Protein AF-0000000084668222 (afdb_homodimer)

Foldseek 3Di:
DDPVVPPPVPPVVPPPDPPPPVPPPPPPPPPPPPPDDPPPPPPPPPCPVVCVVVPPPPPPFDFFDFAALQVLLVQLVVCVVVVHDHDDLLSNLVSLLRRLVPDPAACDPSNLVSSQSSVVVCVVPDDPVNDRSDDLVSLVSSLVSLLDDRRHDPAFDDRQLVSNVVSLVVNLVVLVVVCVVVVDPVSVVVVVVVVLVSLLSNLLSCLRRQNLVVLLVSLLVLAADLPDDLVSLLSSQSSLLSSLLSVLVNLDVVSNVVSVVSCVVSVNFAALSNLLSQLLSCLVVLNLVSSVVSQPDFHAHSSRHTDDHFLVSLLSSLLSCLVNVVVPVNVVVLCVQPPDDLHDLSVLLSNLSSCVSNPHAPVVSLVVQVVSQVVQVVVCVVPVVRDRHHDAQVSLLSNLVVCVVVLNVPRSVVSVVVCVVVVHDHALSNLLSQLQSCVVVPNLVRNLVSVVVNLVHPPQDPSSLVSLLVSLLSQLPDPDDPPVSSVVSVVSCVVVVHAHQLSSLLSVLLSCLVVVNLSVSSSSCSHHLNHDDPVRNVNSVVSLLCLLLDPVRDPVSNLSSVVCCVVSPVVDAQVSLLVSLLSCLVVLNLVSSLVSLVSQCPRPDPRRHDELVSLLSSLLSLLSSLPPVSLVVSVVSVVVDPVYDDDQQNLLSNLSSCLSNLNLVVSVVSLVVQCPDPRHHDPLSLLSNLSSLLRDAVSLVVLVVSVVVCVVVVPDQDPSNLLSSLLSCQLNPVLVVSVVCVVCVCVPPVDDDALSNLLSNLQSNFQAVVSVVSVVVCCVPPVPSVVVQVVQPWDAPPNRPTHIHTPDDPRGHD/DDPPPPPPVPPVVPPPDPPPPVPDPPPPPPPPPPDDDPPPPPPPPPCPVVCVVVPPPPPPFDFFDFAALQVLLVQLVVCVVVVHDHDDLLSNLVSLLRRLVPDPAAQDPSNLVSSQSSVVVCVVPDDPVRDRSDDLVSLVSSLVSLLDDRRHDPAFDDRQLVSNVVSLVVNLVNLVVVCVVVVDPVSVVVNVVVVLVSLLSNLLSCLRRQNLVVLLVSLLVLAADLPDDLVSLLSSQSSLLSSLLSVLVNLDVVVNVVSVVSCVVSVNFAALSNLLSQLLSCLVVLNLVSSVVSVPDFHAHSSRHTDDHFLVSLLSSLLSCLVNVVVVVNVVVLCVQPPDDLHDLSVLLSNLSSCVSNPDAPVVSLVVQVVSQVVQVVVCVVPVVRDRHHDAQVSLLSNLVVCVVVLNVPRSVVSVVVCVVVVHDHALSNLLSQLQSCVVVPNLVRNLVSVVVNLVHPPQDPSSLVSLLVSLLSQLPDPDDPPVSSVVSVVSCVVVVHAHQLSSLLSVLLSCLVVVNLSVSSSSCSHHLNHDDPVRNVNSVVSLLCLLLDPVRDPVSNLSSVVCCVVSPVVDAQVSLLVSLLSCLVVLNLVSSLVSLVCQCPRPDPRRHDELVSLLSNLLSLLSSLPPVSLVVSVVVVVVDPVYDDDQQNLLSNLSSCLSNLNLVVSVVSLVVQCVDPRHHDPLSLLSNLSSLLRDAVSLVVLVVSVVVCVVVVPDDDPSNLLSSLLSCQLNPVLVVSVVCVVCVCVPPVDDDALSNLLSNLQSNFAAVVSVVSVVVCCVPPVPSVVVQVVQPWDAPPNRPTHIHTPDDPRGHD

Sequence (1628 aa):
MPSHLTRVVFRNLIANEPLLYRGCRHRAIHPRALSQHGTRPLTHTQRRTFFGNLFKQQRKLKPAETPAGLEKMTEVTYAKDNALRPPQPSEVAQAIKDFFALRKGKFEDFHVASAYQALHYLQENPKDDGQAWLTRRELDTILDELMVAPRRPDVVGKWHIPFGLMLIDELAKSSSEHQAQDGNESTKESDAAFDMYLKSKQIQLLSLFGAAAEARQIALAFSFDPKATAAQQKACTSAWKTVLAGVVKEGNPAEVQKTIEMLEACSVPLTVQIQSSLVSFYAEKGDVESAKFWYTKPVFNKFGRPATIPGKTSSVLFKACAATNDLAFGHQMVANLLKGEMPSKESWDAIFLWSVAIGKGPDEVNRMIDVLIRRNDQARQKNPKIPVIRPDIDTINTLVEYCMSQSDPYSAERYIVLGEHRGIIPDETTYTMQITYRISVGDLDGARAAYFNLQGCFSGSDRSVAAINQLILALCGSKQHYFDELMAMVDDLHERKANFTPETVAALTLLHLRRGEIPDAMDLLQVHAHQYAPVQRKIIQKALSVFILDGETSTADAWDGYQIIRNVFPETPREDRIPIMRNFFARNRSDMACHVFFHMRNHISPTHTATKEVYVEAFTGFARCADAESLELTHNQLKLDLSVDMDTKLRNSLMLAYAATGENRKALMFWRDICESREGPSYNSILIAFRACEGMHFGSDHARSIWARLKQQDIDIDKPIWTAYMSAIARNHNHDEAMALIETVEDEYGFTLDLQILGSWFNCTANGEKQQRVEAWIKKRYPEIWDEMEALGHWVTMDGFGYRQYNINRDLDPMPSHLTRVVFRNLIANEPLLYRGCRHRAIHPRALSQHGTRPLTHTQRRTFFGNLFKQQRKLKPAETPAGLEKMTEVTYAKDNALRPPQPSEVAQAIKDFFALRKGKFEDFHVASAYQALHYLQENPKDDGQAWLTRRELDTILDELMVAPRRPDVVGKWHIPFGLMLIDELAKSSSEHQAQDGNESTKESDAAFDMYLKSKQIQLLSLFGAAAEARQIALAFSFDPKATAAQQKACTSAWKTVLAGVVKEGNPAEVQKTIEMLEACSVPLTVQIQSSLVSFYAEKGDVESAKFWYTKPVFNKFGRPATIPGKTSSVLFKACAATNDLAFGHQMVANLLKGEMPSKESWDAIFLWSVAIGKGPDEVNRMIDVLIRRNDQARQKNPKIPVIRPDIDTINTLVEYCMSQSDPYSAERYIVLGEHRGIIPDETTYTMQITYRISVGDLDGARAAYFNLQGCFSGSDRSVAAINQLILALCGSKQHYFDELMAMVDDLHERKANFTPETVAALTLLHLRRGEIPDAMDLLQVHAHQYAPVQRKIIQKALSVFILDGETSTADAWDGYQIIRNVFPETPREDRIPIMRNFFARNRSDMACHVFFHMRNHISPTHTATKEVYVEAFTGFARCADAESLELTHNQLKLDLSVDMDTKLRNSLMLAYAATGENRKALMFWRDICESREGPSYNSILIAFRACEGMHFGSDHARSIWARLKQQDIDIDKPIWTAYMSAIARNHNHDEAMALIETVEDEYGFTLDLQILGSWFNCTANGEKQQRVEAWIKKRYPEIWDEMEALGHWVTMDGFGYRQYNINRDLDP

InterPro domains:
  IPR011990 Tetratricopeptide-like helical domain superfamily [G3DSA:1.25.40.10] (312-546)
  IPR011990 Tetratricopeptide-like helical domain superfamily [G3DSA:1.25.40.10] (580-788)
  IPR051114 Mitochondrial RNA Processing CCM1 [PTHR47934] (238-526)

Secondary structure (DSSP, 8-state):
---TTSHHHHHHHHS------TT-------------S------------TTTTTSS-----PPP-PPTTHHHHHHHHHHHHTTPPPPPHHHHHHHHHHHHHH--S---HHHHHHHHHHHHHHHHS--TTS--SS-HHHHHHHHHHHHSGGGS-SS--SSHHHHHHHHHHHHHHHHHHHHHH---THHHHHHHHHHHHHHHHHHHHHHHTT-HHHHHHHHTT----TTS-HHHHHHHHHHHHHHHHHHHHHT-HHHHHHHHHHHHHTT---BHHHHHHHHHHHHHTT-HHHHHHHHHS-EE-TTS-EEPPPHHHHHHHHHHHHHTT-HHHHHHHHHHHHSSSPPPHHHHHHHHHHHHHTT--HHHHHHHHHHHHHHHHHHHHH-TTSPP----HHHHHHHHHHHHHTT-HHHHHHHHHHHHHTTPPP-HHHHHHHHHHHHHTT-HHHHHHHHHHHHTT----HHHHHHHHHHHHHHHH-SS--HHHHHHHHHHHHHTTPPPPHHHHHHHHHHHHHTT-HHHHHHHHHHHGGGS-HHHHHHHHHHHHHHHH-TTS-HHHHHHHHHHHHHH-TT--HHHHHHHHHHHHHTT-HHHHHHHHHHHHT-SSTTTS--HHHHHHHHHHHHHHT-HHHHHHHHHHHHH-TT----HHHHHHHHHHHHHTT-HHHHHHHHHHHHHSSS---HHHHHHHHHHHHSSTTHHHHHHHHHHHHHHTT----HHHHHHHHHHHHHTT-HHHHHHHHHHHHHHT-----HHHHHHHHHH---HHHHHHHHHHHHHH-HHHHHHHHHH-EEETGGGTS-EEE--------/---GGGHHHHHHHHS------TT-------------S------------TTTTTSS----PPPP-PPTTHHHHHHHHHHHHTTPPPPPHHHHHHHHHHHHHH--S---HHHHHHHHHHHHHHHHS--TTS--SS-HHHHHHHHHHHHSGGGS-SS--SSHHHHHHHHHHHHHHHHHHHHHH---THHHHHHHHHHHHHHHHHHHHHHHTT-HHHHHHHHTT----TTS-HHHHHHHHHHHHHHHHHHHHHT-HHHHHHHHHHHHHTT---BHHHHHHHHHHHHHTT-HHHHHHHHHS-EE-TTS-EEPPPHHHHHHHHHHHHHTT-HHHHHHHHHHHHSSSPPPHHHHHHHHHHHHHTT--HHHHHHHHHHHHHHHHHHHHH-TTSPP----HHHHHHHHHHHHHTT-HHHHHHHHHHHHHTTPPP-HHHHHHHHHHHHHTT-HHHHHHHHHHHHTT----HHHHHHHHHHHHHHHH-SS--HHHHHHHHHHHHHTTPPPPHHHHHHHHHHHHHTT-HHHHHHHHHHHGGGS-HHHHHHHHHHHHHHHH-TTS-HHHHHHHHHHHHHH-TT--HHHHHHHHHHHHHTT-HHHHHHHHHHHHT-SSTTTS--HHHHHHHHHHHHHHT-HHHHHHHHHHHHH-TT----HHHHHHHHHHHHHTT-HHHHHHHHHHHHHSSS---HHHHHHHHHHHHSSTTHHHHHHHHHHHHHHTT----HHHHHHHHHHHHHTT-HHHHHHHHHHHHHHT-----HHHHHHHHHH---HHHHHHHHHHHHHH-HHHHHHHHHH-EEETGGGTS-EEE--------

Solvent-accessible surface area (backbone atoms only — not comparable to full-atom values): 88882 Å² total; per-residue (Å²): 140,79,86,76,79,66,57,78,70,55,58,68,64,68,59,77,68,77,79,75,76,74,76,73,74,77,75,75,79,72,79,78,72,78,82,80,74,81,70,66,75,72,66,79,63,73,76,64,52,76,66,59,68,67,70,53,72,72,75,75,70,57,70,70,38,59,56,56,28,49,64,56,24,43,43,36,54,49,15,64,74,66,74,44,83,53,73,60,59,71,58,44,47,50,17,55,53,40,27,65,69,67,56,81,61,55,55,42,48,64,56,36,41,28,48,38,52,37,52,52,50,41,68,76,53,64,50,92,86,70,53,72,88,65,53,66,67,56,46,50,49,49,52,50,51,61,65,36,73,84,26,41,46,95,64,77,53,81,29,58,58,61,37,49,52,50,46,50,52,53,46,53,50,56,50,52,58,55,45,73,69,51,82,56,74,78,47,54,60,52,45,51,51,49,52,50,49,53,50,47,51,47,29,48,50,25,11,75,59,76,34,16,73,64,20,45,64,59,44,66,76,47,55,47,46,96,86,51,55,70,66,57,31,42,51,23,52,50,45,52,42,41,24,49,52,19,32,55,72,70,64,45,66,69,59,44,52,51,49,51,54,47,38,53,74,35,55,47,73,51,22,57,67,49,40,40,51,50,27,46,50,26,23,75,70,66,38,54,67,62,18,50,54,53,63,71,47,82,32,17,40,77,85,69,42,81,47,78,85,56,30,69,50,51,33,46,47,33,51,36,26,39,76,69,67,41,55,69,62,47,52,49,51,50,50,54,50,60,48,80,62,83,58,52,69,49,41,51,43,27,50,54,44,37,46,46,57,72,63,48,31,65,57,51,51,52,53,49,51,52,52,52,42,48,50,52,50,51,48,26,70,76,38,69,83,51,75,90,69,74,89,47,53,68,45,43,45,52,50,31,50,51,26,52,76,66,73,31,54,53,61,25,52,50,40,52,50,50,32,50,78,71,66,40,67,80,50,45,66,47,27,31,49,46,26,47,48,28,48,76,75,65,31,54,45,49,19,51,54,26,48,61,59,24,64,77,53,64,83,75,49,68,68,44,47,51,36,50,43,49,49,52,44,51,53,66,70,43,89,64,86,55,61,69,62,51,51,51,52,53,49,50,38,55,74,66,68,52,82,76,50,49,66,37,52,33,46,51,32,50,53,27,48,76,72,69,35,55,67,61,28,49,33,52,42,21,54,47,52,56,63,48,49,71,77,46,42,48,52,34,50,51,50,48,49,50,51,42,70,33,86,85,45,52,69,68,57,26,50,53,44,48,52,45,41,56,70,77,38,65,82,63,49,43,83,62,46,50,58,52,28,51,49,27,34,74,68,68,33,50,67,60,19,47,50,49,50,50,53,26,53,67,37,90,47,79,86,32,30,62,48,61,67,51,50,31,52,49,31,45,39,27,22,76,60,44,38,54,68,60,42,50,56,51,51,52,50,53,75,70,37,83,89,54,79,90,43,55,52,47,44,31,12,49,23,37,22,28,28,51,48,69,38,18,70,63,14,50,50,40,49,52,50,32,61,70,38,92,85,34,69,50,76,44,40,52,39,43,48,25,55,18,22,31,76,29,88,70,12,39,60,56,43,48,50,53,49,50,51,40,58,71,67,66,54,85,78,50,68,68,50,50,44,30,48,43,28,14,30,19,37,54,69,37,50,69,60,32,50,51,48,66,74,40,35,42,79,75,75,62,49,76,88,44,59,68,50,53,48,41,49,47,48,23,34,79,36,61,69,60,33,52,52,49,49,53,50,41,48,71,74,38,46,70,51,45,52,54,49,59,70,54,37,67,48,46,36,76,91,62,72,50,36,67,36,56,68,66,91,78,82,82,67,90,137,80,86,71,81,65,59,76,69,55,58,65,64,66,59,78,69,78,80,78,76,76,75,72,76,77,77,75,80,73,79,78,73,81,81,82,77,82,69,64,72,73,66,78,63,73,75,65,51,77,68,58,68,67,69,53,71,72,76,74,69,57,68,71,40,60,56,54,29,50,65,56,25,42,43,35,54,50,15,64,75,66,74,44,84,52,72,59,59,70,58,44,46,50,16,55,54,41,26,68,71,66,57,83,60,54,55,41,48,64,56,37,42,30,47,37,51,36,54,51,50,40,69,76,51,64,49,91,85,70,52,72,88,65,54,67,66,55,47,51,49,50,53,50,52,60,66,37,73,84,25,42,46,96,65,79,52,82,28,56,58,60,37,50,51,52,47,50,51,53,48,54,52,56,51,52,58,55,44,74,68,52,83,56,73,80,47,52,60,53,45,52,51,48,51,51,49,52,50,48,52,48,29,47,49,25,11,74,61,78,35,16,73,62,20,44,63,60,42,65,77,47,56,47,44,94,85,50,53,70,68,56,31,40,52,24,52,49,45,52,41,42,25,49,52,19,32,54,72,70,62,44,66,69,62,45,53,52,49,50,53,48,37,51,74,34,57,49,74,52,23,56,67,50,41,40,50,51,26,46,51,28,23,77,70,67,39,53,67,63,17,49,54,52,62,71,45,81,32,17,40,76,85,69,40,82,48,78,83,57,32,68,50,50,33,47,47,34,52,34,26,39,76,69,66,39,56,67,63,46,51,50,51,49,48,54,49,62,49,80,60,83,58,52,68,51,42,52,42,26,47,52,44,38,45,45,58,73,64,48,31,63,56,53,51,54,51,48,51,51,51,53,42,50,50,51,52,52,49,26,69,77,38,69,85,52,77,91,68,74,90,49,53,68,44,44,44,53,49,30,51,52,26,53,76,68,73,31,54,51,59,25,53,52,40,53,49,51,32,51,78,72,66,39,67,80,51,46,67,47,26,33,50,46,28,47,48,29,49,75,74,65,32,53,44,48,17,50,53,27,46,62,59,26,64,77,54,63,83,74,48,69,69,44,46,52,36,50,42,48,48,52,42,51,53,67,70,44,89,64,87,54,63,69,65,48,52,51,52,53,50,50,37,54,74,66,68,53,82,74,48,49,68,38,51,32,44,52,33,50,53,27,48,76,71,68,34,56,68,61,26,49,34,52,42,22,53,47,51,56,64,46,49,72,76,45,42,47,52,31,52,51,50,48,49,51,52,43,70,33,86,84,45,52,68,70,57,25,50,53,45,50,49,45,42,55,71,76,38,66,80,60,50,45,83,64,48,49,58,53,28,50,48,28,34,73,69,67,33,52,69,60,19,47,49,49,49,49,53,26,53,67,37,91,48,78,86,33,32,62,48,60,66,52,50,31,52,49,32,44,38,26,22,76,61,44,37,52,69,61,43,52,57,50,52,54,49,53,75,68,37,84,88,54,78,89,45,55,52,46,44,31,11,48,23,38,22,29,27,50,48,67,40,18,66,63,13,49,50,39,50,50,50,32,62,70,38,92,86,34,69,51,76,46,42,51,40,43,49,26,54,17,21,31,75,31,87,70,13,38,61,56,43,48,51,53,50,50,51,38,60,70,68,67,55,86,80,48,69,68,50,50,42,31,49,43,28,14,30,20,38,53,70,36,52,67,61,31,50,50,47,66,74,40,33,43,80,75,73,61,50,76,87,44,58,69,50,54,48,41,47,46,48,24,34,82,36,60,70,60,31,52,53,48,49,53,51,40,48,70,75,37,47,69,53,43,52,54,49,58,71,52,38,67,48,46,37,76,90,63,73,48,36,68,37,58,67,66,90,78,84,83,66,90

Organism: Exserohilum turcicum (strain 28A) (NCBI:txid671987)

pLDDT: mean 86.61, std 17.83, range [21.11, 97.81]

Structure (mmCIF, N/CA/C/O backbone):
data_AF-0000000084668222-model_v1
#
loop_
_entity.id
_entity.type
_entity.pdbx_description
1 polymer 'Complex I intermediate-associated protein 84, mitochondrial'
#
loop_
_atom_site.group_PDB
_atom_site.id
_atom_site.type_symbol
_atom_site.label_atom_id
_atom_site.label_alt_id
_atom_site.label_comp_id
_atom_site.label_asym_id
_atom_site.label_entity_id
_atom_site.label_seq_id
_atom_site.pdbx_PDB_ins_code
_atom_site.Cartn_x
_atom_site.Cartn_y
_atom_site.Cartn_z
_atom_site.occupancy
_atom_site.B_iso_or_equiv
_atom_site.auth_seq_id
_atom_site.auth_comp_id
_atom_site.auth_asym_id
_atom_site.auth_atom_id
_atom_site.pdbx_PDB_model_num
ATOM 1 N N . MET A 1 1 ? -9.234 -49.406 26.906 1 21.98 1 MET A N 1
ATOM 2 C CA . MET A 1 1 ? -8.336 -49.406 25.766 1 21.98 1 MET A CA 1
ATOM 3 C C . MET A 1 1 ? -7.133 -48.5 26.016 1 21.98 1 MET A C 1
ATOM 5 O O . MET A 1 1 ? -7.293 -47.312 26.281 1 21.98 1 MET A O 1
ATOM 9 N N . PRO A 1 2 ? -5.98 -49 26.547 1 25.05 2 PRO A N 1
ATOM 10 C CA . PRO A 1 2 ? -4.918 -48.531 27.438 1 25.05 2 PRO A CA 1
ATOM 11 C C . PRO A 1 2 ? -3.965 -47.562 26.75 1 25.05 2 PRO A C 1
ATOM 13 O O . PRO A 1 2 ? -3.898 -47.5 25.516 1 25.05 2 PRO A O 1
ATOM 16 N N . SER A 1 3 ? -3.553 -46.594 27.531 1 24.2 3 SER A N 1
ATOM 17 C CA . SER A 1 3 ? -2.82 -45.312 27.516 1 24.2 3 SER A CA 1
ATOM 18 C C . SER A 1 3 ? -1.414 -45.5 26.953 1 24.2 3 SER A C 1
ATOM 20 O O . SER A 1 3 ? -0.514 -45.969 27.656 1 24.2 3 SER A O 1
ATOM 22 N N . HIS A 1 4 ? -1.351 -46.281 25.75 1 25.33 4 HIS A N 1
ATOM 23 C CA . HIS A 1 4 ? -0.132 -46.875 25.219 1 25.33 4 HIS A CA 1
ATOM 24 C C . HIS A 1 4 ? 0.889 -45.781 24.844 1 25.33 4 HIS A C 1
ATOM 26 O O . HIS A 1 4 ? 1.611 -45.938 23.859 1 25.33 4 HIS A O 1
ATOM 32 N N . LEU A 1 5 ? 0.631 -44.562 25.344 1 24.78 5 LEU A N 1
ATOM 33 C CA . LEU A 1 5 ? 1.418 -43.406 24.906 1 24.78 5 LEU A CA 1
ATOM 34 C C . LEU A 1 5 ? 2.902 -43.656 25.172 1 24.78 5 LEU A C 1
ATOM 36 O O . LEU A 1 5 ? 3.752 -42.969 24.594 1 24.78 5 LEU A O 1
ATOM 40 N N . THR A 1 6 ? 3.262 -44.5 26.219 1 27.48 6 THR A N 1
ATOM 41 C CA . THR A 1 6 ? 4.41 -44.344 27.109 1 27.48 6 THR A CA 1
ATOM 42 C C . THR A 1 6 ? 5.688 -44.812 26.438 1 27.48 6 THR A C 1
ATOM 44 O O . THR A 1 6 ? 6.793 -44.469 26.859 1 27.48 6 THR A O 1
ATOM 47 N N . ARG A 1 7 ? 5.598 -45.906 25.641 1 28.19 7 ARG A N 1
ATOM 48 C CA . ARG A 1 7 ? 6.73 -46.812 25.609 1 28.19 7 ARG A CA 1
ATOM 49 C C . ARG A 1 7 ? 7.875 -46.25 24.781 1 28.19 7 ARG A C 1
ATOM 51 O O . ARG A 1 7 ? 9.047 -46.469 25.094 1 28.19 7 ARG A O 1
ATOM 58 N N . VAL A 1 8 ? 7.594 -45.688 23.609 1 26.97 8 VAL A N 1
ATOM 59 C CA . VAL A 1 8 ? 8.695 -45.594 22.656 1 26.97 8 VAL A CA 1
ATOM 60 C C . VAL A 1 8 ? 9.719 -44.562 23.156 1 26.97 8 VAL A C 1
ATOM 62 O O . VAL A 1 8 ? 10.906 -44.656 22.828 1 26.97 8 VAL A O 1
ATOM 65 N N . VAL A 1 9 ? 9.391 -43.688 24.094 1 29.75 9 VAL A N 1
ATOM 66 C CA . VAL A 1 9 ? 10.328 -42.719 24.656 1 29.75 9 VAL A CA 1
ATOM 67 C C . VAL A 1 9 ? 11.375 -43.438 25.5 1 29.75 9 VAL A C 1
ATOM 69 O O . VAL A 1 9 ? 12.562 -43.094 25.453 1 29.75 9 VAL A O 1
ATOM 72 N N . PHE A 1 10 ? 10.93 -44.594 26.172 1 30.19 10 PHE A N 1
ATOM 73 C CA . PHE A 1 10 ? 11.781 -45.156 27.203 1 30.19 10 PHE A CA 1
ATOM 74 C C . PHE A 1 10 ? 13.016 -45.812 26.594 1 30.19 10 PHE A C 1
ATOM 76 O O . PHE A 1 10 ? 14.086 -45.812 27.203 1 30.19 10 PHE A O 1
ATOM 83 N N . ARG A 1 11 ? 12.844 -46.469 25.438 1 28.69 11 ARG A N 1
ATOM 84 C CA . ARG A 1 11 ? 13.953 -47.375 25.094 1 28.69 11 ARG A CA 1
ATOM 85 C C . ARG A 1 11 ? 15.211 -46.562 24.781 1 28.69 11 ARG A C 1
ATOM 87 O O . ARG A 1 11 ? 16.328 -46.969 25.141 1 28.69 11 ARG A O 1
ATOM 94 N N . ASN A 1 12 ? 15.094 -45.469 24.016 1 27.56 12 ASN A N 1
ATOM 95 C CA . ASN A 1 12 ? 16.359 -44.875 23.578 1 27.56 12 ASN A CA 1
ATOM 96 C C . ASN A 1 12 ? 17.078 -44.219 24.75 1 27.56 12 ASN A C 1
ATOM 98 O O . ASN A 1 12 ? 18.234 -43.812 24.625 1 27.56 12 ASN A O 1
ATOM 102 N N . LEU A 1 13 ? 16.438 -44.062 25.922 1 29.97 13 LEU A N 1
ATOM 103 C CA . LEU A 1 13 ? 17.156 -43.594 27.094 1 29.97 13 LEU A CA 1
ATOM 104 C C . LEU A 1 13 ? 18.234 -44.594 27.516 1 29.97 13 LEU A C 1
ATOM 106 O O . LEU A 1 13 ? 19.281 -44.219 28.016 1 29.97 13 LEU A O 1
ATOM 110 N N . ILE A 1 14 ? 17.844 -45.938 27.5 1 30.98 14 ILE A N 1
ATOM 111 C CA . ILE A 1 14 ? 18.781 -46.844 28.156 1 30.98 14 ILE 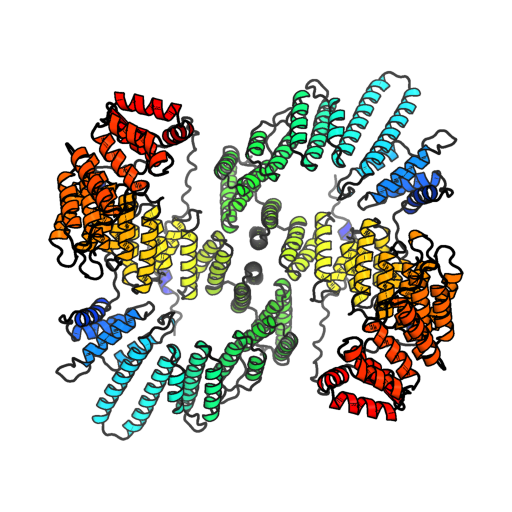A CA 1
ATOM 112 C C . ILE A 1 14 ? 20.094 -46.844 27.375 1 30.98 14 ILE A C 1
ATOM 114 O O . ILE A 1 14 ? 21.156 -47.062 27.969 1 30.98 14 ILE A O 1
ATOM 118 N N . ALA A 1 15 ? 19.953 -46.938 25.969 1 30.7 15 ALA A N 1
ATOM 119 C CA . ALA A 1 15 ? 21.281 -47.125 25.391 1 30.7 15 ALA A CA 1
ATOM 120 C C . ALA A 1 15 ? 22.109 -45.844 25.5 1 30.7 15 ALA A C 1
ATOM 122 O O . ALA A 1 15 ? 21.578 -44.75 25.328 1 30.7 15 ALA A O 1
ATOM 123 N N . ASN A 1 16 ? 23.156 -45.688 26.344 1 27.42 16 ASN A N 1
ATOM 124 C CA . ASN A 1 16 ? 24.078 -44.719 26.891 1 27.42 16 ASN A CA 1
ATOM 125 C C . ASN A 1 16 ? 24.547 -43.719 25.812 1 27.42 16 ASN A C 1
ATOM 127 O O . ASN A 1 16 ? 25.656 -43.188 25.891 1 27.42 16 ASN A O 1
ATOM 131 N N . GLU A 1 17 ? 24.094 -43.906 24.547 1 30.89 17 GLU A N 1
ATOM 132 C CA . GLU A 1 17 ? 24.922 -43.219 23.547 1 30.89 17 GLU A CA 1
ATOM 133 C C . GLU A 1 17 ? 24.734 -41.719 23.609 1 30.89 17 GLU A C 1
ATOM 135 O O . GLU A 1 17 ? 23.625 -41.219 23.781 1 30.89 17 GLU A O 1
ATOM 140 N N . PRO A 1 18 ? 25.938 -40.938 23.906 1 30.83 18 PRO A N 1
ATOM 141 C CA . PRO A 1 18 ? 25.969 -39.531 24.281 1 30.83 18 PRO A CA 1
ATOM 142 C C . PRO A 1 18 ? 25.203 -38.625 23.312 1 30.83 18 PRO A C 1
ATOM 144 O O . PRO A 1 18 ? 25.188 -38.906 22.109 1 30.83 18 PRO A O 1
ATOM 147 N N . LEU A 1 19 ? 24.047 -38.125 23.672 1 28.14 19 LEU A N 1
ATOM 148 C CA . LEU A 1 19 ? 23.203 -37.281 22.828 1 28.14 19 LEU A CA 1
ATOM 149 C C . LEU A 1 19 ? 23.938 -36.031 22.391 1 28.14 19 LEU A C 1
ATOM 151 O O . LEU A 1 19 ? 24.234 -35.156 23.219 1 28.14 19 LEU A O 1
ATOM 155 N N . LEU A 1 20 ? 25.062 -36.156 21.484 1 27.75 20 LEU A N 1
ATOM 156 C CA . LEU A 1 20 ? 26.016 -35.094 21.109 1 27.75 20 LEU A CA 1
ATOM 157 C C . LEU A 1 20 ? 25.281 -33.844 20.672 1 27.75 20 LEU A C 1
ATOM 159 O O . LEU A 1 20 ? 24.375 -33.906 19.828 1 27.75 20 LEU A O 1
ATOM 163 N N . TYR A 1 21 ? 25 -32.969 21.672 1 26.28 21 TYR A N 1
ATOM 164 C CA . TYR A 1 21 ? 24.375 -31.656 21.562 1 26.28 21 TYR A CA 1
ATOM 165 C C . TYR A 1 21 ? 25.125 -30.766 20.578 1 26.28 21 TYR A C 1
ATOM 167 O O . TYR A 1 21 ? 26.219 -30.297 20.859 1 26.28 21 TYR A O 1
ATOM 175 N N . ARG A 1 22 ? 25.219 -31.094 19.25 1 25.7 22 ARG A N 1
ATOM 176 C CA . ARG A 1 22 ? 26.188 -30.594 18.281 1 25.7 22 ARG A CA 1
ATOM 177 C C . ARG A 1 22 ? 26.031 -29.094 18.094 1 25.7 22 ARG A C 1
ATOM 179 O O . ARG A 1 22 ? 26.625 -28.516 17.172 1 25.7 22 ARG A O 1
ATOM 186 N N . GLY A 1 23 ? 25.125 -28.5 18.828 1 22.25 23 GLY A N 1
ATOM 187 C CA . GLY A 1 23 ? 24.781 -27.219 18.234 1 22.25 23 GLY A CA 1
ATOM 188 C C . GLY A 1 23 ? 25.844 -26.156 18.438 1 22.25 23 GLY A C 1
ATOM 189 O O . GLY A 1 23 ? 25.734 -25.047 17.938 1 22.25 23 GLY A O 1
ATOM 190 N N . CYS A 1 24 ? 26.688 -26.281 19.484 1 22.16 24 CYS A N 1
ATOM 191 C CA . CYS A 1 24 ? 27.328 -25.062 19.953 1 22.16 24 CYS A CA 1
ATOM 192 C C . CYS A 1 24 ? 28.516 -24.672 19.062 1 22.16 24 CYS A C 1
ATOM 194 O O . CYS A 1 24 ? 29.672 -24.844 19.453 1 22.16 24 CYS A O 1
ATOM 196 N N . ARG A 1 25 ? 28.766 -25 17.828 1 22.17 25 ARG A N 1
ATOM 197 C CA . ARG A 1 25 ? 30.109 -24.719 17.328 1 22.17 25 ARG A CA 1
ATOM 198 C C . ARG A 1 25 ? 30.453 -23.234 17.469 1 22.17 25 ARG A C 1
ATOM 200 O O . ARG A 1 25 ? 29.688 -22.375 17 1 22.17 25 ARG A O 1
ATOM 207 N N . HIS A 1 26 ? 31.266 -22.844 18.516 1 21.23 26 HIS A N 1
ATOM 208 C CA . HIS A 1 26 ? 32 -21.609 18.766 1 21.23 26 HIS A CA 1
ATOM 209 C C . HIS A 1 26 ? 32.812 -21.188 17.547 1 21.23 26 HIS A C 1
ATOM 211 O O . HIS A 1 26 ? 33.875 -21.766 17.266 1 21.23 26 HIS A O 1
ATOM 217 N N . ARG A 1 27 ? 32.375 -20.875 16.359 1 22.38 27 ARG A N 1
ATOM 218 C CA . ARG A 1 27 ? 33.344 -20.562 15.297 1 22.38 27 ARG A CA 1
ATOM 219 C C . ARG A 1 27 ? 34.219 -19.375 15.672 1 22.38 27 ARG A C 1
ATOM 221 O O . ARG A 1 27 ? 33.688 -18.328 16.062 1 22.38 27 ARG A O 1
ATOM 228 N N . ALA A 1 28 ? 35.438 -19.562 16.141 1 21.73 28 ALA A N 1
ATOM 229 C CA . ALA A 1 28 ? 36.5 -18.609 16.453 1 21.73 28 ALA A CA 1
ATOM 230 C C . ALA A 1 28 ? 36.625 -17.547 15.375 1 21.73 28 ALA A C 1
ATOM 232 O O . ALA A 1 28 ? 36.438 -17.828 14.188 1 21.73 28 ALA A O 1
ATOM 233 N N . ILE A 1 29 ? 36.5 -16.344 15.742 1 22.5 29 ILE A N 1
ATOM 234 C CA . ILE A 1 29 ? 36.594 -15.094 15.008 1 22.5 29 ILE A CA 1
ATOM 235 C C . ILE A 1 29 ? 37.906 -15.016 14.273 1 22.5 29 ILE A C 1
ATOM 237 O O . ILE A 1 29 ? 38.969 -15.008 14.906 1 22.5 29 ILE A O 1
ATOM 241 N N . HIS A 1 30 ? 38.25 -15.852 13.305 1 21.61 30 HIS A N 1
ATOM 242 C CA . HIS A 1 30 ? 39.562 -15.695 12.703 1 21.61 30 HIS A CA 1
ATOM 243 C C . HIS A 1 30 ? 39.812 -14.25 12.305 1 21.61 30 HIS A C 1
ATOM 245 O O . HIS A 1 30 ? 38.938 -13.562 11.82 1 21.61 30 HIS A O 1
ATOM 251 N N . PRO A 1 31 ? 40.844 -13.531 12.836 1 23.3 31 PRO A N 1
ATOM 252 C CA . PRO A 1 31 ? 41.344 -12.156 12.648 1 23.3 31 PRO A CA 1
ATOM 253 C C . PRO A 1 31 ? 41.5 -11.789 11.172 1 23.3 31 PRO A C 1
ATOM 255 O O . PRO A 1 31 ? 42.031 -12.586 10.391 1 23.3 31 PRO A O 1
ATOM 258 N N . ARG A 1 32 ? 40.594 -11.125 10.641 1 21.67 32 ARG A N 1
ATOM 259 C CA . ARG A 1 32 ? 40.688 -10.617 9.281 1 21.67 32 ARG A CA 1
ATOM 260 C C . ARG A 1 32 ? 41.938 -9.758 9.102 1 21.67 32 ARG A C 1
ATOM 262 O O . ARG A 1 32 ? 42.031 -8.664 9.656 1 21.67 32 ARG A O 1
ATOM 269 N N . ALA A 1 33 ? 43.156 -10.328 9.211 1 23 33 ALA A N 1
ATOM 270 C CA . ALA A 1 33 ? 44.312 -9.516 8.812 1 23 33 ALA A CA 1
ATOM 271 C C . ALA A 1 33 ? 44 -8.703 7.562 1 23 33 ALA A C 1
ATOM 273 O O . ALA A 1 33 ? 43.281 -9.164 6.676 1 23 33 ALA A O 1
ATOM 274 N N . LEU A 1 34 ? 44.188 -7.406 7.629 1 24.41 34 LEU A N 1
ATOM 275 C CA . LEU A 1 34 ? 44.156 -6.285 6.695 1 24.41 34 LEU A CA 1
ATOM 276 C C . LEU A 1 34 ? 45 -6.57 5.469 1 24.41 34 LEU A C 1
ATOM 278 O O . LEU A 1 34 ? 46.156 -6.18 5.414 1 24.41 34 LEU A O 1
ATOM 282 N N . SER A 1 35 ? 45.219 -7.82 4.996 1 22.42 35 SER A N 1
ATOM 283 C CA . SER A 1 35 ? 46.25 -7.855 3.951 1 22.42 35 SER A CA 1
ATOM 284 C C . SER A 1 35 ? 45.969 -6.789 2.893 1 22.42 35 SER A C 1
ATOM 286 O O . SER A 1 35 ? 44.844 -6.555 2.504 1 22.42 35 SER A O 1
ATOM 288 N N . GLN A 1 36 ? 46.906 -5.699 2.693 1 23.66 36 GLN A N 1
ATOM 289 C CA . GLN A 1 36 ? 47.281 -4.547 1.872 1 23.66 36 GLN A CA 1
ATOM 290 C C . GLN A 1 36 ? 46.906 -4.785 0.407 1 23.66 36 GLN A C 1
ATOM 292 O O . GLN A 1 36 ? 46.344 -3.91 -0.246 1 23.66 36 GLN A O 1
ATOM 297 N N . HIS A 1 37 ? 47.938 -5.359 -0.325 1 24 37 HIS A N 1
ATOM 298 C CA . HIS A 1 37 ? 48.281 -5.363 -1.746 1 24 37 HIS A CA 1
ATOM 299 C C . HIS A 1 37 ? 47.125 -5.941 -2.574 1 24 37 HIS A C 1
ATOM 301 O O . HIS A 1 37 ? 46.312 -6.695 -2.059 1 24 37 HIS A O 1
ATOM 307 N N . GLY A 1 38 ? 46.875 -5.297 -3.754 1 24.62 38 GLY A N 1
ATOM 308 C CA . GLY A 1 38 ? 45.875 -5.391 -4.809 1 24.62 38 GLY A CA 1
ATOM 309 C C . GLY A 1 38 ? 45.562 -6.82 -5.223 1 24.62 38 GLY A C 1
ATOM 310 O O . GLY A 1 38 ? 44.938 -7.055 -6.254 1 24.62 38 GLY A O 1
ATOM 311 N N . THR A 1 39 ? 46.344 -7.684 -4.629 1 23.34 39 THR A N 1
ATOM 312 C CA . THR A 1 39 ? 46.375 -8.93 -5.387 1 23.34 39 THR A CA 1
ATOM 313 C C . THR A 1 39 ? 44.938 -9.461 -5.562 1 23.34 39 THR A C 1
ATOM 315 O O . THR A 1 39 ? 44.094 -9.32 -4.668 1 23.34 39 THR A O 1
ATOM 318 N N . ARG A 1 40 ? 44.531 -9.531 -6.84 1 26.47 40 ARG A N 1
ATOM 319 C CA . ARG A 1 40 ? 43.344 -10.102 -7.457 1 26.47 40 ARG A CA 1
ATOM 320 C C . ARG A 1 40 ? 42.844 -11.32 -6.68 1 26.47 40 ARG A C 1
ATOM 322 O O . ARG A 1 40 ? 43.625 -12.227 -6.387 1 26.47 40 ARG A O 1
ATOM 329 N N . PRO A 1 41 ? 41.969 -11.102 -5.754 1 25.64 41 PRO A N 1
ATOM 330 C CA . PRO A 1 41 ? 41.688 -12.297 -4.957 1 25.64 41 PRO A CA 1
ATOM 331 C C . PRO A 1 41 ? 41.75 -13.586 -5.773 1 25.64 41 PRO A C 1
ATOM 333 O O . PRO A 1 41 ? 41.375 -13.594 -6.949 1 25.64 41 PRO A O 1
ATOM 336 N N . LEU A 1 42 ? 42.906 -14.25 -5.605 1 25.48 42 LEU A N 1
ATOM 337 C CA . LEU A 1 42 ? 43.094 -15.516 -6.305 1 25.48 42 LEU A CA 1
ATOM 338 C C . LEU A 1 42 ? 41.75 -16.234 -6.488 1 25.48 42 LEU A C 1
ATOM 340 O O . LEU A 1 42 ? 40.906 -16.203 -5.598 1 25.48 42 LEU A O 1
ATOM 344 N N . THR A 1 43 ? 41.344 -16.219 -7.699 1 24.84 43 THR A N 1
ATOM 345 C CA . THR A 1 43 ? 40.312 -17.094 -8.273 1 24.84 43 THR A CA 1
ATOM 346 C C . THR A 1 43 ? 40.281 -18.438 -7.559 1 24.84 43 THR A C 1
ATOM 348 O O . THR A 1 43 ? 41.344 -19.062 -7.352 1 24.84 43 THR A O 1
ATOM 351 N N . HIS A 1 44 ? 39.594 -18.406 -6.426 1 25.75 44 HIS A N 1
ATOM 352 C CA . HIS A 1 44 ? 39.5 -19.719 -5.801 1 25.75 44 HIS A CA 1
ATOM 353 C C . HIS A 1 44 ? 39.656 -20.828 -6.832 1 25.75 44 HIS A C 1
ATOM 355 O O . HIS A 1 44 ? 38.812 -20.984 -7.719 1 25.75 44 HIS A O 1
ATOM 361 N N . THR A 1 45 ? 40.906 -20.891 -7.32 1 25.33 45 THR A N 1
ATOM 362 C CA . THR A 1 45 ? 41.188 -22.094 -8.102 1 25.33 45 THR A CA 1
ATOM 363 C C . THR A 1 45 ? 40.531 -23.312 -7.477 1 25.33 45 THR A C 1
ATOM 365 O O . THR A 1 45 ? 40.656 -23.547 -6.27 1 25.33 45 THR A O 1
ATOM 368 N N . GLN A 1 46 ? 39.406 -23.625 -7.969 1 26.47 46 GLN A N 1
ATOM 369 C CA . GLN A 1 46 ? 38.906 -24.969 -7.695 1 26.47 46 GLN A CA 1
ATOM 370 C C . GLN A 1 46 ? 40.062 -25.969 -7.566 1 26.47 46 GLN A C 1
ATOM 372 O O . GLN A 1 46 ? 40.812 -26.203 -8.523 1 26.47 46 GLN A O 1
ATOM 377 N N . ARG A 1 47 ? 40.719 -25.844 -6.461 1 27.27 47 ARG A N 1
ATOM 378 C CA . ARG A 1 47 ? 41.719 -26.891 -6.281 1 27.27 47 ARG A CA 1
ATOM 379 C C . ARG A 1 47 ? 41.156 -28.266 -6.676 1 27.27 47 ARG A C 1
ATOM 381 O O . ARG A 1 47 ? 40.375 -28.844 -5.934 1 27.27 47 ARG A O 1
ATOM 388 N N . ARG A 1 48 ? 41.031 -28.391 -8.031 1 29.77 48 ARG A N 1
ATOM 389 C CA . ARG A 1 48 ? 40.906 -29.75 -8.547 1 29.77 48 ARG A CA 1
ATOM 390 C C . ARG A 1 48 ? 42.031 -30.625 -8.008 1 29.77 48 ARG A C 1
ATOM 392 O O . ARG A 1 48 ? 43.219 -30.406 -8.305 1 29.77 48 ARG A O 1
ATOM 399 N N . THR A 1 49 ? 42.125 -30.812 -6.707 1 29.09 49 THR A N 1
ATOM 400 C CA . THR A 1 49 ? 43.094 -31.875 -6.469 1 29.09 49 THR A CA 1
ATOM 401 C C . THR A 1 49 ? 43.062 -32.906 -7.598 1 29.09 49 THR A C 1
ATOM 403 O O . THR A 1 49 ? 42 -33.375 -8 1 29.09 49 THR A O 1
ATOM 406 N N . PHE A 1 50 ? 43.969 -32.875 -8.555 1 29.11 50 PHE A N 1
ATOM 407 C CA . PHE A 1 50 ? 44.156 -33.75 -9.688 1 29.11 50 PHE A CA 1
ATOM 408 C C . PHE A 1 50 ? 43.844 -35.188 -9.289 1 29.11 50 PHE A C 1
ATOM 410 O O . PHE A 1 50 ? 43.219 -35.938 -10.047 1 29.11 50 PHE A O 1
ATOM 417 N N . PHE A 1 51 ? 44.688 -35.625 -8.203 1 30.7 51 PHE A N 1
ATOM 418 C CA . PHE A 1 51 ? 44.625 -37.031 -7.84 1 30.7 51 PHE A CA 1
ATOM 419 C C . PHE A 1 51 ? 43.312 -37.344 -7.117 1 30.7 51 PHE A C 1
ATOM 421 O O . PHE A 1 51 ? 42.938 -38.531 -6.941 1 30.7 51 PHE A O 1
ATOM 428 N N . GLY A 1 52 ? 42.938 -36.406 -6.316 1 31.94 52 GLY A N 1
ATOM 429 C CA . GLY A 1 52 ? 41.906 -36.75 -5.379 1 31.94 52 GLY A CA 1
ATOM 430 C C . GLY A 1 52 ? 40.562 -37.031 -6.055 1 31.94 52 GLY A C 1
ATOM 431 O O . GLY A 1 52 ? 39.562 -37.312 -5.387 1 31.94 52 GLY A O 1
ATOM 432 N N . ASN A 1 53 ? 40.25 -36.438 -7.188 1 33.69 53 ASN A N 1
ATOM 433 C CA . ASN A 1 53 ? 39.156 -36.781 -8.102 1 33.69 53 ASN A CA 1
ATOM 434 C C . ASN A 1 53 ? 39.219 -38.219 -8.539 1 33.69 53 ASN A C 1
ATOM 436 O O . ASN A 1 53 ? 38.438 -38.656 -9.375 1 33.69 53 ASN A O 1
ATOM 440 N N . LEU A 1 54 ? 40.312 -38.75 -8.461 1 32.34 54 LEU A N 1
ATOM 441 C CA . LEU A 1 54 ? 40.5 -40.156 -8.883 1 32.34 54 LEU A CA 1
ATOM 442 C C . LEU A 1 54 ? 39.688 -41.094 -8.023 1 32.34 54 LEU A C 1
ATOM 444 O O . LEU A 1 54 ? 39.125 -42.062 -8.531 1 32.34 54 LEU A O 1
ATOM 448 N N . PHE A 1 55 ? 39.906 -41.062 -6.57 1 31.27 55 PHE A N 1
ATOM 449 C CA . PHE A 1 55 ? 39.25 -42.031 -5.668 1 31.27 55 PHE A CA 1
ATOM 450 C C . PHE A 1 55 ? 37.969 -41.438 -5.117 1 31.27 55 PHE A C 1
ATOM 452 O O . PHE A 1 55 ? 37.531 -41.812 -4.023 1 31.27 55 PHE A O 1
ATOM 459 N N . LYS A 1 56 ? 37.719 -40.094 -5.289 1 39.59 56 LYS A N 1
ATOM 460 C CA . LYS A 1 56 ? 36.406 -39.812 -4.738 1 39.59 56 LYS A CA 1
ATOM 461 C C . LYS A 1 56 ? 35.344 -40.75 -5.316 1 39.59 56 LYS A C 1
ATOM 463 O O . LYS A 1 56 ? 35.188 -40.875 -6.535 1 39.59 56 LYS A O 1
ATOM 468 N N . GLN A 1 57 ? 35 -41.781 -4.598 1 36.75 57 GLN A N 1
ATOM 469 C CA . GLN A 1 57 ? 33.938 -42.719 -4.973 1 36.75 57 GLN A CA 1
ATOM 470 C C . GLN A 1 57 ? 32.719 -41.969 -5.559 1 36.75 57 GLN A C 1
ATOM 472 O O . GLN A 1 57 ? 32.219 -41 -4.953 1 36.75 57 GLN A O 1
ATOM 477 N N . GLN A 1 58 ? 32.562 -41.688 -6.828 1 42.5 58 GLN A N 1
ATOM 478 C CA . GLN A 1 58 ? 31.438 -41.156 -7.562 1 42.5 58 GLN A CA 1
ATOM 479 C C . GLN A 1 58 ? 30.125 -41.469 -6.84 1 42.5 58 GLN A C 1
ATOM 481 O O . GLN A 1 58 ? 29.797 -42.625 -6.625 1 42.5 58 GLN A O 1
ATOM 486 N N . ARG A 1 59 ? 29.859 -40.594 -5.832 1 52.44 59 ARG A N 1
ATOM 487 C CA . ARG A 1 59 ? 28.578 -40.812 -5.141 1 52.44 59 ARG A CA 1
ATOM 488 C C . ARG A 1 59 ? 27.516 -41.312 -6.105 1 52.44 59 ARG A C 1
ATOM 490 O O . ARG A 1 59 ? 27.344 -40.781 -7.195 1 52.44 59 ARG A O 1
ATOM 497 N N . LYS A 1 60 ? 27.297 -42.562 -6.035 1 61.44 60 LYS A N 1
ATOM 498 C CA . LYS A 1 60 ? 26.25 -43.219 -6.844 1 61.44 60 LYS A CA 1
ATOM 499 C C . LYS A 1 60 ? 24.938 -42.469 -6.73 1 61.44 60 LYS A C 1
ATOM 501 O O . LYS A 1 60 ? 24.469 -42.188 -5.625 1 61.44 60 LYS A O 1
ATOM 506 N N . LEU A 1 61 ? 24.531 -41.75 -7.855 1 68.38 61 LEU A N 1
ATOM 507 C CA . LEU A 1 61 ? 23.234 -41.094 -7.957 1 68.38 61 LEU A CA 1
ATOM 508 C C . LEU A 1 61 ? 22.109 -42 -7.492 1 68.38 61 LEU A C 1
ATOM 510 O O . LEU A 1 61 ? 22.172 -43.219 -7.707 1 68.38 61 LEU A O 1
ATOM 514 N N . LYS A 1 62 ? 21.312 -41.469 -6.613 1 75.12 62 LYS A N 1
ATOM 515 C CA . LYS A 1 62 ? 20.125 -42.219 -6.199 1 75.12 62 LYS A CA 1
ATOM 516 C C . LYS A 1 62 ? 19.312 -42.656 -7.41 1 75.12 62 LYS A C 1
ATOM 518 O O . LYS A 1 62 ? 19.234 -41.938 -8.406 1 75.12 62 LYS A O 1
ATOM 523 N N . PRO A 1 63 ? 18.938 -43.844 -7.352 1 79.25 63 PRO A N 1
ATOM 524 C CA . PRO A 1 63 ? 18.109 -44.281 -8.469 1 79.25 63 PRO A CA 1
ATOM 525 C C . PRO A 1 63 ? 16.797 -43.5 -8.578 1 79.25 63 PRO A C 1
ATOM 527 O O . PRO A 1 63 ? 16.328 -42.938 -7.59 1 79.25 63 PRO A O 1
ATOM 530 N N . ALA A 1 64 ? 16.375 -43.375 -9.789 1 82.19 64 ALA A N 1
ATOM 531 C CA . ALA A 1 64 ? 15.125 -42.688 -10.047 1 82.19 64 ALA A CA 1
ATOM 532 C C . ALA A 1 64 ? 13.961 -43.344 -9.328 1 82.19 64 ALA A C 1
ATOM 534 O O . ALA A 1 64 ? 13.82 -44.594 -9.391 1 82.19 64 ALA A O 1
ATOM 535 N N . GLU A 1 65 ? 13.305 -42.625 -8.586 1 80.19 65 GLU A N 1
ATOM 536 C CA . GLU A 1 65 ? 12.141 -43.156 -7.883 1 80.19 65 GLU A CA 1
ATOM 537 C C . GLU A 1 65 ? 10.852 -42.875 -8.664 1 80.19 65 GLU A C 1
ATOM 539 O O . GLU A 1 65 ? 10.383 -41.75 -8.734 1 80.19 65 GLU A O 1
ATOM 544 N N . THR A 1 66 ? 10.367 -43.875 -9.289 1 85.75 66 THR A N 1
ATOM 545 C CA . THR A 1 66 ? 9.102 -43.812 -10.016 1 85.75 66 THR A CA 1
ATOM 546 C C . THR A 1 66 ? 7.973 -44.438 -9.211 1 85.75 66 THR A C 1
ATOM 548 O O . THR A 1 66 ? 8.188 -45.438 -8.508 1 85.75 66 THR A O 1
ATOM 551 N N . PRO A 1 67 ? 6.836 -43.812 -9.281 1 88.75 67 PRO A N 1
ATOM 552 C CA . PRO A 1 67 ? 5.715 -44.438 -8.578 1 88.75 67 PRO A CA 1
ATOM 553 C C . PRO A 1 67 ? 5.434 -45.875 -9.055 1 88.75 67 PRO A C 1
ATOM 555 O O . PRO A 1 67 ? 5.512 -46.125 -10.258 1 88.75 67 PRO A O 1
ATOM 558 N N . ALA A 1 68 ? 5.098 -46.656 -8.109 1 90.5 68 ALA A N 1
ATOM 559 C CA . ALA A 1 68 ? 4.852 -48.062 -8.422 1 90.5 68 ALA A CA 1
ATOM 560 C C . ALA A 1 68 ? 3.691 -48.219 -9.398 1 90.5 68 ALA A C 1
ATOM 562 O O . ALA A 1 68 ? 2.656 -47.562 -9.25 1 90.5 68 ALA A O 1
ATOM 563 N N . GLY A 1 69 ? 3.912 -49 -10.469 1 92.38 69 GLY A N 1
ATOM 564 C CA . GLY A 1 69 ? 2.852 -49.344 -11.406 1 92.38 69 GLY A CA 1
ATOM 565 C C . GLY A 1 69 ? 2.68 -48.312 -12.516 1 92.38 69 GLY A C 1
ATOM 566 O O . GLY A 1 69 ? 2.105 -48.625 -13.562 1 92.38 69 GLY A O 1
ATOM 567 N N . LEU A 1 70 ? 3.09 -47.094 -12.32 1 92.88 70 LEU A N 1
ATOM 568 C CA . LEU A 1 70 ? 2.863 -46.031 -13.289 1 92.88 70 LEU A CA 1
ATOM 569 C C . LEU A 1 70 ? 3.561 -46.312 -14.609 1 92.88 70 LEU A C 1
ATOM 571 O O . LEU A 1 70 ? 3.006 -46.094 -15.688 1 92.88 70 LEU A O 1
ATOM 575 N N . GLU A 1 71 ? 4.75 -46.844 -14.531 1 90.25 71 GLU A N 1
ATOM 576 C CA . GLU A 1 71 ? 5.523 -47.156 -15.734 1 90.25 71 GLU A CA 1
ATOM 577 C C . GLU A 1 71 ? 4.793 -48.156 -16.625 1 90.25 71 GLU A C 1
ATOM 579 O O . GLU A 1 71 ? 4.691 -47.938 -17.844 1 90.25 71 GLU A O 1
ATOM 584 N N . LYS A 1 72 ? 4.285 -49.156 -15.969 1 93.25 72 LYS A N 1
ATOM 585 C CA . LYS A 1 72 ? 3.594 -50.219 -16.719 1 93.25 72 LYS A CA 1
ATOM 586 C C . LYS A 1 72 ? 2.283 -49.688 -17.297 1 93.25 72 LYS A C 1
ATOM 588 O O . LYS A 1 72 ? 1.891 -50.094 -18.406 1 93.25 72 LYS A O 1
ATOM 593 N N . MET A 1 73 ? 1.62 -48.875 -16.625 1 94.75 73 MET A N 1
ATOM 594 C CA . MET A 1 73 ? 0.371 -48.312 -17.109 1 94.75 73 MET A CA 1
ATOM 595 C C . MET A 1 73 ? 0.624 -47.406 -18.312 1 94.75 73 MET A C 1
ATOM 597 O O . MET A 1 73 ? -0.124 -47.438 -19.281 1 94.75 73 MET A O 1
ATOM 601 N N . THR A 1 74 ? 1.665 -46.625 -18.234 1 92.12 74 THR A N 1
ATOM 602 C CA . THR A 1 74 ? 1.988 -45.688 -19.312 1 92.12 74 THR A CA 1
ATOM 603 C C . THR A 1 74 ? 2.492 -46.469 -20.531 1 92.12 74 THR A C 1
ATOM 605 O O . THR A 1 74 ? 2.32 -46 -21.672 1 92.12 74 THR A O 1
ATOM 608 N N . GLU A 1 75 ? 3.119 -47.562 -20.266 1 92.25 75 GLU A N 1
ATOM 609 C CA . GLU A 1 75 ? 3.58 -48.406 -21.375 1 92.25 75 GLU A CA 1
ATOM 610 C C . GLU A 1 75 ? 2.41 -48.875 -22.219 1 92.25 75 GLU A C 1
ATOM 612 O O . GLU A 1 75 ? 2.547 -49.031 -23.438 1 92.25 75 GLU A O 1
ATOM 617 N N . VAL A 1 76 ? 1.325 -49.125 -21.594 1 93.94 76 VAL A N 1
ATOM 618 C CA . VAL A 1 76 ? 0.135 -49.562 -22.328 1 93.94 76 VAL A CA 1
ATOM 619 C C . VAL A 1 76 ? -0.283 -48.469 -23.312 1 93.94 76 VAL A C 1
ATOM 621 O O . VAL A 1 76 ? -0.555 -48.75 -24.484 1 93.94 76 VAL A O 1
ATOM 624 N N . THR A 1 77 ? -0.36 -47.219 -22.859 1 90.31 77 THR A N 1
ATOM 625 C CA . THR A 1 77 ? -0.744 -46.094 -23.688 1 90.31 77 THR A CA 1
ATOM 626 C C . THR A 1 77 ? 0.26 -45.875 -24.828 1 90.31 77 THR A C 1
ATOM 628 O O . THR A 1 77 ? -0.128 -45.625 -25.969 1 90.31 77 THR A O 1
ATOM 631 N N . TYR A 1 78 ? 1.47 -46.031 -24.406 1 86.69 78 TYR A N 1
ATOM 632 C CA . TYR A 1 78 ? 2.529 -45.875 -25.391 1 86.69 78 TYR A CA 1
ATOM 633 C C . TYR A 1 78 ? 2.441 -46.938 -26.469 1 86.69 78 TYR A C 1
ATOM 635 O O . TYR A 1 78 ? 2.588 -46.656 -27.656 1 86.69 78 TYR A O 1
ATOM 643 N N . ALA A 1 79 ? 2.252 -48.156 -26.062 1 90.25 79 ALA A N 1
ATOM 644 C CA . ALA A 1 79 ? 2.148 -49.281 -26.984 1 90.25 79 ALA A CA 1
ATOM 645 C C . ALA A 1 79 ? 0.947 -49.125 -27.906 1 90.25 79 ALA A C 1
ATOM 647 O O . ALA A 1 79 ? 1.037 -49.406 -29.109 1 90.25 79 ALA A O 1
ATOM 648 N N . LYS A 1 80 ? -0.108 -48.719 -27.453 1 87.56 80 LYS A N 1
ATOM 649 C CA . LYS A 1 80 ? -1.318 -48.531 -28.25 1 87.56 80 LYS A CA 1
ATOM 650 C C . LYS A 1 80 ? -1.132 -47.406 -29.266 1 87.56 80 LYS A C 1
ATOM 652 O O . LYS A 1 80 ? -1.593 -47.531 -30.406 1 87.56 80 LYS A O 1
ATOM 657 N N . ASP A 1 81 ? -0.489 -46.344 -28.844 1 84.19 81 ASP A N 1
ATOM 658 C CA . ASP A 1 81 ? -0.285 -45.188 -29.703 1 84.19 81 ASP A CA 1
ATOM 659 C C . ASP A 1 81 ? 0.72 -45.5 -30.812 1 84.19 81 ASP A C 1
ATOM 661 O O . ASP A 1 81 ? 0.645 -44.938 -31.906 1 84.19 81 ASP A O 1
ATOM 665 N N . ASN A 1 82 ? 1.665 -46.406 -30.531 1 80.56 82 ASN A N 1
ATOM 666 C CA . ASN A 1 82 ? 2.719 -46.688 -31.5 1 80.56 82 ASN A CA 1
ATOM 667 C C . ASN A 1 82 ? 2.535 -48.062 -32.125 1 80.56 82 ASN A C 1
ATOM 669 O O . ASN A 1 82 ? 3.445 -48.562 -32.781 1 80.56 82 ASN A O 1
ATOM 673 N N . ALA A 1 83 ? 1.454 -48.688 -31.906 1 84.75 83 ALA A N 1
ATOM 674 C CA . ALA A 1 83 ? 1.1 -50 -32.5 1 84.75 83 ALA A CA 1
ATOM 675 C C . ALA A 1 83 ? 2.129 -51.062 -32.125 1 84.75 83 ALA A C 1
ATOM 677 O O . ALA A 1 83 ? 2.611 -51.781 -33 1 84.75 83 ALA A O 1
ATOM 678 N N . LEU A 1 84 ? 2.562 -50.969 -30.906 1 88.31 84 LEU A N 1
ATOM 679 C CA . LEU A 1 84 ? 3.473 -51.969 -30.359 1 88.31 84 LEU A CA 1
ATOM 680 C C . LEU A 1 84 ? 2.719 -52.969 -29.5 1 88.31 84 LEU A C 1
ATOM 682 O O . LEU A 1 84 ? 1.546 -52.75 -29.188 1 88.31 84 LEU A O 1
ATOM 686 N N . ARG A 1 85 ? 3.416 -54 -29.188 1 89.75 85 ARG A N 1
ATOM 687 C CA . ARG A 1 85 ? 2.789 -55 -28.328 1 89.75 85 ARG A CA 1
ATOM 688 C C . ARG A 1 85 ? 2.689 -54.531 -26.891 1 89.75 85 ARG A C 1
ATOM 690 O O . ARG A 1 85 ? 3.697 -54.156 -26.281 1 89.75 85 ARG A O 1
ATOM 697 N N . PRO A 1 86 ? 1.53 -54.438 -26.422 1 90.94 86 PRO A N 1
ATOM 698 C CA . PRO A 1 86 ? 1.365 -54 -25.031 1 90.94 86 PRO A CA 1
ATOM 699 C C . PRO A 1 86 ? 1.848 -55.031 -24.016 1 90.94 86 PRO A C 1
ATOM 701 O O . PRO A 1 86 ? 2.07 -56.188 -24.375 1 90.94 86 PRO A O 1
ATOM 704 N N . PRO A 1 87 ? 2.107 -54.656 -22.844 1 93.81 87 PRO A N 1
ATOM 705 C CA . PRO A 1 87 ? 2.521 -55.594 -21.812 1 93.81 87 PRO A CA 1
ATOM 706 C C . PRO A 1 87 ? 1.456 -56.656 -21.5 1 93.81 87 PRO A C 1
ATOM 708 O O . PRO A 1 87 ? 0.311 -56.5 -21.938 1 93.81 87 PRO A O 1
ATOM 711 N N . GLN A 1 88 ? 1.872 -57.688 -20.656 1 94.38 88 GLN A N 1
ATOM 712 C CA . GLN A 1 88 ? 0.937 -58.75 -20.297 1 94.38 88 GLN A CA 1
ATOM 713 C C . GLN A 1 88 ? -0.185 -58.219 -19.406 1 94.38 88 GLN A C 1
ATOM 715 O O . GLN A 1 88 ? 0.061 -57.438 -18.5 1 94.38 88 GLN A O 1
ATOM 720 N N . PRO A 1 89 ? -1.367 -58.562 -19.656 1 94.88 89 PRO A N 1
ATOM 721 C CA . PRO A 1 89 ? -2.516 -58.062 -18.906 1 94.88 89 PRO A CA 1
ATOM 722 C C . PRO A 1 89 ? -2.385 -58.312 -17.391 1 94.88 89 PRO A C 1
ATOM 724 O O . PRO A 1 89 ? -2.834 -57.469 -16.594 1 94.88 89 PRO A O 1
ATOM 727 N N . SER A 1 90 ? -1.797 -59.406 -16.984 1 93.94 90 SER A N 1
ATOM 728 C CA . SER A 1 90 ? -1.625 -59.719 -15.562 1 93.94 90 SER A CA 1
ATOM 729 C C . SER A 1 90 ? -0.732 -58.656 -14.891 1 93.94 90 SER A C 1
ATOM 731 O O . SER A 1 90 ? -0.983 -58.25 -13.75 1 93.94 90 SER A O 1
ATOM 733 N N . GLU A 1 91 ? 0.245 -58.281 -15.688 1 95.25 91 GLU A N 1
ATOM 734 C CA . GLU A 1 91 ? 1.157 -57.25 -15.172 1 95.25 91 GLU A CA 1
ATOM 735 C C . GLU A 1 91 ? 0.469 -55.875 -15.078 1 95.25 91 GLU A C 1
ATOM 737 O O . GLU A 1 91 ? 0.735 -55.125 -14.156 1 95.25 91 GLU A O 1
ATOM 742 N N . VAL A 1 92 ? -0.381 -55.594 -16.031 1 96.56 92 VAL A N 1
ATOM 743 C CA . VAL A 1 92 ? -1.099 -54.344 -16.062 1 96.56 92 VAL A CA 1
ATOM 744 C C . VAL A 1 92 ? -2.098 -54.281 -14.914 1 96.56 92 VAL A C 1
ATOM 746 O O . VAL A 1 92 ? -2.254 -53.219 -14.273 1 96.56 92 VAL A O 1
ATOM 749 N N . ALA A 1 93 ? -2.783 -55.406 -14.594 1 96.06 93 ALA A N 1
ATOM 750 C CA . ALA A 1 93 ? -3.723 -55.438 -13.477 1 96.06 93 ALA A CA 1
ATOM 751 C C . ALA A 1 93 ? -3.014 -55.188 -12.148 1 96.06 93 ALA A C 1
ATOM 753 O O . ALA A 1 93 ? -3.516 -54.438 -11.305 1 96.06 93 ALA A O 1
ATOM 754 N N . GLN A 1 94 ? -1.892 -55.812 -12.031 1 95.56 94 GLN A N 1
ATOM 755 C CA . GLN A 1 94 ? -1.109 -55.625 -10.812 1 95.56 94 GLN A CA 1
ATOM 756 C C . GLN A 1 94 ? -0.6 -54.188 -10.719 1 95.56 94 GLN A C 1
ATOM 758 O O . GLN A 1 94 ? -0.511 -53.625 -9.625 1 95.56 94 GLN A O 1
ATOM 763 N N . ALA A 1 95 ? -0.258 -53.562 -11.852 1 96.31 95 ALA A N 1
ATOM 764 C CA . ALA A 1 95 ? 0.235 -52.188 -11.898 1 96.31 95 ALA A CA 1
ATOM 765 C C . ALA A 1 95 ? -0.828 -51.219 -11.406 1 96.31 95 ALA A C 1
ATOM 767 O O . ALA A 1 95 ? -0.524 -50.281 -10.664 1 96.31 95 ALA A O 1
ATOM 768 N N . ILE A 1 96 ? -2.057 -51.375 -11.797 1 96.69 96 ILE A N 1
ATOM 769 C CA . ILE A 1 96 ? -3.148 -50.5 -11.383 1 96.69 96 ILE A CA 1
ATOM 770 C C . ILE A 1 96 ? -3.344 -50.594 -9.867 1 96.69 96 ILE A C 1
ATOM 772 O O . ILE A 1 96 ? -3.467 -49.562 -9.18 1 96.69 96 ILE A O 1
ATOM 776 N N . LYS A 1 97 ? -3.314 -51.812 -9.352 1 95.44 97 LYS A N 1
ATOM 777 C CA . LYS A 1 97 ? -3.498 -52.031 -7.922 1 95.44 97 LYS A CA 1
ATOM 778 C C . LYS A 1 97 ? -2.381 -51.406 -7.105 1 95.44 97 LYS A C 1
ATOM 780 O O . LYS A 1 97 ? -2.646 -50.719 -6.117 1 95.44 97 LYS A O 1
ATOM 785 N N . ASP A 1 98 ? -1.235 -51.625 -7.594 1 94.75 98 ASP A N 1
ATOM 786 C CA . ASP A 1 98 ? -0.075 -51.094 -6.879 1 94.75 98 ASP A CA 1
ATOM 787 C C . ASP A 1 98 ? -0.067 -49.562 -6.887 1 94.75 98 ASP A C 1
ATOM 789 O O . ASP A 1 98 ? 0.265 -48.938 -5.879 1 94.75 98 ASP A O 1
ATOM 793 N N . PHE A 1 99 ? -0.385 -49 -7.957 1 95.25 99 PHE A N 1
ATOM 794 C CA . PHE A 1 99 ? -0.331 -47.531 -8.094 1 95.25 99 PHE A CA 1
ATOM 795 C C . PHE A 1 99 ? -1.281 -46.875 -7.105 1 95.25 99 PHE A C 1
ATOM 797 O O . PHE A 1 99 ? -0.885 -45.969 -6.375 1 95.25 99 PHE A O 1
ATOM 804 N N . PHE A 1 100 ? -2.525 -47.219 -7.02 1 95.06 100 PHE A N 1
ATOM 805 C CA . PHE A 1 100 ? -3.533 -46.562 -6.195 1 95.06 100 PHE A CA 1
ATOM 806 C C . PHE A 1 100 ? -3.363 -46.938 -4.727 1 95.06 100 PHE A C 1
ATOM 808 O O . PHE A 1 100 ? -3.783 -46.219 -3.838 1 95.06 100 PHE A O 1
ATOM 815 N N . ALA A 1 101 ? -2.705 -48.062 -4.504 1 91.88 101 ALA A N 1
ATOM 816 C CA . ALA A 1 101 ? -2.49 -48.469 -3.123 1 91.88 101 ALA A CA 1
ATOM 817 C C . ALA A 1 101 ? -1.286 -47.781 -2.51 1 91.88 101 ALA A C 1
ATOM 819 O O . ALA A 1 101 ? -1.293 -47.438 -1.323 1 91.88 101 ALA A O 1
ATOM 820 N N . LEU A 1 102 ? -0.286 -47.5 -3.299 1 89.06 102 LEU A N 1
ATOM 821 C CA . LEU A 1 102 ? 0.997 -47.094 -2.736 1 89.06 102 LEU A CA 1
ATOM 822 C C . LEU A 1 102 ? 1.233 -45.625 -2.943 1 89.06 102 LEU A C 1
ATOM 824 O O . LEU A 1 102 ? 2.037 -45 -2.234 1 89.06 102 LEU A O 1
ATOM 828 N N . ARG A 1 103 ? 0.579 -45.031 -3.859 1 88.44 103 ARG A N 1
ATOM 829 C CA . ARG A 1 103 ? 0.85 -43.625 -4.121 1 88.44 103 ARG A CA 1
ATOM 830 C C . ARG A 1 103 ? 0.3 -42.75 -3.006 1 88.44 103 ARG A C 1
ATOM 832 O O . ARG A 1 103 ? -0.856 -42.906 -2.604 1 88.44 103 ARG A O 1
ATOM 839 N N . LYS A 1 104 ? 1.127 -41.844 -2.482 1 78.69 104 LYS A N 1
ATOM 840 C CA . LYS A 1 104 ? 0.717 -40.969 -1.396 1 78.69 104 LYS A CA 1
ATOM 841 C C . LYS A 1 104 ? 0.416 -39.562 -1.912 1 78.69 104 LYS A C 1
ATOM 843 O O . LYS A 1 104 ? -0.219 -38.75 -1.221 1 78.69 104 LYS A O 1
ATOM 848 N N . GLY A 1 105 ? 0.681 -39.25 -3.072 1 83.81 105 GLY A N 1
ATOM 849 C CA . GLY A 1 105 ? 0.444 -37.906 -3.613 1 83.81 105 GLY A CA 1
ATOM 850 C C . GLY A 1 105 ? -0.877 -37.781 -4.348 1 83.81 105 GLY A C 1
ATOM 851 O O . GLY A 1 105 ? -1.704 -38.688 -4.301 1 83.81 105 GLY A O 1
ATOM 852 N N . LYS A 1 106 ? -1.157 -36.625 -4.867 1 89.88 106 LYS A N 1
ATOM 853 C CA . LYS A 1 106 ? -2.398 -36.344 -5.582 1 89.88 106 LYS A CA 1
ATOM 854 C C . LYS A 1 106 ? -2.461 -37.125 -6.895 1 89.88 106 LYS A C 1
ATOM 856 O O . LYS A 1 106 ? -1.428 -37.438 -7.5 1 89.88 106 LYS A O 1
ATOM 861 N N . PHE A 1 107 ? -3.611 -37.531 -7.262 1 94.06 107 PHE A N 1
ATOM 862 C CA . PHE A 1 107 ? -3.826 -38.188 -8.547 1 94.06 107 PHE A CA 1
ATOM 863 C C . PHE A 1 107 ? -4.121 -37.156 -9.633 1 94.06 107 PHE A C 1
ATOM 865 O O . PHE A 1 107 ? -5.273 -36.781 -9.828 1 94.06 107 PHE A O 1
ATOM 872 N N . GLU A 1 108 ? -3.1 -36.844 -10.414 1 93 108 GLU A N 1
ATOM 873 C CA . GLU A 1 108 ? -3.244 -35.844 -11.477 1 93 108 GLU A CA 1
ATOM 874 C C . GLU A 1 108 ? -3.955 -36.438 -12.688 1 93 108 GLU A C 1
ATOM 876 O O . GLU A 1 108 ? -4.141 -37.656 -12.773 1 93 108 GLU A O 1
ATOM 881 N N . ASP A 1 109 ? -4.406 -35.594 -13.562 1 94.12 109 ASP A N 1
ATOM 882 C CA . ASP A 1 109 ? -5.129 -36 -14.758 1 94.12 109 ASP A CA 1
ATOM 883 C C . ASP A 1 109 ? -4.32 -37.031 -15.562 1 94.12 109 ASP A C 1
ATOM 885 O O . ASP A 1 109 ? -4.879 -37.969 -16.125 1 94.12 109 ASP A O 1
ATOM 889 N N . PHE A 1 110 ? -3.02 -36.906 -15.602 1 92.62 110 PHE A N 1
ATOM 890 C CA . PHE A 1 110 ? -2.113 -37.812 -16.312 1 92.62 110 PHE A CA 1
ATOM 891 C C . PHE A 1 110 ? -2.164 -39.219 -15.727 1 92.62 110 PHE A C 1
ATOM 893 O O . PHE A 1 110 ? -2.24 -40.188 -16.469 1 92.62 110 PHE A O 1
ATOM 900 N N . HIS A 1 111 ? -2.168 -39.281 -14.461 1 93.38 111 HIS A N 1
ATOM 901 C CA . HIS A 1 111 ? -2.211 -40.562 -13.766 1 93.38 111 HIS A CA 1
ATOM 902 C C . HIS A 1 111 ? -3.525 -41.312 -14.039 1 93.38 111 HIS A C 1
ATOM 904 O O . HIS A 1 111 ? -3.527 -42.5 -14.328 1 93.38 111 HIS A O 1
ATOM 910 N N . VAL A 1 112 ? -4.555 -40.469 -13.914 1 95.62 112 VAL A N 1
ATOM 911 C CA . VAL A 1 112 ? -5.883 -41.062 -14.055 1 95.62 112 VAL A CA 1
ATOM 912 C C . VAL A 1 112 ? -6.117 -41.469 -15.508 1 95.62 112 VAL A C 1
ATOM 914 O O . VAL A 1 112 ? -6.77 -42.469 -15.781 1 95.62 112 VAL A O 1
ATOM 917 N N . ALA A 1 113 ? -5.613 -40.688 -16.453 1 95.19 113 ALA A N 1
ATOM 918 C CA . ALA A 1 113 ? -5.699 -41.062 -17.875 1 95.19 113 ALA A CA 1
ATOM 919 C C . ALA A 1 113 ? -4.988 -42.375 -18.156 1 95.19 113 ALA A C 1
ATOM 921 O O . ALA A 1 113 ? -5.488 -43.188 -18.906 1 95.19 113 ALA A O 1
ATOM 922 N N . SER A 1 114 ? -3.789 -42.562 -17.594 1 94.81 114 SER A N 1
ATOM 923 C CA . SER A 1 114 ? -3.02 -43.781 -17.766 1 94.81 114 SER A CA 1
ATOM 924 C C . SER A 1 114 ? -3.752 -44.969 -17.156 1 94.81 114 SER A C 1
ATOM 926 O O . SER A 1 114 ? -3.752 -46.062 -17.734 1 94.81 114 SER A O 1
ATOM 928 N N . ALA A 1 115 ? -4.348 -44.75 -16.047 1 96.19 115 ALA A N 1
ATOM 929 C CA . ALA A 1 115 ? -5.105 -45.812 -15.391 1 96.19 115 ALA A CA 1
ATOM 930 C C . ALA A 1 115 ? -6.34 -46.188 -16.203 1 96.19 115 ALA A C 1
ATOM 932 O O . ALA A 1 115 ? -6.695 -47.375 -16.297 1 96.19 115 ALA A O 1
ATOM 933 N N . TYR A 1 116 ? -7.062 -45.188 -16.734 1 96.75 116 TYR A N 1
ATOM 934 C CA . TYR A 1 116 ? -8.234 -45.406 -17.562 1 96.75 116 TYR A CA 1
ATOM 935 C C . TYR A 1 116 ? -7.891 -46.281 -18.766 1 96.75 116 TYR A C 1
ATOM 937 O O . TYR A 1 116 ? -8.602 -47.25 -19.078 1 96.75 116 TYR A O 1
ATOM 945 N N . GLN A 1 117 ? -6.777 -45.938 -19.469 1 95.5 117 GLN A N 1
ATOM 946 C CA . GLN A 1 117 ? -6.355 -46.688 -20.641 1 95.5 117 GLN A CA 1
ATOM 947 C C . GLN A 1 117 ? -5.93 -48.094 -20.266 1 95.5 117 GLN A C 1
ATOM 949 O O . GLN A 1 117 ? -6.172 -49.062 -21.016 1 95.5 117 GLN A O 1
ATOM 954 N N . ALA A 1 118 ? -5.281 -48.219 -19.156 1 96.56 118 ALA A N 1
ATOM 955 C CA . ALA A 1 118 ? -4.855 -49.531 -18.688 1 96.56 118 ALA A CA 1
ATOM 956 C C . ALA A 1 118 ? -6.059 -50.406 -18.375 1 96.56 118 ALA A C 1
ATOM 958 O O . ALA A 1 118 ? -6.078 -51.594 -18.75 1 96.56 118 ALA A O 1
ATOM 959 N N . LEU A 1 119 ? -7.027 -49.875 -17.672 1 96.06 119 LEU A N 1
ATOM 960 C CA . LEU A 1 119 ? -8.227 -50.656 -17.344 1 96.06 119 LEU A CA 1
ATOM 961 C C . LEU A 1 119 ? -8.992 -51 -18.609 1 96.06 119 LEU A C 1
ATOM 963 O O . LEU A 1 119 ? -9.555 -52.094 -18.703 1 96.06 119 LEU A O 1
ATOM 967 N N . HIS A 1 120 ? -9.117 -50.094 -19.5 1 94.69 120 HIS A N 1
ATOM 968 C CA . HIS A 1 120 ? -9.766 -50.344 -20.781 1 94.69 120 HIS A CA 1
ATOM 969 C C . HIS A 1 120 ? -9.078 -51.5 -21.531 1 94.69 120 HIS A C 1
ATOM 971 O O . HIS A 1 120 ? -9.75 -52.344 -22.125 1 94.69 120 HIS A O 1
ATOM 977 N N . TYR A 1 121 ? -7.762 -51.5 -21.5 1 95.38 121 TYR A N 1
ATOM 978 C CA . TYR A 1 121 ? -6.977 -52.562 -22.094 1 95.38 121 TYR A CA 1
ATOM 979 C C . TYR A 1 121 ? -7.32 -53.906 -21.453 1 95.38 121 TYR A C 1
ATOM 981 O O . TYR A 1 121 ? -7.449 -54.906 -22.156 1 95.38 121 TYR A O 1
ATOM 989 N N . LEU A 1 122 ? -7.449 -53.938 -20.172 1 95.06 122 LEU A N 1
ATOM 990 C CA . LEU A 1 122 ? -7.797 -55.188 -19.469 1 95.06 122 LEU A CA 1
ATOM 991 C C . LEU A 1 122 ? -9.195 -55.656 -19.859 1 95.06 122 LEU A C 1
ATOM 993 O O . LEU A 1 122 ? -9.453 -56.844 -19.922 1 95.06 122 LEU A O 1
ATOM 997 N N . GLN A 1 123 ? -10.094 -54.719 -20.125 1 92.38 123 GLN A N 1
ATOM 998 C CA . GLN A 1 123 ? -11.453 -55.062 -20.531 1 92.38 123 GLN A CA 1
ATOM 999 C C . GLN A 1 123 ? -11.469 -55.688 -21.922 1 92.38 123 GLN A C 1
ATOM 1001 O O . GLN A 1 123 ? -12.281 -56.594 -22.188 1 92.38 123 GLN A O 1
ATOM 1006 N N . GLU A 1 124 ? -10.57 -55.25 -22.734 1 91.5 124 GLU A N 1
ATOM 1007 C CA . GLU A 1 124 ? -10.484 -55.781 -24.094 1 91.5 124 GLU A CA 1
ATOM 1008 C C . GLU A 1 124 ? -9.797 -57.125 -24.109 1 91.5 124 GLU A C 1
ATOM 1010 O O . GLU A 1 124 ? -9.953 -57.906 -25.062 1 91.5 124 GLU A O 1
ATOM 1015 N N . ASN A 1 125 ? -9.047 -57.406 -23.016 1 93.06 125 ASN A N 1
ATOM 1016 C CA . ASN A 1 125 ? -8.32 -58.656 -22.922 1 93.06 125 ASN A CA 1
ATOM 1017 C C . ASN A 1 125 ? -8.711 -59.438 -21.672 1 93.06 125 ASN A C 1
ATOM 1019 O O . ASN A 1 125 ? -7.918 -59.531 -20.734 1 93.06 125 ASN A O 1
ATOM 1023 N N . PRO A 1 126 ? -9.906 -60 -21.672 1 90.44 126 PRO A N 1
ATOM 1024 C CA . PRO A 1 126 ? -10.359 -60.719 -20.469 1 90.44 126 PRO A CA 1
ATOM 1025 C C . PRO A 1 126 ? -9.562 -62 -20.219 1 90.44 126 PRO A C 1
ATOM 1027 O O . PRO A 1 126 ? -8.93 -62.531 -21.141 1 90.44 126 PRO A O 1
ATOM 1030 N N . LYS A 1 127 ? -9.609 -62.438 -18.969 1 88.88 127 LYS A N 1
ATOM 1031 C CA . LYS A 1 127 ? -8.93 -63.656 -18.625 1 88.88 127 LYS A CA 1
ATOM 1032 C C . LYS A 1 127 ? -9.586 -64.875 -19.312 1 88.88 127 LYS A C 1
ATOM 1034 O O . LYS A 1 127 ? -10.797 -64.875 -19.531 1 88.88 127 LYS A O 1
ATOM 1039 N N . ASP A 1 128 ? -8.812 -65.875 -19.578 1 86.12 128 ASP A N 1
ATOM 1040 C CA . ASP A 1 128 ? -9.297 -67.062 -20.219 1 86.12 128 ASP A CA 1
ATOM 1041 C C . ASP A 1 128 ? -10.273 -67.812 -19.312 1 86.12 128 ASP A C 1
ATOM 1043 O O . ASP A 1 128 ? -11.188 -68.5 -19.797 1 86.12 128 ASP A O 1
ATOM 1047 N N . ASP A 1 129 ? -10.094 -67.688 -18.047 1 83.88 129 ASP A N 1
ATOM 1048 C CA . ASP A 1 129 ? -10.914 -68.438 -17.078 1 83.88 129 ASP A CA 1
ATOM 1049 C C . ASP A 1 129 ? -12.219 -67.688 -16.797 1 83.88 129 ASP A C 1
ATOM 1051 O O . ASP A 1 129 ? -13.055 -68.188 -16.031 1 83.88 129 ASP A O 1
ATOM 1055 N N . GLY A 1 130 ? -12.453 -66.562 -17.359 1 78.81 130 GLY A N 1
ATOM 1056 C CA . GLY A 1 130 ? -13.695 -65.812 -17.203 1 78.81 130 GLY A CA 1
ATOM 1057 C C . GLY A 1 130 ? -13.703 -64.938 -15.969 1 78.81 130 GLY A C 1
ATOM 1058 O O . GLY A 1 130 ? -14.648 -64.188 -15.75 1 78.81 130 GLY A O 1
ATOM 1059 N N . GLN A 1 131 ? -12.672 -65.062 -15.188 1 82.69 131 GLN A N 1
ATOM 1060 C CA . GLN A 1 131 ? -12.609 -64.312 -13.953 1 82.69 131 GLN A CA 1
ATOM 1061 C C . GLN A 1 131 ? -12.18 -62.844 -14.242 1 82.69 131 GLN A C 1
ATOM 1063 O O . GLN A 1 131 ? -11.461 -62.594 -15.211 1 82.69 131 GLN A O 1
ATOM 1068 N N . ALA A 1 132 ? -12.664 -61.906 -13.461 1 87.19 132 ALA A N 1
ATOM 1069 C CA . ALA A 1 132 ? -12.328 -60.469 -13.617 1 87.19 132 ALA A CA 1
ATOM 1070 C C . ALA A 1 132 ? -10.891 -60.219 -13.164 1 87.19 132 ALA A C 1
ATOM 1072 O O . ALA A 1 132 ? -10.359 -60.906 -12.305 1 87.19 132 ALA A O 1
ATOM 1073 N N . TRP A 1 133 ? -10.172 -59.281 -13.766 1 91.69 133 TRP A N 1
ATOM 1074 C CA . TRP A 1 133 ? -8.797 -58.906 -13.445 1 91.69 133 TRP A CA 1
ATOM 1075 C C . TRP A 1 133 ? -8.711 -58.281 -12.062 1 91.69 133 TRP A C 1
ATOM 1077 O O . TRP A 1 133 ? -7.723 -58.438 -11.352 1 91.69 133 TRP A O 1
ATOM 1087 N N . LEU A 1 134 ? -9.781 -57.5 -11.633 1 93.62 134 LEU A N 1
ATOM 1088 C CA . LEU A 1 134 ? -9.852 -56.812 -10.344 1 93.62 134 LEU A CA 1
ATOM 1089 C C . LEU A 1 134 ? -11.07 -57.281 -9.555 1 93.62 134 LEU A C 1
ATOM 1091 O O . LEU A 1 134 ? -12.156 -57.469 -10.117 1 93.62 134 LEU A O 1
ATOM 1095 N N . THR A 1 135 ? -10.828 -57.562 -8.234 1 90.94 135 THR A N 1
ATOM 1096 C CA . THR A 1 135 ? -11.922 -57.969 -7.371 1 90.94 135 THR A CA 1
ATOM 1097 C C . THR A 1 135 ? -12.82 -56.781 -7.023 1 90.94 135 THR A C 1
ATOM 1099 O O . THR A 1 135 ? -12.422 -55.625 -7.199 1 90.94 135 THR A O 1
ATOM 1102 N N . ARG A 1 136 ? -13.992 -57.031 -6.527 1 90.5 136 ARG A N 1
ATOM 1103 C CA . ARG A 1 136 ? -14.938 -56 -6.121 1 90.5 136 ARG A CA 1
ATOM 1104 C C . ARG A 1 136 ? -14.328 -55.094 -5.055 1 90.5 136 ARG A C 1
ATOM 1106 O O . ARG A 1 136 ? -14.492 -53.875 -5.102 1 90.5 136 ARG A O 1
ATOM 1113 N N . ARG A 1 137 ? -13.664 -55.688 -4.152 1 92.06 137 ARG A N 1
ATOM 1114 C CA . ARG A 1 137 ? -13.047 -54.938 -3.064 1 92.06 137 ARG A CA 1
ATOM 1115 C C . ARG A 1 137 ? -11.961 -54.031 -3.59 1 92.06 137 ARG A C 1
ATOM 1117 O O . ARG A 1 137 ? -11.82 -52.875 -3.123 1 92.06 137 ARG A O 1
ATOM 1124 N N . GLU A 1 138 ? -11.188 -54.594 -4.5 1 94.06 138 GLU A N 1
ATOM 1125 C CA . GLU A 1 138 ? -10.117 -53.781 -5.078 1 94.06 138 GLU A CA 1
ATOM 1126 C C . GLU A 1 138 ? -10.68 -52.594 -5.863 1 94.06 138 GLU A C 1
ATOM 1128 O O . GLU A 1 138 ? -10.164 -51.469 -5.773 1 94.06 138 GLU A O 1
ATOM 1133 N N . LEU A 1 139 ? -11.766 -52.844 -6.602 1 94.69 139 LEU A N 1
ATOM 1134 C CA . LEU A 1 139 ? -12.422 -51.781 -7.371 1 94.69 139 LEU A CA 1
ATOM 1135 C C . LEU A 1 139 ? -12.977 -50.719 -6.445 1 94.69 139 LEU A C 1
ATOM 1137 O O . LEU A 1 139 ? -12.828 -49.531 -6.719 1 94.69 139 LEU A O 1
ATOM 1141 N N . ASP A 1 140 ? -13.508 -51.094 -5.336 1 94 140 ASP A N 1
ATOM 1142 C CA . ASP A 1 140 ? -14.078 -50.156 -4.363 1 94 140 ASP A CA 1
ATOM 1143 C C . ASP A 1 140 ? -12.984 -49.312 -3.717 1 94 140 ASP A C 1
ATOM 1145 O O . ASP A 1 140 ? -13.18 -48.125 -3.504 1 94 140 ASP A O 1
ATOM 1149 N N . THR A 1 141 ? -11.953 -49.938 -3.461 1 94.44 141 THR A N 1
ATOM 1150 C CA . THR A 1 141 ? -10.844 -49.25 -2.822 1 94.44 141 THR A CA 1
ATOM 1151 C C . THR A 1 141 ? -10.258 -48.188 -3.758 1 94.44 141 THR A C 1
ATOM 1153 O O . THR A 1 141 ? -9.93 -47.094 -3.326 1 94.44 141 THR A O 1
ATOM 1156 N N . ILE A 1 142 ? -10.078 -48.594 -5.012 1 96.25 142 ILE A N 1
ATOM 1157 C CA . ILE A 1 142 ? -9.539 -47.656 -5.996 1 96.25 142 ILE A CA 1
ATOM 1158 C C . ILE A 1 142 ? -10.484 -46.469 -6.145 1 96.25 142 ILE A C 1
ATOM 1160 O O . ILE A 1 142 ? -10.039 -45.312 -6.215 1 96.25 142 ILE A O 1
ATOM 1164 N N . LEU A 1 143 ? -11.758 -46.719 -6.145 1 95.94 143 LEU A N 1
ATOM 1165 C CA . LEU A 1 143 ? -12.75 -45.656 -6.281 1 95.94 143 LEU A CA 1
ATOM 1166 C C . LEU A 1 143 ? -12.727 -44.719 -5.074 1 95.94 143 LEU A C 1
ATOM 1168 O O . LEU A 1 143 ? -12.789 -43.5 -5.223 1 95.94 143 LEU A O 1
ATOM 1172 N N . ASP A 1 144 ? -12.586 -45.25 -3.949 1 94.88 144 ASP A N 1
ATOM 1173 C CA . ASP A 1 144 ? -12.531 -44.438 -2.727 1 94.88 144 ASP A CA 1
ATOM 1174 C C . ASP A 1 144 ? -11.289 -43.562 -2.701 1 94.88 144 ASP A C 1
ATOM 1176 O O . ASP A 1 144 ? -11.352 -42.406 -2.314 1 94.88 144 ASP A O 1
ATOM 1180 N N . GLU A 1 145 ? -10.195 -44.156 -3.076 1 94.38 145 GLU A N 1
ATOM 1181 C CA . GLU A 1 145 ? -8.945 -43.406 -3.102 1 94.38 145 GLU A CA 1
ATOM 1182 C C . GLU A 1 145 ? -9.023 -42.219 -4.086 1 94.38 145 GLU A C 1
ATOM 1184 O O . GLU A 1 145 ? -8.438 -41.156 -3.85 1 94.38 145 GLU A O 1
ATOM 1189 N N . LEU A 1 146 ? -9.664 -42.469 -5.125 1 94.38 146 LEU A N 1
ATOM 1190 C CA . LEU A 1 146 ? -9.812 -41.469 -6.16 1 94.38 146 LEU A CA 1
ATOM 1191 C C . LEU A 1 146 ? -10.586 -40.25 -5.629 1 94.38 146 LEU A C 1
ATOM 1193 O O . LEU A 1 146 ? -10.344 -39.125 -6.059 1 94.38 146 LEU A O 1
ATOM 1197 N N . MET A 1 147 ? -11.43 -40.469 -4.672 1 94.19 147 MET A N 1
ATOM 1198 C CA . MET A 1 147 ? -12.367 -39.406 -4.258 1 94.19 147 MET A CA 1
ATOM 1199 C C . MET A 1 147 ? -11.922 -38.781 -2.951 1 94.19 147 MET A C 1
ATOM 1201 O O . MET A 1 147 ? -12.43 -37.719 -2.57 1 94.19 147 MET A O 1
ATOM 1205 N N . VAL A 1 148 ? -10.961 -39.312 -2.268 1 91.38 148 VAL A N 1
ATOM 1206 C CA . VAL A 1 148 ? -10.523 -38.812 -0.974 1 91.38 148 VAL A CA 1
ATOM 1207 C C . VAL A 1 148 ? -9.883 -37.438 -1.153 1 91.38 148 VAL A C 1
ATOM 1209 O O . VAL A 1 148 ? -9.156 -37.219 -2.125 1 91.38 148 VAL A O 1
ATOM 1212 N N . ALA A 1 149 ? -10.047 -36.531 -0.192 1 86.75 149 ALA A N 1
ATOM 1213 C CA . ALA A 1 149 ? -9.742 -35.125 -0.309 1 86.75 149 ALA A CA 1
ATOM 1214 C C . ALA A 1 149 ? -8.25 -34.875 -0.522 1 86.75 149 ALA A C 1
ATOM 1216 O O . ALA A 1 149 ? -7.852 -34.156 -1.439 1 86.75 149 ALA A O 1
ATOM 1217 N N . PRO A 1 150 ? -7.32 -35.469 0.235 1 83.75 150 PRO A N 1
ATOM 1218 C CA . PRO A 1 150 ? -5.895 -35.156 0.083 1 83.75 150 PRO A CA 1
ATOM 1219 C C . PRO A 1 150 ? -5.324 -35.656 -1.244 1 83.75 150 PRO A C 1
ATOM 1221 O O . PRO A 1 150 ? -4.262 -35.219 -1.673 1 83.75 150 PRO A O 1
ATOM 1224 N N . ARG A 1 151 ? -6.098 -36.594 -1.927 1 89.5 151 ARG A N 1
ATOM 1225 C CA . ARG A 1 151 ? -5.578 -37.188 -3.145 1 89.5 151 ARG A CA 1
ATOM 1226 C C . ARG A 1 151 ? -6.184 -36.531 -4.387 1 89.5 151 ARG A C 1
ATOM 1228 O O . ARG A 1 151 ? -5.793 -36.844 -5.512 1 89.5 151 ARG A O 1
ATOM 1235 N N . ARG A 1 152 ? -7.082 -35.688 -4.172 1 91.5 152 ARG A N 1
ATOM 1236 C CA . ARG A 1 152 ? -7.746 -35.031 -5.293 1 91.5 152 ARG A CA 1
ATOM 1237 C C . ARG A 1 152 ? -6.859 -33.938 -5.891 1 91.5 152 ARG A C 1
ATOM 1239 O O . ARG A 1 152 ? -6.145 -33.25 -5.168 1 91.5 152 ARG A O 1
ATOM 1246 N N . PRO A 1 153 ? -6.871 -33.844 -7.234 1 90.19 153 PRO A N 1
ATOM 1247 C CA . PRO A 1 153 ? -6.066 -32.781 -7.879 1 90.19 153 PRO A CA 1
ATOM 1248 C C . PRO A 1 153 ? -6.586 -31.391 -7.602 1 90.19 153 PRO A C 1
ATOM 1250 O O . PRO A 1 153 ? -7.766 -31.219 -7.277 1 90.19 153 PRO A O 1
ATOM 1253 N N . ASP A 1 154 ? -5.75 -30.391 -7.664 1 84.88 154 ASP A N 1
ATOM 1254 C CA . ASP A 1 154 ? -6.148 -29 -7.465 1 84.88 154 ASP A CA 1
ATOM 1255 C C . ASP A 1 154 ? -7.039 -28.516 -8.609 1 84.88 154 ASP A C 1
ATOM 1257 O O . ASP A 1 154 ? -7.98 -27.75 -8.383 1 84.88 154 ASP A O 1
ATOM 1261 N N . VAL A 1 155 ? -6.73 -29.047 -9.828 1 85.19 155 VAL A N 1
ATOM 1262 C CA . VAL A 1 155 ? -7.531 -28.719 -11.008 1 85.19 155 VAL A CA 1
ATOM 1263 C C . VAL A 1 155 ? -8.156 -30 -11.57 1 85.19 155 VAL A C 1
ATOM 1265 O O . VAL A 1 155 ? -7.449 -30.984 -11.828 1 85.19 155 VAL A O 1
ATOM 1268 N N . VAL A 1 156 ? -9.445 -29.891 -11.695 1 86.94 156 VAL A N 1
ATOM 1269 C CA . VAL A 1 156 ? -10.164 -31.078 -12.164 1 86.94 156 VAL A CA 1
ATOM 1270 C C . VAL A 1 156 ? -9.844 -31.328 -13.641 1 86.94 156 VAL A C 1
ATOM 1272 O O . VAL A 1 156 ? -9.938 -30.406 -14.461 1 86.94 156 VAL A O 1
ATOM 1275 N N . GLY A 1 157 ? -9.438 -32.594 -13.898 1 87.12 157 GLY A N 1
ATOM 1276 C CA . GLY A 1 157 ? -9.086 -32.938 -15.266 1 87.12 157 GLY A CA 1
ATOM 1277 C C . GLY A 1 157 ? -10.227 -33.625 -16.016 1 87.12 157 GLY A C 1
ATOM 1278 O O . GLY A 1 157 ? -11.359 -33.656 -15.531 1 87.12 157 GLY A O 1
ATOM 1279 N N . LYS A 1 158 ? -9.938 -34.156 -17.125 1 91.88 158 LYS A N 1
ATOM 1280 C CA . LYS A 1 158 ? -10.922 -34.75 -18.031 1 91.88 158 LYS A CA 1
ATOM 1281 C C . LYS A 1 158 ? -11.172 -36.219 -17.719 1 91.88 158 LYS A C 1
ATOM 1283 O O . LYS A 1 158 ? -12.25 -36.75 -18.016 1 91.88 158 LYS A O 1
ATOM 1288 N N . TRP A 1 159 ? -10.258 -36.812 -17.047 1 95.25 159 TRP A N 1
ATOM 1289 C CA . TRP A 1 159 ? -10.273 -38.281 -17.062 1 95.25 159 TRP A CA 1
ATOM 1290 C C . TRP A 1 159 ? -10.789 -38.812 -15.742 1 95.25 159 TRP A C 1
ATOM 1292 O O . TRP A 1 159 ? -11.07 -40.031 -15.625 1 95.25 159 TRP A O 1
ATOM 1302 N N . HIS A 1 160 ? -11 -38.062 -14.75 1 96.44 160 HIS A N 1
ATOM 1303 C CA . HIS A 1 160 ? -11.445 -38.562 -13.453 1 96.44 160 HIS A CA 1
ATOM 1304 C C . HIS A 1 160 ? -12.859 -39.125 -13.531 1 96.44 160 HIS A C 1
ATOM 1306 O O . HIS A 1 160 ? -13.133 -40.188 -12.977 1 96.44 160 HIS A O 1
ATOM 1312 N N . ILE A 1 161 ? -13.75 -38.469 -14.219 1 96.44 161 ILE A N 1
ATOM 1313 C CA . ILE A 1 161 ? -15.141 -38.875 -14.297 1 96.44 161 ILE A CA 1
ATOM 1314 C C . ILE A 1 161 ? -15.242 -40.156 -15.125 1 96.44 161 ILE A C 1
ATOM 1316 O O . ILE A 1 161 ? -15.789 -41.188 -14.664 1 96.44 161 ILE A O 1
ATOM 1320 N N . PRO A 1 162 ? -14.609 -40.156 -16.328 1 96.75 162 PRO A N 1
ATOM 1321 C CA . PRO A 1 162 ? -14.695 -41.406 -17.109 1 96.75 162 PRO A CA 1
ATOM 1322 C C . PRO A 1 162 ? -14.086 -42.594 -16.391 1 96.75 162 PRO A C 1
ATOM 1324 O O . PRO A 1 162 ? -14.633 -43.688 -16.438 1 96.75 162 PRO A O 1
ATOM 1327 N N . PHE A 1 163 ? -13.016 -42.438 -15.789 1 97.12 163 PHE A N 1
ATOM 1328 C CA . PHE A 1 163 ? -12.367 -43.531 -15.078 1 97.12 163 PHE A CA 1
ATOM 1329 C C . PHE A 1 163 ? -13.234 -44 -13.914 1 97.12 163 PHE A C 1
ATOM 1331 O O . PHE A 1 163 ? -13.422 -45.188 -13.719 1 97.12 163 PHE A O 1
ATOM 1338 N N . GLY A 1 164 ? -13.695 -43.062 -13.117 1 97 164 GLY A N 1
ATOM 1339 C CA . GLY A 1 164 ? -14.57 -43.406 -12.008 1 97 164 GLY A CA 1
ATOM 1340 C C . GLY A 1 164 ? -15.82 -44.125 -12.438 1 97 164 GLY A C 1
ATOM 1341 O O . GLY A 1 164 ? -16.234 -45.094 -11.797 1 97 164 GLY A O 1
ATOM 1342 N N . LEU A 1 165 ? -16.484 -43.656 -13.508 1 96.62 165 LEU A N 1
ATOM 1343 C CA . LEU A 1 165 ? -17.688 -44.281 -14.031 1 96.62 165 LEU A CA 1
ATOM 1344 C C . LEU A 1 165 ? -17.375 -45.688 -14.516 1 96.62 165 LEU A C 1
ATOM 1346 O O . LEU A 1 165 ? -18.188 -46.625 -14.344 1 96.62 165 LEU A O 1
ATOM 1350 N N . MET A 1 166 ? -16.188 -45.875 -15.156 1 96.31 166 MET A N 1
ATOM 1351 C CA . MET A 1 166 ? -15.773 -47.188 -15.609 1 96.31 166 MET A CA 1
ATOM 1352 C C . MET A 1 166 ? -15.633 -48.125 -14.43 1 96.31 166 MET A C 1
ATOM 1354 O O . MET A 1 166 ? -16 -49.312 -14.523 1 96.31 166 MET A O 1
ATOM 1358 N N . LEU A 1 167 ? -15.07 -47.656 -13.367 1 96.25 167 LEU A N 1
ATOM 1359 C CA . LE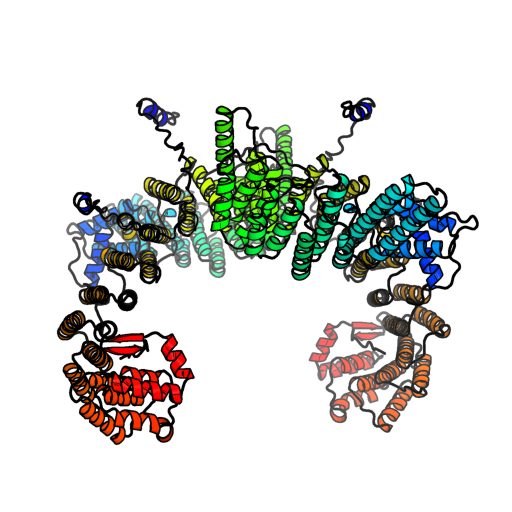U A 1 167 ? -14.938 -48.469 -12.164 1 96.25 167 LEU A CA 1
ATOM 1360 C C . LEU A 1 167 ? -16.297 -48.875 -11.617 1 96.25 167 LEU A C 1
ATOM 1362 O O . LEU A 1 167 ? -16.516 -50 -11.219 1 96.25 167 LEU A O 1
ATOM 1366 N N . ILE A 1 168 ? -17.219 -47.938 -11.594 1 95.69 168 ILE A N 1
ATOM 1367 C CA . ILE A 1 168 ? -18.562 -48.188 -11.078 1 95.69 168 ILE A CA 1
ATOM 1368 C C . ILE A 1 168 ? -19.281 -49.188 -11.969 1 95.69 168 ILE A C 1
ATOM 1370 O O . ILE A 1 168 ? -19.984 -50.062 -11.477 1 95.69 168 ILE A O 1
ATOM 1374 N N . ASP A 1 169 ? -19.109 -49.062 -13.266 1 93.38 169 ASP A N 1
ATOM 1375 C CA . ASP A 1 169 ? -19.703 -50 -14.211 1 93.38 169 ASP A CA 1
ATOM 1376 C C . ASP A 1 169 ? -19.172 -51.438 -13.969 1 93.38 169 ASP A C 1
ATOM 1378 O O . ASP A 1 169 ? -19.922 -52.406 -14.055 1 93.38 169 ASP A O 1
ATOM 1382 N N . GLU A 1 170 ? -17.859 -51.5 -13.75 1 92.94 170 GLU A N 1
ATOM 1383 C CA . GLU A 1 170 ? -17.266 -52.812 -13.461 1 92.94 170 GLU A CA 1
ATOM 1384 C C . GLU A 1 170 ? -17.781 -53.375 -12.156 1 92.94 170 GLU A C 1
ATOM 1386 O O . GLU A 1 170 ? -17.953 -54.594 -12.023 1 92.94 170 GLU A O 1
ATOM 1391 N N . LEU A 1 171 ? -18 -52.531 -11.203 1 92.06 171 LEU A N 1
ATOM 1392 C CA . LEU A 1 171 ? -18.578 -52.969 -9.93 1 92.06 171 LEU A CA 1
ATOM 1393 C C . LEU A 1 171 ? -20 -53.469 -10.117 1 92.06 171 LEU A C 1
ATOM 1395 O O . LEU A 1 171 ? -20.391 -54.469 -9.5 1 92.06 171 LEU A O 1
ATOM 1399 N N . ALA A 1 172 ? -20.766 -52.844 -10.961 1 89.62 172 ALA A N 1
ATOM 1400 C CA . ALA A 1 172 ? -22.141 -53.219 -11.234 1 89.62 172 ALA A CA 1
ATOM 1401 C C . ALA A 1 172 ? -22.203 -54.594 -11.93 1 89.62 172 ALA A C 1
ATOM 1403 O O . ALA A 1 172 ? -23.078 -55.406 -11.641 1 89.62 172 ALA A O 1
ATOM 1404 N N . LYS A 1 173 ? -21.312 -54.875 -12.773 1 86.06 173 LYS A N 1
ATOM 1405 C CA . LYS A 1 173 ? -21.266 -56.156 -13.5 1 86.06 173 LYS A CA 1
ATOM 1406 C C . LYS A 1 173 ? -20.875 -57.312 -12.57 1 86.06 173 LYS A C 1
ATOM 1408 O O . LYS A 1 173 ? -21.406 -58.406 -12.695 1 86.06 173 LYS A O 1
ATOM 1413 N N . SER A 1 174 ? -19.984 -57.031 -11.742 1 80.94 174 SER A N 1
ATOM 1414 C CA . SER A 1 174 ? -19.531 -58.062 -10.82 1 80.94 174 SER A CA 1
ATOM 1415 C C . SER A 1 174 ? -20.641 -58.5 -9.891 1 80.94 174 SER A C 1
ATOM 1417 O O . SER A 1 174 ? -20.688 -59.656 -9.477 1 80.94 174 SER A O 1
ATOM 1419 N N . SER A 1 175 ? -21.516 -57.594 -9.531 1 73.62 175 SER A N 1
ATOM 1420 C CA . SER A 1 175 ? -22.641 -57.906 -8.656 1 73.62 175 SER A CA 1
ATOM 1421 C C . SER A 1 175 ? -23.688 -58.719 -9.391 1 73.62 175 SER A C 1
ATOM 1423 O O . SER A 1 175 ? -24.281 -59.656 -8.82 1 73.62 175 SER A O 1
ATOM 1425 N N . SER A 1 176 ? -23.938 -58.406 -10.672 1 69 176 SER A N 1
ATOM 1426 C CA . SER A 1 176 ? -24.938 -59.125 -11.461 1 69 176 SER A CA 1
ATOM 1427 C C . SER A 1 176 ? -24.531 -60.594 -11.695 1 69 176 SER A C 1
ATOM 1429 O O . SER A 1 176 ? -25.375 -61.469 -11.719 1 69 176 SER A O 1
ATOM 1431 N N . GLU A 1 177 ? -23.312 -60.781 -11.766 1 64.12 177 GLU A N 1
ATOM 1432 C CA . GLU A 1 177 ? -22.828 -62.125 -11.984 1 64.12 177 GLU A CA 1
ATOM 1433 C C . GLU A 1 177 ? -22.969 -63 -10.734 1 64.12 177 GLU A C 1
ATOM 1435 O O . GLU A 1 177 ? -23.297 -64.188 -10.812 1 64.12 177 GLU A O 1
ATOM 1440 N N . HIS A 1 178 ? -22.766 -62.312 -9.586 1 61.09 178 HIS A N 1
ATOM 1441 C CA . HIS A 1 178 ? -22.953 -63.062 -8.336 1 61.09 178 HIS A CA 1
ATOM 1442 C C . HIS A 1 178 ? -24.422 -63.344 -8.094 1 61.09 178 HIS A C 1
ATOM 1444 O O . HIS A 1 178 ? -24.766 -64.375 -7.535 1 61.09 178 HIS A O 1
ATOM 1450 N N . GLN A 1 179 ? -25.391 -62.438 -8.438 1 59.12 179 GLN A N 1
ATOM 1451 C CA . GLN A 1 179 ? -26.828 -62.625 -8.297 1 59.12 179 GLN A CA 1
ATOM 1452 C C . GLN A 1 179 ? -27.312 -63.75 -9.203 1 59.12 179 GLN A C 1
ATOM 1454 O O . GLN A 1 179 ? -28.203 -64.5 -8.82 1 59.12 179 GLN A O 1
ATOM 1459 N N . ALA A 1 180 ? -26.938 -63.812 -10.406 1 56.84 180 ALA A N 1
ATOM 1460 C CA . ALA A 1 180 ? -27.391 -64.812 -11.336 1 56.84 180 ALA A CA 1
ATOM 1461 C C . ALA A 1 180 ? -27.078 -66.25 -10.812 1 56.84 180 ALA A C 1
ATOM 1463 O O . ALA A 1 180 ? -27.797 -67.188 -11.109 1 56.84 180 ALA A O 1
ATOM 1464 N N . GLN A 1 181 ? -26.172 -66.188 -9.992 1 53.16 181 GLN A N 1
ATOM 1465 C CA . GLN A 1 181 ? -25.859 -67.5 -9.469 1 53.16 181 GLN A CA 1
ATOM 1466 C C . GLN A 1 181 ? -26.703 -67.812 -8.25 1 53.16 181 GLN A C 1
ATOM 1468 O O . GLN A 1 181 ? -27.031 -69 -8.008 1 53.16 181 GLN A O 1
ATOM 1473 N N . ASP A 1 182 ? -27.062 -66.688 -7.43 1 53.69 182 ASP A N 1
ATOM 1474 C CA . ASP A 1 182 ? -27.75 -67.062 -6.195 1 53.69 182 ASP A CA 1
ATOM 1475 C C . ASP A 1 182 ? -29.25 -66.688 -6.297 1 53.69 182 ASP A C 1
ATOM 1477 O O . ASP A 1 182 ? -29.625 -65.562 -6.516 1 53.69 182 ASP A O 1
ATOM 1481 N N . GLY A 1 183 ? -30.172 -67.188 -6.965 1 48.22 183 GLY A N 1
ATOM 1482 C CA . GLY A 1 183 ? -31.594 -67.125 -7.246 1 48.22 183 GLY A CA 1
ATOM 1483 C C . GLY A 1 183 ? -32.438 -66.688 -6.066 1 48.22 183 GLY A C 1
ATOM 1484 O O . GLY A 1 183 ? -33.656 -66.75 -6.094 1 48.22 183 GLY A O 1
ATOM 1485 N N . ASN A 1 184 ? -32.094 -66.5 -4.809 1 50.81 184 ASN A N 1
ATOM 1486 C CA . ASN A 1 184 ? -32.969 -66.375 -3.658 1 50.81 184 ASN A CA 1
ATOM 1487 C C . ASN A 1 184 ? -33.438 -64.938 -3.406 1 50.81 184 ASN A C 1
ATOM 1489 O O . ASN A 1 184 ? -32.75 -64 -3.799 1 50.81 184 ASN A O 1
ATOM 1493 N N . GLU A 1 185 ? -34.75 -64.688 -2.953 1 52.59 185 GLU A N 1
ATOM 1494 C CA . GLU A 1 185 ? -35.5 -63.469 -2.584 1 52.59 185 GLU A CA 1
ATOM 1495 C C . GLU A 1 185 ? -34.625 -62.531 -1.748 1 52.59 185 GLU A C 1
ATOM 1497 O O . GLU A 1 185 ? -34.75 -61.281 -1.876 1 52.59 185 GLU A O 1
ATOM 1502 N N . SER A 1 186 ? -34.031 -62.938 -0.697 1 52.84 186 SER A N 1
ATOM 1503 C CA . SER A 1 186 ? -33.125 -62.156 0.153 1 52.84 186 SER A CA 1
ATOM 1504 C C . SER A 1 186 ? -32.094 -61.406 -0.676 1 52.84 186 SER A C 1
ATOM 1506 O O . SER A 1 186 ? -31.594 -60.375 -0.25 1 52.84 186 SER A O 1
ATOM 1508 N N . THR A 1 187 ? -32.094 -61.719 -1.878 1 57.97 187 THR A N 1
ATOM 1509 C CA . THR A 1 187 ? -31.094 -61.219 -2.811 1 57.97 187 THR A CA 1
ATOM 1510 C C . THR A 1 187 ? -31.578 -59.938 -3.48 1 57.97 187 THR A C 1
ATOM 1512 O O . THR A 1 187 ? -30.781 -59.125 -3.934 1 57.97 187 THR A O 1
ATOM 1515 N N . LYS A 1 188 ? -32.938 -59.781 -3.518 1 60.81 188 LYS A N 1
ATOM 1516 C CA . LYS A 1 188 ? -33.469 -58.562 -4.156 1 60.81 188 LYS A CA 1
ATOM 1517 C C . LYS A 1 188 ? -33.219 -57.344 -3.303 1 60.81 188 LYS A C 1
ATOM 1519 O O . LYS A 1 188 ? -32.906 -56.281 -3.828 1 60.81 188 LYS A O 1
ATOM 1524 N N . GLU A 1 189 ? -33.469 -57.5 -2.037 1 62.53 189 GLU A N 1
ATOM 1525 C CA . GLU A 1 189 ? -33.219 -56.375 -1.129 1 62.53 189 GLU A CA 1
ATOM 1526 C C . GLU A 1 189 ? -31.75 -56 -1.107 1 62.53 189 GLU A C 1
ATOM 1528 O O . GLU A 1 189 ? -31.422 -54.812 -1.059 1 62.53 189 GLU A O 1
ATOM 1533 N N . SER A 1 190 ? -31.047 -57.031 -1.08 1 69.44 190 SER A N 1
ATOM 1534 C CA . SER A 1 190 ? -29.594 -56.812 -1.099 1 69.44 190 SER A CA 1
ATOM 1535 C C . SER A 1 190 ? -29.156 -56.156 -2.396 1 69.44 190 SER A C 1
ATOM 1537 O O . SER A 1 190 ? -28.266 -55.312 -2.391 1 69.44 190 SER A O 1
ATOM 1539 N N . ASP A 1 191 ? -29.938 -56.438 -3.457 1 74.44 191 ASP A N 1
ATOM 1540 C CA . ASP A 1 191 ? -29.641 -55.844 -4.758 1 74.44 191 ASP A CA 1
ATOM 1541 C C . ASP A 1 191 ? -30.062 -54.375 -4.812 1 74.44 191 ASP A C 1
ATOM 1543 O O . ASP A 1 191 ? -29.344 -53.531 -5.371 1 74.44 191 ASP A O 1
ATOM 1547 N N . ALA A 1 192 ? -31.156 -54.219 -4.164 1 77.06 192 ALA A N 1
ATOM 1548 C CA . ALA A 1 192 ? -31.625 -52.812 -4.129 1 77.06 192 ALA A CA 1
ATOM 1549 C C . ALA A 1 192 ? -30.688 -51.938 -3.309 1 77.06 192 ALA A C 1
ATOM 1551 O O . ALA A 1 192 ? -30.422 -50.812 -3.678 1 77.06 192 ALA A O 1
ATOM 1552 N N . ALA A 1 193 ? -30.188 -52.531 -2.309 1 80.56 193 ALA A N 1
ATOM 1553 C CA . ALA A 1 193 ? -29.266 -51.781 -1.45 1 80.56 193 ALA A CA 1
ATOM 1554 C C . ALA A 1 193 ? -27.953 -51.531 -2.17 1 80.56 193 ALA A C 1
ATOM 1556 O O . ALA A 1 193 ? -27.359 -50.438 -2.016 1 80.56 193 ALA A O 1
ATOM 1557 N N . PHE A 1 194 ? -27.531 -52.469 -2.875 1 85.5 194 PHE A N 1
ATOM 1558 C CA . PHE A 1 194 ? -26.281 -52.312 -3.604 1 85.5 194 PHE A CA 1
ATOM 1559 C C . PHE A 1 194 ? -26.438 -51.312 -4.734 1 85.5 194 PHE A C 1
ATOM 1561 O O . PHE A 1 194 ? -25.516 -50.562 -5.02 1 85.5 194 PHE A O 1
ATOM 1568 N N . ASP A 1 195 ? -27.562 -51.281 -5.41 1 85.5 195 ASP A N 1
ATOM 1569 C CA . ASP A 1 195 ? -27.828 -50.312 -6.457 1 85.5 195 ASP A CA 1
ATOM 1570 C C . ASP A 1 195 ? -27.828 -48.906 -5.891 1 85.5 195 ASP A C 1
ATOM 1572 O O . ASP A 1 195 ? -27.328 -47.969 -6.535 1 85.5 195 ASP A O 1
ATOM 1576 N N . MET A 1 196 ? -28.375 -48.812 -4.746 1 86.06 196 MET A N 1
ATOM 1577 C CA . MET A 1 196 ? -28.375 -47.5 -4.094 1 86.06 196 MET A CA 1
ATOM 1578 C C . MET A 1 196 ? -26.969 -47.094 -3.734 1 86.06 196 MET A C 1
ATOM 1580 O O . MET A 1 196 ? -26.641 -45.906 -3.801 1 86.06 196 MET A O 1
ATOM 1584 N N . TYR A 1 197 ? -26.219 -48.031 -3.322 1 88.88 197 TYR A N 1
ATOM 1585 C CA . TYR A 1 197 ? -24.812 -47.781 -3.002 1 88.88 197 TYR A CA 1
ATOM 1586 C C . TYR A 1 197 ? -24.062 -47.281 -4.227 1 88.88 197 TYR A C 1
ATOM 1588 O O . TYR A 1 197 ? -23.328 -46.312 -4.152 1 88.88 197 TYR A O 1
ATOM 1596 N N . LEU A 1 198 ? -24.266 -47.938 -5.348 1 92.38 198 LEU A N 1
ATOM 1597 C CA . LEU A 1 198 ? -23.594 -47.562 -6.586 1 92.38 198 LEU A CA 1
ATOM 1598 C C . LEU A 1 198 ? -24.047 -46.188 -7.043 1 92.38 198 LEU A C 1
ATOM 1600 O O . LEU A 1 198 ? -23.234 -45.375 -7.516 1 92.38 198 LEU A O 1
ATOM 1604 N N . LYS A 1 199 ? -25.328 -45.906 -6.855 1 93 199 LYS A N 1
ATOM 1605 C CA . LYS A 1 199 ? -25.844 -44.594 -7.227 1 93 199 LYS A CA 1
ATOM 1606 C C . LYS A 1 199 ? -25.266 -43.5 -6.336 1 93 199 LYS A C 1
ATOM 1608 O O . LYS A 1 199 ? -24.969 -42.406 -6.809 1 93 199 LYS A O 1
ATOM 1613 N N . SER A 1 200 ? -25.094 -43.844 -5.125 1 93.81 200 SER A N 1
ATOM 1614 C CA . SER A 1 200 ? -24.5 -42.875 -4.203 1 93.81 200 SER A CA 1
ATOM 1615 C C . SER A 1 200 ? -23.047 -42.562 -4.582 1 93.81 200 SER A C 1
ATOM 1617 O O . SER A 1 200 ? -22.609 -41.438 -4.512 1 93.81 200 SER A O 1
ATOM 1619 N N . LYS A 1 201 ? -22.312 -43.594 -4.949 1 94.94 201 LYS A N 1
ATOM 1620 C CA . LYS A 1 201 ? -20.922 -43.406 -5.375 1 94.94 201 LYS A CA 1
ATOM 1621 C C . LYS A 1 201 ? -20.844 -42.625 -6.672 1 94.94 201 LYS A C 1
ATOM 1623 O O . LYS A 1 201 ? -19.938 -41.812 -6.855 1 94.94 201 LYS A O 1
ATOM 1628 N N . GLN A 1 202 ? -21.75 -42.875 -7.488 1 96.38 202 GLN A N 1
ATOM 1629 C CA . GLN A 1 202 ? -21.812 -42.125 -8.734 1 96.38 202 GLN A CA 1
ATOM 1630 C C . GLN A 1 202 ? -22.078 -40.656 -8.477 1 96.38 202 GLN A C 1
ATOM 1632 O O . GLN A 1 202 ? -21.469 -39.781 -9.109 1 96.38 202 GLN A O 1
ATOM 1637 N N . ILE A 1 203 ? -22.969 -40.375 -7.578 1 96.62 203 ILE A N 1
ATOM 1638 C CA . ILE A 1 203 ? -23.297 -39 -7.219 1 96.62 203 ILE A CA 1
ATOM 1639 C C . ILE A 1 203 ? -22.062 -38.312 -6.645 1 96.62 203 ILE A C 1
ATOM 1641 O O . ILE A 1 203 ? -21.75 -37.156 -7.004 1 96.62 203 ILE A O 1
ATOM 1645 N N . GLN A 1 204 ? -21.391 -38.969 -5.812 1 96.19 204 GLN A N 1
ATOM 1646 C CA . GLN A 1 204 ? -20.188 -38.406 -5.195 1 96.19 204 GLN A CA 1
ATOM 1647 C C . GLN A 1 204 ? -19.109 -38.125 -6.242 1 96.19 204 GLN A C 1
ATOM 1649 O O . GLN A 1 204 ? -18.516 -37.031 -6.242 1 96.19 204 GLN A O 1
ATOM 1654 N N . LEU A 1 205 ? -18.906 -39.062 -7.098 1 96.75 205 LEU A N 1
ATOM 1655 C CA . LEU A 1 205 ? -17.906 -38.938 -8.141 1 96.75 205 LEU A CA 1
ATOM 1656 C C . LEU A 1 205 ? -18.203 -37.719 -9.031 1 96.75 205 LEU A C 1
ATOM 1658 O O . LEU A 1 205 ? -17.328 -36.875 -9.258 1 96.75 205 LEU A O 1
ATOM 1662 N N . LEU A 1 206 ? -19.391 -37.688 -9.461 1 96.81 206 LEU A N 1
ATOM 1663 C CA . LEU A 1 206 ? -19.797 -36.625 -10.391 1 96.81 206 LEU A CA 1
ATOM 1664 C C . LEU A 1 206 ? -19.781 -35.25 -9.711 1 96.81 206 LEU A C 1
ATOM 1666 O O . LEU A 1 206 ? -19.359 -34.281 -10.305 1 96.81 206 LEU A O 1
ATOM 1670 N N . SER A 1 207 ? -20.172 -35.219 -8.508 1 95.75 207 SER A N 1
ATOM 1671 C CA . SER A 1 207 ? -20.234 -33.938 -7.777 1 95.75 207 SER A CA 1
ATOM 1672 C C . SER A 1 207 ? -18.828 -33.438 -7.449 1 95.75 207 SER A C 1
ATOM 1674 O O . SER A 1 207 ? -18.594 -32.219 -7.41 1 95.75 207 SER A O 1
ATOM 1676 N N . LEU A 1 208 ? -17.906 -34.25 -7.176 1 94.94 208 LEU A N 1
ATOM 1677 C CA . LEU A 1 208 ? -16.547 -33.906 -6.754 1 94.94 208 LEU A CA 1
ATOM 1678 C C . LEU A 1 208 ? -15.727 -33.406 -7.945 1 94.94 208 LEU A C 1
ATOM 1680 O O . LEU A 1 208 ? -14.828 -32.594 -7.793 1 94.94 208 LEU A O 1
ATOM 1684 N N . PHE A 1 209 ? -16.016 -33.938 -9.086 1 95.75 209 PHE A N 1
ATOM 1685 C CA . PHE A 1 209 ? -15.125 -33.688 -10.211 1 95.75 209 PHE A CA 1
ATOM 1686 C C . PHE A 1 209 ? -15.82 -32.844 -11.273 1 95.75 209 PHE A C 1
ATOM 1688 O O . PHE A 1 209 ? -15.523 -32.969 -12.461 1 95.75 209 PHE A O 1
ATOM 1695 N N . GLY A 1 210 ? -16.859 -32.094 -11.039 1 92.56 210 GLY A N 1
ATOM 1696 C CA . GLY A 1 210 ? -17.359 -31 -11.867 1 92.56 210 GLY A CA 1
ATOM 1697 C C . GLY A 1 210 ? -18.562 -31.391 -12.688 1 92.56 210 GLY A C 1
ATOM 1698 O O . GLY A 1 210 ? -18.844 -30.766 -13.719 1 92.56 210 GLY A O 1
ATOM 1699 N N . ALA A 1 211 ? -19.203 -32.406 -12.383 1 95.19 211 ALA A N 1
ATOM 1700 C CA . ALA A 1 211 ? -20.422 -32.812 -13.078 1 95.19 211 ALA A CA 1
ATOM 1701 C C . ALA A 1 211 ? -21.594 -32.906 -12.102 1 95.19 211 ALA A C 1
ATOM 1703 O O . ALA A 1 211 ? -22.281 -33.938 -12.07 1 95.19 211 ALA A O 1
ATOM 1704 N N . ALA A 1 212 ? -21.812 -31.891 -11.422 1 95.38 212 ALA A N 1
ATOM 1705 C CA . ALA A 1 212 ? -22.828 -31.891 -10.367 1 95.38 212 ALA A CA 1
ATOM 1706 C C . ALA A 1 212 ? -24.234 -31.906 -10.961 1 95.38 212 ALA A C 1
ATOM 1708 O O . ALA A 1 212 ? -25.156 -32.469 -10.367 1 95.38 212 ALA A O 1
ATOM 1709 N N . ALA A 1 213 ? -24.453 -31.266 -12.094 1 94.06 213 ALA A N 1
ATOM 1710 C CA . ALA A 1 213 ? -25.75 -31.25 -12.742 1 94.06 213 ALA A CA 1
ATOM 1711 C C . ALA A 1 213 ? -26.203 -32.656 -13.102 1 94.06 213 ALA A C 1
ATOM 1713 O O . ALA A 1 213 ? -27.391 -33 -12.969 1 94.06 213 ALA A O 1
ATOM 1714 N N . GLU A 1 214 ? -25.234 -33.469 -13.586 1 95.19 214 GLU A N 1
ATOM 1715 C CA . GLU A 1 214 ? -25.547 -34.844 -13.891 1 95.19 214 GLU A CA 1
ATOM 1716 C C . GLU A 1 214 ? -25.828 -35.656 -12.617 1 95.19 214 GLU A C 1
ATOM 1718 O O . GLU A 1 214 ? -26.703 -36.5 -12.609 1 95.19 214 GLU A O 1
ATOM 1723 N N . ALA A 1 215 ? -25.062 -35.375 -11.625 1 96.69 215 ALA A N 1
ATOM 1724 C CA . ALA A 1 215 ? -25.297 -36 -10.336 1 96.69 215 ALA A CA 1
ATOM 1725 C C . ALA A 1 215 ? -26.703 -35.719 -9.812 1 96.69 215 ALA A C 1
ATOM 1727 O O . ALA A 1 215 ? -27.328 -36.562 -9.203 1 96.69 215 ALA A O 1
ATOM 1728 N N . ARG A 1 216 ? -27.156 -34.531 -10 1 95.56 216 ARG A N 1
ATOM 1729 C CA . ARG A 1 216 ? -28.469 -34.094 -9.555 1 95.56 216 ARG A CA 1
ATOM 1730 C C . ARG A 1 216 ? -29.562 -34.938 -10.195 1 95.56 216 ARG A C 1
ATOM 1732 O O . ARG A 1 216 ? -30.547 -35.312 -9.531 1 95.56 216 ARG A O 1
ATOM 1739 N N . GLN A 1 217 ? -29.406 -35.344 -11.445 1 94.44 217 GLN A N 1
ATOM 1740 C CA . GLN A 1 217 ? -30.391 -36.156 -12.133 1 94.44 217 GLN A CA 1
ATOM 1741 C C . GLN A 1 217 ? -30.469 -37.562 -11.523 1 94.44 217 GLN A C 1
ATOM 1743 O O . GLN A 1 217 ? -31.547 -38.156 -11.43 1 94.44 217 GLN A O 1
ATOM 1748 N N . ILE A 1 218 ? -29.344 -37.969 -11.109 1 94.62 218 ILE A N 1
ATOM 1749 C CA . ILE A 1 218 ? -29.297 -39.281 -10.484 1 94.62 218 ILE A CA 1
ATOM 1750 C C . ILE A 1 218 ? -29.891 -39.219 -9.086 1 94.62 218 ILE A C 1
ATOM 1752 O O . ILE A 1 218 ? -30.547 -40.156 -8.633 1 94.62 218 ILE A O 1
ATOM 1756 N N . ALA A 1 219 ? -29.75 -38.156 -8.453 1 94 219 ALA A N 1
ATOM 1757 C CA . ALA A 1 219 ? -30.219 -37.969 -7.082 1 94 219 ALA A CA 1
ATOM 1758 C C . ALA A 1 219 ? -31.734 -37.969 -7.02 1 94 219 ALA A C 1
ATOM 1760 O O . ALA A 1 219 ? -32.312 -38.188 -5.957 1 94 219 ALA A O 1
ATOM 1761 N N . LEU A 1 220 ? -32.375 -37.75 -8.117 1 91.19 220 LEU A N 1
ATOM 1762 C CA . LEU A 1 220 ? -33.844 -37.75 -8.164 1 91.19 220 LEU A CA 1
ATOM 1763 C C . LEU A 1 220 ? -34.406 -39.094 -7.719 1 91.19 220 LEU A C 1
ATOM 1765 O O . LEU A 1 220 ? -35.562 -39.156 -7.262 1 91.19 220 LEU A O 1
ATOM 1769 N N . ALA A 1 221 ? -33.562 -40.062 -7.758 1 86.94 221 ALA A N 1
ATOM 1770 C CA . ALA A 1 221 ? -34 -41.406 -7.324 1 86.94 221 ALA A CA 1
ATOM 1771 C C . ALA A 1 221 ? -34.062 -41.5 -5.805 1 86.94 221 ALA A C 1
ATOM 1773 O O . ALA A 1 221 ? -34.688 -42.406 -5.258 1 86.94 221 ALA A O 1
ATOM 1774 N N . PHE A 1 222 ? -33.469 -40.562 -5.156 1 88.31 222 PHE A N 1
ATOM 1775 C CA . PHE A 1 222 ? -33.438 -40.562 -3.697 1 88.31 222 PHE A CA 1
ATOM 1776 C C . PHE A 1 222 ? -34.5 -39.594 -3.158 1 88.31 222 PHE A C 1
ATOM 1778 O O . PHE A 1 222 ? -34.219 -38.406 -3.004 1 88.31 222 PHE A O 1
ATOM 1785 N N . SER A 1 223 ? -35.656 -39.969 -2.984 1 86.94 223 SER A N 1
ATOM 1786 C CA . SER A 1 223 ? -36.719 -39.156 -2.404 1 86.94 223 SER A CA 1
ATOM 1787 C C . SER A 1 223 ? -36.844 -39.375 -0.904 1 86.94 223 SER A C 1
ATOM 1789 O O . SER A 1 223 ? -36.688 -40.531 -0.439 1 86.94 223 SER A O 1
ATOM 1791 N N . PHE A 1 224 ? -37.031 -38.312 -0.253 1 86.88 224 PHE A N 1
ATOM 1792 C CA . PHE A 1 224 ? -37.094 -38.406 1.199 1 86.88 224 PHE A CA 1
ATOM 1793 C C . PHE A 1 224 ? -38.469 -38.906 1.649 1 86.88 224 PHE A C 1
ATOM 1795 O O . PHE A 1 224 ? -39.5 -38.344 1.23 1 86.88 224 PHE A O 1
ATOM 1802 N N . ASP A 1 225 ? -38.5 -39.969 2.312 1 85.5 225 ASP A N 1
ATOM 1803 C CA . ASP A 1 225 ? -39.719 -40.531 2.926 1 85.5 225 ASP A CA 1
ATOM 1804 C C . ASP A 1 225 ? -39.562 -40.625 4.441 1 85.5 225 ASP A C 1
ATOM 1806 O O . ASP A 1 225 ? -38.719 -41.375 4.934 1 85.5 225 ASP A O 1
ATOM 1810 N N . PRO A 1 226 ? -40.344 -39.781 5.168 1 83.31 226 PRO A N 1
ATOM 1811 C CA . PRO A 1 226 ? -40.25 -39.781 6.629 1 83.31 226 PRO A CA 1
ATOM 1812 C C . PRO A 1 226 ? -40.531 -41.156 7.223 1 83.31 226 PRO A C 1
ATOM 1814 O O . PRO A 1 226 ? -40.125 -41.469 8.352 1 83.31 226 PRO A O 1
ATOM 1817 N N . LYS A 1 227 ? -41.219 -42.062 6.469 1 86.56 227 LYS A N 1
ATOM 1818 C CA . LYS A 1 227 ? -41.594 -43.375 6.98 1 86.56 227 LYS A CA 1
ATOM 1819 C C . LYS A 1 227 ? -40.531 -44.438 6.609 1 86.56 227 LYS A C 1
ATOM 1821 O O . LYS A 1 227 ? -40.625 -45.562 7.078 1 86.56 227 LYS A O 1
ATOM 1826 N N . ALA A 1 228 ? -39.594 -43.906 5.832 1 85.12 228 ALA A N 1
ATOM 1827 C CA . ALA A 1 228 ? -38.531 -44.844 5.406 1 85.12 228 ALA A CA 1
ATOM 1828 C C . ALA A 1 228 ? -37.562 -45.156 6.547 1 85.12 228 ALA A C 1
ATOM 1830 O O . ALA A 1 228 ? -37.688 -44.562 7.633 1 85.12 228 ALA A O 1
ATOM 1831 N N . THR A 1 229 ? -36.688 -46.094 6.414 1 84.62 229 THR A N 1
ATOM 1832 C CA . THR A 1 229 ? -35.688 -46.438 7.414 1 84.62 229 THR A CA 1
ATOM 1833 C C . THR A 1 229 ? -34.656 -45.312 7.594 1 84.62 229 THR A C 1
ATOM 1835 O O . THR A 1 229 ? -34.5 -44.5 6.711 1 84.62 229 THR A O 1
ATOM 1838 N N . ALA A 1 230 ? -34.062 -45.25 8.703 1 84 230 ALA A N 1
ATOM 1839 C CA . ALA A 1 230 ? -33.062 -44.25 9.023 1 84 230 ALA A CA 1
ATOM 1840 C C . ALA A 1 230 ? -31.922 -44.281 8.008 1 84 230 ALA A C 1
ATOM 1842 O O . ALA A 1 230 ? -31.375 -43.219 7.66 1 84 230 ALA A O 1
ATOM 1843 N N . ALA A 1 231 ? -31.609 -45.438 7.59 1 83.19 231 ALA A N 1
ATOM 1844 C CA . ALA A 1 231 ? -30.516 -45.594 6.621 1 83.19 231 ALA A CA 1
ATOM 1845 C C . ALA A 1 231 ? -30.891 -44.969 5.277 1 83.19 231 ALA A C 1
ATOM 1847 O O . ALA A 1 231 ? -30.062 -44.344 4.617 1 83.19 231 ALA A O 1
ATOM 1848 N N . GLN A 1 232 ? -32.125 -45.156 4.883 1 84 232 GLN A N 1
ATOM 1849 C CA . GLN A 1 232 ? -32.594 -44.594 3.625 1 84 232 GLN A CA 1
ATOM 1850 C C . GLN A 1 232 ? -32.719 -43.062 3.705 1 84 232 GLN A C 1
ATOM 1852 O O . GLN A 1 232 ? -32.406 -42.375 2.738 1 84 232 GLN A O 1
ATOM 1857 N N . GLN A 1 233 ? -33.125 -42.656 4.848 1 86.88 233 GLN A N 1
ATOM 1858 C CA . GLN A 1 233 ? -33.219 -41.219 5.047 1 86.88 233 GLN A CA 1
ATOM 1859 C C . GLN A 1 233 ? -31.828 -40.562 4.984 1 86.88 233 GLN A C 1
ATOM 1861 O O . GLN A 1 233 ? -31.656 -39.531 4.344 1 86.88 233 GLN A O 1
ATOM 1866 N N . LYS A 1 234 ? -30.891 -41.25 5.684 1 87.06 234 LYS A N 1
ATOM 1867 C CA . LYS A 1 234 ? -29.516 -40.75 5.695 1 87.06 234 LYS A CA 1
ATOM 1868 C C . LYS A 1 234 ? -28.922 -40.75 4.293 1 87.06 234 LYS A C 1
ATOM 1870 O O . LYS A 1 234 ? -28.188 -39.812 3.926 1 87.06 234 LYS A O 1
ATOM 1875 N N . ALA A 1 235 ? -29.203 -41.75 3.559 1 87.56 235 ALA A N 1
ATOM 1876 C CA . ALA A 1 235 ? -28.688 -41.875 2.193 1 87.56 235 ALA A CA 1
ATOM 1877 C C . ALA A 1 235 ? -29.25 -40.75 1.311 1 87.56 235 ALA A C 1
ATOM 1879 O O . ALA A 1 235 ? -28.547 -40.219 0.467 1 87.56 235 ALA A O 1
ATOM 1880 N N . CYS A 1 236 ? -30.516 -40.5 1.549 1 88.94 236 CYS A N 1
ATOM 1881 C CA . CYS A 1 236 ? -31.156 -39.438 0.765 1 88.94 236 CYS A CA 1
ATOM 1882 C C . CYS A 1 236 ? -30.562 -38.094 1.081 1 88.94 236 CYS A C 1
ATOM 1884 O O . CYS A 1 236 ? -30.172 -37.344 0.173 1 88.94 236 CYS A O 1
ATOM 1886 N N . THR A 1 237 ? -30.438 -37.781 2.316 1 90.06 237 THR A N 1
ATOM 1887 C CA . THR A 1 237 ? -29.906 -36.469 2.721 1 90.06 237 THR A CA 1
ATOM 1888 C C . THR A 1 237 ? -28.453 -36.344 2.301 1 90.06 237 THR A C 1
ATOM 1890 O O . THR A 1 237 ? -28.016 -35.25 1.899 1 90.06 237 THR A O 1
ATOM 1893 N N . SER A 1 238 ? -27.719 -37.406 2.398 1 91.62 238 SER A N 1
ATOM 1894 C CA . SER A 1 238 ? -26.297 -37.375 2.025 1 91.62 238 SER A CA 1
ATOM 1895 C C . SER A 1 238 ? -26.141 -37.156 0.525 1 91.62 238 SER A C 1
ATOM 1897 O O . SER A 1 238 ? -25.234 -36.438 0.096 1 91.62 238 SER A O 1
ATOM 1899 N N . ALA A 1 239 ? -26.969 -37.781 -0.258 1 93.31 239 ALA A N 1
ATOM 1900 C CA . ALA A 1 239 ? -26.906 -37.625 -1.71 1 93.31 239 ALA A CA 1
ATOM 1901 C C . ALA A 1 239 ? -27.141 -36.188 -2.125 1 93.31 239 ALA A C 1
ATOM 1903 O O . ALA A 1 239 ? -26.375 -35.625 -2.914 1 93.31 239 ALA A O 1
ATOM 1904 N N . TRP A 1 240 ? -28.141 -35.625 -1.503 1 93.44 240 TRP A N 1
ATOM 1905 C CA . TRP A 1 240 ? -28.5 -34.281 -1.896 1 93.44 240 TRP A CA 1
ATOM 1906 C C . TRP A 1 240 ? -27.5 -33.281 -1.345 1 93.44 240 TRP A C 1
ATOM 1908 O O . TRP A 1 240 ? -27.219 -32.25 -1.98 1 93.44 240 TRP A O 1
ATOM 1918 N N . LYS A 1 241 ? -26.984 -33.562 -0.152 1 93.5 241 LYS A N 1
ATOM 1919 C CA . LYS A 1 241 ? -25.906 -32.719 0.39 1 93.5 241 LYS A CA 1
ATOM 1920 C C . LYS A 1 241 ? -24.703 -32.719 -0.543 1 93.5 241 LYS A C 1
ATOM 1922 O O . LYS A 1 241 ? -24.109 -31.656 -0.791 1 93.5 241 LYS A O 1
ATOM 1927 N N . THR A 1 242 ? -24.344 -33.812 -1.041 1 94.88 242 THR A N 1
ATOM 1928 C CA . THR A 1 242 ? -23.188 -33.969 -1.926 1 94.88 242 THR A CA 1
ATOM 1929 C C . THR A 1 242 ? -23.422 -33.25 -3.246 1 94.88 242 THR A C 1
ATOM 1931 O O . THR A 1 242 ? -22.531 -32.594 -3.766 1 94.88 242 THR A O 1
ATOM 1934 N N . VAL A 1 243 ? -24.594 -33.344 -3.768 1 95.81 243 VAL A N 1
ATOM 1935 C CA . VAL A 1 243 ? -24.938 -32.656 -5.02 1 95.81 243 VAL A CA 1
ATOM 1936 C C . VAL A 1 243 ? -24.859 -31.156 -4.836 1 95.81 243 VAL A C 1
ATOM 1938 O O . VAL A 1 243 ? -24.281 -30.453 -5.672 1 95.81 243 VAL A O 1
ATOM 1941 N N . LEU A 1 244 ? -25.438 -30.75 -3.742 1 95.31 244 LEU A N 1
ATOM 1942 C CA . LEU A 1 244 ? -25.422 -29.312 -3.49 1 95.31 244 LEU A CA 1
ATOM 1943 C C . LEU A 1 244 ? -24 -28.797 -3.326 1 95.31 244 LEU A C 1
ATOM 1945 O O . LEU A 1 244 ? -23.656 -27.734 -3.824 1 95.31 244 LEU A O 1
ATOM 1949 N N . ALA A 1 245 ? -23.219 -29.531 -2.598 1 93.75 245 ALA A N 1
ATOM 1950 C CA . ALA A 1 245 ? -21.828 -29.156 -2.406 1 93.75 245 ALA A CA 1
ATOM 1951 C C . ALA A 1 245 ? -21.094 -29.047 -3.744 1 93.75 245 ALA A C 1
ATOM 1953 O O . ALA A 1 245 ? -20.266 -28.156 -3.934 1 93.75 245 ALA A O 1
ATOM 1954 N N . GLY A 1 246 ? -21.375 -29.969 -4.629 1 94.56 246 GLY A N 1
ATOM 1955 C CA . GLY A 1 246 ? -20.781 -29.938 -5.957 1 94.56 246 GLY A CA 1
ATOM 1956 C C . GLY A 1 246 ? -21.203 -28.719 -6.77 1 94.56 246 GLY A C 1
ATOM 1957 O O . GLY A 1 246 ? -20.359 -28.062 -7.391 1 94.56 246 GLY A O 1
ATOM 1958 N N . VAL A 1 247 ? -22.453 -28.406 -6.695 1 94.94 247 VAL A N 1
ATOM 1959 C CA . VAL A 1 247 ? -23 -27.297 -7.469 1 94.94 247 VAL A CA 1
ATOM 1960 C C . VAL A 1 247 ? -22.453 -25.984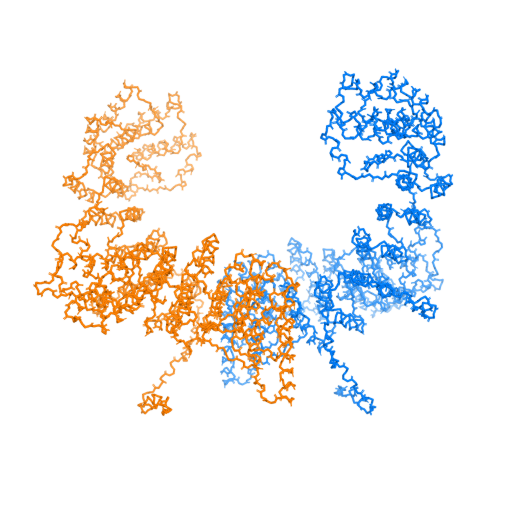 -6.926 1 94.94 247 VAL A C 1
ATOM 1962 O O . VAL A 1 247 ? -22.156 -25.062 -7.691 1 94.94 247 VAL A O 1
ATOM 1965 N N . VAL A 1 248 ? -22.391 -25.922 -5.652 1 94.44 248 VAL A N 1
ATOM 1966 C CA . VAL A 1 248 ? -21.875 -24.734 -4.992 1 94.44 248 VAL A CA 1
ATOM 1967 C C . VAL A 1 248 ? -20.406 -24.516 -5.367 1 94.44 248 VAL A C 1
ATOM 1969 O O . VAL A 1 248 ? -19.984 -23.391 -5.602 1 94.44 248 VAL A O 1
ATOM 1972 N N . LYS A 1 249 ? -19.609 -25.484 -5.41 1 91.38 249 LYS A N 1
ATOM 1973 C CA . LYS A 1 249 ? -18.203 -25.406 -5.773 1 91.38 249 LYS A CA 1
ATOM 1974 C C . LYS A 1 249 ? -18.031 -24.938 -7.211 1 91.38 249 LYS A C 1
ATOM 1976 O O . LYS A 1 249 ? -17.078 -24.219 -7.523 1 91.38 249 LYS A O 1
ATOM 1981 N N . GLU A 1 250 ? -18.938 -25.328 -8 1 91.62 250 GLU A N 1
ATOM 1982 C CA . GLU A 1 250 ? -18.891 -24.906 -9.398 1 91.62 250 GLU A CA 1
ATOM 1983 C C . GLU A 1 250 ? -19.25 -23.438 -9.539 1 91.62 250 GLU A C 1
ATOM 1985 O O . GLU A 1 250 ? -18.859 -22.781 -10.516 1 91.62 250 GLU A O 1
ATOM 1990 N N . GLY A 1 251 ? -20.078 -22.844 -8.586 1 90.12 251 GLY A N 1
ATOM 1991 C CA . GLY A 1 251 ? -20.234 -21.406 -8.453 1 90.12 251 GLY A CA 1
ATOM 1992 C C . GLY A 1 251 ? -21.375 -20.844 -9.297 1 90.12 251 GLY A C 1
ATOM 1993 O O . GLY A 1 251 ? -21.531 -19.625 -9.422 1 90.12 251 GLY A O 1
ATOM 1994 N N . ASN A 1 252 ? -22.203 -21.672 -9.922 1 90.12 252 ASN A N 1
ATOM 1995 C CA . ASN A 1 252 ? -23.297 -21.203 -10.773 1 90.12 252 ASN A CA 1
ATOM 1996 C C . ASN A 1 252 ? -24.594 -21.016 -9.977 1 90.12 252 ASN A C 1
ATOM 1998 O O . ASN A 1 252 ? -25.234 -22 -9.602 1 90.12 252 ASN A O 1
ATOM 2002 N N . PRO A 1 253 ? -25.047 -19.797 -9.766 1 91 253 PRO A N 1
ATOM 2003 C CA . PRO A 1 253 ? -26.234 -19.547 -8.945 1 91 253 PRO A CA 1
ATOM 2004 C C . PRO A 1 253 ? -27.5 -20.141 -9.539 1 91 253 PRO A C 1
ATOM 2006 O O . PRO A 1 253 ? -28.391 -20.578 -8.805 1 91 253 PRO A O 1
ATOM 2009 N N . ALA A 1 254 ? -27.578 -20.125 -10.914 1 92.5 254 ALA A N 1
ATOM 2010 C CA . ALA A 1 254 ? -28.75 -20.688 -11.562 1 92.5 254 ALA A CA 1
ATOM 2011 C C . ALA A 1 254 ? -28.906 -22.172 -11.25 1 92.5 254 ALA A C 1
ATOM 2013 O O . ALA A 1 254 ? -30.016 -22.656 -11 1 92.5 254 ALA A O 1
ATOM 2014 N N . GLU A 1 255 ? -27.781 -22.891 -11.289 1 93.69 255 GLU A N 1
ATOM 2015 C CA . GLU A 1 255 ? -27.797 -24.328 -10.992 1 93.69 255 GLU A CA 1
ATOM 2016 C C . GLU A 1 255 ? -28.109 -24.578 -9.523 1 93.69 255 GLU A C 1
ATOM 2018 O O . GLU A 1 255 ? -28.719 -25.594 -9.18 1 93.69 255 GLU A O 1
ATOM 2023 N N . VAL A 1 256 ? -27.703 -23.672 -8.656 1 95 256 VAL A N 1
ATOM 2024 C CA . VAL A 1 256 ? -28 -23.797 -7.234 1 95 256 VAL A CA 1
ATOM 2025 C C . VAL A 1 256 ? -29.5 -23.656 -7.008 1 95 256 VAL A C 1
ATOM 2027 O O . VAL A 1 256 ? -30.109 -24.438 -6.27 1 95 256 VAL A O 1
ATOM 2030 N N . GLN A 1 257 ? -30.109 -22.703 -7.66 1 93.38 257 GLN A N 1
ATOM 2031 C CA . GLN A 1 257 ? -31.547 -22.484 -7.516 1 93.38 257 GLN A CA 1
ATOM 2032 C C . GLN A 1 257 ? -32.344 -23.688 -8.039 1 93.38 257 GLN A C 1
ATOM 2034 O O . GLN A 1 257 ? -33.312 -24.109 -7.418 1 93.38 257 GLN A O 1
ATOM 2039 N N . LYS A 1 258 ? -31.891 -24.188 -9.133 1 94.25 258 LYS A N 1
ATOM 2040 C CA . LYS A 1 258 ? -32.531 -25.375 -9.695 1 94.25 258 LYS A CA 1
ATOM 2041 C C . LYS A 1 258 ? -32.438 -26.562 -8.742 1 94.25 258 LYS A C 1
ATOM 2043 O O . LYS A 1 258 ? -33.406 -27.344 -8.602 1 94.25 258 LYS A O 1
ATOM 2048 N N . THR A 1 259 ? -31.297 -26.734 -8.195 1 95.69 259 THR A N 1
ATOM 2049 C CA . THR A 1 259 ? -31.094 -27.828 -7.25 1 95.69 259 THR A CA 1
ATOM 2050 C C . THR A 1 259 ? -31.984 -27.656 -6.023 1 95.69 259 THR A C 1
ATOM 2052 O O . THR A 1 259 ? -32.531 -28.641 -5.512 1 95.69 259 THR A O 1
ATOM 2055 N N . ILE A 1 260 ? -32.188 -26.453 -5.547 1 93.88 260 ILE A N 1
ATOM 2056 C CA . ILE A 1 260 ? -33.031 -26.172 -4.395 1 93.88 260 ILE A CA 1
ATOM 2057 C C . ILE A 1 260 ? -34.469 -26.531 -4.715 1 93.88 260 ILE A C 1
ATOM 2059 O O . ILE A 1 260 ? -35.156 -27.141 -3.898 1 93.88 260 ILE A O 1
ATOM 2063 N N . GLU A 1 261 ? -34.906 -26.172 -5.859 1 93.12 261 GLU A N 1
ATOM 2064 C CA . GLU A 1 261 ? -36.25 -26.484 -6.281 1 93.12 261 GLU A CA 1
ATOM 2065 C C . GLU A 1 261 ? -36.5 -28 -6.336 1 93.12 261 GLU A C 1
ATOM 2067 O O . GLU A 1 261 ? -37.531 -28.484 -5.906 1 93.12 261 GLU A O 1
ATOM 2072 N N . MET A 1 262 ? -35.531 -28.641 -6.781 1 93.75 262 MET A N 1
ATOM 2073 C CA . MET A 1 262 ? -35.656 -30.094 -6.887 1 93.75 262 MET A CA 1
ATOM 2074 C C . MET A 1 262 ? -35.594 -30.75 -5.512 1 93.75 262 MET A C 1
ATOM 2076 O O . MET A 1 262 ? -36.281 -31.734 -5.262 1 93.75 262 MET A O 1
ATOM 2080 N N . LEU A 1 263 ? -34.719 -30.219 -4.699 1 92.62 263 LEU A N 1
ATOM 2081 C CA . LEU A 1 263 ? -34.625 -30.703 -3.326 1 92.62 263 LEU A CA 1
ATOM 2082 C C . LEU A 1 263 ? -35.969 -30.562 -2.609 1 92.62 263 LEU A C 1
ATOM 2084 O O . LEU A 1 263 ? -36.375 -31.484 -1.885 1 92.62 263 LEU A O 1
ATOM 2088 N N . GLU A 1 264 ? -36.594 -29.5 -2.812 1 89.12 264 GLU A N 1
ATOM 2089 C CA . GLU A 1 264 ? -37.906 -29.266 -2.203 1 89.12 264 GLU A CA 1
ATOM 2090 C C . GLU A 1 264 ? -38.969 -30.188 -2.799 1 89.12 264 GLU A C 1
ATOM 2092 O O . GLU A 1 264 ? -39.844 -30.672 -2.08 1 89.12 264 GLU A O 1
ATOM 2097 N N . ALA A 1 265 ? -38.844 -30.344 -4.086 1 90.31 265 ALA A N 1
ATOM 2098 C CA . ALA A 1 265 ? -39.812 -31.234 -4.766 1 90.31 265 ALA A CA 1
ATOM 2099 C C . ALA A 1 265 ? -39.688 -32.656 -4.254 1 90.31 265 ALA A C 1
ATOM 2101 O O . ALA A 1 265 ? -40.656 -33.406 -4.219 1 90.31 265 ALA A O 1
ATOM 2102 N N . CYS A 1 266 ? -38.469 -33.031 -3.811 1 91.19 266 CYS A N 1
ATOM 2103 C CA . CYS A 1 266 ? -38.219 -34.375 -3.297 1 91.19 266 CYS A CA 1
ATOM 2104 C C . CYS A 1 266 ? -38.438 -34.438 -1.791 1 91.19 266 CYS A C 1
ATOM 2106 O O . CYS A 1 266 ? -38.125 -35.438 -1.149 1 91.19 266 CYS A O 1
ATOM 2108 N N . SER A 1 267 ? -38.906 -33.344 -1.176 1 88.31 267 SER A N 1
ATOM 2109 C CA . SER A 1 267 ? -39.25 -33.219 0.233 1 88.31 267 SER A CA 1
ATOM 2110 C C . SER A 1 267 ? -38.062 -33.469 1.137 1 88.31 267 SER A C 1
ATOM 2112 O O . SER A 1 267 ? -38.156 -34.094 2.199 1 88.31 267 SER A O 1
ATOM 2114 N N . VAL A 1 268 ? -36.906 -33.125 0.606 1 91.06 268 VAL A N 1
ATOM 2115 C CA . VAL A 1 268 ? -35.688 -33.25 1.423 1 91.06 268 VAL A CA 1
ATOM 2116 C C . VAL A 1 268 ? -35.656 -32.094 2.432 1 91.06 268 VAL A C 1
ATOM 2118 O O . VAL A 1 268 ? -35.781 -30.922 2.061 1 91.06 268 VAL A O 1
ATOM 2121 N N . PRO A 1 269 ? -35.5 -32.406 3.646 1 89.75 269 PRO A N 1
ATOM 2122 C CA . PRO A 1 269 ? -35.469 -31.328 4.641 1 89.75 269 PRO A CA 1
ATOM 2123 C C . PRO A 1 269 ? -34.188 -30.484 4.535 1 89.75 269 PRO A C 1
ATOM 2125 O O . PRO A 1 269 ? -33.156 -30.953 4.062 1 89.75 269 PRO A O 1
ATOM 2128 N N . LEU A 1 270 ? -34.25 -29.25 4.953 1 91.81 270 LEU A N 1
ATOM 2129 C CA . LEU A 1 270 ? -33.125 -28.344 5.012 1 91.81 270 LEU A CA 1
ATOM 2130 C C . LEU A 1 270 ? -32.219 -28.672 6.195 1 91.81 270 LEU A C 1
ATOM 2132 O O . LEU A 1 270 ? -32.406 -28.156 7.293 1 91.81 270 LEU A O 1
ATOM 2136 N N . THR A 1 271 ? -31.312 -29.5 5.961 1 91.12 271 THR A N 1
ATOM 2137 C CA . THR A 1 271 ? -30.406 -29.922 7.023 1 91.12 271 THR A CA 1
ATOM 2138 C C . THR A 1 271 ? -29.406 -28.812 7.352 1 91.12 271 THR A C 1
ATOM 2140 O O . THR A 1 271 ? -29.266 -27.859 6.586 1 91.12 271 THR A O 1
ATOM 2143 N N . VAL A 1 272 ? -28.688 -28.969 8.484 1 90.94 272 VAL A N 1
ATOM 2144 C CA . VAL A 1 272 ? -27.703 -28 8.953 1 90.94 272 VAL A CA 1
ATOM 2145 C C . VAL A 1 272 ? -26.625 -27.812 7.902 1 90.94 272 VAL A C 1
ATOM 2147 O O . VAL A 1 272 ? -26.203 -26.688 7.629 1 90.94 272 VAL A O 1
ATOM 2150 N N . GLN A 1 273 ? -26.188 -28.859 7.258 1 91.06 273 GLN A N 1
ATOM 2151 C CA . GLN A 1 273 ? -25.094 -28.828 6.293 1 91.06 273 GLN A CA 1
ATOM 2152 C C . GLN A 1 273 ? -25.547 -28.156 4.996 1 91.06 273 GLN A C 1
ATOM 2154 O O . GLN A 1 273 ? -24.781 -27.391 4.391 1 91.06 273 GLN A O 1
ATOM 2159 N N . ILE A 1 274 ? -26.797 -28.453 4.602 1 92.12 274 ILE A N 1
ATOM 2160 C CA . ILE A 1 274 ? -27.328 -27.859 3.379 1 92.12 274 ILE A CA 1
ATOM 2161 C C . ILE A 1 274 ? -27.5 -26.344 3.566 1 92.12 274 ILE A C 1
ATOM 2163 O O . ILE A 1 274 ? -27.109 -25.562 2.695 1 92.12 274 ILE A O 1
ATOM 2167 N N . GLN A 1 275 ? -28.031 -26 4.676 1 93.88 275 GLN A N 1
ATOM 2168 C CA . GLN A 1 275 ? -28.203 -24.594 4.961 1 93.88 275 GLN A CA 1
ATOM 2169 C C . GLN A 1 275 ? -26.875 -23.859 5.004 1 93.88 275 GLN A C 1
ATOM 2171 O O . GLN A 1 275 ? -26.734 -22.75 4.473 1 93.88 275 GLN A O 1
ATOM 2176 N N . SER A 1 276 ? -25.922 -24.438 5.762 1 93.06 276 SER A N 1
ATOM 2177 C CA . SER A 1 276 ? -24.594 -23.844 5.883 1 93.06 276 SER A CA 1
ATOM 2178 C C . SER A 1 276 ? -23.969 -23.625 4.512 1 93.06 276 SER A C 1
ATOM 2180 O O . SER A 1 276 ? -23.312 -22.609 4.273 1 93.06 276 SER A O 1
ATOM 2182 N N . SER A 1 277 ? -24.125 -24.578 3.623 1 93.75 277 SER A N 1
ATOM 2183 C CA . SER A 1 277 ? -23.578 -24.484 2.275 1 93.75 277 SER A CA 1
ATOM 2184 C C . SER A 1 277 ? -24.234 -23.359 1.491 1 93.75 277 SER A C 1
ATOM 2186 O O . SER A 1 277 ? -23.562 -22.625 0.76 1 93.75 277 SER A O 1
ATOM 2188 N N . LEU A 1 278 ? -25.531 -23.25 1.654 1 94.12 278 LEU A N 1
ATOM 2189 C CA . LEU A 1 278 ? -26.281 -22.203 0.948 1 94.12 278 LEU A CA 1
ATOM 2190 C C . LEU A 1 278 ? -25.906 -20.828 1.479 1 94.12 278 LEU A C 1
ATOM 2192 O O . LEU A 1 278 ? -25.656 -19.906 0.699 1 94.12 278 LEU A O 1
ATOM 2196 N N . VAL A 1 279 ? -25.844 -20.75 2.803 1 94.56 279 VAL A N 1
ATOM 2197 C CA . VAL A 1 279 ? -25.469 -19.469 3.42 1 94.56 279 VAL A CA 1
ATOM 2198 C C . VAL A 1 279 ? -24.062 -19.078 2.998 1 94.56 279 VAL A C 1
ATOM 2200 O O . VAL A 1 279 ? -23.812 -17.922 2.621 1 94.56 279 VAL A O 1
ATOM 2203 N N . SER A 1 280 ? -23.156 -20.016 2.994 1 94.19 280 SER A N 1
ATOM 2204 C CA . SER A 1 280 ? -21.766 -19.75 2.619 1 94.19 280 SER A CA 1
ATOM 2205 C C . SER A 1 280 ? -21.656 -19.359 1.151 1 94.19 280 SER A C 1
ATOM 2207 O O . SER A 1 280 ? -20.875 -18.469 0.801 1 94.19 280 SER A O 1
ATOM 2209 N N . PHE A 1 281 ? -22.406 -19.984 0.297 1 93.94 281 PHE A N 1
ATOM 2210 C CA . PHE A 1 281 ? -22.359 -19.703 -1.134 1 93.94 281 PHE A CA 1
ATOM 2211 C C . PHE A 1 281 ? -22.781 -18.266 -1.418 1 93.94 281 PHE A C 1
ATOM 2213 O O . PHE A 1 281 ? -22.062 -17.531 -2.098 1 93.94 281 PHE A O 1
ATOM 2220 N N . TYR A 1 282 ? -23.875 -17.875 -0.842 1 94.06 282 TYR A N 1
ATOM 2221 C CA . TYR A 1 282 ? -24.406 -16.547 -1.119 1 94.06 282 TYR A CA 1
ATOM 2222 C C . TYR A 1 282 ? -23.594 -15.484 -0.405 1 94.06 282 TYR A C 1
ATOM 2224 O O . TYR A 1 282 ? -23.406 -14.375 -0.924 1 94.06 282 TYR A O 1
ATOM 2232 N N . ALA A 1 283 ? -23.141 -15.781 0.765 1 93.56 283 ALA A N 1
ATOM 2233 C CA . ALA A 1 283 ? -22.281 -14.852 1.496 1 93.56 283 ALA A CA 1
ATOM 2234 C C . ALA A 1 283 ? -21 -14.562 0.721 1 93.56 283 ALA A C 1
ATOM 2236 O O . ALA A 1 283 ? -20.562 -13.406 0.631 1 93.56 283 ALA A O 1
ATOM 2237 N N . GLU A 1 284 ? -20.344 -15.555 0.145 1 90.56 284 GLU A N 1
ATOM 2238 C CA . GLU A 1 284 ? -19.094 -15.414 -0.597 1 90.56 284 GLU A CA 1
ATOM 2239 C C . GLU A 1 284 ? -19.312 -14.625 -1.887 1 90.56 284 GLU A C 1
ATOM 2241 O O . GLU A 1 284 ? -18.406 -13.945 -2.359 1 90.56 284 GLU A O 1
ATOM 2246 N N . LYS A 1 285 ? -20.516 -14.703 -2.406 1 91.19 285 LYS A N 1
ATOM 2247 C CA . LYS A 1 285 ? -20.828 -13.984 -3.641 1 91.19 285 LYS A CA 1
ATOM 2248 C C . LYS A 1 285 ? -21.266 -12.555 -3.348 1 91.19 285 LYS A C 1
ATOM 2250 O O . LYS A 1 285 ? -21.516 -11.773 -4.27 1 91.19 285 LYS A O 1
ATOM 2255 N N . GLY A 1 286 ? -21.406 -12.203 -2.09 1 87.88 286 GLY A N 1
ATOM 2256 C CA . GLY A 1 286 ? -21.75 -10.852 -1.698 1 87.88 286 GLY A CA 1
ATOM 2257 C C . GLY A 1 286 ? -23.25 -10.609 -1.663 1 87.88 286 GLY A C 1
ATOM 2258 O O . GLY A 1 286 ? -23.688 -9.469 -1.542 1 87.88 286 GLY A O 1
ATOM 2259 N N . ASP A 1 287 ? -23.984 -11.664 -1.923 1 92.31 287 ASP A N 1
ATOM 2260 C CA . ASP A 1 287 ? -25.438 -11.562 -1.843 1 92.31 287 ASP A CA 1
ATOM 2261 C C . ASP A 1 287 ? -25.922 -11.789 -0.414 1 92.31 287 ASP A C 1
ATOM 2263 O O . ASP A 1 287 ? -26.406 -12.875 -0.085 1 92.31 287 ASP A O 1
ATOM 2267 N N . VAL A 1 288 ? -26.016 -10.828 0.404 1 91.75 288 VAL A N 1
ATOM 2268 C CA . VAL A 1 288 ? -26.297 -10.914 1.832 1 91.75 288 VAL A CA 1
ATOM 2269 C C . VAL A 1 288 ? -27.781 -11.156 2.049 1 91.75 288 VAL A C 1
ATOM 2271 O O . VAL A 1 288 ? -28.188 -11.852 2.988 1 91.75 288 VAL A O 1
ATOM 2274 N N . GLU A 1 289 ? -28.609 -10.641 1.194 1 92.5 289 GLU A N 1
ATOM 2275 C CA . GLU A 1 289 ? -30.047 -10.805 1.353 1 92.5 289 GLU A CA 1
ATOM 2276 C C . GLU A 1 289 ? -30.453 -12.266 1.228 1 92.5 289 GLU A C 1
ATOM 2278 O O . GLU A 1 289 ? -31.219 -12.773 2.047 1 92.5 289 GLU A O 1
ATOM 2283 N N . SER A 1 290 ? -29.906 -12.93 0.229 1 93.38 290 SER A N 1
ATOM 2284 C CA . SER A 1 290 ? -30.203 -14.352 0.061 1 93.38 290 SER A CA 1
ATOM 2285 C C . SER A 1 290 ? -29.609 -15.172 1.2 1 93.38 290 SER A C 1
ATOM 2287 O O . SER A 1 290 ? -30.219 -16.156 1.646 1 93.38 290 SER A O 1
ATOM 2289 N N . ALA A 1 291 ? -28.406 -14.836 1.604 1 94.44 291 ALA A N 1
ATOM 2290 C CA . ALA A 1 291 ? -27.781 -15.531 2.725 1 94.44 291 ALA A CA 1
ATOM 2291 C C . ALA A 1 291 ? -28.625 -15.406 3.99 1 94.44 291 ALA A C 1
ATOM 2293 O O . ALA A 1 291 ? -28.812 -16.375 4.719 1 94.44 291 ALA A O 1
ATOM 2294 N N . LYS A 1 292 ? -29.188 -14.227 4.227 1 92.62 292 LYS A N 1
ATOM 2295 C CA . LYS A 1 292 ? -30.062 -13.984 5.375 1 92.62 292 LYS A CA 1
ATOM 2296 C C . LYS A 1 292 ? -31.328 -14.828 5.285 1 92.62 292 LYS A C 1
ATOM 2298 O O . LYS A 1 292 ? -31.781 -15.391 6.289 1 92.62 292 LYS A O 1
ATOM 2303 N N . PHE A 1 293 ? -31.781 -14.844 4.086 1 92.94 293 PHE A N 1
ATOM 2304 C CA . PHE A 1 293 ? -33 -15.602 3.842 1 92.94 293 PHE A CA 1
ATOM 2305 C C . PHE A 1 293 ? -32.844 -17.062 4.254 1 92.94 293 PHE A C 1
ATOM 2307 O O . PHE A 1 293 ? -33.656 -17.609 4.977 1 92.94 293 PHE A O 1
ATOM 2314 N N . TRP A 1 294 ? -31.828 -17.672 3.832 1 93.31 294 TRP A N 1
ATOM 2315 C CA . TRP A 1 294 ? -31.594 -19.078 4.121 1 93.31 294 TRP A CA 1
ATOM 2316 C C . TRP A 1 294 ? -31.188 -19.281 5.578 1 93.31 294 TRP A C 1
ATOM 2318 O O . TRP A 1 294 ? -31.5 -20.312 6.184 1 93.31 294 TRP A O 1
ATOM 2328 N N . TYR A 1 295 ? -30.516 -18.328 6.156 1 92.88 295 TYR A N 1
ATOM 2329 C CA . TYR A 1 295 ? -30.078 -18.422 7.547 1 92.88 295 TYR A CA 1
ATOM 2330 C C . TYR A 1 295 ? -31.281 -18.391 8.484 1 92.88 295 TYR A C 1
ATOM 2332 O O . TYR A 1 295 ? -31.25 -19.031 9.547 1 92.88 295 TYR A O 1
ATOM 2340 N N . THR A 1 296 ? -32.281 -17.703 8.148 1 90 296 THR A N 1
ATOM 2341 C CA . THR A 1 296 ? -33.438 -17.531 9.023 1 90 296 THR A CA 1
ATOM 2342 C C . THR A 1 296 ? -34.375 -18.734 8.93 1 90 296 THR A C 1
ATOM 2344 O O . THR A 1 296 ? -35.25 -18.922 9.789 1 90 296 THR A O 1
ATOM 2347 N N . LYS A 1 297 ? -34.156 -19.578 7.949 1 90.75 297 LYS A N 1
ATOM 2348 C CA . LYS A 1 297 ? -35 -20.734 7.785 1 90.75 297 LYS A CA 1
ATOM 2349 C C . LYS A 1 297 ? -34.719 -21.797 8.844 1 90.75 297 LYS A C 1
ATOM 2351 O O . LYS A 1 297 ? -33.562 -21.984 9.227 1 90.75 297 LYS A O 1
ATOM 2356 N N . PRO A 1 298 ? -35.719 -22.391 9.266 1 90.56 298 PRO A N 1
ATOM 2357 C CA . PRO A 1 298 ? -35.5 -23.453 10.25 1 90.56 298 PRO A CA 1
ATOM 2358 C C . PRO A 1 298 ? -34.75 -24.641 9.664 1 90.56 298 PRO A C 1
ATOM 2360 O O . PRO A 1 298 ? -34.938 -25 8.5 1 90.56 298 PRO A O 1
ATOM 2363 N N . VAL A 1 299 ? -33.875 -25.172 10.477 1 90.94 299 VAL A N 1
ATOM 2364 C CA . VAL A 1 299 ? -33 -26.25 9.992 1 90.94 299 VAL A CA 1
ATOM 2365 C C . VAL A 1 299 ? -33.312 -27.531 10.734 1 90.94 299 VAL A C 1
ATOM 2367 O O . VAL A 1 299 ? -33.844 -27.516 11.859 1 90.94 299 VAL A O 1
ATOM 2370 N N . PHE A 1 300 ? -33 -28.641 10.078 1 88 300 PHE A N 1
ATOM 2371 C CA . PHE A 1 300 ? -33.281 -29.969 10.609 1 88 300 PHE A CA 1
ATOM 2372 C C . PHE A 1 300 ? -32.031 -30.844 10.578 1 88 300 PHE A C 1
ATOM 2374 O O . PHE A 1 300 ? -31.078 -30.531 9.875 1 88 300 PHE A O 1
ATOM 2381 N N . ASN A 1 301 ? -31.953 -31.797 11.445 1 83.81 301 ASN A N 1
ATOM 2382 C CA . ASN A 1 301 ? -30.844 -32.75 11.406 1 83.81 301 ASN A CA 1
ATOM 2383 C C . ASN A 1 301 ? -31.047 -33.781 10.312 1 83.81 301 ASN A C 1
ATOM 2385 O O . ASN A 1 301 ? -32 -33.719 9.547 1 83.81 301 ASN A O 1
ATOM 2389 N N . LYS A 1 302 ? -30.188 -34.781 10.195 1 78.5 302 LYS A N 1
ATOM 2390 C CA . LYS A 1 302 ? -30.172 -35.812 9.148 1 78.5 302 LYS A CA 1
ATOM 2391 C C . LYS A 1 302 ? -31.406 -36.688 9.242 1 78.5 302 LYS A C 1
ATOM 2393 O O . LYS A 1 302 ? -31.781 -37.344 8.266 1 78.5 302 LYS A O 1
ATOM 2398 N N . PHE A 1 303 ? -32.125 -36.594 10.453 1 78.69 303 PHE A N 1
ATOM 2399 C CA . PHE A 1 303 ? -33.281 -37.469 10.68 1 78.69 303 PHE A CA 1
ATOM 2400 C C . PHE A 1 303 ? -34.594 -36.656 10.617 1 78.69 303 PHE A C 1
ATOM 2402 O O . PHE A 1 303 ? -35.656 -37.188 10.984 1 78.69 303 PHE A O 1
ATOM 2409 N N . GLY A 1 304 ? -34.531 -35.344 10.227 1 75.12 304 GLY A N 1
ATOM 2410 C CA . GLY A 1 304 ? -35.719 -34.5 10.055 1 75.12 304 GLY A CA 1
ATOM 2411 C C . GLY A 1 304 ? -36.156 -33.812 11.336 1 75.12 304 GLY A C 1
ATOM 2412 O O . GLY A 1 304 ? -37.25 -33.281 11.414 1 75.12 304 GLY A O 1
ATOM 2413 N N . ARG A 1 305 ? -35.25 -33.844 12.383 1 81.38 305 ARG A N 1
ATOM 2414 C CA . ARG A 1 305 ? -35.562 -33.156 13.633 1 81.38 305 ARG A CA 1
ATOM 2415 C C . ARG A 1 305 ? -34.969 -31.766 13.648 1 81.38 305 ARG A C 1
ATOM 2417 O O . ARG A 1 305 ? -33.906 -31.516 13.031 1 81.38 305 ARG A O 1
ATOM 2424 N N . PRO A 1 306 ? -35.688 -31 14.391 1 86.44 306 PRO A N 1
ATOM 2425 C CA . PRO A 1 306 ? -35.188 -29.609 14.438 1 86.44 306 PRO A CA 1
ATOM 2426 C C . PRO A 1 306 ? -33.781 -29.516 15.039 1 86.44 306 PRO A C 1
ATOM 2428 O O . PRO A 1 306 ? -33.469 -30.234 15.984 1 86.44 306 PRO A O 1
ATOM 2431 N N . ALA A 1 307 ? -32.938 -28.734 14.438 1 86.69 307 ALA A N 1
ATOM 2432 C CA . ALA A 1 307 ? -31.562 -28.547 14.875 1 86.69 307 ALA A CA 1
ATOM 2433 C C . ALA A 1 307 ? -31.234 -27.062 15.016 1 86.69 307 ALA A C 1
ATOM 2435 O O . ALA A 1 307 ? -32.031 -26.203 14.625 1 86.69 307 ALA A O 1
ATOM 2436 N N . THR A 1 308 ? -30.219 -26.812 15.812 1 82.94 308 THR A N 1
ATOM 2437 C CA . THR A 1 308 ? -29.766 -25.438 16 1 82.94 308 THR A CA 1
ATOM 2438 C C . THR A 1 308 ? -28.703 -25.062 14.969 1 82.94 308 THR A C 1
ATOM 2440 O O . THR A 1 308 ? -27.969 -25.922 14.5 1 82.94 308 THR A O 1
ATOM 2443 N N . ILE A 1 309 ? -28.656 -23.828 14.625 1 84.19 309 ILE A N 1
ATOM 2444 C CA . ILE A 1 309 ? -27.703 -23.344 13.648 1 84.19 309 ILE A CA 1
ATOM 2445 C C . ILE A 1 309 ? -26.312 -23.281 14.273 1 84.19 309 ILE A C 1
ATOM 2447 O O . ILE A 1 309 ? -26.125 -22.703 15.344 1 84.19 309 ILE A O 1
ATOM 2451 N N . PRO A 1 310 ? -25.406 -23.922 13.672 1 82.62 310 PRO A N 1
ATOM 2452 C CA . PRO A 1 310 ? -24.047 -23.922 14.219 1 82.62 310 PRO A CA 1
ATOM 2453 C C . PRO A 1 310 ? -23.391 -22.547 14.18 1 82.62 310 PRO A C 1
ATOM 2455 O O . PRO A 1 310 ? -23.734 -21.719 13.32 1 82.62 310 PRO A O 1
ATOM 2458 N N . GLY A 1 311 ? -22.453 -22.281 15.109 1 81.19 311 GLY A N 1
ATOM 2459 C CA . GLY A 1 311 ? -21.734 -21.031 15.203 1 81.19 311 GLY A CA 1
ATOM 2460 C C . GLY A 1 311 ? -20.938 -20.703 13.953 1 81.19 311 GLY A C 1
ATOM 2461 O O . GLY A 1 311 ? -20.797 -19.531 13.594 1 81.19 311 GLY A O 1
ATOM 2462 N N . LYS A 1 312 ? -20.469 -21.75 13.234 1 84.88 312 LYS A N 1
ATOM 2463 C CA . LYS A 1 312 ? -19.641 -21.547 12.047 1 84.88 312 LYS A CA 1
ATOM 2464 C C . LYS A 1 312 ? -20.438 -20.859 10.938 1 84.88 312 LYS A C 1
ATOM 2466 O O . LYS A 1 312 ? -19.906 -20.047 10.188 1 84.88 312 LYS A O 1
ATOM 2471 N N . THR A 1 313 ? -21.719 -21.25 10.844 1 90.19 313 THR A N 1
ATOM 2472 C CA . THR A 1 313 ? -22.578 -20.625 9.836 1 90.19 313 THR A CA 1
ATOM 2473 C C . THR A 1 313 ? -22.797 -19.156 10.156 1 90.19 313 THR A C 1
ATOM 2475 O O . THR A 1 313 ? -22.812 -18.312 9.258 1 90.19 313 THR A O 1
ATOM 2478 N N . SER A 1 314 ? -22.953 -18.906 11.461 1 90 314 SER A N 1
ATOM 2479 C CA . SER A 1 314 ? -23.094 -17.516 11.883 1 90 314 SER A CA 1
ATOM 2480 C C . SER A 1 314 ? -21.859 -16.688 11.539 1 90 314 SER A C 1
ATOM 2482 O O . SER A 1 314 ? -21.969 -15.539 11.117 1 90 314 SER A O 1
ATOM 2484 N N . SER A 1 315 ? -20.703 -17.297 11.727 1 90.62 315 SER A N 1
ATOM 2485 C CA . SER A 1 315 ? -19.453 -16.625 11.453 1 90.62 315 SER A CA 1
ATOM 2486 C C . SER A 1 315 ? -19.375 -16.188 9.992 1 90.62 315 SER A C 1
ATOM 2488 O O . SER A 1 315 ? -18.891 -15.094 9.688 1 90.62 315 SER A O 1
ATOM 2490 N N . VAL A 1 316 ? -19.797 -17.062 9.117 1 91.75 316 VAL A N 1
ATOM 2491 C CA . VAL A 1 316 ? -19.75 -16.781 7.691 1 91.75 316 VAL A CA 1
ATOM 2492 C C . VAL A 1 316 ? -20.656 -15.586 7.379 1 91.75 316 VAL A C 1
ATOM 2494 O O . VAL A 1 316 ? -20.281 -14.703 6.602 1 91.75 316 VAL A O 1
ATOM 2497 N N . LEU A 1 317 ? -21.781 -15.641 7.973 1 92.12 317 LEU A N 1
ATOM 2498 C CA . LEU A 1 317 ? -22.75 -14.562 7.734 1 92.12 317 LEU A CA 1
ATOM 2499 C C . LEU A 1 317 ? -22.234 -13.25 8.305 1 92.12 317 LEU A C 1
ATOM 2501 O O . LEU A 1 317 ? -22.406 -12.188 7.699 1 92.12 317 LEU A O 1
ATOM 2505 N N . PHE A 1 318 ? -21.625 -13.289 9.484 1 92.06 318 PHE A N 1
ATOM 2506 C CA . PHE A 1 318 ? -21.062 -12.102 10.117 1 92.06 318 PHE A CA 1
ATOM 2507 C C . PHE A 1 318 ? -20.016 -11.453 9.219 1 92.06 318 PHE A C 1
ATOM 2509 O O . PHE A 1 318 ? -20 -10.227 9.055 1 92.06 318 PHE A O 1
ATOM 2516 N N . LYS A 1 319 ? -19.172 -12.289 8.672 1 90.62 319 LYS A N 1
ATOM 2517 C CA . LYS A 1 319 ? -18.141 -11.773 7.773 1 90.62 319 LYS A CA 1
ATOM 2518 C C . LYS A 1 319 ? -18.75 -11.07 6.57 1 90.62 319 LYS A C 1
ATOM 2520 O O . LYS A 1 319 ? -18.281 -10 6.16 1 90.62 319 LYS A O 1
ATOM 2525 N N . ALA A 1 320 ? -19.797 -11.633 6.016 1 91.81 320 ALA A N 1
ATOM 2526 C CA . ALA A 1 320 ? -20.469 -11.062 4.848 1 91.81 320 ALA A CA 1
ATOM 2527 C C . ALA A 1 320 ? -21.141 -9.742 5.191 1 91.81 320 ALA A C 1
ATOM 2529 O O . ALA A 1 320 ? -21.094 -8.789 4.414 1 91.81 320 ALA A O 1
ATOM 2530 N N . CYS A 1 321 ? -21.766 -9.727 6.316 1 92 321 CYS A N 1
ATOM 2531 C CA . CYS A 1 321 ? -22.438 -8.516 6.762 1 92 321 CYS A CA 1
ATOM 2532 C C . CYS A 1 321 ? -21.453 -7.383 6.969 1 92 321 CYS A C 1
ATOM 2534 O O . CYS A 1 321 ? -21.719 -6.238 6.594 1 92 321 CYS A O 1
ATOM 2536 N N . ALA A 1 322 ? -20.375 -7.688 7.539 1 89.75 322 ALA A N 1
ATOM 2537 C CA . ALA A 1 322 ? -19.344 -6.688 7.793 1 89.75 322 ALA A CA 1
ATOM 2538 C C . ALA A 1 322 ? -18.766 -6.156 6.48 1 89.75 322 ALA A C 1
ATOM 2540 O O . ALA A 1 322 ? -18.531 -4.953 6.34 1 89.75 322 ALA A O 1
ATOM 2541 N N . ALA A 1 323 ? -18.5 -7.047 5.5 1 89.69 323 ALA A N 1
ATOM 2542 C CA . ALA A 1 323 ? -17.922 -6.672 4.215 1 89.69 323 ALA A CA 1
ATOM 2543 C C . ALA A 1 323 ? -18.844 -5.746 3.439 1 89.69 323 ALA A C 1
ATOM 2545 O O . ALA A 1 323 ? -18.391 -4.875 2.695 1 89.69 323 ALA A O 1
ATOM 2546 N N . THR A 1 324 ? -20.188 -5.898 3.623 1 90.62 324 THR A N 1
ATOM 2547 C CA . THR A 1 324 ? -21.172 -5.09 2.902 1 90.62 324 THR A CA 1
ATOM 2548 C C . THR A 1 324 ? -21.672 -3.939 3.773 1 90.62 324 THR A C 1
ATOM 2550 O O . THR A 1 324 ? -22.594 -3.223 3.393 1 90.62 324 THR A O 1
ATOM 2553 N N . ASN A 1 325 ? -21.125 -3.766 4.934 1 87.06 325 ASN A N 1
ATOM 2554 C CA . ASN A 1 325 ? -21.422 -2.699 5.883 1 87.06 325 ASN A CA 1
ATOM 2555 C C . ASN A 1 325 ? -22.891 -2.754 6.34 1 87.06 325 ASN A C 1
ATOM 2557 O O . ASN A 1 325 ? -23.531 -1.716 6.5 1 87.06 325 ASN A O 1
ATOM 2561 N N . ASP A 1 326 ? -23.438 -3.924 6.293 1 89.5 326 ASP A N 1
ATOM 2562 C CA . ASP A 1 326 ? -24.75 -4.129 6.891 1 89.5 326 ASP A CA 1
ATOM 2563 C C . ASP A 1 326 ? -24.641 -4.336 8.398 1 89.5 326 ASP A C 1
ATOM 2565 O O . ASP A 1 326 ? -24.859 -5.445 8.898 1 89.5 326 ASP A O 1
ATOM 2569 N N . LEU A 1 327 ? -24.531 -3.398 9.164 1 88.38 327 LEU A N 1
ATOM 2570 C CA . LEU A 1 327 ? -24.234 -3.453 10.586 1 88.38 327 LEU A CA 1
ATOM 2571 C C . LEU A 1 327 ? -25.484 -3.711 11.406 1 88.38 327 LEU A C 1
ATOM 2573 O O . LEU A 1 327 ? -25.438 -4.371 12.445 1 88.38 327 LEU A O 1
ATOM 2577 N N . ALA A 1 328 ? -26.594 -3.236 10.891 1 88.88 328 ALA A N 1
ATOM 2578 C CA . ALA A 1 328 ? -27.844 -3.383 11.633 1 88.88 328 ALA A CA 1
ATOM 2579 C C . ALA A 1 328 ? -28.203 -4.855 11.828 1 88.88 328 ALA A C 1
ATOM 2581 O O . ALA A 1 328 ? -28.5 -5.289 12.945 1 88.88 328 ALA A O 1
ATOM 2582 N N . PHE A 1 329 ? -28.203 -5.594 10.75 1 89.25 329 PHE A N 1
ATOM 2583 C CA . PHE A 1 329 ? -28.531 -7.012 10.836 1 89.25 329 PHE A CA 1
ATOM 2584 C C . PHE A 1 329 ? -27.5 -7.758 11.672 1 89.25 329 PHE A C 1
ATOM 2586 O O . PHE A 1 329 ? -27.859 -8.648 12.453 1 89.25 329 PHE A O 1
ATOM 2593 N N . GLY A 1 330 ? -26.25 -7.484 11.5 1 90 330 GLY A N 1
ATOM 2594 C CA . GLY A 1 330 ? -25.203 -8.102 12.305 1 90 330 GLY A CA 1
ATOM 2595 C C . GLY A 1 330 ? -25.391 -7.891 13.789 1 90 330 GLY A C 1
ATOM 2596 O O . GLY A 1 330 ? -25.266 -8.828 14.578 1 90 330 GLY A O 1
ATOM 2597 N N . HIS A 1 331 ? -25.688 -6.707 14.211 1 90.81 331 HIS A N 1
ATOM 2598 C CA . HIS A 1 331 ? -25.906 -6.398 15.617 1 90.81 331 HIS A CA 1
ATOM 2599 C C . HIS A 1 331 ? -27.141 -7.137 16.156 1 90.81 331 HIS A C 1
ATOM 2601 O O . HIS A 1 331 ? -27.141 -7.594 17.297 1 90.81 331 HIS A O 1
ATOM 2607 N N . GLN A 1 332 ? -28.125 -7.215 15.273 1 90 332 GLN A N 1
ATOM 2608 C CA . GLN A 1 332 ? -29.312 -7.965 15.656 1 90 332 GLN A CA 1
ATOM 2609 C C . GLN A 1 332 ? -28.984 -9.438 15.891 1 90 332 GLN A C 1
ATOM 2611 O O . GLN A 1 332 ? -29.484 -10.047 16.844 1 90 332 GLN A O 1
ATOM 2616 N N . MET A 1 333 ? -28.203 -9.953 15.062 1 89.62 333 MET A N 1
ATOM 2617 C CA . MET A 1 333 ? -27.797 -11.352 15.188 1 89.62 333 MET A CA 1
ATOM 2618 C C . MET A 1 333 ? -27.016 -11.578 16.469 1 89.62 333 MET A C 1
ATOM 2620 O O . MET A 1 333 ? -27.203 -12.586 17.156 1 89.62 333 MET A O 1
ATOM 2624 N N . VAL A 1 334 ? -26.109 -10.664 16.812 1 90.81 334 VAL A N 1
ATOM 2625 C CA . VAL A 1 334 ? -25.328 -10.758 18.031 1 90.81 334 VAL A CA 1
ATOM 2626 C C . VAL A 1 334 ? -26.25 -10.695 19.25 1 90.81 334 VAL A C 1
ATOM 2628 O O . VAL A 1 334 ? -26.094 -11.477 20.188 1 90.81 334 VAL A O 1
ATOM 2631 N N . ALA A 1 335 ? -27.172 -9.805 19.156 1 89.12 335 ALA A N 1
ATOM 2632 C CA . ALA A 1 335 ? -28.141 -9.68 20.25 1 89.12 335 ALA A CA 1
ATOM 2633 C C . ALA A 1 335 ? -28.922 -10.977 20.438 1 89.12 335 ALA A C 1
ATOM 2635 O O . ALA A 1 335 ? -29.188 -11.398 21.562 1 89.12 335 ALA A O 1
ATOM 2636 N N . ASN A 1 336 ? -29.266 -11.555 19.328 1 85.12 336 ASN A N 1
ATOM 2637 C CA . ASN A 1 336 ? -30.016 -12.805 19.359 1 85.12 336 ASN A CA 1
ATOM 2638 C C . ASN A 1 336 ? -29.188 -13.938 19.953 1 85.12 336 ASN A C 1
ATOM 2640 O O . ASN A 1 336 ? -29.719 -14.797 20.656 1 85.12 336 ASN A O 1
ATOM 2644 N N . LEU A 1 337 ? -27.906 -13.969 19.656 1 86.38 337 LEU A N 1
ATOM 2645 C CA . LEU A 1 337 ? -27.016 -15.008 20.172 1 86.38 337 LEU A CA 1
ATOM 2646 C C . LEU A 1 337 ? -26.812 -14.844 21.672 1 86.38 337 LEU A C 1
ATOM 2648 O O . LEU A 1 337 ? -26.609 -15.836 22.391 1 86.38 337 LEU A O 1
ATOM 2652 N N . LEU A 1 338 ? -26.891 -13.547 22.047 1 85.75 338 LEU A N 1
ATOM 2653 C CA . LEU A 1 338 ? -26.609 -13.25 23.453 1 85.75 338 LEU A CA 1
ATOM 2654 C C . LEU A 1 338 ? -27.875 -13.367 24.281 1 85.75 338 LEU A C 1
ATOM 2656 O O . LEU A 1 338 ? -27.812 -13.539 25.5 1 85.75 338 LEU A O 1
ATOM 2660 N N . LYS A 1 339 ? -28.969 -13.273 23.453 1 78.44 339 LYS A N 1
ATOM 2661 C CA . LYS A 1 339 ? -30.25 -13.336 24.141 1 78.44 339 LYS A CA 1
ATOM 2662 C C . LYS A 1 339 ? -30.578 -14.758 24.578 1 78.44 339 LYS A C 1
ATOM 2664 O O . LYS A 1 339 ? -30.406 -15.703 23.797 1 78.44 339 LYS A O 1
ATOM 2669 N N . GLY A 1 340 ? -30.859 -14.914 25.906 1 68.06 340 GLY A N 1
ATOM 2670 C CA . GLY A 1 340 ? -31.359 -16.188 26.422 1 68.06 340 GLY A CA 1
ATOM 2671 C C . GLY A 1 340 ? -30.297 -16.969 27.172 1 68.06 340 GLY A C 1
ATOM 2672 O O . GLY A 1 340 ? -29.656 -16.438 28.078 1 68.06 340 GLY A O 1
ATOM 2673 N N . GLU A 1 341 ? -30.156 -18.25 26.516 1 75.75 341 GLU A N 1
ATOM 2674 C CA . GLU A 1 341 ? -29.219 -19.172 27.172 1 75.75 341 GLU A CA 1
ATOM 2675 C C . GLU A 1 341 ? -27.781 -18.781 26.891 1 75.75 341 GLU A C 1
ATOM 2677 O O . GLU A 1 341 ? -27.5 -18.016 25.969 1 75.75 341 GLU A O 1
ATOM 2682 N N . MET A 1 342 ? -26.922 -19.219 27.844 1 80.88 342 MET A N 1
ATOM 2683 C CA . MET A 1 342 ? -25.5 -18.953 27.672 1 80.88 342 MET A CA 1
ATOM 2684 C C . MET A 1 342 ? -25.031 -19.391 26.281 1 80.88 342 MET A C 1
ATOM 2686 O O . MET A 1 342 ? -25.219 -20.547 25.906 1 80.88 342 MET A O 1
ATOM 2690 N N . PRO A 1 343 ? -24.547 -18.438 25.531 1 86 343 PRO A N 1
ATOM 2691 C CA . PRO A 1 343 ? -24.078 -18.781 24.188 1 86 343 PRO A CA 1
ATOM 2692 C C . PRO A 1 343 ? -22.984 -19.844 24.203 1 86 343 PRO A C 1
ATOM 2694 O O . PRO A 1 343 ? -22.219 -19.938 25.172 1 86 343 PRO A O 1
ATOM 2697 N N . SER A 1 344 ? -22.984 -20.734 23.234 1 88.5 344 SER A N 1
ATOM 2698 C CA . SER A 1 344 ? -21.969 -21.766 23.078 1 88.5 344 SER A CA 1
ATOM 2699 C C . SER A 1 344 ? -20.609 -21.156 22.75 1 88.5 344 SER A C 1
ATOM 2701 O O . SER A 1 344 ? -20.5 -19.969 22.453 1 88.5 344 SER A O 1
ATOM 2703 N N . LYS A 1 345 ? -19.516 -21.922 22.875 1 91.75 345 LYS A N 1
ATOM 2704 C CA . LYS A 1 345 ? -18.172 -21.469 22.562 1 91.75 345 LYS A CA 1
ATOM 2705 C C . LYS A 1 345 ? -18.062 -20.984 21.125 1 91.75 345 LYS A C 1
ATOM 2707 O O . LYS A 1 345 ? -17.406 -19.969 20.844 1 91.75 345 LYS A O 1
ATOM 2712 N N . GLU A 1 346 ? -18.719 -21.625 20.156 1 90.75 346 GLU A N 1
ATOM 2713 C CA . GLU A 1 346 ? -18.719 -21.234 18.75 1 90.75 346 GLU A CA 1
ATOM 2714 C C . GLU A 1 346 ? -19.391 -19.875 18.562 1 90.75 346 GLU A C 1
ATOM 2716 O O . GLU A 1 346 ? -18.984 -19.094 17.703 1 90.75 346 GLU A O 1
ATOM 2721 N N . SER A 1 347 ? -20.375 -19.719 19.406 1 89.81 347 SER A N 1
ATOM 2722 C CA . SER A 1 347 ? -21.047 -18.422 19.344 1 89.81 347 SER A CA 1
ATOM 2723 C C . SER A 1 347 ? -20.156 -17.297 19.828 1 89.81 347 SER A C 1
ATOM 2725 O O . SER A 1 347 ? -20.188 -16.188 19.281 1 89.81 347 SER A O 1
ATOM 2727 N N . TRP A 1 348 ? -19.375 -17.594 20.938 1 93.06 348 TRP A N 1
ATOM 2728 C CA . TRP A 1 348 ? -18.391 -16.609 21.406 1 93.06 348 TRP A CA 1
ATOM 2729 C C . TRP A 1 348 ? -17.453 -16.219 20.281 1 93.06 348 TRP A C 1
ATOM 2731 O O . TRP A 1 348 ? -17.234 -15.023 20.031 1 93.06 348 TRP A O 1
ATOM 2741 N N . ASP A 1 349 ? -16.938 -17.219 19.609 1 94.5 349 ASP A N 1
ATOM 2742 C CA . ASP A 1 349 ? -15.969 -16.984 18.547 1 94.5 349 ASP A CA 1
ATOM 2743 C C . ASP A 1 349 ? -16.578 -16.156 17.422 1 94.5 349 ASP A C 1
ATOM 2745 O O . ASP A 1 349 ? -15.914 -15.281 16.844 1 94.5 349 ASP A O 1
ATOM 2749 N N . ALA A 1 350 ? -17.844 -16.438 17.125 1 92.19 350 ALA A N 1
ATOM 2750 C CA . ALA A 1 350 ? -18.547 -15.688 16.078 1 92.19 350 ALA A CA 1
ATOM 2751 C C . ALA A 1 350 ? -18.719 -14.219 16.469 1 92.19 350 ALA A C 1
ATOM 2753 O O . ALA A 1 350 ? -18.578 -13.328 15.633 1 92.19 350 ALA A O 1
ATOM 2754 N N . ILE A 1 351 ? -19.016 -14.016 17.734 1 93.38 351 ILE A N 1
ATOM 2755 C CA . ILE A 1 351 ? -19.219 -12.664 18.234 1 93.38 351 ILE A CA 1
ATOM 2756 C C . ILE A 1 351 ? -17.906 -11.883 18.172 1 93.38 351 ILE A C 1
ATOM 2758 O O . ILE A 1 351 ? -17.875 -10.727 17.734 1 93.38 351 ILE A O 1
ATOM 2762 N N . PHE A 1 352 ? -16.828 -12.539 18.656 1 96.12 352 PHE A N 1
ATOM 2763 C CA . PHE A 1 352 ? -15.531 -11.875 18.578 1 96.12 352 PHE A CA 1
ATOM 2764 C C . PHE A 1 352 ? -15.164 -11.57 17.141 1 96.12 352 PHE A C 1
ATOM 2766 O O . PHE A 1 352 ? -14.617 -10.5 16.844 1 96.12 352 PHE A O 1
ATOM 2773 N N . LEU A 1 353 ? -15.43 -12.516 16.234 1 95.31 353 LEU A N 1
ATOM 2774 C CA . LEU A 1 353 ? -15.133 -12.32 14.828 1 95.31 353 LEU A CA 1
ATOM 2775 C C . LEU A 1 353 ? -15.906 -11.125 14.273 1 95.31 353 LEU A C 1
ATOM 2777 O O . LEU A 1 353 ? -15.352 -10.328 13.508 1 95.31 353 LEU A O 1
ATOM 2781 N N . TRP A 1 354 ? -17.172 -11.031 14.648 1 94.25 354 TRP A N 1
ATOM 2782 C CA . TRP A 1 354 ? -17.969 -9.891 14.234 1 94.25 354 TRP A CA 1
ATOM 2783 C C . TRP A 1 354 ? -17.344 -8.578 14.688 1 94.25 354 TRP A C 1
ATOM 2785 O O . TRP A 1 354 ? -17.25 -7.629 13.914 1 94.25 354 TRP A O 1
ATOM 2795 N N . SER A 1 355 ? -16.906 -8.547 15.93 1 93.94 355 SER A N 1
ATOM 2796 C CA . SER A 1 355 ? -16.297 -7.34 16.5 1 93.94 355 SER A CA 1
ATOM 2797 C C . SER A 1 355 ? -15.062 -6.926 15.719 1 93.94 355 SER A C 1
ATOM 2799 O O . SER A 1 355 ? -14.859 -5.738 15.445 1 93.94 355 SER A O 1
ATOM 2801 N N . VAL A 1 356 ? -14.234 -7.895 15.375 1 94.31 356 VAL A N 1
ATOM 2802 C CA . VAL A 1 356 ? -13.023 -7.605 14.609 1 94.31 356 VAL A CA 1
ATOM 2803 C C . VAL A 1 356 ? -13.398 -7.141 13.203 1 94.31 356 VAL A C 1
ATOM 2805 O O . VAL A 1 356 ? -12.773 -6.227 12.664 1 94.31 356 VAL A O 1
ATOM 2808 N N . ALA A 1 357 ? -14.406 -7.77 12.57 1 92.81 357 ALA A N 1
ATOM 2809 C CA . ALA A 1 357 ? -14.805 -7.488 11.195 1 92.81 357 ALA A CA 1
ATOM 2810 C C . ALA A 1 357 ? -15.336 -6.066 11.062 1 92.81 357 ALA A C 1
ATOM 2812 O O . ALA A 1 357 ? -15.195 -5.438 10.008 1 92.81 357 ALA A O 1
ATOM 2813 N N . ILE A 1 358 ? -15.938 -5.523 12.141 1 90.25 358 ILE A N 1
ATOM 2814 C CA . ILE A 1 358 ? -16.5 -4.18 12.07 1 90.25 358 ILE A CA 1
ATOM 2815 C C . ILE A 1 358 ? -15.422 -3.152 12.414 1 90.25 358 ILE A C 1
ATOM 2817 O O . ILE A 1 358 ? -15.688 -1.947 12.414 1 90.25 358 ILE A O 1
ATOM 2821 N N . GLY A 1 359 ? -14.211 -3.619 12.844 1 87.88 359 GLY A N 1
ATOM 2822 C CA . GLY A 1 359 ? -13.094 -2.689 12.953 1 87.88 359 GLY A CA 1
ATOM 2823 C C . GLY A 1 359 ? -12.578 -2.543 14.367 1 87.88 359 GLY A C 1
ATOM 2824 O O . GLY A 1 359 ? -11.688 -1.726 14.633 1 87.88 359 GLY A O 1
ATOM 2825 N N . LYS A 1 360 ? -13.086 -3.293 15.273 1 90.25 360 LYS A N 1
ATOM 2826 C CA . LYS A 1 360 ? -12.578 -3.229 16.641 1 90.25 360 LYS A CA 1
ATOM 2827 C C . LYS A 1 360 ? -11.188 -3.842 16.734 1 90.25 360 LYS A C 1
ATOM 2829 O O . LYS A 1 360 ? -10.898 -4.844 16.094 1 90.25 360 LYS A O 1
ATOM 2834 N N . GLY A 1 361 ? -10.375 -3.283 17.547 1 91.19 361 GLY A N 1
ATOM 2835 C CA . GLY A 1 361 ? -9.008 -3.746 17.688 1 91.19 361 GLY A CA 1
ATOM 2836 C C . GLY A 1 361 ? -8.852 -4.832 18.734 1 91.19 361 GLY A C 1
ATOM 2837 O O . GLY A 1 361 ? -9.812 -5.195 19.406 1 91.19 361 GLY A O 1
ATOM 2838 N N . PRO A 1 362 ? -7.664 -5.375 18.844 1 94.69 362 PRO A N 1
ATOM 2839 C CA . PRO A 1 362 ? -7.406 -6.473 19.766 1 94.69 362 PRO A CA 1
ATOM 2840 C C . PRO A 1 362 ? -7.656 -6.086 21.234 1 94.69 362 PRO A C 1
ATOM 2842 O O . PRO A 1 362 ? -8.086 -6.926 22.031 1 94.69 362 PRO A O 1
ATOM 2845 N N . ASP A 1 363 ? -7.371 -4.859 21.625 1 93.69 363 ASP A N 1
ATOM 2846 C CA . ASP A 1 363 ? -7.566 -4.422 23 1 93.69 363 ASP A CA 1
ATOM 2847 C C . ASP A 1 363 ? -9.055 -4.402 23.359 1 93.69 363 ASP A C 1
ATOM 2849 O O . ASP A 1 363 ? -9.43 -4.797 24.469 1 93.69 363 ASP A O 1
ATOM 2853 N N . GLU A 1 364 ? -9.852 -3.945 22.438 1 92.5 364 GLU A N 1
ATOM 2854 C CA . GLU A 1 364 ? -11.297 -3.959 22.672 1 92.5 364 GLU A CA 1
ATOM 2855 C C . GLU A 1 364 ? -11.828 -5.387 22.734 1 92.5 364 GLU A C 1
ATOM 2857 O O . GLU A 1 364 ? -12.703 -5.699 23.547 1 92.5 364 GLU A O 1
ATOM 2862 N N . VAL A 1 365 ? -11.398 -6.262 21.844 1 95.62 365 VAL A N 1
ATOM 2863 C CA . VAL A 1 365 ? -11.805 -7.66 21.844 1 95.62 365 VAL A CA 1
ATOM 2864 C C . VAL A 1 365 ? -11.391 -8.32 23.156 1 95.62 365 VAL A C 1
ATOM 2866 O O . VAL A 1 365 ? -12.133 -9.133 23.719 1 95.62 365 VAL A O 1
ATOM 2869 N N . ASN A 1 366 ? -10.141 -8.008 23.672 1 96.12 366 ASN A N 1
ATOM 2870 C CA . ASN A 1 366 ? -9.68 -8.516 24.969 1 96.12 366 ASN A CA 1
ATOM 2871 C C . ASN A 1 366 ? -10.633 -8.117 26.094 1 96.12 366 ASN A C 1
ATOM 2873 O O . ASN A 1 366 ? -10.93 -8.93 26.969 1 96.12 366 ASN A O 1
ATOM 2877 N N . ARG A 1 367 ? -11.102 -6.863 26.078 1 93.25 367 ARG A N 1
ATOM 2878 C CA . ARG A 1 367 ? -12.078 -6.402 27.062 1 93.25 367 ARG A CA 1
ATOM 2879 C C . ARG A 1 367 ? -13.383 -7.176 26.953 1 93.25 367 ARG A C 1
ATOM 2881 O O . ARG A 1 367 ? -13.984 -7.547 27.969 1 93.25 367 ARG A O 1
ATOM 2888 N N . MET A 1 368 ? -13.82 -7.402 25.734 1 94.19 368 MET A N 1
ATOM 2889 C CA . MET A 1 368 ? -15.047 -8.148 25.484 1 94.19 368 MET A CA 1
ATOM 2890 C C . MET A 1 368 ? -14.93 -9.578 26.031 1 94.19 368 MET A C 1
ATOM 2892 O O . MET A 1 368 ? -15.891 -10.117 26.578 1 94.19 368 MET A O 1
ATOM 2896 N N . ILE A 1 369 ? -13.797 -10.211 25.797 1 96.5 369 ILE A N 1
ATOM 2897 C CA . ILE A 1 369 ? -13.547 -11.555 26.328 1 96.5 369 ILE A CA 1
ATOM 2898 C C . ILE A 1 369 ? -13.727 -11.555 27.844 1 96.5 369 ILE A C 1
ATOM 2900 O O . ILE A 1 369 ? -14.367 -12.453 28.391 1 96.5 369 ILE A O 1
ATOM 2904 N N . ASP A 1 370 ? -13.195 -10.516 28.516 1 95.62 370 ASP A N 1
ATOM 2905 C CA . ASP A 1 370 ? -13.312 -10.414 29.969 1 95.62 370 ASP A CA 1
ATOM 2906 C C . ASP A 1 370 ? -14.773 -10.289 30.391 1 95.62 370 ASP A C 1
ATOM 2908 O O . ASP A 1 370 ? -15.195 -10.891 31.375 1 95.62 370 ASP A O 1
ATOM 2912 N N . VAL A 1 371 ? -15.523 -9.5 29.656 1 93.31 371 VAL A N 1
ATOM 2913 C CA . VAL A 1 371 ? -16.938 -9.297 29.969 1 93.31 371 VAL A CA 1
ATOM 2914 C C . VAL A 1 371 ? -17.688 -10.617 29.844 1 93.31 371 VAL A C 1
ATOM 2916 O O . VAL A 1 371 ? -18.484 -10.961 30.719 1 93.31 371 VAL A O 1
ATOM 2919 N N . LEU A 1 372 ? -17.484 -11.375 28.719 1 94.25 372 LEU A N 1
ATOM 2920 C CA . LEU A 1 372 ? -18.172 -12.641 28.516 1 94.25 372 LEU A CA 1
ATOM 2921 C C . LEU A 1 372 ? -17.75 -13.68 29.547 1 94.25 372 LEU A C 1
ATOM 2923 O O . LEU A 1 372 ? -18.562 -14.5 29.969 1 94.25 372 LEU A O 1
ATOM 2927 N N . ILE A 1 373 ? -16.438 -13.68 29.922 1 95.38 373 ILE A N 1
ATOM 2928 C CA . ILE A 1 373 ? -15.961 -14.578 30.969 1 95.38 373 ILE A CA 1
ATOM 2929 C C . ILE A 1 373 ? -16.688 -14.281 32.281 1 95.38 373 ILE A C 1
ATOM 2931 O O . ILE A 1 373 ? -17.141 -15.195 32.969 1 95.38 373 ILE A O 1
ATOM 2935 N N . ARG A 1 374 ? -16.797 -13.008 32.625 1 94.31 374 ARG A N 1
ATOM 2936 C CA . ARG A 1 374 ? -17.5 -12.609 33.844 1 94.31 374 ARG A CA 1
ATOM 2937 C C . ARG A 1 374 ? -18.953 -13.039 33.781 1 94.31 374 ARG A C 1
ATOM 2939 O O . ARG A 1 374 ? -19.5 -13.508 34.781 1 94.31 374 ARG A O 1
ATOM 2946 N N . ARG A 1 375 ? -19.578 -12.852 32.688 1 91.69 375 ARG A N 1
ATOM 2947 C CA . ARG A 1 375 ? -20.969 -13.258 32.5 1 91.69 375 ARG A CA 1
ATOM 2948 C C . ARG A 1 375 ? -21.125 -14.758 32.688 1 91.69 375 ARG A C 1
ATOM 2950 O O . ARG A 1 375 ? -22.094 -15.219 33.312 1 91.69 375 ARG A O 1
ATOM 2957 N N . ASN A 1 376 ? -20.266 -15.547 32.031 1 94.12 376 ASN A N 1
ATOM 2958 C CA . ASN A 1 376 ? -20.281 -17 32.188 1 94.12 376 ASN A CA 1
ATOM 2959 C C . ASN A 1 376 ? -20.094 -17.422 33.656 1 94.12 376 ASN A C 1
ATOM 2961 O O . ASN A 1 376 ? -20.781 -18.312 34.125 1 94.12 376 ASN A O 1
ATOM 2965 N N . ASP A 1 377 ? -19.188 -16.734 34.344 1 94.31 377 ASP A N 1
ATOM 2966 C CA . ASP A 1 377 ? -18.922 -17.031 35.75 1 94.31 377 ASP A CA 1
ATOM 2967 C C . ASP A 1 377 ? -20.125 -16.719 36.625 1 94.31 377 ASP A C 1
ATOM 2969 O O . ASP A 1 377 ? -20.469 -17.484 37.531 1 94.31 377 ASP A O 1
ATOM 2973 N N . GLN A 1 378 ? -20.719 -15.609 36.312 1 92.69 378 GLN A N 1
ATOM 2974 C CA . GLN A 1 378 ? -21.922 -15.227 37.062 1 92.69 378 GLN A CA 1
ATOM 2975 C C . GLN A 1 378 ? -23.062 -16.203 36.812 1 92.69 378 GLN A C 1
ATOM 2977 O O . GLN A 1 378 ? -23.797 -16.547 37.75 1 92.69 378 GLN A O 1
ATOM 2982 N N . ALA A 1 379 ? -23.25 -16.531 35.594 1 91 379 ALA A N 1
ATOM 2983 C CA . ALA A 1 379 ? -24.281 -17.5 35.25 1 91 379 ALA A CA 1
ATOM 2984 C C . ALA A 1 379 ? -24.016 -18.844 35.938 1 91 379 ALA A C 1
ATOM 2986 O O . ALA A 1 379 ? -24.953 -19.516 36.344 1 91 379 ALA A O 1
ATOM 2987 N N . ARG A 1 380 ? -22.75 -19.219 36 1 91.81 380 ARG A N 1
ATOM 2988 C CA . ARG A 1 380 ? -22.359 -20.484 36.625 1 91.81 380 ARG A CA 1
ATOM 2989 C C . ARG A 1 380 ? -22.562 -20.438 38.125 1 91.81 380 ARG A C 1
ATOM 2991 O O . ARG A 1 380 ? -22.812 -21.469 38.75 1 91.81 380 ARG A O 1
ATOM 2998 N N . GLN A 1 381 ? -22.391 -19.219 38.625 1 91.69 381 GLN A N 1
ATOM 2999 C CA . GLN A 1 381 ? -22.672 -19.047 40.031 1 91.69 381 GLN A CA 1
ATOM 3000 C C . GLN A 1 381 ? -24.141 -19.297 40.344 1 91.69 381 GLN A C 1
ATOM 3002 O O . GLN A 1 381 ? -24.484 -19.875 41.375 1 91.69 381 GLN A O 1
ATOM 3007 N N . LYS A 1 382 ? -24.984 -18.922 39.5 1 90.62 382 LYS A N 1
ATOM 3008 C CA . LYS A 1 382 ? -26.422 -19.109 39.656 1 90.62 382 LYS A CA 1
ATOM 3009 C C . LYS A 1 382 ? -26.812 -20.547 39.312 1 90.62 382 LYS A C 1
ATOM 3011 O O . LYS A 1 382 ? -27.641 -21.156 40 1 90.62 382 LYS A O 1
ATOM 3016 N N . ASN A 1 383 ? -26.219 -21 38.219 1 92.12 383 ASN A N 1
ATOM 3017 C CA . ASN A 1 383 ? -26.484 -22.375 37.781 1 92.12 383 ASN A CA 1
ATOM 3018 C C . ASN A 1 383 ? -25.188 -23.125 37.469 1 92.12 383 ASN A C 1
ATOM 3020 O O . ASN A 1 383 ? -24.641 -23 36.375 1 92.12 383 ASN A O 1
ATOM 3024 N N . PRO A 1 384 ? -24.719 -23.891 38.25 1 89.94 384 PRO A N 1
ATOM 3025 C CA . PRO A 1 384 ? -23.438 -24.578 38.094 1 89.94 384 PRO A CA 1
ATOM 3026 C C . PRO A 1 384 ? -23.438 -25.594 36.938 1 89.94 384 PRO A C 1
ATOM 3028 O O . PRO A 1 384 ? -22.391 -26.062 36.531 1 89.94 384 PRO A O 1
ATOM 3031 N N . LYS A 1 385 ? -24.578 -25.906 36.406 1 88.31 385 LYS A N 1
ATOM 3032 C CA . LYS A 1 385 ? -24.656 -26.875 35.312 1 88.31 385 LYS A CA 1
ATOM 3033 C C . LYS A 1 385 ? -24.156 -26.281 34 1 88.31 385 LYS A C 1
ATOM 3035 O O . LYS A 1 385 ? -23.859 -27.016 33.062 1 88.31 385 LYS A O 1
ATOM 3040 N N . ILE A 1 386 ? -24.047 -25.016 34 1 90.31 386 ILE A N 1
ATOM 3041 C CA . ILE A 1 386 ? -23.578 -24.328 32.781 1 90.31 386 ILE A CA 1
ATOM 3042 C C . ILE A 1 386 ? -22.094 -24.578 32.594 1 90.31 386 ILE A C 1
ATOM 3044 O O . ILE A 1 386 ? -21.312 -24.453 33.562 1 90.31 386 ILE A O 1
ATOM 3048 N N . PRO A 1 387 ? -21.734 -25.078 31.531 1 91.69 387 PRO A N 1
ATOM 3049 C CA . PRO A 1 387 ? -20.312 -25.375 31.297 1 91.69 387 PRO A CA 1
ATOM 3050 C C . PRO A 1 387 ? -19.438 -24.141 31.328 1 91.69 387 PRO A C 1
ATOM 3052 O O . PRO A 1 387 ? -19.906 -23.031 31.047 1 91.69 387 PRO A O 1
ATOM 3055 N N . VAL A 1 388 ? -18.156 -24.375 31.797 1 93.31 388 VAL A N 1
ATOM 3056 C CA . VAL A 1 388 ? -17.156 -23.312 31.766 1 93.31 388 VAL A CA 1
ATOM 3057 C C . VAL A 1 388 ? -16.75 -23.031 30.312 1 93.31 388 VAL A C 1
ATOM 3059 O O . VAL A 1 388 ? -16.328 -23.938 29.594 1 93.31 388 VAL A O 1
ATOM 3062 N N . ILE A 1 389 ? -16.953 -21.875 29.891 1 94.31 389 ILE A N 1
ATOM 3063 C CA . ILE A 1 389 ? -16.578 -21.469 28.531 1 94.31 389 ILE A CA 1
ATOM 3064 C C . ILE A 1 389 ? -15.43 -20.453 28.594 1 94.31 389 ILE A C 1
ATOM 3066 O O . ILE A 1 389 ? -15.523 -19.453 29.297 1 94.31 389 ILE A O 1
ATOM 3070 N N . ARG A 1 390 ? -14.281 -20.812 27.984 1 95.56 390 ARG A N 1
ATOM 3071 C CA . ARG A 1 390 ? -13.117 -19.938 27.875 1 95.56 390 ARG A CA 1
ATOM 3072 C C . ARG A 1 390 ? -12.617 -19.859 26.438 1 95.56 390 ARG A C 1
ATOM 3074 O O . ARG A 1 390 ? -12.797 -20.812 25.656 1 95.56 390 ARG A O 1
ATOM 3081 N N . PRO A 1 391 ? -12.023 -18.703 26.094 1 96 391 PRO A N 1
ATOM 3082 C CA . PRO A 1 391 ? -11.367 -18.656 24.781 1 96 391 PRO A CA 1
ATOM 3083 C C . PRO A 1 391 ? -10.219 -19.672 24.672 1 96 391 PRO A C 1
ATOM 3085 O O . PRO A 1 391 ? -9.508 -19.906 25.656 1 96 391 PRO A O 1
ATOM 3088 N N . ASP A 1 392 ? -10.07 -20.297 23.594 1 96.88 392 ASP A N 1
ATOM 3089 C CA . ASP A 1 392 ? -9 -21.25 23.328 1 96.88 392 ASP A CA 1
ATOM 3090 C C . ASP A 1 392 ? -8.258 -20.922 22.047 1 96.88 392 ASP A C 1
ATOM 3092 O O . ASP A 1 392 ? -8.391 -19.812 21.516 1 96.88 392 ASP A O 1
ATOM 3096 N N . ILE A 1 393 ? -7.418 -21.844 21.578 1 96.56 393 ILE A N 1
ATOM 3097 C CA . ILE A 1 393 ? -6.551 -21.578 20.438 1 96.56 393 ILE A CA 1
ATOM 3098 C C . ILE A 1 393 ? -7.395 -21.406 19.172 1 96.56 393 ILE A C 1
ATOM 3100 O O . ILE A 1 393 ? -7.02 -20.672 18.25 1 96.56 393 ILE A O 1
ATOM 3104 N N . ASP A 1 394 ? -8.594 -22.047 19.109 1 95.94 394 ASP A N 1
ATOM 3105 C CA . ASP A 1 394 ? -9.484 -21.906 17.969 1 95.94 394 ASP A CA 1
ATOM 3106 C C . ASP A 1 394 ? -10.008 -20.469 17.859 1 95.94 394 ASP A C 1
ATOM 3108 O O . ASP A 1 394 ? -10.227 -19.969 16.75 1 95.94 394 ASP A O 1
ATOM 3112 N N . THR A 1 395 ? -10.258 -19.875 19.062 1 97.12 395 THR A N 1
ATOM 3113 C CA . THR A 1 395 ? -10.695 -18.484 19.094 1 97.12 395 THR A CA 1
ATOM 3114 C C . THR A 1 395 ? -9.656 -17.578 18.469 1 97.12 395 THR A C 1
ATOM 3116 O O . THR A 1 395 ? -9.977 -16.781 17.562 1 97.12 395 THR A O 1
ATOM 3119 N N . ILE A 1 396 ? -8.398 -17.75 18.906 1 97.81 396 ILE A N 1
ATOM 3120 C CA . ILE A 1 396 ? -7.312 -16.906 18.438 1 97.81 396 ILE A CA 1
ATOM 3121 C C . ILE A 1 396 ? -7.074 -17.172 16.953 1 97.81 396 ILE A C 1
ATOM 3123 O O . ILE A 1 396 ? -6.918 -16.234 16.156 1 97.81 396 ILE A O 1
ATOM 3127 N N . ASN A 1 397 ? -7.074 -18.406 16.578 1 97.19 397 ASN A N 1
ATOM 3128 C CA . ASN A 1 397 ? -6.816 -18.781 15.188 1 97.19 397 ASN A CA 1
ATOM 3129 C C . ASN A 1 397 ? -7.875 -18.203 14.25 1 97.19 397 ASN A C 1
ATOM 3131 O O . ASN A 1 397 ? -7.562 -17.812 13.125 1 97.19 397 ASN A O 1
ATOM 3135 N N . THR A 1 398 ? -9.094 -18.25 14.703 1 96.25 398 THR A N 1
ATOM 3136 C CA . THR A 1 398 ? -10.18 -17.703 13.891 1 96.25 398 THR A CA 1
ATOM 3137 C C . THR A 1 398 ? -9.961 -16.219 13.625 1 96.25 398 THR A C 1
ATOM 3139 O O . THR A 1 398 ? -10.164 -15.75 12.508 1 96.25 398 THR A O 1
ATOM 3142 N N . LEU A 1 399 ? -9.57 -15.531 14.633 1 97.25 399 LEU A N 1
ATOM 3143 C CA . LEU A 1 399 ? -9.336 -14.094 14.5 1 97.25 399 LEU A CA 1
ATOM 3144 C C . LEU A 1 399 ? -8.133 -13.82 13.609 1 97.25 399 LEU A C 1
ATOM 3146 O O . LEU A 1 399 ? -8.164 -12.922 12.766 1 97.25 399 LEU A O 1
ATOM 3150 N N . VAL A 1 400 ? -7.047 -14.602 13.766 1 97.56 400 VAL A N 1
ATOM 3151 C CA . VAL A 1 400 ? -5.836 -14.453 12.969 1 97.56 400 VAL A CA 1
ATOM 3152 C C . VAL A 1 400 ? -6.145 -14.75 11.508 1 97.56 400 VAL A C 1
ATOM 3154 O O . VAL A 1 400 ? -5.684 -14.031 10.609 1 97.56 400 VAL A O 1
ATOM 3157 N N . GLU A 1 401 ? -6.953 -15.797 11.266 1 96.38 401 GLU A N 1
ATOM 3158 C CA . GLU A 1 401 ? -7.316 -16.172 9.906 1 96.38 401 GLU A CA 1
ATOM 3159 C C . GLU A 1 401 ? -8.078 -15.055 9.203 1 96.38 401 GLU A C 1
ATOM 3161 O O . GLU A 1 401 ? -7.871 -14.805 8.016 1 96.38 401 GLU A O 1
ATOM 3166 N N . TYR A 1 402 ? -8.953 -14.445 9.875 1 95.19 402 TYR A N 1
ATOM 3167 C CA . TYR A 1 402 ? -9.688 -13.32 9.305 1 95.19 402 TYR A CA 1
ATOM 3168 C C . TYR A 1 402 ? -8.742 -12.188 8.93 1 95.19 402 TYR A C 1
ATOM 3170 O O . TYR A 1 402 ? -8.867 -11.594 7.855 1 95.19 402 TYR A O 1
ATOM 3178 N N . CYS A 1 403 ? -7.848 -11.852 9.875 1 96.62 403 CYS A N 1
ATOM 3179 C CA . CYS A 1 403 ? -6.895 -10.781 9.609 1 96.62 403 CYS A CA 1
ATOM 3180 C C . CYS A 1 403 ? -6.059 -11.094 8.367 1 96.62 403 CYS A C 1
ATOM 3182 O O . CYS A 1 403 ? -5.766 -10.195 7.57 1 96.62 403 CYS A O 1
ATOM 3184 N N . MET A 1 404 ? -5.656 -12.305 8.211 1 95.75 404 MET A N 1
ATOM 3185 C CA . MET A 1 404 ? -4.879 -12.727 7.051 1 95.75 404 MET A CA 1
ATOM 3186 C C . MET A 1 404 ? -5.684 -12.555 5.766 1 95.75 404 MET A C 1
ATOM 3188 O O . MET A 1 404 ? -5.141 -12.133 4.742 1 95.75 404 MET A O 1
ATOM 3192 N N . SER A 1 405 ? -6.992 -12.906 5.844 1 92.5 405 SER A N 1
ATOM 3193 C CA . SER A 1 405 ? -7.855 -12.758 4.676 1 92.5 405 SER A CA 1
ATOM 3194 C C . SER A 1 405 ? -7.973 -11.305 4.254 1 92.5 405 SER A C 1
ATOM 3196 O O . SER A 1 405 ? -8.18 -11.008 3.074 1 92.5 405 SER A O 1
ATOM 3198 N N . GLN A 1 406 ? -7.77 -10.414 5.246 1 92.75 406 GLN A N 1
ATOM 3199 C CA . GLN A 1 406 ? -7.816 -8.984 4.965 1 92.75 406 GLN A CA 1
ATOM 3200 C C . GLN A 1 406 ? -6.426 -8.438 4.664 1 92.75 406 GLN A C 1
ATOM 3202 O O . GLN A 1 406 ? -6.227 -7.223 4.617 1 92.75 406 GLN A O 1
ATOM 3207 N N . SER A 1 407 ? -5.355 -9.266 4.562 1 93.44 407 SER A N 1
ATOM 3208 C CA . SER A 1 407 ? -3.969 -8.891 4.328 1 93.44 407 SER A CA 1
ATOM 3209 C C . SER A 1 407 ? -3.479 -7.898 5.379 1 93.44 407 SER A C 1
ATOM 3211 O O . SER A 1 407 ? -2.891 -6.867 5.043 1 93.44 407 SER A O 1
ATOM 3213 N N . ASP A 1 408 ? -3.873 -8.188 6.59 1 94.5 408 ASP A N 1
ATOM 3214 C CA . ASP A 1 408 ? -3.488 -7.348 7.723 1 94.5 408 ASP A CA 1
ATOM 3215 C C . ASP A 1 408 ? -2.613 -8.125 8.703 1 94.5 408 ASP A C 1
ATOM 3217 O O . ASP A 1 408 ? -3.076 -8.523 9.781 1 94.5 408 ASP A O 1
ATOM 3221 N N . PRO A 1 409 ? -1.312 -8.289 8.359 1 94.81 409 PRO A N 1
ATOM 3222 C CA . PRO A 1 409 ? -0.416 -9.039 9.242 1 94.81 409 PRO A CA 1
ATOM 3223 C C . PRO A 1 409 ? -0.19 -8.344 10.586 1 94.81 409 PRO A C 1
ATOM 3225 O O . PRO A 1 409 ? 0.086 -9.008 11.586 1 94.81 409 PRO A O 1
ATOM 3228 N N . TYR A 1 410 ? -0.331 -7.02 10.648 1 95.5 410 TYR A N 1
ATOM 3229 C CA . TYR A 1 410 ? -0.197 -6.254 11.883 1 95.5 410 TYR A CA 1
ATOM 3230 C C . TYR A 1 410 ? -1.184 -6.746 12.938 1 95.5 410 TYR A C 1
ATOM 3232 O O . TYR A 1 410 ? -0.788 -7.094 14.055 1 95.5 410 TYR A O 1
ATOM 3240 N N . SER A 1 411 ? -2.42 -6.77 12.633 1 96.19 411 SER A N 1
ATOM 3241 C CA . SER A 1 411 ? -3.451 -7.219 13.562 1 96.19 411 SER A CA 1
ATOM 3242 C C . SER A 1 411 ? -3.287 -8.695 13.898 1 96.19 411 SER A C 1
ATOM 3244 O O . SER A 1 411 ? -3.561 -9.117 15.031 1 96.19 411 SER A O 1
ATOM 3246 N N . ALA A 1 412 ? -2.896 -9.516 12.914 1 96.81 412 ALA A N 1
ATOM 3247 C CA . ALA A 1 412 ? -2.668 -10.938 13.156 1 96.81 412 ALA A CA 1
ATOM 3248 C C . ALA A 1 412 ? -1.654 -11.148 14.281 1 96.81 412 ALA A C 1
ATOM 3250 O O . ALA A 1 412 ? -1.884 -11.945 15.195 1 96.81 412 ALA A O 1
ATOM 3251 N N . GLU A 1 413 ? -0.531 -10.375 14.242 1 95.31 413 GLU A N 1
ATOM 3252 C CA . GLU A 1 413 ? 0.504 -10.477 15.266 1 95.31 413 GLU A CA 1
ATOM 3253 C C . GLU A 1 413 ? -0.025 -10.055 16.625 1 95.31 413 GLU A C 1
ATOM 3255 O O . GLU A 1 413 ? 0.32 -10.648 17.656 1 95.31 413 GLU A O 1
ATOM 3260 N N . ARG A 1 414 ? -0.805 -8.992 16.656 1 95.81 414 ARG A N 1
ATOM 3261 C CA . ARG A 1 414 ? -1.347 -8.5 17.906 1 95.81 414 ARG A CA 1
ATOM 3262 C C . ARG A 1 414 ? -2.279 -9.523 18.547 1 95.81 414 ARG A C 1
ATOM 3264 O O . ARG A 1 414 ? -2.312 -9.656 19.781 1 95.81 414 ARG A O 1
ATOM 3271 N N . TYR A 1 415 ? -3.066 -10.281 17.719 1 97.56 415 TYR A N 1
ATOM 3272 C CA . TYR A 1 415 ? -3.961 -11.305 18.266 1 97.56 415 TYR A CA 1
ATOM 3273 C C . TYR A 1 415 ? -3.176 -12.508 18.75 1 97.56 415 TYR A C 1
ATOM 3275 O O . TYR A 1 415 ? -3.568 -13.156 19.734 1 97.56 415 TYR A O 1
ATOM 3283 N N . ILE A 1 416 ? -2.076 -12.867 18.078 1 96.38 416 ILE A N 1
ATOM 3284 C CA . ILE A 1 416 ? -1.206 -13.93 18.562 1 96.38 416 ILE A CA 1
ATOM 3285 C C . ILE A 1 416 ? -0.662 -13.57 19.938 1 96.38 416 ILE A C 1
ATOM 3287 O O . ILE A 1 416 ? -0.638 -14.406 20.844 1 96.38 416 ILE A O 1
ATOM 3291 N N . VAL A 1 417 ? -0.241 -12.281 20.094 1 95.31 417 VAL A N 1
ATOM 3292 C CA . VAL A 1 417 ? 0.295 -11.797 21.359 1 95.31 417 VAL A CA 1
ATOM 3293 C C . VAL A 1 417 ? -0.803 -11.805 22.422 1 95.31 417 VAL A C 1
ATOM 3295 O O . VAL A 1 417 ? -0.547 -12.117 23.578 1 95.31 417 VAL A O 1
ATOM 3298 N N . LEU A 1 418 ? -2.045 -11.445 21.984 1 96.19 418 LEU A N 1
ATOM 3299 C CA . LEU A 1 418 ? -3.186 -11.523 22.891 1 96.19 418 LEU A CA 1
ATOM 3300 C C . LEU A 1 418 ? -3.365 -12.938 23.438 1 96.19 418 LEU A C 1
ATOM 3302 O O . LEU A 1 418 ? -3.586 -13.125 24.625 1 96.19 418 LEU A O 1
ATOM 3306 N N . GLY A 1 419 ? -3.285 -13.984 22.531 1 96.75 419 GLY A N 1
ATOM 3307 C CA . GLY A 1 419 ? -3.35 -15.375 22.969 1 96.75 419 GLY A CA 1
ATOM 3308 C C . GLY A 1 419 ? -2.25 -15.75 23.953 1 96.75 419 GLY A C 1
ATOM 3309 O O . GLY A 1 419 ? -2.496 -16.453 24.922 1 96.75 419 GLY A O 1
ATOM 3310 N N . GLU A 1 420 ? -1.051 -15.234 23.719 1 94.94 420 GLU A N 1
ATOM 3311 C CA . GLU A 1 420 ? 0.089 -15.5 24.594 1 94.94 420 GLU A CA 1
ATOM 3312 C C . GLU A 1 420 ? -0.125 -14.906 25.984 1 94.94 420 GLU A C 1
ATOM 3314 O O . GLU A 1 420 ? 0.161 -15.555 26.984 1 94.94 420 GLU A O 1
ATOM 3319 N N . HIS A 1 421 ? -0.615 -13.641 26.062 1 94.31 421 HIS A N 1
ATOM 3320 C CA . HIS A 1 421 ? -0.85 -12.961 27.328 1 94.31 421 HIS A CA 1
ATOM 3321 C C . HIS A 1 421 ? -1.898 -13.688 28.156 1 94.31 421 HIS A C 1
ATOM 3323 O O . HIS A 1 421 ? -1.854 -13.656 29.391 1 94.31 421 HIS A O 1
ATOM 3329 N N . ARG A 1 422 ? -2.805 -14.422 27.453 1 95.81 422 ARG A N 1
ATOM 3330 C CA . ARG A 1 422 ? -3.863 -15.141 28.156 1 95.81 422 ARG A CA 1
ATOM 3331 C C . ARG A 1 422 ? -3.451 -16.578 28.438 1 95.81 422 ARG A C 1
ATOM 3333 O O . ARG A 1 422 ? -4.25 -17.375 28.938 1 95.81 422 ARG A O 1
ATOM 3340 N N . GLY A 1 423 ? -2.238 -16.906 28.031 1 95.12 423 GLY A N 1
ATOM 3341 C CA . GLY A 1 423 ? -1.705 -18.234 28.312 1 95.12 423 GLY A CA 1
ATOM 3342 C C . GLY A 1 423 ? -2.232 -19.297 27.375 1 95.12 423 GLY A C 1
ATOM 3343 O O . GLY A 1 423 ? -2.277 -20.484 27.734 1 95.12 423 GLY A O 1
ATOM 3344 N N . ILE A 1 424 ? -2.771 -18.953 26.219 1 97.12 424 ILE A N 1
ATOM 3345 C CA . ILE A 1 424 ? -3.262 -19.906 25.234 1 97.12 424 ILE A CA 1
ATOM 3346 C C . ILE A 1 424 ? -2.098 -20.422 24.375 1 97.12 424 ILE A C 1
ATOM 3348 O O . ILE A 1 424 ? -1.393 -19.625 23.75 1 97.12 424 ILE A O 1
ATOM 3352 N N . ILE A 1 425 ? -1.882 -21.688 24.312 1 96 425 ILE A N 1
ATOM 3353 C CA . ILE A 1 425 ? -0.731 -22.281 23.641 1 96 425 ILE A CA 1
ATOM 3354 C C . ILE A 1 425 ? -1.019 -22.422 22.141 1 96 425 ILE A C 1
ATOM 3356 O O . ILE A 1 425 ? -2.055 -22.969 21.75 1 96 425 ILE A O 1
ATOM 3360 N N . PRO A 1 426 ? -0.132 -21.922 21.312 1 95.69 426 PRO A N 1
ATOM 3361 C CA . PRO A 1 426 ? -0.318 -22.047 19.875 1 95.69 426 PRO A CA 1
ATOM 3362 C C . PRO A 1 426 ? -0.257 -23.484 19.391 1 95.69 426 PRO A C 1
ATOM 3364 O O . PRO A 1 426 ? 0.317 -24.344 20.062 1 95.69 426 PRO A O 1
ATOM 3367 N N . ASP A 1 427 ? -0.888 -23.781 18.312 1 96.06 427 ASP A N 1
ATOM 3368 C CA . ASP A 1 427 ? -0.9 -25.125 17.719 1 96.06 427 ASP A CA 1
ATOM 3369 C C . ASP A 1 427 ? -0.335 -25.094 16.297 1 96.06 427 ASP A C 1
ATOM 3371 O O . ASP A 1 427 ? 0.254 -24.094 15.875 1 96.06 427 ASP A O 1
ATOM 3375 N N . GLU A 1 428 ? -0.402 -26.219 15.586 1 95.75 428 GLU A N 1
ATOM 3376 C CA . GLU A 1 428 ? 0.132 -26.344 14.234 1 95.75 428 GLU A CA 1
ATOM 3377 C C . GLU A 1 428 ? -0.487 -25.312 13.297 1 95.75 428 GLU A C 1
ATOM 3379 O O . GLU A 1 428 ? 0.214 -24.703 12.484 1 95.75 428 GLU A O 1
ATOM 3384 N N . THR A 1 429 ? -1.759 -25.109 13.461 1 96.62 429 THR A N 1
ATOM 3385 C CA . THR A 1 429 ? -2.457 -24.156 12.609 1 96.62 429 THR A CA 1
ATOM 3386 C C . THR A 1 429 ? -1.941 -22.75 12.844 1 96.62 429 THR A C 1
ATOM 3388 O O . THR A 1 429 ? -1.781 -21.969 11.898 1 96.62 429 THR A O 1
ATOM 3391 N N . THR A 1 430 ? -1.701 -22.422 14.148 1 97.44 430 THR A N 1
ATOM 3392 C CA . THR A 1 430 ? -1.205 -21.094 14.508 1 97.44 430 THR A CA 1
ATOM 3393 C C . THR A 1 430 ? 0.14 -20.828 13.844 1 97.44 430 THR A C 1
ATOM 3395 O O . THR A 1 430 ? 0.32 -19.781 13.203 1 97.44 430 THR A O 1
ATOM 3398 N N . TYR A 1 431 ? 1.033 -21.766 13.984 1 97.12 431 TYR A N 1
ATOM 3399 C CA . TYR A 1 431 ? 2.375 -21.578 13.445 1 97.12 431 TYR A CA 1
ATOM 3400 C C . TYR A 1 431 ? 2.352 -21.547 11.922 1 97.12 431 TYR A C 1
ATOM 3402 O O . TYR A 1 431 ? 3.129 -20.828 11.297 1 97.12 431 TYR A O 1
ATOM 3410 N N . THR A 1 432 ? 1.468 -22.391 11.32 1 97.25 432 THR A N 1
ATOM 3411 C CA . THR A 1 432 ? 1.329 -22.391 9.867 1 97.25 432 THR A CA 1
ATOM 3412 C C . THR A 1 432 ? 0.904 -21.016 9.359 1 97.25 432 THR A C 1
ATOM 3414 O O . THR A 1 432 ? 1.459 -20.516 8.383 1 97.25 432 THR A O 1
ATOM 3417 N N . MET A 1 433 ? -0.065 -20.438 10.062 1 97.81 433 MET A N 1
ATOM 3418 C CA . MET A 1 433 ? -0.526 -19.109 9.672 1 97.81 433 MET A CA 1
ATOM 3419 C C . MET A 1 433 ? 0.569 -18.062 9.883 1 97.81 433 MET A C 1
ATOM 3421 O O . MET A 1 433 ? 0.733 -17.156 9.07 1 97.81 433 MET A O 1
ATOM 3425 N N . GLN A 1 434 ? 1.356 -18.156 10.938 1 97.06 434 GLN A N 1
ATOM 3426 C CA . GLN A 1 434 ? 2.465 -17.25 11.203 1 97.06 434 GLN A CA 1
ATOM 3427 C C . GLN A 1 434 ? 3.484 -17.281 10.07 1 97.06 434 GLN A C 1
ATOM 3429 O O . GLN A 1 434 ? 3.971 -16.234 9.641 1 97.06 434 GLN A O 1
ATOM 3434 N N . ILE A 1 435 ? 3.781 -18.516 9.625 1 97.19 435 ILE A N 1
ATOM 3435 C CA . ILE A 1 435 ? 4.734 -18.656 8.531 1 97.19 435 ILE A CA 1
ATOM 3436 C C . ILE A 1 435 ? 4.215 -17.922 7.293 1 97.19 435 ILE A C 1
ATOM 3438 O O . ILE A 1 435 ? 4.941 -17.141 6.676 1 97.19 435 ILE A O 1
ATOM 3442 N N . THR A 1 436 ? 2.922 -18.125 7.012 1 97.06 436 THR A N 1
ATOM 3443 C CA . THR A 1 436 ? 2.332 -17.625 5.77 1 97.06 436 THR A CA 1
ATOM 3444 C C . THR A 1 436 ? 2.283 -16.094 5.77 1 97.06 436 THR A C 1
ATOM 3446 O O . THR A 1 436 ? 2.73 -15.461 4.812 1 97.06 436 THR A O 1
ATOM 3449 N N . TYR A 1 437 ? 1.699 -15.453 6.84 1 95.88 437 TYR A N 1
ATOM 3450 C CA . TYR A 1 437 ? 1.549 -14 6.773 1 95.88 437 TYR A CA 1
ATOM 3451 C C . TYR A 1 437 ? 2.887 -13.305 6.992 1 95.88 437 TYR A C 1
ATOM 3453 O O . TYR A 1 437 ? 3.078 -12.164 6.559 1 95.88 437 TYR A O 1
ATOM 3461 N N . ARG A 1 438 ? 3.875 -13.883 7.695 1 96.12 438 ARG A N 1
ATOM 3462 C CA . ARG A 1 438 ? 5.191 -13.281 7.875 1 96.12 438 ARG A CA 1
ATOM 3463 C C . ARG A 1 438 ? 5.977 -13.281 6.566 1 96.12 438 ARG A C 1
ATOM 3465 O O . ARG A 1 438 ? 6.734 -12.344 6.297 1 96.12 438 ARG A O 1
ATOM 3472 N N . ILE A 1 439 ? 5.773 -14.344 5.691 1 95.25 439 ILE A N 1
ATOM 3473 C CA . ILE A 1 439 ? 6.375 -14.367 4.359 1 95.25 439 ILE A CA 1
ATOM 3474 C C . ILE A 1 439 ? 5.805 -13.234 3.516 1 95.25 439 ILE A C 1
ATOM 3476 O O . ILE A 1 439 ? 6.539 -12.578 2.771 1 95.25 439 ILE A O 1
ATOM 3480 N N . SER A 1 440 ? 4.492 -12.992 3.67 1 94.19 440 SER A N 1
ATOM 3481 C CA . SER A 1 440 ? 3.805 -12 2.846 1 94.19 440 SER A CA 1
ATOM 3482 C C . SER A 1 440 ? 4.371 -10.602 3.074 1 94.19 440 SER A C 1
ATOM 3484 O O . SER A 1 440 ? 4.324 -9.75 2.182 1 94.19 440 SER A O 1
ATOM 3486 N N . VAL A 1 441 ? 4.953 -10.297 4.273 1 92.19 441 VAL A N 1
ATOM 3487 C CA . VAL A 1 441 ? 5.484 -8.969 4.574 1 92.19 441 VAL A CA 1
ATOM 3488 C C . VAL A 1 441 ? 7.008 -8.984 4.453 1 92.19 441 VAL A C 1
ATOM 3490 O O . VAL A 1 441 ? 7.672 -7.992 4.75 1 92.19 441 VAL A O 1
ATOM 3493 N N . GLY A 1 442 ? 7.621 -10.117 4.098 1 90.56 442 GLY A N 1
ATOM 3494 C CA . GLY A 1 442 ? 9.055 -10.211 3.869 1 90.56 442 GLY A CA 1
ATOM 3495 C C . GLY A 1 442 ? 9.844 -10.516 5.133 1 90.56 442 GLY A C 1
ATOM 3496 O O . GLY A 1 442 ? 11.062 -10.344 5.168 1 90.56 442 GLY A O 1
ATOM 3497 N N . ASP A 1 443 ? 9.141 -10.844 6.184 1 93.06 443 ASP A N 1
ATOM 3498 C CA . ASP A 1 443 ? 9.797 -11.211 7.434 1 93.06 443 ASP A CA 1
ATOM 3499 C C . ASP A 1 443 ? 10.219 -12.68 7.426 1 93.06 443 ASP A C 1
ATOM 3501 O O . ASP A 1 443 ? 9.664 -13.492 8.164 1 93.06 443 ASP A O 1
ATOM 3505 N N . LEU A 1 444 ? 11.234 -13.047 6.785 1 93.31 444 LEU A N 1
ATOM 3506 C CA . LEU A 1 444 ? 11.672 -14.43 6.609 1 93.31 444 LEU A CA 1
ATOM 3507 C C . LEU A 1 444 ? 12.273 -14.977 7.898 1 93.31 444 LEU A C 1
ATOM 3509 O O . LEU A 1 444 ? 12.141 -16.172 8.188 1 93.31 444 LEU A O 1
ATOM 3513 N N . ASP A 1 445 ? 12.914 -14.078 8.68 1 92.69 445 ASP A N 1
ATOM 3514 C CA . ASP A 1 445 ? 13.453 -14.516 9.969 1 92.69 445 ASP A CA 1
ATOM 3515 C C . ASP A 1 445 ? 12.336 -14.969 10.898 1 92.69 445 ASP A C 1
ATOM 3517 O O . ASP A 1 445 ? 12.461 -15.992 11.578 1 92.69 445 ASP A O 1
ATOM 3521 N N . GLY A 1 446 ? 11.305 -14.203 10.859 1 94.19 446 GLY A N 1
ATOM 3522 C CA . GLY A 1 446 ? 10.156 -14.586 11.672 1 94.19 446 GLY A CA 1
ATOM 3523 C C . GLY A 1 446 ? 9.484 -15.859 11.195 1 94.19 446 GLY A C 1
ATOM 3524 O O . GLY A 1 446 ? 9.023 -16.672 12 1 94.19 446 GLY A O 1
ATOM 3525 N N . ALA A 1 447 ? 9.352 -16.016 9.891 1 95.44 447 ALA A N 1
ATOM 3526 C CA . ALA A 1 447 ? 8.766 -17.219 9.312 1 95.44 447 A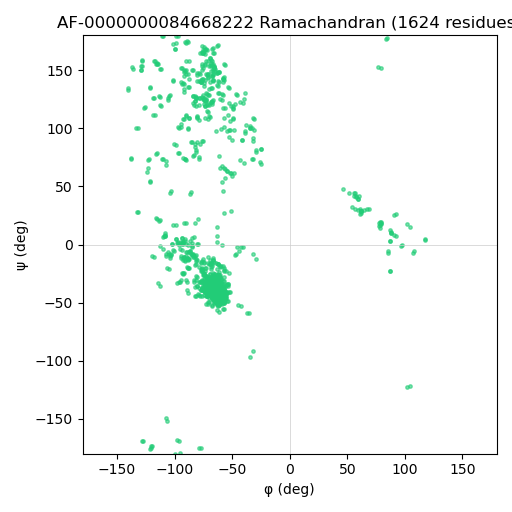LA A CA 1
ATOM 3527 C C . ALA A 1 447 ? 9.594 -18.453 9.672 1 95.44 447 ALA A C 1
ATOM 3529 O O . ALA A 1 447 ? 9.047 -19.5 10.008 1 95.44 447 ALA A O 1
ATOM 3530 N N . ARG A 1 448 ? 10.906 -18.344 9.641 1 94.06 448 ARG A N 1
ATOM 3531 C CA . ARG A 1 448 ? 11.797 -19.422 10.023 1 94.06 448 ARG A CA 1
ATOM 3532 C C . ARG A 1 448 ? 11.602 -19.797 11.492 1 94.06 448 ARG A C 1
ATOM 3534 O O . ARG A 1 448 ? 11.523 -20.984 11.828 1 94.06 448 ARG A O 1
ATOM 3541 N N . ALA A 1 449 ? 11.562 -18.734 12.297 1 93.19 449 ALA A N 1
ATOM 3542 C CA . ALA A 1 449 ? 11.336 -18.984 13.719 1 93.19 449 ALA A CA 1
ATOM 3543 C C . ALA A 1 449 ? 10.016 -19.719 13.945 1 93.19 449 ALA A C 1
ATOM 3545 O O . ALA A 1 449 ? 9.938 -20.625 14.781 1 93.19 449 ALA A O 1
ATOM 3546 N N . ALA A 1 450 ? 8.984 -19.328 13.242 1 95.31 450 ALA A N 1
ATOM 3547 C CA . ALA A 1 450 ? 7.684 -19.969 13.344 1 95.31 450 ALA A CA 1
ATOM 3548 C C . ALA A 1 450 ? 7.77 -21.438 12.914 1 95.31 450 ALA A C 1
ATOM 3550 O O . ALA A 1 450 ? 7.102 -22.297 13.5 1 95.31 450 ALA A O 1
ATOM 3551 N N . TYR A 1 451 ? 8.578 -21.812 11.891 1 95.44 451 TYR A N 1
ATOM 3552 C CA . TYR A 1 451 ? 8.766 -23.188 11.438 1 95.44 451 TYR A CA 1
ATOM 3553 C C . TYR A 1 451 ? 9.383 -24.047 12.539 1 95.44 451 TYR A C 1
ATOM 3555 O O . TYR A 1 451 ? 8.953 -25.188 12.766 1 95.44 451 TYR A O 1
ATOM 3563 N N . PHE A 1 452 ? 10.344 -23.484 13.188 1 92.19 452 PHE A N 1
ATOM 3564 C CA . PHE A 1 452 ? 11.008 -24.266 14.219 1 92.19 452 PHE A CA 1
ATOM 3565 C C . PHE A 1 452 ? 10.062 -24.531 15.391 1 92.19 452 PHE A C 1
ATOM 3567 O O . PHE A 1 452 ? 10.148 -25.562 16.047 1 92.19 452 PHE A O 1
ATOM 3574 N N . ASN A 1 453 ? 9.195 -23.578 15.609 1 92.69 453 ASN A N 1
ATOM 3575 C CA . ASN A 1 453 ? 8.156 -23.812 16.594 1 92.69 453 ASN A CA 1
ATOM 3576 C C . ASN A 1 453 ? 7.152 -24.859 16.125 1 92.69 453 ASN A C 1
ATOM 3578 O O . ASN A 1 453 ? 6.656 -25.656 16.922 1 92.69 453 ASN A O 1
ATOM 3582 N N . LEU A 1 454 ? 6.84 -24.844 14.812 1 93.5 454 LEU A N 1
ATOM 3583 C CA . LEU A 1 454 ? 5.902 -25.766 14.188 1 93.5 454 LEU A CA 1
ATOM 3584 C C . LEU A 1 454 ? 6.441 -27.203 14.234 1 93.5 454 LEU A C 1
ATOM 3586 O O . LEU A 1 454 ? 5.672 -28.156 14.352 1 93.5 454 LEU A O 1
ATOM 3590 N N . GLN A 1 455 ? 7.766 -27.344 14.164 1 89.44 455 GLN A N 1
ATOM 3591 C CA . GLN A 1 455 ? 8.414 -28.656 14.125 1 89.44 455 GLN A CA 1
ATOM 3592 C C . GLN A 1 455 ? 8.031 -29.5 15.336 1 89.44 455 GLN A C 1
ATOM 3594 O O . GLN A 1 455 ? 7.887 -30.719 15.227 1 89.44 455 GLN A O 1
ATOM 3599 N N . GLY A 1 456 ? 7.801 -28.766 16.453 1 84.94 456 GLY A N 1
ATOM 3600 C CA . GLY A 1 456 ? 7.457 -29.484 17.672 1 84.94 456 GLY A CA 1
ATOM 3601 C C . GLY A 1 456 ? 6.059 -30.062 17.656 1 84.94 456 GLY A C 1
ATOM 3602 O O . GLY A 1 456 ? 5.773 -31.031 18.359 1 84.94 456 GLY A O 1
ATOM 3603 N N . CYS A 1 457 ? 5.152 -29.578 16.812 1 87.69 457 CYS A N 1
ATOM 3604 C CA . CYS A 1 457 ? 3.771 -30.047 16.797 1 87.69 457 CYS A CA 1
ATOM 3605 C C . CYS A 1 457 ? 3.326 -30.359 15.367 1 87.69 457 CYS A C 1
ATOM 3607 O O . CYS A 1 457 ? 2.131 -30.344 15.07 1 87.69 457 CYS A O 1
ATOM 3609 N N . PHE A 1 458 ? 4.207 -30.719 14.492 1 87.44 458 PHE A N 1
ATOM 3610 C CA . PHE A 1 458 ? 3.93 -30.906 13.07 1 87.44 458 PHE A CA 1
ATOM 3611 C C . PHE A 1 458 ? 3.285 -32.25 12.812 1 87.44 458 PHE A C 1
ATOM 3613 O O . PHE A 1 458 ? 3.906 -33.312 13.031 1 87.44 458 PHE A O 1
ATOM 3620 N N . SER A 1 459 ? 2.004 -32.219 12.43 1 83.19 459 SER A N 1
ATOM 3621 C CA . SER A 1 459 ? 1.268 -33.469 12.156 1 83.19 459 SER A CA 1
ATOM 3622 C C . SER A 1 459 ? 1.314 -33.812 10.672 1 83.19 459 SER A C 1
ATOM 3624 O O . SER A 1 459 ? 0.951 -34.906 10.281 1 83.19 459 SER A O 1
ATOM 3626 N N . GLY A 1 460 ? 1.773 -32.938 9.859 1 80.06 460 GLY A N 1
ATOM 3627 C CA . GLY A 1 460 ? 1.861 -33.219 8.43 1 80.06 460 GLY A CA 1
ATOM 3628 C C . GLY A 1 460 ? 0.628 -32.781 7.664 1 80.06 460 GLY A C 1
ATOM 3629 O O . GLY A 1 460 ? 0.306 -33.344 6.617 1 80.06 460 GLY A O 1
ATOM 3630 N N . SER A 1 461 ? -0.069 -31.797 8.195 1 86.75 461 SER A N 1
ATOM 3631 C CA . SER A 1 461 ? -1.25 -31.281 7.504 1 86.75 461 SER A CA 1
ATOM 3632 C C . SER A 1 461 ? -0.879 -30.656 6.164 1 86.75 461 SER A C 1
ATOM 3634 O O . SER A 1 461 ? 0.234 -30.156 5.996 1 86.75 461 SER A O 1
ATOM 3636 N N . ASP A 1 462 ? -1.766 -30.75 5.18 1 86.56 462 ASP A N 1
ATOM 3637 C CA . ASP A 1 462 ? -1.526 -30.219 3.842 1 86.56 462 ASP A CA 1
ATOM 3638 C C . ASP A 1 462 ? -1.254 -28.703 3.887 1 86.56 462 ASP A C 1
ATOM 3640 O O . ASP A 1 462 ? -0.427 -28.203 3.127 1 86.56 462 ASP A O 1
ATOM 3644 N N . ARG A 1 463 ? -1.973 -28.141 4.781 1 90.81 463 ARG A N 1
ATOM 3645 C CA . ARG A 1 463 ? -1.804 -26.688 4.898 1 90.81 463 ARG A CA 1
ATOM 3646 C C . ARG A 1 463 ? -0.409 -26.344 5.41 1 90.81 463 ARG A C 1
ATOM 3648 O O . ARG A 1 463 ? 0.203 -25.375 4.945 1 90.81 463 ARG A O 1
ATOM 3655 N N . SER A 1 464 ? 0.061 -27.031 6.332 1 93.62 464 SER A N 1
ATOM 3656 C CA . SER A 1 464 ? 1.387 -26.797 6.895 1 93.62 464 SER A CA 1
ATOM 3657 C C . SER A 1 464 ? 2.48 -27.094 5.871 1 93.62 464 SER A C 1
ATOM 3659 O O . SER A 1 464 ? 3.451 -26.328 5.762 1 93.62 464 SER A O 1
ATOM 3661 N N . VAL A 1 465 ? 2.307 -28.219 5.129 1 92.31 465 VAL A N 1
ATOM 3662 C CA . VAL A 1 465 ? 3.287 -28.578 4.113 1 92.31 465 VAL A CA 1
ATOM 3663 C C . VAL A 1 465 ? 3.352 -27.5 3.043 1 92.31 465 VAL A C 1
ATOM 3665 O O . VAL A 1 465 ? 4.438 -27.141 2.58 1 92.31 465 VAL A O 1
ATOM 3668 N N . ALA A 1 466 ? 2.199 -27.031 2.674 1 93.06 466 ALA A N 1
ATOM 3669 C CA . ALA A 1 466 ? 2.152 -25.969 1.68 1 93.06 466 ALA A CA 1
ATOM 3670 C C . ALA A 1 466 ? 2.879 -24.719 2.176 1 93.06 466 ALA A C 1
ATOM 3672 O O . ALA A 1 466 ? 3.596 -24.062 1.414 1 93.06 466 ALA A O 1
ATOM 3673 N N . ALA A 1 467 ? 2.666 -24.375 3.445 1 95.56 467 ALA A N 1
ATOM 3674 C CA . ALA A 1 467 ? 3.324 -23.219 4.035 1 95.56 467 ALA A CA 1
ATOM 3675 C C . ALA A 1 467 ? 4.836 -23.406 4.07 1 95.56 467 ALA A C 1
ATOM 3677 O O . ALA A 1 467 ? 5.594 -22.453 3.816 1 95.56 467 ALA A O 1
ATOM 3678 N N . ILE A 1 468 ? 5.297 -24.562 4.402 1 95.5 468 ILE A N 1
ATOM 3679 C CA . ILE A 1 468 ? 6.727 -24.859 4.477 1 95.5 468 ILE A CA 1
ATOM 3680 C C . ILE A 1 468 ? 7.34 -24.766 3.082 1 95.5 468 ILE A C 1
ATOM 3682 O O . ILE A 1 468 ? 8.445 -24.25 2.916 1 95.5 468 ILE A O 1
ATOM 3686 N N . ASN A 1 469 ? 6.617 -25.266 2.055 1 95.31 469 ASN A N 1
ATOM 3687 C CA . ASN A 1 469 ? 7.078 -25.125 0.677 1 95.31 469 ASN A CA 1
ATOM 3688 C C . ASN A 1 469 ? 7.254 -23.656 0.293 1 95.31 469 ASN A C 1
ATOM 3690 O O . ASN A 1 469 ? 8.258 -23.297 -0.327 1 95.31 469 ASN A O 1
ATOM 3694 N N . GLN A 1 470 ? 6.336 -22.938 0.754 1 96.19 470 GLN A N 1
ATOM 3695 C CA . GLN A 1 470 ? 6.422 -21.5 0.467 1 96.19 470 GLN A CA 1
ATOM 3696 C C . GLN A 1 470 ? 7.629 -20.875 1.154 1 96.19 470 GLN A C 1
ATOM 3698 O O . GLN A 1 470 ? 8.266 -19.969 0.602 1 96.19 470 GLN A O 1
ATOM 3703 N N . LEU A 1 471 ? 7.789 -21.25 2.338 1 96.38 471 LEU A N 1
ATOM 3704 C CA . LEU A 1 471 ? 8.93 -20.75 3.088 1 96.38 471 LEU A CA 1
ATOM 3705 C C . LEU A 1 471 ? 10.242 -21.109 2.402 1 96.38 471 LEU A C 1
ATOM 3707 O O . LEU A 1 471 ? 11.125 -20.266 2.24 1 96.38 471 LEU A O 1
ATOM 3711 N N . ILE A 1 472 ? 10.391 -22.359 1.942 1 95.19 472 ILE A N 1
ATOM 3712 C CA . ILE A 1 472 ? 11.594 -22.828 1.257 1 95.19 472 ILE A CA 1
ATOM 3713 C C . ILE A 1 472 ? 11.797 -22.031 -0.028 1 95.19 472 ILE A C 1
ATOM 3715 O O . ILE A 1 472 ? 12.906 -21.578 -0.318 1 95.19 472 ILE A O 1
ATOM 3719 N N . LEU A 1 473 ? 10.703 -21.844 -0.761 1 94.56 473 LEU A N 1
ATOM 3720 C CA . LEU A 1 473 ? 10.766 -21.078 -1.999 1 94.56 473 LEU A CA 1
ATOM 3721 C C . LEU A 1 473 ? 11.242 -19.656 -1.731 1 94.56 473 LEU A C 1
ATOM 3723 O O . LEU A 1 473 ? 12.094 -19.141 -2.459 1 94.56 473 LEU A O 1
ATOM 3727 N N . ALA A 1 474 ? 10.719 -19.031 -0.662 1 94.31 474 ALA A N 1
ATOM 3728 C CA . ALA A 1 474 ? 11.086 -17.672 -0.315 1 94.31 474 ALA A CA 1
ATOM 3729 C C . ALA A 1 474 ? 12.555 -17.578 0.101 1 94.31 474 ALA A C 1
ATOM 3731 O O . ALA A 1 474 ? 13.25 -16.625 -0.247 1 94.31 474 ALA A O 1
ATOM 3732 N N . LEU A 1 475 ? 13 -18.531 0.861 1 94 475 LEU A N 1
ATOM 3733 C CA . LEU A 1 475 ? 14.375 -18.547 1.345 1 94 475 LEU A CA 1
ATOM 3734 C C . LEU A 1 475 ? 15.352 -18.75 0.193 1 94 475 LEU A C 1
ATOM 3736 O O . LEU A 1 475 ? 16.469 -18.219 0.208 1 94 475 LEU A O 1
ATOM 3740 N N . CYS A 1 476 ? 14.938 -19.578 -0.803 1 91.94 476 CYS A N 1
ATOM 3741 C CA . CYS A 1 476 ? 15.781 -19.812 -1.971 1 91.94 476 CYS A CA 1
ATOM 3742 C C . CYS A 1 476 ? 15.984 -18.531 -2.77 1 91.94 476 CYS A C 1
ATOM 3744 O O . CYS A 1 476 ? 17.031 -18.328 -3.385 1 91.94 476 CYS A O 1
ATOM 3746 N N . GLY A 1 477 ? 15.055 -17.672 -2.727 1 87.69 477 GLY A N 1
ATOM 3747 C CA . GLY A 1 477 ? 15.133 -16.422 -3.48 1 87.69 477 GLY A CA 1
ATOM 3748 C C . GLY A 1 477 ? 15.766 -15.297 -2.695 1 87.69 477 GLY A C 1
ATOM 3749 O O . GLY A 1 477 ? 16.094 -14.242 -3.26 1 87.69 477 GLY A O 1
ATOM 3750 N N . SER A 1 478 ? 15.891 -15.477 -1.474 1 86.31 478 SER A N 1
ATOM 3751 C CA . SER A 1 478 ? 16.406 -14.414 -0.618 1 86.31 478 SER A CA 1
ATOM 3752 C C . SER A 1 478 ? 17.922 -14.281 -0.759 1 86.31 478 SER A C 1
ATOM 3754 O O . SER A 1 478 ? 18.609 -15.258 -1.065 1 86.31 478 SER A O 1
ATOM 3756 N N . LYS A 1 479 ? 18.453 -13.062 -0.561 1 72.94 479 LYS A N 1
ATOM 3757 C CA . LYS A 1 479 ? 19.891 -12.773 -0.671 1 72.94 479 LYS A CA 1
ATOM 3758 C C . LYS A 1 479 ? 20.625 -13.156 0.608 1 72.94 479 LYS A C 1
ATOM 3760 O O . LYS A 1 479 ? 21.844 -13.352 0.594 1 72.94 479 LYS A O 1
ATOM 3765 N N . GLN A 1 480 ? 19.734 -13.312 1.615 1 71 480 GLN A N 1
ATOM 3766 C CA . GLN A 1 480 ? 20.344 -13.633 2.896 1 71 480 GL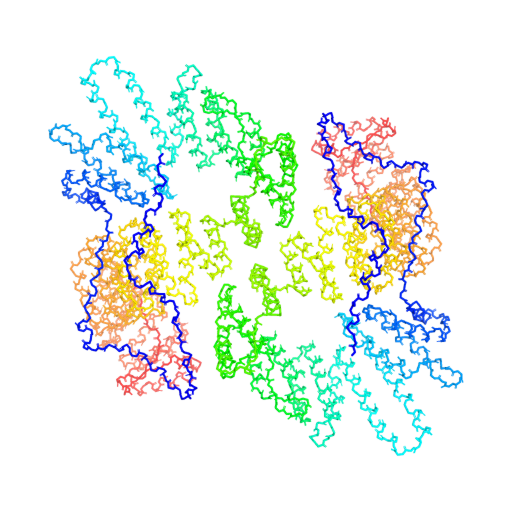N A CA 1
ATOM 3767 C C . GLN A 1 480 ? 20.672 -15.117 3.004 1 71 480 GLN A C 1
ATOM 3769 O O . GLN A 1 480 ? 19.953 -15.953 2.449 1 71 480 GLN A O 1
ATOM 3774 N N . HIS A 1 481 ? 21.844 -15.562 3.314 1 64.31 481 HIS A N 1
ATOM 3775 C CA . HIS A 1 481 ? 22.391 -16.906 3.195 1 64.31 481 HIS A CA 1
ATOM 3776 C C . HIS A 1 481 ? 21.969 -17.781 4.375 1 64.31 481 HIS A C 1
ATOM 3778 O O . HIS A 1 481 ? 22.656 -17.828 5.398 1 64.31 481 HIS A O 1
ATOM 3784 N N . TYR A 1 482 ? 20.781 -18.344 4.25 1 78 482 TYR A N 1
ATOM 3785 C CA . TYR A 1 482 ? 20.297 -19.281 5.25 1 78 482 TYR A CA 1
ATOM 3786 C C . TYR A 1 482 ? 20.422 -20.719 4.75 1 78 482 TYR A C 1
ATOM 3788 O O . TYR A 1 482 ? 19.484 -21.5 4.875 1 78 482 TYR A O 1
ATOM 3796 N N . PHE A 1 483 ? 21.547 -21.203 4.148 1 85.5 483 PHE A N 1
ATOM 3797 C CA . PHE A 1 483 ? 21.625 -22.453 3.42 1 85.5 483 PHE A CA 1
ATOM 3798 C C . PHE A 1 483 ? 21.469 -23.641 4.367 1 85.5 483 PHE A C 1
ATOM 3800 O O . PHE A 1 483 ? 20.656 -24.531 4.125 1 85.5 483 PHE A O 1
ATOM 3807 N N . ASP A 1 484 ? 22.156 -23.578 5.531 1 86.75 484 ASP A N 1
ATOM 3808 C CA . ASP A 1 484 ? 22.141 -24.703 6.453 1 86.75 484 ASP A CA 1
ATOM 3809 C C . ASP A 1 484 ? 20.734 -24.922 7.035 1 86.75 484 ASP A C 1
ATOM 3811 O O . ASP A 1 484 ? 20.25 -26.047 7.117 1 86.75 484 ASP A O 1
ATOM 3815 N N . GLU A 1 485 ? 20.203 -23.891 7.414 1 88.19 485 GLU A N 1
ATOM 3816 C CA . GLU A 1 485 ? 18.859 -23.984 7.969 1 88.19 485 GLU A CA 1
ATOM 3817 C C . GLU A 1 485 ? 17.844 -24.406 6.902 1 88.19 485 GLU A C 1
ATOM 3819 O O . GLU A 1 485 ? 16.906 -25.141 7.191 1 88.19 485 GLU A O 1
ATOM 3824 N N . LEU A 1 486 ? 18.031 -23.922 5.715 1 92.38 486 LEU A N 1
ATOM 3825 C CA . LEU A 1 486 ? 17.172 -24.297 4.598 1 92.38 486 LEU A CA 1
ATOM 3826 C C . LEU A 1 486 ? 17.25 -25.797 4.328 1 92.38 486 LEU A C 1
ATOM 3828 O O . LEU A 1 486 ? 16.234 -26.469 4.172 1 92.38 486 LEU A O 1
ATOM 3832 N N . MET A 1 487 ? 18.469 -26.328 4.367 1 91.81 487 MET A N 1
ATOM 3833 C CA . MET A 1 487 ? 18.672 -27.75 4.105 1 91.81 487 MET A CA 1
ATOM 3834 C C . MET A 1 487 ? 18.109 -28.594 5.246 1 91.81 487 MET A C 1
ATOM 3836 O O . MET A 1 487 ? 17.609 -29.703 5.02 1 91.81 487 MET A O 1
ATOM 3840 N N . ALA A 1 488 ? 18.156 -27.969 6.387 1 89.62 488 ALA A N 1
ATOM 3841 C CA . ALA A 1 488 ? 17.562 -28.672 7.52 1 89.62 488 ALA A CA 1
ATOM 3842 C C . ALA A 1 488 ? 16.047 -28.812 7.344 1 89.62 488 ALA A C 1
ATOM 3844 O O . ALA A 1 488 ? 15.461 -29.828 7.695 1 89.62 488 ALA A O 1
ATOM 3845 N N . MET A 1 489 ? 15.406 -27.859 6.852 1 91.88 489 MET A N 1
ATOM 3846 C CA . MET A 1 489 ? 13.969 -27.891 6.598 1 91.88 489 MET A CA 1
ATOM 3847 C C . MET A 1 489 ? 13.633 -28.906 5.508 1 91.88 489 MET A C 1
ATOM 3849 O O . MET A 1 489 ? 12.648 -29.625 5.617 1 91.88 489 MET A O 1
ATOM 3853 N N . VAL A 1 490 ? 14.438 -28.906 4.426 1 92.94 490 VAL A N 1
ATOM 3854 C CA . VAL A 1 490 ? 14.234 -29.828 3.316 1 92.94 490 VAL A CA 1
ATOM 3855 C C . VAL A 1 490 ? 14.383 -31.266 3.809 1 92.94 490 VAL A C 1
ATOM 3857 O O . VAL A 1 490 ? 13.562 -32.125 3.473 1 92.94 490 VAL A O 1
ATOM 3860 N N . ASP A 1 491 ? 15.359 -31.484 4.676 1 90.62 491 ASP A N 1
ATOM 3861 C CA . ASP A 1 491 ? 15.586 -32.812 5.23 1 90.62 491 ASP A CA 1
ATOM 3862 C C . ASP A 1 491 ? 14.422 -33.25 6.117 1 90.62 491 ASP A C 1
ATOM 3864 O O . ASP A 1 491 ? 14.031 -34.438 6.109 1 90.62 491 ASP A O 1
ATOM 3868 N N . ASP A 1 492 ? 13.992 -32.312 6.805 1 90.25 492 ASP A N 1
ATOM 3869 C CA . ASP A 1 492 ? 12.852 -32.594 7.672 1 90.25 492 ASP A CA 1
ATOM 3870 C C . ASP A 1 492 ? 11.633 -33 6.852 1 90.25 492 ASP A C 1
ATOM 3872 O O . ASP A 1 492 ? 10.93 -33.938 7.207 1 90.25 492 ASP A O 1
ATOM 3876 N N . LEU A 1 493 ? 11.328 -32.312 5.742 1 89.5 493 LEU A N 1
ATOM 3877 C CA . LEU A 1 493 ? 10.203 -32.656 4.875 1 89.5 493 LEU A CA 1
ATOM 3878 C C . LEU A 1 493 ? 10.414 -34 4.211 1 89.5 493 LEU A C 1
ATOM 3880 O O . LEU A 1 493 ? 9.461 -34.781 4.027 1 89.5 493 LEU A O 1
ATOM 3884 N N . HIS A 1 494 ? 11.656 -34.344 3.918 1 87.62 494 HIS A N 1
ATOM 3885 C CA . HIS A 1 494 ? 11.984 -35.625 3.318 1 87.62 494 HIS A CA 1
ATOM 3886 C C . HIS A 1 494 ? 11.75 -36.781 4.305 1 87.62 494 HIS A C 1
ATOM 3888 O O . HIS A 1 494 ? 11.234 -37.812 3.928 1 87.62 494 HIS A O 1
ATOM 3894 N N . GLU A 1 495 ? 12.18 -36.5 5.48 1 85.12 495 GLU A N 1
ATOM 3895 C CA . GLU A 1 495 ? 12.016 -37.5 6.508 1 85.12 495 GLU A CA 1
ATOM 3896 C C . GLU A 1 495 ? 10.539 -37.812 6.758 1 85.12 495 GLU A C 1
ATOM 3898 O O . GLU A 1 495 ? 10.172 -38.938 7.035 1 85.12 495 GLU A O 1
ATOM 3903 N N . ARG A 1 496 ? 9.797 -36.812 6.555 1 85.44 496 ARG A N 1
ATOM 3904 C CA . ARG A 1 496 ? 8.367 -36.969 6.793 1 85.44 496 ARG A CA 1
ATOM 3905 C C . ARG A 1 496 ? 7.637 -37.375 5.52 1 85.44 496 ARG A C 1
ATOM 3907 O O . ARG A 1 496 ? 6.418 -37.562 5.52 1 85.44 496 ARG A O 1
ATOM 3914 N N . LYS A 1 497 ? 8.406 -37.562 4.43 1 82.06 497 LYS A N 1
ATOM 3915 C CA . LYS A 1 497 ? 7.879 -38 3.135 1 82.06 497 LYS A CA 1
ATOM 3916 C C . LYS A 1 497 ? 6.785 -37.031 2.652 1 82.06 497 LYS A C 1
ATOM 3918 O O . LYS A 1 497 ? 5.75 -37.469 2.154 1 82.06 497 LYS A O 1
ATOM 3923 N N . ALA A 1 498 ? 6.996 -35.75 3.084 1 86.19 498 ALA A N 1
ATOM 3924 C CA . ALA A 1 498 ? 6.043 -34.75 2.643 1 86.19 498 ALA A CA 1
ATOM 3925 C C . ALA A 1 498 ? 6.254 -34.406 1.173 1 86.19 498 ALA A C 1
ATOM 3927 O O . ALA A 1 498 ? 7.348 -34.594 0.633 1 86.19 498 ALA A O 1
ATOM 3928 N N . ASN A 1 499 ? 5.219 -33.938 0.509 1 85.19 499 ASN A N 1
ATOM 3929 C CA . ASN A 1 499 ? 5.258 -33.625 -0.917 1 85.19 499 ASN A CA 1
ATOM 3930 C C . ASN A 1 499 ? 5.871 -32.25 -1.178 1 85.19 499 ASN A C 1
ATOM 3932 O O . ASN A 1 499 ? 5.484 -31.281 -0.549 1 85.19 499 ASN A O 1
ATOM 3936 N N . PHE A 1 500 ? 6.898 -32.25 -2.037 1 92.44 500 PHE A N 1
ATOM 3937 C CA . PHE A 1 500 ? 7.465 -30.984 -2.504 1 92.44 500 PHE A CA 1
ATOM 3938 C C . PHE A 1 500 ? 6.73 -30.484 -3.744 1 92.44 500 PHE A C 1
ATOM 3940 O O . PHE A 1 500 ? 6.379 -31.281 -4.621 1 92.44 500 PHE A O 1
ATOM 3947 N N . THR A 1 501 ? 6.398 -29.25 -3.832 1 93.38 501 THR A N 1
ATOM 3948 C CA . THR A 1 501 ? 5.836 -28.688 -5.059 1 93.38 501 THR A CA 1
ATOM 3949 C C . THR A 1 501 ? 6.898 -28.594 -6.148 1 93.38 501 THR A C 1
ATOM 3951 O O . THR A 1 501 ? 8.094 -28.5 -5.852 1 93.38 501 THR A O 1
ATOM 3954 N N . PRO A 1 502 ? 6.492 -28.766 -7.391 1 95.25 502 PRO A N 1
ATOM 3955 C CA . PRO A 1 502 ? 7.469 -28.656 -8.477 1 95.25 502 PRO A CA 1
ATOM 3956 C C . PRO A 1 502 ? 8.242 -27.344 -8.438 1 95.25 502 PRO A C 1
ATOM 3958 O O . PRO A 1 502 ? 9.422 -27.297 -8.789 1 95.25 502 PRO A O 1
ATOM 3961 N N . GLU A 1 503 ? 7.625 -26.312 -8.023 1 96.31 503 GLU A N 1
ATOM 3962 C CA . GLU A 1 503 ? 8.297 -25.016 -7.91 1 96.31 503 GLU A CA 1
ATOM 3963 C C . GLU A 1 503 ? 9.422 -25.062 -6.883 1 96.31 503 GLU A C 1
ATOM 3965 O O . GLU A 1 503 ? 10.492 -24.484 -7.098 1 96.31 503 GLU A O 1
ATOM 3970 N N . THR A 1 504 ? 9.102 -25.703 -5.781 1 96.44 504 THR A N 1
ATOM 3971 C CA . THR A 1 504 ? 10.086 -25.812 -4.715 1 96.44 504 THR A CA 1
ATOM 3972 C C . THR A 1 504 ? 11.281 -26.641 -5.176 1 96.44 504 THR A C 1
ATOM 3974 O O . THR A 1 504 ? 12.43 -26.281 -4.922 1 96.44 504 THR A O 1
ATOM 3977 N N . VAL A 1 505 ? 11.031 -27.75 -5.828 1 96.12 505 VAL A N 1
ATOM 3978 C CA . VAL A 1 505 ? 12.109 -28.609 -6.324 1 96.12 505 VAL A CA 1
ATOM 3979 C C . VAL A 1 505 ? 12.93 -27.844 -7.363 1 96.12 505 VAL A C 1
ATOM 3981 O O . VAL A 1 505 ? 14.164 -27.953 -7.383 1 96.12 505 VAL A O 1
ATOM 3984 N N . ALA A 1 506 ? 12.219 -27.125 -8.227 1 96.75 506 ALA A N 1
ATOM 3985 C CA . ALA A 1 506 ? 12.922 -26.312 -9.219 1 96.75 506 ALA A CA 1
ATOM 3986 C C . ALA A 1 506 ? 13.852 -25.312 -8.547 1 96.75 506 ALA A C 1
ATOM 3988 O O . ALA A 1 506 ? 15.016 -25.172 -8.93 1 96.75 506 ALA A O 1
ATOM 3989 N N . ALA A 1 507 ? 13.352 -24.656 -7.543 1 95.69 507 ALA A N 1
ATOM 3990 C CA . ALA A 1 507 ? 14.141 -23.656 -6.836 1 95.69 507 ALA A CA 1
ATOM 3991 C C . ALA A 1 507 ? 15.328 -24.281 -6.121 1 95.69 507 ALA A C 1
ATOM 3993 O O . ALA A 1 507 ? 16.438 -23.734 -6.129 1 95.69 507 ALA A O 1
ATOM 3994 N N . LEU A 1 508 ? 15.109 -25.375 -5.465 1 95.12 508 LEU A N 1
ATOM 3995 C CA . LEU A 1 508 ? 16.172 -26.078 -4.762 1 95.12 508 LEU A CA 1
ATOM 3996 C C . LEU A 1 508 ? 17.234 -26.562 -5.738 1 95.12 508 LEU A C 1
ATOM 3998 O O . LEU A 1 508 ? 18.438 -26.516 -5.438 1 95.12 508 LEU A O 1
ATOM 4002 N N . THR A 1 509 ? 16.797 -27.094 -6.852 1 95.81 509 THR A N 1
ATOM 4003 C CA . THR A 1 509 ? 17.719 -27.547 -7.883 1 95.81 509 THR A CA 1
ATOM 4004 C C . THR A 1 509 ? 18.625 -26.406 -8.344 1 95.81 509 THR A C 1
ATOM 4006 O O . THR A 1 509 ? 19.844 -26.578 -8.438 1 95.81 509 THR A O 1
ATOM 4009 N N . LEU A 1 510 ? 18.031 -25.297 -8.648 1 94.38 510 LEU A N 1
ATOM 4010 C CA . LEU A 1 510 ? 18.797 -24.141 -9.086 1 94.38 510 LEU A CA 1
ATOM 4011 C C . LEU A 1 510 ? 19.766 -23.672 -7.996 1 94.38 510 LEU A C 1
ATOM 4013 O O . LEU A 1 510 ? 20.875 -23.234 -8.289 1 94.38 510 LEU A O 1
ATOM 4017 N N . LEU A 1 511 ? 19.281 -23.719 -6.762 1 92.81 511 LEU A N 1
ATOM 4018 C CA . LEU A 1 511 ? 20.141 -23.344 -5.641 1 92.81 511 LEU A CA 1
ATOM 4019 C C . LEU A 1 511 ? 21.391 -24.203 -5.609 1 92.81 511 LEU A C 1
ATOM 4021 O O . LEU A 1 511 ? 22.5 -23.688 -5.445 1 92.81 511 LEU A O 1
ATOM 4025 N N . HIS A 1 512 ? 21.297 -25.5 -5.75 1 93.06 512 HIS A N 1
ATOM 4026 C CA . HIS A 1 512 ? 22.438 -26.422 -5.762 1 93.06 512 HIS A CA 1
ATOM 4027 C C . HIS A 1 512 ? 23.328 -26.172 -6.969 1 93.06 512 HIS A C 1
ATOM 4029 O O . HIS A 1 512 ? 24.562 -26.25 -6.855 1 93.06 512 HIS A O 1
ATOM 4035 N N . LEU A 1 513 ? 22.719 -25.875 -8.102 1 93.69 513 LEU A N 1
ATOM 4036 C CA . LEU A 1 513 ? 23.5 -25.641 -9.312 1 93.69 513 LEU A CA 1
ATOM 4037 C C . LEU A 1 513 ? 24.328 -24.359 -9.172 1 93.69 513 LEU A C 1
ATOM 4039 O O . LEU A 1 513 ? 25.484 -24.312 -9.586 1 93.69 513 LEU A O 1
ATOM 4043 N N . ARG A 1 514 ? 23.781 -23.359 -8.633 1 90.56 514 ARG A N 1
ATOM 4044 C CA . ARG A 1 514 ? 24.484 -22.078 -8.461 1 90.56 514 ARG A CA 1
ATOM 4045 C C . ARG A 1 514 ? 25.641 -22.234 -7.473 1 90.56 514 ARG A C 1
ATOM 4047 O O . ARG A 1 514 ? 26.641 -21.516 -7.562 1 90.56 514 ARG A O 1
ATOM 4054 N N . ARG A 1 515 ? 25.5 -23.141 -6.574 1 89.31 515 ARG A N 1
ATOM 4055 C CA . ARG A 1 515 ? 26.562 -23.391 -5.598 1 89.31 515 ARG A CA 1
ATOM 4056 C C . ARG A 1 515 ? 27.562 -24.422 -6.121 1 89.31 515 ARG A C 1
ATOM 4058 O O . ARG A 1 515 ? 28.469 -24.828 -5.402 1 89.31 515 ARG A O 1
ATOM 4065 N N . GLY A 1 516 ? 27.344 -24.953 -7.367 1 88.31 516 GLY A N 1
ATOM 4066 C CA . GLY A 1 516 ? 28.25 -25.906 -8 1 88.31 516 GLY A CA 1
ATOM 4067 C C . GLY A 1 516 ? 28.078 -27.328 -7.48 1 88.31 516 GLY A C 1
ATOM 4068 O O . GLY A 1 516 ? 28.969 -28.156 -7.609 1 88.31 516 GLY A O 1
ATOM 4069 N N . GLU A 1 517 ? 26.938 -27.547 -6.836 1 91.12 517 GLU A N 1
ATOM 4070 C CA . GLU A 1 517 ? 26.656 -28.875 -6.293 1 91.12 517 GLU A CA 1
ATOM 4071 C C . GLU A 1 517 ? 25.781 -29.688 -7.25 1 91.12 517 GLU A C 1
ATOM 4073 O O . GLU A 1 517 ? 24.641 -30.016 -6.938 1 91.12 517 GLU A O 1
ATOM 4078 N N . ILE A 1 518 ? 26.281 -30.266 -8.281 1 90 518 ILE A N 1
ATOM 4079 C CA . ILE A 1 518 ? 25.562 -30.938 -9.359 1 90 518 ILE A CA 1
ATOM 4080 C C . ILE A 1 518 ? 25.016 -32.281 -8.867 1 90 518 ILE A C 1
ATOM 4082 O O . ILE A 1 518 ? 23.859 -32.625 -9.125 1 90 518 ILE A O 1
ATOM 4086 N N . PRO A 1 519 ? 25.812 -33 -8.078 1 90.19 519 PRO A N 1
ATOM 4087 C CA . PRO A 1 519 ? 25.281 -34.312 -7.637 1 90.19 519 PRO A CA 1
ATOM 4088 C C . PRO A 1 519 ? 24.047 -34.188 -6.75 1 90.19 519 PRO A C 1
ATOM 4090 O O . PRO A 1 519 ? 23.125 -35 -6.855 1 90.19 519 PRO A O 1
ATOM 4093 N N . ASP A 1 520 ? 24.109 -33.188 -5.922 1 91.06 520 ASP A N 1
ATOM 4094 C CA . ASP A 1 520 ? 22.969 -32.969 -5.051 1 91.06 520 ASP A CA 1
ATOM 4095 C C . ASP A 1 520 ? 21.734 -32.562 -5.855 1 91.06 520 ASP A C 1
ATOM 4097 O O . ASP A 1 520 ? 20.609 -32.969 -5.531 1 91.06 520 ASP A O 1
ATOM 4101 N N . ALA A 1 521 ? 21.969 -31.75 -6.895 1 92.94 521 ALA A N 1
ATOM 4102 C CA . ALA A 1 521 ? 20.859 -31.375 -7.773 1 92.94 521 ALA A CA 1
ATOM 4103 C C . ALA A 1 521 ? 20.281 -32.594 -8.484 1 92.94 521 ALA A C 1
ATOM 4105 O O . ALA A 1 521 ? 19.047 -32.75 -8.562 1 92.94 521 ALA A O 1
ATOM 4106 N N . MET A 1 522 ? 21.109 -33.438 -8.883 1 91.81 522 MET A N 1
ATOM 4107 C CA . MET A 1 522 ? 20.672 -34.625 -9.602 1 91.81 522 MET A CA 1
ATOM 4108 C C . MET A 1 522 ? 19.938 -35.594 -8.672 1 91.81 522 MET A C 1
ATOM 4110 O O . MET A 1 522 ? 18.938 -36.188 -9.062 1 91.81 522 MET A O 1
ATOM 4114 N N . ASP A 1 523 ? 20.453 -35.719 -7.492 1 90.06 523 ASP A N 1
ATOM 4115 C CA . ASP A 1 523 ? 19.797 -36.562 -6.516 1 90.06 523 ASP A CA 1
ATOM 4116 C C . ASP A 1 523 ? 18.391 -36.094 -6.203 1 90.06 523 ASP A C 1
ATOM 4118 O O . ASP A 1 523 ? 17.469 -36.875 -6.086 1 90.06 523 ASP A O 1
ATOM 4122 N N . LEU A 1 524 ? 18.344 -34.812 -6.039 1 92.31 524 LEU A N 1
ATOM 4123 C CA . LEU A 1 524 ? 17.047 -34.219 -5.762 1 92.31 524 LEU A CA 1
ATOM 4124 C C . LEU A 1 524 ? 16.062 -34.5 -6.891 1 92.31 524 LEU A C 1
ATOM 4126 O O . LEU A 1 524 ? 14.914 -34.844 -6.637 1 92.31 524 LEU A O 1
ATOM 4130 N N . LEU A 1 525 ? 16.469 -34.375 -8.078 1 93.75 525 LEU A N 1
ATOM 4131 C CA . LEU A 1 525 ? 15.625 -34.562 -9.25 1 93.75 525 LEU A CA 1
ATOM 4132 C C . LEU A 1 525 ? 15.281 -36.062 -9.414 1 93.75 525 LEU A C 1
ATOM 4134 O O . LEU A 1 525 ? 14.172 -36.406 -9.82 1 93.75 525 LEU A O 1
ATOM 4138 N N . GLN A 1 526 ? 16.219 -36.906 -9.07 1 89.94 526 GLN A N 1
ATOM 4139 C CA . GLN A 1 526 ? 15.977 -38.312 -9.195 1 89.94 526 GLN A CA 1
ATOM 4140 C C . GLN A 1 526 ? 14.898 -38.781 -8.219 1 89.94 526 GLN A C 1
ATOM 4142 O O . GLN A 1 526 ? 14.102 -39.688 -8.547 1 89.94 526 GLN A O 1
ATOM 4147 N N . VAL A 1 527 ? 14.867 -38.156 -7.168 1 88.38 527 VAL A N 1
ATOM 4148 C CA . VAL A 1 527 ? 13.922 -38.531 -6.133 1 88.38 527 VAL A CA 1
ATOM 4149 C C . VAL A 1 527 ? 12.539 -37.969 -6.445 1 88.38 527 VAL A C 1
ATOM 4151 O O . VAL A 1 527 ? 11.523 -38.625 -6.254 1 88.38 527 VAL A O 1
ATOM 4154 N N . HIS A 1 528 ? 12.469 -36.781 -7.016 1 91.31 528 HIS A N 1
ATOM 4155 C CA . HIS A 1 528 ? 11.188 -36.094 -7.051 1 91.31 528 HIS A CA 1
ATOM 4156 C C . HIS A 1 528 ? 10.672 -35.938 -8.477 1 91.31 528 HIS A C 1
ATOM 4158 O O . HIS A 1 528 ? 9.469 -36.062 -8.719 1 91.31 528 HIS A O 1
ATOM 4164 N N . ALA A 1 529 ? 11.5 -35.781 -9.453 1 91.06 529 ALA A N 1
ATOM 4165 C CA . ALA A 1 529 ? 11.102 -35.375 -10.812 1 91.06 529 ALA A CA 1
ATOM 4166 C C . ALA A 1 529 ? 10.211 -36.438 -11.438 1 91.06 529 ALA A C 1
ATOM 4168 O O . ALA A 1 529 ? 9.266 -36.125 -12.164 1 91.06 529 ALA A O 1
ATOM 4169 N N . HIS A 1 530 ? 10.422 -37.719 -11.125 1 89.25 530 HIS A N 1
ATOM 4170 C CA . HIS A 1 530 ? 9.711 -38.812 -11.766 1 89.25 530 HIS A CA 1
ATOM 4171 C C . HIS A 1 530 ? 8.344 -39.031 -11.133 1 89.25 530 HIS A C 1
ATOM 4173 O O . HIS A 1 530 ? 7.504 -39.75 -11.688 1 89.25 530 HIS A O 1
ATOM 4179 N N . GLN A 1 531 ? 8.117 -38.406 -10.078 1 88.75 531 GLN A N 1
ATOM 4180 C CA . GLN A 1 531 ? 6.828 -38.5 -9.406 1 88.75 531 GLN A CA 1
ATOM 4181 C C . GLN A 1 531 ? 5.832 -37.469 -9.961 1 88.75 531 GLN A C 1
ATOM 4183 O O . GLN A 1 531 ? 4.621 -37.625 -9.773 1 88.75 531 GLN A O 1
ATOM 4188 N N . TYR A 1 532 ? 6.305 -36.562 -10.711 1 91.62 532 TYR A N 1
ATOM 4189 C CA . TYR A 1 532 ? 5.484 -35.438 -11.172 1 91.62 532 TYR A CA 1
ATOM 4190 C C . TYR A 1 532 ? 4.824 -35.75 -12.508 1 91.62 532 TYR A C 1
ATOM 4192 O O . TYR A 1 532 ? 5.367 -36.531 -13.305 1 91.62 532 TYR A O 1
ATOM 4200 N N . ALA A 1 533 ? 3.629 -35.156 -12.672 1 91.25 533 ALA A N 1
ATOM 4201 C CA . ALA A 1 533 ? 2.957 -35.219 -13.969 1 91.25 533 ALA A CA 1
ATOM 4202 C C . ALA A 1 533 ? 3.674 -34.312 -14.992 1 91.25 533 ALA A C 1
ATOM 4204 O O . ALA A 1 533 ? 4.48 -33.469 -14.625 1 91.25 533 ALA A O 1
ATOM 4205 N N . PRO A 1 534 ? 3.453 -34.625 -16.266 1 91.12 534 PRO A N 1
ATOM 4206 C CA . PRO A 1 534 ? 4.156 -33.875 -17.328 1 91.12 534 PRO A CA 1
ATOM 4207 C C . PRO A 1 534 ? 4.012 -32.375 -17.188 1 91.12 534 PRO A C 1
ATOM 4209 O O . PRO A 1 534 ? 4.977 -31.625 -17.406 1 91.12 534 PRO A O 1
ATOM 4212 N N . VAL A 1 535 ? 2.863 -31.906 -16.844 1 91.56 535 VAL A N 1
ATOM 4213 C CA . VAL A 1 535 ? 2.637 -30.469 -16.703 1 91.56 535 VAL A CA 1
ATOM 4214 C C . VAL A 1 535 ? 3.502 -29.922 -15.578 1 91.56 535 VAL A C 1
ATOM 4216 O O . VAL A 1 535 ? 4.012 -28.797 -15.672 1 91.56 535 VAL A O 1
ATOM 4219 N N . GLN A 1 536 ? 3.643 -30.672 -14.523 1 93.56 536 GLN A N 1
ATOM 4220 C CA . GLN A 1 536 ? 4.461 -30.281 -13.383 1 93.56 536 GLN A CA 1
ATOM 4221 C C . GLN A 1 536 ? 5.945 -30.344 -13.727 1 93.56 536 GLN A C 1
ATOM 4223 O O . GLN A 1 536 ? 6.723 -29.484 -13.289 1 93.56 536 GLN A O 1
ATOM 4228 N N . ARG A 1 537 ? 6.375 -31.375 -14.445 1 95 537 ARG A N 1
ATOM 4229 C CA . ARG A 1 537 ? 7.758 -31.531 -14.891 1 95 537 ARG A CA 1
ATOM 4230 C C . ARG A 1 537 ? 8.188 -30.344 -15.75 1 95 537 ARG A C 1
ATOM 4232 O O . ARG A 1 537 ? 9.344 -29.922 -15.703 1 95 537 ARG A O 1
ATOM 4239 N N . LYS A 1 538 ? 7.242 -29.797 -16.531 1 95.25 538 LYS A N 1
ATOM 4240 C CA . LYS A 1 538 ? 7.523 -28.656 -17.391 1 95.25 538 LYS A CA 1
ATOM 4241 C C . LYS A 1 538 ? 7.973 -27.453 -16.562 1 95.25 538 LYS A C 1
ATOM 4243 O O . LYS A 1 538 ? 8.773 -26.625 -17.031 1 95.25 538 LYS A O 1
ATOM 4248 N N . ILE A 1 539 ? 7.512 -27.406 -15.352 1 96 539 ILE A N 1
ATOM 4249 C CA . ILE A 1 539 ? 7.891 -26.312 -14.477 1 96 539 ILE A CA 1
ATOM 4250 C C . ILE A 1 539 ? 9.391 -26.375 -14.188 1 96 539 ILE A C 1
ATOM 4252 O O . ILE A 1 539 ? 10.078 -25.344 -14.242 1 96 539 ILE A O 1
ATOM 4256 N N . ILE A 1 540 ? 9.891 -27.484 -13.898 1 96.81 540 ILE A N 1
ATOM 4257 C CA . ILE A 1 540 ? 11.305 -27.688 -13.578 1 96.81 540 ILE A CA 1
ATOM 4258 C C . ILE A 1 540 ? 12.148 -27.469 -14.836 1 96.81 540 ILE A C 1
ATOM 4260 O O . ILE A 1 540 ? 13.211 -26.844 -14.773 1 96.81 540 ILE A O 1
ATOM 4264 N N . GLN A 1 541 ? 11.625 -27.938 -15.961 1 96.19 541 GLN A N 1
ATOM 4265 C CA . GLN A 1 541 ? 12.312 -27.75 -17.234 1 96.19 541 GLN A CA 1
ATOM 4266 C C . GLN A 1 541 ? 12.508 -26.266 -17.547 1 96.19 541 GLN A C 1
ATOM 4268 O O . GLN A 1 541 ? 13.594 -25.844 -17.938 1 96.19 541 GLN A O 1
ATOM 4273 N N . LYS A 1 542 ? 11.492 -25.625 -17.391 1 95.69 542 LYS A N 1
ATOM 4274 C CA . LYS A 1 542 ? 11.539 -24.188 -17.688 1 95.69 542 LYS A CA 1
ATOM 4275 C C . LYS A 1 542 ? 12.523 -23.484 -16.766 1 95.69 542 LYS A C 1
ATOM 4277 O O . LYS A 1 542 ? 13.234 -22.578 -17.203 1 95.69 542 LYS A O 1
ATOM 4282 N N . ALA A 1 543 ? 12.5 -23.875 -15.547 1 95.88 543 ALA A N 1
ATOM 4283 C CA . ALA A 1 543 ? 13.43 -23.281 -14.602 1 95.88 543 ALA A CA 1
ATOM 4284 C C . ALA A 1 543 ? 14.875 -23.562 -15.008 1 95.88 543 ALA A C 1
ATOM 4286 O O . ALA A 1 543 ? 15.734 -22.672 -14.938 1 95.88 543 ALA A O 1
ATOM 4287 N N . LEU A 1 544 ? 15.188 -24.703 -15.406 1 96.44 544 LEU A N 1
ATOM 4288 C CA . LEU A 1 544 ? 16.516 -25.094 -15.844 1 96.44 544 LEU A CA 1
ATOM 4289 C C . LEU A 1 544 ? 16.922 -24.344 -17.109 1 96.44 544 LEU A C 1
ATOM 4291 O O . LEU A 1 544 ? 18.062 -23.906 -17.25 1 96.44 544 LEU A O 1
ATOM 4295 N N . SER A 1 545 ? 15.961 -24.172 -17.969 1 96.12 545 SER A N 1
ATOM 4296 C CA . SER A 1 545 ? 16.219 -23.438 -19.203 1 96.12 545 SER A CA 1
ATOM 4297 C C . SER A 1 545 ? 16.609 -21.984 -18.891 1 96.12 545 SER A C 1
ATOM 4299 O O . SER A 1 545 ? 17.547 -21.453 -19.5 1 96.12 545 SER A O 1
ATOM 4301 N N . VAL A 1 546 ? 15.969 -21.453 -18.016 1 94.25 546 VAL A N 1
ATOM 4302 C CA . VAL A 1 546 ? 16.266 -20.062 -17.641 1 94.25 546 VAL A CA 1
ATOM 4303 C C . VAL A 1 546 ? 17.656 -19.984 -17.031 1 94.25 546 VAL A C 1
ATOM 4305 O O . VAL A 1 546 ? 18.391 -19.031 -17.297 1 94.25 546 VAL A O 1
ATOM 4308 N N . PHE A 1 547 ? 18.031 -20.844 -16.234 1 95.19 547 PHE A N 1
ATOM 4309 C CA . PHE A 1 547 ? 19.359 -20.922 -15.633 1 95.19 547 PHE A CA 1
ATOM 4310 C C . PHE A 1 547 ? 20.438 -21.031 -16.703 1 95.19 547 PHE A C 1
ATOM 4312 O O . PHE A 1 547 ? 21.469 -20.344 -16.625 1 95.19 547 PHE A O 1
ATOM 4319 N N . ILE A 1 548 ? 20.156 -21.812 -17.734 1 96.69 548 ILE A N 1
ATOM 4320 C CA . ILE A 1 548 ? 21.109 -22.047 -18.812 1 96.69 548 ILE A CA 1
ATOM 4321 C C . ILE A 1 548 ? 21.25 -20.781 -19.656 1 96.69 548 ILE A C 1
ATOM 4323 O O . ILE A 1 548 ? 22.359 -20.422 -20.062 1 96.69 548 ILE A O 1
ATOM 4327 N N . LEU A 1 549 ? 20.156 -20.109 -19.875 1 96.06 549 LEU A N 1
ATOM 4328 C CA . LEU A 1 549 ? 20.125 -18.953 -20.781 1 96.06 549 LEU A CA 1
ATOM 4329 C C . LEU A 1 549 ? 20.562 -17.688 -20.047 1 96.06 549 LEU A C 1
ATOM 4331 O O . LEU A 1 549 ? 20.797 -16.656 -20.688 1 96.06 549 LEU A O 1
ATOM 4335 N N . ASP A 1 550 ? 20.688 -17.844 -18.734 1 93.56 550 ASP A N 1
ATOM 4336 C CA . ASP A 1 550 ? 21.141 -16.688 -17.953 1 93.56 550 ASP A CA 1
ATOM 4337 C C . ASP A 1 550 ? 22.594 -16.344 -18.266 1 93.56 550 ASP A C 1
ATOM 4339 O O . ASP A 1 550 ? 23.469 -17.203 -18.172 1 93.56 550 ASP A O 1
ATOM 4343 N N . GLY A 1 551 ? 22.906 -15.125 -18.703 1 91.44 551 GLY A N 1
ATOM 4344 C CA . GLY A 1 551 ? 24.234 -14.672 -19.078 1 91.44 551 GLY A CA 1
ATOM 4345 C C . GLY A 1 551 ? 25.219 -14.719 -17.922 1 91.44 551 GLY A C 1
ATOM 4346 O O . GLY A 1 551 ? 26.422 -14.805 -18.141 1 91.44 551 GLY A O 1
ATOM 4347 N N . GLU A 1 552 ? 24.703 -14.82 -16.703 1 91.69 552 GLU A N 1
ATOM 4348 C CA . GLU A 1 552 ? 25.562 -14.828 -15.531 1 91.69 552 GLU A CA 1
ATOM 4349 C C . GLU A 1 552 ? 26.016 -16.25 -15.18 1 91.69 552 GLU A C 1
ATOM 4351 O O . GLU A 1 552 ? 26.969 -16.422 -14.438 1 91.69 552 GLU A O 1
ATOM 4356 N N . THR A 1 553 ? 25.391 -17.234 -15.773 1 94.12 553 THR A N 1
ATOM 4357 C CA . THR A 1 553 ? 25.75 -18.625 -15.539 1 94.12 553 THR A CA 1
ATOM 4358 C C . THR A 1 553 ? 27 -19 -16.328 1 94.12 553 THR A C 1
ATOM 4360 O O . THR A 1 553 ? 27.094 -18.719 -17.531 1 94.12 553 THR A O 1
ATOM 4363 N N . SER A 1 554 ? 27.984 -19.516 -15.625 1 93.69 554 SER A N 1
ATOM 4364 C CA . SER A 1 554 ? 29.203 -19.938 -16.297 1 93.69 554 SER A CA 1
ATOM 4365 C C . SER A 1 554 ? 28.906 -20.969 -17.391 1 93.69 554 SER A C 1
ATOM 4367 O O . SER A 1 554 ? 27.875 -21.641 -17.328 1 93.69 554 SER A O 1
ATOM 4369 N N . THR A 1 555 ? 29.719 -21.141 -18.438 1 95.06 555 THR A N 1
ATOM 4370 C CA . THR A 1 555 ? 29.5 -22.078 -19.531 1 95.06 555 THR A CA 1
ATOM 4371 C C . THR A 1 555 ? 29.5 -23.516 -19.031 1 95.06 555 THR A C 1
ATOM 4373 O O . THR A 1 555 ? 28.719 -24.344 -19.5 1 95.06 555 THR A O 1
ATOM 4376 N N . ALA A 1 556 ? 30.391 -23.75 -18.078 1 93.25 556 ALA A N 1
ATOM 4377 C CA . ALA A 1 556 ? 30.453 -25.094 -17.516 1 93.25 556 ALA A CA 1
ATOM 4378 C C . ALA A 1 556 ? 29.141 -25.438 -16.812 1 93.25 556 ALA A C 1
ATOM 4380 O O . ALA A 1 556 ? 28.609 -26.547 -16.969 1 93.25 556 ALA A O 1
ATOM 4381 N N . ASP A 1 557 ? 28.656 -24.547 -16.078 1 94.06 557 ASP A N 1
ATOM 4382 C CA . ASP A 1 557 ? 27.406 -24.766 -15.359 1 94.06 557 ASP A CA 1
ATOM 4383 C C . ASP A 1 557 ? 26.234 -24.891 -16.328 1 94.06 557 ASP A C 1
ATOM 4385 O O . ASP A 1 557 ? 25.297 -25.656 -16.094 1 94.06 557 ASP A O 1
ATOM 4389 N N . ALA A 1 558 ? 26.281 -24.078 -17.375 1 95.94 558 ALA A N 1
ATOM 4390 C CA . ALA A 1 558 ? 25.234 -24.156 -18.391 1 95.94 558 ALA A CA 1
ATOM 4391 C C . ALA A 1 558 ? 25.203 -25.516 -19.047 1 95.94 558 ALA A C 1
ATOM 4393 O O . ALA A 1 558 ? 24.125 -26.078 -19.312 1 95.94 558 ALA A O 1
ATOM 4394 N N . TRP A 1 559 ? 26.391 -25.984 -19.328 1 95.88 559 TRP A N 1
ATOM 4395 C CA . TRP A 1 559 ? 26.484 -27.297 -19.953 1 95.88 559 TRP A CA 1
ATOM 4396 C C . TRP A 1 559 ? 25.953 -28.375 -19.031 1 95.88 559 TRP A C 1
ATOM 4398 O O . TRP A 1 559 ? 25.234 -29.281 -19.469 1 95.88 559 TRP A O 1
ATOM 4408 N N . ASP A 1 560 ? 26.266 -28.312 -17.766 1 94.06 560 ASP A N 1
ATOM 4409 C CA . ASP A 1 560 ? 25.75 -29.25 -16.797 1 94.06 560 ASP A CA 1
ATOM 4410 C C . ASP A 1 560 ? 24.219 -29.188 -16.719 1 94.06 560 ASP A C 1
ATOM 4412 O O . ASP A 1 560 ? 23.547 -30.203 -16.578 1 94.06 560 ASP A O 1
ATOM 4416 N N . GLY A 1 561 ? 23.75 -27.969 -16.75 1 95 561 GLY A N 1
ATOM 4417 C CA . GLY A 1 561 ? 22.312 -27.797 -16.781 1 95 561 GLY A CA 1
ATOM 4418 C C . GLY A 1 561 ? 21.656 -28.484 -17.969 1 95 561 GLY A C 1
ATOM 4419 O O . GLY A 1 561 ? 20.625 -29.125 -17.828 1 95 561 GLY A O 1
ATOM 4420 N N . TYR A 1 562 ? 22.281 -28.344 -19.109 1 96.56 562 TYR A N 1
ATOM 4421 C CA . TYR A 1 562 ? 21.734 -28.984 -20.297 1 96.56 562 TYR A CA 1
ATOM 4422 C C . TYR A 1 562 ? 21.781 -30.5 -20.188 1 96.56 562 TYR A C 1
ATOM 4424 O O . TYR A 1 562 ? 20.875 -31.203 -20.625 1 96.56 562 TYR A O 1
ATOM 4432 N N . GLN A 1 563 ? 22.859 -31 -19.594 1 94.69 563 GLN A N 1
ATOM 4433 C CA . GLN A 1 563 ? 22.969 -32.438 -19.391 1 94.69 563 GLN A CA 1
ATOM 4434 C C . GLN A 1 563 ? 21.828 -32.969 -18.516 1 94.69 563 GLN A C 1
ATOM 4436 O O . GLN A 1 563 ? 21.344 -34.062 -18.734 1 94.69 563 GLN A O 1
ATOM 4441 N N . ILE A 1 564 ? 21.469 -32.188 -17.594 1 95.25 564 ILE A N 1
ATOM 4442 C CA . ILE A 1 564 ? 20.344 -32.562 -16.734 1 95.25 564 ILE A CA 1
ATOM 4443 C C . ILE A 1 564 ? 19.062 -32.625 -17.562 1 95.25 564 ILE A C 1
ATOM 4445 O O . ILE A 1 564 ? 18.281 -33.562 -17.438 1 95.25 564 ILE A O 1
ATOM 4449 N N . ILE A 1 565 ? 18.828 -31.609 -18.422 1 95.06 565 ILE A N 1
ATOM 4450 C CA . ILE A 1 565 ? 17.641 -31.578 -19.266 1 95.06 565 ILE A CA 1
ATOM 4451 C C . ILE A 1 565 ? 17.609 -32.812 -20.172 1 95.06 565 ILE A C 1
ATOM 4453 O O . ILE A 1 565 ? 16.562 -33.438 -20.359 1 95.06 565 ILE A O 1
ATOM 4457 N N . ARG A 1 566 ? 18.703 -33.156 -20.656 1 92.81 566 ARG A N 1
ATOM 4458 C CA . ARG A 1 566 ? 18.812 -34.281 -21.594 1 92.81 566 ARG A CA 1
ATOM 4459 C C . ARG A 1 566 ? 18.547 -35.625 -20.891 1 92.81 566 ARG A C 1
ATOM 4461 O O . ARG A 1 566 ? 17.828 -36.469 -21.406 1 92.81 566 ARG A O 1
ATOM 4468 N N . ASN A 1 567 ? 19.047 -35.781 -19.672 1 90.38 567 ASN A N 1
ATOM 4469 C CA . ASN A 1 567 ? 19.016 -37.062 -19 1 90.38 567 ASN A CA 1
ATOM 4470 C C . ASN A 1 567 ? 17.734 -37.25 -18.188 1 90.38 567 ASN A C 1
ATOM 4472 O O . ASN A 1 567 ? 17.141 -38.312 -18.172 1 90.38 567 ASN A O 1
ATOM 4476 N N . VAL A 1 568 ? 17.312 -36.219 -17.562 1 92.94 568 VAL A N 1
ATOM 4477 C CA . VAL A 1 568 ? 16.188 -36.344 -16.641 1 92.94 568 VAL A CA 1
ATOM 4478 C C . VAL A 1 568 ? 14.891 -35.969 -17.359 1 92.94 568 VAL A C 1
ATOM 4480 O O . VAL A 1 568 ? 13.828 -36.5 -17.062 1 92.94 568 VAL A O 1
ATOM 4483 N N . PHE A 1 569 ? 15.008 -35.031 -18.312 1 94.5 569 PHE A N 1
ATOM 4484 C CA . PHE A 1 569 ? 13.82 -34.562 -19 1 94.5 569 PHE A CA 1
ATOM 4485 C C . PHE A 1 569 ? 13.961 -34.75 -20.516 1 94.5 569 PHE A C 1
ATOM 4487 O O . PHE A 1 569 ? 13.961 -33.781 -21.266 1 94.5 569 PHE A O 1
ATOM 4494 N N . PRO A 1 570 ? 14.016 -35.906 -20.922 1 90.94 570 PRO A N 1
ATOM 4495 C CA . PRO A 1 570 ? 14.172 -36.156 -22.359 1 90.94 570 PRO A CA 1
ATOM 4496 C C . PRO A 1 570 ? 12.984 -35.656 -23.172 1 90.94 570 PRO A C 1
ATOM 4498 O O . PRO A 1 570 ? 13.102 -35.469 -24.391 1 90.94 570 PRO A O 1
ATOM 4501 N N . GLU A 1 571 ? 11.867 -35.375 -22.547 1 90.88 571 GLU A N 1
ATOM 4502 C CA . GLU A 1 571 ? 10.656 -34.938 -23.234 1 90.88 571 GLU A CA 1
ATOM 4503 C C . GLU A 1 571 ? 10.719 -33.438 -23.578 1 90.88 571 GLU A C 1
ATOM 4505 O O . GLU A 1 571 ? 9.805 -32.906 -24.188 1 90.88 571 GLU A O 1
ATOM 4510 N N . THR A 1 572 ? 11.805 -32.719 -23.25 1 93.44 572 THR A N 1
ATOM 4511 C CA . THR A 1 572 ? 11.93 -31.312 -23.562 1 93.44 572 THR A CA 1
ATOM 4512 C C . THR A 1 572 ? 11.805 -31.078 -25.062 1 93.44 572 THR A C 1
ATOM 4514 O O . THR A 1 572 ? 12.523 -31.688 -25.859 1 93.44 572 THR A O 1
ATOM 4517 N N . PRO A 1 573 ? 10.969 -30.188 -25.422 1 92.19 573 PRO A N 1
ATOM 4518 C CA . PRO A 1 573 ? 10.695 -30.016 -26.859 1 92.19 573 PRO A CA 1
ATOM 4519 C C . PRO A 1 573 ? 11.82 -29.297 -27.594 1 92.19 573 PRO A C 1
ATOM 4521 O O . PRO A 1 573 ? 12.703 -28.703 -26.953 1 92.19 573 PRO A O 1
ATOM 4524 N N . ARG A 1 574 ? 11.766 -29.406 -28.875 1 92.75 574 ARG A N 1
ATOM 4525 C CA . ARG A 1 574 ? 12.758 -28.781 -29.75 1 92.75 574 ARG A CA 1
ATOM 4526 C C . ARG A 1 574 ? 12.75 -27.266 -29.594 1 92.75 574 ARG A C 1
ATOM 4528 O O . ARG A 1 574 ? 13.812 -26.625 -29.641 1 92.75 574 ARG A O 1
ATOM 4535 N N . GLU A 1 575 ? 11.594 -26.719 -29.344 1 92.69 575 GLU A N 1
ATOM 4536 C CA . GLU A 1 575 ? 11.43 -25.266 -29.203 1 92.69 575 GLU A CA 1
ATOM 4537 C C . GLU A 1 575 ? 12.258 -24.719 -28.047 1 92.69 575 GLU A C 1
ATOM 4539 O O . GLU A 1 575 ? 12.688 -23.562 -28.078 1 92.69 575 GLU A O 1
ATOM 4544 N N . ASP A 1 576 ? 12.5 -25.594 -27.109 1 93.94 576 ASP A N 1
ATOM 4545 C CA . ASP A 1 576 ? 13.281 -25.172 -25.953 1 93.94 576 ASP A CA 1
ATOM 4546 C C . ASP A 1 576 ? 14.766 -25.453 -26.156 1 93.94 576 ASP A C 1
ATOM 4548 O O . ASP A 1 576 ? 15.617 -24.797 -25.562 1 93.94 576 ASP A O 1
ATOM 4552 N N . ARG A 1 577 ? 15.109 -26.391 -26.969 1 95.19 577 ARG A N 1
ATOM 4553 C CA . ARG A 1 577 ? 16.5 -26.797 -27.203 1 95.19 577 ARG A CA 1
ATOM 4554 C C . ARG A 1 577 ? 17.188 -25.859 -28.188 1 95.19 577 ARG A C 1
ATOM 4556 O O . ARG A 1 577 ? 18.391 -25.641 -28.094 1 95.19 577 ARG A O 1
ATOM 4563 N N . ILE A 1 578 ? 16.391 -25.234 -29.078 1 95.88 578 ILE A N 1
ATOM 4564 C CA . ILE A 1 578 ? 16.953 -24.344 -30.094 1 95.88 578 ILE A CA 1
ATOM 4565 C C . ILE A 1 578 ? 17.594 -23.141 -29.422 1 95.88 578 ILE A C 1
ATOM 4567 O O . ILE A 1 578 ? 18.75 -22.812 -29.688 1 95.88 578 ILE A O 1
ATOM 4571 N N . PRO A 1 579 ? 16.828 -22.562 -28.547 1 96.44 579 PRO A N 1
ATOM 4572 C CA . PRO A 1 579 ? 17.469 -21.438 -27.875 1 96.44 579 PRO A CA 1
ATOM 4573 C C . PRO A 1 579 ? 18.703 -21.859 -27.078 1 96.44 579 PRO A C 1
ATOM 4575 O O . PRO A 1 579 ? 19.656 -21.078 -26.938 1 96.44 579 PRO A O 1
ATOM 4578 N N . ILE A 1 580 ? 18.719 -22.984 -26.516 1 97 580 ILE A N 1
ATOM 4579 C CA . ILE A 1 580 ? 19.875 -23.469 -25.766 1 97 580 ILE A CA 1
ATOM 4580 C C . ILE A 1 580 ? 21.062 -23.641 -26.719 1 97 580 ILE A C 1
ATOM 4582 O O . ILE A 1 580 ? 22.172 -23.25 -26.391 1 97 580 ILE A O 1
ATOM 4586 N N . MET A 1 581 ? 20.812 -24.188 -27.875 1 96.88 581 MET A N 1
ATOM 4587 C CA . MET A 1 581 ? 21.844 -24.328 -28.906 1 96.88 581 MET A CA 1
ATOM 4588 C C . MET A 1 581 ? 22.406 -22.953 -29.297 1 96.88 581 MET A C 1
ATOM 4590 O O . MET A 1 581 ? 23.609 -22.766 -29.328 1 96.88 581 MET A O 1
ATOM 4594 N N . ARG A 1 582 ? 21.516 -22.078 -29.516 1 95.81 582 ARG A N 1
ATOM 4595 C CA . ARG A 1 582 ? 21.906 -20.719 -29.891 1 95.81 582 ARG A CA 1
ATOM 4596 C C . ARG A 1 582 ? 22.75 -20.078 -28.797 1 95.81 582 ARG A C 1
ATOM 4598 O O . ARG A 1 582 ? 23.688 -19.328 -29.094 1 95.81 582 ARG A O 1
ATOM 4605 N N . ASN A 1 583 ? 22.375 -20.375 -27.656 1 96.75 583 ASN A N 1
ATOM 4606 C CA . ASN A 1 583 ? 23.094 -19.812 -26.516 1 96.75 583 ASN A CA 1
ATOM 4607 C C . ASN A 1 583 ? 24.547 -20.297 -26.453 1 96.75 583 ASN A C 1
ATOM 4609 O O . ASN A 1 583 ? 25.453 -19.547 -26.109 1 96.75 583 ASN A O 1
ATOM 4613 N N . PHE A 1 584 ? 24.812 -21.5 -26.766 1 97.06 584 PHE A N 1
ATOM 4614 C CA . PHE A 1 584 ? 26.172 -22.016 -26.766 1 97.06 584 PHE A CA 1
ATOM 4615 C C . PHE A 1 584 ? 26.984 -21.422 -27.906 1 97.06 584 PHE A C 1
ATOM 4617 O O . PHE A 1 584 ? 28.188 -21.219 -27.766 1 97.06 584 PHE A O 1
ATOM 4624 N N . PHE A 1 585 ? 26.281 -21.109 -29.062 1 96.12 585 PHE A N 1
ATOM 4625 C CA . PHE A 1 585 ? 26.953 -20.375 -30.141 1 96.12 585 PHE A CA 1
ATOM 4626 C C . PHE A 1 585 ? 27.359 -18.984 -29.672 1 96.12 585 PHE A C 1
ATOM 4628 O O . PHE A 1 585 ? 28.469 -18.531 -29.938 1 96.12 585 PHE A O 1
ATOM 4635 N N . ALA A 1 586 ? 26.469 -18.391 -28.984 1 94 586 ALA A N 1
ATOM 4636 C CA . ALA A 1 586 ? 26.719 -17.047 -28.5 1 94 586 ALA A CA 1
ATOM 4637 C C . ALA A 1 586 ? 27.875 -17.016 -27.516 1 94 586 ALA A C 1
ATOM 4639 O O . ALA A 1 586 ? 28.594 -16.016 -27.406 1 94 586 ALA A O 1
ATOM 4640 N N . ARG A 1 587 ? 28.062 -18.109 -26.797 1 94.88 587 ARG A N 1
ATOM 4641 C CA . ARG A 1 587 ? 29.172 -18.25 -25.859 1 94.88 587 ARG A CA 1
ATOM 4642 C C . ARG A 1 587 ? 30.453 -18.688 -26.578 1 94.88 587 ARG A C 1
ATOM 4644 O O . ARG A 1 587 ? 31.469 -18.969 -25.922 1 94.88 587 ARG A O 1
ATOM 4651 N N . ASN A 1 588 ? 30.406 -18.734 -27.875 1 93.62 588 ASN A N 1
ATOM 4652 C CA . ASN A 1 588 ? 31.5 -19.141 -28.75 1 93.62 588 ASN A CA 1
ATOM 4653 C C . ASN A 1 588 ? 31.953 -20.578 -28.453 1 93.62 588 ASN A C 1
ATOM 4655 O O . ASN A 1 588 ? 33.156 -20.859 -28.453 1 93.62 588 ASN A O 1
ATOM 4659 N N . ARG A 1 589 ? 30.922 -21.375 -27.969 1 95.31 589 ARG A N 1
ATOM 4660 C CA . ARG A 1 589 ? 31.156 -22.812 -27.797 1 95.31 589 ARG A CA 1
ATOM 4661 C C . ARG A 1 589 ? 30.359 -23.625 -28.812 1 95.31 589 ARG A C 1
ATOM 4663 O O . ARG A 1 589 ? 29.406 -24.328 -28.453 1 95.31 589 ARG A O 1
ATOM 4670 N N . SER A 1 590 ? 30.844 -23.578 -30.062 1 95.06 590 SER A N 1
ATOM 4671 C CA . SER A 1 590 ? 30.188 -24.25 -31.172 1 95.06 590 SER A CA 1
ATOM 4672 C C . SER A 1 590 ? 30.203 -25.766 -31.016 1 95.06 590 SER A C 1
ATOM 4674 O O . SER A 1 590 ? 29.328 -26.469 -31.516 1 95.06 590 SER A O 1
ATOM 4676 N N . ASP A 1 591 ? 31.188 -26.234 -30.281 1 94.44 591 ASP A N 1
ATOM 4677 C CA . ASP A 1 591 ? 31.266 -27.672 -30.016 1 94.44 591 ASP A CA 1
ATOM 4678 C C . ASP A 1 591 ? 30.078 -28.141 -29.203 1 94.44 591 ASP A C 1
ATOM 4680 O O . ASP A 1 591 ? 29.453 -29.156 -29.531 1 94.44 591 ASP A O 1
ATOM 4684 N N . MET A 1 592 ? 29.781 -27.406 -28.172 1 96.38 592 MET A N 1
ATOM 4685 C CA . MET A 1 592 ? 28.641 -27.75 -27.312 1 96.38 592 MET A CA 1
ATOM 4686 C C . MET A 1 592 ? 27.328 -27.609 -28.078 1 96.38 592 MET A C 1
ATOM 4688 O O . MET A 1 592 ? 26.422 -28.422 -27.922 1 96.38 592 MET A O 1
ATOM 4692 N N . ALA A 1 593 ? 27.266 -26.562 -28.891 1 97.31 593 ALA A N 1
ATOM 4693 C CA . ALA A 1 593 ? 26.078 -26.375 -29.734 1 97.31 593 ALA A CA 1
ATOM 4694 C C . ALA A 1 593 ? 25.891 -27.547 -30.688 1 97.31 593 ALA A C 1
ATOM 4696 O O . ALA A 1 593 ? 24.766 -27.969 -30.953 1 97.31 593 ALA A O 1
ATOM 4697 N N . CYS A 1 594 ? 27.016 -27.938 -31.188 1 97 594 CYS A N 1
ATOM 4698 C CA . CYS A 1 594 ? 26.984 -29.094 -32.094 1 97 594 CYS A CA 1
ATOM 4699 C C . CYS A 1 594 ? 26.422 -30.328 -31.391 1 97 594 CYS A C 1
ATOM 4701 O O . CYS A 1 594 ? 25.641 -31.078 -31.969 1 97 594 CYS A O 1
ATOM 4703 N N . HIS A 1 595 ? 26.812 -30.516 -30.172 1 96.31 595 HIS A N 1
ATOM 4704 C CA . HIS A 1 595 ? 26.281 -31.625 -29.391 1 96.31 595 HIS A CA 1
ATOM 4705 C C . HIS A 1 595 ? 24.766 -31.516 -29.219 1 96.31 595 HIS A C 1
ATOM 4707 O O . HIS A 1 595 ? 24.047 -32.5 -29.344 1 96.31 595 HIS A O 1
ATOM 4713 N N . VAL A 1 596 ? 24.328 -30.312 -28.906 1 96.88 596 VAL A N 1
ATOM 4714 C CA . VAL A 1 596 ? 22.891 -30.094 -28.719 1 96.88 596 VAL A CA 1
ATOM 4715 C C . VAL A 1 596 ? 22.141 -30.453 -30.016 1 96.88 596 VAL A C 1
ATOM 4717 O O . VAL A 1 596 ? 21.078 -31.078 -29.969 1 96.88 596 VAL A O 1
ATOM 4720 N N . PHE A 1 597 ? 22.719 -30.016 -31.156 1 96.56 597 PHE A N 1
ATOM 4721 C CA . PHE A 1 597 ? 22.141 -30.328 -32.469 1 96.56 597 PHE A CA 1
ATOM 4722 C C . PHE A 1 597 ? 22.016 -31.844 -32.625 1 96.56 597 PHE A C 1
ATOM 4724 O O . PHE A 1 597 ? 20.953 -32.344 -33.031 1 96.56 597 PHE A O 1
ATOM 4731 N N . PHE A 1 598 ? 23.125 -32.562 -32.344 1 95.88 598 PHE A N 1
ATOM 4732 C CA . PHE A 1 598 ? 23.141 -34 -32.562 1 95.88 598 PHE A CA 1
ATOM 4733 C C . PHE A 1 598 ? 22.172 -34.688 -31.594 1 95.88 598 PHE A C 1
ATOM 4735 O O . PHE A 1 598 ? 21.578 -35.719 -31.953 1 95.88 598 PHE A O 1
ATOM 4742 N N . HIS A 1 599 ? 22.031 -34.188 -30.469 1 95.25 599 HIS A N 1
ATOM 4743 C CA . HIS A 1 599 ? 21.062 -34.75 -29.531 1 95.25 599 HIS A CA 1
ATOM 4744 C C . HIS A 1 599 ? 19.641 -34.625 -30.062 1 95.25 599 HIS A C 1
ATOM 4746 O O . HIS A 1 599 ? 18.797 -35.5 -29.828 1 95.25 599 HIS A O 1
ATOM 4752 N N . MET A 1 600 ? 19.328 -33.5 -30.734 1 94.88 600 MET A N 1
ATOM 4753 C CA . MET A 1 600 ? 18.016 -33.344 -31.344 1 94.88 600 MET A CA 1
ATOM 4754 C C . MET A 1 600 ? 17.859 -34.281 -32.531 1 94.88 600 MET A C 1
ATOM 4756 O O . MET A 1 600 ? 16.828 -34.938 -32.688 1 94.88 600 MET A O 1
ATOM 4760 N N . ARG A 1 601 ? 18.906 -34.344 -33.312 1 93.94 601 ARG A N 1
ATOM 4761 C CA . ARG A 1 601 ? 18.875 -35.156 -34.531 1 93.94 601 ARG A CA 1
ATOM 4762 C C . ARG A 1 601 ? 18.688 -36.625 -34.188 1 93.94 601 ARG A C 1
ATOM 4764 O O . ARG A 1 601 ? 17.953 -37.344 -34.875 1 93.94 601 ARG A O 1
ATOM 4771 N N . ASN A 1 602 ? 19.266 -37.094 -33.125 1 90.69 602 ASN A N 1
ATOM 4772 C CA . ASN A 1 602 ? 19.25 -38.531 -32.781 1 90.69 602 ASN A CA 1
ATOM 4773 C C . ASN A 1 602 ? 18.203 -38.812 -31.703 1 90.69 602 ASN A C 1
ATOM 4775 O O . ASN A 1 602 ? 18.234 -39.875 -31.078 1 90.69 602 ASN A O 1
ATOM 4779 N N . HIS A 1 603 ? 17.359 -37.938 -31.547 1 90.44 603 HIS A N 1
ATOM 4780 C CA . HIS A 1 603 ? 16.328 -38.156 -30.547 1 90.44 603 HIS A CA 1
ATOM 4781 C C . HIS A 1 603 ? 15.398 -39.312 -30.953 1 90.44 603 HIS A C 1
ATOM 4783 O O . HIS A 1 603 ? 15.141 -39.5 -32.125 1 90.44 603 HIS A O 1
ATOM 4789 N N . ILE A 1 604 ? 14.867 -40 -30.031 1 81.75 604 ILE A N 1
ATOM 4790 C CA . ILE A 1 604 ? 14.047 -41.188 -30.281 1 81.75 604 ILE A CA 1
ATOM 4791 C C . ILE A 1 604 ? 12.695 -40.75 -30.844 1 81.75 604 ILE A C 1
ATOM 4793 O O . ILE A 1 604 ? 12.156 -41.438 -31.734 1 81.75 604 ILE A O 1
ATOM 4797 N N . SER A 1 605 ? 12.234 -39.625 -30.391 1 83.81 605 SER A N 1
ATOM 4798 C CA . SER A 1 605 ? 10.93 -39.156 -30.844 1 83.81 605 SER A CA 1
ATOM 4799 C C . SER A 1 605 ? 11.062 -38.25 -32.062 1 83.81 605 SER A C 1
ATOM 4801 O O . SER A 1 605 ? 11.867 -37.312 -32.062 1 83.81 605 SER A O 1
ATOM 4803 N N . PRO A 1 606 ? 10.227 -38.5 -33.031 1 82.12 606 PRO A N 1
ATOM 4804 C CA . PRO A 1 606 ? 10.289 -37.688 -34.25 1 82.12 606 PRO A CA 1
ATOM 4805 C C . PRO A 1 606 ? 9.836 -36.25 -34 1 82.12 606 PRO A C 1
ATOM 4807 O O . PRO A 1 606 ? 10.188 -35.344 -34.75 1 82.12 606 PRO A O 1
ATOM 4810 N N . THR A 1 607 ? 9.18 -36.062 -32.906 1 83.19 607 THR A N 1
ATOM 4811 C CA . THR A 1 607 ? 8.68 -34.719 -32.625 1 83.19 607 THR A CA 1
ATOM 4812 C C . THR A 1 607 ? 9.82 -33.812 -32.156 1 83.19 607 THR A C 1
ATOM 4814 O O . THR A 1 607 ? 9.703 -32.594 -32.219 1 83.19 607 THR A O 1
ATOM 4817 N N . HIS A 1 608 ? 10.93 -34.5 -31.812 1 89 608 HIS A N 1
ATOM 4818 C CA . HIS A 1 608 ? 12.023 -33.719 -31.25 1 89 608 HIS A CA 1
ATOM 4819 C C . HIS A 1 608 ? 13.219 -33.688 -32.188 1 89 608 HIS A C 1
ATOM 4821 O O . HIS A 1 608 ? 14.188 -32.969 -31.953 1 89 608 HIS A O 1
ATOM 4827 N N . THR A 1 609 ? 13.148 -34.312 -33.25 1 89.38 609 THR A N 1
ATOM 4828 C CA . THR A 1 609 ? 14.281 -34.438 -34.156 1 89.38 609 THR A CA 1
ATOM 4829 C C . THR A 1 609 ? 14.516 -33.125 -34.875 1 89.38 609 THR A C 1
ATOM 4831 O O . THR A 1 609 ? 13.648 -32.25 -34.906 1 89.38 609 THR A O 1
ATOM 4834 N N . ALA A 1 610 ? 15.641 -33.031 -35.531 1 92.38 610 ALA A N 1
ATOM 4835 C CA . ALA A 1 610 ? 16.062 -31.797 -36.156 1 92.38 610 ALA A CA 1
ATOM 4836 C C . ALA A 1 610 ? 15.25 -31.516 -37.438 1 92.38 610 ALA A C 1
ATOM 4838 O O . ALA A 1 610 ? 15.07 -32.406 -38.281 1 92.38 610 ALA A O 1
ATOM 4839 N N . THR A 1 611 ? 14.672 -30.375 -37.469 1 92.88 611 THR A N 1
ATOM 4840 C CA . THR A 1 611 ? 13.961 -29.906 -38.656 1 92.88 611 THR A CA 1
ATOM 4841 C C . THR A 1 611 ? 14.836 -28.953 -39.469 1 92.88 611 THR A C 1
ATOM 4843 O O . THR A 1 611 ? 16 -28.734 -39.125 1 92.88 611 THR A O 1
ATOM 4846 N N . LYS A 1 612 ? 14.273 -28.484 -40.562 1 93.88 612 LYS A N 1
ATOM 4847 C CA . LYS A 1 612 ? 14.984 -27.531 -41.438 1 93.88 612 LYS A CA 1
ATOM 4848 C C . LYS A 1 612 ? 15.438 -26.312 -40.656 1 93.88 612 LYS A C 1
ATOM 4850 O O . LYS A 1 612 ? 16.562 -25.828 -40.844 1 93.88 612 LYS A O 1
ATOM 4855 N N . GLU A 1 613 ? 14.617 -25.938 -39.875 1 93.44 613 GLU A N 1
ATOM 4856 C CA . GLU A 1 613 ? 14.914 -24.75 -39.062 1 93.44 613 GLU A CA 1
ATOM 4857 C C . GLU A 1 613 ? 16.109 -24.984 -38.156 1 93.44 613 GLU A C 1
ATOM 4859 O O . GLU A 1 613 ? 16.938 -24.094 -37.938 1 93.44 613 GLU A O 1
ATOM 4864 N N . VAL A 1 614 ? 16.188 -26.188 -37.562 1 96.12 614 VAL A N 1
ATOM 4865 C CA . VAL A 1 614 ? 17.281 -26.516 -36.656 1 96.12 614 VAL A CA 1
ATOM 4866 C C . VAL A 1 614 ? 18.609 -26.547 -37.438 1 96.12 614 VAL A C 1
ATOM 4868 O O . VAL A 1 614 ? 19.625 -26.047 -36.938 1 96.12 614 VAL A O 1
ATOM 4871 N N . TYR A 1 615 ? 18.578 -27.094 -38.625 1 96.75 615 TYR A N 1
ATOM 4872 C CA . TYR A 1 615 ? 19.75 -27.125 -39.469 1 96.75 615 TYR A CA 1
ATOM 4873 C C . TYR A 1 615 ? 20.219 -25.719 -39.812 1 96.75 615 TYR A C 1
ATOM 4875 O O . TYR A 1 615 ? 21.406 -25.422 -39.781 1 96.75 615 TYR A O 1
ATOM 4883 N N . VAL A 1 616 ? 19.266 -24.906 -40.219 1 96.06 616 VAL A N 1
ATOM 4884 C CA . VAL A 1 616 ? 19.578 -23.531 -40.594 1 96.06 616 VAL A CA 1
ATOM 4885 C C . VAL A 1 616 ? 20.266 -22.828 -39.406 1 96.06 616 VAL A C 1
ATOM 4887 O O . VAL A 1 616 ? 21.266 -22.141 -39.594 1 96.06 616 VAL A O 1
ATOM 4890 N N . GLU A 1 617 ? 19.75 -23.031 -38.219 1 96.06 617 GLU A N 1
ATOM 4891 C CA . GLU A 1 617 ? 20.312 -22.406 -37.031 1 96.06 617 GLU A CA 1
ATOM 4892 C C . GLU A 1 617 ? 21.719 -22.938 -36.75 1 96.06 617 GLU A C 1
ATOM 4894 O O . GLU A 1 617 ? 22.594 -22.188 -36.312 1 96.06 617 GLU A O 1
ATOM 4899 N N . ALA A 1 618 ? 21.859 -24.172 -36.906 1 97.12 618 ALA A N 1
ATOM 4900 C CA . ALA A 1 618 ? 23.156 -24.797 -36.625 1 97.12 618 ALA A CA 1
ATOM 4901 C C . ALA A 1 618 ? 24.219 -24.281 -37.625 1 97.12 618 ALA A C 1
ATOM 4903 O O . ALA A 1 618 ? 25.312 -23.891 -37.188 1 97.12 618 ALA A O 1
ATOM 4904 N N . PHE A 1 619 ? 23.859 -24.281 -38.906 1 97.44 619 PHE A N 1
ATOM 4905 C CA . PHE A 1 619 ? 24.828 -23.844 -39.906 1 97.44 619 PHE A CA 1
ATOM 4906 C C . PHE A 1 619 ? 25.156 -22.359 -39.75 1 97.44 619 PHE A C 1
ATOM 4908 O O . PHE A 1 619 ? 26.297 -21.953 -39.906 1 97.44 619 PHE A O 1
ATOM 4915 N N . THR A 1 620 ? 24.109 -21.625 -39.5 1 96.12 620 THR A N 1
ATOM 4916 C CA . THR A 1 620 ? 24.359 -20.203 -39.25 1 96.12 620 THR A CA 1
ATOM 4917 C C . THR A 1 620 ? 25.281 -20.031 -38.031 1 96.12 620 THR A C 1
ATOM 4919 O O . THR A 1 620 ? 26.156 -19.156 -38.031 1 96.12 620 THR A O 1
ATOM 4922 N N . GLY A 1 621 ? 25.094 -20.812 -36.969 1 96.25 621 GLY A N 1
ATOM 4923 C CA . GLY A 1 621 ? 25.953 -20.781 -35.812 1 96.25 621 GLY A CA 1
ATOM 4924 C C . GLY A 1 621 ? 27.375 -21.188 -36.094 1 96.25 621 GLY A C 1
ATOM 4925 O O . GLY A 1 621 ? 28.328 -20.562 -35.594 1 96.25 621 GLY A O 1
ATOM 4926 N N . PHE A 1 622 ? 27.516 -22.203 -36.906 1 96.25 622 PHE A N 1
ATOM 4927 C CA . PHE A 1 622 ? 28.859 -22.641 -37.281 1 96.25 622 PHE A CA 1
ATOM 4928 C C . PHE A 1 622 ? 29.562 -21.562 -38.094 1 96.25 622 PHE A C 1
ATOM 4930 O O . PHE A 1 622 ? 30.797 -21.406 -38 1 96.25 622 PHE A O 1
ATOM 4937 N N . ALA A 1 623 ? 28.766 -20.812 -38.906 1 94.75 623 ALA A N 1
ATOM 4938 C CA . ALA A 1 623 ? 29.328 -19.703 -39.656 1 94.75 623 ALA A CA 1
ATOM 4939 C C . ALA A 1 623 ? 29.875 -18.625 -38.719 1 94.75 623 ALA A C 1
ATOM 4941 O O . ALA A 1 623 ? 30.984 -18.109 -38.938 1 94.75 623 ALA A O 1
ATOM 4942 N N . ARG A 1 624 ? 29.141 -18.344 -37.781 1 92.94 624 ARG A N 1
ATOM 4943 C CA . ARG A 1 624 ? 29.5 -17.266 -36.875 1 92.94 624 ARG A CA 1
ATOM 4944 C C . ARG A 1 624 ? 30.734 -17.625 -36.062 1 92.94 624 ARG A C 1
ATOM 4946 O O . ARG A 1 624 ? 31.547 -16.766 -35.719 1 92.94 624 ARG A O 1
ATOM 4953 N N . CYS A 1 625 ? 30.875 -18.938 -35.75 1 93.81 625 CYS A N 1
ATOM 4954 C CA . CYS A 1 625 ? 32 -19.391 -34.938 1 93.81 625 CYS A CA 1
ATOM 4955 C C . CYS A 1 625 ? 33.125 -19.906 -35.812 1 93.81 625 CYS A C 1
ATOM 4957 O O . CYS A 1 625 ? 34.188 -20.312 -35.312 1 93.81 625 CYS A O 1
ATOM 4959 N N . ALA A 1 626 ? 32.969 -19.891 -37.156 1 92.38 626 ALA A N 1
ATOM 4960 C CA . ALA A 1 626 ? 33.969 -20.375 -38.125 1 92.38 626 ALA A CA 1
ATOM 4961 C C . ALA A 1 626 ? 34.438 -21.781 -37.781 1 92.38 626 ALA A C 1
ATOM 4963 O O . ALA A 1 626 ? 35.625 -22.031 -37.688 1 92.38 626 ALA A O 1
ATOM 4964 N N . ASP A 1 627 ? 33.469 -22.641 -37.438 1 94.94 627 ASP A N 1
ATOM 4965 C CA . ASP A 1 627 ? 33.781 -24.016 -37.031 1 94.94 627 ASP A CA 1
ATOM 4966 C C . ASP A 1 627 ? 33.625 -24.969 -38.219 1 94.94 627 ASP A C 1
ATOM 4968 O O . ASP A 1 627 ? 32.531 -25.469 -38.5 1 94.94 627 ASP A O 1
ATOM 4972 N N . ALA A 1 628 ? 34.688 -25.344 -38.812 1 94.62 628 ALA A N 1
ATOM 4973 C CA . ALA A 1 628 ? 34.688 -26.141 -40.031 1 94.62 628 ALA A CA 1
ATOM 4974 C C . ALA A 1 628 ? 34.375 -27.609 -39.719 1 94.62 628 ALA A C 1
ATOM 4976 O O . ALA A 1 628 ? 33.688 -28.281 -40.5 1 94.62 628 ALA A O 1
ATOM 4977 N N . GLU A 1 629 ? 34.906 -28.062 -38.656 1 94.56 629 GLU A N 1
ATOM 4978 C CA . GLU A 1 629 ? 34.75 -29.469 -38.312 1 94.56 629 GLU A CA 1
ATOM 4979 C C . GLU A 1 629 ? 33.281 -29.812 -38.062 1 94.56 629 GLU A C 1
ATOM 4981 O O . GLU A 1 629 ? 32.75 -30.766 -38.625 1 94.56 629 GLU A O 1
ATOM 4986 N N . SER A 1 630 ? 32.656 -29.016 -37.219 1 96 630 SER A N 1
ATOM 4987 C CA . SER A 1 630 ? 31.25 -29.266 -36.875 1 96 630 SER A CA 1
ATOM 4988 C C . SER A 1 630 ? 30.344 -29.047 -38.094 1 96 630 SER A C 1
ATOM 4990 O O . SER A 1 630 ? 29.328 -29.734 -38.219 1 96 630 SER A O 1
ATOM 4992 N N . LEU A 1 631 ? 30.75 -28.125 -38.938 1 96.88 631 LEU A N 1
ATOM 4993 C CA . LEU A 1 631 ? 30 -27.875 -40.156 1 96.88 631 LEU A CA 1
ATOM 4994 C C . LEU A 1 631 ? 29.969 -29.109 -41.031 1 96.88 631 LEU A C 1
ATOM 4996 O O . LEU A 1 631 ? 28.891 -29.531 -41.5 1 96.88 631 LEU A O 1
ATOM 5000 N N . GLU A 1 632 ? 31.125 -29.703 -41.188 1 95.38 632 GLU A N 1
ATOM 5001 C CA . GLU A 1 632 ? 31.203 -30.875 -42.031 1 95.38 632 GLU A CA 1
ATOM 5002 C C . GLU A 1 632 ? 30.406 -32.031 -41.469 1 95.38 632 GLU A C 1
ATOM 5004 O O . GLU A 1 632 ? 29.719 -32.75 -42.188 1 95.38 632 GLU A O 1
ATOM 5009 N N . LEU A 1 633 ? 30.562 -32.25 -40.219 1 95.19 633 LEU A N 1
ATOM 5010 C CA . LEU A 1 633 ? 29.844 -33.312 -39.562 1 95.19 633 LEU A CA 1
ATOM 5011 C C . LEU A 1 633 ? 28.328 -33.125 -39.719 1 95.19 633 LEU A C 1
ATOM 5013 O O . LEU A 1 633 ? 27.609 -34.094 -40 1 95.19 633 LEU A O 1
ATOM 5017 N N . THR A 1 634 ? 27.828 -31.922 -39.531 1 96 634 THR A N 1
ATOM 5018 C CA . THR A 1 634 ? 26.406 -31.625 -39.594 1 96 634 THR A CA 1
ATOM 5019 C C . THR A 1 634 ? 25.906 -31.703 -41.031 1 96 634 THR A C 1
ATOM 5021 O O . THR A 1 634 ? 24.781 -32.156 -41.281 1 96 634 THR A O 1
ATOM 5024 N N . HIS A 1 635 ? 26.719 -31.203 -41.938 1 95.69 635 HIS A N 1
ATOM 5025 C CA . HIS A 1 635 ? 26.344 -31.297 -43.344 1 95.69 635 HIS A CA 1
ATOM 5026 C C . HIS A 1 635 ? 26.188 -32.75 -43.781 1 95.69 635 HIS A C 1
ATOM 5028 O O . HIS A 1 635 ? 25.281 -33.062 -44.562 1 95.69 635 HIS A O 1
ATOM 5034 N N . ASN A 1 636 ? 27.062 -33.594 -43.281 1 94.88 636 ASN A N 1
ATOM 5035 C CA . ASN A 1 636 ? 26.953 -35 -43.594 1 94.88 636 ASN A CA 1
ATOM 5036 C C . ASN A 1 636 ? 25.641 -35.594 -43.031 1 94.88 636 ASN A C 1
ATOM 5038 O O . ASN A 1 636 ? 25.031 -36.438 -43.688 1 94.88 636 ASN A O 1
ATOM 5042 N N . GLN A 1 637 ? 25.281 -35.125 -41.906 1 94.19 637 GLN A N 1
ATOM 5043 C CA . GLN A 1 637 ? 24.016 -35.594 -41.344 1 94.19 637 GLN A CA 1
ATOM 5044 C C . GLN A 1 637 ? 22.828 -35.125 -42.188 1 94.19 637 GLN A C 1
ATOM 5046 O O . GLN A 1 637 ? 21.844 -35.844 -42.312 1 94.19 637 GLN A O 1
ATOM 5051 N N . LEU A 1 638 ? 22.922 -33.938 -42.719 1 94.94 638 LEU A N 1
ATOM 5052 C CA . LEU A 1 638 ? 21.875 -33.406 -43.594 1 94.94 638 LEU A CA 1
ATOM 5053 C C . LEU A 1 638 ? 21.703 -34.25 -44.844 1 94.94 638 LEU A C 1
ATOM 5055 O O . LEU A 1 638 ? 20.578 -34.5 -45.281 1 94.94 638 LEU A O 1
ATOM 5059 N N . LYS A 1 639 ? 22.844 -34.75 -45.344 1 92.81 639 LYS A N 1
ATOM 5060 C CA . LYS A 1 639 ? 22.812 -35.562 -46.562 1 92.81 639 LYS A CA 1
ATOM 5061 C C . LYS A 1 639 ? 22.094 -36.875 -46.312 1 92.81 639 LYS A C 1
ATOM 5063 O O . LYS A 1 639 ? 21.469 -37.438 -47.219 1 92.81 639 LYS A O 1
ATOM 5068 N N . LEU A 1 640 ? 22.188 -37.25 -45.062 1 90.75 640 LEU A N 1
ATOM 5069 C CA . LEU A 1 640 ? 21.609 -38.531 -44.719 1 90.75 640 LEU A CA 1
ATOM 5070 C C . LEU A 1 640 ? 20.156 -38.375 -44.25 1 90.75 640 LEU A C 1
ATOM 5072 O O . LEU A 1 640 ? 19.406 -39.344 -44.188 1 90.75 640 LEU A O 1
ATOM 5076 N N . ASP A 1 641 ? 19.781 -37.188 -44.031 1 91.75 641 ASP A N 1
ATOM 5077 C CA . ASP A 1 641 ? 18.438 -36.906 -43.5 1 91.75 641 ASP A CA 1
ATOM 5078 C C . ASP A 1 641 ? 17.422 -36.781 -44.625 1 91.75 641 ASP A C 1
ATOM 5080 O O . ASP A 1 641 ? 17.328 -35.719 -45.25 1 91.75 641 ASP A O 1
ATOM 5084 N N . LEU A 1 642 ? 16.562 -37.688 -44.781 1 88.62 642 LEU A N 1
ATOM 5085 C CA . LEU A 1 642 ? 15.609 -37.719 -45.875 1 88.62 642 LEU A CA 1
ATOM 5086 C C . LEU A 1 642 ? 14.367 -36.906 -45.562 1 88.62 642 LEU A C 1
ATOM 5088 O O . LEU A 1 642 ? 13.57 -36.594 -46.438 1 88.62 642 LEU A O 1
ATOM 5092 N N . SER A 1 643 ? 14.281 -36.469 -44.344 1 88.44 643 SER A N 1
ATOM 5093 C CA . SER A 1 643 ? 13.062 -35.781 -43.938 1 88.44 643 SER A CA 1
ATOM 5094 C C . SER A 1 643 ? 13.164 -34.281 -44.188 1 88.44 643 SER A C 1
ATOM 5096 O O . SER A 1 643 ? 12.156 -33.562 -44.125 1 88.44 643 SER A O 1
ATOM 5098 N N . VAL A 1 644 ? 14.297 -33.75 -44.594 1 92.06 644 VAL A N 1
ATOM 5099 C CA . VAL A 1 644 ? 14.492 -32.312 -44.75 1 92.06 644 VAL A CA 1
ATOM 5100 C C . VAL A 1 644 ? 14.672 -31.969 -46.219 1 92.06 644 VAL A C 1
ATOM 5102 O O . VAL A 1 644 ? 15.508 -32.562 -46.906 1 92.06 644 VAL A O 1
ATOM 5105 N N . ASP A 1 645 ? 13.891 -31.047 -46.688 1 89.5 645 ASP A N 1
ATOM 5106 C CA . ASP A 1 645 ? 14.008 -30.578 -48.062 1 89.5 645 ASP A CA 1
ATOM 5107 C C . ASP A 1 645 ? 14.93 -29.359 -48.156 1 89.5 645 ASP A C 1
ATOM 5109 O O . ASP A 1 645 ? 14.898 -28.484 -47.281 1 89.5 645 ASP A O 1
ATOM 5113 N N . MET A 1 646 ? 15.734 -29.438 -49.25 1 90.88 646 MET A N 1
ATOM 5114 C CA . MET A 1 646 ? 16.688 -28.344 -49.438 1 90.88 646 MET A CA 1
ATOM 5115 C C . MET A 1 646 ? 15.992 -27.125 -50.062 1 90.88 646 MET A C 1
ATOM 5117 O O . MET A 1 646 ? 15.508 -27.188 -51.188 1 90.88 646 MET A O 1
ATOM 5121 N N . ASP A 1 647 ? 15.82 -26.078 -49.281 1 93.06 647 ASP A N 1
ATOM 5122 C CA . ASP A 1 647 ? 15.281 -24.844 -49.812 1 93.06 647 ASP A CA 1
ATOM 5123 C C . ASP A 1 647 ? 16.344 -23.75 -49.844 1 93.06 647 ASP A C 1
ATOM 5125 O O . ASP A 1 647 ? 17.516 -24 -49.531 1 93.06 647 ASP A O 1
ATOM 5129 N N . THR A 1 648 ? 16 -22.609 -50.312 1 95.38 648 THR A N 1
ATOM 5130 C CA . THR A 1 648 ? 16.953 -21.516 -50.469 1 95.38 648 THR A CA 1
ATOM 5131 C C . THR A 1 648 ? 17.547 -21.094 -49.156 1 95.38 648 THR A C 1
ATOM 5133 O O . THR A 1 648 ? 18.75 -20.812 -49.062 1 95.38 648 THR A O 1
ATOM 5136 N N . LYS A 1 649 ? 16.734 -21.078 -48.188 1 95.5 649 LYS A N 1
ATOM 5137 C CA . LYS A 1 649 ? 17.203 -20.656 -46.875 1 95.5 649 LYS A CA 1
ATOM 5138 C C . LYS A 1 649 ? 18.266 -21.609 -46.344 1 95.5 649 LYS A C 1
ATOM 5140 O O . LYS A 1 649 ? 19.281 -21.188 -45.781 1 95.5 649 LYS A O 1
ATOM 5145 N N . LEU A 1 650 ? 18.016 -22.906 -46.438 1 96.38 650 LEU A N 1
ATOM 5146 C CA . LEU A 1 650 ? 18.969 -23.922 -46 1 96.38 650 LEU A CA 1
ATOM 5147 C C . LEU A 1 650 ? 20.25 -23.859 -46.844 1 96.38 650 LEU A C 1
ATOM 5149 O O . LEU A 1 650 ? 21.344 -23.953 -46.281 1 96.38 650 LEU A O 1
ATOM 5153 N N . ARG A 1 651 ? 20.141 -23.688 -48.125 1 96.81 651 ARG A N 1
ATOM 5154 C CA . ARG A 1 651 ? 21.297 -23.578 -49 1 96.81 651 ARG A CA 1
ATOM 5155 C C . ARG A 1 651 ? 22.109 -22.312 -48.656 1 96.81 651 ARG A C 1
ATOM 5157 O O . ARG A 1 651 ? 23.344 -22.344 -48.719 1 96.81 651 ARG A O 1
ATOM 5164 N N . ASN A 1 652 ? 21.297 -21.266 -48.406 1 96.56 652 ASN A N 1
ATOM 5165 C CA . ASN A 1 652 ? 21.969 -20.047 -48 1 96.56 652 ASN A CA 1
ATOM 5166 C C . ASN A 1 652 ? 22.797 -20.266 -46.75 1 96.56 652 ASN A C 1
ATOM 5168 O O . ASN A 1 652 ? 23.906 -19.75 -46.625 1 96.56 652 ASN A O 1
ATOM 5172 N N . SER A 1 653 ? 22.234 -20.969 -45.781 1 97.38 653 SER A N 1
ATOM 5173 C CA . SER A 1 653 ? 22.938 -21.219 -44.531 1 97.38 653 SER A CA 1
ATOM 5174 C C . SER A 1 653 ? 24.203 -22.047 -44.75 1 97.38 653 SER A C 1
ATOM 5176 O O . SER A 1 653 ? 25.234 -21.812 -44.125 1 97.38 653 SER A O 1
ATOM 5178 N N . LEU A 1 654 ? 24.141 -22.984 -45.625 1 96.88 654 LEU A N 1
ATOM 5179 C CA . LEU A 1 654 ? 25.312 -23.797 -45.969 1 96.88 654 LEU A CA 1
ATOM 5180 C C . LEU A 1 654 ? 26.359 -22.953 -46.688 1 96.88 654 LEU A C 1
ATOM 5182 O O . LEU A 1 654 ? 27.547 -23.047 -46.375 1 96.88 654 LEU A O 1
ATOM 5186 N N . MET A 1 655 ? 25.859 -22.141 -47.656 1 96.88 655 MET A N 1
ATOM 5187 C CA . MET A 1 655 ? 26.766 -21.234 -48.375 1 96.88 655 MET A CA 1
ATOM 5188 C C . MET A 1 655 ? 27.5 -20.328 -47.406 1 96.88 655 MET A C 1
ATOM 5190 O O . MET A 1 655 ? 28.719 -20.141 -47.5 1 96.88 655 MET A O 1
ATOM 5194 N N . LEU A 1 656 ? 26.703 -19.828 -46.531 1 96.56 656 LEU A N 1
ATOM 5195 C CA . LEU A 1 656 ? 27.266 -18.922 -45.562 1 96.56 656 LEU A CA 1
ATOM 5196 C C . LEU A 1 656 ? 28.281 -19.625 -44.656 1 96.56 656 LEU A C 1
ATOM 5198 O O . LEU A 1 656 ? 29.359 -19.094 -44.406 1 96.56 656 LEU A O 1
ATOM 5202 N N . ALA A 1 657 ? 28.016 -20.812 -44.125 1 97.12 657 ALA A N 1
ATOM 5203 C CA . ALA A 1 657 ? 28.891 -21.562 -43.25 1 97.12 657 ALA A CA 1
ATOM 5204 C C . ALA A 1 657 ? 30.203 -21.922 -43.938 1 97.12 657 ALA A C 1
ATOM 5206 O O . ALA A 1 657 ? 31.281 -21.766 -43.375 1 97.12 657 ALA A O 1
ATOM 5207 N N . TYR A 1 658 ? 30.109 -22.328 -45.156 1 96.25 658 TYR A N 1
ATOM 5208 C CA . TYR A 1 658 ? 31.312 -22.703 -45.875 1 96.25 658 TYR A CA 1
ATOM 5209 C C . TYR A 1 658 ? 32.125 -21.484 -46.25 1 96.25 658 TYR A C 1
ATOM 5211 O O . TYR A 1 658 ? 33.375 -21.547 -46.312 1 96.25 658 TYR A O 1
ATOM 5219 N N . ALA A 1 659 ? 31.5 -20.391 -46.594 1 94.94 659 ALA A N 1
ATOM 5220 C CA . ALA A 1 659 ? 32.219 -19.156 -46.844 1 94.94 659 ALA A CA 1
ATOM 5221 C C . ALA A 1 659 ? 33 -18.688 -45.625 1 94.94 659 ALA A C 1
ATOM 5223 O O . ALA A 1 659 ? 34.125 -18.25 -45.719 1 94.94 659 ALA A O 1
ATOM 5224 N N . ALA A 1 660 ? 32.375 -18.844 -44.469 1 93.81 660 ALA A N 1
ATOM 5225 C CA . ALA A 1 660 ? 32.938 -18.359 -43.219 1 93.81 660 ALA A CA 1
ATOM 5226 C C . ALA A 1 660 ? 34.094 -19.266 -42.781 1 93.81 660 ALA A C 1
ATOM 5228 O O . ALA A 1 660 ? 35 -18.812 -42.062 1 93.81 660 ALA A O 1
ATOM 5229 N N . THR A 1 661 ? 34.156 -20.531 -43.156 1 94.31 661 THR A N 1
ATOM 5230 C CA . THR A 1 661 ? 35.188 -21.469 -42.75 1 94.31 661 THR A CA 1
ATOM 5231 C C . THR A 1 661 ? 36.312 -21.531 -43.781 1 94.31 661 THR A C 1
ATOM 5233 O O . THR A 1 661 ? 37.219 -22.359 -43.688 1 94.31 661 THR A O 1
ATOM 5236 N N . GLY A 1 662 ? 36.281 -20.766 -44.844 1 90.62 662 GLY A N 1
ATOM 5237 C CA . GLY A 1 662 ? 37.344 -20.641 -45.812 1 90.62 662 GLY A CA 1
ATOM 5238 C C . GLY A 1 662 ? 37.156 -21.516 -47.031 1 90.62 662 GLY A C 1
ATOM 5239 O O . GLY A 1 662 ? 38.031 -21.562 -47.906 1 90.62 662 GLY A O 1
ATOM 5240 N N . GLU A 1 663 ? 36.125 -22.266 -47.062 1 94.12 663 GLU A N 1
ATOM 5241 C CA . GLU A 1 663 ? 35.812 -23.078 -48.25 1 94.12 663 GLU A CA 1
ATOM 5242 C C . GLU A 1 663 ? 34.906 -22.328 -49.219 1 94.12 663 GLU A C 1
ATOM 5244 O O . GLU A 1 663 ? 33.781 -22.766 -49.469 1 94.12 663 GLU A O 1
ATOM 5249 N N . ASN A 1 664 ? 35.469 -21.391 -49.875 1 94.25 664 ASN A N 1
ATOM 5250 C CA . ASN A 1 664 ? 34.719 -20.453 -50.719 1 94.25 664 ASN A CA 1
ATOM 5251 C C . ASN A 1 664 ? 34.281 -21.094 -52.031 1 94.25 664 ASN A C 1
ATOM 5253 O O . ASN A 1 664 ? 33.219 -20.766 -52.562 1 94.25 664 ASN A O 1
ATOM 5257 N N . ARG A 1 665 ? 35.125 -21.984 -52.438 1 93.06 665 ARG A N 1
ATOM 5258 C CA . ARG A 1 665 ? 34.75 -22.672 -53.688 1 93.06 665 ARG A CA 1
ATOM 5259 C C . ARG A 1 665 ? 33.469 -23.484 -53.5 1 93.06 665 ARG A C 1
ATOM 5261 O O . ARG A 1 665 ? 32.562 -23.438 -54.344 1 93.06 665 ARG A O 1
ATOM 5268 N N . LYS A 1 666 ? 33.5 -24.172 -52.438 1 94.69 666 LYS A N 1
ATOM 5269 C CA . LYS A 1 666 ? 32.312 -24.938 -52.094 1 94.69 666 LYS A CA 1
ATOM 5270 C C . LYS A 1 666 ? 31.109 -24.031 -51.875 1 94.69 666 LYS A C 1
ATOM 5272 O O . LYS A 1 666 ? 29.984 -24.375 -52.219 1 94.69 666 LYS A O 1
ATOM 5277 N N . ALA A 1 667 ? 31.328 -22.938 -51.25 1 96.12 667 ALA A N 1
ATOM 5278 C CA . ALA A 1 667 ? 30.266 -21.953 -51 1 96.12 667 ALA A CA 1
ATOM 5279 C C . ALA A 1 667 ? 29.641 -21.484 -52.312 1 96.12 667 ALA A C 1
ATOM 5281 O O . ALA A 1 667 ? 28.422 -21.406 -52.438 1 96.12 667 ALA A O 1
ATOM 5282 N N . LEU A 1 668 ? 30.438 -21.25 -53.281 1 94.31 668 LEU A N 1
ATOM 5283 C CA . LEU A 1 668 ? 29.938 -20.75 -54.562 1 94.31 668 LEU A CA 1
ATOM 5284 C C . LEU A 1 668 ? 29.234 -21.844 -55.344 1 94.31 668 LEU A C 1
ATOM 5286 O O . LEU A 1 668 ? 28.422 -21.562 -56.219 1 94.31 668 LEU A O 1
ATOM 5290 N N . MET A 1 669 ? 29.641 -23.062 -55 1 94.75 669 MET A N 1
ATOM 5291 C CA . MET A 1 669 ? 28.891 -24.156 -55.594 1 94.75 669 MET A CA 1
ATOM 5292 C C . MET A 1 669 ? 27.438 -24.125 -55.156 1 94.75 669 MET A C 1
ATOM 5294 O O . MET A 1 669 ? 26.531 -24.391 -55.938 1 94.75 669 MET A O 1
ATOM 5298 N N . PHE A 1 670 ? 27.266 -23.797 -53.969 1 96.25 670 PHE A N 1
ATOM 5299 C CA . PHE A 1 670 ? 25.906 -23.688 -53.469 1 96.25 670 PHE A CA 1
ATOM 5300 C C . PHE A 1 670 ? 25.188 -22.5 -54.125 1 96.25 670 PHE A C 1
ATOM 5302 O O . PHE A 1 670 ? 23.984 -22.547 -54.344 1 96.25 670 PHE A O 1
ATOM 5309 N N . TRP A 1 671 ? 25.906 -21.391 -54.375 1 95.38 671 TRP A N 1
ATOM 5310 C CA . TRP A 1 671 ? 25.344 -20.25 -55.094 1 95.38 671 TRP A CA 1
ATOM 5311 C C . TRP A 1 671 ? 24.797 -20.688 -56.438 1 95.38 671 TRP A C 1
ATOM 5313 O O . TRP A 1 671 ? 23.688 -20.297 -56.844 1 95.38 671 TRP A O 1
ATOM 5323 N N . ARG A 1 672 ? 25.578 -21.547 -57.062 1 94.19 672 ARG A N 1
ATOM 5324 C CA . ARG A 1 672 ? 25.141 -22.062 -58.344 1 94.19 672 ARG A CA 1
ATOM 5325 C C . ARG A 1 672 ? 23.859 -22.891 -58.219 1 94.19 672 ARG A C 1
ATOM 5327 O O . ARG A 1 672 ? 22.938 -22.766 -59 1 94.19 672 ARG A O 1
ATOM 5334 N N . ASP A 1 673 ? 23.844 -23.703 -57.219 1 94.62 673 ASP A N 1
ATOM 5335 C CA . ASP A 1 673 ? 22.672 -24.547 -56.969 1 94.62 673 ASP A CA 1
ATOM 5336 C C . ASP A 1 673 ? 21.438 -23.688 -56.719 1 94.62 673 ASP A C 1
ATOM 5338 O O . ASP A 1 673 ? 20.328 -24.031 -57.125 1 94.62 673 ASP A O 1
ATOM 5342 N N . ILE A 1 674 ? 21.562 -22.625 -55.969 1 95.62 674 ILE A N 1
ATOM 5343 C CA . ILE A 1 674 ? 20.453 -21.719 -55.656 1 95.62 674 ILE A CA 1
ATOM 5344 C C . ILE A 1 674 ? 19.906 -21.078 -56.906 1 95.62 674 ILE A C 1
ATOM 5346 O O . ILE A 1 674 ? 18.688 -21 -57.094 1 95.62 674 ILE A O 1
ATOM 5350 N N . CYS A 1 675 ? 20.844 -20.688 -57.75 1 92.69 675 CYS A N 1
ATOM 5351 C CA . CYS A 1 675 ? 20.438 -20.031 -59 1 92.69 675 CYS A CA 1
ATOM 5352 C C . CYS A 1 675 ? 19.688 -20.984 -59.906 1 92.69 675 CYS A C 1
ATOM 5354 O O . CYS A 1 675 ? 18.797 -20.578 -60.656 1 92.69 675 CYS A O 1
ATOM 5356 N N . GLU A 1 676 ? 20.047 -22.266 -59.844 1 92.31 676 GLU A N 1
ATOM 5357 C CA . GLU A 1 676 ? 19.438 -23.266 -60.688 1 92.31 676 GLU A CA 1
ATOM 5358 C C . GLU A 1 676 ? 18.188 -23.859 -60.062 1 92.31 676 GLU A C 1
ATOM 5360 O O . GLU A 1 676 ? 17.422 -24.562 -60.688 1 92.31 676 GLU A O 1
ATOM 5365 N N . SER A 1 677 ? 18.016 -23.578 -58.906 1 91.56 677 SER A N 1
ATOM 5366 C CA . SER A 1 677 ? 16.859 -24.125 -58.188 1 91.56 677 SER A CA 1
ATOM 5367 C C . SER A 1 677 ? 15.57 -23.422 -58.594 1 91.56 677 SER A C 1
ATOM 5369 O O . SER A 1 677 ? 15.602 -22.344 -59.156 1 91.56 677 SER A O 1
ATOM 5371 N N . ARG A 1 678 ? 14.398 -24.016 -58.188 1 89.56 678 ARG A N 1
ATOM 5372 C CA . ARG A 1 678 ? 13.086 -23.484 -58.562 1 89.56 678 ARG A CA 1
ATOM 5373 C C . ARG A 1 678 ? 12.773 -22.219 -57.781 1 89.56 678 ARG A C 1
ATOM 5375 O O . ARG A 1 678 ? 12.164 -21.297 -58.312 1 89.56 678 ARG A O 1
ATOM 5382 N N . GLU A 1 679 ? 13.164 -22.188 -56.531 1 91.94 679 GLU A N 1
ATOM 5383 C CA . GLU A 1 679 ? 12.867 -21.062 -55.656 1 91.94 679 GLU A CA 1
ATOM 5384 C C . GLU A 1 679 ? 13.688 -19.828 -56.031 1 91.94 679 GLU A C 1
ATOM 5386 O O . GLU A 1 679 ? 13.234 -18.703 -55.844 1 91.94 679 GLU A O 1
ATOM 5391 N N . GLY A 1 680 ? 14.93 -19.984 -56.438 1 90.31 680 GLY A N 1
ATOM 5392 C CA . GLY A 1 680 ? 15.797 -18.891 -56.875 1 90.31 680 GLY A CA 1
ATOM 5393 C C . GLY A 1 680 ? 16.484 -18.203 -55.719 1 90.31 680 GLY A C 1
ATOM 5394 O O . GLY A 1 680 ? 16.234 -18.531 -54.531 1 90.31 680 GLY A O 1
ATOM 5395 N N . PRO A 1 681 ? 17.281 -17.266 -56.062 1 93.19 681 PRO A N 1
ATOM 5396 C CA . PRO A 1 681 ? 18.062 -16.562 -55.031 1 93.19 681 PRO A CA 1
ATOM 5397 C C . PRO A 1 681 ? 17.266 -15.484 -54.312 1 93.19 681 PRO A C 1
ATOM 5399 O O . PRO A 1 681 ? 16.328 -14.93 -54.875 1 93.19 681 PRO A O 1
ATOM 5402 N N . SER A 1 682 ? 17.531 -15.297 -53.062 1 93.56 682 SER A N 1
ATOM 5403 C CA . SER A 1 682 ? 17.016 -14.18 -52.281 1 93.56 682 SER A CA 1
ATOM 5404 C C . SER A 1 682 ? 18.047 -13.07 -52.156 1 93.56 682 SER A C 1
ATOM 5406 O O . SER A 1 682 ? 19.188 -13.227 -52.562 1 93.56 682 SER A O 1
ATOM 5408 N N . TYR A 1 683 ? 17.656 -11.891 -51.562 1 93.25 683 TYR A N 1
ATOM 5409 C CA . TYR A 1 683 ? 18.609 -10.812 -51.344 1 93.25 683 TYR A CA 1
ATOM 5410 C C . TYR A 1 683 ? 19.766 -11.273 -50.438 1 93.25 683 TYR A C 1
ATOM 5412 O O . TYR A 1 683 ? 20.922 -10.898 -50.656 1 93.25 683 TYR A O 1
ATOM 5420 N N . ASN A 1 684 ? 19.422 -12.141 -49.531 1 95 684 ASN A N 1
ATOM 5421 C CA . ASN A 1 684 ? 20.469 -12.656 -48.656 1 95 684 ASN A CA 1
ATOM 5422 C C . ASN A 1 684 ? 21.406 -13.602 -49.375 1 95 684 ASN A C 1
ATOM 5424 O O . ASN A 1 684 ? 22.594 -13.695 -49.031 1 95 684 ASN A O 1
ATOM 5428 N N . SER A 1 685 ? 20.859 -14.25 -50.344 1 95.81 685 SER A N 1
ATOM 5429 C CA . SER A 1 685 ? 21.703 -15.133 -51.156 1 95.81 685 SER A CA 1
ATOM 5430 C C . SER A 1 685 ? 22.828 -14.352 -51.844 1 95.81 685 SER A C 1
ATOM 5432 O O . SER A 1 685 ? 23.969 -14.797 -51.875 1 95.81 685 SER A O 1
ATOM 5434 N N . ILE A 1 686 ? 22.391 -13.188 -52.281 1 95.25 686 ILE A N 1
ATOM 5435 C CA . ILE A 1 686 ? 23.344 -12.352 -53.031 1 95.25 686 ILE A CA 1
ATOM 5436 C C . ILE A 1 686 ? 24.422 -11.828 -52.062 1 95.25 686 ILE A C 1
ATOM 5438 O O . ILE A 1 686 ? 25.609 -11.852 -52.406 1 95.25 686 ILE A O 1
ATOM 5442 N N . LEU A 1 687 ? 23.969 -11.422 -50.969 1 95.31 687 LEU A N 1
ATOM 5443 C CA . LEU A 1 687 ? 24.906 -10.922 -49.969 1 95.31 687 LEU A CA 1
ATOM 5444 C C . LEU A 1 687 ? 25.922 -12 -49.594 1 95.31 687 LEU A C 1
ATOM 5446 O O . LEU A 1 687 ? 27.125 -11.727 -49.5 1 95.31 687 LEU A O 1
ATOM 5450 N N . ILE A 1 688 ? 25.516 -13.188 -49.344 1 96.62 688 ILE A N 1
ATOM 5451 C CA . ILE A 1 688 ? 26.375 -14.289 -48.938 1 96.62 688 ILE A CA 1
ATOM 5452 C C . ILE A 1 688 ? 27.312 -14.672 -50.094 1 96.62 688 ILE A C 1
ATOM 5454 O O . ILE A 1 688 ? 28.469 -15.039 -49.875 1 96.62 688 ILE A O 1
ATOM 5458 N N . ALA A 1 689 ? 26.812 -14.594 -51.312 1 95.94 689 ALA A N 1
ATOM 5459 C CA . ALA A 1 689 ? 27.641 -14.891 -52.469 1 95.94 689 ALA A CA 1
ATOM 5460 C C . ALA A 1 689 ? 28.812 -13.922 -52.562 1 95.94 689 ALA A C 1
ATOM 5462 O O . ALA A 1 689 ? 29.938 -14.328 -52.875 1 95.94 689 ALA A O 1
ATOM 5463 N N . PHE A 1 690 ? 28.484 -12.641 -52.375 1 95.94 690 PHE A N 1
ATOM 5464 C CA . PHE A 1 690 ? 29.562 -11.656 -52.406 1 95.94 690 PHE A CA 1
ATOM 5465 C C . PHE A 1 690 ? 30.562 -11.922 -51.281 1 95.94 690 PHE A C 1
ATOM 5467 O O . PHE A 1 690 ? 31.766 -11.742 -51.5 1 95.94 690 PHE A O 1
ATOM 5474 N N . ARG A 1 691 ? 30.016 -12.383 -50.094 1 94.12 691 ARG A N 1
ATOM 5475 C CA . ARG A 1 691 ? 30.891 -12.734 -48.969 1 94.12 691 ARG A CA 1
ATOM 5476 C C . ARG A 1 691 ? 31.812 -13.891 -49.344 1 94.12 691 ARG A C 1
ATOM 5478 O O . ARG A 1 691 ? 33 -13.898 -49 1 94.12 691 ARG A O 1
ATOM 5485 N N . ALA A 1 692 ? 31.312 -14.844 -50 1 95.06 692 ALA A N 1
ATOM 5486 C CA . ALA A 1 692 ? 32.094 -15.992 -50.469 1 95.06 692 ALA A CA 1
ATOM 5487 C C . ALA A 1 692 ? 33.188 -15.562 -51.438 1 95.06 692 ALA A C 1
ATOM 5489 O O . ALA A 1 692 ? 34.281 -16.156 -51.469 1 95.06 692 ALA A O 1
ATOM 5490 N N . CYS A 1 693 ? 32.938 -14.492 -52.188 1 95.06 693 CYS A N 1
ATOM 5491 C CA . CYS A 1 693 ? 33.875 -14.016 -53.188 1 95.06 693 CYS A CA 1
ATOM 5492 C C . CYS A 1 693 ? 35.031 -13.289 -52.531 1 95.06 693 CYS A C 1
ATOM 5494 O O . CYS A 1 693 ? 36.125 -13.164 -53.125 1 95.06 693 CYS A O 1
ATOM 5496 N N . GLU A 1 694 ? 34.875 -12.805 -51.406 1 92.19 694 GLU A N 1
ATOM 5497 C CA . GLU A 1 694 ? 35.938 -12.094 -50.688 1 92.19 694 GLU A CA 1
ATOM 5498 C C . GLU A 1 694 ? 37.125 -13 -50.406 1 92.19 694 GLU A C 1
ATOM 5500 O O . GLU A 1 694 ? 38.281 -12.57 -50.531 1 92.19 694 GLU A O 1
ATOM 5505 N N . GLY A 1 695 ? 36.875 -14.281 -50.094 1 87.06 695 GLY A N 1
ATOM 5506 C CA . GLY A 1 695 ? 37.938 -15.18 -49.719 1 87.06 695 GLY A CA 1
ATOM 5507 C C . GLY A 1 695 ? 38.438 -16.047 -50.844 1 87.06 695 GLY A C 1
ATOM 5508 O O . GLY A 1 695 ? 39.406 -16.797 -50.688 1 87.06 695 GLY A O 1
ATOM 5509 N N . MET A 1 696 ? 37.906 -15.867 -51.938 1 88.81 696 MET A N 1
ATOM 5510 C CA . MET A 1 696 ? 38.281 -16.719 -53.094 1 88.81 696 MET A CA 1
ATOM 5511 C C . MET A 1 696 ? 39.438 -16.125 -53.875 1 88.81 696 MET A C 1
ATOM 5513 O O . MET A 1 696 ? 39.531 -14.898 -54 1 88.81 696 MET A O 1
ATOM 5517 N N . HIS A 1 697 ? 40.25 -17.031 -54.406 1 85.44 697 HIS A N 1
ATOM 5518 C CA . HIS A 1 697 ? 41.281 -16.578 -55.344 1 85.44 697 HIS A CA 1
ATOM 5519 C C . HIS A 1 697 ? 40.656 -16.062 -56.656 1 85.44 697 HIS A C 1
ATOM 5521 O O . HIS A 1 697 ? 39.844 -16.766 -57.25 1 85.44 697 HIS A O 1
ATOM 5527 N N . PHE A 1 698 ? 40.875 -14.922 -57.062 1 83.69 698 PHE A N 1
ATOM 5528 C CA . PHE A 1 698 ? 40.312 -14.258 -58.25 1 83.69 698 PHE A CA 1
ATOM 5529 C C . PHE A 1 698 ? 38.812 -14 -58.031 1 83.69 698 PHE A C 1
ATOM 5531 O O . PHE A 1 698 ? 38.031 -14.141 -58.969 1 83.69 698 PHE A O 1
ATOM 5538 N N . GLY A 1 699 ? 38.562 -13.828 -56.875 1 89.56 699 GLY A N 1
ATOM 5539 C CA . GLY A 1 699 ? 37.188 -13.617 -56.5 1 89.56 699 GLY A CA 1
ATOM 5540 C C . GLY A 1 699 ? 36.562 -12.375 -57.125 1 89.56 699 GLY A C 1
ATOM 5541 O O . GLY A 1 699 ? 35.344 -12.297 -57.281 1 89.56 699 GLY A O 1
ATOM 5542 N N . SER A 1 700 ? 37.312 -11.43 -57.5 1 90.56 700 SER A N 1
ATOM 5543 C CA . SER A 1 700 ? 36.812 -10.195 -58.125 1 90.56 700 SER A CA 1
ATOM 5544 C C . SER A 1 700 ? 36.094 -10.477 -59.438 1 90.56 700 SER A C 1
ATOM 5546 O O . SER A 1 700 ? 35.062 -9.836 -59.75 1 90.56 700 SER A O 1
ATOM 5548 N N . ASP A 1 701 ? 36.656 -11.445 -60.125 1 92.06 701 ASP A N 1
ATOM 5549 C CA . ASP A 1 701 ? 36 -11.781 -61.406 1 92.06 701 ASP A CA 1
ATOM 5550 C C . ASP A 1 701 ? 34.625 -12.383 -61.188 1 92.06 701 ASP A C 1
ATOM 5552 O O . ASP A 1 701 ? 33.688 -12.055 -61.906 1 92.06 701 ASP A O 1
ATOM 5556 N N . HIS A 1 702 ? 34.625 -13.203 -60.219 1 92.75 702 HIS A N 1
ATOM 5557 C CA . HIS A 1 702 ? 33.312 -13.797 -59.875 1 92.75 702 HIS A CA 1
ATOM 5558 C C . HIS A 1 702 ? 32.344 -12.734 -59.375 1 92.75 702 HIS A C 1
ATOM 5560 O O . HIS A 1 702 ? 31.172 -12.75 -59.75 1 92.75 702 HIS A O 1
ATOM 5566 N N . ALA A 1 703 ? 32.812 -11.867 -58.594 1 95.5 703 ALA A N 1
ATOM 5567 C CA . ALA A 1 703 ? 31.984 -10.781 -58.062 1 95.5 703 ALA A CA 1
ATOM 5568 C C . ALA A 1 703 ? 31.469 -9.891 -59.188 1 95.5 703 ALA A C 1
ATOM 5570 O O . ALA A 1 703 ? 30.297 -9.484 -59.188 1 95.5 703 ALA A O 1
ATOM 5571 N N . ARG A 1 704 ? 32.312 -9.609 -60.094 1 94.5 704 ARG A N 1
ATOM 5572 C CA . ARG A 1 704 ? 31.938 -8.773 -61.25 1 94.5 704 ARG A CA 1
ATOM 5573 C C . ARG A 1 704 ? 30.859 -9.453 -62.094 1 94.5 704 ARG A C 1
ATOM 5575 O O . ARG A 1 704 ? 29.969 -8.789 -62.625 1 94.5 704 ARG A O 1
ATOM 5582 N N . SER A 1 705 ? 31.062 -10.703 -62.219 1 93 705 SER A N 1
ATOM 5583 C CA . SER A 1 705 ? 30.078 -11.469 -62.969 1 93 705 SER A CA 1
ATOM 5584 C C . SER A 1 705 ? 28.703 -11.406 -62.312 1 93 705 SER A C 1
ATOM 5586 O O . SER A 1 705 ? 27.688 -11.211 -63 1 93 705 SER A O 1
ATOM 5588 N N . ILE A 1 706 ? 28.672 -11.578 -61.062 1 93.81 706 ILE A N 1
ATOM 5589 C CA . ILE A 1 706 ? 27.422 -11.516 -60.312 1 93.81 706 ILE A CA 1
ATOM 5590 C C . ILE A 1 706 ? 26.844 -10.102 -60.406 1 93.81 706 ILE A C 1
ATOM 5592 O O . ILE A 1 706 ? 25.641 -9.938 -60.625 1 93.81 706 ILE A O 1
ATOM 5596 N N . TRP A 1 707 ? 27.672 -9.141 -60.281 1 94.19 707 TRP A N 1
ATOM 5597 C CA . TRP A 1 707 ? 27.266 -7.742 -60.344 1 94.19 707 TRP A CA 1
ATOM 5598 C C . TRP A 1 707 ? 26.656 -7.41 -61.688 1 94.19 707 TRP A C 1
ATOM 5600 O O . TRP A 1 707 ? 25.625 -6.746 -61.781 1 94.19 707 TRP A O 1
ATOM 5610 N N . ALA A 1 708 ? 27.297 -7.945 -62.719 1 92.69 708 ALA A N 1
ATOM 5611 C CA . ALA A 1 708 ? 26.812 -7.719 -64.062 1 92.69 708 ALA A CA 1
ATOM 5612 C C . ALA A 1 708 ? 25.438 -8.344 -64.312 1 92.69 708 ALA A C 1
ATOM 5614 O O . ALA A 1 708 ? 24.578 -7.758 -64.938 1 92.69 708 ALA A O 1
ATOM 5615 N N . ARG A 1 709 ? 25.281 -9.43 -63.812 1 91.69 709 ARG A N 1
ATOM 5616 C CA . ARG A 1 709 ? 24 -10.117 -63.938 1 91.69 709 ARG A CA 1
ATOM 5617 C C . ARG A 1 709 ? 22.906 -9.367 -63.188 1 91.69 709 ARG A C 1
ATOM 5619 O O . ARG A 1 709 ? 21.766 -9.312 -63.625 1 91.69 709 ARG A O 1
ATOM 5626 N N . LEU A 1 710 ? 23.203 -8.859 -61.969 1 93.19 710 LEU A N 1
ATOM 5627 C CA . LEU A 1 710 ? 22.25 -8.094 -61.188 1 93.19 710 LEU A CA 1
ATOM 5628 C C . LEU A 1 710 ? 21.797 -6.848 -61.969 1 93.19 710 LEU A C 1
ATOM 5630 O O . LEU A 1 710 ? 20.609 -6.508 -61.938 1 93.19 710 LEU A O 1
ATOM 5634 N N . LYS A 1 711 ? 22.766 -6.238 -62.531 1 89.38 711 LYS A N 1
ATOM 5635 C CA . LYS A 1 711 ? 22.469 -5.031 -63.281 1 89.38 711 LYS A CA 1
ATOM 5636 C C . LYS A 1 711 ? 21.656 -5.363 -64.562 1 89.38 711 LYS A C 1
ATOM 5638 O O . LYS A 1 711 ? 20.766 -4.609 -64.938 1 89.38 711 LYS A O 1
ATOM 5643 N N . GLN A 1 712 ? 21.938 -6.465 -65.188 1 89.5 712 GLN A N 1
ATOM 5644 C CA . GLN A 1 712 ? 21.234 -6.895 -66.375 1 89.5 712 GLN A CA 1
ATOM 5645 C C . GLN A 1 712 ? 19.766 -7.234 -66.062 1 89.5 712 GLN A C 1
ATOM 5647 O O . GLN A 1 712 ? 18.875 -6.945 -66.875 1 89.5 712 GLN A O 1
ATOM 5652 N N . GLN A 1 713 ? 19.609 -7.781 -65 1 89.5 713 GLN A N 1
ATOM 5653 C CA . GLN A 1 713 ? 18.266 -8.195 -64.625 1 89.5 713 GLN A CA 1
ATOM 5654 C C . GLN A 1 713 ? 17.516 -7.059 -63.938 1 89.5 713 GLN A C 1
ATOM 5656 O O . GLN A 1 713 ? 16.375 -7.234 -63.5 1 89.5 713 GLN A O 1
ATOM 5661 N N . ASP A 1 714 ? 18.047 -5.953 -63.812 1 84.62 714 ASP A N 1
ATOM 5662 C CA . ASP A 1 714 ? 17.469 -4.734 -63.25 1 84.62 714 ASP A CA 1
ATOM 5663 C C . ASP A 1 714 ? 17 -4.953 -61.812 1 84.62 714 ASP A C 1
ATOM 5665 O O . ASP A 1 714 ? 15.859 -4.652 -61.469 1 84.62 714 ASP A O 1
ATOM 5669 N N . ILE A 1 715 ? 17.812 -5.672 -61.031 1 87.75 715 ILE A N 1
ATOM 5670 C CA . ILE A 1 715 ? 17.516 -5.875 -59.594 1 87.75 715 ILE A CA 1
ATOM 5671 C C . ILE A 1 715 ? 17.859 -4.613 -58.812 1 87.75 715 ILE A C 1
ATOM 5673 O O . ILE A 1 715 ? 18.859 -3.949 -59.094 1 87.75 715 ILE A O 1
ATOM 5677 N N . ASP A 1 716 ? 17.062 -4.273 -57.906 1 90.25 716 ASP A N 1
ATOM 5678 C CA . ASP A 1 716 ? 17.297 -3.1 -57.094 1 90.25 716 ASP A CA 1
ATOM 5679 C C . ASP A 1 716 ? 18.516 -3.305 -56.188 1 90.25 716 ASP A C 1
ATOM 5681 O O . ASP A 1 716 ? 18.594 -4.293 -55.438 1 90.25 716 ASP A O 1
ATOM 5685 N N . ILE A 1 717 ? 19.484 -2.479 -56.281 1 91.62 717 ILE A N 1
ATOM 5686 C CA . ILE A 1 717 ? 20.703 -2.57 -55.5 1 91.62 717 ILE A CA 1
ATOM 5687 C C . ILE A 1 717 ? 20.562 -1.716 -54.219 1 91.62 717 ILE A C 1
ATOM 5689 O O . ILE A 1 717 ? 20.5 -0.487 -54.312 1 91.62 717 ILE A O 1
ATOM 5693 N N . ASP A 1 718 ? 20.438 -2.369 -53.156 1 93.12 718 ASP A N 1
ATOM 5694 C CA . ASP A 1 718 ? 20.375 -1.647 -51.875 1 93.12 718 ASP A CA 1
ATOM 5695 C C . ASP A 1 718 ? 21.766 -1.468 -51.281 1 93.12 718 ASP A C 1
ATOM 5697 O O . ASP A 1 718 ? 22.75 -1.958 -51.844 1 93.12 718 ASP A O 1
ATOM 5701 N N . LYS A 1 719 ? 21.828 -0.732 -50.219 1 93.62 719 LYS A N 1
ATOM 5702 C CA . LYS A 1 719 ? 23.094 -0.363 -49.594 1 93.62 719 LYS A CA 1
ATOM 5703 C C . LYS A 1 719 ? 23.875 -1.601 -49.188 1 93.62 719 LYS A C 1
ATOM 5705 O O . LYS A 1 719 ? 25.078 -1.693 -49.469 1 93.62 719 LYS A O 1
ATOM 5710 N N . PRO A 1 720 ? 23.297 -2.629 -48.562 1 94.44 720 PRO A N 1
ATOM 5711 C CA . PRO A 1 720 ? 24.047 -3.811 -48.156 1 94.44 720 PRO A CA 1
ATOM 5712 C C . PRO A 1 720 ? 24.641 -4.57 -49.344 1 94.44 720 PRO A C 1
ATOM 5714 O O . PRO A 1 720 ? 25.781 -5.047 -49.25 1 94.44 720 PRO A O 1
ATOM 5717 N N . ILE A 1 721 ? 23.953 -4.68 -50.375 1 94.44 721 ILE A N 1
ATOM 5718 C CA . ILE A 1 721 ? 24.438 -5.391 -51.562 1 94.44 721 ILE A CA 1
ATOM 5719 C C . ILE A 1 721 ? 25.625 -4.645 -52.156 1 94.44 721 ILE A C 1
ATOM 5721 O O . ILE A 1 721 ? 26.625 -5.258 -52.531 1 94.44 721 ILE A O 1
ATOM 5725 N N . TRP A 1 722 ? 25.438 -3.355 -52.25 1 95.56 722 TRP A N 1
ATOM 5726 C CA . TRP A 1 722 ? 26.531 -2.555 -52.781 1 95.56 722 TRP A CA 1
ATOM 5727 C C . TRP A 1 722 ? 27.781 -2.691 -51.938 1 95.56 722 TRP A C 1
ATOM 5729 O O . TRP A 1 722 ? 28.891 -2.842 -52.469 1 95.56 722 TRP A O 1
ATOM 5739 N N . THR A 1 723 ? 27.547 -2.619 -50.656 1 95.19 723 THR A N 1
ATOM 5740 C CA . THR A 1 723 ? 28.672 -2.727 -49.719 1 95.19 723 THR A CA 1
ATOM 5741 C C . THR A 1 723 ? 29.344 -4.086 -49.844 1 95.19 723 THR A C 1
ATOM 5743 O O . THR A 1 723 ? 30.578 -4.18 -49.781 1 95.19 723 THR A O 1
ATOM 5746 N N . ALA A 1 724 ? 28.578 -5.094 -49.969 1 95.38 724 ALA A N 1
ATOM 5747 C CA . ALA A 1 724 ? 29.125 -6.441 -50.125 1 95.38 724 ALA A CA 1
ATOM 5748 C C . ALA A 1 724 ? 29.953 -6.559 -51.406 1 95.38 724 ALA A C 1
ATOM 5750 O O . ALA A 1 724 ? 31.016 -7.195 -51.406 1 95.38 724 ALA A O 1
ATOM 5751 N N . TYR A 1 725 ? 29.469 -5.977 -52.469 1 95.69 725 TYR A N 1
ATOM 5752 C CA . TYR A 1 725 ? 30.203 -5.977 -53.75 1 95.69 725 TYR A CA 1
ATOM 5753 C C . TYR A 1 725 ? 31.531 -5.227 -53.594 1 95.69 725 TYR A C 1
ATOM 5755 O O . TYR A 1 725 ? 32.594 -5.742 -53.969 1 95.69 725 TYR A O 1
ATOM 5763 N N . MET A 1 726 ? 31.453 -4.07 -53.062 1 95.38 726 MET A N 1
ATOM 5764 C CA . MET A 1 726 ? 32.656 -3.271 -52.844 1 95.38 726 MET A CA 1
ATOM 5765 C C . MET A 1 726 ? 33.656 -4.035 -52 1 95.38 726 MET A C 1
ATOM 5767 O O . MET A 1 726 ? 34.875 -4.008 -52.281 1 95.38 726 MET A O 1
ATOM 5771 N N . SER A 1 727 ? 33.188 -4.711 -50.969 1 95.31 727 SER A N 1
ATOM 5772 C CA . SER A 1 727 ? 34.062 -5.469 -50.062 1 95.31 727 SER A CA 1
ATOM 5773 C C . SER A 1 727 ? 34.75 -6.609 -50.781 1 95.31 727 SER A C 1
ATOM 5775 O O . SER A 1 727 ? 35.906 -6.895 -50.562 1 95.31 727 SER A O 1
ATOM 5777 N N . ALA A 1 728 ? 34 -7.285 -51.625 1 95.38 728 ALA A N 1
ATOM 5778 C CA . ALA A 1 728 ? 34.594 -8.375 -52.406 1 95.38 728 ALA A CA 1
ATOM 5779 C C . ALA A 1 728 ? 35.688 -7.859 -53.312 1 95.38 728 ALA A C 1
ATOM 5781 O O . ALA A 1 728 ? 36.719 -8.523 -53.5 1 95.38 728 ALA A O 1
ATOM 5782 N N . ILE A 1 729 ? 35.5 -6.645 -53.844 1 95.12 729 ILE A N 1
ATOM 5783 C CA . ILE A 1 729 ? 36.469 -6.039 -54.75 1 95.12 729 ILE A CA 1
ATOM 5784 C C . ILE A 1 729 ? 37.688 -5.602 -53.969 1 95.12 729 ILE A C 1
ATOM 5786 O O . ILE A 1 729 ? 38.844 -5.875 -54.344 1 95.12 729 ILE A O 1
ATOM 5790 N N . ALA A 1 730 ? 37.438 -5.008 -52.875 1 94.5 730 ALA A N 1
ATOM 5791 C CA . ALA A 1 730 ? 38.531 -4.496 -52.062 1 94.5 730 ALA A CA 1
ATOM 5792 C C . ALA A 1 730 ? 39.375 -5.637 -51.5 1 94.5 730 ALA A C 1
ATOM 5794 O O . ALA A 1 730 ? 40.594 -5.543 -51.5 1 94.5 730 ALA A O 1
ATOM 5795 N N . ARG A 1 731 ? 38.781 -6.75 -51.031 1 93.75 731 ARG A N 1
ATOM 5796 C CA . ARG A 1 731 ? 39.5 -7.859 -50.406 1 93.75 731 ARG A CA 1
ATOM 5797 C C . ARG A 1 731 ? 40.344 -8.586 -51.438 1 93.75 731 ARG A C 1
ATOM 5799 O O . ARG A 1 731 ? 41.375 -9.203 -51.062 1 93.75 731 ARG A O 1
ATOM 5806 N N . ASN A 1 732 ? 39.969 -8.516 -52.688 1 92.25 732 ASN A N 1
ATOM 5807 C CA . ASN A 1 732 ? 40.719 -9.156 -53.75 1 92.25 732 ASN A CA 1
ATOM 5808 C C . ASN A 1 732 ? 41.75 -8.211 -54.344 1 92.25 732 ASN A C 1
ATOM 5810 O O . ASN A 1 732 ? 42.125 -8.336 -55.531 1 92.25 732 ASN A O 1
ATOM 5814 N N . HIS A 1 733 ? 42.156 -7.168 -53.75 1 89.5 733 HIS A N 1
ATOM 5815 C CA . HIS A 1 733 ? 43.312 -6.297 -53.938 1 89.5 733 HIS A CA 1
ATOM 5816 C C . HIS A 1 733 ? 43.062 -5.352 -55.125 1 89.5 733 HIS A C 1
ATOM 5818 O O . HIS A 1 733 ? 44.031 -4.883 -55.719 1 89.5 733 HIS A O 1
ATOM 5824 N N . ASN A 1 734 ? 41.844 -5.207 -55.469 1 92.12 734 ASN A N 1
ATOM 5825 C CA . ASN A 1 734 ? 41.531 -4.168 -56.469 1 92.12 734 ASN A CA 1
ATOM 5826 C C . ASN A 1 734 ? 41.219 -2.84 -55.781 1 92.12 734 ASN A C 1
ATOM 5828 O O . ASN A 1 734 ? 40.062 -2.375 -55.812 1 92.12 734 ASN A O 1
ATOM 5832 N N . HIS A 1 735 ? 42.219 -2.217 -55.281 1 91.5 735 HIS A N 1
ATOM 5833 C CA . HIS A 1 735 ? 42.062 -1.078 -54.406 1 91.5 735 HIS A CA 1
ATOM 5834 C C . HIS A 1 735 ? 41.625 0.168 -55.156 1 91.5 735 HIS A C 1
ATOM 5836 O O . HIS A 1 735 ? 40.844 0.966 -54.656 1 91.5 735 HIS A O 1
ATOM 5842 N N . ASP A 1 736 ? 42.125 0.288 -56.312 1 89.94 736 ASP A N 1
ATOM 5843 C CA . ASP A 1 736 ? 41.781 1.463 -57.125 1 89.94 736 ASP A CA 1
ATOM 5844 C C . ASP A 1 736 ? 40.281 1.438 -57.5 1 89.94 736 ASP A C 1
ATOM 5846 O O . ASP A 1 736 ? 39.625 2.469 -57.469 1 89.94 736 ASP A O 1
ATOM 5850 N N . GLU A 1 737 ? 39.969 0.264 -57.844 1 93.5 737 GLU A N 1
ATOM 5851 C CA . GLU A 1 737 ? 38.562 0.115 -58.219 1 93.5 737 GLU A CA 1
ATOM 5852 C C . GLU A 1 737 ? 37.656 0.339 -57 1 93.5 737 GLU A C 1
ATOM 5854 O O . GLU A 1 737 ? 36.594 0.959 -57.125 1 93.5 737 GLU A O 1
ATOM 5859 N N . ALA A 1 738 ? 38.031 -0.209 -55.875 1 95 738 ALA A N 1
ATOM 5860 C CA . ALA A 1 738 ? 37.25 -0.046 -54.625 1 95 738 ALA A CA 1
ATOM 5861 C C . ALA A 1 738 ? 37.156 1.424 -54.25 1 95 738 ALA A C 1
ATOM 5863 O O . ALA A 1 738 ? 36.094 1.896 -53.812 1 95 738 ALA A O 1
ATOM 5864 N N . MET A 1 739 ? 38.25 2.139 -54.406 1 93.81 739 MET A N 1
ATOM 5865 C CA . MET A 1 739 ? 38.281 3.564 -54.094 1 93.81 739 MET A CA 1
ATOM 5866 C C . MET A 1 739 ? 37.344 4.348 -55 1 93.81 739 MET A C 1
ATOM 5868 O O . MET A 1 739 ? 36.656 5.262 -54.594 1 93.81 739 MET A O 1
ATOM 5872 N N . ALA A 1 740 ? 37.375 3.967 -56.25 1 93.69 740 ALA A N 1
ATOM 5873 C CA . ALA A 1 740 ? 36.5 4.621 -57.219 1 93.69 740 ALA A CA 1
ATOM 5874 C C . ALA A 1 740 ? 35.031 4.406 -56.875 1 93.69 740 ALA A C 1
ATOM 5876 O O . ALA A 1 740 ? 34.219 5.312 -57.031 1 93.69 740 ALA A O 1
ATOM 5877 N N . LEU A 1 741 ? 34.75 3.207 -56.469 1 95 741 LEU A N 1
ATOM 5878 C CA . LEU A 1 741 ? 33.375 2.887 -56.062 1 95 741 LEU A CA 1
ATOM 5879 C C . LEU A 1 741 ? 32.969 3.738 -54.875 1 95 741 LEU A C 1
ATOM 5881 O O . LEU A 1 741 ? 31.844 4.258 -54.844 1 95 741 LEU A O 1
ATOM 5885 N N . ILE A 1 742 ? 33.75 3.906 -53.875 1 95 742 ILE A N 1
ATOM 5886 C CA . ILE A 1 742 ? 33.469 4.652 -52.625 1 95 742 ILE A CA 1
ATOM 5887 C C . ILE A 1 742 ? 33.25 6.125 -52.969 1 95 742 ILE A C 1
ATOM 5889 O O . ILE A 1 742 ? 32.344 6.754 -52.438 1 95 742 ILE A O 1
ATOM 5893 N N . GLU A 1 743 ? 34.062 6.613 -53.906 1 92.5 743 GLU A N 1
ATOM 5894 C CA . GLU A 1 743 ? 34 8.031 -54.219 1 92.5 743 GLU A CA 1
ATOM 5895 C C . GLU A 1 743 ? 32.781 8.352 -55.062 1 92.5 743 GLU A C 1
ATOM 5897 O O . GLU A 1 743 ? 32.281 9.492 -55.062 1 92.5 743 GLU A O 1
ATOM 5902 N N . THR A 1 744 ? 32.219 7.355 -55.75 1 92.62 744 THR A N 1
ATOM 5903 C CA . THR A 1 744 ? 31.125 7.633 -56.656 1 92.62 744 THR A CA 1
ATOM 5904 C C . THR A 1 744 ? 29.797 7.117 -56.094 1 92.62 744 THR A C 1
ATOM 5906 O O . THR A 1 744 ? 28.734 7.367 -56.688 1 92.62 744 THR A O 1
ATOM 5909 N N . VAL A 1 745 ? 29.781 6.379 -55.062 1 93.62 745 VAL A N 1
ATOM 5910 C CA . VAL A 1 745 ? 28.609 5.652 -54.594 1 93.62 745 VAL A CA 1
ATOM 5911 C C . VAL A 1 745 ? 27.5 6.641 -54.219 1 93.62 745 VAL A C 1
ATOM 5913 O O . VAL A 1 745 ? 26.328 6.375 -54.469 1 93.62 745 VAL A O 1
ATOM 5916 N N . GLU A 1 746 ? 27.719 7.742 -53.625 1 91 746 GLU A N 1
ATOM 5917 C CA . GLU A 1 746 ? 26.703 8.719 -53.25 1 91 746 GLU A CA 1
ATOM 5918 C C . GLU A 1 746 ? 26.031 9.336 -54.469 1 91 746 GLU A C 1
ATOM 5920 O O . GLU A 1 746 ? 24.828 9.594 -54.438 1 91 746 GLU A O 1
ATOM 5925 N N . ASP A 1 747 ? 26.812 9.578 -55.438 1 88.31 747 ASP A N 1
ATOM 5926 C CA . ASP A 1 747 ? 26.281 10.203 -56.656 1 88.31 747 ASP A CA 1
ATOM 5927 C C . ASP A 1 747 ? 25.484 9.203 -57.469 1 88.31 747 ASP A C 1
ATOM 5929 O O . ASP A 1 747 ? 24.438 9.547 -58.031 1 88.31 747 ASP A O 1
ATOM 5933 N N . GLU A 1 748 ? 25.969 8.047 -57.531 1 89.81 748 GLU A N 1
ATOM 5934 C CA . GLU A 1 748 ? 25.359 7.043 -58.406 1 89.81 748 GLU A CA 1
ATOM 5935 C C . GLU A 1 748 ? 24.156 6.395 -57.719 1 89.81 748 GLU A C 1
ATOM 5937 O O . GLU A 1 748 ? 23.141 6.141 -58.375 1 89.81 748 GLU A O 1
ATOM 5942 N N . TYR A 1 749 ? 24.203 6.016 -56.438 1 92.5 749 TYR A N 1
ATOM 5943 C CA . TYR A 1 749 ? 23.156 5.246 -55.781 1 92.5 749 TYR A CA 1
ATOM 5944 C C . TYR A 1 749 ? 22.531 6.031 -54.625 1 92.5 749 TYR A C 1
ATOM 5946 O O . TYR A 1 749 ? 21.484 5.645 -54.125 1 92.5 749 TYR A O 1
ATOM 5954 N N . GLY A 1 750 ? 23.156 7.156 -54.25 1 90.62 750 GLY A N 1
ATOM 5955 C CA . GLY A 1 750 ? 22.625 7.988 -53.188 1 90.62 750 GLY A CA 1
ATOM 5956 C C . GLY A 1 750 ? 22.906 7.445 -51.781 1 90.62 750 GLY A C 1
ATOM 5957 O O . GLY A 1 750 ? 22.25 7.82 -50.812 1 90.62 750 GLY A O 1
ATOM 5958 N N . PHE A 1 751 ? 23.859 6.438 -51.625 1 93.81 751 PHE A N 1
ATOM 5959 C CA . PHE A 1 751 ? 24.172 5.852 -50.312 1 93.81 751 PHE A CA 1
ATOM 5960 C C . PHE A 1 751 ? 25.172 6.719 -49.562 1 93.81 751 PHE A C 1
ATOM 5962 O O . PHE A 1 751 ? 26.266 7.008 -50.062 1 93.81 751 PHE A O 1
ATOM 5969 N N . THR A 1 752 ? 24.797 7.18 -48.438 1 92.88 752 THR A N 1
ATOM 5970 C CA . THR A 1 752 ? 25.719 7.957 -47.625 1 92.88 752 THR A CA 1
ATOM 5971 C C . THR A 1 752 ? 26.766 7.055 -46.969 1 92.88 752 THR A C 1
ATOM 5973 O O . THR A 1 752 ? 26.453 5.945 -46.531 1 92.88 752 THR A O 1
ATOM 5976 N N . LEU A 1 753 ? 27.953 7.531 -46.969 1 93.12 753 LEU A N 1
ATOM 5977 C CA . LEU A 1 753 ? 29.047 6.762 -46.406 1 93.12 753 LEU A CA 1
ATOM 5978 C C . LEU A 1 753 ? 28.938 6.723 -44.875 1 93.12 753 LEU A C 1
ATOM 5980 O O . LEU A 1 753 ? 28.828 7.77 -44.25 1 93.12 753 LEU A O 1
ATOM 5984 N N . ASP A 1 754 ? 28.719 5.574 -44.312 1 93.88 754 ASP A N 1
ATOM 5985 C CA . ASP A 1 754 ? 28.562 5.402 -42.875 1 93.88 754 ASP A CA 1
ATOM 5986 C C . ASP A 1 754 ? 29.609 4.438 -42.312 1 93.88 754 ASP A C 1
ATOM 5988 O O . ASP A 1 754 ? 30.547 4.07 -43 1 93.88 754 ASP A O 1
ATOM 5992 N N . LEU A 1 755 ? 29.531 4.145 -41.094 1 93.75 755 LEU A N 1
ATOM 5993 C CA . LEU A 1 755 ? 30.484 3.285 -40.406 1 93.75 755 LEU A CA 1
ATOM 5994 C C . LEU A 1 755 ? 30.547 1.908 -41.062 1 93.75 755 LEU A C 1
ATOM 5996 O O . LEU A 1 755 ? 31.625 1.322 -41.156 1 93.75 755 LEU A O 1
ATOM 6000 N N . GLN A 1 756 ? 29.453 1.434 -41.5 1 93.69 756 GLN A N 1
ATOM 6001 C CA . GLN A 1 756 ? 29.406 0.102 -42.094 1 93.69 756 GLN A CA 1
ATOM 6002 C C . GLN A 1 756 ? 30.172 0.05 -43.406 1 93.69 756 GLN A C 1
ATOM 6004 O O . GLN A 1 756 ? 30.891 -0.915 -43.688 1 93.69 756 GLN A O 1
ATOM 6009 N N . ILE A 1 757 ? 30.016 1.038 -44.25 1 94.81 757 ILE A N 1
ATOM 6010 C CA . ILE A 1 757 ? 30.656 1.072 -45.562 1 94.81 757 ILE A CA 1
ATOM 6011 C C . ILE A 1 757 ? 32.156 1.308 -45.406 1 94.81 757 ILE A C 1
ATOM 6013 O O . ILE A 1 757 ? 32.969 0.532 -45.906 1 94.81 757 ILE A O 1
ATOM 6017 N N . LEU A 1 758 ? 32.438 2.332 -44.656 1 95.19 758 LEU A N 1
ATOM 6018 C CA . LEU A 1 758 ? 33.844 2.711 -44.531 1 95.19 758 LEU A CA 1
ATOM 6019 C C . LEU A 1 758 ? 34.625 1.688 -43.719 1 95.19 758 LEU A C 1
ATOM 6021 O O . LEU A 1 758 ? 35.781 1.404 -44 1 95.19 758 LEU A O 1
ATOM 6025 N N . GLY A 1 759 ? 33.969 1.24 -42.688 1 94.44 759 GLY A N 1
ATOM 6026 C CA . GLY A 1 759 ? 34.594 0.199 -41.875 1 94.44 759 GLY A CA 1
ATOM 6027 C C . GLY A 1 759 ? 34.844 -1.074 -42.656 1 94.44 759 GLY A C 1
ATOM 6028 O O . GLY A 1 759 ? 35.906 -1.696 -42.531 1 94.44 759 GLY A O 1
ATOM 6029 N N . SER A 1 760 ? 33.906 -1.505 -43.469 1 94.81 760 SER A N 1
ATOM 6030 C CA . SER A 1 760 ? 34.062 -2.686 -44.312 1 94.81 760 SER A CA 1
ATOM 6031 C C . SER A 1 760 ? 35.188 -2.48 -45.344 1 94.81 760 SER A C 1
ATOM 6033 O O . SER A 1 760 ? 35.969 -3.4 -45.625 1 94.81 760 SER A O 1
ATOM 6035 N N . TRP A 1 761 ? 35.219 -1.292 -45.906 1 95.31 761 TRP A N 1
ATOM 6036 C CA . TRP A 1 761 ? 36.281 -0.958 -46.875 1 95.31 761 TRP A CA 1
ATOM 6037 C C . TRP A 1 761 ? 37.656 -1.082 -46.219 1 95.31 761 TRP A C 1
ATOM 6039 O O . TRP A 1 761 ? 38.562 -1.723 -46.781 1 95.31 761 TRP A O 1
ATOM 6049 N N . PHE A 1 762 ? 37.75 -0.546 -45.062 1 95.06 762 PHE A N 1
ATOM 6050 C CA . PHE A 1 762 ? 39.031 -0.597 -44.344 1 95.06 762 PHE A CA 1
ATOM 6051 C C . PHE A 1 762 ? 39.406 -2.037 -44.031 1 95.06 762 PHE A C 1
ATOM 6053 O O . PHE A 1 762 ? 40.531 -2.455 -44.344 1 95.06 762 PHE A O 1
ATOM 6060 N N . ASN A 1 763 ? 38.469 -2.807 -43.406 1 93.88 763 ASN A N 1
ATOM 6061 C CA . ASN A 1 763 ? 38.719 -4.18 -43 1 93.88 763 ASN A CA 1
ATOM 6062 C C . ASN A 1 763 ? 39.031 -5.078 -44.188 1 93.88 763 ASN A C 1
ATOM 6064 O O . ASN A 1 763 ? 39.812 -6.031 -44.062 1 93.88 763 ASN A O 1
ATOM 6068 N N . CYS A 1 764 ? 38.406 -4.84 -45.312 1 93.12 764 CYS A N 1
ATOM 6069 C CA . CYS A 1 764 ? 38.562 -5.699 -46.469 1 93.12 764 CYS A CA 1
ATOM 6070 C C . CYS A 1 764 ? 39.812 -5.309 -47.25 1 93.12 764 CYS A C 1
ATOM 6072 O O . CYS A 1 764 ? 40.219 -6.023 -48.188 1 93.12 764 CYS A O 1
ATOM 6074 N N . THR A 1 765 ? 40.438 -4.184 -46.938 1 93.12 765 THR A N 1
ATOM 6075 C CA . THR A 1 765 ? 41.75 -3.844 -47.469 1 93.12 765 THR A CA 1
ATOM 6076 C C . THR A 1 765 ? 42.875 -4.586 -46.75 1 93.12 765 THR A C 1
ATOM 6078 O O . THR A 1 765 ? 43.438 -4.066 -45.781 1 93.12 765 THR A O 1
ATOM 6081 N N . ALA A 1 766 ? 43.188 -5.82 -47.219 1 86.94 766 ALA A N 1
ATOM 6082 C CA . ALA A 1 766 ? 44.062 -6.742 -46.5 1 86.94 766 ALA A CA 1
ATOM 6083 C C . ALA A 1 766 ? 45.531 -6.461 -46.844 1 86.94 766 ALA A C 1
ATOM 6085 O O . ALA A 1 766 ? 46.25 -7.352 -47.281 1 86.94 766 ALA A O 1
ATOM 6086 N N . ASN A 1 767 ? 45.875 -5.262 -46.844 1 88.31 767 ASN A N 1
ATOM 6087 C CA . ASN A 1 767 ? 47.25 -4.824 -47.062 1 88.31 767 ASN A CA 1
ATOM 6088 C C . ASN A 1 767 ? 47.625 -3.645 -46.156 1 88.31 767 ASN A C 1
ATOM 6090 O O . ASN A 1 767 ? 46.938 -2.629 -46.156 1 88.31 767 ASN A O 1
ATOM 6094 N N . GLY A 1 768 ? 48.812 -3.773 -45.562 1 86.69 768 GLY A N 1
ATOM 6095 C CA . GLY A 1 768 ? 49.219 -2.791 -44.562 1 86.69 768 GLY A CA 1
ATOM 6096 C C . GLY A 1 768 ? 49.438 -1.413 -45.156 1 86.69 768 GLY A C 1
ATOM 6097 O O . GLY A 1 768 ? 49 -0.407 -44.594 1 86.69 768 GLY A O 1
ATOM 6098 N N . GLU A 1 769 ? 50.031 -1.397 -46.25 1 87.38 769 GLU A N 1
ATOM 6099 C CA . GLU A 1 769 ? 50.375 -0.125 -46.875 1 87.38 769 GLU A CA 1
ATOM 6100 C C . GLU A 1 769 ? 49.125 0.579 -47.406 1 87.38 769 GLU A C 1
ATOM 6102 O O . GLU A 1 769 ? 48.969 1.789 -47.25 1 87.38 769 GLU A O 1
ATOM 6107 N N . LYS A 1 770 ? 48.344 -0.223 -48.031 1 92.12 770 LYS A N 1
ATOM 6108 C CA . LYS A 1 770 ? 47.125 0.351 -48.625 1 92.12 770 LYS A CA 1
ATOM 6109 C C . LYS A 1 770 ? 46.156 0.766 -47.531 1 92.12 770 LYS A C 1
ATOM 6111 O O . LYS A 1 770 ? 45.375 1.721 -47.688 1 92.12 770 LYS A O 1
ATOM 6116 N N . GLN A 1 771 ? 46.188 0.059 -46.469 1 92.81 771 GLN A N 1
ATOM 6117 C CA . GLN A 1 771 ? 45.312 0.379 -45.344 1 92.81 771 GLN A CA 1
ATOM 6118 C C . GLN A 1 771 ? 45.625 1.747 -44.75 1 92.81 771 GLN A C 1
ATOM 6120 O O . GLN A 1 771 ? 44.75 2.459 -44.281 1 92.81 771 GLN A O 1
ATOM 6125 N N . GLN A 1 772 ? 46.906 2.035 -44.812 1 91.56 772 GLN A N 1
ATOM 6126 C CA . GLN A 1 772 ? 47.344 3.346 -44.312 1 91.56 772 GLN A CA 1
ATOM 6127 C C . GLN A 1 772 ? 46.781 4.461 -45.219 1 91.56 772 GLN A C 1
ATOM 6129 O O . GLN A 1 772 ? 46.406 5.531 -44.719 1 91.56 772 GLN A O 1
ATOM 6134 N N . ARG A 1 773 ? 46.75 4.148 -46.438 1 92 773 ARG A N 1
ATOM 6135 C CA . ARG A 1 773 ? 46.188 5.121 -47.375 1 92 773 ARG A CA 1
ATOM 6136 C C . ARG A 1 773 ? 44.688 5.301 -47.125 1 92 773 ARG A C 1
ATOM 6138 O O . ARG A 1 773 ? 44.188 6.418 -47.188 1 92 773 ARG A O 1
ATOM 6145 N N . VAL A 1 774 ? 44.031 4.172 -46.906 1 94.94 774 VAL A N 1
ATOM 6146 C CA . VAL A 1 774 ? 42.594 4.199 -46.656 1 94.94 774 VAL A CA 1
ATOM 6147 C C . VAL A 1 774 ? 42.344 4.949 -45.344 1 94.94 774 VAL A C 1
ATOM 6149 O O . VAL A 1 774 ? 41.375 5.73 -45.25 1 94.94 774 VAL A O 1
ATOM 6152 N N . GLU A 1 775 ? 43.156 4.688 -44.375 1 94.31 775 GLU A N 1
ATOM 6153 C CA . GLU A 1 775 ? 43.062 5.367 -43.094 1 94.31 775 GLU A CA 1
ATOM 6154 C C . GLU A 1 775 ? 43.188 6.879 -43.25 1 94.31 775 GLU A C 1
ATOM 6156 O O . GLU A 1 775 ? 42.406 7.637 -42.688 1 94.31 775 GLU A O 1
ATOM 6161 N N . ALA A 1 776 ? 44.156 7.266 -44 1 92.38 776 ALA A N 1
ATOM 6162 C CA . ALA A 1 776 ? 44.406 8.688 -44.219 1 92.38 776 ALA A CA 1
ATOM 6163 C C . ALA A 1 776 ? 43.219 9.328 -44.938 1 92.38 776 ALA A C 1
ATOM 6165 O O . ALA A 1 776 ? 42.812 10.461 -44.656 1 92.38 776 ALA A O 1
ATOM 6166 N N . TRP A 1 777 ? 42.688 8.562 -45.875 1 94.62 777 TRP A N 1
ATOM 6167 C CA . TRP A 1 777 ? 41.562 9.039 -46.625 1 94.62 777 TRP A CA 1
ATOM 6168 C C . TRP A 1 777 ? 40.344 9.234 -45.75 1 94.62 777 TRP A C 1
ATOM 6170 O O . TRP A 1 777 ? 39.656 10.258 -45.812 1 94.62 777 TRP A O 1
ATOM 6180 N N . ILE A 1 778 ? 39.969 8.289 -44.875 1 95.56 778 ILE A N 1
ATOM 6181 C CA . ILE A 1 778 ? 38.781 8.336 -44 1 95.56 778 ILE A CA 1
ATOM 6182 C C . ILE A 1 778 ? 38.969 9.422 -42.938 1 95.56 778 ILE A C 1
ATOM 6184 O O . ILE A 1 778 ? 38.031 10.172 -42.656 1 95.56 778 ILE A O 1
ATOM 6188 N N . LYS A 1 779 ? 40.188 9.539 -42.375 1 93.5 779 LYS A N 1
ATOM 6189 C CA . LYS A 1 779 ? 40.469 10.539 -41.344 1 93.5 779 LYS A CA 1
ATOM 6190 C C . LYS A 1 779 ? 40.281 11.953 -41.906 1 93.5 779 LYS A C 1
ATOM 6192 O O . LYS A 1 779 ? 39.781 12.836 -41.188 1 93.5 779 LYS A O 1
ATOM 6197 N N . LYS A 1 780 ? 40.688 12.094 -43.062 1 91.94 780 LYS A N 1
ATOM 6198 C CA . LYS A 1 780 ? 40.625 13.422 -43.688 1 91.94 780 LYS A CA 1
ATOM 6199 C C . LYS A 1 780 ? 39.188 13.789 -44.062 1 91.94 780 LYS A C 1
ATOM 6201 O O . LYS A 1 780 ? 38.75 14.914 -43.812 1 91.94 780 LYS A O 1
ATOM 6206 N N . ARG A 1 781 ? 38.469 12.852 -44.562 1 93 781 ARG A N 1
ATOM 6207 C CA . ARG A 1 781 ? 37.156 13.18 -45.125 1 93 781 ARG A CA 1
ATOM 6208 C C . ARG A 1 781 ? 36.031 12.938 -44.125 1 93 781 ARG A C 1
ATOM 6210 O O . ARG A 1 781 ? 35 13.609 -44.156 1 93 781 ARG A O 1
ATOM 6217 N N . TYR A 1 782 ? 36.156 11.961 -43.25 1 94.88 782 TYR A N 1
ATOM 6218 C CA . TYR A 1 782 ? 35.125 11.609 -42.281 1 94.88 782 TYR A CA 1
ATOM 6219 C C . TYR A 1 782 ? 35.719 11.312 -40.906 1 94.88 782 TYR A C 1
ATOM 6221 O O . TYR A 1 782 ? 35.625 10.18 -40.406 1 94.88 782 TYR A O 1
ATOM 6229 N N . PRO A 1 783 ? 36.125 12.305 -40.25 1 93.5 783 PRO A N 1
ATOM 6230 C CA . PRO A 1 783 ? 36.812 12.094 -38.969 1 93.5 783 PRO A CA 1
ATOM 6231 C C . PRO A 1 783 ? 35.906 11.523 -37.906 1 93.5 783 PRO A C 1
ATOM 6233 O O . PRO A 1 783 ? 36.344 10.734 -37.062 1 93.5 783 PRO A O 1
ATOM 6236 N N . GLU A 1 784 ? 34.625 11.898 -37.938 1 92 784 GLU A N 1
ATOM 6237 C CA . GLU A 1 784 ? 33.688 11.414 -36.938 1 92 784 GLU A CA 1
ATOM 6238 C C . GLU A 1 784 ? 33.5 9.898 -37.031 1 92 784 GLU A C 1
ATOM 6240 O O . GLU A 1 784 ? 33.406 9.203 -36.031 1 92 784 GLU A O 1
ATOM 6245 N N . ILE A 1 785 ? 33.406 9.414 -38.188 1 94.44 785 ILE A N 1
ATOM 6246 C CA . ILE A 1 785 ? 33.219 7.988 -38.438 1 94.44 785 ILE A CA 1
ATOM 6247 C C . ILE A 1 785 ? 34.5 7.234 -38.031 1 94.44 785 ILE A C 1
ATOM 6249 O O . ILE A 1 785 ? 34.406 6.117 -37.5 1 94.44 785 ILE A O 1
ATOM 6253 N N . TRP A 1 786 ? 35.594 7.879 -38.156 1 94.44 786 TRP A N 1
ATOM 6254 C CA . TRP A 1 786 ? 36.844 7.242 -37.75 1 94.44 786 TRP A CA 1
ATOM 6255 C C . TRP A 1 786 ? 36.906 7.074 -36.219 1 94.44 786 TRP A C 1
ATOM 6257 O O . TRP A 1 786 ? 37.375 6.043 -35.75 1 94.44 786 TRP A O 1
ATOM 6267 N N . ASP A 1 787 ? 36.375 8.125 -35.562 1 92.81 787 ASP A N 1
ATOM 6268 C CA . ASP A 1 787 ? 36.344 8.055 -34.094 1 92.81 787 ASP A CA 1
ATOM 6269 C C . ASP A 1 787 ? 35.438 6.902 -33.625 1 92.81 787 ASP A C 1
ATOM 6271 O O . ASP A 1 787 ? 35.75 6.234 -32.656 1 92.81 787 ASP A O 1
ATOM 6275 N N . GLU A 1 788 ? 34.438 6.773 -34.281 1 93.38 788 GLU A N 1
ATOM 6276 C CA . GLU A 1 788 ? 33.531 5.664 -33.969 1 93.38 788 GLU A CA 1
ATOM 6277 C C . GLU A 1 788 ? 34.219 4.32 -34.188 1 93.38 788 GLU A C 1
ATOM 6279 O O . GLU A 1 788 ? 34.031 3.377 -33.438 1 93.38 788 GLU A O 1
ATOM 6284 N N . MET A 1 789 ? 34.969 4.258 -35.25 1 93.38 789 MET A N 1
ATOM 6285 C CA . MET A 1 789 ? 35.719 3.037 -35.594 1 93.38 789 MET A CA 1
ATOM 6286 C C . MET A 1 789 ? 36.781 2.727 -34.562 1 93.38 789 MET A C 1
ATOM 6288 O O . MET A 1 789 ? 36.938 1.573 -34.156 1 93.38 789 MET A O 1
ATOM 6292 N N . GLU A 1 790 ? 37.344 3.76 -34.062 1 91.38 790 GLU A N 1
ATOM 6293 C CA . GLU A 1 790 ? 38.375 3.57 -33.062 1 91.38 790 GLU A CA 1
ATOM 6294 C C . GLU A 1 790 ? 37.812 3.111 -31.719 1 91.38 790 GLU A C 1
ATOM 6296 O O . GLU A 1 790 ? 38.438 2.354 -30.984 1 91.38 790 GLU A O 1
ATOM 6301 N N . ALA A 1 791 ? 36.656 3.592 -31.531 1 91.81 791 ALA A N 1
ATOM 6302 C CA . ALA A 1 791 ? 36 3.248 -30.281 1 91.81 791 ALA A CA 1
ATOM 6303 C C . ALA A 1 791 ? 35.625 1.769 -30.25 1 91.81 791 ALA A C 1
ATOM 6305 O O . ALA A 1 791 ? 35.5 1.177 -29.188 1 91.81 791 ALA A O 1
ATOM 6306 N N . LEU A 1 792 ? 35.5 1.073 -31.312 1 91.5 792 LEU A N 1
ATOM 6307 C CA . LEU A 1 792 ? 35.094 -0.324 -31.406 1 91.5 792 LEU A CA 1
ATOM 6308 C C . LEU A 1 792 ? 36.25 -1.253 -31.125 1 91.5 792 LEU A C 1
ATOM 6310 O O . LEU A 1 792 ? 36.062 -2.424 -30.781 1 91.5 792 LEU A O 1
ATOM 6314 N N . GLY A 1 793 ? 37.438 -0.732 -31.125 1 90.5 793 GLY A N 1
ATOM 6315 C CA . GLY A 1 793 ? 38.625 -1.545 -30.891 1 90.5 793 GLY A CA 1
ATOM 6316 C C . GLY A 1 793 ? 39.062 -2.34 -32.125 1 90.5 793 GLY A C 1
ATOM 6317 O O . GLY A 1 793 ? 38.25 -2.537 -33.031 1 90.5 793 GLY A O 1
ATOM 6318 N N . HIS A 1 794 ? 40.312 -2.623 -32.219 1 89.81 794 HIS A N 1
ATOM 6319 C CA . HIS A 1 794 ? 40.812 -3.371 -33.375 1 89.81 794 HIS A CA 1
ATOM 6320 C C . HIS A 1 794 ? 41.812 -4.434 -32.938 1 89.81 794 HIS A C 1
ATOM 6322 O O . HIS A 1 794 ? 42.25 -4.438 -31.797 1 89.81 794 HIS A O 1
ATOM 6328 N N . TRP A 1 795 ? 41.906 -5.48 -33.719 1 90.12 795 TRP A N 1
ATOM 6329 C CA . TRP A 1 795 ? 42.969 -6.477 -33.562 1 90.12 795 TRP A CA 1
ATOM 6330 C C . TRP A 1 795 ? 43.844 -6.562 -34.781 1 90.12 795 TRP A C 1
ATOM 6332 O O . TRP A 1 795 ? 43.469 -6.07 -35.844 1 90.12 795 TRP A O 1
ATOM 6342 N N . VAL A 1 796 ? 45.031 -7.047 -34.594 1 88.75 796 VAL A N 1
ATOM 6343 C CA . VAL A 1 796 ? 45.969 -7.121 -35.719 1 88.75 796 VAL A CA 1
ATOM 6344 C C . VAL A 1 796 ? 46.094 -8.57 -36.188 1 88.75 796 VAL A C 1
ATOM 6346 O O . VAL A 1 796 ? 46.25 -9.484 -35.375 1 88.75 796 VAL A O 1
ATOM 6349 N N . THR A 1 797 ? 45.875 -8.781 -37.469 1 86.19 797 THR A N 1
ATOM 6350 C CA . THR A 1 797 ? 45.906 -10.125 -38.062 1 86.19 797 THR A CA 1
ATOM 6351 C C . THR A 1 797 ? 47.312 -10.703 -38.031 1 86.19 797 THR A C 1
ATOM 6353 O O . THR A 1 797 ? 48.281 -9.992 -37.75 1 86.19 797 THR A O 1
ATOM 6356 N N . MET A 1 798 ? 47.406 -12 -38.312 1 84 798 MET A N 1
ATOM 6357 C CA . MET A 1 798 ? 48.656 -12.742 -38.406 1 84 798 MET A CA 1
ATOM 6358 C C . MET A 1 798 ? 49.469 -12.625 -37.125 1 84 798 MET A C 1
ATOM 6360 O O . MET A 1 798 ? 50.656 -12.258 -37.125 1 84 798 MET A O 1
ATOM 6364 N N . ASP A 1 799 ? 48.812 -12.758 -36.062 1 80.56 799 ASP A N 1
ATOM 6365 C CA . ASP A 1 799 ? 49.406 -12.805 -34.719 1 80.56 799 ASP A CA 1
ATOM 6366 C C . ASP A 1 799 ? 50.125 -11.5 -34.406 1 80.56 799 ASP A C 1
ATOM 6368 O O . ASP A 1 799 ? 51.219 -11.516 -33.812 1 80.56 799 ASP A O 1
ATOM 6372 N N . GLY A 1 800 ? 49.625 -10.406 -35.031 1 76.44 800 GLY A N 1
ATOM 6373 C CA . GLY A 1 800 ? 50.156 -9.102 -34.656 1 76.44 800 GLY A CA 1
ATOM 6374 C C . GLY A 1 800 ? 51.031 -8.5 -35.719 1 76.44 800 GLY A C 1
ATOM 6375 O O . GLY A 1 800 ? 51.469 -7.348 -35.594 1 76.44 800 GLY A O 1
ATOM 6376 N N . PHE A 1 801 ? 51.25 -9.312 -36.75 1 80.56 801 PHE A N 1
ATOM 6377 C CA . PHE A 1 801 ? 52.188 -8.812 -37.75 1 80.56 801 PHE A CA 1
ATOM 6378 C C . PHE A 1 801 ? 51.469 -8.453 -39.062 1 80.56 801 PHE A C 1
ATOM 6380 O O . PHE A 1 801 ? 52.094 -8.07 -40.031 1 80.56 801 PHE A O 1
ATOM 6387 N N . GLY A 1 802 ? 50.219 -8.523 -39 1 85.69 802 GLY A N 1
ATOM 6388 C CA . GLY A 1 802 ? 49.469 -8.289 -40.219 1 85.69 802 GLY A CA 1
ATOM 6389 C C . GLY A 1 802 ? 48.75 -6.949 -40.25 1 85.69 802 GLY A C 1
ATOM 6390 O O . GLY A 1 802 ? 49.281 -5.945 -39.781 1 85.69 802 GLY A O 1
ATOM 6391 N N . TYR A 1 803 ? 47.656 -6.84 -40.969 1 90.06 803 TYR A N 1
ATOM 6392 C CA . TYR A 1 803 ? 46.844 -5.621 -41.062 1 90.06 803 TYR A CA 1
ATOM 6393 C C . TYR A 1 803 ? 45.812 -5.566 -39.938 1 90.06 803 TYR A C 1
ATOM 6395 O O . TYR A 1 803 ? 45.531 -6.578 -39.281 1 90.06 803 TYR A O 1
ATOM 6403 N N . ARG A 1 804 ? 45.344 -4.406 -39.625 1 90.12 804 ARG A N 1
ATOM 6404 C CA . ARG A 1 804 ? 44.406 -4.168 -38.531 1 90.12 804 ARG A CA 1
ATOM 6405 C C . ARG A 1 804 ? 42.969 -4.504 -38.938 1 90.12 804 ARG A C 1
ATOM 6407 O O . ARG A 1 804 ? 42.594 -4.297 -40.094 1 90.12 804 ARG A O 1
ATOM 6414 N N . GLN A 1 805 ? 42.25 -5.086 -38.031 1 91.38 805 GLN A N 1
ATOM 6415 C CA . GLN A 1 805 ? 40.844 -5.371 -38.25 1 91.38 805 GLN A CA 1
ATOM 6416 C C . GLN A 1 805 ? 39.969 -4.805 -37.125 1 91.38 805 GLN A C 1
ATOM 6418 O O . GLN A 1 805 ? 40.188 -5.152 -35.938 1 91.38 805 GLN A O 1
ATOM 6423 N N . TYR A 1 806 ? 39.094 -3.885 -37.469 1 92.38 806 TYR A N 1
ATOM 6424 C CA . TYR A 1 806 ? 38.219 -3.289 -36.438 1 92.38 806 TYR A CA 1
ATOM 6425 C C . TYR A 1 806 ? 37 -4.164 -36.219 1 92.38 806 TYR A C 1
ATOM 6427 O O . TYR A 1 806 ? 36.594 -4.926 -37.094 1 92.38 806 TYR A O 1
ATOM 6435 N N . ASN A 1 807 ? 36.469 -4.125 -34.969 1 90.62 807 ASN A N 1
ATOM 6436 C CA . ASN A 1 807 ? 35.344 -4.969 -34.562 1 90.62 807 ASN A CA 1
ATOM 6437 C C . ASN A 1 807 ? 34.031 -4.43 -35.062 1 90.62 807 ASN A C 1
ATOM 6439 O O . ASN A 1 807 ? 33.25 -3.863 -34.312 1 90.62 807 ASN A O 1
ATOM 6443 N N . ILE A 1 808 ? 33.812 -4.613 -36.312 1 90.19 808 ILE A N 1
ATOM 6444 C CA . ILE A 1 808 ? 32.562 -4.238 -36.969 1 90.19 808 ILE A CA 1
ATOM 6445 C C . ILE A 1 808 ? 31.719 -5.488 -37.25 1 90.19 808 ILE A C 1
ATOM 6447 O O . ILE A 1 808 ? 32.25 -6.5 -37.719 1 90.19 808 ILE A O 1
ATOM 6451 N N . ASN A 1 809 ? 30.438 -5.469 -36.812 1 88.56 809 ASN A N 1
ATOM 6452 C CA . ASN A 1 809 ? 29.578 -6.625 -37.031 1 88.56 809 ASN A CA 1
ATOM 6453 C C . ASN A 1 809 ? 29.234 -6.805 -38.5 1 88.56 809 ASN A C 1
ATOM 6455 O O . ASN A 1 809 ? 28.547 -5.973 -39.094 1 88.56 809 ASN A O 1
ATOM 6459 N N . ARG A 1 810 ? 29.719 -7.754 -39.125 1 87.81 810 ARG A N 1
ATOM 6460 C CA . ARG A 1 810 ? 29.453 -8.047 -40.531 1 87.81 810 ARG A CA 1
ATOM 6461 C C . ARG A 1 810 ? 28.719 -9.375 -40.688 1 87.81 810 ARG A C 1
ATOM 6463 O O . ARG A 1 810 ? 28.781 -10 -41.75 1 87.81 810 ARG A O 1
ATOM 6470 N N . ASP A 1 811 ? 28.016 -9.82 -39.562 1 88.5 811 ASP A N 1
ATOM 6471 C CA . ASP A 1 811 ? 27.297 -11.102 -39.594 1 88.5 811 ASP A CA 1
ATOM 6472 C C . ASP A 1 811 ? 26.109 -11.055 -40.562 1 88.5 811 ASP A C 1
ATOM 6474 O O . ASP A 1 811 ? 25.453 -10.016 -40.688 1 88.5 811 ASP A O 1
ATOM 6478 N N . LEU A 1 812 ? 25.922 -12.133 -41.25 1 91.88 812 LEU A N 1
ATOM 6479 C CA . LEU A 1 812 ? 24.812 -12.227 -42.188 1 91.88 812 LEU A CA 1
ATOM 6480 C C . LEU A 1 812 ? 23.828 -13.305 -41.75 1 91.88 812 LEU A C 1
ATOM 6482 O O . LEU A 1 812 ? 24.172 -14.211 -41 1 91.88 812 LEU A O 1
ATOM 6486 N N . ASP A 1 813 ? 22.578 -13.172 -42.188 1 92 813 ASP A N 1
ATOM 6487 C CA . ASP A 1 813 ? 21.531 -14.156 -41.938 1 92 813 ASP A CA 1
ATOM 6488 C C . ASP A 1 813 ? 21.109 -14.844 -43.25 1 92 813 ASP A C 1
ATOM 6490 O O . ASP A 1 813 ? 21.141 -14.234 -44.312 1 92 813 ASP A O 1
ATOM 6494 N N . PRO A 1 814 ? 20.672 -16.031 -43.156 1 92.06 814 PRO A N 1
ATOM 6495 C CA . PRO A 1 814 ? 20.266 -16.734 -44.375 1 92.06 814 PRO A CA 1
ATOM 6496 C C . PRO A 1 814 ? 18.922 -16.281 -44.875 1 92.06 814 PRO A C 1
ATOM 6498 O O . PRO A 1 814 ? 18.094 -15.773 -44.125 1 92.06 814 PRO A O 1
ATOM 6501 N N . MET B 1 1 ? 22.844 13.898 51.125 1 22.2 1 MET B N 1
ATOM 6502 C CA . MET B 1 1 ? 21.625 14.648 50.781 1 22.2 1 MET B CA 1
ATOM 6503 C C . MET B 1 1 ? 20.422 13.727 50.75 1 22.2 1 MET B C 1
ATOM 6505 O O . MET B 1 1 ? 20.438 12.68 50.094 1 22.2 1 MET B O 1
ATOM 6509 N N . PRO B 1 2 ? 19.5 13.734 51.812 1 26.39 2 PRO B N 1
ATOM 6510 C CA . PRO B 1 2 ? 18.562 12.758 52.375 1 26.39 2 PRO B CA 1
ATOM 6511 C C . PRO B 1 2 ? 17.375 12.484 51.438 1 26.39 2 PRO B C 1
ATOM 6513 O O . PRO B 1 2 ? 17.062 13.312 50.594 1 26.39 2 PRO B O 1
ATOM 6516 N N . SER B 1 3 ? 17.094 11.172 51.281 1 25.42 3 SER B N 1
ATOM 6517 C CA . SER B 1 3 ? 16.312 10.32 50.406 1 25.42 3 SER B CA 1
ATOM 6518 C C . SER B 1 3 ? 14.828 10.703 50.438 1 25.42 3 SER B C 1
ATOM 6520 O O . SER B 1 3 ? 14.133 10.422 51.406 1 25.42 3 SER B O 1
ATOM 6522 N N . HIS B 1 4 ? 14.531 12.078 50.156 1 25.3 4 HIS B N 1
ATOM 6523 C CA . HIS B 1 4 ? 13.336 12.875 50.406 1 25.3 4 HIS B CA 1
ATOM 6524 C C . HIS B 1 4 ? 12.117 12.281 49.719 1 25.3 4 HIS B C 1
ATOM 6526 O O . HIS B 1 4 ? 11.094 12.953 49.562 1 25.3 4 HIS B O 1
ATOM 6532 N N . LEU B 1 5 ? 12.352 11.148 49 1 24.95 5 LEU B N 1
ATOM 6533 C CA . LEU B 1 5 ? 11.336 10.688 48.062 1 24.95 5 LEU B CA 1
ATOM 6534 C C . LEU B 1 5 ? 10.023 10.383 48.812 1 24.95 5 LEU B C 1
ATOM 6536 O O . LEU B 1 5 ? 9 10.141 48.156 1 24.95 5 LEU B O 1
ATOM 6540 N N . THR B 1 6 ? 10.07 10.164 50.188 1 28.08 6 THR B N 1
ATOM 6541 C CA . THR B 1 6 ? 9.164 9.266 50.875 1 28.08 6 THR B CA 1
ATOM 6542 C C . THR B 1 6 ? 7.809 9.922 51.094 1 28.08 6 THR B C 1
ATOM 6544 O O . THR B 1 6 ? 6.828 9.25 51.406 1 28.08 6 THR B O 1
ATOM 6547 N N . ARG B 1 7 ? 7.797 11.266 51.281 1 28.05 7 ARG B N 1
ATOM 6548 C CA . ARG B 1 7 ? 6.785 11.836 52.188 1 28.05 7 ARG B CA 1
ATOM 6549 C C . ARG B 1 7 ? 5.43 11.898 51.469 1 28.05 7 ARG B C 1
ATOM 6551 O O . ARG B 1 7 ? 4.391 11.75 52.125 1 28.05 7 ARG B O 1
ATOM 6558 N N . VAL B 1 8 ? 5.395 12.336 50.219 1 26.91 8 VAL B N 1
ATOM 6559 C CA . VAL B 1 8 ? 4.098 12.836 49.781 1 26.91 8 VAL B CA 1
ATOM 6560 C C . VAL B 1 8 ? 3.117 11.672 49.625 1 26.91 8 VAL B C 1
ATOM 6562 O O . VAL B 1 8 ? 1.902 11.867 49.688 1 26.91 8 VAL B O 1
ATOM 6565 N N . VAL B 1 9 ? 3.566 10.414 49.562 1 29.16 9 VAL B N 1
ATOM 6566 C CA . VAL B 1 9 ? 2.699 9.242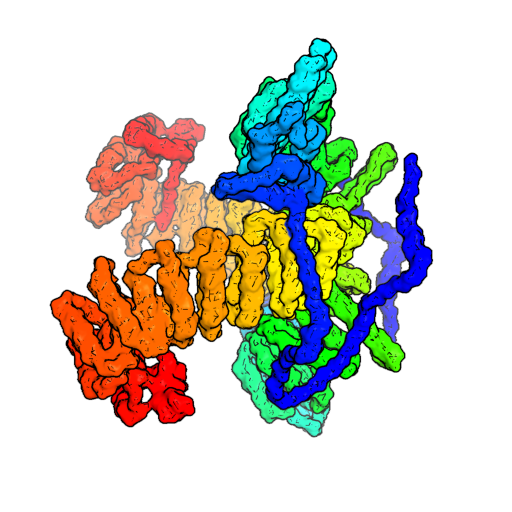 49.469 1 29.16 9 VAL B CA 1
ATOM 6567 C C . VAL B 1 9 ? 1.891 9.102 50.75 1 29.16 9 VAL B C 1
ATOM 6569 O O . VAL B 1 9 ? 0.694 8.805 50.719 1 29.16 9 VAL B O 1
ATOM 6572 N N . PHE B 1 10 ? 2.57 9.453 51.938 1 30.03 10 PHE B N 1
ATOM 6573 C CA . PHE B 1 10 ? 2.004 9.047 53.188 1 30.03 10 PHE B CA 1
ATOM 6574 C C . PHE B 1 10 ? 0.751 9.859 53.531 1 30.03 10 PHE B C 1
ATOM 6576 O O . PHE B 1 10 ? -0.141 9.375 54.219 1 30.03 10 PHE B O 1
ATOM 6583 N N . ARG B 1 11 ? 0.759 11.148 53.156 1 28.42 11 ARG B N 1
ATOM 6584 C CA . ARG B 1 11 ? -0.296 11.938 53.812 1 28.42 11 ARG B CA 1
ATOM 6585 C C . ARG B 1 11 ? -1.673 11.492 53.312 1 28.42 11 ARG B C 1
ATOM 6587 O O . ARG B 1 11 ? -2.625 11.445 54.094 1 28.42 11 ARG B O 1
ATOM 6594 N N . ASN B 1 12 ? -1.816 11.242 52 1 27.16 12 ASN B N 1
ATOM 6595 C CA . ASN B 1 12 ? -3.186 11 51.562 1 27.16 12 ASN B CA 1
ATOM 6596 C C . ASN B 1 12 ? -3.711 9.664 52.094 1 27.16 12 ASN B C 1
ATOM 6598 O O . ASN B 1 12 ? -4.902 9.375 51.969 1 27.16 12 ASN B O 1
ATOM 6602 N N . LEU B 1 13 ? -2.84 8.781 52.625 1 29.42 13 LEU B N 1
ATOM 6603 C CA . LEU B 1 13 ? -3.348 7.582 53.281 1 29.42 13 LEU B CA 1
ATOM 6604 C C . LEU B 1 13 ? -4.223 7.949 54.5 1 29.42 13 LEU B C 1
ATOM 6606 O O . LEU B 1 13 ? -5.188 7.246 54.781 1 29.42 13 LEU B O 1
ATOM 6610 N N . ILE B 1 14 ? -3.695 8.891 55.312 1 30.25 14 ILE B N 1
ATOM 6611 C CA . ILE B 1 14 ? -4.391 9.023 56.594 1 30.25 14 ILE B CA 1
ATOM 6612 C C . ILE B 1 14 ? -5.812 9.531 56.375 1 30.25 14 ILE B C 1
ATOM 6614 O O . ILE B 1 14 ? -6.707 9.281 57.156 1 30.25 14 ILE B O 1
ATOM 6618 N N . ALA B 1 15 ? -5.922 10.57 55.375 1 30.47 15 ALA B N 1
ATOM 6619 C CA . ALA B 1 15 ? -7.301 11.039 55.438 1 30.47 15 ALA B CA 1
ATOM 6620 C C . ALA B 1 15 ? -8.258 10.016 54.812 1 30.47 15 ALA B C 1
ATOM 6622 O O . ALA B 1 15 ? -7.93 9.375 53.812 1 30.47 15 ALA B O 1
ATOM 6623 N N . ASN B 1 16 ? -9.125 9.266 55.531 1 26.7 16 ASN B N 1
ATOM 6624 C CA . ASN B 1 16 ? -10.047 8.141 55.469 1 26.7 16 ASN B CA 1
ATOM 6625 C C . ASN B 1 16 ? -10.875 8.18 54.188 1 26.7 16 ASN B C 1
ATOM 6627 O O . ASN B 1 16 ? -12.008 7.691 54.156 1 26.7 16 ASN B O 1
ATOM 6631 N N . GLU B 1 17 ? -10.711 9.211 53.312 1 30.81 17 GLU B N 1
ATOM 6632 C CA . GLU B 1 17 ? -11.836 9.383 52.406 1 30.81 17 GLU B CA 1
ATOM 6633 C C . GLU B 1 17 ? -11.859 8.297 51.312 1 30.81 17 GLU B C 1
ATOM 6635 O O . GLU B 1 17 ? -10.812 7.91 50.812 1 30.81 17 GLU B O 1
ATOM 6640 N N . PRO B 1 18 ? -13.07 7.465 51.25 1 30.61 18 PRO B N 1
ATOM 6641 C CA . PRO B 1 18 ? -13.203 6.199 50.531 1 30.61 18 PRO B CA 1
ATOM 6642 C C . PRO B 1 18 ? -12.812 6.312 49.062 1 30.61 18 PRO B C 1
ATOM 6644 O O . PRO B 1 18 ? -13 7.371 48.469 1 30.61 18 PRO B O 1
ATOM 6647 N N . LEU B 1 19 ? -11.734 5.699 48.656 1 27.92 19 LEU B N 1
ATOM 6648 C CA . LEU B 1 19 ? -11.211 5.703 47.281 1 27.92 19 LEU B CA 1
ATOM 6649 C C . LEU B 1 19 ? -12.211 5.094 46.312 1 27.92 19 LEU B C 1
ATOM 6651 O O . LEU B 1 19 ? -12.477 3.889 46.344 1 27.92 19 LEU B O 1
ATOM 6655 N N . LEU B 1 20 ? -13.492 5.781 46.062 1 27.47 20 LEU B N 1
ATOM 6656 C CA . LEU B 1 20 ? -14.641 5.234 45.375 1 27.47 20 LEU B CA 1
ATOM 6657 C C . LEU B 1 20 ? -14.219 4.691 44 1 27.47 20 LEU B C 1
ATOM 6659 O O . LEU B 1 20 ? -13.539 5.379 43.219 1 27.47 20 LEU B O 1
ATOM 6663 N N . TYR B 1 21 ? -13.891 3.379 43.969 1 25.7 21 TYR B N 1
ATOM 6664 C CA . TYR B 1 21 ? -13.516 2.541 42.844 1 25.7 21 TYR B CA 1
ATOM 6665 C C . TYR B 1 21 ? -14.594 2.562 41.75 1 25.7 21 TYR B C 1
ATOM 6667 O O . TYR B 1 21 ? -15.641 1.928 41.906 1 25.7 21 TYR B O 1
ATOM 6675 N N . ARG B 1 22 ? -15.008 3.723 41.156 1 25.12 22 ARG B N 1
ATOM 6676 C CA . ARG B 1 22 ? -16.25 3.936 40.438 1 25.12 22 ARG B CA 1
ATOM 6677 C C . ARG B 1 22 ? -16.328 3.061 39.188 1 25.12 22 ARG B C 1
ATOM 6679 O O . ARG B 1 22 ? -17.188 3.254 38.344 1 25.12 22 ARG B O 1
ATOM 6686 N N . GLY B 1 23 ? -15.375 2.158 39.031 1 21.94 23 GLY B N 1
ATOM 6687 C CA . GLY B 1 23 ? -15.312 1.661 37.656 1 21.94 23 GLY B CA 1
ATOM 6688 C C . GLY B 1 23 ? -16.438 0.71 37.344 1 21.94 23 GLY B C 1
ATOM 6689 O O . GLY B 1 23 ? -16.641 0.359 36.156 1 21.94 23 GLY B O 1
ATOM 6690 N N . CYS B 1 24 ? -16.984 -0.049 38.281 1 21.98 24 CYS B N 1
ATOM 6691 C CA . CYS B 1 24 ? -17.625 -1.296 37.875 1 21.98 24 CYS B CA 1
ATOM 6692 C C . CYS B 1 24 ? -19.047 -1.039 37.375 1 21.98 24 CYS B C 1
ATOM 6694 O O . CYS B 1 24 ? -20.016 -1.359 38.031 1 21.98 24 CYS B O 1
ATOM 6696 N N . ARG B 1 25 ? -19.594 0.054 36.969 1 22.22 25 ARG B N 1
ATOM 6697 C CA . ARG B 1 25 ? -21.047 0.028 36.812 1 22.22 25 ARG B CA 1
ATOM 6698 C C . ARG B 1 25 ? -21.484 -1.074 35.844 1 22.22 25 ARG B C 1
ATOM 6700 O O . ARG B 1 25 ? -20.938 -1.185 34.75 1 22.22 25 ARG B O 1
ATOM 6707 N N . HIS B 1 26 ? -22.125 -2.193 36.344 1 21.11 26 HIS B N 1
ATOM 6708 C CA . HIS B 1 26 ? -22.875 -3.312 35.781 1 21.11 26 HIS B CA 1
ATOM 6709 C C . HIS B 1 26 ? -23.984 -2.826 34.844 1 21.11 26 HIS B C 1
ATOM 6711 O O . HIS B 1 26 ? -25.016 -2.338 35.312 1 21.11 26 HIS B O 1
ATOM 6717 N N . ARG B 1 27 ? -23.906 -2.139 33.719 1 21.53 27 ARG B N 1
ATOM 6718 C CA . ARG B 1 27 ? -25.109 -1.7 33.062 1 21.53 27 ARG B CA 1
ATOM 6719 C C . ARG B 1 27 ? -25.953 -2.895 32.594 1 21.53 27 ARG B C 1
ATOM 6721 O O . ARG B 1 27 ? -25.453 -3.801 31.938 1 21.53 27 ARG B O 1
ATOM 6728 N N . ALA B 1 28 ? -27 -3.322 33.375 1 22.09 28 ALA B N 1
ATOM 6729 C CA . ALA B 1 28 ? -28.031 -4.34 33.125 1 22.09 28 ALA B CA 1
ATOM 6730 C C . ALA B 1 28 ? -28.531 -4.293 31.688 1 22.09 28 ALA B C 1
ATOM 6732 O O . ALA B 1 28 ? -28.672 -3.211 31.109 1 22.09 28 ALA B O 1
ATOM 6733 N N . ILE B 1 29 ? -28.406 -5.355 30.984 1 22.66 29 ILE B N 1
ATOM 6734 C CA . ILE B 1 29 ? -28.797 -5.668 29.609 1 22.66 29 ILE B CA 1
ATOM 6735 C C . ILE B 1 29 ? -30.297 -5.438 29.453 1 22.66 29 ILE B C 1
ATOM 6737 O O . ILE B 1 29 ? -31.109 -6.117 30.078 1 22.66 29 ILE B O 1
ATOM 6741 N N . HIS B 1 30 ? -30.875 -4.27 29.547 1 21.25 30 HIS B N 1
ATOM 6742 C CA . HIS B 1 30 ? -32.312 -4.164 29.406 1 21.25 30 HIS B CA 1
ATOM 6743 C C . HIS B 1 30 ? -32.781 -4.84 28.109 1 21.25 30 HIS B C 1
ATOM 6745 O O . HIS B 1 30 ? -32.125 -4.762 27.078 1 21.25 30 HIS B O 1
ATOM 6751 N N . PRO B 1 31 ? -33.688 -5.852 28.156 1 23.52 31 PRO B N 1
ATOM 6752 C CA . PRO B 1 31 ? -34.281 -6.66 27.094 1 23.52 31 PRO B CA 1
ATOM 6753 C C . PRO B 1 31 ? -34.938 -5.812 26 1 23.52 31 PRO B C 1
ATOM 6755 O O . PRO B 1 31 ? -35.688 -4.891 26.297 1 23.52 31 PRO B O 1
ATOM 6758 N N . ARG B 1 32 ? -34.281 -5.594 24.984 1 22.19 32 ARG B N 1
ATOM 6759 C CA . ARG B 1 32 ? -34.906 -4.84 23.906 1 22.19 32 ARG B CA 1
ATOM 6760 C C . ARG B 1 32 ? -36.125 -5.57 23.359 1 22.19 32 ARG B C 1
ATOM 6762 O O . ARG B 1 32 ? -36.031 -6.664 22.812 1 22.19 32 ARG B O 1
ATOM 6769 N N . ALA B 1 33 ? -37.281 -5.562 24.062 1 22.92 33 ALA B N 1
ATOM 6770 C CA . ALA B 1 33 ? -38.562 -6.008 23.5 1 22.92 33 ALA B CA 1
ATOM 6771 C C . ALA B 1 33 ? -38.688 -5.562 22.047 1 22.92 33 ALA B C 1
ATOM 6773 O O . ALA B 1 33 ? -38.25 -4.48 21.672 1 22.92 33 ALA B O 1
ATOM 6774 N N . LEU B 1 34 ? -39.031 -6.457 21.141 1 24.19 34 LEU B N 1
ATOM 6775 C CA . LEU B 1 34 ? -39.344 -6.469 19.719 1 24.19 34 LEU B CA 1
ATOM 6776 C C . LEU B 1 34 ? -40.5 -5.508 19.406 1 24.19 34 LEU B C 1
ATOM 6778 O O . LEU B 1 34 ? -41.656 -5.914 19.359 1 24.19 34 LEU B O 1
ATOM 6782 N N . SER B 1 35 ? -40.781 -4.422 20.125 1 21.58 35 SER B N 1
ATOM 6783 C CA . SER B 1 35 ? -42.031 -3.754 19.766 1 21.58 35 SER B CA 1
ATOM 6784 C C . SER B 1 35 ? -42.125 -3.588 18.25 1 21.58 35 SER B C 1
ATOM 6786 O O . SER B 1 35 ? -41.156 -3.314 17.578 1 21.58 35 SER B O 1
ATOM 6788 N N . GLN B 1 36 ? -43.219 -4.16 17.531 1 23.16 36 GLN B N 1
ATOM 6789 C CA . GLN B 1 36 ? -43.906 -4.289 16.25 1 23.16 36 GLN B CA 1
ATOM 6790 C C . GLN B 1 36 ? -43.812 -2.988 15.453 1 23.16 36 GLN B C 1
ATOM 6792 O O . GLN B 1 36 ? -43.469 -2.996 14.273 1 23.16 36 GLN B O 1
ATOM 6797 N N . HIS B 1 37 ? -44.969 -2.174 15.602 1 23.72 37 HIS B N 1
ATOM 6798 C CA . HIS B 1 37 ? -45.656 -1.133 14.844 1 23.72 37 HIS B CA 1
ATOM 6799 C C . HIS B 1 37 ? -44.719 0.039 14.555 1 23.72 37 HIS B C 1
ATOM 6801 O O . HIS B 1 37 ? -43.719 0.24 15.258 1 23.72 37 HIS B O 1
ATOM 6807 N N . GLY B 1 38 ? -44.844 0.629 13.32 1 23.91 38 GLY B N 1
ATOM 6808 C CA . GLY B 1 38 ? -44.156 1.638 12.523 1 23.91 38 GLY B CA 1
ATOM 6809 C C . GLY B 1 38 ? -43.812 2.883 13.32 1 23.91 38 GLY B C 1
ATOM 6810 O O . GLY B 1 38 ? -43.469 3.916 12.742 1 23.91 38 GLY B O 1
ATOM 6811 N N . THR B 1 39 ? -44.25 2.828 14.562 1 23.14 39 THR B N 1
ATOM 6812 C CA . THR B 1 39 ? -44.406 4.168 15.125 1 23.14 39 THR B CA 1
ATOM 6813 C C . THR B 1 39 ? -43.062 4.922 15.07 1 23.14 39 THR B C 1
ATOM 6815 O O . THR B 1 39 ? -42 4.328 15.242 1 23.14 39 THR B O 1
ATOM 6818 N N . ARG B 1 40 ? -43.125 6.066 14.273 1 28.34 40 ARG B N 1
ATOM 6819 C CA . ARG B 1 40 ? -42.188 7.156 14.062 1 28.34 40 ARG B CA 1
ATOM 6820 C C . ARG B 1 40 ? -41.375 7.422 15.32 1 28.34 40 ARG B C 1
ATOM 6822 O O . ARG B 1 40 ? -41.906 7.578 16.406 1 28.34 40 ARG B O 1
ATOM 6829 N N . PRO B 1 41 ? -40.281 6.762 15.461 1 25.98 41 PRO B N 1
ATOM 6830 C CA . PRO B 1 41 ? -39.625 7.008 16.734 1 25.98 41 PRO B CA 1
ATOM 6831 C C . PRO B 1 41 ? -39.875 8.422 17.266 1 25.98 41 PRO B C 1
ATOM 6833 O O . PRO B 1 41 ? -39.938 9.375 16.484 1 25.98 41 PRO B O 1
ATOM 6836 N N . LEU B 1 42 ? -40.844 8.477 18.188 1 25.02 42 LEU B N 1
ATOM 6837 C CA . LEU B 1 42 ? -41.125 9.789 18.766 1 25.02 42 LEU B CA 1
ATOM 6838 C C . LEU B 1 42 ? -39.844 10.641 18.828 1 25.02 42 LEU B C 1
ATOM 6840 O O . LEU B 1 42 ? -38.781 10.125 19.109 1 25.02 42 LEU B O 1
ATOM 6844 N N . THR B 1 43 ? -39.844 11.617 17.969 1 24.11 43 THR B N 1
ATOM 6845 C CA . THR B 1 43 ? -38.969 12.773 17.953 1 24.11 43 THR B CA 1
ATOM 6846 C C . THR B 1 43 ? -38.531 13.141 19.375 1 24.11 43 THR B C 1
ATOM 6848 O O . THR B 1 43 ? -39.375 13.258 20.281 1 24.11 43 THR B O 1
ATOM 6851 N N . HIS B 1 44 ? -37.531 12.367 19.844 1 25.45 44 HIS B N 1
ATOM 6852 C CA . HIS B 1 44 ? -37.094 12.82 21.156 1 25.45 44 HIS B CA 1
ATOM 6853 C C . HIS B 1 44 ? -37.375 14.305 21.359 1 25.45 44 HIS B C 1
ATOM 6855 O O . HIS B 1 44 ? -36.812 15.148 20.656 1 25.45 44 HIS B O 1
ATOM 6861 N N . THR B 1 45 ? -38.656 14.555 21.5 1 24.69 45 THR B N 1
ATOM 6862 C CA . THR B 1 45 ? -39 15.898 21.938 1 24.69 45 THR B CA 1
ATOM 6863 C C . THR B 1 45 ? -38 16.391 22.984 1 24.69 45 THR B C 1
ATOM 6865 O O . THR B 1 45 ? -37.688 15.672 23.938 1 24.69 45 THR B O 1
ATOM 6868 N N . GLN B 1 46 ? -37.094 17.109 22.547 1 26.14 46 GLN B N 1
ATOM 6869 C CA . GLN B 1 46 ? -36.344 17.922 23.516 1 26.14 46 GLN B CA 1
ATOM 6870 C C . GLN B 1 46 ? -37.25 18.359 24.672 1 26.14 46 GLN B C 1
ATOM 6872 O O . GLN B 1 46 ? -38.219 19.094 24.469 1 26.14 46 GLN B O 1
ATOM 6877 N N . ARG B 1 47 ? -37.531 17.391 25.484 1 27.09 47 ARG B N 1
ATOM 6878 C CA . ARG B 1 47 ? -38.25 17.844 26.656 1 27.09 47 ARG B CA 1
ATOM 6879 C C . ARG B 1 47 ? -37.719 19.172 27.172 1 27.09 47 ARG B C 1
ATOM 6881 O O . ARG B 1 47 ? -36.656 19.188 27.812 1 27.09 47 ARG B O 1
ATOM 6888 N N . ARG B 1 48 ? -38 20.234 26.344 1 29.44 48 ARG B N 1
ATOM 6889 C CA . ARG B 1 48 ? -37.906 21.562 26.922 1 29.44 48 ARG B CA 1
ATOM 6890 C C . ARG B 1 48 ? -38.688 21.656 28.234 1 29.44 48 ARG B C 1
ATOM 6892 O O . ARG B 1 48 ? -39.906 21.547 28.25 1 29.44 48 ARG B O 1
ATOM 6899 N N . THR B 1 49 ? -38.344 20.844 29.219 1 29.28 49 THR B N 1
ATOM 6900 C CA . THR B 1 49 ? -39.094 21.266 30.406 1 29.28 49 THR B CA 1
ATOM 6901 C C . THR B 1 49 ? -39.281 22.781 30.422 1 29.28 49 THR B C 1
ATOM 6903 O O . THR B 1 49 ? -38.312 23.531 30.172 1 29.28 49 THR B O 1
ATOM 6906 N N . PHE B 1 50 ? -40.406 23.328 30.047 1 29.41 50 PHE B N 1
ATOM 6907 C CA . PHE B 1 50 ? -40.781 24.734 30.047 1 29.41 50 PHE B CA 1
ATOM 6908 C C . PHE B 1 50 ? -40.188 25.453 31.234 1 29.41 50 PHE B C 1
ATOM 6910 O O . PHE B 1 50 ? -39.719 26.594 31.094 1 29.41 50 PHE B O 1
ATOM 6917 N N . PHE B 1 51 ? -40.625 24.859 32.469 1 30.78 51 PHE B N 1
ATOM 6918 C CA . PHE B 1 51 ? -40.25 25.562 33.688 1 30.78 51 PHE B CA 1
ATOM 6919 C C . PHE B 1 51 ? -38.75 25.406 33.969 1 30.78 51 PHE B C 1
ATOM 6921 O O . PHE B 1 51 ? -38.188 26.109 34.812 1 30.78 51 PHE B O 1
ATOM 6928 N N . GLY B 1 52 ? -38.312 24.203 33.688 1 31.58 52 GLY B N 1
ATOM 6929 C CA . GLY B 1 52 ? -37.031 23.891 34.25 1 31.58 52 GLY B CA 1
ATOM 6930 C C . GLY B 1 52 ? -35.875 24.688 33.625 1 31.58 52 GLY B C 1
ATOM 6931 O O . GLY B 1 52 ? -34.719 24.5 33.969 1 31.58 52 GLY B O 1
ATOM 6932 N N . ASN B 1 53 ? -35.938 25.125 32.375 1 33.59 53 ASN B N 1
ATOM 6933 C CA . ASN B 1 53 ? -35.125 26.125 31.75 1 33.59 53 ASN B CA 1
ATOM 6934 C C . ASN B 1 53 ? -35.094 27.438 32.531 1 33.59 53 ASN B C 1
ATOM 6936 O O . ASN B 1 53 ? -34.5 28.422 32.094 1 33.59 53 ASN B O 1
ATOM 6940 N N . LEU B 1 54 ? -36.031 27.641 33.25 1 32.47 54 LEU B N 1
ATOM 6941 C CA . LEU B 1 54 ? -36.156 28.859 34.062 1 32.47 54 LEU B CA 1
ATOM 6942 C C . LEU B 1 54 ? -35 28.969 35.062 1 32.47 54 LEU B C 1
ATOM 6944 O O . LEU B 1 54 ? -34.469 30.047 35.281 1 32.47 54 LEU B O 1
ATOM 6948 N N . PHE B 1 55 ? -34.844 27.844 36 1 30.83 55 PHE B N 1
ATOM 6949 C CA . PHE B 1 55 ? -33.844 27.891 37.062 1 30.83 55 PHE B CA 1
ATOM 6950 C C . PHE B 1 55 ? -32.531 27.234 36.594 1 30.83 55 PHE B C 1
ATOM 6952 O O . PHE B 1 55 ? -31.781 26.734 37.438 1 30.83 55 PHE B O 1
ATOM 6959 N N . LYS B 1 56 ? -32.531 26.5 35.469 1 39.78 56 LYS B N 1
ATOM 6960 C CA . LYS B 1 56 ? -31.156 26.047 35.219 1 39.78 56 LYS B CA 1
ATOM 6961 C C . LYS B 1 56 ? -30.188 27.234 35.25 1 39.78 56 LYS B C 1
ATOM 6963 O O . LYS B 1 56 ? -30.359 28.219 34.531 1 39.78 56 LYS B O 1
ATOM 6968 N N . GLN B 1 57 ? -29.531 27.438 36.344 1 36.66 57 GLN B N 1
ATOM 6969 C CA . GLN B 1 57 ? -28.5 28.469 36.531 1 36.66 57 GLN B CA 1
ATOM 6970 C C . GLN B 1 57 ? -27.609 28.547 35.281 1 36.66 57 GLN B C 1
ATOM 6972 O O . GLN B 1 57 ? -27.062 27.547 34.844 1 36.66 57 GLN B O 1
ATOM 6977 N N . GLN B 1 58 ? -27.828 29.312 34.25 1 42.38 58 GLN B N 1
ATOM 6978 C CA . GLN B 1 58 ? -26.984 29.641 33.125 1 42.38 58 GLN B CA 1
ATOM 6979 C C . GLN B 1 58 ? -25.5 29.484 33.469 1 42.38 58 GLN B C 1
ATOM 6981 O O . GLN B 1 58 ? -25 30.156 34.344 1 42.38 58 GLN B O 1
ATOM 6986 N N . ARG B 1 59 ? -25.062 28.203 33.375 1 52.16 59 ARG B N 1
ATOM 6987 C CA . ARG B 1 59 ? -23.641 28 33.656 1 52.16 59 ARG B CA 1
ATOM 6988 C C . ARG B 1 59 ? -22.828 29.156 33.094 1 52.16 59 ARG B C 1
ATOM 6990 O O . ARG B 1 59 ? -23.016 29.578 31.969 1 52.16 59 ARG B O 1
ATOM 6997 N N . LYS B 1 60 ? -22.453 30 33.969 1 61.44 60 LYS B N 1
ATOM 6998 C CA . LYS B 1 60 ? -21.594 31.141 33.625 1 61.44 60 LYS B CA 1
ATOM 6999 C C . LYS B 1 60 ? -20.391 30.703 32.812 1 61.44 60 LYS B C 1
ATOM 7001 O O . LYS B 1 60 ? -19.688 29.75 33.219 1 61.44 60 LYS B O 1
ATOM 7006 N N . LEU B 1 61 ? -20.375 31.062 31.5 1 68.44 61 LEU B N 1
ATOM 7007 C CA . LEU B 1 61 ? -19.234 30.828 30.609 1 68.44 61 LEU B CA 1
ATOM 7008 C C . LEU B 1 61 ? -17.938 31.25 31.281 1 68.44 61 LEU B C 1
ATOM 7010 O O . LEU B 1 61 ? -17.906 32.219 32.031 1 68.44 61 LEU B O 1
ATOM 7014 N N . LYS B 1 62 ? -17.016 30.344 31.234 1 75.25 62 LYS B N 1
ATOM 7015 C CA . LYS B 1 62 ? -15.688 30.688 31.75 1 75.25 62 LYS B CA 1
ATOM 7016 C C . LYS B 1 62 ? -15.172 31.969 31.078 1 75.25 62 LYS B C 1
ATOM 7018 O O . LYS B 1 62 ? -15.445 32.219 29.906 1 75.25 62 LYS B O 1
ATOM 7023 N N . PRO B 1 63 ? -14.648 32.781 31.875 1 79.38 63 PRO B N 1
ATOM 7024 C CA . PRO B 1 63 ? -14.094 34 31.266 1 79.38 63 PRO B CA 1
ATOM 7025 C C . PRO B 1 63 ? -12.961 33.688 30.281 1 79.38 63 PRO B C 1
ATOM 7027 O O . PRO B 1 63 ? -12.32 32.625 30.375 1 79.38 63 PRO B O 1
ATOM 7030 N N . ALA B 1 64 ? -12.898 34.531 29.312 1 82 64 ALA B N 1
ATOM 7031 C CA . ALA B 1 64 ? -11.844 34.375 28.312 1 82 64 ALA B CA 1
ATOM 7032 C C . ALA B 1 64 ? -10.461 34.469 28.953 1 82 64 ALA B C 1
ATOM 7034 O O . ALA B 1 64 ? -10.195 35.344 29.766 1 82 64 ALA B O 1
ATOM 7035 N N . GLU B 1 65 ? -9.727 33.5 28.719 1 80.44 65 GLU B N 1
ATOM 7036 C CA . GLU B 1 65 ? -8.367 33.469 29.25 1 80.44 65 GLU B CA 1
ATOM 7037 C C . GLU B 1 65 ? -7.367 34 28.234 1 80.44 65 GLU B C 1
ATOM 7039 O O . GLU B 1 65 ? -7.047 33.344 27.25 1 80.44 65 GLU B O 1
ATOM 7044 N N . THR B 1 66 ? -6.949 35.219 28.406 1 85.75 66 THR B N 1
ATOM 7045 C CA . THR B 1 66 ? -5.941 35.812 27.547 1 85.75 66 THR B CA 1
ATOM 7046 C C . THR B 1 66 ? -4.578 35.812 28.234 1 85.75 66 THR B C 1
ATOM 7048 O O . THR B 1 66 ? -4.484 35.938 29.453 1 85.75 66 THR B O 1
ATOM 7051 N N . PRO B 1 67 ? -3.578 35.562 27.453 1 88.69 67 PRO B N 1
ATOM 7052 C CA . PRO B 1 67 ? -2.248 35.594 28.062 1 88.69 67 PRO B CA 1
ATOM 7053 C C . PRO B 1 67 ? -1.939 36.969 28.719 1 88.69 67 PRO B C 1
ATOM 7055 O O . PRO B 1 67 ? -2.295 38 28.156 1 88.69 67 PRO B O 1
ATOM 7058 N N . ALA B 1 68 ? -1.278 36.844 29.797 1 90.44 68 ALA B N 1
ATOM 7059 C CA . ALA B 1 68 ? -0.964 38.062 30.547 1 90.44 68 ALA B CA 1
ATOM 7060 C C . ALA B 1 68 ? -0.092 39.031 29.719 1 90.44 68 ALA B C 1
ATOM 7062 O O . ALA B 1 68 ? 0.868 38.594 29.078 1 90.44 68 ALA B O 1
ATOM 7063 N N . GLY B 1 69 ? -0.492 40.281 29.672 1 92.38 69 GLY B N 1
ATOM 7064 C CA . GLY B 1 69 ? 0.317 41.312 29.047 1 92.38 69 GLY B CA 1
ATOM 7065 C C . GLY B 1 69 ? 0.071 41.438 27.547 1 92.38 69 GLY B C 1
ATOM 7066 O O . GLY B 1 69 ? 0.382 42.5 26.953 1 92.38 69 GLY B O 1
ATOM 7067 N N . LEU B 1 70 ? -0.421 40.406 26.891 1 92.81 70 LEU B N 1
ATOM 7068 C CA . LEU B 1 70 ? -0.581 40.406 25.438 1 92.81 70 LEU B CA 1
ATOM 7069 C C . LEU B 1 70 ? -1.56 41.5 25 1 92.81 70 LEU B C 1
ATOM 7071 O O . LEU B 1 70 ? -1.339 42.156 23.984 1 92.81 70 LEU B O 1
ATOM 7075 N N . GLU B 1 71 ? -2.613 41.656 25.734 1 90.12 71 GLU B N 1
ATOM 7076 C CA . GLU B 1 71 ? -3.635 42.625 25.391 1 90.12 71 GLU B CA 1
ATOM 7077 C C . GLU B 1 71 ? -3.055 44.031 25.344 1 90.12 71 GLU B C 1
ATOM 7079 O O . GLU B 1 71 ? -3.297 44.812 24.406 1 90.12 71 GLU B O 1
ATOM 7084 N N . LYS B 1 72 ? -2.281 44.344 26.375 1 93.12 72 LYS B N 1
ATOM 7085 C CA . LYS B 1 72 ? -1.692 45.656 26.484 1 93.12 72 LYS B CA 1
ATOM 7086 C C . LYS B 1 72 ? -0.647 45.906 25.391 1 93.12 72 LYS B C 1
ATOM 7088 O O . LYS B 1 72 ? -0.511 47 24.875 1 93.12 72 LYS B O 1
ATOM 7093 N N . MET B 1 73 ? 0.072 44.938 25.047 1 94.69 73 MET B N 1
ATOM 7094 C CA . MET B 1 73 ? 1.075 45.031 24 1 94.69 73 MET B CA 1
ATOM 7095 C C . MET B 1 73 ? 0.415 45.25 22.641 1 94.69 73 MET B C 1
ATOM 7097 O O . MET B 1 73 ? 0.879 46.062 21.844 1 94.69 73 MET B O 1
ATOM 7101 N N . THR B 1 74 ? -0.659 44.531 22.406 1 92.06 74 THR B N 1
ATOM 7102 C CA . THR B 1 74 ? -1.359 44.656 21.125 1 92.06 74 THR B CA 1
ATOM 7103 C C . THR B 1 74 ? -2.072 46 21.031 1 92.06 74 THR B C 1
ATOM 7105 O O . THR B 1 74 ? -2.254 46.531 19.938 1 92.06 74 THR B O 1
ATOM 7108 N N . GLU B 1 75 ? -2.471 46.5 22.172 1 92.25 75 GLU B N 1
ATOM 7109 C CA . GLU B 1 75 ? -3.102 47.812 22.188 1 92.25 75 GLU B CA 1
ATOM 7110 C C . GLU B 1 75 ? -2.148 48.875 21.688 1 92.25 75 GLU B C 1
ATOM 7112 O O . GLU B 1 75 ? -2.578 49.875 21.062 1 92.25 75 GLU B O 1
ATOM 7117 N N . VAL B 1 76 ? -0.91 48.719 21.984 1 93.88 76 VAL B N 1
ATOM 7118 C CA . VAL B 1 76 ? 0.089 49.688 21.516 1 93.88 76 VAL B CA 1
ATOM 7119 C C . VAL B 1 76 ? 0.106 49.688 19.984 1 93.88 76 VAL B C 1
ATOM 7121 O O . VAL B 1 76 ? 0.1 50.75 19.359 1 93.88 76 VAL B O 1
ATOM 7124 N N . THR B 1 77 ? 0.153 48.531 19.359 1 90.31 77 THR B N 1
ATOM 7125 C CA . THR B 1 77 ? 0.172 48.406 17.891 1 90.31 77 THR B CA 1
ATOM 7126 C C . THR B 1 77 ? -1.108 48.969 17.297 1 90.31 77 THR B C 1
ATOM 7128 O O . THR B 1 77 ? -1.063 49.656 16.266 1 90.31 77 THR B O 1
ATOM 7131 N N . TYR B 1 78 ? -2.146 48.594 17.969 1 86.62 78 TYR B N 1
ATOM 7132 C CA . TYR B 1 78 ? -3.438 49.094 17.5 1 86.62 78 TYR B CA 1
ATOM 7133 C C . TYR B 1 78 ? -3.506 50.625 17.578 1 86.62 78 TYR B C 1
ATOM 7135 O O . TYR B 1 78 ? -3.99 51.281 16.641 1 86.62 78 TYR B O 1
ATOM 7143 N N . ALA B 1 79 ? -3.078 51.188 18.656 1 90.12 79 ALA B N 1
ATOM 7144 C CA . ALA B 1 79 ? -3.09 52.625 18.859 1 90.12 79 ALA B CA 1
ATOM 7145 C C . ALA B 1 79 ? -2.197 53.344 17.844 1 90.12 79 ALA B C 1
ATOM 7147 O O . ALA B 1 79 ? -2.561 54.375 17.312 1 90.12 79 ALA B O 1
ATOM 7148 N N . LYS B 1 80 ? -1.108 52.844 17.562 1 87.38 80 LYS B N 1
ATOM 7149 C CA . LYS B 1 80 ? -0.179 53.438 16.609 1 87.38 80 LYS B CA 1
ATOM 7150 C C . LYS B 1 80 ? -0.757 53.375 15.188 1 87.38 80 LYS B C 1
ATOM 7152 O O . LYS B 1 80 ? -0.597 54.344 14.422 1 87.38 80 LYS B O 1
ATOM 7157 N N . ASP B 1 81 ? -1.398 52.281 14.867 1 84.06 81 ASP B N 1
ATOM 7158 C CA . ASP B 1 81 ? -1.955 52.094 13.531 1 84.06 81 ASP B CA 1
ATOM 7159 C C . ASP B 1 81 ? -3.17 52.969 13.305 1 84.06 81 ASP B C 1
ATOM 7161 O O . ASP B 1 81 ? -3.447 53.406 12.18 1 84.06 81 ASP B O 1
ATOM 7165 N N . ASN B 1 82 ? -3.893 53.281 14.383 1 80.44 82 ASN B N 1
ATOM 7166 C CA . ASN B 1 82 ? -5.121 54.062 14.258 1 80.44 82 ASN B CA 1
ATOM 7167 C C . ASN B 1 82 ? -4.945 55.469 14.789 1 80.44 82 ASN B C 1
ATOM 7169 O O . ASN B 1 82 ? -5.926 56.188 14.969 1 80.44 82 ASN B O 1
ATOM 7173 N N . ALA B 1 83 ? -3.775 55.844 15.102 1 84.69 83 ALA B N 1
ATOM 7174 C CA . ALA B 1 83 ? -3.434 57.188 15.57 1 84.69 83 ALA B CA 1
ATOM 7175 C C . ALA B 1 83 ? -4.199 57.531 16.844 1 84.69 83 ALA B C 1
ATOM 7177 O O . ALA B 1 83 ? -4.801 58.625 16.938 1 84.69 83 ALA B O 1
ATOM 7178 N N . LEU B 1 84 ? -4.309 56.562 17.672 1 88.31 84 LEU B N 1
ATOM 7179 C CA . LEU B 1 84 ? -4.922 56.75 18.984 1 88.31 84 LEU B CA 1
ATOM 7180 C C . LEU B 1 84 ? -3.859 56.906 20.062 1 88.31 84 LEU B C 1
ATOM 7182 O O . LEU B 1 84 ? -2.676 56.656 19.812 1 88.31 84 LEU B O 1
ATOM 7186 N N . ARG B 1 85 ? -4.312 57.312 21.203 1 89.69 85 ARG B N 1
ATOM 7187 C CA . ARG B 1 85 ? -3.375 57.438 22.312 1 89.69 85 ARG B CA 1
ATOM 7188 C C . ARG B 1 85 ? -2.959 56.094 22.859 1 89.69 85 ARG B C 1
ATOM 7190 O O . ARG B 1 85 ? -3.809 55.281 23.25 1 89.69 85 ARG B O 1
ATOM 7197 N N . PRO B 1 86 ? -1.74 55.812 22.797 1 90.81 86 PRO B N 1
ATOM 7198 C CA . PRO B 1 86 ? -1.273 54.531 23.328 1 90.81 86 PRO B CA 1
ATOM 7199 C C . PRO B 1 86 ? -1.353 54.438 24.844 1 90.81 86 PRO B C 1
ATOM 7201 O O . PRO B 1 86 ? -1.518 55.469 25.516 1 90.81 86 PRO B O 1
ATOM 7204 N N . PRO B 1 87 ? -1.34 53.312 25.391 1 93.75 87 PRO B N 1
ATOM 7205 C CA . PRO B 1 87 ? -1.358 53.156 26.859 1 93.75 87 PRO B CA 1
ATOM 7206 C C . PRO B 1 87 ? -0.137 53.75 27.531 1 93.75 87 PRO B C 1
ATOM 7208 O O . PRO B 1 87 ? 0.831 54.125 26.859 1 93.75 87 PRO B O 1
ATOM 7211 N N . GLN B 1 88 ? -0.194 53.812 28.938 1 94.38 88 GLN B N 1
ATOM 7212 C CA . GLN B 1 88 ? 0.918 54.375 29.688 1 94.38 88 GLN B CA 1
ATOM 7213 C C . GLN B 1 88 ? 2.164 53.5 29.578 1 94.38 88 GLN B C 1
ATOM 7215 O O . GLN B 1 88 ? 2.076 52.281 29.641 1 94.38 88 GLN B O 1
ATOM 7220 N N . PRO B 1 89 ? 3.266 54.062 29.344 1 94.88 89 PRO B N 1
ATOM 7221 C CA . PRO B 1 89 ? 4.504 53.312 29.156 1 94.88 89 PRO B CA 1
ATOM 7222 C C . PRO B 1 89 ? 4.801 52.375 30.328 1 94.88 89 PRO B C 1
ATOM 7224 O O . PRO B 1 89 ? 5.348 51.281 30.125 1 94.88 89 PRO B O 1
ATOM 7227 N N . SER B 1 90 ? 4.477 52.75 31.562 1 93.81 90 SER B N 1
ATOM 7228 C CA . SER B 1 90 ? 4.719 51.906 32.719 1 93.81 90 SER B CA 1
ATOM 7229 C C . SER B 1 90 ? 3.918 50.594 32.625 1 93.81 90 SER B C 1
ATOM 7231 O O . SER B 1 90 ? 4.406 49.531 33 1 93.81 90 SER B O 1
ATOM 7233 N N . GLU B 1 91 ? 2.727 50.812 32.094 1 95.25 91 GLU B N 1
ATOM 7234 C CA . GLU B 1 91 ? 1.869 49.625 31.906 1 95.25 91 GLU B CA 1
ATOM 7235 C C . GLU B 1 91 ? 2.398 48.719 30.812 1 95.25 91 GLU B C 1
ATOM 7237 O O . GLU B 1 91 ? 2.293 47.5 30.906 1 95.25 91 GLU B O 1
ATOM 7242 N N . VAL B 1 92 ? 2.93 49.312 29.781 1 96.56 92 VAL B N 1
ATOM 7243 C CA . VAL B 1 92 ? 3.465 48.562 28.656 1 96.56 92 VAL B CA 1
ATOM 7244 C C . VAL B 1 92 ? 4.715 47.781 29.094 1 96.56 92 VAL B C 1
ATOM 7246 O O . VAL B 1 92 ? 4.918 46.656 28.703 1 96.56 92 VAL B O 1
ATOM 7249 N N . ALA B 1 93 ? 5.578 48.406 29.906 1 96.06 93 ALA B N 1
ATOM 7250 C CA . ALA B 1 93 ? 6.777 47.75 30.422 1 96.06 93 ALA B CA 1
ATOM 7251 C C . ALA B 1 93 ? 6.414 46.531 31.266 1 96.06 93 ALA B C 1
ATOM 7253 O O . ALA B 1 93 ? 7.035 45.469 31.141 1 96.06 93 ALA B O 1
ATOM 7254 N N . GLN B 1 94 ? 5.434 46.719 32.094 1 95.5 94 GLN B N 1
ATOM 7255 C CA . GLN B 1 94 ? 4.98 45.625 32.938 1 95.5 94 GLN B CA 1
ATOM 7256 C C . GLN B 1 94 ? 4.352 44.531 32.094 1 95.5 94 GLN B C 1
ATOM 7258 O O . GLN B 1 94 ? 4.492 43.344 32.406 1 95.5 94 GLN B O 1
ATOM 7263 N N . ALA B 1 95 ? 3.662 44.875 31 1 96.31 95 ALA B N 1
ATOM 7264 C CA . ALA B 1 95 ? 3.02 43.938 30.109 1 96.31 95 ALA B CA 1
ATOM 7265 C C . ALA B 1 95 ? 4.055 43.031 29.438 1 96.31 95 ALA B C 1
ATOM 7267 O O . ALA B 1 95 ? 3.848 41.812 29.312 1 96.31 95 ALA B O 1
ATOM 7268 N N . ILE B 1 96 ? 5.145 43.562 28.969 1 96.62 96 ILE B N 1
ATOM 7269 C CA . ILE B 1 96 ? 6.203 42.781 28.328 1 96.62 96 ILE B CA 1
ATOM 7270 C C . ILE B 1 96 ? 6.797 41.781 29.312 1 96.62 96 ILE B C 1
ATOM 7272 O O . ILE B 1 96 ? 6.98 40.594 28.984 1 96.62 96 ILE B O 1
ATOM 7276 N N . LYS B 1 97 ? 7.043 42.219 30.531 1 95.44 97 LYS B N 1
ATOM 7277 C CA . LYS B 1 97 ? 7.621 41.375 31.578 1 95.44 97 LYS B CA 1
ATOM 7278 C C . LYS B 1 97 ? 6.695 40.219 31.922 1 95.44 97 LYS B C 1
ATOM 7280 O O . LYS B 1 97 ? 7.129 39.062 31.984 1 95.44 97 LYS B O 1
ATOM 7285 N N . ASP B 1 98 ? 5.48 40.594 32.062 1 94.75 98 ASP B N 1
ATOM 7286 C CA . ASP B 1 98 ? 4.5 39.594 32.438 1 94.75 98 ASP B CA 1
ATOM 7287 C C . ASP B 1 98 ? 4.316 38.531 31.328 1 94.75 98 ASP B C 1
ATOM 7289 O O . ASP B 1 98 ? 4.188 37.344 31.609 1 94.75 98 ASP B O 1
ATOM 7293 N N . PHE B 1 99 ? 4.277 38.969 30.156 1 95.25 99 PHE B N 1
ATOM 7294 C CA . PHE B 1 99 ? 4.027 38.062 29.031 1 95.25 99 PHE B CA 1
ATOM 7295 C C . PHE B 1 99 ? 5.121 37 28.938 1 95.25 99 PHE B C 1
ATOM 7297 O O . PHE B 1 99 ? 4.828 35.812 28.844 1 95.25 99 PHE B O 1
ATOM 7304 N N . PHE B 1 100 ? 6.375 37.344 28.922 1 95 100 PHE B N 1
ATOM 7305 C CA . PHE B 1 100 ? 7.484 36.406 28.703 1 95 100 PHE B CA 1
ATOM 7306 C C . PHE B 1 100 ? 7.746 35.594 29.969 1 95 100 PHE B C 1
ATOM 7308 O O . PHE B 1 100 ? 8.297 34.5 29.891 1 95 100 PHE B O 1
ATOM 7315 N N . ALA B 1 101 ? 7.297 36.094 31.078 1 91.81 101 ALA B N 1
ATOM 7316 C CA . ALA B 1 101 ? 7.5 35.375 32.312 1 91.81 101 ALA B CA 1
ATOM 7317 C C . ALA B 1 101 ? 6.426 34.281 32.5 1 91.81 101 ALA B C 1
ATOM 7319 O O . ALA B 1 101 ? 6.703 33.219 33.031 1 91.81 101 ALA B O 1
ATOM 7320 N N . LEU B 1 102 ? 5.23 34.562 32.094 1 89 102 LEU B N 1
ATOM 7321 C CA . LEU B 1 102 ? 4.102 33.75 32.5 1 89 102 LEU B CA 1
ATOM 7322 C C . LEU B 1 102 ? 3.646 32.844 31.328 1 89 102 LEU B C 1
ATOM 7324 O O . LEU B 1 102 ? 2.988 31.828 31.562 1 89 102 LEU B O 1
ATOM 7328 N N . ARG B 1 103 ? 3.975 33.188 30.172 1 88.44 103 ARG B N 1
ATOM 7329 C CA . ARG B 1 103 ? 3.482 32.406 29.047 1 88.44 103 ARG B CA 1
ATOM 7330 C C . ARG B 1 103 ? 4.188 31.047 28.984 1 88.44 103 ARG B C 1
ATOM 7332 O O . ARG B 1 103 ? 5.418 30.984 29.062 1 88.44 103 ARG B O 1
ATOM 7339 N N . LYS B 1 104 ? 3.42 29.953 28.875 1 78.62 104 LYS B N 1
ATOM 7340 C CA . LYS B 1 104 ? 3.986 28.609 28.828 1 78.62 104 LYS B CA 1
ATOM 7341 C C . LYS B 1 104 ? 3.982 28.062 27.406 1 78.62 104 LYS B C 1
ATOM 7343 O O . LYS B 1 104 ? 4.68 27.094 27.094 1 78.62 104 LYS B O 1
ATOM 7348 N N . GLY B 1 105 ? 3.408 28.672 26.484 1 83.88 105 GLY B N 1
ATOM 7349 C CA . GLY B 1 105 ? 3.344 28.188 25.109 1 83.88 105 GLY B CA 1
ATOM 7350 C C . GLY B 1 105 ? 4.406 28.797 24.219 1 83.88 105 GLY B C 1
ATOM 7351 O O . GLY B 1 105 ? 5.312 29.484 24.703 1 83.88 105 GLY B O 1
ATOM 7352 N N . LYS B 1 106 ? 4.418 28.406 22.969 1 89.88 106 LYS B N 1
ATOM 7353 C CA . LYS B 1 106 ? 5.391 28.891 22 1 89.88 106 LYS B CA 1
ATOM 7354 C C . LYS B 1 106 ? 5.195 30.375 21.703 1 89.88 106 LYS B C 1
ATOM 7356 O O . LYS B 1 106 ? 4.082 30.891 21.797 1 89.88 106 LYS B O 1
ATOM 7361 N N . PHE B 1 107 ? 6.242 31.047 21.453 1 94 107 PHE B N 1
ATOM 7362 C CA . PHE B 1 107 ? 6.184 32.438 21.047 1 94 107 PHE B CA 1
ATOM 7363 C C . PHE B 1 107 ? 6.062 32.562 19.531 1 94 107 PHE B C 1
ATOM 7365 O O . PHE B 1 107 ? 7.07 32.562 18.828 1 94 107 PHE B O 1
ATOM 7372 N N . GLU B 1 108 ? 4.84 32.781 19.062 1 93 108 GLU B N 1
ATOM 7373 C CA . GLU B 1 108 ? 4.586 32.906 17.641 1 93 108 GLU B CA 1
ATOM 7374 C C . GLU B 1 108 ? 5.02 34.25 17.094 1 93 108 GLU B C 1
ATOM 7376 O O . GLU B 1 108 ? 5.324 35.156 17.875 1 93 108 GLU B O 1
ATOM 7381 N N . ASP B 1 109 ? 5.125 34.375 15.805 1 94.06 109 ASP B N 1
ATOM 7382 C CA . ASP B 1 109 ? 5.555 35.594 15.164 1 94.06 109 ASP B CA 1
ATOM 7383 C C . ASP B 1 109 ? 4.684 36.781 15.594 1 94.06 109 ASP B C 1
ATOM 7385 O O . ASP B 1 109 ? 5.18 37.906 15.766 1 94.06 109 ASP B O 1
ATOM 7389 N N . PHE B 1 110 ? 3.418 36.562 15.836 1 92.69 110 PHE B N 1
ATOM 7390 C CA . PHE B 1 110 ? 2.465 37.594 16.266 1 92.69 110 PHE B CA 1
ATOM 7391 C C . PHE B 1 110 ? 2.83 38.125 17.641 1 92.69 110 PHE B C 1
ATOM 7393 O O . PHE B 1 110 ? 2.816 39.344 17.859 1 92.69 110 PHE B O 1
ATOM 7400 N N . HIS B 1 111 ? 3.184 37.281 18.5 1 93.38 111 HIS B N 1
ATOM 7401 C CA . HIS B 1 111 ? 3.557 37.656 19.859 1 93.38 111 HIS B CA 1
ATOM 7402 C C . HIS B 1 111 ? 4.828 38.5 19.875 1 93.38 111 HIS B C 1
ATOM 7404 O O . HIS B 1 111 ? 4.898 39.5 20.562 1 93.38 111 HIS B O 1
ATOM 7410 N N . VAL B 1 112 ? 5.738 37.969 19.078 1 95.62 112 VAL B N 1
ATOM 7411 C CA . VAL B 1 112 ? 7.043 38.594 19.062 1 95.62 112 VAL B CA 1
ATOM 7412 C C . VAL B 1 112 ? 6.934 39.969 18.359 1 95.62 112 VAL B C 1
ATOM 7414 O O . VAL B 1 112 ? 7.602 40.938 18.75 1 95.62 112 VAL B O 1
ATOM 7417 N N . ALA B 1 113 ? 6.109 40.062 17.344 1 95.12 113 ALA B N 1
ATOM 7418 C CA . ALA B 1 113 ? 5.863 41.344 16.672 1 95.12 113 ALA B CA 1
ATOM 7419 C C . ALA B 1 113 ? 5.258 42.375 17.641 1 95.12 113 ALA B C 1
ATOM 7421 O O . ALA B 1 113 ? 5.633 43.531 17.625 1 95.12 113 ALA B O 1
ATOM 7422 N N . SER B 1 114 ? 4.277 41.938 18.438 1 94.88 114 SER B N 1
ATOM 7423 C CA . SER B 1 114 ? 3.639 42.812 19.422 1 94.88 114 SER B CA 1
ATOM 7424 C C . SER B 1 114 ? 4.633 43.281 20.484 1 94.88 114 SER B C 1
ATOM 7426 O O . SER B 1 114 ? 4.609 44.438 20.906 1 94.88 114 SER B O 1
ATOM 7428 N N . ALA B 1 115 ? 5.469 42.375 20.875 1 96.19 115 ALA B N 1
ATOM 7429 C CA . ALA B 1 115 ? 6.488 42.719 21.859 1 96.19 115 ALA B CA 1
ATOM 7430 C C . ALA B 1 115 ? 7.5 43.719 21.281 1 96.19 115 ALA B C 1
ATOM 7432 O O . ALA B 1 115 ? 7.953 44.625 21.984 1 96.19 115 ALA B O 1
ATOM 7433 N N . TYR B 1 116 ? 7.945 43.5 20.047 1 96.75 116 TYR B N 1
ATOM 7434 C CA . TYR B 1 116 ? 8.875 44.406 19.375 1 96.75 116 TYR B CA 1
ATOM 7435 C C . TYR B 1 116 ? 8.336 45.812 19.328 1 96.75 116 TYR B C 1
ATOM 7437 O O . TYR B 1 116 ? 9.047 46.781 19.641 1 96.75 116 TYR B O 1
ATOM 7445 N N . GLN B 1 117 ? 7.039 45.938 18.922 1 95.56 117 GLN B N 1
ATOM 7446 C CA . GLN B 1 117 ? 6.414 47.281 18.828 1 95.56 117 GLN B CA 1
ATOM 7447 C C . GLN B 1 117 ? 6.266 47.906 20.203 1 95.56 117 GLN B C 1
ATOM 7449 O O . GLN B 1 117 ? 6.414 49.125 20.344 1 95.56 117 GLN B O 1
ATOM 7454 N N . ALA B 1 118 ? 5.949 47.125 21.156 1 96.5 118 ALA B N 1
ATOM 7455 C CA . ALA B 1 118 ? 5.816 47.625 22.516 1 96.5 118 ALA B CA 1
ATOM 7456 C C . ALA B 1 118 ? 7.152 48.125 23.047 1 96.5 118 ALA B C 1
ATOM 7458 O O . ALA B 1 118 ? 7.207 49.188 23.656 1 96.5 118 ALA B O 1
ATOM 7459 N N . LEU B 1 119 ? 8.203 47.375 22.859 1 96.06 119 LEU B N 1
ATOM 7460 C CA . LEU B 1 119 ? 9.523 47.781 23.312 1 96.06 119 LEU B CA 1
ATOM 7461 C C . LEU B 1 119 ? 9.977 49.031 22.562 1 96.06 119 LEU B C 1
ATOM 7463 O O . LEU B 1 119 ? 10.609 49.938 23.141 1 96.06 119 LEU B O 1
ATOM 7467 N N . HIS B 1 120 ? 9.758 49.062 21.297 1 94.69 120 HIS B N 1
ATOM 7468 C CA . HIS B 1 120 ? 10.07 50.25 20.5 1 94.69 120 HIS B CA 1
ATOM 7469 C C . HIS B 1 120 ? 9.352 51.5 21.031 1 94.69 120 HIS B C 1
ATOM 7471 O O . HIS B 1 120 ? 9.93 52.562 21.078 1 94.69 120 HIS B O 1
ATOM 7477 N N . TYR B 1 121 ? 8.086 51.312 21.375 1 95.25 121 TYR B N 1
ATOM 7478 C CA . TYR B 1 121 ? 7.309 52.375 21.984 1 95.25 121 TYR B CA 1
ATOM 7479 C C . TYR B 1 121 ? 7.961 52.875 23.281 1 95.25 121 TYR B C 1
ATOM 7481 O O . TYR B 1 121 ? 8.016 54.094 23.531 1 95.25 121 TYR B O 1
ATOM 7489 N N . LEU B 1 122 ? 8.422 52 24.094 1 95.06 122 LEU B N 1
ATOM 7490 C CA . LEU B 1 122 ? 9.078 52.375 25.344 1 95.06 122 LEU B CA 1
ATOM 7491 C C . LEU B 1 122 ? 10.375 53.125 25.062 1 95.06 122 LEU B C 1
ATOM 7493 O O . LEU B 1 122 ? 10.742 54.031 25.828 1 95.06 122 LEU B O 1
ATOM 7497 N N . GLN B 1 123 ? 11.062 52.812 23.984 1 92.31 123 GLN B N 1
ATOM 7498 C CA . GLN B 1 123 ? 12.297 53.469 23.625 1 92.31 123 GLN B CA 1
ATOM 7499 C C . GLN B 1 123 ? 12.023 54.938 23.188 1 92.31 123 GLN B C 1
ATOM 7501 O O . GLN B 1 123 ? 12.836 55.812 23.438 1 92.31 123 GLN B O 1
ATOM 7506 N N . GLU B 1 124 ? 10.906 55.094 22.578 1 91.5 124 GLU B N 1
ATOM 7507 C CA . GLU B 1 124 ? 10.523 56.438 22.109 1 91.5 124 GLU B CA 1
ATOM 7508 C C . GLU B 1 124 ? 10.023 57.281 23.266 1 91.5 124 GLU B C 1
ATOM 7510 O O . GLU B 1 124 ? 10.016 58.531 23.156 1 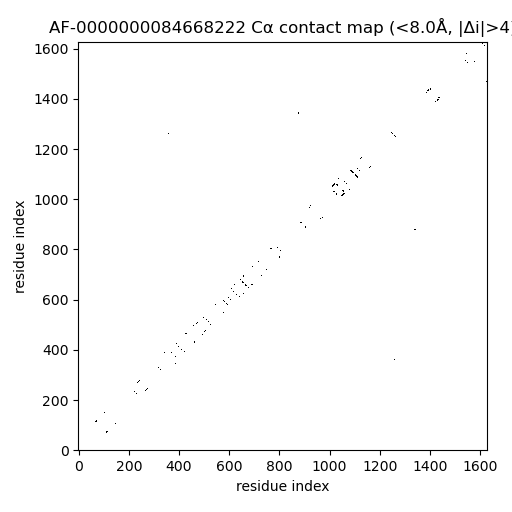91.5 124 GLU B O 1
ATOM 7515 N N . ASN B 1 125 ? 9.602 56.594 24.328 1 92.94 125 ASN B N 1
ATOM 7516 C CA . ASN B 1 125 ? 9.086 57.312 25.5 1 92.94 125 ASN B CA 1
ATOM 7517 C C . ASN B 1 125 ? 9.867 56.969 26.766 1 92.94 125 ASN B C 1
ATOM 7519 O O . ASN B 1 125 ? 9.359 56.281 27.641 1 92.94 125 ASN B O 1
ATOM 7523 N N . PRO B 1 126 ? 11.086 57.5 26.859 1 90.44 126 PRO B N 1
ATOM 7524 C CA . PRO B 1 126 ? 11.906 57.188 28.031 1 90.44 126 PRO B CA 1
ATOM 7525 C C . PRO B 1 126 ? 11.352 57.781 29.312 1 90.44 126 PRO B C 1
ATOM 7527 O O . PRO B 1 126 ? 10.562 58.719 29.281 1 90.44 126 PRO B O 1
ATOM 7530 N N . LYS B 1 127 ? 11.766 57.156 30.406 1 88.94 127 LYS B N 1
ATOM 7531 C CA . LYS B 1 127 ? 11.352 57.656 31.719 1 88.94 127 LYS B CA 1
ATOM 7532 C C . LYS B 1 127 ? 11.938 59.062 31.969 1 88.94 127 LYS B C 1
ATOM 7534 O O . LYS B 1 127 ? 13.039 59.375 31.5 1 88.94 127 LYS B O 1
ATOM 7539 N N . ASP B 1 128 ? 11.25 59.844 32.75 1 85.88 128 ASP B N 1
ATOM 7540 C CA . ASP B 1 128 ? 11.688 61.188 33.094 1 85.88 128 ASP B CA 1
ATOM 7541 C C . ASP B 1 128 ? 12.953 61.156 33.938 1 85.88 128 ASP B C 1
ATOM 7543 O O . ASP B 1 128 ? 13.773 62.062 33.875 1 85.88 128 ASP B O 1
ATOM 7547 N N . ASP B 1 129 ? 13.102 60.125 34.688 1 83.81 129 ASP B N 1
ATOM 7548 C CA . ASP B 1 129 ? 14.227 60.031 35.625 1 83.81 129 ASP B CA 1
ATOM 7549 C C . ASP B 1 129 ? 15.461 59.5 34.938 1 83.81 129 ASP B C 1
ATOM 7551 O O . ASP B 1 129 ? 16.531 59.375 35.562 1 83.81 129 ASP B O 1
ATOM 7555 N N . GLY B 1 130 ? 15.391 59.156 33.688 1 78.5 130 GLY B N 1
ATOM 7556 C CA . GLY B 1 130 ? 16.531 58.656 32.938 1 78.5 130 GLY B CA 1
ATOM 7557 C C . GLY B 1 130 ? 16.766 57.188 33.062 1 78.5 130 GLY B C 1
ATOM 7558 O O . GLY B 1 130 ? 17.641 56.594 32.406 1 78.5 130 GLY B O 1
ATOM 7559 N N . GLN B 1 131 ? 16.016 56.562 33.938 1 82.62 131 GLN B N 1
ATOM 7560 C CA . GLN B 1 131 ? 16.188 55.156 34.188 1 82.62 131 GLN B CA 1
ATOM 7561 C C . GLN B 1 131 ? 15.531 54.312 33.062 1 82.62 131 GLN B C 1
ATOM 7563 O O . GLN B 1 131 ? 14.562 54.75 32.438 1 82.62 131 GLN B O 1
ATOM 7568 N N . ALA B 1 132 ? 16.094 53.188 32.75 1 87.12 132 ALA B N 1
ATOM 7569 C CA . ALA B 1 132 ? 15.562 52.281 31.719 1 87.12 132 ALA B CA 1
ATOM 7570 C C . ALA B 1 132 ? 14.281 51.594 32.188 1 87.12 132 ALA B C 1
ATOM 7572 O O . ALA B 1 132 ? 14.086 51.406 33.375 1 87.12 132 ALA B O 1
ATOM 7573 N N . TRP B 1 133 ? 13.312 51.312 31.312 1 91.69 133 TRP B N 1
ATOM 7574 C CA . TRP B 1 133 ? 12.039 50.688 31.609 1 91.69 133 TRP B CA 1
ATOM 7575 C C . TRP B 1 133 ? 12.25 49.219 32.062 1 91.69 133 TRP B C 1
ATOM 7577 O O . TRP B 1 133 ? 11.492 48.719 32.875 1 91.69 133 TRP B O 1
ATOM 7587 N N . LEU B 1 134 ? 13.289 48.531 31.5 1 93.62 134 LEU B N 1
ATOM 7588 C CA . LEU B 1 134 ? 13.625 47.125 31.812 1 93.62 134 LEU B CA 1
ATOM 7589 C C . LEU B 1 134 ? 15.047 47.031 32.344 1 93.62 134 LEU B C 1
ATOM 7591 O O . LEU B 1 134 ? 15.961 47.688 31.828 1 93.62 134 LEU B O 1
ATOM 7595 N N . THR B 1 135 ? 15.188 46.219 33.438 1 90.94 135 THR B N 1
ATOM 7596 C CA . THR B 1 135 ? 16.516 46 34 1 90.94 135 THR B CA 1
ATOM 7597 C C . THR B 1 135 ? 17.328 45.062 33.156 1 90.94 135 THR B C 1
ATOM 7599 O O . THR B 1 135 ? 16.766 44.344 32.312 1 90.94 135 THR B O 1
ATOM 7602 N N . ARG B 1 136 ? 18.609 45 33.344 1 90.56 136 ARG B N 1
ATOM 7603 C CA . ARG B 1 136 ? 19.5 44.125 32.594 1 90.56 136 ARG B CA 1
ATOM 7604 C C . ARG B 1 136 ? 19.094 42.656 32.781 1 90.56 136 ARG B C 1
ATOM 7606 O O . ARG B 1 136 ? 19.109 41.875 31.828 1 90.56 136 ARG B O 1
ATOM 7613 N N . ARG B 1 137 ? 18.766 42.344 33.969 1 92.06 137 ARG B N 1
ATOM 7614 C CA . ARG B 1 137 ? 18.375 40.969 34.281 1 92.06 137 ARG B CA 1
ATOM 7615 C C . ARG B 1 137 ? 17.094 40.594 33.562 1 92.06 137 ARG B C 1
ATOM 7617 O O . ARG B 1 137 ? 16.953 39.469 33.094 1 92.06 137 ARG B O 1
ATOM 7624 N N . GLU B 1 138 ? 16.188 41.531 33.594 1 94.12 138 GLU B N 1
ATOM 7625 C CA . GLU B 1 138 ? 14.914 41.281 32.906 1 94.12 138 GLU B CA 1
ATOM 7626 C C . GLU B 1 138 ? 15.109 41.094 31.406 1 94.12 138 GLU B C 1
ATOM 7628 O O . GLU B 1 138 ? 14.516 40.219 30.797 1 94.12 138 GLU B O 1
ATOM 7633 N N . LEU B 1 139 ? 15.992 41.938 30.828 1 94.75 139 LEU B N 1
ATOM 7634 C CA . LEU B 1 139 ? 16.297 41.844 29.406 1 94.75 139 LEU B CA 1
ATOM 7635 C C . LEU B 1 139 ? 16.953 40.531 29.078 1 94.75 139 LEU B C 1
ATOM 7637 O O . LEU B 1 139 ? 16.594 39.875 28.078 1 94.75 139 LEU B O 1
ATOM 7641 N N . ASP B 1 140 ? 17.797 40.031 29.922 1 94.06 140 ASP B N 1
ATOM 7642 C CA . ASP B 1 140 ? 18.484 38.75 29.719 1 94.06 140 ASP B CA 1
ATOM 7643 C C . ASP B 1 140 ? 17.516 37.594 29.797 1 94.06 140 ASP B C 1
ATOM 7645 O O . ASP B 1 140 ? 17.609 36.625 29.016 1 94.06 140 ASP B O 1
ATOM 7649 N N . THR B 1 141 ? 16.672 37.719 30.688 1 94.44 141 THR B N 1
ATOM 7650 C CA . THR B 1 141 ? 15.688 36.656 30.875 1 94.44 141 THR B CA 1
ATOM 7651 C C . THR B 1 141 ? 14.766 36.531 29.672 1 94.44 141 THR B C 1
ATOM 7653 O O . THR B 1 141 ? 14.438 35.438 29.234 1 94.44 141 THR B O 1
ATOM 7656 N N . ILE B 1 142 ? 14.305 37.688 29.203 1 96.25 142 ILE B N 1
ATOM 7657 C CA . ILE B 1 142 ? 13.422 37.688 28.047 1 96.25 142 ILE B CA 1
ATOM 7658 C C . ILE B 1 142 ? 14.156 37.125 26.828 1 96.25 142 ILE B C 1
ATOM 7660 O O . ILE B 1 142 ? 13.578 36.344 26.078 1 96.25 142 ILE B O 1
ATOM 7664 N N . LEU B 1 143 ? 15.406 37.438 26.688 1 95.94 143 LEU B N 1
ATOM 7665 C CA . LEU B 1 143 ? 16.203 36.938 25.578 1 95.94 143 LEU B CA 1
ATOM 7666 C C . LEU B 1 143 ? 16.391 35.406 25.688 1 95.94 143 LEU B C 1
ATOM 7668 O O . LEU B 1 143 ? 16.266 34.688 24.688 1 95.94 143 LEU B O 1
ATOM 7672 N N . ASP B 1 144 ? 16.609 34.938 26.812 1 94.94 144 ASP B N 1
ATOM 7673 C CA . ASP B 1 144 ? 16.781 33.5 27.031 1 94.94 144 ASP B CA 1
ATOM 7674 C C . ASP B 1 144 ? 15.492 32.75 26.734 1 94.94 144 ASP B C 1
ATOM 7676 O O . ASP B 1 144 ? 15.523 31.672 26.125 1 94.94 144 ASP B O 1
ATOM 7680 N N . GLU B 1 145 ? 14.414 33.281 27.203 1 94.44 145 GLU B N 1
ATOM 7681 C CA . GLU B 1 145 ? 13.125 32.656 26.969 1 94.44 145 GLU B CA 1
ATOM 7682 C C . GLU B 1 145 ? 12.805 32.562 25.484 1 94.44 145 GLU B C 1
ATOM 7684 O O . GLU B 1 145 ? 12.18 31.609 25.016 1 94.44 145 GLU B O 1
ATOM 7689 N N . LEU B 1 146 ? 13.18 33.562 24.828 1 94.38 146 LEU B N 1
ATOM 7690 C CA . LEU B 1 146 ? 12.938 33.625 23.391 1 94.38 146 LEU B CA 1
ATOM 7691 C C . LEU B 1 146 ? 13.672 32.531 22.656 1 94.38 146 LEU B C 1
ATOM 7693 O O . LEU B 1 146 ? 13.203 32.031 21.625 1 94.38 146 LEU B O 1
ATOM 7697 N N . MET B 1 147 ? 14.766 32.062 23.188 1 94.25 147 MET B N 1
ATOM 7698 C CA . MET B 1 147 ? 15.648 31.156 22.453 1 94.25 147 MET B CA 1
ATOM 7699 C C . MET B 1 147 ? 15.484 29.719 22.938 1 94.25 147 MET B C 1
ATOM 7701 O O . MET B 1 147 ? 15.953 28.797 22.281 1 94.25 147 MET B O 1
ATOM 7705 N N . VAL B 1 148 ? 14.805 29.5 24.031 1 91.44 148 VAL B N 1
ATOM 7706 C CA . VAL B 1 148 ? 14.664 28.156 24.594 1 91.44 148 VAL B CA 1
ATOM 7707 C C . VAL B 1 148 ? 13.844 27.281 23.656 1 91.44 148 VAL B C 1
ATOM 7709 O O . VAL B 1 148 ? 12.867 27.75 23.062 1 91.44 148 VAL B O 1
ATOM 7712 N N . ALA B 1 149 ? 14.148 26 23.578 1 86.69 149 ALA B N 1
ATOM 7713 C CA . ALA B 1 149 ? 13.664 25.078 22.547 1 86.69 149 ALA B CA 1
ATOM 7714 C C . ALA B 1 149 ? 12.148 24.906 22.625 1 86.69 149 ALA B C 1
ATOM 7716 O O . ALA B 1 149 ? 11.445 25.031 21.625 1 86.69 149 ALA B O 1
ATOM 7717 N N . PRO B 1 150 ? 11.523 24.656 23.797 1 83.69 150 PRO B N 1
ATOM 7718 C CA . PRO B 1 150 ? 10.086 24.391 23.844 1 83.69 150 PRO B CA 1
ATOM 7719 C C . PRO B 1 150 ? 9.25 25.625 23.5 1 83.69 150 PRO B C 1
ATOM 7721 O O . PRO B 1 150 ? 8.062 25.5 23.172 1 83.69 150 PRO B O 1
ATOM 7724 N N . ARG B 1 151 ? 9.914 26.828 23.531 1 89.5 151 ARG B N 1
ATOM 7725 C CA . ARG B 1 151 ? 9.172 28.062 23.328 1 89.5 151 ARG B CA 1
ATOM 7726 C C . ARG B 1 151 ? 9.359 28.594 21.906 1 89.5 151 ARG B C 1
ATOM 7728 O O . ARG B 1 151 ? 8.727 29.578 21.516 1 89.5 151 ARG B O 1
ATOM 7735 N N . ARG B 1 152 ? 10.172 27.969 21.188 1 91.38 152 ARG B N 1
ATOM 7736 C CA . ARG B 1 152 ? 10.438 28.406 19.828 1 91.38 152 ARG B CA 1
ATOM 7737 C C . ARG B 1 152 ? 9.312 28 18.891 1 91.38 152 ARG B C 1
ATOM 7739 O O . ARG B 1 152 ? 8.734 26.906 19.031 1 91.38 152 ARG B O 1
ATOM 7746 N N . PRO B 1 153 ? 8.953 28.875 17.938 1 90.12 153 PRO B N 1
ATOM 7747 C CA . PRO B 1 153 ? 7.895 28.547 16.984 1 90.12 153 PRO B CA 1
ATOM 7748 C C . PRO B 1 153 ? 8.305 27.453 16.016 1 90.12 153 PRO B C 1
ATOM 7750 O O . PRO B 1 153 ? 9.492 27.234 15.781 1 90.12 153 PRO B O 1
ATOM 7753 N N . ASP B 1 154 ? 7.367 26.719 15.469 1 84.75 154 ASP B N 1
ATOM 7754 C CA . ASP B 1 154 ? 7.637 25.672 14.484 1 84.75 154 ASP B CA 1
ATOM 7755 C C . ASP B 1 154 ? 8.141 26.266 13.172 1 84.75 154 ASP B C 1
ATOM 7757 O O . ASP B 1 154 ? 9.008 25.703 12.516 1 84.75 154 ASP B O 1
ATOM 7761 N N . VAL B 1 155 ? 7.578 27.469 12.852 1 85.25 155 VAL B N 1
ATOM 7762 C CA . VAL B 1 155 ? 8 28.203 11.664 1 85.25 155 VAL B CA 1
ATOM 7763 C C . VAL B 1 155 ? 8.594 29.562 12.07 1 85.25 155 VAL B C 1
ATOM 7765 O O . VAL B 1 155 ? 7.957 30.328 12.789 1 85.25 155 VAL B O 1
ATOM 7768 N N . VAL B 1 156 ? 9.789 29.734 11.578 1 87 156 VAL B N 1
ATOM 7769 C CA . VAL B 1 156 ? 10.484 30.953 11.953 1 87 156 VAL B CA 1
ATOM 7770 C C . VAL B 1 156 ? 9.828 32.156 11.273 1 87 156 VAL B C 1
ATOM 7772 O O . VAL B 1 156 ? 9.602 32.125 10.062 1 87 156 VAL B O 1
ATOM 7775 N N . GLY B 1 157 ? 9.508 33.156 12.125 1 87.12 157 GLY B N 1
ATOM 7776 C CA . GLY B 1 157 ? 8.859 34.344 11.609 1 87.12 157 GLY B CA 1
ATOM 7777 C C . GLY B 1 157 ? 9.836 35.469 11.328 1 87.12 157 GLY B C 1
ATOM 7778 O O . GLY B 1 157 ? 11.055 35.281 11.367 1 87.12 157 GLY B O 1
ATOM 7779 N N . LYS B 1 158 ? 9.328 36.625 11.07 1 91.94 158 LYS B N 1
ATOM 7780 C CA . LYS B 1 158 ? 10.102 37.781 10.648 1 91.94 158 LYS B CA 1
ATOM 7781 C C . LYS B 1 158 ? 10.594 38.594 11.852 1 91.94 158 LYS B C 1
ATOM 7783 O O . LYS B 1 158 ? 11.586 39.312 11.758 1 91.94 158 LYS B O 1
ATOM 7788 N N . TRP B 1 159 ? 9.969 38.406 12.953 1 95.25 159 TRP B N 1
ATOM 7789 C CA . TRP B 1 159 ? 10.156 39.406 14 1 95.25 159 TRP B CA 1
ATOM 7790 C C . TRP B 1 159 ? 11.047 38.875 15.109 1 95.25 159 TRP B C 1
ATOM 7792 O O . TRP B 1 159 ? 11.492 39.656 15.977 1 95.25 159 TRP B O 1
ATOM 7802 N N . HIS B 1 160 ? 11.422 37.688 15.125 1 96.44 160 HIS B N 1
ATOM 7803 C CA . HIS B 1 160 ? 12.242 37.125 16.188 1 96.44 160 HIS B CA 1
ATOM 7804 C C . HIS B 1 160 ? 13.641 37.719 16.188 1 96.44 160 HIS B C 1
ATOM 7806 O O . HIS B 1 160 ? 14.172 38.094 17.25 1 96.44 160 HIS B O 1
ATOM 7812 N N . ILE B 1 161 ? 14.242 37.875 15.039 1 96.44 161 ILE B N 1
ATOM 7813 C CA . ILE B 1 161 ? 15.602 38.375 14.938 1 96.44 161 ILE B CA 1
ATOM 7814 C C . ILE B 1 161 ? 15.625 39.875 15.305 1 96.44 161 ILE B C 1
ATOM 7816 O O . ILE B 1 161 ? 16.391 40.281 16.188 1 96.44 161 ILE B O 1
ATOM 7820 N N . PRO B 1 162 ? 14.711 40.656 14.695 1 96.75 162 PRO B N 1
ATOM 7821 C CA . PRO B 1 162 ? 14.727 42.094 15.07 1 96.75 162 PRO B CA 1
ATOM 7822 C C . PRO B 1 162 ? 14.469 42.312 16.562 1 96.75 162 PRO B C 1
ATOM 7824 O O . PRO B 1 162 ? 15.109 43.156 17.172 1 96.75 162 PRO B O 1
ATOM 7827 N N . PHE B 1 163 ? 13.578 41.656 17.109 1 97.12 163 PHE B N 1
ATOM 7828 C CA . PHE B 1 163 ? 13.273 41.781 18.516 1 97.12 163 PHE B CA 1
ATOM 7829 C C . PHE B 1 163 ? 14.461 41.375 19.375 1 97.12 163 PHE B C 1
ATOM 7831 O O . PHE B 1 163 ? 14.82 42.062 20.328 1 97.12 163 PHE B O 1
ATOM 7838 N N . GLY B 1 164 ? 15 40.219 19.078 1 97 164 GLY B N 1
ATOM 7839 C CA . GLY B 1 164 ? 16.172 39.75 19.812 1 97 164 GLY B CA 1
ATOM 7840 C C . GLY B 1 164 ? 17.344 40.688 19.734 1 97 164 GLY B C 1
ATOM 7841 O O . GLY B 1 164 ? 18.016 40.938 20.734 1 97 164 GLY B O 1
ATOM 7842 N N . LEU B 1 165 ? 17.625 41.219 18.531 1 96.62 165 LEU B N 1
ATOM 7843 C CA . LEU B 1 165 ? 18.719 42.156 18.344 1 96.62 165 LEU B CA 1
ATOM 7844 C C . LEU B 1 165 ? 18.453 43.438 19.141 1 96.62 165 LEU B C 1
ATOM 7846 O O . LEU B 1 165 ? 19.391 44.031 19.703 1 96.62 165 LEU B O 1
ATOM 7850 N N . MET B 1 166 ? 17.188 43.875 19.156 1 96.38 166 MET B N 1
ATOM 7851 C CA . MET B 1 166 ? 16.812 45.062 19.938 1 96.38 166 MET B CA 1
ATOM 7852 C C . MET B 1 166 ? 17.094 44.844 21.422 1 96.38 166 MET B C 1
ATOM 7854 O O . MET B 1 166 ? 17.562 45.75 22.109 1 96.38 166 MET B O 1
ATOM 7858 N N . LEU B 1 167 ? 16.781 43.688 21.891 1 96.25 167 LEU B N 1
ATOM 7859 C CA . LEU B 1 167 ? 17.062 43.344 23.281 1 96.25 167 LEU B CA 1
ATOM 7860 C C . LEU B 1 167 ? 18.562 43.375 23.562 1 96.25 167 LEU B C 1
ATOM 7862 O O . LEU B 1 167 ? 19 43.906 24.594 1 96.25 167 LEU B O 1
ATOM 7866 N N . ILE B 1 168 ? 19.344 42.844 22.656 1 95.69 168 ILE B N 1
ATOM 7867 C CA . ILE B 1 168 ? 20.781 42.781 22.828 1 95.69 168 ILE B CA 1
ATOM 7868 C C . ILE B 1 168 ? 21.359 44.188 22.797 1 95.69 168 ILE B C 1
ATOM 7870 O O . ILE B 1 168 ? 22.266 44.531 23.562 1 95.69 168 ILE B O 1
ATOM 7874 N N . ASP B 1 169 ? 20.844 45.031 21.922 1 93.44 169 ASP B N 1
ATOM 7875 C CA . ASP B 1 169 ? 21.266 46.438 21.859 1 93.44 169 ASP B CA 1
ATOM 7876 C C . ASP B 1 169 ? 20.984 47.156 23.172 1 93.44 169 ASP B C 1
ATOM 7878 O O . ASP B 1 169 ? 21.797 47.969 23.625 1 93.44 169 ASP B O 1
ATOM 7882 N N . GLU B 1 170 ? 19.812 46.906 23.703 1 92.94 170 GLU B N 1
ATOM 7883 C CA . GLU B 1 170 ? 19.453 47.5 24.984 1 92.94 170 GLU B CA 1
ATOM 7884 C C . GLU B 1 170 ? 20.359 47.031 26.109 1 92.94 170 GLU B C 1
ATOM 7886 O O . GLU B 1 170 ? 20.688 47.781 27.031 1 92.94 170 GLU B O 1
ATOM 7891 N N . LEU B 1 171 ? 20.719 45.781 26.031 1 92.06 171 LEU B N 1
ATOM 7892 C CA . LEU B 1 171 ? 21.656 45.219 27.016 1 92.06 171 LEU B CA 1
ATOM 7893 C C . LEU B 1 171 ? 23.031 45.875 26.891 1 92.06 171 LEU B C 1
ATOM 7895 O O . LEU B 1 171 ? 23.672 46.156 27.906 1 92.06 171 LEU B O 1
ATOM 7899 N N . ALA B 1 172 ? 23.469 46.125 25.688 1 89.62 172 ALA B N 1
ATOM 7900 C CA . ALA B 1 172 ? 24.766 46.75 25.438 1 89.62 172 ALA B CA 1
ATOM 7901 C C . ALA B 1 172 ? 24.797 48.188 25.969 1 89.62 172 ALA B C 1
ATOM 7903 O O . ALA B 1 172 ? 25.797 48.625 26.516 1 89.62 172 ALA B O 1
ATOM 7904 N N . LYS B 1 173 ? 23.75 48.906 25.859 1 86.12 173 LYS B N 1
ATOM 7905 C CA . LYS B 1 173 ? 23.656 50.281 26.328 1 86.12 173 LYS B CA 1
ATOM 7906 C C . LYS B 1 173 ? 23.656 50.344 27.859 1 86.12 173 LYS B C 1
ATOM 7908 O O . LYS B 1 173 ? 24.25 51.25 28.438 1 86.12 173 LYS B O 1
ATOM 7913 N N . SER B 1 174 ? 23 49.469 28.422 1 80.81 174 SER B N 1
ATOM 7914 C CA . SER B 1 174 ? 22.906 49.438 29.875 1 80.81 174 SER B CA 1
ATOM 7915 C C . SER B 1 174 ? 24.281 49.188 30.516 1 80.81 174 SER B C 1
ATOM 7917 O O . SER B 1 174 ? 24.562 49.688 31.609 1 80.81 174 SER B O 1
ATOM 7919 N N . SER B 1 175 ? 25.109 48.438 29.859 1 73.44 175 SER B N 1
ATOM 7920 C CA . SER B 1 175 ? 26.453 48.156 30.359 1 73.44 175 SER B CA 1
ATOM 7921 C C . SER B 1 175 ? 27.359 49.375 30.203 1 73.44 175 SER B C 1
ATOM 7923 O O . SER B 1 175 ? 28.188 49.656 31.078 1 73.44 175 SER B O 1
ATOM 7925 N N . SER B 1 176 ? 27.219 50.094 29.094 1 68.88 176 SER B N 1
ATOM 7926 C CA . SER B 1 176 ? 28.047 51.281 28.844 1 68.88 176 SER B CA 1
ATOM 7927 C C . SER B 1 176 ? 27.75 52.375 29.859 1 68.88 176 SER B C 1
ATOM 7929 O O . SER B 1 176 ? 28.656 53.125 30.266 1 68.88 176 SER B O 1
ATOM 7931 N N . GLU B 1 177 ? 26.609 52.438 30.281 1 63.62 177 GLU B N 1
ATOM 7932 C CA . GLU B 1 177 ? 26.234 53.438 31.25 1 63.62 177 GLU B CA 1
ATOM 7933 C C . GLU B 1 177 ? 26.797 53.125 32.625 1 63.62 177 GLU B C 1
ATOM 7935 O O . GLU B 1 177 ? 27.219 54.031 33.375 1 63.62 177 GLU B O 1
ATOM 7940 N N . HIS B 1 178 ? 26.828 51.844 32.938 1 60.72 178 HIS B N 1
ATOM 7941 C CA . HIS B 1 178 ? 27.422 51.438 34.219 1 60.72 178 HIS B CA 1
ATOM 7942 C C . HIS B 1 178 ? 28.938 51.656 34.219 1 60.72 178 HIS B C 1
ATOM 7944 O O . HIS B 1 178 ? 29.531 52 35.25 1 60.72 178 HIS B O 1
ATOM 7950 N N . GLN B 1 179 ? 29.656 51.406 33.094 1 58.75 179 GLN B N 1
ATOM 7951 C CA . GLN B 1 179 ? 31.094 51.594 32.938 1 58.75 179 GLN B CA 1
ATOM 7952 C C . GLN B 1 179 ? 31.453 53.094 33.062 1 58.75 179 GLN B C 1
ATOM 7954 O O . GLN B 1 179 ? 32.5 53.438 33.625 1 58.75 179 GLN B O 1
ATOM 7959 N N . ALA B 1 180 ? 30.766 53.938 32.438 1 56.38 180 ALA B N 1
ATOM 7960 C CA . ALA B 1 180 ? 31.078 55.375 32.469 1 56.38 180 ALA B CA 1
ATOM 7961 C C . ALA B 1 180 ? 31.094 55.875 33.906 1 56.38 180 ALA B C 1
ATOM 7963 O O . ALA B 1 180 ? 31.828 56.812 34.219 1 56.38 180 ALA B O 1
ATOM 7964 N N . GLN B 1 181 ? 30.453 55.156 34.625 1 52.41 181 GLN B N 1
ATOM 7965 C CA . GLN B 1 181 ? 30.453 55.625 36 1 52.41 181 GLN B CA 1
ATOM 7966 C C . GLN B 1 181 ? 31.625 55.031 36.781 1 52.41 181 GLN B C 1
ATOM 7968 O O . GLN B 1 181 ? 32.125 55.688 37.719 1 52.41 181 GLN B O 1
ATOM 7973 N N . ASP B 1 182 ? 32.062 53.75 36.375 1 53.03 182 ASP B N 1
ATOM 7974 C CA . ASP B 1 182 ? 33.094 53.156 37.219 1 53.03 182 ASP B CA 1
ATOM 7975 C C . ASP B 1 182 ? 34.438 53.156 36.531 1 53.03 182 ASP B C 1
ATOM 7977 O O . ASP B 1 182 ? 34.594 52.594 35.469 1 53.03 182 ASP B O 1
ATOM 7981 N N . GLY B 1 183 ? 35.219 54.094 36.219 1 47.34 183 GLY B N 1
ATOM 7982 C CA . GLY B 1 183 ? 36.5 54.438 35.625 1 47.34 183 GLY B CA 1
ATOM 7983 C C . GLY B 1 183 ? 37.531 53.344 35.812 1 47.34 183 GLY B C 1
ATOM 7984 O O . GLY B 1 183 ? 38.719 53.562 35.531 1 47.34 183 GLY B O 1
ATOM 7985 N N . ASN B 1 184 ? 37.531 52.25 36.594 1 50.34 184 ASN B N 1
ATOM 7986 C CA . ASN B 1 184 ? 38.688 51.469 37 1 50.34 184 ASN B CA 1
ATOM 7987 C C . ASN B 1 184 ? 39 50.375 36 1 50.34 184 ASN B C 1
ATOM 7989 O O . ASN B 1 184 ? 38.125 49.938 35.25 1 50.34 184 ASN B O 1
ATOM 7993 N N . GLU B 1 185 ? 40.344 49.969 35.75 1 52.12 185 GLU B N 1
ATOM 7994 C CA . GLU B 1 185 ? 41.031 48.969 34.906 1 52.12 185 GLU B CA 1
ATOM 7995 C C . GLU B 1 185 ? 40.312 47.625 35 1 52.12 185 GLU B C 1
ATOM 7997 O O . GLU B 1 185 ? 40.219 46.906 34 1 52.12 185 GLU B O 1
ATOM 8002 N N . SER B 1 186 ? 40.062 47.094 36.125 1 52.41 186 SER B N 1
ATOM 8003 C CA . SER B 1 186 ? 39.312 45.844 36.344 1 52.41 186 SER B CA 1
ATOM 8004 C C . SER B 1 186 ? 38.031 45.812 35.531 1 52.41 186 SER B C 1
ATOM 8006 O O . SER B 1 186 ? 37.5 44.75 35.188 1 52.41 186 SER B O 1
ATOM 8008 N N . THR B 1 187 ? 37.781 46.906 34.969 1 57.81 187 THR B N 1
ATOM 8009 C CA . THR B 1 187 ? 36.5 47.156 34.281 1 57.81 187 THR B CA 1
ATOM 8010 C C . THR B 1 187 ? 36.656 46.812 32.781 1 57.81 187 THR B C 1
ATOM 8012 O O . THR B 1 187 ? 35.656 46.5 32.125 1 57.81 187 THR B O 1
ATOM 8015 N N . LYS B 1 188 ? 37.906 46.875 32.281 1 60.59 188 LYS B N 1
ATOM 8016 C CA . LYS B 1 188 ? 38.125 46.562 30.875 1 60.59 188 LYS B CA 1
ATOM 8017 C C . LYS B 1 188 ? 37.938 45.094 30.594 1 60.59 188 LYS B C 1
ATOM 8019 O O . LYS B 1 188 ? 37.375 44.719 29.578 1 60.59 188 LYS B O 1
ATOM 8024 N N . GLU B 1 189 ? 38.531 44.312 31.453 1 62.06 189 GLU B N 1
ATOM 8025 C CA . GLU B 1 189 ? 38.406 42.844 31.281 1 62.06 189 GLU B CA 1
ATOM 8026 C C . GLU B 1 189 ? 36.938 42.406 31.406 1 62.06 189 GLU B C 1
ATOM 8028 O O . GLU B 1 189 ? 36.5 41.531 30.672 1 62.06 189 GLU B O 1
ATOM 8033 N N . SER B 1 190 ? 36.406 43.031 32.344 1 70.31 190 SER B N 1
ATOM 8034 C CA . SER B 1 190 ? 35 42.719 32.562 1 70.31 190 SER B CA 1
ATOM 8035 C C . SER B 1 190 ? 34.156 43.156 31.344 1 70.31 190 SER B C 1
ATOM 8037 O O . SER B 1 190 ? 33.219 42.469 30.969 1 70.31 190 SER B O 1
ATOM 8039 N N . ASP B 1 191 ? 34.688 44.188 30.672 1 74.56 191 ASP B N 1
ATOM 8040 C CA . ASP B 1 191 ? 33.969 44.719 29.5 1 74.56 191 ASP B CA 1
ATOM 8041 C C . ASP B 1 191 ? 34.188 43.781 28.297 1 74.56 191 ASP B C 1
ATOM 8043 O O . ASP B 1 191 ? 33.281 43.562 27.516 1 74.56 191 ASP B O 1
ATOM 8047 N N . ALA B 1 192 ? 35.406 43.344 28.281 1 77.31 192 ALA B N 1
ATOM 8048 C CA . ALA B 1 192 ? 35.688 42.438 27.188 1 77.31 192 ALA B CA 1
ATOM 8049 C C . ALA B 1 192 ? 34.906 41.125 27.312 1 77.31 192 ALA B C 1
ATOM 8051 O O . ALA B 1 192 ? 34.438 40.562 26.328 1 77.31 192 ALA B O 1
ATOM 8052 N N . ALA B 1 193 ? 34.75 40.719 28.5 1 80.69 193 ALA B N 1
ATOM 8053 C CA . ALA B 1 193 ? 34 39.5 28.766 1 80.69 193 ALA B CA 1
ATOM 8054 C C . ALA B 1 193 ? 32.531 39.688 28.453 1 80.69 193 ALA B C 1
ATOM 8056 O O . ALA B 1 193 ? 31.875 38.781 27.938 1 80.69 193 ALA B O 1
ATOM 8057 N N . PHE B 1 194 ? 32.062 40.812 28.797 1 85.56 194 PHE B N 1
ATOM 8058 C CA . PHE B 1 194 ? 30.656 41.094 28.547 1 85.56 194 PHE B CA 1
ATOM 8059 C C . PHE B 1 194 ? 30.375 41.25 27.062 1 85.56 194 PHE B C 1
ATOM 8061 O O . PHE B 1 194 ? 29.328 40.844 26.562 1 85.56 194 PHE B O 1
ATOM 8068 N N . ASP B 1 195 ? 31.281 41.875 26.312 1 85.69 195 ASP B N 1
ATOM 8069 C CA . ASP B 1 195 ? 31.156 41.969 24.875 1 85.69 195 ASP B CA 1
ATOM 8070 C C . ASP B 1 195 ? 31.125 40.594 24.203 1 85.69 195 ASP B C 1
ATOM 8072 O O . ASP B 1 195 ? 30.375 40.375 23.25 1 85.69 195 ASP B O 1
ATOM 8076 N N . MET B 1 196 ? 31.938 39.781 24.75 1 86.25 196 MET B N 1
ATOM 8077 C CA . MET B 1 196 ? 31.969 38.438 24.219 1 86.25 196 MET B CA 1
ATOM 8078 C C . MET B 1 196 ? 30.656 37.719 24.5 1 86.25 196 MET B C 1
ATOM 8080 O O . MET B 1 196 ? 30.203 36.875 23.703 1 86.25 196 MET B O 1
ATOM 8084 N N . TYR B 1 197 ? 30.156 37.969 25.672 1 88.94 197 TYR B N 1
ATOM 8085 C CA . TYR B 1 197 ? 28.875 37.406 26.047 1 88.94 197 TYR B CA 1
ATOM 8086 C C . TYR B 1 197 ? 27.766 37.875 25.109 1 88.94 197 TYR B C 1
ATOM 8088 O O . TYR B 1 197 ? 26.969 37.062 24.625 1 88.94 197 TYR B O 1
ATOM 8096 N N . LEU B 1 198 ? 27.766 39.156 24.812 1 92.44 198 LEU B N 1
ATOM 8097 C CA . LEU B 1 198 ? 26.75 39.719 23.922 1 92.44 198 LEU B CA 1
ATOM 8098 C C . LEU B 1 198 ? 26.906 39.156 22.5 1 92.44 198 LEU B C 1
ATOM 8100 O O . LEU B 1 198 ? 25.906 38.875 21.844 1 92.44 198 LEU B O 1
ATOM 8104 N N . LYS B 1 199 ? 28.141 38.969 22.094 1 93.06 199 LYS B N 1
ATOM 8105 C CA . LYS B 1 199 ? 28.391 38.406 20.766 1 93.06 199 LYS B CA 1
ATOM 8106 C C . LYS B 1 199 ? 27.938 36.969 20.703 1 93.06 199 LYS B C 1
ATOM 8108 O O . LYS B 1 199 ? 27.406 36.531 19.688 1 93.06 199 LYS B O 1
ATOM 8113 N N . SER B 1 200 ? 28.125 36.281 21.766 1 93.88 200 SER B N 1
ATOM 8114 C CA . SER B 1 200 ? 27.688 34.906 21.812 1 93.88 200 SER B CA 1
ATOM 8115 C C . SER B 1 200 ? 26.172 34.812 21.734 1 93.88 200 SER B C 1
ATOM 8117 O O . SER B 1 200 ? 25.625 33.906 21.062 1 93.88 200 SER B O 1
ATOM 8119 N N . LYS B 1 201 ? 25.484 35.688 22.422 1 94.94 201 LYS B N 1
ATOM 8120 C CA . LYS B 1 201 ? 24.031 35.688 22.391 1 94.94 201 LYS B CA 1
ATOM 8121 C C . LYS B 1 201 ? 23.516 36.094 21 1 94.94 201 LYS B C 1
ATOM 8123 O O . LYS B 1 201 ? 22.5 35.562 20.547 1 94.94 201 LYS B O 1
ATOM 8128 N N . GLN B 1 202 ? 24.203 36.969 20.438 1 96.38 202 GLN B N 1
ATOM 8129 C CA . GLN B 1 202 ? 23.844 37.344 19.078 1 96.38 202 GLN B CA 1
ATOM 8130 C C . GLN B 1 202 ? 23.984 36.188 18.109 1 96.38 202 GLN B C 1
ATOM 8132 O O . GLN B 1 202 ? 23.141 35.969 17.234 1 96.38 202 GLN B O 1
ATOM 8137 N N . ILE B 1 203 ? 25.047 35.469 18.25 1 96.69 203 ILE B N 1
ATOM 8138 C CA . ILE B 1 203 ? 25.297 34.281 17.406 1 96.69 203 ILE B CA 1
ATOM 8139 C C . ILE B 1 203 ? 24.188 33.281 17.594 1 96.69 203 ILE B C 1
ATOM 8141 O O . ILE B 1 203 ? 23.672 32.719 16.625 1 96.69 203 ILE B O 1
ATOM 8145 N N . GLN B 1 204 ? 23.828 33.031 18.781 1 96.19 204 GLN B N 1
ATOM 8146 C CA . GLN B 1 204 ? 22.781 32.062 19.078 1 96.19 204 GLN B CA 1
ATOM 8147 C C . GLN B 1 204 ? 21.453 32.5 18.484 1 96.19 204 GLN B C 1
ATOM 8149 O O . GLN B 1 204 ? 20.75 31.703 17.859 1 96.19 204 GLN B O 1
ATOM 8154 N N . LEU B 1 205 ? 21.141 33.75 18.672 1 96.75 205 LEU B N 1
ATOM 8155 C CA . LEU B 1 205 ? 19.875 34.281 18.172 1 96.75 205 LEU B CA 1
ATOM 8156 C C . LEU B 1 205 ? 19.797 34.156 16.656 1 96.75 205 LEU B C 1
ATOM 8158 O O . LEU B 1 205 ? 18.797 33.656 16.141 1 96.75 205 LEU B O 1
ATOM 8162 N N . LEU B 1 206 ? 20.812 34.562 16.047 1 96.81 206 LEU B N 1
ATOM 8163 C CA . LEU B 1 206 ? 20.828 34.562 14.586 1 96.81 206 LEU B CA 1
ATOM 8164 C C . LEU B 1 206 ? 20.844 33.156 14.031 1 96.81 206 LEU B C 1
ATOM 8166 O O . LEU B 1 206 ? 20.172 32.844 13.039 1 96.81 206 LEU B O 1
ATOM 8170 N N . SER B 1 207 ? 21.531 32.281 14.656 1 95.75 207 SER B N 1
ATOM 8171 C CA . SER B 1 207 ? 21.625 30.906 14.203 1 95.75 207 SER B CA 1
ATOM 8172 C C . SER B 1 207 ? 20.312 30.156 14.414 1 95.75 207 SER B C 1
ATOM 8174 O O . SER B 1 207 ? 19.969 29.281 13.625 1 95.75 207 SER B O 1
ATOM 8176 N N . LEU B 1 208 ? 19.578 30.406 15.43 1 95 208 LEU B N 1
ATOM 8177 C CA . LEU B 1 208 ? 18.359 29.703 15.781 1 95 208 LEU B CA 1
ATOM 8178 C C . LEU B 1 208 ? 17.203 30.141 14.891 1 95 208 LEU B C 1
ATOM 8180 O O . LEU B 1 208 ? 16.281 29.359 14.625 1 95 208 LEU B O 1
ATOM 8184 N N . PHE B 1 209 ? 17.25 31.359 14.461 1 95.75 209 PHE B N 1
ATOM 8185 C CA . PHE B 1 209 ? 16.062 31.891 13.797 1 95.75 209 PHE B CA 1
ATOM 8186 C C . PHE B 1 209 ? 16.359 32.156 12.32 1 95.75 209 PHE B C 1
ATOM 8188 O O . PHE B 1 209 ? 15.766 33.062 11.727 1 95.75 209 PHE B O 1
ATOM 8195 N N . GLY B 1 210 ? 17.328 31.609 11.656 1 92.56 210 GLY B N 1
ATOM 8196 C CA . GLY B 1 210 ? 17.453 31.516 10.211 1 92.56 210 GLY B CA 1
ATOM 8197 C C . GLY B 1 210 ? 18.453 32.5 9.641 1 92.56 210 GLY B C 1
ATOM 8198 O O . GLY B 1 210 ? 18.375 32.875 8.461 1 92.56 210 GLY B O 1
ATOM 8199 N N . ALA B 1 211 ? 19.25 33.062 10.406 1 95.19 211 ALA B N 1
ATOM 8200 C CA . ALA B 1 211 ? 20.281 33.969 9.922 1 95.19 211 ALA B CA 1
ATOM 8201 C C . ALA B 1 211 ? 21.672 33.5 10.32 1 95.19 211 ALA B C 1
ATOM 8203 O O . ALA B 1 211 ? 22.453 34.25 10.898 1 95.19 211 ALA B O 1
ATOM 8204 N N . ALA B 1 212 ? 21.938 32.312 9.953 1 95.44 212 ALA B N 1
ATOM 8205 C CA . ALA B 1 212 ? 23.188 31.688 10.367 1 95.44 212 ALA B CA 1
ATOM 8206 C C . ALA B 1 212 ? 24.375 32.281 9.625 1 95.44 212 ALA B C 1
ATOM 8208 O O . ALA B 1 212 ? 25.484 32.344 10.164 1 95.44 212 ALA B O 1
ATOM 8209 N N . ALA B 1 213 ? 24.203 32.688 8.391 1 94.06 213 ALA B N 1
ATOM 8210 C CA . ALA B 1 213 ? 25.281 33.312 7.617 1 94.06 213 ALA B CA 1
ATOM 8211 C C . ALA B 1 213 ? 25.797 34.562 8.289 1 94.06 213 ALA B C 1
ATOM 8213 O O . ALA B 1 213 ? 27 34.844 8.297 1 94.06 213 ALA B O 1
ATOM 8214 N N . GLU B 1 214 ? 24.828 35.344 8.82 1 95.12 214 GLU B N 1
ATOM 8215 C CA . GLU B 1 214 ? 25.203 36.562 9.555 1 95.12 214 GLU B CA 1
ATOM 8216 C C . GLU B 1 214 ? 25.906 36.219 10.859 1 95.12 214 GLU B C 1
ATOM 8218 O O . GLU B 1 214 ? 26.859 36.875 11.266 1 95.12 214 GLU B O 1
ATOM 8223 N N . ALA B 1 215 ? 25.406 35.219 11.5 1 96.69 215 ALA B N 1
ATOM 8224 C CA . ALA B 1 215 ? 26.031 34.75 12.727 1 96.69 215 ALA B CA 1
ATOM 8225 C C . ALA B 1 215 ? 27.484 34.344 12.469 1 96.69 215 ALA B C 1
ATOM 8227 O O . ALA B 1 215 ? 28.359 34.562 13.32 1 96.69 215 ALA B O 1
ATOM 8228 N N . ARG B 1 216 ? 27.719 33.719 11.375 1 95.5 216 ARG B N 1
ATOM 8229 C CA . ARG B 1 216 ? 29.062 33.25 11 1 95.5 216 ARG B CA 1
ATOM 8230 C C . ARG B 1 216 ? 30.031 34.406 10.93 1 95.5 216 ARG B C 1
ATOM 8232 O O . ARG B 1 216 ? 31.188 34.281 11.352 1 95.5 216 ARG B O 1
ATOM 8239 N N . GLN B 1 217 ? 29.609 35.562 10.438 1 94.38 217 GLN B N 1
ATOM 8240 C CA . GLN B 1 217 ? 30.469 36.719 10.336 1 94.38 217 GLN B CA 1
ATOM 8241 C C . GLN B 1 217 ? 30.859 37.25 11.719 1 94.38 217 GLN B C 1
ATOM 8243 O O . GLN B 1 217 ? 31.984 37.688 11.914 1 94.38 217 GLN B O 1
ATOM 8248 N N . ILE B 1 218 ? 29.938 37.125 12.578 1 94.62 218 ILE B N 1
ATOM 8249 C CA . ILE B 1 218 ? 30.219 37.562 13.945 1 94.62 218 ILE B CA 1
ATOM 8250 C C . ILE B 1 218 ? 31.156 36.562 14.625 1 94.62 218 ILE B C 1
ATOM 8252 O O . ILE B 1 218 ? 32 36.938 15.43 1 94.62 218 ILE B O 1
ATOM 8256 N N . ALA B 1 219 ? 31.047 35.375 14.305 1 93.94 219 ALA B N 1
ATOM 8257 C CA . ALA B 1 219 ? 31.828 34.312 14.922 1 93.94 219 ALA B CA 1
ATOM 8258 C C . ALA B 1 219 ? 33.312 34.438 14.547 1 93.94 219 ALA B C 1
ATOM 8260 O O . ALA B 1 219 ? 34.156 33.875 15.227 1 93.94 219 ALA B O 1
ATOM 8261 N N . LEU B 1 220 ? 33.625 35.156 13.531 1 91.06 220 LEU B N 1
ATOM 8262 C CA . LEU B 1 220 ? 35 35.344 13.109 1 91.06 220 LEU B CA 1
ATOM 8263 C C . LEU B 1 220 ? 35.812 36 14.211 1 91.06 220 LEU B C 1
ATOM 8265 O O . LEU B 1 220 ? 37.031 35.844 14.258 1 91.06 220 LEU B O 1
ATOM 8269 N N . ALA B 1 221 ? 35.094 36.594 15.109 1 86.88 221 ALA B N 1
ATOM 8270 C CA . ALA B 1 221 ? 35.781 37.25 16.234 1 86.88 221 ALA B CA 1
ATOM 8271 C C . ALA B 1 221 ? 36.25 36.219 17.25 1 86.88 221 ALA B C 1
ATOM 8273 O O . ALA B 1 221 ? 37.125 36.531 18.094 1 86.88 221 ALA B O 1
ATOM 8274 N N . PHE B 1 222 ? 35.75 35.062 17.172 1 88.19 222 PHE B N 1
ATOM 8275 C CA . PHE B 1 222 ? 36.094 34 18.078 1 88.19 222 PHE B CA 1
ATOM 8276 C C . PHE B 1 222 ? 37.156 33.062 17.453 1 88.19 222 PHE B C 1
ATOM 8278 O O . PHE B 1 222 ? 36.781 32.125 16.719 1 88.19 222 PHE B O 1
ATOM 8285 N N . SER B 1 223 ? 38.375 33.312 17.531 1 86.81 223 SER B N 1
ATOM 8286 C CA . SER B 1 223 ? 39.438 32.469 17.031 1 86.81 223 SER B CA 1
ATOM 8287 C C . SER B 1 223 ? 39.969 31.562 18.125 1 86.81 223 SER B C 1
ATOM 8289 O O . SER B 1 223 ? 40.094 31.984 19.281 1 86.81 223 SER B O 1
ATOM 8291 N N . PHE B 1 224 ? 40.219 30.375 17.719 1 86.81 224 PHE B N 1
ATOM 8292 C CA . PHE B 1 224 ? 40.656 29.406 18.703 1 86.81 224 PHE B CA 1
ATOM 8293 C C . PHE B 1 224 ? 42.156 29.562 18.969 1 86.81 224 PHE B C 1
ATOM 8295 O O . PHE B 1 224 ? 42.969 29.625 18.047 1 86.81 224 PHE B O 1
ATOM 8302 N N . ASP B 1 225 ? 42.469 29.844 20.156 1 85.12 225 ASP B N 1
ATOM 8303 C CA . ASP B 1 225 ? 43.844 29.906 20.641 1 85.12 225 ASP B CA 1
ATOM 8304 C C . ASP B 1 225 ? 44.125 28.859 21.719 1 85.12 225 ASP B C 1
ATOM 8306 O O . ASP B 1 225 ? 43.531 28.922 22.797 1 85.12 225 ASP B O 1
ATOM 8310 N N . PRO B 1 226 ? 44.969 27.859 21.344 1 83.44 226 PRO B N 1
ATOM 8311 C CA . PRO B 1 226 ? 45.25 26.797 22.312 1 83.44 226 PRO B CA 1
ATOM 8312 C C . PRO B 1 226 ? 45.844 27.328 23.625 1 83.44 226 PRO B C 1
ATOM 8314 O O . PRO B 1 226 ? 45.781 26.656 24.656 1 83.44 226 PRO B O 1
ATOM 8317 N N . LYS B 1 227 ? 46.375 28.578 23.578 1 86.19 227 LYS B N 1
ATOM 8318 C CA . LYS B 1 227 ? 47.031 29.141 24.766 1 86.19 227 LYS B CA 1
ATOM 8319 C C . LYS B 1 227 ? 46.062 30 25.562 1 86.19 227 LYS B C 1
ATOM 8321 O O . LYS B 1 227 ? 46.375 30.438 26.672 1 86.19 227 LYS B O 1
ATOM 8326 N N . ALA B 1 228 ? 44.906 30.094 24.969 1 85.12 228 ALA B N 1
ATOM 8327 C CA . ALA B 1 228 ? 43.906 30.922 25.641 1 85.12 228 ALA B CA 1
ATOM 8328 C C . ALA B 1 228 ? 43.312 30.172 26.844 1 85.12 228 ALA B C 1
ATOM 8330 O O . ALA B 1 228 ? 43.625 29.016 27.078 1 85.12 228 ALA B O 1
ATOM 8331 N N . THR B 1 229 ? 42.531 30.812 27.672 1 84.62 229 THR B N 1
ATOM 8332 C CA . THR B 1 229 ? 41.906 30.219 28.844 1 84.62 229 THR B CA 1
ATOM 8333 C C . THR B 1 229 ? 40.844 29.203 28.422 1 84.62 229 THR B C 1
ATOM 8335 O O . THR B 1 229 ? 40.344 29.25 27.297 1 84.62 229 THR B O 1
ATOM 8338 N N . ALA B 1 230 ? 40.531 28.297 29.234 1 84.19 230 ALA B N 1
ATOM 8339 C CA . ALA B 1 230 ? 39.531 27.25 28.969 1 84.19 230 ALA B CA 1
ATOM 8340 C C . ALA B 1 230 ? 38.188 27.875 28.641 1 84.19 230 ALA B C 1
ATOM 8342 O O . ALA B 1 230 ? 37.438 27.344 27.797 1 84.19 230 ALA B O 1
ATOM 8343 N N . ALA B 1 231 ? 37.906 28.938 29.312 1 83.38 231 ALA B N 1
ATOM 8344 C CA . ALA B 1 231 ? 36.625 29.609 29.094 1 83.38 231 ALA B CA 1
ATOM 8345 C C . ALA B 1 231 ? 36.562 30.203 27.688 1 83.38 231 ALA B C 1
ATOM 8347 O O . ALA B 1 231 ? 35.5 30.172 27.047 1 83.38 231 ALA B O 1
ATOM 8348 N N . GLN B 1 232 ? 37.688 30.75 27.234 1 84.31 232 GLN B N 1
ATOM 8349 C CA . GLN B 1 232 ? 37.75 31.344 25.906 1 84.31 232 GLN B CA 1
ATOM 8350 C C . GLN B 1 232 ? 37.688 30.266 24.828 1 84.31 232 GLN B C 1
ATOM 8352 O O . GLN B 1 232 ? 37.062 30.453 23.781 1 84.31 232 GLN B O 1
ATOM 8357 N N . GLN B 1 233 ? 38.281 29.203 25.156 1 86.75 233 GLN B N 1
ATOM 8358 C CA . GLN B 1 233 ? 38.25 28.094 24.203 1 86.75 233 GLN B CA 1
ATOM 8359 C C . GLN B 1 233 ? 36.844 27.531 24.062 1 86.75 233 GLN B C 1
ATOM 8361 O O . GLN B 1 233 ? 36.406 27.266 22.953 1 86.75 233 GLN B O 1
ATOM 8366 N N . LYS B 1 234 ? 36.219 27.375 25.25 1 87.19 234 LYS B N 1
ATOM 8367 C CA . LYS B 1 234 ? 34.844 26.875 25.266 1 87.19 234 LYS B CA 1
ATOM 8368 C C . LYS B 1 234 ? 33.906 27.812 24.531 1 87.19 234 LYS B C 1
ATOM 8370 O O . LYS B 1 234 ? 33 27.375 23.812 1 87.19 234 LYS B O 1
ATOM 8375 N N . ALA B 1 235 ? 34.125 29.078 24.719 1 87.56 235 ALA B N 1
ATOM 8376 C CA . ALA B 1 235 ? 33.281 30.078 24.047 1 87.56 235 ALA B CA 1
ATOM 8377 C C . ALA B 1 235 ? 33.469 30.016 22.531 1 87.56 235 ALA B C 1
ATOM 8379 O O . ALA B 1 235 ? 32.5 30.188 21.781 1 87.56 235 ALA B O 1
ATOM 8380 N N . CYS B 1 236 ? 34.688 29.812 22.156 1 88.88 236 CYS B N 1
ATOM 8381 C CA . CYS B 1 236 ? 34.969 29.75 20.734 1 88.88 236 CYS B CA 1
ATOM 8382 C C . CYS B 1 236 ? 34.344 28.516 20.109 1 88.88 236 CYS B C 1
ATOM 8384 O O . CYS B 1 236 ? 33.625 28.625 19.094 1 88.88 236 CYS B O 1
ATOM 8386 N N . THR B 1 237 ? 34.5 27.406 20.703 1 90 237 THR B N 1
ATOM 8387 C CA . THR B 1 237 ? 33.938 26.156 20.172 1 90 237 THR B CA 1
ATOM 8388 C C . THR B 1 237 ? 32.406 26.203 20.188 1 90 237 THR B C 1
ATOM 8390 O O . THR B 1 237 ? 31.766 25.703 19.25 1 90 237 THR B O 1
ATOM 8393 N N . SER B 1 238 ? 31.875 26.781 21.219 1 91.62 238 SER B N 1
ATOM 8394 C CA . SER B 1 238 ? 30.422 26.859 21.328 1 91.62 238 SER B CA 1
ATOM 8395 C C . SER B 1 238 ? 29.828 27.781 20.266 1 91.62 238 SER B C 1
ATOM 8397 O O . SER B 1 238 ? 28.766 27.5 19.703 1 91.62 238 SER B O 1
ATOM 8399 N N . ALA B 1 239 ? 30.5 28.859 19.984 1 93.31 239 ALA B N 1
ATOM 8400 C CA . ALA B 1 239 ? 30.031 29.797 18.969 1 93.31 239 ALA B CA 1
ATOM 8401 C C . ALA B 1 239 ? 29.984 29.141 17.594 1 93.31 239 ALA B C 1
ATOM 8403 O O . ALA B 1 239 ? 28.984 29.234 16.875 1 93.31 239 ALA B O 1
ATOM 8404 N N . TRP B 1 240 ? 31.047 28.438 17.328 1 93.38 240 TRP B N 1
ATOM 8405 C CA . TRP B 1 240 ? 31.125 27.828 16.016 1 93.38 240 TRP B CA 1
ATOM 8406 C C . TRP B 1 240 ? 30.188 26.625 15.898 1 93.38 240 TRP B C 1
ATOM 8408 O O . TRP B 1 240 ? 29.641 26.359 14.828 1 93.38 240 TRP B O 1
ATOM 8418 N N . LYS B 1 241 ? 30.047 25.906 17 1 93.5 241 LYS B N 1
ATOM 8419 C CA . LYS B 1 241 ? 29.062 24.828 17.031 1 93.5 241 LYS B CA 1
ATOM 8420 C C . LYS B 1 241 ? 27.656 25.344 16.75 1 93.5 241 LYS B C 1
ATOM 8422 O O . LYS B 1 241 ? 26.906 24.734 15.984 1 93.5 241 LYS B O 1
ATOM 8427 N N . THR B 1 242 ? 27.312 26.422 17.312 1 94.81 242 THR B N 1
ATOM 8428 C CA . THR B 1 242 ? 26 27.031 17.172 1 94.81 242 THR B CA 1
ATOM 8429 C C . THR B 1 242 ? 25.797 27.516 15.734 1 94.81 242 THR B C 1
ATOM 8431 O O . THR B 1 242 ? 24.719 27.328 15.164 1 94.81 242 THR B O 1
ATOM 8434 N N . VAL B 1 243 ? 26.781 28.094 15.164 1 95.69 243 VAL B N 1
ATOM 8435 C CA . VAL B 1 243 ? 26.703 28.578 13.797 1 95.69 243 VAL B CA 1
ATOM 8436 C C . VAL B 1 243 ? 26.5 27.406 12.836 1 95.69 243 VAL B C 1
ATOM 8438 O O . VAL B 1 243 ? 25.656 27.469 11.945 1 95.69 243 VAL B O 1
ATOM 8441 N N . LEU B 1 244 ? 27.297 26.406 13.094 1 95.31 244 LEU B N 1
ATOM 8442 C CA . LEU B 1 244 ? 27.188 25.25 12.219 1 95.31 244 LEU B CA 1
ATOM 8443 C C . LEU B 1 244 ? 25.797 24.609 12.328 1 95.31 244 LEU B C 1
ATOM 8445 O O . LEU B 1 244 ? 25.219 24.203 11.32 1 95.31 244 LEU B O 1
ATOM 8449 N N . ALA B 1 245 ? 25.328 24.484 13.523 1 93.69 245 ALA B N 1
ATOM 8450 C CA . ALA B 1 245 ? 24 23.922 13.734 1 93.69 245 ALA B CA 1
ATOM 8451 C C . ALA B 1 245 ? 22.938 24.734 13 1 93.69 245 ALA B C 1
ATOM 8453 O O . ALA B 1 245 ? 21.984 24.172 12.461 1 93.69 245 ALA B O 1
ATOM 8454 N N . GLY B 1 246 ? 23.078 26.047 13.023 1 94.5 246 GLY B N 1
ATOM 8455 C CA . GLY B 1 246 ? 22.156 26.906 12.312 1 94.5 246 GLY B CA 1
ATOM 8456 C C . GLY B 1 246 ? 22.203 26.719 10.812 1 94.5 246 GLY B C 1
ATOM 8457 O O . GLY B 1 246 ? 21.156 26.641 10.156 1 94.5 246 GLY B O 1
ATOM 8458 N N . VAL B 1 247 ? 23.391 26.609 10.297 1 94.88 247 VAL B N 1
ATOM 8459 C CA . VAL B 1 247 ? 23.562 26.469 8.859 1 94.88 247 VAL B CA 1
ATOM 8460 C C . VAL B 1 247 ? 23.031 25.109 8.391 1 94.88 247 VAL B C 1
ATOM 8462 O O . VAL B 1 247 ? 22.438 25.016 7.32 1 94.88 247 VAL B O 1
ATOM 8465 N N . VAL B 1 248 ? 23.297 24.156 9.18 1 94.44 248 VAL B N 1
ATOM 8466 C CA . VAL B 1 248 ? 22.844 22.797 8.867 1 94.44 248 VAL B CA 1
ATOM 8467 C C . VAL B 1 248 ? 21.312 22.75 8.859 1 94.44 248 VAL B C 1
ATOM 8469 O O . VAL B 1 248 ? 20.719 22.109 8.008 1 94.44 248 VAL B O 1
ATOM 8472 N N . LYS B 1 249 ? 20.656 23.359 9.742 1 91.38 249 LYS B N 1
ATOM 8473 C CA . LYS B 1 249 ? 19.203 23.406 9.836 1 91.38 249 LYS B CA 1
ATOM 8474 C C . LYS B 1 249 ? 18.594 24.109 8.625 1 91.38 249 LYS B C 1
ATOM 8476 O O . LYS B 1 249 ? 17.516 23.75 8.164 1 91.38 249 LYS B O 1
ATOM 8481 N N . GLU B 1 250 ? 19.312 25.047 8.18 1 91.56 250 GLU B N 1
ATOM 8482 C CA . GLU B 1 250 ? 18.844 25.766 6.996 1 91.56 250 GLU B CA 1
ATOM 8483 C C . GLU B 1 250 ? 18.969 24.922 5.742 1 91.56 250 GLU B C 1
ATOM 8485 O O . GLU B 1 250 ? 18.281 25.141 4.75 1 91.56 250 GLU B O 1
ATOM 8490 N N . GLY B 1 251 ? 19.953 23.922 5.676 1 90 251 GLY B N 1
ATOM 8491 C CA . GLY B 1 251 ? 19.969 22.859 4.676 1 90 251 GLY B CA 1
ATOM 8492 C C . GLY B 1 251 ? 20.781 23.219 3.441 1 90 251 GLY B C 1
ATOM 8493 O O . GLY B 1 251 ? 20.75 22.5 2.445 1 90 251 GLY B O 1
ATOM 8494 N N . ASN B 1 252 ? 21.5 24.344 3.414 1 89.88 252 ASN B N 1
ATOM 8495 C CA . ASN B 1 252 ? 22.266 24.75 2.236 1 89.88 252 ASN B CA 1
ATOM 8496 C C . ASN B 1 252 ? 23.688 24.203 2.275 1 89.88 252 ASN B C 1
ATOM 8498 O O . ASN B 1 252 ? 24.516 24.672 3.055 1 89.88 252 ASN B O 1
ATOM 8502 N N . PRO B 1 253 ? 24.062 23.266 1.404 1 91 253 PRO B N 1
ATOM 8503 C CA . PRO B 1 253 ? 25.375 22.641 1.43 1 91 253 PRO B CA 1
ATOM 8504 C C . PRO B 1 253 ? 26.516 23.625 1.144 1 91 253 PRO B C 1
ATOM 8506 O O . PRO B 1 253 ? 27.609 23.484 1.698 1 91 253 PRO B O 1
ATOM 8509 N N . ALA B 1 254 ? 26.203 24.609 0.25 1 92.31 254 ALA B N 1
ATOM 8510 C CA . ALA B 1 254 ? 27.234 25.594 -0.07 1 92.31 254 ALA B CA 1
ATOM 8511 C C . ALA B 1 254 ? 27.625 26.406 1.167 1 92.31 254 ALA B C 1
ATOM 8513 O O . ALA B 1 254 ? 28.812 26.672 1.382 1 92.31 254 ALA B O 1
ATOM 8514 N N . GLU B 1 255 ? 26.625 26.781 1.958 1 93.62 255 GLU B N 1
ATOM 8515 C CA . GLU B 1 255 ? 26.891 27.547 3.176 1 93.62 255 GLU B CA 1
ATOM 8516 C C . GLU B 1 255 ? 27.609 26.688 4.219 1 93.62 255 GLU B C 1
ATOM 8518 O O . GLU B 1 255 ? 28.406 27.203 5.008 1 93.62 255 GLU B O 1
ATOM 8523 N N . VAL B 1 256 ? 27.344 25.406 4.215 1 94.81 256 VAL B N 1
ATOM 8524 C CA . VAL B 1 256 ? 28.016 24.484 5.137 1 94.81 256 VAL B CA 1
ATOM 8525 C C . VAL B 1 256 ? 29.5 24.406 4.785 1 94.81 256 VAL B C 1
ATOM 8527 O O . VAL B 1 256 ? 30.359 24.469 5.668 1 94.81 256 VAL B O 1
ATOM 8530 N N . GLN B 1 257 ? 29.797 24.297 3.525 1 93.25 257 GLN B N 1
ATOM 8531 C CA . GLN B 1 257 ? 31.188 24.219 3.082 1 93.25 257 GLN B CA 1
ATOM 8532 C C . GLN B 1 257 ? 31.938 25.5 3.404 1 93.25 257 GLN B C 1
ATOM 8534 O O . GLN B 1 257 ? 33.094 25.453 3.844 1 93.25 257 GLN B O 1
ATOM 8539 N N . LYS B 1 258 ? 31.297 26.578 3.186 1 94.19 258 LYS B N 1
ATOM 8540 C CA . LYS B 1 258 ? 31.906 27.875 3.512 1 94.19 258 LYS B CA 1
ATOM 8541 C C . LYS B 1 258 ? 32.188 27.969 5.004 1 94.19 258 LYS B C 1
ATOM 8543 O O . LYS B 1 258 ? 33.25 28.516 5.402 1 94.19 258 LYS B O 1
ATOM 8548 N N . THR B 1 259 ? 31.281 27.562 5.793 1 95.56 259 THR B N 1
ATOM 8549 C CA . THR B 1 259 ? 31.453 27.609 7.238 1 95.56 259 THR B CA 1
ATOM 8550 C C . THR B 1 259 ? 32.625 26.703 7.664 1 95.56 259 THR B C 1
ATOM 8552 O O . THR B 1 259 ? 33.375 27.062 8.555 1 95.56 259 THR B O 1
ATOM 8555 N N . ILE B 1 260 ? 32.781 25.562 7.027 1 93.69 260 ILE B N 1
ATOM 8556 C CA . ILE B 1 260 ? 33.875 24.641 7.332 1 93.69 260 ILE B CA 1
ATOM 8557 C C . ILE B 1 260 ? 35.219 25.281 7.008 1 93.69 260 ILE B C 1
ATOM 8559 O O . ILE B 1 260 ? 36.156 25.188 7.793 1 93.69 260 ILE B O 1
ATOM 8563 N N . GLU B 1 261 ? 35.281 25.922 5.914 1 93 261 GLU B N 1
ATOM 8564 C CA . GLU B 1 261 ? 36.5 26.594 5.516 1 93 261 GLU B CA 1
ATOM 8565 C C . GLU B 1 261 ? 36.875 27.688 6.516 1 93 261 GLU B C 1
ATOM 8567 O O . GLU B 1 261 ? 38.062 27.828 6.867 1 93 261 GLU B O 1
ATOM 8572 N N . MET B 1 262 ? 35.938 28.328 6.945 1 93.56 262 MET B N 1
ATOM 8573 C CA . MET B 1 262 ? 36.156 29.406 7.898 1 93.56 262 MET B CA 1
ATOM 8574 C C . MET B 1 262 ? 36.562 28.844 9.266 1 93.56 262 MET B C 1
ATOM 8576 O O . MET B 1 262 ? 37.375 29.438 9.961 1 93.56 262 MET B O 1
ATOM 8580 N N . LEU B 1 263 ? 35.875 27.812 9.625 1 92.38 263 LEU B N 1
ATOM 8581 C CA . LEU B 1 263 ? 36.188 27.141 10.875 1 92.38 263 LEU B CA 1
ATOM 8582 C C . LEU B 1 263 ? 37.656 26.688 10.883 1 92.38 263 LEU B C 1
ATOM 8584 O O . LEU B 1 263 ? 38.344 26.828 11.891 1 92.38 263 LEU B O 1
ATOM 8588 N N . GLU B 1 264 ? 38.094 26.172 9.812 1 88.88 264 GLU B N 1
ATOM 8589 C CA . GLU B 1 264 ? 39.469 25.734 9.688 1 88.88 264 GLU B CA 1
ATOM 8590 C C . GLU B 1 264 ? 40.438 26.906 9.688 1 88.88 264 GLU B C 1
ATOM 8592 O O . GLU B 1 264 ? 41.531 26.828 10.273 1 88.88 264 GLU B O 1
ATOM 8597 N N . ALA B 1 265 ? 40 27.938 9.016 1 90 265 ALA B N 1
ATOM 8598 C CA . ALA B 1 265 ? 40.844 29.141 8.969 1 90 265 ALA B CA 1
ATOM 8599 C C . ALA B 1 265 ? 41.031 29.734 10.359 1 90 265 ALA B C 1
ATOM 8601 O O . ALA B 1 265 ? 42.062 30.328 10.656 1 90 265 ALA B O 1
ATOM 8602 N N . CYS B 1 266 ? 40.031 29.516 11.227 1 91.06 266 CYS B N 1
ATOM 8603 C CA . CYS B 1 266 ? 40.094 30.031 12.586 1 91.06 266 CYS B CA 1
ATOM 8604 C C . CYS B 1 266 ? 40.719 29.016 13.531 1 91.06 266 CYS B C 1
ATOM 8606 O O . CYS B 1 266 ? 40.688 29.188 14.75 1 91.06 266 CYS B O 1
ATOM 8608 N N . SER B 1 267 ? 41.156 27.891 13.023 1 88.12 267 SER B N 1
ATOM 8609 C CA . SER B 1 267 ? 41.875 26.828 13.742 1 88.12 267 SER B CA 1
ATOM 8610 C C . SER B 1 267 ? 41 26.203 14.805 1 88.12 267 SER B C 1
ATOM 8612 O O . SER B 1 267 ? 41.469 25.875 15.898 1 88.12 267 SER B O 1
ATOM 8614 N N . VAL B 1 268 ? 39.719 26.219 14.531 1 90.94 268 VAL B N 1
ATOM 8615 C CA . VAL B 1 268 ? 38.781 25.562 15.453 1 90.94 268 VAL B CA 1
ATOM 8616 C C . VAL B 1 268 ? 38.875 24.047 15.289 1 90.94 268 VAL B C 1
ATOM 8618 O O . VAL B 1 268 ? 38.75 23.531 14.172 1 90.94 268 VAL B O 1
ATOM 8621 N N . PRO B 1 269 ? 39.094 23.359 16.328 1 89.5 269 PRO B N 1
ATOM 8622 C CA . PRO B 1 269 ? 39.188 21.906 16.203 1 89.5 269 PRO B CA 1
ATOM 8623 C C . PRO B 1 269 ? 37.844 21.25 15.844 1 89.5 269 PRO B C 1
ATOM 8625 O O . PRO B 1 269 ? 36.781 21.797 16.172 1 89.5 269 PRO B O 1
ATOM 8628 N N . LEU B 1 270 ? 37.875 20.125 15.211 1 91.75 270 LEU B N 1
ATOM 8629 C CA . LEU B 1 270 ? 36.688 19.328 14.898 1 91.75 270 LEU B CA 1
ATOM 8630 C C . LEU B 1 270 ? 36.156 18.594 16.141 1 91.75 270 LEU B C 1
ATOM 8632 O O . LEU B 1 270 ? 36.562 17.453 16.391 1 91.75 270 LEU B O 1
ATOM 8636 N N . THR B 1 271 ? 35.344 19.219 16.812 1 91 271 THR B N 1
ATOM 8637 C CA . THR B 1 271 ? 34.781 18.625 18.031 1 91 271 THR B CA 1
ATOM 8638 C C . THR B 1 271 ? 33.812 17.516 17.703 1 91 271 THR B C 1
ATOM 8640 O O . THR B 1 271 ? 33.344 17.391 16.562 1 91 271 THR B O 1
ATOM 8643 N N . VAL B 1 272 ? 33.438 16.734 18.719 1 90.88 272 VAL B N 1
ATOM 8644 C CA . VAL B 1 272 ? 32.5 15.609 18.578 1 90.88 272 VAL B CA 1
ATOM 8645 C C . VAL B 1 272 ? 31.156 16.109 18.062 1 90.88 272 VAL B C 1
ATOM 8647 O O . VAL B 1 272 ? 30.547 15.492 17.188 1 90.88 272 VAL B O 1
ATOM 8650 N N . GLN B 1 273 ? 30.703 17.25 18.531 1 90.88 273 GLN B N 1
ATOM 8651 C CA . GLN B 1 273 ? 29.406 17.797 18.172 1 90.88 273 GLN B CA 1
ATOM 8652 C C . GLN B 1 273 ? 29.391 18.312 16.75 1 90.88 273 GLN B C 1
ATOM 8654 O O . GLN B 1 273 ? 28.422 18.141 16.016 1 90.88 273 GLN B O 1
ATOM 8659 N N . ILE B 1 274 ? 30.531 18.953 16.375 1 91.94 274 ILE B N 1
ATOM 8660 C CA . ILE B 1 274 ? 30.641 19.5 15.031 1 91.94 274 ILE B CA 1
ATOM 8661 C C . ILE B 1 274 ? 30.672 18.359 14.016 1 91.94 274 ILE B C 1
ATOM 8663 O O . ILE B 1 274 ? 30 18.406 12.984 1 91.94 274 ILE B O 1
ATOM 8667 N N . GLN B 1 275 ? 31.438 17.375 14.328 1 93.88 275 GLN B N 1
ATOM 8668 C CA . GLN B 1 275 ? 31.516 16.234 13.438 1 93.88 275 GLN B CA 1
ATOM 8669 C C . GLN B 1 275 ? 30.156 15.547 13.297 1 93.88 275 GLN B C 1
ATOM 8671 O O . GLN B 1 275 ? 29.766 15.164 12.188 1 93.88 275 GLN B O 1
ATOM 8676 N N . SER B 1 276 ? 29.531 15.273 14.445 1 93 276 SER B N 1
ATOM 8677 C CA . SER B 1 276 ? 28.219 14.625 14.438 1 93 276 SER B CA 1
ATOM 8678 C C . SER B 1 276 ? 27.234 15.398 13.578 1 93 276 SER B C 1
ATOM 8680 O O . SER B 1 276 ? 26.422 14.797 12.859 1 93 276 SER B O 1
ATOM 8682 N N . SER B 1 277 ? 27.266 16.703 13.656 1 93.62 277 SER B N 1
ATOM 8683 C CA . SER B 1 277 ? 26.359 17.547 12.875 1 93.62 277 SER B CA 1
ATOM 8684 C C . SER B 1 277 ? 26.656 17.422 11.383 1 93.62 277 SER B C 1
ATOM 8686 O O . SER B 1 277 ? 25.734 17.375 10.562 1 93.62 277 SER B O 1
ATOM 8688 N N . LEU B 1 278 ? 27.938 17.406 11.07 1 94.12 278 LEU B N 1
ATOM 8689 C CA . LEU B 1 278 ? 28.328 17.297 9.672 1 94.12 278 LEU B CA 1
ATOM 8690 C C . LEU B 1 278 ? 27.953 15.93 9.109 1 94.12 278 LEU B C 1
ATOM 8692 O O . LEU B 1 278 ? 27.406 15.836 8 1 94.12 278 LEU B O 1
ATOM 8696 N N . VAL B 1 279 ? 28.234 14.898 9.906 1 94.5 279 VAL B N 1
ATOM 8697 C CA . VAL B 1 279 ? 27.891 13.547 9.469 1 94.5 279 VAL B CA 1
ATOM 8698 C C . VAL B 1 279 ? 26.391 13.414 9.289 1 94.5 279 VAL B C 1
ATOM 8700 O O . VAL B 1 279 ? 25.922 12.867 8.289 1 94.5 279 VAL B O 1
ATOM 8703 N N . SER B 1 280 ? 25.625 13.945 10.211 1 94.12 280 SER B N 1
ATOM 8704 C CA . SER B 1 280 ? 24.172 13.875 10.148 1 94.12 280 SER B CA 1
ATOM 8705 C C . SER B 1 280 ? 23.625 14.656 8.953 1 94.12 280 SER B C 1
ATOM 8707 O O . SER B 1 280 ? 22.672 14.219 8.305 1 94.12 280 SER B O 1
ATOM 8709 N N . PHE B 1 281 ? 24.203 15.789 8.656 1 93.81 281 PHE B N 1
ATOM 8710 C CA . PHE B 1 281 ? 23.75 16.625 7.555 1 93.81 281 PHE B CA 1
ATOM 8711 C C . PHE B 1 281 ? 23.906 15.906 6.223 1 93.81 281 PHE B C 1
ATOM 8713 O O . PHE B 1 281 ? 22.953 15.812 5.449 1 93.81 281 PHE B O 1
ATOM 8720 N N . TYR B 1 282 ? 25.062 15.367 6.023 1 94 282 TYR B N 1
ATOM 8721 C CA . TYR B 1 282 ? 25.344 14.727 4.746 1 94 282 TYR B CA 1
ATOM 8722 C C . TYR B 1 282 ? 24.609 13.383 4.641 1 94 282 TYR B C 1
ATOM 8724 O O . TYR B 1 282 ? 24.188 12.992 3.557 1 94 282 TYR B O 1
ATOM 8732 N N . ALA B 1 283 ? 24.531 12.68 5.723 1 93.56 283 ALA B N 1
ATOM 8733 C CA . ALA B 1 283 ? 23.797 11.422 5.742 1 93.56 283 ALA B CA 1
ATOM 8734 C C . ALA B 1 283 ? 22.328 11.641 5.375 1 93.56 283 ALA B C 1
ATOM 8736 O O . ALA B 1 283 ? 21.75 10.867 4.602 1 93.56 283 ALA B O 1
ATOM 8737 N N . GLU B 1 284 ? 21.672 12.656 5.91 1 90.56 284 GLU B N 1
ATOM 8738 C CA . GLU B 1 284 ? 20.266 12.945 5.66 1 90.56 284 GLU B CA 1
ATOM 8739 C C . GLU B 1 284 ? 20.031 13.367 4.211 1 90.56 284 GLU B C 1
ATOM 8741 O O . GLU B 1 284 ? 18.953 13.148 3.656 1 90.56 284 GLU B O 1
ATOM 8746 N N . LYS B 1 285 ? 21.062 13.945 3.605 1 91.06 285 LYS B N 1
ATOM 8747 C CA . LYS B 1 285 ? 20.953 14.383 2.217 1 91.06 285 LYS B CA 1
ATOM 8748 C C . LYS B 1 285 ? 21.281 13.25 1.253 1 91.06 285 LYS B C 1
ATOM 8750 O O . LYS B 1 285 ? 21.188 13.414 0.035 1 91.06 285 LYS B O 1
ATOM 8755 N N . GLY B 1 286 ? 21.703 12.117 1.767 1 87.81 286 GLY B N 1
ATOM 8756 C CA . GLY B 1 286 ? 21.984 10.953 0.945 1 87.81 286 GLY B CA 1
ATOM 8757 C C . GLY B 1 286 ? 23.391 10.938 0.397 1 87.81 286 GLY B C 1
ATOM 8758 O O . GLY B 1 286 ? 23.719 10.125 -0.47 1 87.81 286 GLY B O 1
ATOM 8759 N N . ASP B 1 287 ? 24.141 11.93 0.798 1 92.19 287 ASP B N 1
ATOM 8760 C CA . ASP B 1 287 ? 25.547 11.969 0.393 1 92.19 287 ASP B CA 1
ATOM 8761 C C . ASP B 1 287 ? 26.422 11.148 1.34 1 92.19 287 ASP B C 1
ATOM 8763 O O . ASP B 1 287 ? 27.094 11.703 2.213 1 92.19 287 ASP B O 1
ATOM 8767 N N . VAL B 1 288 ? 26.609 9.914 1.144 1 91.62 288 VAL B N 1
ATOM 8768 C CA . VAL B 1 288 ? 27.266 8.969 2.043 1 91.62 288 VAL B CA 1
ATOM 8769 C C . VAL B 1 288 ? 28.781 9.148 1.961 1 91.62 288 VAL B C 1
ATOM 8771 O O . VAL B 1 288 ? 29.484 8.992 2.961 1 91.62 288 VAL B O 1
ATOM 8774 N N . GLU B 1 289 ? 29.281 9.508 0.829 1 92.5 289 GLU B N 1
ATOM 8775 C CA . GLU B 1 289 ? 30.719 9.672 0.671 1 92.5 289 GLU B CA 1
ATOM 8776 C C . GLU B 1 289 ? 31.25 10.805 1.545 1 92.5 289 GLU B C 1
ATOM 8778 O O . GLU B 1 289 ? 32.25 10.648 2.23 1 92.5 289 GLU B O 1
ATOM 8783 N N . SER B 1 290 ? 30.547 11.922 1.523 1 93.31 290 SER B N 1
ATOM 8784 C CA . SER B 1 290 ? 30.938 13.047 2.367 1 93.31 290 SER B CA 1
ATOM 8785 C C . SER B 1 290 ? 30.766 12.711 3.846 1 93.31 290 SER B C 1
ATOM 8787 O O . SER B 1 290 ? 31.578 13.125 4.68 1 93.31 290 SER B O 1
ATOM 8789 N N . ALA B 1 291 ? 29.688 12.039 4.18 1 94.38 291 ALA B N 1
ATOM 8790 C CA . ALA B 1 291 ? 29.469 11.625 5.562 1 94.38 291 ALA B CA 1
ATOM 8791 C C . ALA B 1 291 ? 30.594 10.719 6.055 1 94.38 291 ALA B C 1
ATOM 8793 O O . ALA B 1 291 ? 31.078 10.875 7.18 1 94.38 291 ALA B O 1
ATOM 8794 N N . LYS B 1 292 ? 31.062 9.828 5.207 1 92.62 292 LYS B N 1
ATOM 8795 C CA . LYS B 1 292 ? 32.156 8.938 5.535 1 92.62 292 LYS B CA 1
ATOM 8796 C C . LYS B 1 292 ? 33.469 9.727 5.758 1 92.62 292 LYS B C 1
ATOM 8798 O O . LYS B 1 292 ? 34.219 9.43 6.68 1 92.62 292 LYS B O 1
ATOM 8803 N N . PHE B 1 293 ? 33.594 10.648 4.887 1 92.81 293 PHE B N 1
ATOM 8804 C CA . PHE B 1 293 ? 34.781 11.484 4.957 1 92.81 293 PHE B CA 1
ATOM 8805 C C . PHE B 1 293 ? 34.875 12.156 6.32 1 92.81 293 PHE B C 1
ATOM 8807 O O . PHE B 1 293 ? 35.938 12.109 6.961 1 92.81 293 PHE B O 1
ATOM 8814 N N . TRP B 1 294 ? 33.875 12.766 6.754 1 93.25 294 TRP B N 1
ATOM 8815 C CA . TRP B 1 294 ? 33.906 13.492 8.023 1 93.25 294 TRP B CA 1
ATOM 8816 C C . TRP B 1 294 ? 33.906 12.523 9.203 1 93.25 294 TRP B C 1
ATOM 8818 O O . TRP B 1 294 ? 34.5 12.82 10.25 1 93.25 294 TRP B O 1
ATOM 8828 N N . TYR B 1 295 ? 33.312 11.367 9.055 1 92.81 295 TYR B N 1
ATOM 8829 C CA . TYR B 1 295 ? 33.281 10.367 10.117 1 92.81 295 TYR B CA 1
ATOM 8830 C C . TYR B 1 295 ? 34.688 9.812 10.383 1 92.81 295 TYR B C 1
ATOM 8832 O O . TYR B 1 295 ? 35 9.477 11.523 1 92.81 295 TYR B O 1
ATOM 8840 N N . THR B 1 296 ? 35.469 9.719 9.406 1 89.94 296 THR B N 1
ATOM 8841 C CA . THR B 1 296 ? 36.781 9.102 9.539 1 89.94 296 THR B CA 1
ATOM 8842 C C . THR B 1 296 ? 37.812 10.102 10.094 1 89.94 296 THR B C 1
ATOM 8844 O O . THR B 1 296 ? 38.875 9.711 10.562 1 89.94 296 THR B O 1
ATOM 8847 N N . LYS B 1 297 ? 37.406 11.352 10.141 1 90.56 297 LYS B N 1
ATOM 8848 C CA . LYS B 1 297 ? 38.344 12.367 10.656 1 90.56 297 LYS B CA 1
ATOM 8849 C C . LYS B 1 297 ? 38.438 12.289 12.172 1 90.56 297 LYS B C 1
ATOM 8851 O O . LYS B 1 297 ? 37.469 12 12.859 1 90.56 297 LYS B O 1
ATOM 8856 N N . PRO B 1 298 ? 39.594 12.5 12.609 1 90.44 298 PRO B N 1
ATOM 8857 C CA . PRO B 1 298 ? 39.75 12.492 14.062 1 90.44 298 PRO B CA 1
ATOM 8858 C C . PRO B 1 298 ? 39.031 13.633 14.75 1 90.44 298 PRO B C 1
ATOM 8860 O O . PRO B 1 298 ? 38.969 14.742 14.219 1 90.44 298 PRO B O 1
ATOM 8863 N N . VAL B 1 299 ? 38.469 13.297 15.875 1 90.69 299 VAL B N 1
ATOM 8864 C CA . VAL B 1 299 ? 37.656 14.281 16.562 1 90.69 299 VAL B CA 1
ATOM 8865 C C . VAL B 1 299 ? 38.281 14.656 17.906 1 90.69 299 VAL B C 1
ATOM 8867 O O . VAL B 1 299 ? 39.062 13.883 18.469 1 90.69 299 VAL B O 1
ATOM 8870 N N . PHE B 1 300 ? 37.938 15.852 18.375 1 87.75 300 PHE B N 1
ATOM 8871 C CA . PHE B 1 300 ? 38.531 16.406 19.594 1 87.75 300 PHE B CA 1
ATOM 8872 C C . PHE B 1 300 ? 37.406 16.875 20.531 1 87.75 300 PHE B C 1
ATOM 8874 O O . PHE B 1 300 ? 36.281 17.062 20.125 1 87.75 300 PHE B O 1
ATOM 8881 N N . ASN B 1 301 ? 37.688 16.891 21.797 1 83.62 301 ASN B N 1
ATOM 8882 C CA . ASN B 1 301 ? 36.719 17.438 22.75 1 83.62 301 ASN B CA 1
ATOM 8883 C C . ASN B 1 301 ? 36.75 18.969 22.766 1 83.62 301 ASN B C 1
ATOM 8885 O O . ASN B 1 301 ? 37.438 19.578 21.969 1 83.62 301 ASN B O 1
ATOM 8889 N N . LYS B 1 302 ? 36 19.625 23.641 1 78.06 302 LYS B N 1
ATOM 8890 C CA . LYS B 1 302 ? 35.844 21.078 23.703 1 78.06 302 LYS B CA 1
ATOM 8891 C C . LYS B 1 302 ? 37.156 21.75 24.094 1 78.06 302 LYS B C 1
ATOM 8893 O O . LYS B 1 302 ? 37.312 22.953 23.844 1 78.06 302 LYS B O 1
ATOM 8898 N N . PHE B 1 303 ? 38.156 20.891 24.594 1 78.5 303 PHE B N 1
ATOM 8899 C CA . PHE B 1 303 ? 39.438 21.453 25.062 1 78.5 303 PHE B CA 1
ATOM 8900 C C . PHE B 1 303 ? 40.562 21.109 24.109 1 78.5 303 PHE B C 1
ATOM 8902 O O . PHE B 1 303 ? 41.719 21.312 24.422 1 78.5 303 PHE B O 1
ATOM 8909 N N . GLY B 1 304 ? 40.25 20.484 22.906 1 74.75 304 GLY B N 1
ATOM 8910 C CA . GLY B 1 304 ? 41.25 20.172 21.891 1 74.75 304 GLY B CA 1
ATOM 8911 C C . GLY B 1 304 ? 41.906 18.828 22.078 1 74.75 304 GLY B C 1
ATOM 8912 O O . GLY B 1 304 ? 42.938 18.531 21.469 1 74.75 304 GLY B O 1
ATOM 8913 N N . ARG B 1 305 ? 41.312 18 23.016 1 81.12 305 ARG B N 1
ATOM 8914 C CA . ARG B 1 305 ? 41.844 16.656 23.219 1 81.12 305 ARG B CA 1
ATOM 8915 C C . ARG B 1 305 ? 41.125 15.625 22.375 1 81.12 305 ARG B C 1
ATOM 8917 O O . ARG B 1 305 ? 39.938 15.781 22.078 1 81.12 305 ARG B O 1
ATOM 8924 N N . PRO B 1 306 ? 41.906 14.633 22.109 1 86.19 306 PRO B N 1
ATOM 8925 C CA . PRO B 1 306 ? 41.281 13.602 21.266 1 86.19 306 PRO B CA 1
ATOM 8926 C C . PRO B 1 306 ? 40.094 12.938 21.953 1 86.19 306 PRO B C 1
ATOM 8928 O O . PRO B 1 306 ? 40.125 12.703 23.156 1 86.19 306 PRO B O 1
ATOM 8931 N N . ALA B 1 307 ? 39.062 12.75 21.219 1 86.5 307 ALA B N 1
ATOM 8932 C CA . ALA B 1 307 ? 37.812 12.148 21.734 1 86.5 307 ALA B CA 1
ATOM 8933 C C . ALA B 1 307 ? 37.375 10.992 20.844 1 86.5 307 ALA B C 1
ATOM 8935 O O . ALA B 1 307 ? 37.906 10.781 19.766 1 86.5 307 ALA B O 1
ATOM 8936 N N . THR B 1 308 ? 36.562 10.125 21.422 1 82.88 308 THR B N 1
ATOM 8937 C CA . THR B 1 308 ? 36.031 9 20.672 1 82.88 308 THR B CA 1
ATOM 8938 C C . THR B 1 308 ? 34.688 9.367 20.031 1 82.88 308 THR B C 1
ATOM 8940 O O . THR B 1 308 ? 33.969 10.203 20.547 1 82.88 308 THR B O 1
ATOM 8943 N N . ILE B 1 309 ? 34.406 8.773 18.922 1 83.94 309 ILE B N 1
ATOM 8944 C CA . ILE B 1 309 ? 33.188 9.031 18.188 1 83.94 309 ILE B CA 1
ATOM 8945 C C . ILE B 1 309 ? 32 8.383 18.922 1 83.94 309 ILE B C 1
ATOM 8947 O O . ILE B 1 309 ? 32.031 7.188 19.234 1 83.94 309 ILE B O 1
ATOM 8951 N N . PRO B 1 310 ? 31.062 9.133 19.234 1 82.62 310 PRO B N 1
ATOM 8952 C CA . PRO B 1 310 ? 29.891 8.586 19.938 1 82.62 310 PRO B CA 1
ATOM 8953 C C . PRO B 1 310 ? 29.094 7.598 19.094 1 82.62 310 PRO B C 1
ATOM 8955 O O . PRO B 1 310 ? 29.094 7.699 17.859 1 82.62 310 PRO B O 1
ATOM 8958 N N . GLY B 1 311 ? 28.422 6.641 19.75 1 81.06 311 GLY B N 1
ATOM 8959 C CA . GLY B 1 311 ? 27.609 5.633 19.078 1 81.06 311 GLY B CA 1
ATOM 8960 C C . GLY B 1 311 ? 26.484 6.219 18.266 1 81.06 311 GLY B C 1
ATOM 8961 O O . GLY B 1 311 ? 26.109 5.668 17.219 1 81.06 311 GLY B O 1
ATOM 8962 N N . LYS B 1 312 ? 25.953 7.395 18.688 1 84.81 312 LYS B N 1
ATOM 8963 C CA . LYS B 1 312 ? 24.828 8.023 18 1 84.81 312 LYS B CA 1
ATOM 8964 C C . LYS B 1 312 ? 25.219 8.453 16.594 1 84.81 312 LYS B C 1
ATOM 8966 O O . LYS B 1 312 ? 24.406 8.383 15.664 1 84.81 312 LYS B O 1
ATOM 8971 N N . THR B 1 313 ? 26.469 8.945 16.484 1 90.06 313 THR B N 1
ATOM 8972 C CA . THR B 1 313 ? 26.953 9.344 15.164 1 90.06 313 THR B CA 1
ATOM 8973 C C . THR B 1 313 ? 27.078 8.133 14.242 1 90.06 313 THR B C 1
ATOM 8975 O O . THR B 1 313 ? 26.75 8.211 13.055 1 90.06 313 THR B O 1
ATOM 8978 N N . SER B 1 314 ? 27.531 7.043 14.852 1 89.81 314 SER B N 1
ATOM 8979 C CA . SER B 1 314 ? 27.641 5.812 14.078 1 89.81 314 SER B CA 1
ATOM 8980 C C . SER B 1 314 ? 26.266 5.359 13.586 1 89.81 314 SER B C 1
ATOM 8982 O O . SER B 1 314 ? 26.141 4.883 12.453 1 89.81 314 SER B O 1
ATOM 8984 N N . SER B 1 315 ? 25.281 5.492 14.453 1 90.38 315 SER B N 1
ATOM 8985 C CA . SER B 1 315 ? 23.922 5.082 14.109 1 90.38 315 SER B CA 1
ATOM 8986 C C . SER B 1 315 ? 23.422 5.836 12.883 1 90.38 315 SER B C 1
ATOM 8988 O O . SER B 1 315 ? 22.75 5.258 12.023 1 90.38 315 SER B O 1
ATOM 8990 N N . VAL B 1 316 ? 23.703 7.121 12.844 1 91.5 316 VAL B N 1
ATOM 8991 C CA . VAL B 1 316 ? 23.25 7.949 11.734 1 91.5 316 VAL B CA 1
ATOM 8992 C C . VAL B 1 316 ? 23.891 7.469 10.43 1 91.5 316 VAL B C 1
ATOM 8994 O O . VAL B 1 316 ? 23.234 7.383 9.398 1 91.5 316 VAL B O 1
ATOM 8997 N N . LEU B 1 317 ? 25.141 7.211 10.555 1 91.94 317 LEU B N 1
ATOM 8998 C CA . LEU B 1 317 ? 25.859 6.758 9.375 1 91.94 317 LEU B CA 1
ATOM 8999 C C . LEU B 1 317 ? 25.375 5.387 8.922 1 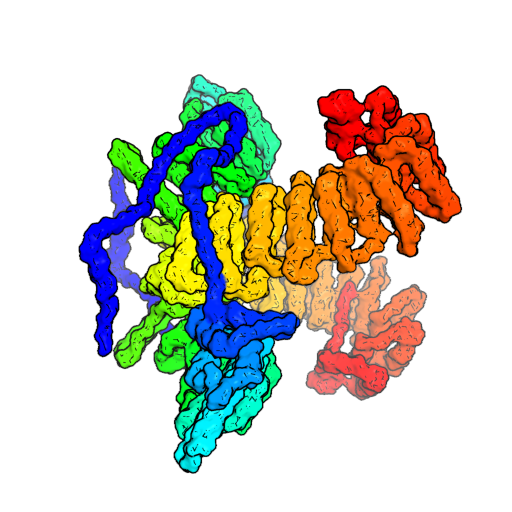91.94 317 LEU B C 1
ATOM 9001 O O . LEU B 1 317 ? 25.266 5.125 7.723 1 91.94 317 LEU B O 1
ATOM 9005 N N . PHE B 1 318 ? 25.109 4.492 9.875 1 91.75 318 PHE B N 1
ATOM 9006 C CA . PHE B 1 318 ? 24.594 3.16 9.562 1 91.75 318 PHE B CA 1
ATOM 9007 C C . PHE B 1 318 ? 23.281 3.248 8.797 1 91.75 318 PHE B C 1
ATOM 9009 O O . PHE B 1 318 ? 23.078 2.533 7.816 1 91.75 318 PHE B O 1
ATOM 9016 N N . LYS B 1 319 ? 22.422 4.102 9.281 1 90.5 319 LYS B N 1
ATOM 9017 C CA . LYS B 1 319 ? 21.141 4.281 8.609 1 90.5 319 LYS B CA 1
ATOM 9018 C C . LYS B 1 319 ? 21.328 4.742 7.168 1 90.5 319 LYS B C 1
ATOM 9020 O O . LYS B 1 319 ? 20.641 4.262 6.262 1 90.5 319 LYS B O 1
ATOM 9025 N N . ALA B 1 320 ? 22.25 5.664 6.941 1 91.69 320 ALA B N 1
ATOM 9026 C CA . ALA B 1 320 ? 22.516 6.199 5.609 1 91.69 320 ALA B CA 1
ATOM 9027 C C . ALA B 1 320 ? 23.109 5.129 4.695 1 91.69 320 ALA B C 1
ATOM 9029 O O . ALA B 1 320 ? 22.734 5.031 3.521 1 91.69 320 ALA B O 1
ATOM 9030 N N . CYS B 1 321 ? 24 4.379 5.242 1 91.81 321 CYS B N 1
ATOM 9031 C CA . CYS B 1 321 ? 24.625 3.307 4.473 1 91.81 321 CYS B CA 1
ATOM 9032 C C . CYS B 1 321 ? 23.594 2.271 4.047 1 91.81 321 CYS B C 1
ATOM 9034 O O . CYS B 1 321 ? 23.609 1.795 2.908 1 91.81 321 CYS B O 1
ATOM 9036 N N . ALA B 1 322 ? 22.75 1.928 4.91 1 89.5 322 ALA B N 1
ATOM 9037 C CA . ALA B 1 322 ? 21.703 0.945 4.617 1 89.5 322 ALA B CA 1
ATOM 9038 C C . ALA B 1 322 ? 20.75 1.465 3.553 1 89.5 322 ALA B C 1
ATOM 9040 O O . ALA B 1 322 ? 20.344 0.723 2.652 1 89.5 322 ALA B O 1
ATOM 9041 N N . ALA B 1 323 ? 20.344 2.754 3.641 1 89.44 323 ALA B N 1
ATOM 9042 C CA . ALA B 1 323 ? 19.406 3.361 2.705 1 89.44 323 ALA B CA 1
ATOM 9043 C C . ALA B 1 323 ? 19.984 3.402 1.294 1 89.44 323 ALA B C 1
ATOM 9045 O O . ALA B 1 323 ? 19.25 3.291 0.311 1 89.44 323 ALA B O 1
ATOM 9046 N N . THR B 1 324 ? 21.328 3.543 1.162 1 90.62 324 THR B N 1
ATOM 9047 C CA . THR B 1 324 ? 21.984 3.633 -0.138 1 90.62 324 THR B CA 1
ATOM 9048 C C . THR B 1 324 ? 22.562 2.279 -0.55 1 90.62 324 THR B C 1
ATOM 9050 O O . THR B 1 324 ? 23.266 2.18 -1.555 1 90.62 324 THR B O 1
ATOM 9053 N N . ASN B 1 325 ? 22.328 1.239 0.203 1 86.81 325 ASN B N 1
ATOM 9054 C CA . ASN B 1 325 ? 22.75 -0.135 -0.049 1 86.81 325 ASN B CA 1
ATOM 9055 C C . ASN B 1 325 ? 24.266 -0.257 -0.103 1 86.81 325 ASN B C 1
ATOM 9057 O O . ASN B 1 325 ? 24.797 -0.998 -0.927 1 86.81 325 ASN B O 1
ATOM 9061 N N . ASP B 1 326 ? 24.922 0.639 0.569 1 89.19 326 ASP B N 1
ATOM 9062 C CA . ASP B 1 326 ? 26.359 0.503 0.75 1 89.19 326 ASP B CA 1
ATOM 9063 C C . ASP B 1 326 ? 26.688 -0.459 1.891 1 89.19 326 ASP B C 1
ATOM 9065 O O . ASP B 1 326 ? 27.141 -0.039 2.953 1 89.19 326 ASP B O 1
ATOM 9069 N N . LEU B 1 327 ? 26.641 -1.675 1.727 1 88.25 327 LEU B N 1
ATOM 9070 C CA . LEU B 1 327 ? 26.734 -2.703 2.758 1 88.25 327 LEU B CA 1
ATOM 9071 C C . LEU B 1 327 ? 28.188 -2.969 3.131 1 88.25 327 LEU B C 1
ATOM 9073 O O . LEU B 1 327 ? 28.5 -3.281 4.285 1 88.25 327 LEU B O 1
ATOM 9077 N N . ALA B 1 328 ? 29.062 -2.795 2.184 1 88.75 328 ALA B N 1
ATOM 9078 C CA . ALA B 1 328 ? 30.469 -3.082 2.432 1 88.75 328 ALA B CA 1
ATOM 9079 C C . ALA B 1 328 ? 31.031 -2.178 3.525 1 88.75 328 ALA B C 1
ATOM 9081 O O . ALA B 1 328 ? 31.656 -2.656 4.477 1 88.75 328 ALA B O 1
ATOM 9082 N N . PHE B 1 329 ? 30.797 -0.901 3.35 1 89.31 329 PHE B N 1
ATOM 9083 C CA . PHE B 1 329 ? 31.297 0.043 4.34 1 89.31 329 PHE B CA 1
ATOM 9084 C C . PHE B 1 329 ? 30.625 -0.179 5.691 1 89.31 329 PHE B C 1
ATOM 9086 O O . PHE B 1 329 ? 31.266 -0.082 6.734 1 89.31 329 PHE B O 1
ATOM 9093 N N . GLY B 1 330 ? 29.375 -0.4 5.715 1 90 330 GLY B N 1
ATOM 9094 C CA . GLY B 1 330 ? 28.656 -0.679 6.949 1 90 330 GLY B CA 1
ATOM 9095 C C . GLY B 1 330 ? 29.203 -1.877 7.699 1 90 330 GLY B C 1
ATOM 9096 O O . GLY B 1 330 ? 29.406 -1.817 8.914 1 90 330 GLY B O 1
ATOM 9097 N N . HIS B 1 331 ? 29.469 -2.924 7.027 1 90.75 331 HIS B N 1
ATOM 9098 C CA . HIS B 1 331 ? 30.016 -4.121 7.641 1 90.75 331 HIS B CA 1
ATOM 9099 C C . HIS B 1 331 ? 31.406 -3.861 8.195 1 90.75 331 HIS B C 1
ATOM 9101 O O . HIS B 1 331 ? 31.766 -4.379 9.258 1 90.75 331 HIS B O 1
ATOM 9107 N N . GLN B 1 332 ? 32.125 -3.064 7.438 1 89.69 332 GLN B N 1
ATOM 9108 C CA . GLN B 1 332 ? 33.469 -2.689 7.91 1 89.69 332 GLN B CA 1
ATOM 9109 C C . GLN B 1 332 ? 33.375 -1.895 9.211 1 89.69 332 GLN B C 1
ATOM 9111 O O . GLN B 1 332 ? 34.188 -2.104 10.125 1 89.69 332 GLN B O 1
ATOM 9116 N N . MET B 1 333 ? 32.469 -1.033 9.273 1 89.56 333 MET B N 1
ATOM 9117 C CA . MET B 1 333 ? 32.281 -0.222 10.477 1 89.56 333 MET B CA 1
ATOM 9118 C C . MET B 1 333 ? 31.875 -1.094 11.664 1 89.56 333 MET B C 1
ATOM 9120 O O . MET B 1 333 ? 32.344 -0.874 12.781 1 89.56 333 MET B O 1
ATOM 9124 N N . VAL B 1 334 ? 31 -2.074 11.445 1 90.69 334 VAL B N 1
ATOM 9125 C CA . VAL B 1 334 ? 30.578 -2.986 12.5 1 90.69 334 VAL B CA 1
ATOM 9126 C C . VAL B 1 334 ? 31.781 -3.795 12.992 1 90.69 334 VAL B C 1
ATOM 9128 O O . VAL B 1 334 ? 31.969 -3.965 14.195 1 90.69 334 VAL B O 1
ATOM 9131 N N . ALA B 1 335 ? 32.562 -4.23 12.047 1 89.06 335 ALA B N 1
ATOM 9132 C CA . ALA B 1 335 ? 33.75 -4.992 12.398 1 89.06 335 ALA B CA 1
ATOM 9133 C C . ALA B 1 335 ? 34.688 -4.152 13.242 1 89.06 335 ALA B C 1
ATOM 9135 O O . ALA B 1 335 ? 35.281 -4.652 14.203 1 89.06 335 ALA B O 1
ATOM 9136 N N . ASN B 1 336 ? 34.781 -2.906 12.859 1 85 336 ASN B N 1
ATOM 9137 C CA . ASN B 1 336 ? 35.656 -1.999 13.594 1 85 336 ASN B CA 1
ATOM 9138 C C . ASN B 1 336 ? 35.156 -1.761 15.016 1 85 336 ASN B C 1
ATOM 9140 O O . ASN B 1 336 ? 35.969 -1.622 15.945 1 85 336 ASN B O 1
ATOM 9144 N N . LEU B 1 337 ? 33.844 -1.676 15.18 1 86.25 337 LEU B N 1
ATOM 9145 C CA . LEU B 1 337 ? 33.281 -1.447 16.5 1 86.25 337 LEU B CA 1
ATOM 9146 C C . LEU B 1 337 ? 33.438 -2.67 17.391 1 86.25 337 LEU B C 1
ATOM 9148 O O . LEU B 1 337 ? 33.531 -2.543 18.609 1 86.25 337 LEU B O 1
ATOM 9152 N N . LEU B 1 338 ? 33.469 -3.814 16.672 1 85.69 338 LEU B N 1
ATOM 9153 C CA . LEU B 1 338 ? 33.531 -5.062 17.422 1 85.69 338 LEU B CA 1
ATOM 9154 C C . LEU B 1 338 ? 34.969 -5.441 17.703 1 85.69 338 LEU B C 1
ATOM 9156 O O . LEU B 1 338 ? 35.25 -6.219 18.625 1 85.69 338 LEU B O 1
ATOM 9160 N N . LYS B 1 339 ? 35.781 -4.785 16.828 1 78.56 339 LYS B N 1
ATOM 9161 C CA . LYS B 1 339 ? 37.219 -5.098 16.984 1 78.56 339 LYS B CA 1
ATOM 9162 C C . LYS B 1 339 ? 37.781 -4.41 18.203 1 78.56 339 LYS B C 1
ATOM 9164 O O . LYS B 1 339 ? 37.531 -3.227 18.438 1 78.56 339 LYS B O 1
ATOM 9169 N N . GLY B 1 340 ? 38.469 -5.234 19.078 1 68.19 340 GLY B N 1
ATOM 9170 C CA . GLY B 1 340 ? 39.219 -4.688 20.188 1 68.19 340 GLY B CA 1
ATOM 9171 C C . GLY B 1 340 ? 38.469 -4.816 21.516 1 68.19 340 GLY B C 1
ATOM 9172 O O . GLY B 1 340 ? 38.031 -5.906 21.875 1 68.19 340 GLY B O 1
ATOM 9173 N N . GLU B 1 341 ? 38.312 -3.492 22.078 1 75.56 341 GLU B N 1
ATOM 9174 C CA . GLU B 1 341 ? 37.688 -3.438 23.406 1 75.56 341 GLU B CA 1
ATOM 9175 C C . GLU B 1 341 ? 36.188 -3.654 23.312 1 75.56 341 GLU B C 1
ATOM 9177 O O . GLU B 1 341 ? 35.594 -3.549 22.234 1 75.56 341 GLU B O 1
ATOM 9182 N N . MET B 1 342 ? 35.688 -4.18 24.469 1 80.5 342 MET B N 1
ATOM 9183 C CA . MET B 1 342 ? 34.219 -4.391 24.547 1 80.5 342 MET B CA 1
ATOM 9184 C C . MET B 1 342 ? 33.469 -3.139 24.109 1 80.5 342 MET B C 1
ATOM 9186 O O . MET B 1 342 ? 33.688 -2.057 24.656 1 80.5 342 MET B O 1
ATOM 9190 N N . PRO B 1 343 ? 32.719 -3.279 23.062 1 85.62 343 PRO B N 1
ATOM 9191 C CA . PRO B 1 343 ? 31.953 -2.121 22.578 1 85.62 343 PRO B CA 1
ATOM 9192 C C . PRO B 1 343 ? 31.031 -1.534 23.641 1 85.62 343 PRO B C 1
ATOM 9194 O O . PRO B 1 343 ? 30.562 -2.258 24.531 1 85.62 343 PRO B O 1
ATOM 9197 N N . SER B 1 344 ? 30.875 -0.231 23.656 1 88.19 344 SER B N 1
ATOM 9198 C CA . SER B 1 344 ? 29.984 0.468 24.578 1 88.19 344 SER B CA 1
ATOM 9199 C C . SER B 1 344 ? 28.516 0.134 24.297 1 88.19 344 SER B C 1
ATOM 9201 O O . SER B 1 344 ? 28.203 -0.478 23.266 1 88.19 344 SER B O 1
ATOM 9203 N N . LYS B 1 345 ? 27.609 0.425 25.203 1 91.62 345 LYS B N 1
ATOM 9204 C CA . LYS B 1 345 ? 26.172 0.188 25.031 1 91.62 345 LYS B CA 1
ATOM 9205 C C . LYS B 1 345 ? 25.641 0.891 23.797 1 91.62 345 LYS B C 1
ATOM 9207 O O . LYS B 1 345 ? 24.812 0.335 23.062 1 91.62 345 LYS B O 1
ATOM 9212 N N . GLU B 1 346 ? 26.094 2.109 23.469 1 90.56 346 GLU B N 1
ATOM 9213 C CA . GLU B 1 346 ? 25.672 2.859 22.281 1 90.56 346 GLU B CA 1
ATOM 9214 C C . GLU B 1 346 ? 26.109 2.158 21 1 90.56 346 GLU B C 1
ATOM 9216 O O . GLU B 1 346 ? 25.406 2.195 20 1 90.56 346 GLU B O 1
ATOM 9221 N N . SER B 1 347 ? 27.25 1.546 21.172 1 89.56 347 SER B N 1
ATOM 9222 C CA . SER B 1 347 ? 27.75 0.797 20.016 1 89.56 347 SER B CA 1
ATOM 9223 C C . SER B 1 347 ? 26.875 -0.425 19.75 1 89.56 347 SER B C 1
ATOM 9225 O O . SER B 1 347 ? 26.641 -0.776 18.594 1 89.56 347 SER B O 1
ATOM 9227 N N . TRP B 1 348 ? 26.453 -1.135 20.875 1 92.94 348 TRP B N 1
ATOM 9228 C CA . TRP B 1 348 ? 25.516 -2.248 20.719 1 92.94 348 TRP B CA 1
ATOM 9229 C C . TRP B 1 348 ? 24.266 -1.813 19.953 1 92.94 348 TRP B C 1
ATOM 9231 O O . TRP B 1 348 ? 23.859 -2.469 19 1 92.94 348 TRP B O 1
ATOM 9241 N N . ASP B 1 349 ? 23.734 -0.707 20.391 1 94.44 349 ASP B N 1
ATOM 9242 C CA . ASP B 1 349 ? 22.5 -0.206 19.797 1 94.44 349 ASP B CA 1
ATOM 9243 C C . ASP B 1 349 ? 22.688 0.115 18.312 1 94.44 349 ASP B C 1
ATOM 9245 O O . ASP B 1 349 ? 21.797 -0.135 17.5 1 94.44 349 ASP B O 1
ATOM 9249 N N . ALA B 1 350 ? 23.859 0.676 18 1 92.06 350 ALA B N 1
ATOM 9250 C CA . ALA B 1 350 ? 24.172 1.005 16.609 1 92.06 350 ALA B CA 1
ATOM 9251 C C . ALA B 1 350 ? 24.266 -0.256 15.758 1 92.06 350 ALA B C 1
ATOM 9253 O O . ALA B 1 350 ? 23.812 -0.272 14.609 1 92.06 350 ALA B O 1
ATOM 9254 N N . ILE B 1 351 ? 24.859 -1.28 16.344 1 93.31 351 ILE B N 1
ATOM 9255 C CA . ILE B 1 351 ? 25.031 -2.541 15.633 1 93.31 351 ILE B CA 1
ATOM 9256 C C . ILE B 1 351 ? 23.656 -3.172 15.375 1 93.31 351 ILE B C 1
ATOM 9258 O O . ILE B 1 351 ? 23.391 -3.65 14.266 1 93.31 351 ILE B O 1
ATOM 9262 N N . PHE B 1 352 ? 22.844 -3.215 16.438 1 96.06 352 PHE B N 1
ATOM 9263 C CA . PHE B 1 352 ? 21.5 -3.76 16.25 1 96.06 352 PHE B CA 1
ATOM 9264 C C . PHE B 1 352 ? 20.734 -2.967 15.195 1 96.06 352 PHE B C 1
ATOM 9266 O O . PHE B 1 352 ? 20 -3.543 14.383 1 96.06 352 PHE B O 1
ATOM 9273 N N . LEU B 1 353 ? 20.859 -1.641 15.242 1 95.19 353 LEU B N 1
ATOM 9274 C CA . LEU B 1 353 ? 20.188 -0.783 14.273 1 95.19 353 LEU B CA 1
ATOM 9275 C C . LEU B 1 353 ? 20.641 -1.107 12.852 1 95.19 353 LEU B C 1
ATOM 9277 O O . LEU B 1 353 ? 19.812 -1.156 11.93 1 95.19 353 LEU B O 1
ATOM 9281 N N . TRP B 1 354 ? 21.938 -1.298 12.695 1 94.19 354 TRP B N 1
ATOM 9282 C CA . TRP B 1 354 ? 22.469 -1.681 11.391 1 94.19 354 TRP B CA 1
ATOM 9283 C C . TRP B 1 354 ? 21.828 -2.979 10.906 1 94.19 354 TRP B C 1
ATOM 9285 O O . TRP B 1 354 ? 21.422 -3.078 9.742 1 94.19 354 TRP B O 1
ATOM 9295 N N . SER B 1 355 ? 21.734 -3.955 11.781 1 93.88 355 SER B N 1
ATOM 9296 C CA . SER B 1 355 ? 21.172 -5.254 11.43 1 93.88 355 SER B CA 1
ATOM 9297 C C . SER B 1 355 ? 19.719 -5.121 10.969 1 93.88 355 SER B C 1
ATOM 9299 O O . SER B 1 355 ? 19.312 -5.754 9.992 1 93.88 355 SER B O 1
ATOM 9301 N N . VAL B 1 356 ? 18.953 -4.305 11.664 1 94.25 356 VAL B N 1
ATOM 9302 C CA . VAL B 1 356 ? 17.562 -4.086 11.281 1 94.25 356 VAL B CA 1
ATOM 9303 C C . VAL B 1 356 ? 17.484 -3.348 9.953 1 94.25 356 VAL B C 1
ATOM 9305 O O . VAL B 1 356 ? 16.641 -3.652 9.109 1 94.25 356 VAL B O 1
ATOM 9308 N N . ALA B 1 357 ? 18.359 -2.342 9.734 1 92.56 357 ALA B N 1
ATOM 9309 C CA . ALA B 1 357 ? 18.344 -1.497 8.547 1 92.56 357 ALA B CA 1
ATOM 9310 C C . ALA B 1 357 ? 18.656 -2.311 7.293 1 92.56 357 ALA B C 1
ATOM 9312 O O . ALA B 1 357 ? 18.172 -1.996 6.203 1 92.56 357 ALA B O 1
ATOM 9313 N N . ILE B 1 358 ? 19.453 -3.395 7.438 1 90 358 ILE B N 1
ATOM 9314 C CA . ILE B 1 358 ? 19.828 -4.199 6.277 1 90 358 ILE B CA 1
ATOM 9315 C C . ILE B 1 358 ? 18.766 -5.266 6.035 1 90 358 ILE B C 1
ATOM 9317 O O . ILE B 1 358 ? 18.875 -6.055 5.094 1 90 358 ILE B O 1
ATOM 9321 N N . GLY B 1 359 ? 17.766 -5.391 6.961 1 87.69 359 GLY B N 1
ATOM 9322 C CA . GLY B 1 359 ? 16.625 -6.23 6.652 1 87.69 359 GLY B CA 1
ATOM 9323 C C . GLY B 1 359 ? 16.469 -7.414 7.594 1 87.69 359 GLY B C 1
ATOM 9324 O O . GLY B 1 359 ? 15.609 -8.266 7.402 1 87.69 359 GLY B O 1
ATOM 9325 N N . LYS B 1 360 ? 17.297 -7.5 8.586 1 90.19 360 LYS B N 1
ATOM 9326 C CA . LYS B 1 360 ? 17.156 -8.586 9.547 1 90.19 360 LYS B CA 1
ATOM 9327 C C . LYS B 1 360 ? 15.922 -8.398 10.422 1 90.19 360 LYS B C 1
ATOM 9329 O O . LYS B 1 360 ? 15.594 -7.27 10.797 1 90.19 360 LYS B O 1
ATOM 9334 N N . GLY B 1 361 ? 15.281 -9.461 10.734 1 91.19 361 GLY B N 1
ATOM 9335 C CA . GLY B 1 361 ? 14.062 -9.398 11.523 1 91.19 361 GLY B CA 1
ATOM 9336 C C . GLY B 1 361 ? 14.312 -9.445 13.016 1 91.19 361 GLY B C 1
ATOM 9337 O O . GLY B 1 361 ? 15.453 -9.57 13.461 1 91.19 361 GLY B O 1
ATOM 9338 N N . PRO B 1 362 ? 13.273 -9.281 13.789 1 94.75 362 PRO B N 1
ATOM 9339 C CA . PRO B 1 362 ? 13.391 -9.242 15.242 1 94.75 362 PRO B CA 1
ATOM 9340 C C . PRO B 1 362 ? 13.969 -10.523 15.828 1 94.75 362 PRO B C 1
ATOM 9342 O O . PRO B 1 362 ? 14.688 -10.484 16.828 1 94.75 362 PRO B O 1
ATOM 9345 N N . ASP B 1 363 ? 13.664 -11.688 15.258 1 93.69 363 ASP B N 1
ATOM 9346 C CA . ASP B 1 363 ? 14.164 -12.961 15.766 1 93.69 363 ASP B CA 1
ATOM 9347 C C . ASP B 1 363 ? 15.68 -13.055 15.602 1 93.69 363 ASP B C 1
ATOM 9349 O O . ASP B 1 363 ? 16.375 -13.539 16.5 1 93.69 363 ASP B O 1
ATOM 9353 N N . GLU B 1 364 ? 16.156 -12.609 14.484 1 92.5 364 GLU B N 1
ATOM 9354 C CA . GLU B 1 364 ? 17.594 -12.602 14.266 1 92.5 364 GLU B CA 1
ATOM 9355 C C . GLU B 1 364 ? 18.281 -11.602 15.195 1 92.5 364 GLU B C 1
ATOM 9357 O O . GLU B 1 364 ? 19.375 -11.875 15.711 1 92.5 364 GLU B O 1
ATOM 9362 N N . VAL B 1 365 ? 17.734 -10.422 15.367 1 95.62 365 VAL B N 1
ATOM 9363 C CA . VAL B 1 365 ? 18.281 -9.422 16.281 1 95.62 365 VAL B CA 1
ATOM 9364 C C . VAL B 1 365 ? 18.312 -9.969 17.703 1 95.62 365 VAL B C 1
ATOM 9366 O O . VAL B 1 365 ? 19.266 -9.734 18.453 1 95.62 365 VAL B O 1
ATOM 9369 N N . ASN B 1 366 ? 17.219 -10.703 18.125 1 96.12 366 ASN B N 1
ATOM 9370 C CA . ASN B 1 366 ? 17.172 -11.344 19.438 1 96.12 366 ASN B CA 1
ATOM 9371 C C . ASN B 1 366 ? 18.328 -12.32 19.625 1 96.12 366 ASN B C 1
ATOM 9373 O O . ASN B 1 366 ? 18.938 -12.367 20.688 1 96.12 366 ASN B O 1
ATOM 9377 N N . ARG B 1 367 ? 18.625 -13.102 18.578 1 93.25 367 ARG B N 1
ATOM 9378 C CA . ARG B 1 367 ? 19.766 -14.016 18.625 1 93.25 367 ARG B CA 1
ATOM 9379 C C . ARG B 1 367 ? 21.078 -13.25 18.766 1 93.25 367 ARG B C 1
ATOM 9381 O O . ARG B 1 367 ? 21.969 -13.664 19.531 1 93.25 367 ARG B O 1
ATOM 9388 N N . MET B 1 368 ? 21.203 -12.164 18.047 1 94.25 368 MET B N 1
ATOM 9389 C CA . MET B 1 368 ? 22.406 -11.336 18.109 1 94.25 368 MET B CA 1
ATOM 9390 C C . MET B 1 368 ? 22.594 -10.766 19.516 1 94.25 368 MET B C 1
ATOM 9392 O O . MET B 1 368 ? 23.719 -10.688 20 1 94.25 368 MET B O 1
ATOM 9396 N N . ILE B 1 369 ? 21.531 -10.312 20.109 1 96.5 369 ILE B N 1
ATOM 9397 C CA . ILE B 1 369 ? 21.578 -9.797 21.484 1 96.5 369 ILE B CA 1
ATOM 9398 C C . ILE B 1 369 ? 22.141 -10.875 22.406 1 96.5 369 ILE B C 1
ATOM 9400 O O . ILE B 1 369 ? 23.016 -10.586 23.234 1 96.5 369 ILE B O 1
ATOM 9404 N N . ASP B 1 370 ? 21.703 -12.125 22.219 1 95.62 370 ASP B N 1
ATOM 9405 C CA . ASP B 1 370 ? 22.188 -13.234 23.047 1 95.62 370 ASP B CA 1
ATOM 9406 C C . ASP B 1 370 ? 23.688 -13.453 22.844 1 95.62 370 ASP B C 1
ATOM 9408 O O . ASP B 1 370 ? 24.406 -13.719 23.797 1 95.62 370 ASP B O 1
ATOM 9412 N N . VAL B 1 371 ? 24.109 -13.375 21.609 1 93.38 371 VAL B N 1
ATOM 9413 C CA . VAL B 1 371 ? 25.516 -13.578 21.297 1 93.38 371 VAL B CA 1
ATOM 9414 C C . VAL B 1 371 ? 26.359 -12.508 21.969 1 93.38 371 VAL B C 1
ATOM 9416 O O . VAL B 1 371 ? 27.406 -12.805 22.562 1 93.38 371 VAL B O 1
ATOM 9419 N N . LEU B 1 372 ? 25.953 -11.203 21.859 1 94.25 372 LEU B N 1
ATOM 9420 C CA . LEU B 1 372 ? 26.719 -10.102 22.453 1 94.25 372 LEU B CA 1
ATOM 9421 C C . LEU B 1 372 ? 26.703 -10.195 23.969 1 94.25 372 LEU B C 1
ATOM 9423 O O . LEU B 1 372 ? 27.688 -9.844 24.625 1 94.25 372 LEU B O 1
ATOM 9427 N N . ILE B 1 373 ? 25.547 -10.625 24.562 1 95.44 373 ILE B N 1
ATOM 9428 C CA . ILE B 1 373 ? 25.469 -10.828 26.016 1 95.44 373 ILE B CA 1
ATOM 9429 C C . ILE B 1 373 ? 26.484 -11.891 26.438 1 95.44 373 ILE B C 1
ATOM 9431 O O . ILE B 1 373 ? 27.203 -11.711 27.422 1 95.44 373 ILE B O 1
ATOM 9435 N N . ARG B 1 374 ? 26.516 -12.984 25.719 1 94.31 374 ARG B N 1
ATOM 9436 C CA . ARG B 1 374 ? 27.453 -14.055 26.016 1 94.31 374 ARG B CA 1
ATOM 9437 C C . ARG B 1 374 ? 28.906 -13.562 25.906 1 94.31 374 ARG B C 1
ATOM 9439 O O . ARG B 1 374 ? 29.734 -13.906 26.75 1 94.31 374 ARG B O 1
ATOM 9446 N N . ARG B 1 375 ? 29.188 -12.812 24.891 1 91.75 375 ARG B N 1
ATOM 9447 C CA . ARG B 1 375 ? 30.516 -12.25 24.719 1 91.75 375 ARG B CA 1
ATOM 9448 C C . ARG B 1 375 ? 30.891 -11.336 25.875 1 91.75 375 ARG B C 1
ATOM 9450 O O . ARG B 1 375 ? 32.031 -11.359 26.344 1 91.75 375 ARG B O 1
ATOM 9457 N N . ASN B 1 376 ? 29.969 -10.438 26.266 1 94.12 376 ASN B N 1
ATOM 9458 C CA . ASN B 1 376 ? 30.203 -9.555 27.391 1 94.12 376 ASN B CA 1
ATOM 9459 C C . ASN B 1 376 ? 30.453 -10.344 28.672 1 94.12 376 ASN B C 1
ATOM 9461 O O . ASN B 1 376 ? 31.344 -10 29.469 1 94.12 376 ASN B O 1
ATOM 9465 N N . ASP B 1 377 ? 29.688 -11.43 28.875 1 94.31 377 ASP B N 1
ATOM 9466 C CA . ASP B 1 377 ? 29.844 -12.266 30.062 1 94.31 377 ASP B CA 1
ATOM 9467 C C . ASP B 1 377 ? 31.203 -12.969 30.062 1 94.31 377 ASP B C 1
ATOM 9469 O O . ASP B 1 377 ? 31.844 -13.062 31.109 1 94.31 377 ASP B O 1
ATOM 9473 N N . GLN B 1 378 ? 31.562 -13.422 28.906 1 92.69 378 GLN B N 1
ATOM 9474 C CA . GLN B 1 378 ? 32.844 -14.086 28.797 1 92.69 378 GLN B CA 1
ATOM 9475 C C . GLN B 1 378 ? 34 -13.109 29.031 1 92.69 378 GLN B C 1
ATOM 9477 O O . GLN B 1 378 ? 35 -13.453 29.688 1 92.69 378 GLN B O 1
ATOM 9482 N N . ALA B 1 379 ? 33.875 -11.961 28.438 1 91.12 379 ALA B N 1
ATOM 9483 C CA . ALA B 1 379 ? 34.906 -10.938 28.641 1 91.12 379 ALA B CA 1
ATOM 9484 C C . ALA B 1 379 ? 35 -10.547 30.125 1 91.12 379 ALA B C 1
ATOM 9486 O O . ALA B 1 379 ? 36.062 -10.289 30.641 1 91.12 379 ALA B O 1
ATOM 9487 N N . ARG B 1 380 ? 33.812 -10.477 30.781 1 91.81 380 ARG B N 1
ATOM 9488 C CA . ARG B 1 380 ? 33.781 -10.109 32.188 1 91.81 380 ARG B CA 1
ATOM 9489 C C . ARG B 1 380 ? 34.344 -11.211 33.062 1 91.81 380 ARG B C 1
ATOM 9491 O O . ARG B 1 380 ? 34.875 -10.938 34.156 1 91.81 380 ARG B O 1
ATOM 9498 N N . GLN B 1 381 ? 34.188 -12.422 32.562 1 91.69 381 GLN B N 1
ATOM 9499 C CA . GLN B 1 381 ? 34.812 -13.531 33.281 1 91.69 381 GLN B CA 1
ATOM 9500 C C . GLN B 1 381 ? 36.344 -13.414 33.25 1 91.69 381 GLN B C 1
ATOM 9502 O O . GLN B 1 381 ? 37 -13.742 34.219 1 91.69 381 GLN B O 1
ATOM 9507 N N . LYS B 1 382 ? 36.875 -12.953 32.219 1 90.5 382 LYS B N 1
ATOM 9508 C CA . LYS B 1 382 ? 38.344 -12.766 32.094 1 90.5 382 LYS B CA 1
ATOM 9509 C C . LYS B 1 382 ? 38.781 -11.492 32.812 1 90.5 382 LYS B C 1
ATOM 9511 O O . LYS B 1 382 ? 39.844 -11.484 33.438 1 90.5 382 LYS B O 1
ATOM 9516 N N . ASN B 1 383 ? 37.969 -10.477 32.594 1 92.06 383 ASN B N 1
ATOM 9517 C CA . ASN B 1 383 ? 38.281 -9.195 33.219 1 92.06 383 ASN B CA 1
ATOM 9518 C C . ASN B 1 383 ? 37.031 -8.602 33.875 1 92.06 383 ASN B C 1
ATOM 9520 O O . ASN B 1 383 ? 36.219 -7.957 33.25 1 92.06 383 ASN B O 1
ATOM 9524 N N . PRO B 1 384 ? 36.875 -8.703 35.062 1 89.81 384 PRO B N 1
ATOM 9525 C CA . PRO B 1 384 ? 35.656 -8.266 35.812 1 89.81 384 PRO B CA 1
ATOM 9526 C C . PRO B 1 384 ? 35.5 -6.75 35.781 1 89.81 384 PRO B C 1
ATOM 9528 O O . PRO B 1 384 ? 34.438 -6.246 36.156 1 89.81 384 PRO B O 1
ATOM 9531 N N . LYS B 1 385 ? 36.5 -6 35.375 1 88.19 385 LYS B N 1
ATOM 9532 C CA . LYS B 1 385 ? 36.375 -4.543 35.375 1 88.19 385 LYS B CA 1
ATOM 9533 C C . LYS B 1 385 ? 35.5 -4.062 34.219 1 88.19 385 LYS B C 1
ATOM 9535 O O . LYS B 1 385 ? 35.031 -2.92 34.25 1 88.19 385 LYS B O 1
ATOM 9540 N N . ILE B 1 386 ? 35.25 -4.926 33.344 1 90.31 386 ILE B N 1
ATOM 9541 C CA . ILE B 1 386 ? 34.406 -4.59 32.188 1 90.31 386 ILE B CA 1
ATOM 9542 C C . ILE B 1 386 ? 32.938 -4.457 32.656 1 90.31 386 ILE B C 1
ATOM 9544 O O . ILE B 1 386 ? 32.438 -5.316 33.375 1 90.31 386 ILE B O 1
ATOM 9548 N N . PRO B 1 387 ? 32.344 -3.389 32.406 1 91.56 387 PRO B N 1
ATOM 9549 C CA . PRO B 1 387 ? 30.969 -3.178 32.875 1 91.56 387 PRO B CA 1
ATOM 9550 C C . PRO B 1 387 ? 29.984 -4.152 32.219 1 91.56 387 PRO B C 1
ATOM 9552 O O . PRO B 1 387 ? 30.234 -4.645 31.125 1 91.56 387 PRO B O 1
ATOM 9555 N N . VAL B 1 388 ? 28.922 -4.473 33.031 1 93.25 388 VAL B N 1
ATOM 9556 C CA . VAL B 1 388 ? 27.844 -5.289 32.5 1 93.25 388 VAL B CA 1
ATOM 9557 C C . VAL B 1 388 ? 27.031 -4.48 31.484 1 93.25 388 VAL B C 1
ATOM 9559 O O . VAL B 1 388 ? 26.547 -3.396 31.797 1 93.25 388 VAL B O 1
ATOM 9562 N N . ILE B 1 389 ? 26.984 -4.957 30.312 1 94.19 389 ILE B N 1
ATOM 9563 C CA . ILE B 1 389 ? 26.219 -4.293 29.266 1 94.19 389 ILE B CA 1
ATOM 9564 C C . ILE B 1 389 ? 25.031 -5.156 28.875 1 94.19 389 ILE B C 1
ATOM 9566 O O . ILE B 1 389 ? 25.172 -6.34 28.562 1 94.19 389 ILE B O 1
ATOM 9570 N N . ARG B 1 390 ? 23.797 -4.605 29.047 1 95.5 390 ARG B N 1
ATOM 9571 C CA . ARG B 1 390 ? 22.562 -5.262 28.656 1 95.5 390 ARG B CA 1
ATOM 9572 C C . ARG B 1 390 ? 21.688 -4.332 27.812 1 95.5 390 ARG B C 1
ATOM 9574 O O . ARG B 1 390 ? 21.766 -3.107 27.953 1 95.5 390 ARG B O 1
ATOM 9581 N N . PRO B 1 391 ? 20.891 -4.953 26.906 1 96 391 PRO B N 1
ATOM 9582 C CA . PRO B 1 391 ? 19.922 -4.105 26.219 1 96 391 PRO B CA 1
ATOM 9583 C C . PRO B 1 391 ? 18.906 -3.477 27.172 1 96 391 PRO B C 1
ATOM 9585 O O . PRO B 1 391 ? 18.516 -4.102 28.172 1 96 391 PRO B O 1
ATOM 9588 N N . ASP B 1 392 ? 18.547 -2.285 26.969 1 96.81 392 ASP B N 1
ATOM 9589 C CA . ASP B 1 392 ? 17.562 -1.566 27.781 1 96.81 392 ASP B CA 1
ATOM 9590 C C . ASP B 1 392 ? 16.469 -0.947 26.906 1 96.81 392 ASP B C 1
ATOM 9592 O O . ASP B 1 392 ? 16.328 -1.307 25.734 1 96.81 392 ASP B O 1
ATOM 9596 N N . ILE B 1 393 ? 15.656 -0.081 27.5 1 96.56 393 ILE B N 1
ATOM 9597 C CA . ILE B 1 393 ? 14.492 0.465 26.797 1 96.56 393 ILE B CA 1
ATOM 9598 C C . ILE B 1 393 ? 14.953 1.363 25.656 1 96.56 393 ILE B C 1
ATOM 9600 O O . ILE B 1 393 ? 14.273 1.479 24.641 1 96.56 393 ILE B O 1
ATOM 9604 N N . ASP B 1 394 ? 16.172 1.997 25.766 1 95.94 394 ASP B N 1
ATOM 9605 C CA . ASP B 1 394 ? 16.703 2.828 24.703 1 95.94 394 ASP B CA 1
ATOM 9606 C C . ASP B 1 394 ? 17.016 1.992 23.453 1 95.94 394 ASP B C 1
ATOM 9608 O O . ASP B 1 394 ? 16.875 2.471 22.328 1 95.94 394 ASP B O 1
ATOM 9612 N N . THR B 1 395 ? 17.5 0.733 23.719 1 97.06 395 THR B N 1
ATOM 9613 C CA . THR B 1 395 ? 17.766 -0.186 22.625 1 97.06 395 THR B CA 1
ATOM 9614 C C . THR B 1 395 ? 16.5 -0.465 21.828 1 97.06 395 THR B C 1
ATOM 9616 O O . THR B 1 395 ? 16.469 -0.318 20.609 1 97.06 395 THR B O 1
ATOM 9619 N N . ILE B 1 396 ? 15.43 -0.825 22.578 1 97.81 396 ILE B N 1
ATOM 9620 C CA . ILE B 1 396 ? 14.172 -1.182 21.938 1 97.81 396 ILE B CA 1
ATOM 9621 C C . ILE B 1 396 ? 13.578 0.043 21.25 1 97.81 396 ILE B C 1
ATOM 9623 O O . ILE B 1 396 ? 13.117 -0.047 20.109 1 97.81 396 ILE B O 1
ATOM 9627 N N . ASN B 1 397 ? 13.625 1.169 21.922 1 97.19 397 ASN B N 1
ATOM 9628 C CA . ASN B 1 397 ? 13.055 2.395 21.359 1 97.19 397 ASN B CA 1
ATOM 9629 C C . ASN B 1 397 ? 13.758 2.803 20.062 1 97.19 397 ASN B C 1
ATOM 9631 O O . ASN B 1 397 ? 13.117 3.305 19.141 1 97.19 397 ASN B O 1
ATOM 9635 N N . THR B 1 398 ? 15.062 2.65 20.062 1 96.25 398 THR B N 1
ATOM 9636 C CA . THR B 1 398 ? 15.82 2.99 18.875 1 96.25 398 THR B CA 1
ATOM 9637 C C . THR B 1 398 ? 15.367 2.146 17.688 1 96.25 398 THR B C 1
ATOM 9639 O O . THR B 1 398 ? 15.219 2.656 16.578 1 96.25 398 THR B O 1
ATOM 9642 N N . LEU B 1 399 ? 15.172 0.906 17.938 1 97.19 399 LEU B N 1
ATOM 9643 C CA . LEU B 1 399 ? 14.75 -0.002 16.875 1 97.19 399 LEU B CA 1
ATOM 9644 C C . LEU B 1 399 ? 13.32 0.314 16.422 1 97.19 399 LEU B C 1
ATOM 9646 O O . LEU B 1 399 ? 13.031 0.32 15.227 1 97.19 399 LEU B O 1
ATOM 9650 N N . VAL B 1 400 ? 12.422 0.593 17.375 1 97.5 400 VAL B N 1
ATOM 9651 C CA . VAL B 1 400 ? 11.031 0.929 17.078 1 97.5 400 VAL B CA 1
ATOM 9652 C C . VAL B 1 400 ? 10.977 2.227 16.266 1 97.5 400 VAL B C 1
ATOM 9654 O O . VAL B 1 400 ? 10.219 2.334 15.305 1 97.5 400 VAL B O 1
ATOM 9657 N N . GLU B 1 401 ? 11.812 3.219 16.672 1 96.38 401 GLU B N 1
ATOM 9658 C CA . GLU B 1 401 ? 11.852 4.504 15.977 1 96.38 401 GLU B CA 1
ATOM 9659 C C . GLU B 1 401 ? 12.266 4.336 14.516 1 96.38 401 GLU B C 1
ATOM 9661 O O . GLU B 1 401 ? 11.727 5.004 13.633 1 96.38 401 GLU B O 1
ATOM 9666 N N . TYR B 1 402 ? 13.211 3.525 14.281 1 95.06 402 TYR B N 1
ATOM 9667 C CA . TYR B 1 402 ? 13.633 3.262 12.906 1 95.06 402 TYR B CA 1
ATOM 9668 C C . TYR B 1 402 ? 12.5 2.652 12.102 1 95.06 402 TYR B C 1
ATOM 9670 O O . TYR B 1 402 ? 12.266 3.041 10.953 1 95.06 402 TYR B O 1
ATOM 9678 N N . CYS B 1 403 ? 11.844 1.635 12.695 1 96.62 403 CYS B N 1
ATOM 9679 C CA . CYS B 1 403 ? 10.734 0.992 12 1 96.62 403 CYS B CA 1
ATOM 9680 C C . CYS B 1 403 ? 9.656 2.002 11.648 1 96.62 403 CYS B C 1
ATOM 9682 O O . CYS B 1 403 ? 9.062 1.936 10.57 1 96.62 403 CYS B O 1
ATOM 9684 N N . MET B 1 404 ? 9.367 2.9 12.539 1 95.69 404 MET B N 1
ATOM 9685 C CA . MET B 1 404 ? 8.367 3.939 12.305 1 95.69 404 MET B CA 1
ATOM 9686 C C . MET B 1 404 ? 8.781 4.84 11.148 1 95.69 404 MET B C 1
ATOM 9688 O O . MET B 1 404 ? 7.945 5.238 10.336 1 95.69 404 MET B O 1
ATOM 9692 N N . SER B 1 405 ? 10.094 5.172 11.102 1 92.38 405 SER B N 1
ATOM 9693 C CA . SER B 1 405 ? 10.602 6.02 10.031 1 92.38 405 SER B CA 1
ATOM 9694 C C . SER B 1 405 ? 10.43 5.344 8.672 1 92.38 405 SER B C 1
ATOM 9696 O O . SER B 1 405 ? 10.281 6.02 7.648 1 92.38 405 SER B O 1
ATOM 9698 N N . GLN B 1 406 ? 10.391 3.998 8.711 1 92.81 406 GLN B N 1
ATOM 9699 C CA . GLN B 1 406 ? 10.195 3.234 7.48 1 92.81 406 GLN B CA 1
ATOM 9700 C C . GLN B 1 406 ? 8.711 2.922 7.262 1 92.81 406 GLN B C 1
ATOM 9702 O O . GLN B 1 406 ? 8.367 2.111 6.398 1 92.81 406 GLN B O 1
ATOM 9707 N N . SER B 1 407 ? 7.77 3.434 8.094 1 93.38 407 SER B N 1
ATOM 9708 C CA . SER B 1 407 ? 6.332 3.191 8.031 1 93.38 407 SER B CA 1
ATOM 9709 C C . SER B 1 407 ? 6.02 1.701 8.117 1 93.38 407 SER B C 1
ATOM 9711 O O . SER B 1 407 ? 5.246 1.179 7.309 1 93.38 407 SER B O 1
ATOM 9713 N N . ASP B 1 408 ? 6.746 1.059 8.984 1 94.44 408 ASP B N 1
ATOM 9714 C CA . ASP B 1 408 ? 6.574 -0.375 9.203 1 94.44 408 ASP B CA 1
ATOM 9715 C C . ASP B 1 408 ? 6.082 -0.659 10.625 1 94.44 408 ASP B C 1
ATOM 9717 O O . ASP B 1 408 ? 6.855 -1.105 11.477 1 94.44 408 ASP B O 1
ATOM 9721 N N . PRO B 1 409 ? 4.77 -0.463 10.859 1 94.81 409 PRO B N 1
ATOM 9722 C CA . PRO B 1 409 ? 4.227 -0.694 12.203 1 94.81 409 PRO B CA 1
ATOM 9723 C C . PRO B 1 409 ? 4.285 -2.162 12.617 1 94.81 409 PRO B C 1
ATOM 9725 O O . PRO B 1 409 ? 4.367 -2.469 13.812 1 94.81 409 PRO B O 1
ATOM 9728 N N . TYR B 1 410 ? 4.281 -3.088 11.656 1 95.44 410 TYR B N 1
ATOM 9729 C CA . TYR B 1 410 ? 4.391 -4.516 11.93 1 95.44 410 TYR B CA 1
ATOM 9730 C C . TYR B 1 410 ? 5.668 -4.832 12.703 1 95.44 410 TYR B C 1
ATOM 9732 O O . TYR B 1 410 ? 5.621 -5.445 13.766 1 95.44 410 TYR B O 1
ATOM 9740 N N . SER B 1 411 ? 6.781 -4.449 12.203 1 96.12 411 SER B N 1
ATOM 9741 C CA . SER B 1 411 ? 8.062 -4.691 12.852 1 96.12 411 SER B CA 1
ATOM 9742 C C . SER B 1 411 ? 8.164 -3.949 14.18 1 96.12 411 SER B C 1
ATOM 9744 O O . SER B 1 411 ? 8.773 -4.445 15.133 1 96.12 411 SER B O 1
ATOM 9746 N N . ALA B 1 412 ? 7.621 -2.729 14.242 1 96.81 412 ALA B N 1
ATOM 9747 C CA . ALA B 1 412 ? 7.633 -1.959 15.484 1 96.81 412 ALA B CA 1
ATOM 9748 C C . ALA B 1 412 ? 6.977 -2.742 16.625 1 96.81 412 ALA B C 1
ATOM 9750 O O . ALA B 1 412 ? 7.531 -2.828 17.719 1 96.81 412 ALA B O 1
ATOM 9751 N N . GLU B 1 413 ? 5.816 -3.375 16.328 1 95.38 413 GLU B N 1
ATOM 9752 C CA . GLU B 1 413 ? 5.105 -4.16 17.328 1 95.38 413 GLU B CA 1
ATOM 9753 C C . GLU B 1 413 ? 5.918 -5.379 17.766 1 95.38 413 GLU B C 1
ATOM 9755 O O . GLU B 1 413 ? 5.93 -5.742 18.938 1 95.38 413 GLU B O 1
ATOM 9760 N N . ARG B 1 414 ? 6.543 -6.027 16.797 1 95.81 414 ARG B N 1
ATOM 9761 C CA . ARG B 1 414 ? 7.332 -7.219 17.109 1 95.81 414 ARG B CA 1
ATOM 9762 C C . ARG B 1 414 ? 8.516 -6.875 18 1 95.81 414 ARG B C 1
ATOM 9764 O O . ARG B 1 414 ? 8.891 -7.664 18.875 1 95.81 414 ARG B O 1
ATOM 9771 N N . TYR B 1 415 ? 9.141 -5.668 17.828 1 97.56 415 TYR B N 1
ATOM 9772 C CA . TYR B 1 415 ? 10.258 -5.258 18.672 1 97.56 415 TYR B CA 1
ATOM 9773 C C . TYR B 1 415 ? 9.781 -4.883 20.062 1 97.56 415 TYR B C 1
ATOM 9775 O O . TYR B 1 415 ? 10.484 -5.102 21.047 1 97.56 415 TYR B O 1
ATOM 9783 N N . ILE B 1 416 ? 8.586 -4.27 20.172 1 96.38 416 ILE B N 1
ATOM 9784 C CA . ILE B 1 416 ? 8.008 -3.992 21.484 1 96.38 416 ILE B CA 1
ATOM 9785 C C . ILE B 1 416 ? 7.805 -5.301 22.25 1 96.38 416 ILE B C 1
ATOM 9787 O O . ILE B 1 416 ? 8.117 -5.391 23.438 1 96.38 416 ILE B O 1
ATOM 9791 N N . VAL B 1 417 ? 7.289 -6.336 21.531 1 95.25 417 VAL B N 1
ATOM 9792 C CA . VAL B 1 417 ? 7.051 -7.645 22.141 1 95.25 417 VAL B CA 1
ATOM 9793 C C . VAL B 1 417 ? 8.383 -8.281 22.531 1 95.25 417 VAL B C 1
ATOM 9795 O O . VAL B 1 417 ? 8.484 -8.938 23.562 1 95.25 417 VAL B O 1
ATOM 9798 N N . LEU B 1 418 ? 9.422 -8.078 21.672 1 96.12 418 LEU B N 1
ATOM 9799 C CA . LEU B 1 418 ? 10.758 -8.555 22 1 96.12 418 LEU B CA 1
ATOM 9800 C C . LEU B 1 418 ? 11.242 -7.957 23.312 1 96.12 418 LEU B C 1
ATOM 9802 O O . LEU B 1 418 ? 11.789 -8.672 24.156 1 96.12 418 LEU B O 1
ATOM 9806 N N . GLY B 1 419 ? 11.047 -6.598 23.531 1 96.75 419 GLY B N 1
ATOM 9807 C CA . GLY B 1 419 ? 11.383 -5.957 24.781 1 96.75 419 GLY B CA 1
ATOM 9808 C C . GLY B 1 419 ? 10.633 -6.539 25.969 1 96.75 419 GLY B C 1
ATOM 9809 O O . GLY B 1 419 ? 11.211 -6.742 27.047 1 96.75 419 GLY B O 1
ATOM 9810 N N . GLU B 1 420 ? 9.367 -6.867 25.766 1 94.88 420 GLU B N 1
ATOM 9811 C CA . GLU B 1 420 ? 8.531 -7.441 26.812 1 94.88 420 GLU B CA 1
ATOM 9812 C C . GLU B 1 420 ? 9.031 -8.828 27.219 1 94.88 420 GLU B C 1
ATOM 9814 O O . GLU B 1 420 ? 9.102 -9.148 28.422 1 94.88 420 GLU B O 1
ATOM 9819 N N . HIS B 1 421 ? 9.375 -9.68 26.234 1 94.31 421 HIS B N 1
ATOM 9820 C CA . HIS B 1 421 ? 9.859 -11.031 26.5 1 94.31 421 HIS B CA 1
ATOM 9821 C C . HIS B 1 421 ? 11.164 -11.016 27.281 1 94.31 421 HIS B C 1
ATOM 9823 O O . HIS B 1 421 ? 11.438 -11.938 28.062 1 94.31 421 HIS B O 1
ATOM 9829 N N . ARG B 1 422 ? 11.93 -9.914 27.125 1 95.81 422 ARG B N 1
ATOM 9830 C CA . ARG B 1 422 ? 13.211 -9.805 27.812 1 95.81 422 ARG B CA 1
ATOM 9831 C C . ARG B 1 422 ? 13.062 -9.07 29.141 1 95.81 422 ARG B C 1
ATOM 9833 O O . ARG B 1 422 ? 14.055 -8.805 29.828 1 95.81 422 ARG B O 1
ATOM 9840 N N . GLY B 1 423 ? 11.836 -8.695 29.422 1 95.12 423 GLY B N 1
ATOM 9841 C CA . GLY B 1 423 ? 11.555 -8.055 30.703 1 95.12 423 GLY B CA 1
ATOM 9842 C C . GLY B 1 423 ? 11.93 -6.586 30.734 1 95.12 423 GLY B C 1
ATOM 9843 O O . GLY B 1 423 ? 12.203 -6.031 31.797 1 95.12 423 GLY B O 1
ATOM 9844 N N . ILE B 1 424 ? 12.102 -5.93 29.609 1 97.12 424 ILE B N 1
ATOM 9845 C CA . ILE B 1 424 ? 12.414 -4.508 29.531 1 97.12 424 ILE B CA 1
ATOM 9846 C C . ILE B 1 424 ? 11.133 -3.688 29.656 1 97.12 424 ILE B C 1
ATOM 9848 O O . ILE B 1 424 ? 10.203 -3.855 28.875 1 97.12 424 ILE B O 1
ATOM 9852 N N . ILE B 1 425 ? 11.062 -2.795 30.594 1 96 425 ILE B N 1
ATOM 9853 C CA . ILE B 1 425 ? 9.852 -2.039 30.891 1 96 425 ILE B CA 1
ATOM 9854 C C . ILE B 1 425 ? 9.75 -0.836 29.953 1 96 425 ILE B C 1
ATOM 9856 O O . ILE B 1 425 ? 10.703 -0.061 29.828 1 96 425 ILE B O 1
ATOM 9860 N N . PRO B 1 426 ? 8.609 -0.693 29.297 1 95.69 426 PRO B N 1
ATOM 9861 C CA . PRO B 1 426 ? 8.422 0.461 28.406 1 95.69 426 PRO B CA 1
ATOM 9862 C C . PRO B 1 426 ? 8.406 1.786 29.172 1 95.69 426 PRO B C 1
ATOM 9864 O O . PRO B 1 426 ? 8.117 1.812 30.359 1 95.69 426 PRO B O 1
ATOM 9867 N N . ASP B 1 427 ? 8.781 2.844 28.531 1 96 427 ASP B N 1
ATOM 9868 C CA . ASP B 1 427 ? 8.789 4.184 29.125 1 96 427 ASP B CA 1
ATOM 9869 C C . ASP B 1 427 ? 7.871 5.125 28.344 1 96 427 ASP B C 1
ATOM 9871 O O . ASP B 1 427 ? 7.078 4.684 27.516 1 96 427 ASP B O 1
ATOM 9875 N N . GLU B 1 428 ? 7.875 6.414 28.688 1 95.75 428 GLU B N 1
ATOM 9876 C CA . GLU B 1 428 ? 7.02 7.414 28.062 1 95.75 428 GLU B CA 1
ATOM 9877 C C . GLU B 1 428 ? 7.25 7.465 26.547 1 95.75 428 GLU B C 1
ATOM 9879 O O . GLU B 1 428 ? 6.293 7.547 25.781 1 95.75 428 GLU B O 1
ATOM 9884 N N . THR B 1 429 ? 8.492 7.359 26.172 1 96.62 429 THR B N 1
ATOM 9885 C CA . THR B 1 429 ? 8.82 7.414 24.75 1 96.62 429 THR B CA 1
ATOM 9886 C C . THR B 1 429 ? 8.227 6.219 24.016 1 96.62 429 THR B C 1
ATOM 9888 O O . THR B 1 429 ? 7.742 6.359 22.891 1 96.62 429 THR B O 1
ATOM 9891 N N . THR B 1 430 ? 8.305 5.027 24.672 1 97.38 430 THR B N 1
ATOM 9892 C CA . THR B 1 430 ? 7.773 3.807 24.078 1 97.38 430 THR B CA 1
ATOM 9893 C C . THR B 1 430 ? 6.281 3.945 23.797 1 97.38 430 THR B C 1
ATOM 9895 O O . THR B 1 430 ? 5.82 3.678 22.688 1 97.38 430 THR B O 1
ATOM 9898 N N . TYR B 1 431 ? 5.574 4.375 24.812 1 97.06 431 TYR B N 1
ATOM 9899 C CA . TYR B 1 431 ? 4.125 4.488 24.688 1 97.06 431 TYR B CA 1
ATOM 9900 C C . TYR B 1 431 ? 3.744 5.57 23.688 1 97.06 431 TYR B C 1
ATOM 9902 O O . TYR B 1 431 ? 2.752 5.441 22.969 1 97.06 431 TYR B O 1
ATOM 9910 N N . THR B 1 432 ? 4.52 6.688 23.688 1 97.25 432 THR B N 1
ATOM 9911 C CA . THR B 1 432 ? 4.27 7.758 22.719 1 97.25 432 THR B CA 1
ATOM 9912 C C . THR B 1 432 ? 4.387 7.242 21.297 1 97.25 432 THR B C 1
ATOM 9914 O O . THR B 1 432 ? 3.537 7.539 20.453 1 97.25 432 THR B O 1
ATOM 9917 N N . MET B 1 433 ? 5.434 6.449 21.062 1 97.81 433 MET B N 1
ATOM 9918 C CA . MET B 1 433 ? 5.617 5.883 19.719 1 97.81 433 MET B CA 1
ATOM 9919 C C . MET B 1 433 ? 4.504 4.895 19.391 1 97.81 433 MET B C 1
ATOM 9921 O O . MET B 1 433 ? 4.027 4.848 18.266 1 97.81 433 MET B O 1
ATOM 9925 N N . GLN B 1 434 ? 4.047 4.102 20.344 1 97 434 GLN B N 1
ATOM 9926 C CA . GLN B 1 434 ? 2.951 3.162 20.156 1 97 434 GLN B CA 1
ATOM 9927 C C . GLN B 1 434 ? 1.679 3.881 19.719 1 97 434 GLN B C 1
ATOM 9929 O O . GLN B 1 434 ? 0.974 3.418 18.812 1 97 434 GLN B O 1
ATOM 9934 N N . ILE B 1 435 ? 1.42 5.02 20.406 1 97.19 435 ILE B N 1
ATOM 9935 C CA . ILE B 1 435 ? 0.234 5.793 20.062 1 97.19 435 ILE B CA 1
ATOM 9936 C C . ILE B 1 435 ? 0.322 6.25 18.594 1 97.19 435 ILE B C 1
ATOM 9938 O O . ILE B 1 435 ? -0.628 6.082 17.828 1 97.19 435 ILE B O 1
ATOM 9942 N N . THR B 1 436 ? 1.503 6.742 18.219 1 97.06 436 THR B N 1
ATOM 9943 C CA . THR B 1 436 ? 1.685 7.371 16.922 1 97.06 436 THR B CA 1
ATOM 9944 C C . THR B 1 436 ? 1.556 6.34 15.797 1 97.06 436 THR B C 1
ATOM 9946 O O . THR B 1 436 ? 0.801 6.543 14.844 1 97.06 436 THR B O 1
ATOM 9949 N N . TYR B 1 437 ? 2.326 5.188 15.867 1 95.81 437 TYR B N 1
ATOM 9950 C CA . TYR B 1 437 ? 2.281 4.27 14.734 1 95.81 437 TYR B CA 1
ATOM 9951 C C . TYR B 1 437 ? 0.977 3.482 14.719 1 95.81 437 TYR B C 1
ATOM 9953 O O . TYR B 1 437 ? 0.544 3.004 13.664 1 95.81 437 TYR B O 1
ATOM 9961 N N . ARG B 1 438 ? 0.286 3.246 15.844 1 96.19 438 ARG B N 1
ATOM 9962 C CA . ARG B 1 438 ? -1 2.557 15.875 1 96.19 438 ARG B CA 1
ATOM 9963 C C . ARG B 1 438 ? -2.092 3.41 15.234 1 96.19 438 ARG B C 1
ATOM 9965 O O . ARG B 1 438 ? -2.996 2.885 14.586 1 96.19 438 ARG B O 1
ATOM 9972 N N . ILE B 1 439 ? -2.012 4.797 15.398 1 95.25 439 ILE B N 1
ATOM 9973 C CA . ILE B 1 439 ? -2.934 5.703 14.727 1 95.25 439 ILE B CA 1
ATOM 9974 C C . ILE B 1 439 ? -2.74 5.609 13.211 1 95.25 439 ILE B C 1
ATOM 9976 O O . ILE B 1 439 ? -3.713 5.617 12.453 1 95.25 439 ILE B O 1
ATOM 9980 N N . SER B 1 440 ? -1.468 5.492 12.789 1 94.25 440 SER B N 1
ATOM 9981 C CA . SER B 1 440 ? -1.138 5.496 11.367 1 94.25 440 SER B CA 1
ATOM 9982 C C . SER B 1 440 ? -1.781 4.316 10.648 1 94.25 440 SER B C 1
ATOM 9984 O O . SER B 1 440 ? -2.066 4.395 9.453 1 94.25 440 SER B O 1
ATOM 9986 N N . VAL B 1 441 ? -2.064 3.16 11.344 1 92.25 441 VAL B N 1
ATOM 9987 C CA . VAL B 1 441 ? -2.65 1.982 10.711 1 92.25 441 VAL B CA 1
ATOM 9988 C C . VAL B 1 441 ? -4.137 1.902 11.039 1 92.25 441 VAL B C 1
ATOM 9990 O O . VAL B 1 441 ? -4.809 0.931 10.688 1 92.25 441 VAL B O 1
ATOM 9993 N N . GLY B 1 442 ? -4.691 2.859 11.797 1 90.62 442 GLY B N 1
ATOM 9994 C CA . GLY B 1 442 ? -6.113 2.918 12.094 1 90.62 442 GLY B CA 1
ATOM 9995 C C . GLY B 1 442 ? -6.5 2.117 13.32 1 90.62 442 GLY B C 1
ATOM 9996 O O . GLY B 1 442 ? -7.68 1.834 13.539 1 90.62 442 GLY B O 1
ATOM 9997 N N . ASP B 1 443 ? -5.523 1.669 14.047 1 93.12 443 ASP B N 1
ATOM 9998 C CA . ASP B 1 443 ? -5.781 0.932 15.281 1 93.12 443 ASP B CA 1
ATOM 9999 C C . ASP B 1 443 ? -6.016 1.885 16.453 1 93.12 443 ASP B C 1
ATOM 10001 O O . ASP B 1 443 ? -5.203 1.957 17.375 1 93.12 443 ASP B O 1
ATOM 10005 N N . LEU B 1 444 ? -7.109 2.484 16.578 1 93.44 444 LEU B N 1
ATOM 10006 C CA . LEU B 1 444 ? -7.418 3.5 17.578 1 93.44 444 LEU B CA 1
ATOM 10007 C C . LEU B 1 444 ? -7.594 2.873 18.953 1 93.44 444 LEU B C 1
ATOM 10009 O O . LEU B 1 444 ? -7.25 3.486 19.969 1 93.44 444 LEU B O 1
ATOM 10013 N N . ASP B 1 445 ? -8.109 1.628 18.969 1 92.69 445 ASP B N 1
ATOM 10014 C CA . ASP B 1 445 ? -8.234 0.93 20.234 1 92.69 445 ASP B CA 1
ATOM 10015 C C . ASP B 1 445 ? -6.863 0.691 20.875 1 92.69 445 ASP B C 1
ATOM 10017 O O . ASP B 1 445 ? -6.691 0.881 22.078 1 92.69 445 ASP B O 1
ATOM 10021 N N . GLY B 1 446 ? -5.98 0.314 20.031 1 94.12 446 GLY B N 1
ATOM 10022 C CA . GLY B 1 446 ? -4.625 0.116 20.516 1 94.12 446 GLY B CA 1
ATOM 10023 C C . GLY B 1 446 ? -3.957 1.404 20.953 1 94.12 446 GLY B C 1
ATOM 10024 O O . GLY B 1 446 ? -3.211 1.417 21.938 1 94.12 446 GLY B O 1
ATOM 10025 N N . ALA B 1 447 ? -4.164 2.473 20.203 1 95.5 447 ALA B N 1
ATOM 10026 C CA . ALA B 1 447 ? -3.617 3.781 20.562 1 95.5 447 ALA B CA 1
ATOM 10027 C C . ALA B 1 447 ? -4.172 4.262 21.906 1 95.5 447 ALA B C 1
ATOM 10029 O O . ALA B 1 447 ? -3.438 4.805 22.719 1 95.5 447 ALA B O 1
ATOM 10030 N N . ARG B 1 448 ? -5.438 4.043 22.141 1 94.25 448 ARG B N 1
ATOM 10031 C CA . ARG B 1 448 ? -6.066 4.402 23.406 1 94.25 448 ARG B CA 1
ATOM 10032 C C . ARG B 1 448 ? -5.453 3.619 24.562 1 94.25 448 ARG B C 1
ATOM 10034 O O . ARG B 1 448 ? -5.156 4.188 25.625 1 94.25 448 ARG B O 1
ATOM 10041 N N . ALA B 1 449 ? -5.32 2.316 24.297 1 93.19 449 ALA B N 1
ATOM 10042 C CA . ALA B 1 449 ? -4.703 1.486 25.328 1 93.19 449 ALA B CA 1
ATOM 10043 C C . ALA B 1 449 ? -3.295 1.974 25.656 1 93.19 449 ALA B C 1
ATOM 10045 O O . ALA B 1 449 ? -2.891 1.991 26.812 1 93.19 449 ALA B O 1
ATOM 10046 N N . ALA B 1 450 ? -2.539 2.326 24.641 1 95.31 450 ALA B N 1
ATOM 10047 C CA . ALA B 1 450 ? -1.189 2.85 24.844 1 95.31 450 ALA B CA 1
ATOM 10048 C C . ALA B 1 450 ? -1.213 4.141 25.656 1 95.31 450 ALA B C 1
ATOM 10050 O O . ALA B 1 450 ? -0.321 4.387 26.469 1 95.31 450 ALA B O 1
ATOM 10051 N N . TYR B 1 451 ? -2.215 5.047 25.484 1 95.44 451 TYR B N 1
ATOM 10052 C CA . TYR B 1 451 ? -2.354 6.285 26.25 1 95.44 451 TYR B CA 1
ATOM 10053 C C . TYR B 1 451 ? -2.559 6.004 27.734 1 95.44 451 TYR B C 1
ATOM 10055 O O . TYR B 1 451 ? -1.96 6.664 28.578 1 95.44 451 TYR B O 1
ATOM 10063 N N . PHE B 1 452 ? -3.357 5.043 27.984 1 92.25 452 PHE B N 1
ATOM 10064 C CA . PHE B 1 452 ? -3.631 4.746 29.375 1 92.25 452 PHE B CA 1
ATOM 10065 C C . PHE B 1 452 ? -2.393 4.176 30.062 1 92.25 452 PHE B C 1
ATOM 10067 O O . PHE B 1 452 ? -2.178 4.402 31.25 1 92.25 452 PHE B O 1
ATOM 10074 N N . ASN B 1 453 ? -1.619 3.479 29.281 1 92.56 453 ASN B N 1
ATOM 10075 C CA . ASN B 1 453 ? -0.332 3.045 29.828 1 92.56 453 ASN B CA 1
ATOM 10076 C C . ASN B 1 453 ? 0.621 4.223 30.016 1 92.56 453 ASN B C 1
ATOM 10078 O O . ASN B 1 453 ? 1.402 4.246 30.969 1 92.56 453 ASN B O 1
ATOM 10082 N N . LEU B 1 454 ? 0.575 5.195 29.078 1 93.44 454 LEU B N 1
ATOM 10083 C CA . LEU B 1 454 ? 1.417 6.387 29.109 1 93.44 454 LEU B CA 1
ATOM 10084 C C . LEU B 1 454 ? 1.072 7.266 30.297 1 93.44 454 LEU B C 1
ATOM 10086 O O . LEU B 1 454 ? 1.947 7.93 30.859 1 93.44 454 LEU B O 1
ATOM 10090 N N . GLN B 1 455 ? -0.191 7.258 30.734 1 89.12 455 GLN B N 1
ATOM 10091 C CA . GLN B 1 455 ? -0.674 8.102 31.828 1 89.12 455 GLN B CA 1
ATOM 10092 C C . GLN B 1 455 ? 0.111 7.848 33.094 1 89.12 455 GLN B C 1
ATOM 10094 O O . GLN B 1 455 ? 0.357 8.773 33.875 1 89.12 455 GLN B O 1
ATOM 10099 N N . GLY B 1 456 ? 0.552 6.586 33.219 1 84.62 456 GLY B N 1
ATOM 10100 C CA . GLY B 1 456 ? 1.283 6.23 34.438 1 84.62 456 GLY B CA 1
ATOM 10101 C C . GLY B 1 456 ? 2.684 6.809 34.469 1 84.62 456 GLY B C 1
ATOM 10102 O O . GLY B 1 456 ? 3.262 6.977 35.531 1 84.62 456 GLY B O 1
ATOM 10103 N N . CYS B 1 457 ? 3.264 7.195 33.344 1 87.56 457 CYS B N 1
ATOM 10104 C CA . CYS B 1 457 ? 4.637 7.691 33.312 1 87.56 457 CYS B CA 1
ATOM 10105 C C . CYS B 1 457 ? 4.723 8.984 32.5 1 87.56 457 CYS B C 1
ATOM 10107 O O . CYS B 1 457 ? 5.789 9.336 32 1 87.56 457 CYS B O 1
ATOM 10109 N N . PHE B 1 458 ? 3.691 9.75 32.438 1 87.12 458 PHE B N 1
ATOM 10110 C CA . PHE B 1 458 ? 3.604 10.938 31.578 1 87.12 458 PHE B CA 1
ATOM 10111 C C . PHE B 1 458 ? 4.309 12.125 32.219 1 87.12 458 PHE B C 1
ATOM 10113 O O . PHE B 1 458 ? 3.891 12.594 33.281 1 87.12 458 PHE B O 1
ATOM 10120 N N . SER B 1 459 ? 5.441 12.523 31.641 1 82.94 459 SER B N 1
ATOM 10121 C CA . SER B 1 459 ? 6.211 13.648 32.156 1 82.94 459 SER B CA 1
ATOM 10122 C C . SER B 1 459 ? 5.801 14.961 31.484 1 82.94 459 SER B C 1
ATOM 10124 O O . SER B 1 459 ? 6.164 16.031 31.953 1 82.94 459 SER B O 1
ATOM 10126 N N . GLY B 1 460 ? 5.027 14.906 30.453 1 80 460 GLY B N 1
ATOM 10127 C CA . GLY B 1 460 ? 4.598 16.109 29.766 1 80 460 GLY B CA 1
ATOM 10128 C C . GLY B 1 460 ? 5.523 16.516 28.641 1 80 460 GLY B C 1
ATOM 10129 O O . GLY B 1 460 ? 5.605 17.688 28.281 1 80 460 GLY B O 1
ATOM 10130 N N . SER B 1 461 ? 6.234 15.555 28.094 1 86.69 461 SER B N 1
ATOM 10131 C CA . SER B 1 461 ? 7.125 15.844 26.969 1 86.69 461 SER B CA 1
ATOM 10132 C C . SER B 1 461 ? 6.348 16.328 25.766 1 86.69 461 SER B C 1
ATOM 10134 O O . SER B 1 461 ? 5.184 15.984 25.578 1 86.69 461 SER B O 1
ATOM 10136 N N . ASP B 1 462 ? 6.957 17.203 24.969 1 86.56 462 ASP B N 1
ATOM 10137 C CA . ASP B 1 462 ? 6.316 17.781 23.781 1 86.56 462 ASP B CA 1
ATOM 10138 C C . ASP B 1 462 ? 5.898 16.688 22.797 1 86.56 462 ASP B C 1
ATOM 10140 O O . ASP B 1 462 ? 4.852 16.797 22.156 1 86.56 462 ASP B O 1
ATOM 10144 N N . ARG B 1 463 ? 6.75 15.734 22.766 1 90.75 463 ARG B N 1
ATOM 10145 C CA . ARG B 1 463 ? 6.461 14.641 21.844 1 90.75 463 ARG B CA 1
ATOM 10146 C C . ARG B 1 463 ? 5.215 13.875 22.281 1 90.75 463 ARG B C 1
ATOM 10148 O O . ARG B 1 463 ? 4.398 13.484 21.438 1 90.75 463 ARG B O 1
ATOM 10155 N N . SER B 1 464 ? 5.082 13.617 23.484 1 93.69 464 SER B N 1
ATOM 10156 C CA . SER B 1 464 ? 3.932 12.898 24.016 1 93.69 464 SER B CA 1
ATOM 10157 C C . SER B 1 464 ? 2.65 13.711 23.859 1 93.69 464 SER B C 1
ATOM 10159 O O . SER B 1 464 ? 1.605 13.164 23.5 1 93.69 464 SER B O 1
ATOM 10161 N N . VAL B 1 465 ? 2.758 15.031 24.172 1 92.25 465 VAL B N 1
ATOM 10162 C CA . VAL B 1 465 ? 1.592 15.898 24.031 1 92.25 465 VAL B CA 1
ATOM 10163 C C . VAL B 1 465 ? 1.125 15.93 22.578 1 92.25 465 VAL B C 1
ATOM 10165 O O . VAL B 1 465 ? -0.077 15.891 22.312 1 92.25 465 VAL B O 1
ATOM 10168 N N . ALA B 1 466 ? 2.072 16.031 21.719 1 93 466 ALA B N 1
ATOM 10169 C CA . ALA B 1 466 ? 1.734 16.031 20.297 1 93 466 ALA B CA 1
ATOM 10170 C C . ALA B 1 466 ? 1.023 14.734 19.891 1 93 466 ALA B C 1
ATOM 10172 O O . ALA B 1 466 ? 0.063 14.758 19.125 1 93 466 ALA B O 1
ATOM 10173 N N . ALA B 1 467 ? 1.534 13.609 20.406 1 95.56 467 ALA B N 1
ATOM 10174 C CA . ALA B 1 467 ? 0.923 12.312 20.109 1 95.56 467 ALA B CA 1
ATOM 10175 C C . ALA B 1 467 ? -0.497 12.234 20.672 1 95.56 467 ALA B C 1
ATOM 10177 O O . ALA B 1 467 ? -1.394 11.688 20.031 1 95.56 467 ALA B O 1
ATOM 10178 N N . ILE B 1 468 ? -0.71 12.734 21.844 1 95.5 468 ILE B N 1
ATOM 10179 C CA . ILE B 1 468 ? -2.025 12.711 22.469 1 95.5 468 ILE B CA 1
ATOM 10180 C C . ILE B 1 468 ? -2.992 13.594 21.688 1 95.5 468 ILE B C 1
ATOM 10182 O O . ILE B 1 468 ? -4.156 13.234 21.5 1 95.5 468 ILE B O 1
ATOM 10186 N N . ASN B 1 469 ? -2.516 14.758 21.203 1 95.31 469 ASN B N 1
ATOM 10187 C CA . ASN B 1 469 ? -3.332 15.602 20.328 1 95.31 469 ASN B CA 1
ATOM 10188 C C . ASN B 1 469 ? -3.771 14.859 19.078 1 95.31 469 ASN B C 1
ATOM 10190 O O . ASN B 1 469 ? -4.934 14.945 18.672 1 95.31 469 ASN B O 1
ATOM 10194 N N . GLN B 1 470 ? -2.854 14.141 18.609 1 96.19 470 GLN B N 1
ATOM 10195 C CA . GLN B 1 470 ? -3.178 13.359 17.406 1 96.19 470 GLN B CA 1
ATOM 10196 C C . GLN B 1 470 ? -4.23 12.297 17.719 1 96.19 470 GLN B C 1
ATOM 10198 O O . GLN B 1 470 ? -5.09 12.016 16.875 1 96.19 470 GLN B O 1
ATOM 10203 N N . LEU B 1 471 ? -4.027 11.68 18.781 1 96.44 471 LEU B N 1
ATOM 10204 C CA . LEU B 1 471 ? -4.98 10.656 19.188 1 96.44 471 LEU B CA 1
ATOM 10205 C C . LEU B 1 471 ? -6.375 11.25 19.359 1 96.44 471 LEU B C 1
ATOM 10207 O O . LEU B 1 471 ? -7.359 10.688 18.875 1 96.44 471 LEU B O 1
ATOM 10211 N N . ILE B 1 472 ? -6.492 12.43 20.016 1 95.19 472 ILE B N 1
ATOM 10212 C CA . ILE B 1 472 ? -7.77 13.094 20.219 1 95.19 472 ILE B CA 1
ATOM 10213 C C . ILE B 1 472 ? -8.391 13.453 18.875 1 95.19 472 ILE B C 1
ATOM 10215 O O . ILE B 1 472 ? -9.586 13.227 18.656 1 95.19 472 ILE B O 1
ATOM 10219 N N . LEU B 1 473 ? -7.562 13.992 18 1 94.62 473 LEU B N 1
ATOM 10220 C CA . LEU B 1 473 ? -8.039 14.352 16.672 1 94.62 473 LEU B CA 1
ATOM 10221 C C . LEU B 1 473 ? -8.586 13.125 15.938 1 94.62 473 LEU B C 1
ATOM 10223 O O . LEU B 1 473 ? -9.648 13.195 15.312 1 94.62 473 LEU B O 1
ATOM 10227 N N . ALA B 1 474 ? -7.875 12 16.031 1 94.31 474 ALA B N 1
ATOM 10228 C CA . ALA B 1 474 ? -8.297 10.773 15.367 1 94.31 474 ALA B CA 1
ATOM 10229 C C . ALA B 1 474 ? -9.602 10.25 15.961 1 94.31 474 ALA B C 1
ATOM 10231 O O . ALA B 1 474 ? -10.469 9.766 15.227 1 94.31 474 ALA B O 1
ATOM 10232 N N . LEU B 1 475 ? -9.719 10.281 17.234 1 94.06 475 LEU B N 1
ATOM 10233 C CA . LEU B 1 475 ? -10.906 9.789 17.922 1 94.06 475 LEU B CA 1
ATOM 10234 C C . LEU B 1 475 ? -12.117 10.641 17.594 1 94.06 475 LEU B C 1
ATOM 10236 O O . LEU B 1 475 ? -13.242 10.133 17.5 1 94.06 475 LEU B O 1
ATOM 10240 N N . CYS B 1 476 ? -11.898 11.977 17.453 1 92 476 CYS B N 1
ATOM 10241 C CA . CYS B 1 476 ? -12.984 12.883 17.094 1 92 476 CYS B CA 1
ATOM 10242 C C . CYS B 1 476 ? -13.531 12.562 15.711 1 92 476 CYS B C 1
ATOM 10244 O O . CYS B 1 476 ? -14.727 12.75 15.445 1 92 476 CYS B O 1
ATOM 10246 N N . GLY B 1 477 ? -12.742 12.047 14.867 1 87.81 477 GLY B N 1
ATOM 10247 C CA . GLY B 1 477 ? -13.164 11.734 13.508 1 87.81 477 GLY B CA 1
ATOM 10248 C C . GLY B 1 477 ? -13.695 10.32 13.359 1 87.81 477 GLY B C 1
ATOM 10249 O O . GLY B 1 477 ? -14.273 9.977 12.328 1 87.81 477 GLY B O 1
ATOM 10250 N N . SER B 1 478 ? -13.453 9.547 14.305 1 86.44 478 SER B N 1
ATOM 10251 C CA . SER B 1 478 ? -13.844 8.148 14.219 1 86.44 478 SER B CA 1
ATOM 10252 C C . SER B 1 478 ? -15.352 7.98 14.422 1 86.44 478 SER B C 1
ATOM 10254 O O . SER B 1 478 ? -15.984 8.789 15.102 1 86.44 478 SER B O 1
ATOM 10256 N N . LYS B 1 479 ? -15.953 6.93 13.828 1 72.56 479 LYS B N 1
ATOM 10257 C CA . LYS B 1 479 ? -17.375 6.633 13.914 1 72.56 479 LYS B CA 1
ATOM 10258 C C . LYS B 1 479 ? -17.703 5.891 15.203 1 72.56 479 LYS B C 1
ATOM 10260 O O . LYS B 1 479 ? -18.859 5.895 15.656 1 72.56 479 LYS B O 1
ATOM 10265 N N . GLN B 1 480 ? -16.578 5.371 15.719 1 71.5 480 GLN B N 1
ATOM 10266 C CA . GLN B 1 480 ? -16.797 4.59 16.922 1 71.5 480 GLN B CA 1
ATOM 10267 C C . GLN B 1 480 ? -16.891 5.496 18.156 1 71.5 480 GLN B C 1
ATOM 10269 O O . GLN B 1 480 ? -16.25 6.543 18.219 1 71.5 480 GLN B O 1
ATOM 10274 N N . HIS B 1 481 ? -17.891 5.418 18.984 1 64.38 481 HIS B N 1
ATOM 10275 C CA . HIS B 1 481 ? -18.281 6.367 20.016 1 64.38 481 HIS B CA 1
ATOM 10276 C C . HIS B 1 481 ? -17.453 6.152 21.297 1 64.38 481 HIS B C 1
ATOM 10278 O O . HIS B 1 481 ? -17.828 5.328 22.141 1 64.38 481 HIS B O 1
ATOM 10284 N N . TYR B 1 482 ? -16.312 6.793 21.312 1 78.44 482 TYR B N 1
ATOM 10285 C CA . TYR B 1 482 ? -15.461 6.77 22.5 1 78.44 482 TYR B CA 1
ATOM 10286 C C . TYR B 1 482 ? -15.547 8.086 23.266 1 78.44 482 TYR B C 1
ATOM 10288 O O . TYR B 1 482 ? -14.523 8.648 23.656 1 78.44 482 TYR B O 1
ATOM 10296 N N . PHE B 1 483 ? -16.734 8.719 23.516 1 85.81 483 PHE B N 1
ATOM 10297 C CA . PHE B 1 483 ? -16.859 10.102 23.984 1 85.81 483 PHE B CA 1
ATOM 10298 C C . PHE B 1 483 ? -16.328 10.242 25.406 1 85.81 483 PHE B C 1
ATOM 10300 O O . PHE B 1 483 ? -15.5 11.117 25.688 1 85.81 483 PHE B O 1
ATOM 10307 N N . ASP B 1 484 ? -16.672 9.297 26.281 1 86.88 484 ASP B N 1
ATOM 10308 C CA . ASP B 1 484 ? -16.266 9.398 27.672 1 86.88 484 ASP B CA 1
ATOM 10309 C C . ASP B 1 484 ? -14.758 9.281 27.828 1 86.88 484 ASP B C 1
ATOM 10311 O O . ASP B 1 484 ? -14.141 10.055 28.578 1 86.88 484 ASP B O 1
ATOM 10315 N N . GLU B 1 485 ? -14.266 8.367 27.188 1 88.25 485 GLU B N 1
ATOM 10316 C CA . GLU B 1 485 ? -12.82 8.18 27.25 1 88.25 485 GLU B CA 1
ATOM 10317 C C . GLU B 1 485 ? -12.086 9.359 26.609 1 88.25 485 GLU B C 1
ATOM 10319 O O . GLU B 1 485 ? -11.023 9.766 27.094 1 88.25 485 GLU B O 1
ATOM 10324 N N . LEU B 1 486 ? -12.633 9.875 25.562 1 92.5 486 LEU B N 1
ATOM 10325 C CA . LEU B 1 486 ? -12.062 11.039 24.891 1 92.5 486 LEU B CA 1
ATOM 10326 C C . LEU B 1 486 ? -12.047 12.242 25.828 1 92.5 486 LEU B C 1
ATOM 10328 O O . LEU B 1 486 ? -11.031 12.93 25.938 1 92.5 486 LEU B O 1
ATOM 10332 N N . MET B 1 487 ? -13.125 12.438 26.562 1 91.81 487 MET B N 1
ATOM 10333 C CA . MET B 1 487 ? -13.219 13.57 27.469 1 91.81 487 MET B CA 1
ATOM 10334 C C . MET B 1 487 ? -12.281 13.391 28.656 1 91.81 487 MET B C 1
ATOM 10336 O O . MET B 1 487 ? -11.734 14.359 29.188 1 91.81 487 MET B O 1
ATOM 10340 N N . ALA B 1 488 ? -12.094 12.133 28.953 1 89.69 488 ALA B N 1
ATOM 10341 C CA . ALA B 1 488 ? -11.141 11.852 30.016 1 89.69 488 ALA B CA 1
ATOM 10342 C C . ALA B 1 488 ? -9.727 12.25 29.609 1 89.69 488 ALA B C 1
ATOM 10344 O O . ALA B 1 488 ? -8.953 12.758 30.422 1 89.69 488 ALA B O 1
ATOM 10345 N N . MET B 1 489 ? -9.367 12.031 28.438 1 91.94 489 MET B N 1
ATOM 10346 C CA . MET B 1 489 ? -8.055 12.406 27.922 1 91.94 489 MET B CA 1
ATOM 10347 C C . MET B 1 489 ? -7.898 13.922 27.875 1 91.94 489 MET B C 1
ATOM 10349 O O . MET B 1 489 ? -6.836 14.453 28.203 1 91.94 489 MET B O 1
ATOM 10353 N N . VAL B 1 490 ? -8.961 14.617 27.406 1 92.94 490 VAL B N 1
ATOM 10354 C CA . VAL B 1 490 ? -8.953 16.078 27.312 1 92.94 490 VAL B CA 1
ATOM 10355 C C . VAL B 1 490 ? -8.797 16.672 28.703 1 92.94 490 VAL B C 1
ATOM 10357 O O . VAL B 1 490 ? -8.008 17.594 28.906 1 92.94 490 VAL B O 1
ATOM 10360 N N . ASP B 1 491 ? -9.477 16.078 29.672 1 90.56 491 ASP B N 1
ATOM 10361 C CA . ASP B 1 491 ? -9.398 16.562 31.047 1 90.56 491 ASP B CA 1
ATOM 10362 C C . ASP B 1 491 ? -7.996 16.344 31.625 1 90.56 491 ASP B C 1
ATOM 10364 O O . ASP B 1 491 ? -7.484 17.203 32.344 1 90.56 491 ASP B O 1
ATOM 10368 N N . ASP B 1 492 ? -7.516 15.258 31.266 1 90.19 492 ASP B N 1
ATOM 10369 C CA . ASP B 1 492 ? -6.16 14.953 31.719 1 90.19 492 ASP B CA 1
ATOM 10370 C C . ASP B 1 492 ? -5.16 15.969 31.172 1 90.19 492 ASP B C 1
ATOM 10372 O O . ASP B 1 492 ? -4.281 16.438 31.906 1 90.19 492 ASP B O 1
ATOM 10376 N N . LEU B 1 493 ? -5.246 16.344 29.906 1 89.5 493 LEU B N 1
ATOM 10377 C CA . LEU B 1 493 ? -4.359 17.328 29.297 1 89.5 493 LEU B CA 1
ATOM 10378 C C . LEU B 1 493 ? -4.574 18.703 29.906 1 89.5 493 LEU B C 1
ATOM 10380 O O . LEU B 1 493 ? -3.623 19.469 30.078 1 89.5 493 LEU B O 1
ATOM 10384 N N . HIS B 1 494 ? -5.797 19 30.281 1 87.62 494 HIS B N 1
ATOM 10385 C CA . HIS B 1 494 ? -6.121 20.281 30.906 1 87.62 494 HIS B CA 1
ATOM 10386 C C . HIS B 1 494 ? -5.508 20.359 32.312 1 87.62 494 HIS B C 1
ATOM 10388 O O . HIS B 1 494 ? -4.996 21.422 32.688 1 87.62 494 HIS B O 1
ATOM 10394 N N . GLU B 1 495 ? -5.637 19.266 32.969 1 85.19 495 GLU B N 1
ATOM 10395 C CA . GLU B 1 495 ? -5.094 19.234 34.312 1 85.19 495 GLU B CA 1
ATOM 10396 C C . GLU B 1 495 ? -3.58 19.438 34.312 1 85.19 495 GLU B C 1
ATOM 10398 O O . GLU B 1 495 ? -3.021 20.047 35.219 1 85.19 495 GLU B O 1
ATOM 10403 N N . ARG B 1 496 ? -3.043 19 33.281 1 85.5 496 ARG B N 1
ATOM 10404 C CA . ARG B 1 496 ? -1.591 19.094 33.156 1 85.5 496 ARG B CA 1
ATOM 10405 C C . ARG B 1 496 ? -1.181 20.391 32.438 1 85.5 496 ARG B C 1
ATOM 10407 O O . ARG B 1 496 ? 0.009 20.641 32.25 1 85.5 496 ARG B O 1
ATOM 10414 N N . LYS B 1 497 ? -2.178 21.219 32.094 1 82.06 497 LYS B N 1
ATOM 10415 C CA . LYS B 1 497 ? -1.967 22.5 31.422 1 82.06 497 LYS B CA 1
ATOM 10416 C C . LYS B 1 497 ? -1.152 22.328 30.141 1 82.06 497 LYS B C 1
ATOM 10418 O O . LYS B 1 497 ? -0.239 23.109 29.875 1 82.06 497 LYS B O 1
ATOM 10423 N N . ALA B 1 498 ? -1.386 21.109 29.531 1 86.25 498 ALA B N 1
ATOM 10424 C CA . ALA B 1 498 ? -0.707 20.859 28.266 1 86.25 498 ALA B CA 1
ATOM 10425 C C . ALA B 1 498 ? -1.338 21.656 27.141 1 86.25 498 ALA B C 1
ATOM 10427 O O . ALA B 1 498 ? -2.504 22.047 27.219 1 86.25 498 ALA B O 1
ATOM 10428 N N . ASN B 1 499 ? -0.582 21.953 26.109 1 85.12 499 ASN B N 1
ATOM 10429 C CA . ASN B 1 499 ? -1.034 22.766 25 1 85.12 499 ASN B CA 1
ATOM 10430 C C . ASN B 1 499 ? -1.845 21.953 24 1 85.12 499 ASN B C 1
ATOM 10432 O O . ASN B 1 499 ? -1.415 20.875 23.578 1 85.12 499 ASN B O 1
ATOM 10436 N N . PHE B 1 500 ? -3.055 22.438 23.719 1 92.44 500 PHE B N 1
ATOM 10437 C CA . PHE B 1 500 ? -3.863 21.859 22.656 1 92.44 500 PHE B CA 1
ATOM 10438 C C . PHE B 1 500 ? -3.541 22.5 21.312 1 92.44 500 PHE B C 1
ATOM 10440 O O . PHE B 1 500 ? -3.334 23.703 21.234 1 92.44 500 PHE B O 1
ATOM 10447 N N . THR B 1 501 ? -3.387 21.75 20.266 1 93.38 501 THR B N 1
ATOM 10448 C CA . THR B 1 501 ? -3.234 22.328 18.938 1 93.38 501 THR B CA 1
ATOM 10449 C C . THR B 1 501 ? -4.555 22.922 18.453 1 93.38 501 THR B C 1
ATOM 10451 O O . THR B 1 501 ? -5.629 22.5 18.891 1 93.38 501 THR B O 1
ATOM 10454 N N . PRO B 1 502 ? -4.477 23.984 17.688 1 95.19 502 PRO B N 1
ATOM 10455 C CA . PRO B 1 502 ? -5.715 24.578 17.172 1 95.19 502 PRO B CA 1
ATOM 10456 C C . PRO B 1 502 ? -6.594 23.562 16.438 1 95.19 502 PRO B C 1
ATOM 10458 O O . PRO B 1 502 ? -7.824 23.656 16.5 1 95.19 502 PRO B O 1
ATOM 10461 N N . GLU B 1 503 ? -6.012 22.641 15.789 1 96.31 503 GLU B N 1
ATOM 10462 C CA . GLU B 1 503 ? -6.773 21.609 15.102 1 96.31 503 GLU B CA 1
ATOM 10463 C C . GLU B 1 503 ? -7.574 20.75 16.078 1 96.31 503 GLU B C 1
ATOM 10465 O O . GLU B 1 503 ? -8.727 20.391 15.812 1 96.31 503 GLU B O 1
ATOM 10470 N N . THR B 1 504 ? -6.895 20.438 17.156 1 96.5 504 THR B N 1
ATOM 10471 C CA . THR B 1 504 ? -7.547 19.625 18.188 1 96.5 504 THR B CA 1
ATOM 10472 C C . THR B 1 504 ? -8.719 20.375 18.812 1 96.5 504 THR B C 1
ATOM 10474 O O . THR B 1 504 ? -9.797 19.812 19 1 96.5 504 THR B O 1
ATOM 10477 N N . VAL B 1 505 ? -8.523 21.641 19.125 1 96.12 505 VAL B N 1
ATOM 10478 C CA . VAL B 1 505 ? -9.586 22.453 19.719 1 96.12 505 VAL B CA 1
ATOM 10479 C C . VAL B 1 505 ? -10.734 22.578 18.719 1 96.12 505 VAL B C 1
ATOM 10481 O O . VAL B 1 505 ? -11.906 22.531 19.109 1 96.12 505 VAL B O 1
ATOM 10484 N N . ALA B 1 506 ? -10.367 22.797 17.453 1 96.75 506 ALA B N 1
ATOM 10485 C CA . ALA B 1 506 ? -11.398 22.875 16.422 1 96.75 506 ALA B CA 1
ATOM 10486 C C . ALA B 1 506 ? -12.219 21.594 16.375 1 96.75 506 ALA B C 1
ATOM 10488 O O . ALA B 1 506 ? -13.453 21.641 16.328 1 96.75 506 ALA B O 1
ATOM 10489 N N . ALA B 1 507 ? -11.555 20.5 16.406 1 95.81 507 ALA B N 1
ATOM 10490 C CA . ALA B 1 507 ? -12.234 19.203 16.328 1 95.81 507 ALA B CA 1
ATOM 10491 C C . ALA B 1 507 ? -13.117 18.984 17.562 1 95.81 507 ALA B C 1
ATOM 10493 O O . ALA B 1 507 ? -14.234 18.484 17.438 1 95.81 507 ALA B O 1
ATOM 10494 N N . LEU B 1 508 ? -12.609 19.281 18.719 1 95.12 508 LEU B N 1
ATOM 10495 C CA . LEU B 1 508 ? -13.359 19.125 19.953 1 95.12 508 LEU B CA 1
ATOM 10496 C C . LEU B 1 508 ? -14.586 20.047 19.953 1 95.12 508 LEU B C 1
ATOM 10498 O O . LEU B 1 508 ? -15.656 19.641 20.422 1 95.12 508 LEU B O 1
ATOM 10502 N N . THR B 1 509 ? -14.391 21.266 19.516 1 95.81 509 THR B N 1
ATOM 10503 C CA . THR B 1 509 ? -15.5 22.203 19.438 1 95.81 509 THR B CA 1
ATOM 10504 C C . THR B 1 509 ? -16.609 21.656 18.547 1 95.81 509 THR B C 1
ATOM 10506 O O . THR B 1 509 ? -17.781 21.688 18.922 1 95.81 509 THR B O 1
ATOM 10509 N N . LEU B 1 510 ? -16.25 21.188 17.391 1 94.44 510 LEU B N 1
ATOM 10510 C CA . LEU B 1 510 ? -17.234 20.625 16.469 1 94.44 510 LEU B CA 1
ATOM 10511 C C . LEU B 1 510 ? -17.922 19.406 17.094 1 94.44 510 LEU B C 1
ATOM 10513 O O . LEU B 1 510 ? -19.125 19.203 16.891 1 94.44 510 LEU B O 1
ATOM 10517 N N . LEU B 1 511 ? -17.141 18.609 17.781 1 92.88 511 LEU B N 1
ATOM 10518 C CA . LEU B 1 511 ? -17.703 17.438 18.453 1 92.88 511 LEU B CA 1
ATOM 10519 C C . LEU B 1 511 ? -18.797 17.844 19.422 1 92.88 511 LEU B C 1
ATOM 10521 O O . LEU B 1 511 ? -19.875 17.25 19.438 1 92.88 511 LEU B O 1
ATOM 10525 N N . HIS B 1 512 ? -18.594 18.844 20.25 1 93.06 512 HIS B N 1
ATOM 10526 C CA . HIS B 1 512 ? -19.578 19.344 21.203 1 93.06 512 HIS B CA 1
ATOM 10527 C C . HIS B 1 512 ? -20.781 19.938 20.5 1 93.06 512 HIS B C 1
ATOM 10529 O O . HIS B 1 512 ? -21.922 19.766 20.938 1 93.06 512 HIS B O 1
ATOM 10535 N N . LEU B 1 513 ? -20.547 20.641 19.406 1 93.75 513 LEU B N 1
ATOM 10536 C CA . LEU B 1 513 ? -21.641 21.25 18.656 1 93.75 513 LEU B CA 1
ATOM 10537 C C . LEU B 1 513 ? -22.531 20.188 18.047 1 93.75 513 LEU B C 1
ATOM 10539 O O . LEU B 1 513 ? -23.766 20.328 18.062 1 93.75 513 LEU B O 1
ATOM 10543 N N . ARG B 1 514 ? -21.984 19.188 17.516 1 90.62 514 ARG B N 1
ATOM 10544 C CA . ARG B 1 514 ? -22.75 18.109 16.891 1 90.62 514 ARG B CA 1
ATOM 10545 C C . ARG B 1 514 ? -23.594 17.359 17.938 1 90.62 514 ARG B C 1
ATOM 10547 O O . ARG B 1 514 ? -24.641 16.812 17.609 1 90.62 514 ARG B O 1
ATOM 10554 N N . ARG B 1 515 ? -23.109 17.359 19.141 1 89.31 515 ARG B N 1
ATOM 10555 C CA . ARG B 1 515 ? -23.828 16.688 20.219 1 89.31 515 ARG B CA 1
ATOM 10556 C C . ARG B 1 515 ? -24.797 17.656 20.891 1 89.31 515 ARG B C 1
ATOM 10558 O O . ARG B 1 515 ? -25.438 17.297 21.891 1 89.31 515 ARG B O 1
ATOM 10565 N N . GLY B 1 516 ? -24.875 18.938 20.422 1 88.25 516 GLY B N 1
ATOM 10566 C CA . GLY B 1 516 ? -25.797 19.938 20.953 1 88.25 516 GLY B CA 1
ATOM 10567 C C . GLY B 1 516 ? -25.328 20.547 22.266 1 88.25 516 GLY B C 1
ATOM 10568 O O . GLY B 1 516 ? -26.125 21.109 23.016 1 88.25 516 GLY B O 1
ATOM 10569 N N . GLU B 1 517 ? -24.031 20.359 22.531 1 91.12 517 GLU B N 1
ATOM 10570 C CA . GLU B 1 517 ? -23.469 20.906 23.75 1 91.12 517 GLU B CA 1
ATOM 10571 C C . GLU B 1 517 ? -22.797 22.25 23.5 1 91.12 517 GLU B C 1
ATOM 10573 O O . GLU B 1 517 ? -21.578 22.391 23.641 1 91.12 517 GLU B O 1
ATOM 10578 N N . ILE B 1 518 ? -23.484 23.328 23.391 1 89.81 518 ILE B N 1
ATOM 10579 C CA . ILE B 1 518 ? -23 24.641 23 1 89.81 518 ILE B CA 1
ATOM 10580 C C . ILE B 1 518 ? -22.203 25.266 24.141 1 89.81 518 ILE B C 1
ATOM 10582 O O . ILE B 1 518 ? -21.109 25.828 23.922 1 89.81 518 ILE B O 1
ATOM 10586 N N . PRO B 1 519 ? -22.656 25.125 25.391 1 90.06 519 PRO B N 1
ATOM 10587 C CA . PRO B 1 519 ? -21.891 25.75 26.469 1 90.06 519 PRO B CA 1
ATOM 10588 C C . PRO B 1 519 ? -20.484 25.156 26.609 1 90.06 519 PRO B C 1
ATOM 10590 O O . PRO B 1 519 ? -19.531 25.891 26.891 1 90.06 519 PRO B O 1
ATOM 10593 N N . ASP B 1 520 ? -20.453 23.875 26.422 1 91 520 ASP B N 1
ATOM 10594 C CA . ASP B 1 520 ? -19.141 23.234 26.531 1 91 520 ASP B CA 1
ATOM 10595 C C . ASP B 1 520 ? -18.219 23.688 25.391 1 91 520 ASP B C 1
ATOM 10597 O O . ASP B 1 520 ? -17.016 23.844 25.609 1 91 520 ASP B O 1
ATOM 10601 N N . ALA B 1 521 ? -18.812 23.859 24.219 1 92.88 521 ALA B N 1
ATOM 10602 C CA . ALA B 1 521 ? -18.031 24.359 23.078 1 92.88 521 ALA B CA 1
ATOM 10603 C C . ALA B 1 521 ? -17.516 25.766 23.359 1 92.88 521 ALA B C 1
ATOM 10605 O O . ALA B 1 521 ? -16.344 26.062 23.094 1 92.88 521 ALA B O 1
ATOM 10606 N N . MET B 1 522 ? -18.312 26.531 23.922 1 91.69 522 MET B N 1
ATOM 10607 C CA . MET B 1 522 ? -17.953 27.906 24.219 1 91.69 522 MET B CA 1
ATOM 10608 C C . MET B 1 522 ? -16.891 27.984 25.312 1 91.69 522 MET B C 1
ATOM 10610 O O . MET B 1 522 ? -15.969 28.797 25.234 1 91.69 522 MET B O 1
ATOM 10614 N N . ASP B 1 523 ? -17.062 27.156 26.266 1 90 523 ASP B N 1
ATOM 10615 C CA . ASP B 1 523 ? -16.078 27.109 27.359 1 90 523 ASP B CA 1
ATOM 10616 C C . ASP B 1 523 ? -14.703 26.719 26.828 1 90 523 ASP B C 1
ATOM 10618 O O . ASP B 1 523 ? -13.688 27.281 27.234 1 90 523 ASP B O 1
ATOM 10622 N N . LEU B 1 524 ? -14.781 25.734 26.016 1 92.31 524 LEU B N 1
ATOM 10623 C CA . LEU B 1 524 ? -13.531 25.281 25.406 1 92.31 524 LEU B CA 1
ATOM 10624 C C . LEU B 1 524 ? -12.852 26.406 24.641 1 92.31 524 LEU B C 1
ATOM 10626 O O . LEU B 1 524 ? -11.641 26.609 24.766 1 92.31 524 LEU B O 1
ATOM 10630 N N . LEU B 1 525 ? -13.57 27.125 23.891 1 93.69 525 LEU B N 1
ATOM 10631 C CA . LEU B 1 525 ? -13.039 28.219 23.078 1 93.69 525 LEU B CA 1
ATOM 10632 C C . LEU B 1 525 ? -12.594 29.375 23.938 1 93.69 525 LEU B C 1
ATOM 10634 O O . LEU B 1 525 ? -11.594 30.047 23.641 1 93.69 525 LEU B O 1
ATOM 10638 N N . GLN B 1 526 ? -13.297 29.594 25.016 1 90 526 GLN B N 1
ATOM 10639 C CA . GLN B 1 526 ? -12.938 30.688 25.906 1 90 526 GLN B CA 1
ATOM 10640 C C . GLN B 1 526 ? -11.586 30.438 26.578 1 90 526 GLN B C 1
ATOM 10642 O O . GLN B 1 526 ? -10.812 31.375 26.797 1 90 526 GLN B O 1
ATOM 10647 N N . VAL B 1 527 ? -11.352 29.25 26.781 1 88.31 527 VAL B N 1
ATOM 10648 C CA . VAL B 1 527 ? -10.125 28.875 27.469 1 88.31 527 VAL B CA 1
ATOM 10649 C C . VAL B 1 527 ? -8.953 28.875 26.5 1 88.31 527 VAL B C 1
ATOM 10651 O O . VAL B 1 527 ? -7.848 29.297 26.828 1 88.31 527 VAL B O 1
ATOM 10654 N N . HIS B 1 528 ? -9.18 28.484 25.266 1 91.19 528 HIS B N 1
ATOM 10655 C CA . HIS B 1 528 ? -8.047 28.188 24.391 1 91.19 528 HIS B CA 1
ATOM 10656 C C . HIS B 1 528 ? -7.941 29.188 23.25 1 91.19 528 HIS B C 1
ATOM 10658 O O . HIS B 1 528 ? -6.84 29.578 22.859 1 91.19 528 HIS B O 1
ATOM 10664 N N . ALA B 1 529 ? -9.008 29.672 22.719 1 91 529 ALA B N 1
ATOM 10665 C CA . ALA B 1 529 ? -9.031 30.453 21.469 1 91 529 ALA B CA 1
ATOM 10666 C C . ALA B 1 529 ? -8.219 31.734 21.609 1 91 529 ALA B C 1
ATOM 10668 O O . ALA B 1 529 ? -7.551 32.156 20.672 1 91 529 ALA B O 1
ATOM 10669 N N . HIS B 1 530 ? -8.211 32.344 22.797 1 89.19 530 HIS B N 1
ATOM 10670 C CA . HIS B 1 530 ? -7.574 33.625 23 1 89.19 530 HIS B CA 1
ATOM 10671 C C . HIS B 1 530 ? -6.07 33.5 23.203 1 89.19 530 HIS B C 1
ATOM 10673 O O . HIS B 1 530 ? -5.332 34.469 23.156 1 89.19 530 HIS B O 1
ATOM 10679 N N . GLN B 1 531 ? -5.648 32.312 23.344 1 88.81 531 GLN B N 1
ATOM 10680 C CA . GLN B 1 531 ? -4.223 32.062 23.516 1 88.81 531 GLN B CA 1
ATOM 10681 C C . GLN B 1 531 ? -3.531 31.875 22.172 1 88.81 531 GLN B C 1
ATOM 10683 O O . GLN B 1 531 ? -2.307 31.969 22.078 1 88.81 531 GLN B O 1
ATOM 10688 N N . TYR B 1 532 ? -4.293 31.734 21.141 1 91.69 532 TYR B N 1
ATOM 10689 C CA . TYR B 1 532 ? -3.754 31.391 19.828 1 91.69 532 TYR B CA 1
ATOM 10690 C C . TYR B 1 532 ? -3.432 32.656 19.031 1 91.69 532 TYR B C 1
ATOM 10692 O O . TYR B 1 532 ? -4.07 33.688 19.219 1 91.69 532 TYR B O 1
ATOM 10700 N N . ALA B 1 533 ? -2.389 32.5 18.172 1 91.25 533 ALA B N 1
ATOM 10701 C CA . ALA B 1 533 ? -2.08 33.531 17.203 1 91.25 533 ALA B CA 1
ATOM 10702 C C . ALA B 1 533 ? -3.139 33.594 16.109 1 91.25 533 ALA B C 1
ATOM 10704 O O . ALA B 1 533 ? -3.91 32.656 15.93 1 91.25 533 ALA B O 1
ATOM 10705 N N . PRO B 1 534 ? -3.225 34.75 15.445 1 91 534 PRO B N 1
ATOM 10706 C CA . PRO B 1 534 ? -4.262 34.938 14.422 1 91 534 PRO B CA 1
ATOM 10707 C C . PRO B 1 534 ? -4.262 33.812 13.383 1 91 534 PRO B C 1
ATOM 10709 O O . PRO B 1 534 ? -5.328 33.375 12.961 1 91 534 PRO B O 1
ATOM 10712 N N . VAL B 1 535 ? -3.139 33.375 12.961 1 91.5 535 VAL B N 1
ATOM 10713 C CA . VAL B 1 535 ? -3.051 32.344 11.953 1 91.5 535 VAL B CA 1
ATOM 10714 C C . VAL B 1 535 ? -3.645 31.031 12.5 1 91.5 535 VAL B C 1
ATOM 10716 O O . VAL B 1 535 ? -4.289 30.281 11.766 1 91.5 535 VAL B O 1
ATOM 10719 N N . GLN B 1 536 ? -3.412 30.781 13.766 1 93.56 536 GLN B N 1
ATOM 10720 C CA . GLN B 1 536 ? -3.941 29.594 14.43 1 93.56 536 GLN B CA 1
ATOM 10721 C C . GLN B 1 536 ? -5.449 29.703 14.641 1 93.56 536 GLN B C 1
ATOM 10723 O O . GLN B 1 536 ? -6.176 28.719 14.5 1 93.56 536 GLN B O 1
ATOM 10728 N N . ARG B 1 537 ? -5.918 30.891 15.031 1 95 537 ARG B N 1
ATOM 10729 C CA . ARG B 1 537 ? -7.344 31.141 15.211 1 95 537 ARG B CA 1
ATOM 10730 C C . ARG B 1 537 ? -8.117 30.906 13.922 1 95 537 ARG B C 1
ATOM 10732 O O . ARG B 1 537 ? -9.258 30.453 13.945 1 95 537 ARG B O 1
ATOM 10739 N N . LYS B 1 538 ? -7.477 31.219 12.789 1 95.19 538 LYS B N 1
ATOM 10740 C CA . LYS B 1 538 ? -8.102 31.031 11.484 1 95.19 538 LYS B CA 1
ATOM 10741 C C . LYS B 1 538 ? -8.453 29.562 11.25 1 95.19 538 LYS B C 1
ATOM 10743 O O . LYS B 1 538 ? -9.43 29.25 10.57 1 95.19 538 LYS B O 1
ATOM 10748 N N . ILE B 1 539 ? -7.695 28.703 11.883 1 95.94 539 ILE B N 1
ATOM 10749 C CA . ILE B 1 539 ? -7.953 27.281 11.742 1 95.94 539 ILE B CA 1
ATOM 10750 C C . ILE B 1 539 ? -9.305 26.938 12.359 1 95.94 539 ILE B C 1
ATOM 10752 O O . ILE B 1 539 ? -10.094 26.203 11.766 1 95.94 539 ILE B O 1
ATOM 10756 N N . ILE B 1 540 ? -9.578 27.422 13.484 1 96.81 540 ILE B N 1
ATOM 10757 C CA . ILE B 1 540 ? -10.82 27.156 14.195 1 96.81 540 ILE B CA 1
ATOM 10758 C C . ILE B 1 540 ? -11.984 27.828 13.461 1 96.81 540 ILE B C 1
ATOM 10760 O O . ILE B 1 540 ? -13.062 27.234 13.328 1 96.81 540 ILE B O 1
ATOM 10764 N N . GLN B 1 541 ? -11.734 29.031 12.953 1 96.06 541 GLN B N 1
ATOM 10765 C CA . GLN B 1 541 ? -12.75 29.734 12.18 1 96.06 541 GLN B CA 1
ATOM 10766 C C . GLN B 1 541 ? -13.18 28.922 10.961 1 96.06 541 GLN B C 1
ATOM 10768 O O . GLN B 1 541 ? -14.375 28.797 10.688 1 96.06 541 GLN B O 1
ATOM 10773 N N . LYS B 1 542 ? -12.25 28.484 10.328 1 95.56 542 LYS B N 1
ATOM 10774 C CA . LYS B 1 542 ? -12.531 27.719 9.125 1 95.56 542 LYS B CA 1
ATOM 10775 C C . LYS B 1 542 ? -13.32 26.453 9.445 1 95.56 542 LYS B C 1
ATOM 10777 O O . LYS B 1 542 ? -14.219 26.062 8.695 1 95.56 542 LYS B O 1
ATOM 10782 N N . ALA B 1 543 ? -12.922 25.859 10.5 1 95.88 543 ALA B N 1
ATOM 10783 C CA . ALA B 1 543 ? -13.641 24.656 10.914 1 95.88 543 ALA B CA 1
ATOM 10784 C C . ALA B 1 543 ? -15.102 24.969 11.242 1 95.88 543 ALA B C 1
ATOM 10786 O O . ALA B 1 543 ? -16 24.219 10.867 1 95.88 543 ALA B O 1
ATOM 10787 N N . LEU B 1 544 ? -15.367 26 11.891 1 96.38 544 LEU B N 1
ATOM 10788 C CA . LEU B 1 544 ? -16.719 26.422 12.242 1 96.38 544 LEU B CA 1
ATOM 10789 C C . LEU B 1 544 ? -17.516 26.781 10.992 1 96.38 544 LEU B C 1
ATOM 10791 O O . LEU B 1 544 ? -18.703 26.453 10.898 1 96.38 544 LEU B O 1
ATOM 10795 N N . SER B 1 545 ? -16.844 27.406 10.078 1 96.06 545 SER B N 1
ATOM 10796 C CA . SER B 1 545 ? -17.516 27.75 8.828 1 96.06 545 SER B CA 1
ATOM 10797 C C . SER B 1 545 ? -17.969 26.5 8.078 1 96.06 545 SER B C 1
ATOM 10799 O O . SER B 1 545 ? -19.078 26.469 7.551 1 96.06 545 SER B O 1
ATOM 10801 N N . VAL B 1 546 ? -17.188 25.578 8.086 1 94.19 546 VAL B N 1
ATOM 10802 C CA . VAL B 1 546 ? -17.516 24.328 7.406 1 94.19 546 VAL B CA 1
ATOM 10803 C C . VAL B 1 546 ? -18.719 23.672 8.094 1 94.19 546 VAL B C 1
ATOM 10805 O O . VAL B 1 546 ? -19.594 23.125 7.434 1 94.19 546 VAL B O 1
ATOM 10808 N N . PHE B 1 547 ? -18.766 23.641 9.336 1 95.12 547 PHE B N 1
ATOM 10809 C CA . PHE B 1 547 ? -19.859 23.109 10.125 1 95.12 547 PHE B CA 1
ATOM 10810 C C . PHE B 1 547 ? -21.156 23.828 9.797 1 95.12 547 PHE B C 1
ATOM 10812 O O . PHE B 1 547 ? -22.203 23.188 9.633 1 95.12 547 PHE B O 1
ATOM 10819 N N . ILE B 1 548 ? -21.078 25.141 9.633 1 96.62 548 ILE B N 1
ATOM 10820 C CA . ILE B 1 548 ? -22.25 25.969 9.367 1 96.62 548 ILE B CA 1
ATOM 10821 C C . ILE B 1 548 ? -22.75 25.703 7.945 1 96.62 548 ILE B C 1
ATOM 10823 O O . ILE B 1 548 ? -23.969 25.625 7.719 1 96.62 548 ILE B O 1
ATOM 10827 N N . LEU B 1 549 ? -21.844 25.516 7.023 1 96.06 549 LEU B N 1
ATOM 10828 C CA . LEU B 1 549 ? -22.188 25.391 5.613 1 96.06 549 LEU B CA 1
ATOM 10829 C C . LEU B 1 549 ? -22.562 23.953 5.27 1 96.06 549 LEU B C 1
ATOM 10831 O O . LEU B 1 549 ? -23.078 23.688 4.18 1 96.06 549 LEU B O 1
ATOM 10835 N N . ASP B 1 550 ? -22.312 23.094 6.246 1 93.56 550 ASP B N 1
ATOM 10836 C CA . ASP B 1 550 ? -22.672 21.703 6.039 1 93.56 550 ASP B CA 1
ATOM 10837 C C . ASP B 1 550 ? -24.188 21.516 5.977 1 93.56 550 ASP B C 1
ATOM 10839 O O . ASP B 1 550 ? -24.906 21.938 6.887 1 93.56 550 ASP B O 1
ATOM 10843 N N . GLY B 1 551 ? -24.75 20.953 4.887 1 91.5 551 GLY B N 1
ATOM 10844 C CA . GLY B 1 551 ? -26.172 20.766 4.672 1 91.5 551 GLY B CA 1
ATOM 10845 C C . GLY B 1 551 ? -26.812 19.844 5.699 1 91.5 551 GLY B C 1
ATOM 10846 O O . GLY B 1 551 ? -28.016 19.922 5.941 1 91.5 551 GLY B O 1
ATOM 10847 N N . GLU B 1 552 ? -25.984 19.078 6.422 1 91.81 552 GLU B N 1
ATOM 10848 C CA . GLU B 1 552 ? -26.5 18.141 7.402 1 91.81 552 GLU B CA 1
ATOM 10849 C C . GLU B 1 552 ? -26.672 18.797 8.766 1 91.81 552 GLU B C 1
ATOM 10851 O O . GLU B 1 552 ? -27.375 18.266 9.633 1 91.81 552 GLU B O 1
ATOM 10856 N N . THR B 1 553 ? -26.109 19.984 8.938 1 94.12 553 THR B N 1
ATOM 10857 C CA . THR B 1 553 ? -26.25 20.719 10.195 1 94.12 553 THR B CA 1
ATOM 10858 C C . THR B 1 553 ? -27.609 21.391 10.289 1 94.12 553 THR B C 1
ATOM 10860 O O . THR B 1 553 ? -28.047 22.047 9.336 1 94.12 553 THR B O 1
ATOM 10863 N N . SER B 1 554 ? -28.297 21.109 11.367 1 93.69 554 SER B N 1
ATOM 10864 C CA . SER B 1 554 ? -29.594 21.766 11.57 1 93.69 554 SER B CA 1
ATOM 10865 C C . SER B 1 554 ? -29.469 23.281 11.539 1 93.69 554 SER B C 1
ATOM 10867 O O . SER B 1 554 ? -28.391 23.828 11.797 1 93.69 554 SER B O 1
ATOM 10869 N N . THR B 1 555 ? -30.5 24.047 11.195 1 95.06 555 THR B N 1
ATOM 10870 C CA . THR B 1 555 ? -30.484 25.5 11.109 1 95.06 555 THR B CA 1
ATOM 10871 C C . THR B 1 555 ? -30.188 26.125 12.477 1 95.06 555 THR B C 1
ATOM 10873 O O . THR B 1 555 ? -29.469 27.109 12.57 1 95.06 555 THR B O 1
ATOM 10876 N N . ALA B 1 556 ? -30.766 25.5 13.492 1 93.12 556 ALA B N 1
ATOM 10877 C CA . ALA B 1 556 ? -30.516 26 14.844 1 93.12 556 ALA B CA 1
ATOM 10878 C C . ALA B 1 556 ? -29.031 25.875 15.203 1 93.12 556 ALA B C 1
ATOM 10880 O O . ALA B 1 556 ? -28.453 26.812 15.766 1 93.12 556 ALA B O 1
ATOM 10881 N N . ASP B 1 557 ? -28.469 24.797 14.891 1 93.94 557 ASP B N 1
ATOM 10882 C CA . ASP B 1 557 ? -27.062 24.578 15.18 1 93.94 557 ASP B CA 1
ATOM 10883 C C . ASP B 1 557 ? -26.172 25.5 14.336 1 93.94 557 ASP B C 1
ATOM 10885 O O . ASP B 1 557 ? -25.141 25.969 14.805 1 93.94 557 ASP B O 1
ATOM 10889 N N . ALA B 1 558 ? -26.578 25.703 13.102 1 95.94 558 ALA B N 1
ATOM 10890 C CA . ALA B 1 558 ? -25.844 26.594 12.227 1 95.94 558 ALA B CA 1
ATOM 10891 C C . ALA B 1 558 ? -25.828 28.016 12.781 1 95.94 558 ALA B C 1
ATOM 10893 O O . ALA B 1 558 ? -24.812 28.703 12.727 1 95.94 558 ALA B O 1
ATOM 10894 N N . TRP B 1 559 ? -27 28.391 13.242 1 95.81 559 TRP B N 1
ATOM 10895 C CA . TRP B 1 559 ? -27.094 29.734 13.812 1 95.81 559 TRP B CA 1
ATOM 10896 C C . TRP B 1 559 ? -26.219 29.859 15.055 1 95.81 559 TRP B C 1
ATOM 10898 O O . TRP B 1 559 ? -25.547 30.875 15.234 1 95.81 559 TRP B O 1
ATOM 10908 N N . ASP B 1 560 ? -26.188 28.875 15.906 1 93.94 560 ASP B N 1
ATOM 10909 C CA . ASP B 1 560 ? -25.328 28.875 17.078 1 93.94 560 ASP B CA 1
ATOM 10910 C C . ASP B 1 560 ? -23.859 28.953 16.672 1 93.94 560 ASP B C 1
ATOM 10912 O O . ASP B 1 560 ? -23.062 29.625 17.328 1 93.94 560 ASP B O 1
ATOM 10916 N N . GLY B 1 561 ? -23.562 28.203 15.664 1 94.81 561 GLY B N 1
ATOM 10917 C CA . GLY B 1 561 ? -22.219 28.266 15.133 1 94.81 561 GLY B CA 1
ATOM 10918 C C . GLY B 1 561 ? -21.828 29.672 14.695 1 94.81 561 GLY B C 1
ATOM 10919 O O . GLY B 1 561 ? -20.703 30.125 14.977 1 94.81 561 GLY B O 1
ATOM 10920 N N . TYR B 1 562 ? -22.719 30.312 14.031 1 96.5 562 TYR B N 1
ATOM 10921 C CA . TYR B 1 562 ? -22.438 31.672 13.586 1 96.5 562 TYR B CA 1
ATOM 10922 C C . TYR B 1 562 ? -22.297 32.625 14.773 1 96.5 562 TYR B C 1
ATOM 10924 O O . TYR B 1 562 ? -21.453 33.531 14.75 1 96.5 562 TYR B O 1
ATOM 10932 N N . GLN B 1 563 ? -23.109 32.406 15.789 1 94.62 563 GLN B N 1
ATOM 10933 C CA . GLN B 1 563 ? -23 33.25 16.984 1 94.62 563 GLN B CA 1
ATOM 10934 C C . GLN B 1 563 ? -21.609 33.094 17.625 1 94.62 563 GLN B C 1
ATOM 10936 O O . GLN B 1 563 ? -21.078 34.062 18.156 1 94.62 563 GLN B O 1
ATOM 10941 N N . ILE B 1 564 ? -21.109 31.938 17.562 1 95.19 564 ILE B N 1
ATOM 10942 C CA . ILE B 1 564 ? -19.766 31.719 18.094 1 95.19 564 ILE B CA 1
ATOM 10943 C C . ILE B 1 564 ? -18.75 32.5 17.266 1 95.19 564 ILE B C 1
ATOM 10945 O O . ILE B 1 564 ? -17.859 33.156 17.812 1 95.19 564 ILE B O 1
ATOM 10949 N N . ILE B 1 565 ? -18.859 32.438 15.914 1 95 565 ILE B N 1
ATOM 10950 C CA . ILE B 1 565 ? -17.953 33.188 15.031 1 95 565 ILE B CA 1
ATOM 10951 C C . ILE B 1 565 ? -18.031 34.688 15.336 1 95 565 ILE B C 1
ATOM 10953 O O . ILE B 1 565 ? -17 35.344 15.391 1 95 565 ILE B O 1
ATOM 10957 N N . ARG B 1 566 ? -19.156 35.156 15.586 1 92.69 566 ARG B N 1
ATOM 10958 C CA . ARG B 1 566 ? -19.375 36.562 15.82 1 92.69 566 ARG B CA 1
ATOM 10959 C C . ARG B 1 566 ? -18.781 37 17.156 1 92.69 566 ARG B C 1
ATOM 10961 O O . ARG B 1 566 ? -18.141 38.031 17.25 1 92.69 566 ARG B O 1
ATOM 10968 N N . ASN B 1 567 ? -18.922 36.188 18.172 1 90.31 567 ASN B N 1
ATOM 10969 C CA . ASN B 1 567 ? -18.562 36.562 19.531 1 90.31 567 ASN B CA 1
ATOM 10970 C C . ASN B 1 567 ? -17.094 36.25 19.828 1 90.31 567 ASN B C 1
ATOM 10972 O O . ASN B 1 567 ? -16.406 37.062 20.484 1 90.31 567 ASN B O 1
ATOM 10976 N N . VAL B 1 568 ? -16.656 35.156 19.406 1 92.81 568 VAL B N 1
ATOM 10977 C CA . VAL B 1 568 ? -15.32 34.719 19.781 1 92.81 568 VAL B CA 1
ATOM 10978 C C . VAL B 1 568 ? -14.312 35.125 18.703 1 92.81 568 VAL B C 1
ATOM 10980 O O . VAL B 1 568 ? -13.148 35.406 19.016 1 92.81 568 VAL B O 1
ATOM 10983 N N . PHE B 1 569 ? -14.781 35.188 17.469 1 94.38 569 PHE B N 1
ATOM 10984 C CA . PHE B 1 569 ? -13.891 35.469 16.344 1 94.38 569 PHE B CA 1
ATOM 10985 C C . PHE B 1 569 ? -14.398 36.688 15.562 1 94.38 569 PHE B C 1
ATOM 10987 O O . PHE B 1 569 ? -14.703 36.562 14.375 1 94.38 569 PHE B O 1
ATOM 10994 N N . PRO B 1 570 ? -14.438 37.781 16.172 1 90.88 570 PRO B N 1
ATOM 10995 C CA . PRO B 1 570 ? -14.938 38.969 15.477 1 90.88 570 PRO B CA 1
ATOM 10996 C C . PRO B 1 570 ? -14.078 39.344 14.273 1 90.88 570 PRO B C 1
ATOM 10998 O O . PRO B 1 570 ? -14.531 40.062 13.391 1 90.88 570 PRO B O 1
ATOM 11001 N N . GLU B 1 571 ? -12.867 38.844 14.164 1 90.75 571 GLU B N 1
ATOM 11002 C CA . GLU B 1 571 ? -11.938 39.156 13.086 1 90.75 571 GLU B CA 1
ATOM 11003 C C . GLU B 1 571 ? -12.258 38.375 11.812 1 90.75 571 GLU B C 1
ATOM 11005 O O . GLU B 1 571 ? -11.594 38.562 10.789 1 90.75 571 GLU B O 1
ATOM 11010 N N . THR B 1 572 ? -13.297 37.531 11.805 1 93.44 572 THR B N 1
ATOM 11011 C CA . THR B 1 572 ? -13.656 36.781 10.609 1 93.44 572 THR B CA 1
ATOM 11012 C C . THR B 1 572 ? -13.961 37.719 9.445 1 93.44 572 THR B C 1
ATOM 11014 O O . THR B 1 572 ? -14.789 38.625 9.57 1 93.44 572 THR B O 1
ATOM 11017 N N . PRO B 1 573 ? -13.352 37.469 8.336 1 92.12 573 PRO B N 1
ATOM 11018 C CA . PRO B 1 573 ? -13.484 38.438 7.234 1 92.12 573 PRO B CA 1
ATOM 11019 C C . PRO B 1 573 ? -14.844 38.344 6.531 1 92.12 573 PRO B C 1
ATOM 11021 O O . PRO B 1 573 ? -15.578 37.375 6.738 1 92.12 573 PRO B O 1
ATOM 11024 N N . ARG B 1 574 ? -15.117 39.344 5.777 1 92.75 574 ARG B N 1
ATOM 11025 C CA . ARG B 1 574 ? -16.359 39.438 5.027 1 92.75 574 ARG B CA 1
ATOM 11026 C C . ARG B 1 574 ? -16.484 38.281 4.035 1 92.75 574 ARG B C 1
ATOM 11028 O O . ARG B 1 574 ? -17.578 37.75 3.82 1 92.75 574 ARG B O 1
ATOM 11035 N N . GLU B 1 575 ? -15.367 37.875 3.496 1 92.75 575 GLU B N 1
ATOM 11036 C CA . GLU B 1 575 ? -15.344 36.812 2.492 1 92.75 575 GLU B CA 1
ATOM 11037 C C . GLU B 1 575 ? -15.891 35.5 3.055 1 92.75 575 GLU B C 1
ATOM 11039 O O . GLU B 1 575 ? -16.453 34.688 2.314 1 92.75 575 GLU B O 1
ATOM 11044 N N . ASP B 1 576 ? -15.773 35.375 4.359 1 93.94 576 ASP B N 1
ATOM 11045 C CA . ASP B 1 576 ? -16.266 34.156 4.988 1 93.94 576 ASP B CA 1
ATOM 11046 C C . ASP B 1 576 ? -17.719 34.344 5.449 1 93.94 576 ASP B C 1
ATOM 11048 O O . ASP B 1 576 ? -18.453 33.344 5.582 1 93.94 576 ASP B O 1
ATOM 11052 N N . ARG B 1 577 ? -18.156 35.531 5.699 1 95.19 577 ARG B N 1
ATOM 11053 C CA . ARG B 1 577 ? -19.5 35.812 6.207 1 95.19 577 ARG B CA 1
ATOM 11054 C C . ARG B 1 577 ? -20.531 35.781 5.078 1 95.19 577 ARG B C 1
ATOM 11056 O O . ARG B 1 577 ? -21.688 35.438 5.293 1 95.19 577 ARG B O 1
ATOM 11063 N N . ILE B 1 578 ? -20.062 36.094 3.854 1 95.81 578 ILE B N 1
ATOM 11064 C CA . ILE B 1 578 ? -20.969 36.156 2.711 1 95.81 578 ILE B CA 1
ATOM 11065 C C . ILE B 1 578 ? -21.547 34.781 2.432 1 95.81 578 ILE B C 1
ATOM 11067 O O . ILE B 1 578 ? -22.766 34.625 2.334 1 95.81 578 ILE B O 1
ATOM 11071 N N . PRO B 1 579 ? -20.656 33.844 2.363 1 96.5 579 PRO B N 1
ATOM 11072 C CA . PRO B 1 579 ? -21.219 32.5 2.156 1 96.5 579 PRO B CA 1
ATOM 11073 C C . PRO B 1 579 ? -22.141 32.062 3.293 1 96.5 579 PRO B C 1
ATOM 11075 O O . PRO B 1 579 ? -23.109 31.344 3.064 1 96.5 579 PRO B O 1
ATOM 11078 N N . ILE B 1 580 ? -21.875 32.438 4.477 1 96.94 580 ILE B N 1
ATOM 11079 C CA . ILE B 1 580 ? -22.734 32.094 5.613 1 96.94 580 ILE B CA 1
ATOM 11080 C C . ILE B 1 580 ? -24.094 32.75 5.438 1 96.94 580 ILE B C 1
ATOM 11082 O O . ILE B 1 580 ? -25.125 32.125 5.656 1 96.94 580 ILE B O 1
ATOM 11086 N N . MET B 1 581 ? -24.109 34 5.023 1 96.81 581 MET B N 1
ATOM 11087 C CA . MET B 1 581 ? -25.344 34.719 4.738 1 96.81 581 MET B CA 1
ATOM 11088 C C . MET B 1 581 ? -26.141 34 3.646 1 96.81 581 MET B C 1
ATOM 11090 O O . MET B 1 581 ? -27.344 33.75 3.801 1 96.81 581 MET B O 1
ATOM 11094 N N . ARG B 1 582 ? -25.453 33.656 2.627 1 95.81 582 ARG B N 1
ATOM 11095 C CA . ARG B 1 582 ? -26.078 32.969 1.514 1 95.81 582 ARG B CA 1
ATOM 11096 C C . ARG B 1 582 ? -26.672 31.641 1.97 1 95.81 582 ARG B C 1
ATOM 11098 O O . ARG B 1 582 ? -27.734 31.219 1.481 1 95.81 582 ARG B O 1
ATOM 11105 N N . ASN B 1 583 ? -25.984 31.062 2.828 1 96.75 583 ASN B N 1
ATOM 11106 C CA . ASN B 1 583 ? -26.438 29.766 3.328 1 96.75 583 ASN B CA 1
ATOM 11107 C C . ASN B 1 583 ? -27.75 29.891 4.094 1 96.75 583 ASN B C 1
ATOM 11109 O O . ASN B 1 583 ? -28.609 29.016 4.008 1 96.75 583 ASN B O 1
ATOM 11113 N N . PHE B 1 584 ? -27.953 30.891 4.836 1 97.06 584 PHE B N 1
ATOM 11114 C CA . PHE B 1 584 ? -29.188 31.094 5.57 1 97.06 584 PHE B CA 1
ATOM 11115 C C . PHE B 1 584 ? -30.344 31.406 4.621 1 97.06 584 PHE B C 1
ATOM 11117 O O . PHE B 1 584 ? -31.484 31.031 4.867 1 97.06 584 PHE B O 1
ATOM 11124 N N . PHE B 1 585 ? -30.016 32.125 3.467 1 96.19 585 PHE B N 1
ATOM 11125 C CA . PHE B 1 585 ? -31.031 32.312 2.432 1 96.19 585 PHE B CA 1
ATOM 11126 C C . PHE B 1 585 ? -31.453 30.969 1.832 1 96.19 585 PHE B C 1
ATOM 11128 O O . PHE B 1 585 ? -32.656 30.734 1.616 1 96.19 585 PHE B O 1
ATOM 11135 N N . ALA B 1 586 ? -30.484 30.188 1.604 1 94 586 ALA B N 1
ATOM 11136 C CA . ALA B 1 586 ? -30.75 28.891 0.997 1 94 586 ALA B CA 1
ATOM 11137 C C . ALA B 1 586 ? -31.594 28.016 1.914 1 94 586 ALA B C 1
ATOM 11139 O O . ALA B 1 586 ? -32.344 27.172 1.443 1 94 586 ALA B O 1
ATOM 11140 N N . ARG B 1 587 ? -31.469 28.234 3.223 1 94.94 587 ARG B N 1
ATOM 11141 C CA . ARG B 1 587 ? -32.25 27.5 4.207 1 94.94 587 ARG B CA 1
ATOM 11142 C C . ARG B 1 587 ? -33.625 28.172 4.398 1 94.94 587 ARG B C 1
ATOM 11144 O O . ARG B 1 587 ? -34.406 27.766 5.27 1 94.94 587 ARG B O 1
ATOM 11151 N N . ASN B 1 588 ? -33.906 29.172 3.596 1 93.62 588 ASN B N 1
ATOM 11152 C CA . ASN B 1 588 ? -35.156 29.938 3.619 1 93.62 588 ASN B CA 1
ATOM 11153 C C . ASN B 1 588 ? -35.344 30.641 4.957 1 93.62 588 ASN B C 1
ATOM 11155 O O . ASN B 1 588 ? -36.469 30.703 5.48 1 93.62 588 ASN B O 1
ATOM 11159 N N . ARG B 1 589 ? -34.156 30.953 5.578 1 95.25 589 ARG B N 1
ATOM 11160 C CA . ARG B 1 589 ? -34.156 31.766 6.789 1 95.25 589 ARG B CA 1
ATOM 11161 C C . ARG B 1 589 ? -33.562 33.156 6.516 1 95.25 589 ARG B C 1
ATOM 11163 O O . ARG B 1 589 ? -32.469 33.469 7.004 1 95.25 589 ARG B O 1
ATOM 11170 N N . SER B 1 590 ? -34.375 33.969 5.816 1 95.06 590 SER B N 1
ATOM 11171 C CA . SER B 1 590 ? -33.969 35.281 5.41 1 95.06 590 SER B CA 1
ATOM 11172 C C . SER B 1 590 ? -33.75 36.188 6.617 1 95.06 590 SER B C 1
ATOM 11174 O O . SER B 1 590 ? -32.969 37.156 6.566 1 95.06 590 SER B O 1
ATOM 11176 N N . ASP B 1 591 ? -34.438 35.906 7.676 1 94.38 591 ASP B N 1
ATOM 11177 C CA . ASP B 1 591 ? -34.281 36.656 8.906 1 94.38 591 ASP B CA 1
ATOM 11178 C C . ASP B 1 591 ? -32.875 36.531 9.461 1 94.38 591 ASP B C 1
ATOM 11180 O O . ASP B 1 591 ? -32.25 37.531 9.812 1 94.38 591 ASP B O 1
ATOM 11184 N N . MET B 1 592 ? -32.406 35.312 9.5 1 96.38 592 MET B N 1
ATOM 11185 C CA . MET B 1 592 ? -31.062 35.094 10 1 96.38 592 MET B CA 1
ATOM 11186 C C . MET B 1 592 ? -30.016 35.688 9.062 1 96.38 592 MET B C 1
ATOM 11188 O O . MET B 1 592 ? -29.016 36.25 9.516 1 96.38 592 MET B O 1
ATOM 11192 N N . ALA B 1 593 ? -30.281 35.594 7.762 1 97.25 593 ALA B N 1
ATOM 11193 C CA . ALA B 1 593 ? -29.391 36.219 6.781 1 97.25 593 ALA B CA 1
ATOM 11194 C C . ALA B 1 593 ? -29.344 37.719 6.965 1 97.25 593 ALA B C 1
ATOM 11196 O O . ALA B 1 593 ? -28.281 38.344 6.809 1 97.25 593 ALA B O 1
ATOM 11197 N N . CYS B 1 594 ? -30.484 38.219 7.238 1 96.94 594 CYS B N 1
ATOM 11198 C CA . CYS B 1 594 ? -30.562 39.656 7.48 1 96.94 594 CYS B CA 1
ATOM 11199 C C . CYS B 1 594 ? -29.703 40.031 8.68 1 96.94 594 CYS B C 1
ATOM 11201 O O . CYS B 1 594 ? -29.016 41.062 8.648 1 96.94 594 CYS B O 1
ATOM 11203 N N . HIS B 1 595 ? -29.734 39.25 9.688 1 96.19 595 HIS B N 1
ATOM 11204 C CA . HIS B 1 595 ? -28.891 39.5 10.852 1 96.19 595 HIS B CA 1
ATOM 11205 C C . HIS B 1 595 ? -27.422 39.469 10.477 1 96.19 595 HIS B C 1
ATOM 11207 O O . HIS B 1 595 ? -26.641 40.344 10.93 1 96.19 595 HIS B O 1
ATOM 11213 N N . VAL B 1 596 ? -27.031 38.5 9.703 1 96.88 596 VAL B N 1
ATOM 11214 C CA . VAL B 1 596 ? -25.641 38.406 9.289 1 96.88 596 VAL B CA 1
ATOM 11215 C C . VAL B 1 596 ? -25.234 39.656 8.523 1 96.88 596 VAL B C 1
ATOM 11217 O O . VAL B 1 596 ? -24.125 40.188 8.727 1 96.88 596 VAL B O 1
ATOM 11220 N N . PHE B 1 597 ? -26.125 40.125 7.633 1 96.5 597 PHE B N 1
ATOM 11221 C CA . PHE B 1 597 ? -25.875 41.344 6.883 1 96.5 597 PHE B CA 1
ATOM 11222 C C . PHE B 1 597 ? -25.641 42.5 7.824 1 96.5 597 PHE B C 1
ATOM 11224 O O . PHE B 1 597 ? -24.672 43.25 7.656 1 96.5 597 PHE B O 1
ATOM 11231 N N . PHE B 1 598 ? -26.531 42.656 8.828 1 95.88 598 PHE B N 1
ATOM 11232 C CA . PHE B 1 598 ? -26.438 43.781 9.727 1 95.88 598 PHE B CA 1
ATOM 11233 C C . PHE B 1 598 ? -25.188 43.688 10.594 1 95.88 598 PHE B C 1
ATOM 11235 O O . PHE B 1 598 ? -24.609 44.719 10.961 1 95.88 598 PHE B O 1
ATOM 11242 N N . HIS B 1 599 ? -24.812 42.531 10.922 1 95.31 599 HIS B N 1
ATOM 11243 C CA . HIS B 1 599 ? -23.578 42.375 11.68 1 95.31 599 HIS B CA 1
ATOM 11244 C C . HIS B 1 599 ? -22.375 42.812 10.867 1 95.31 599 HIS B C 1
ATOM 11246 O O . HIS B 1 599 ? -21.406 43.344 11.43 1 95.31 599 HIS B O 1
ATOM 11252 N N . MET B 1 600 ? -22.375 42.594 9.555 1 94.94 600 MET B N 1
ATOM 11253 C CA . MET B 1 600 ? -21.297 43.062 8.695 1 94.94 600 MET B CA 1
ATOM 11254 C C . MET B 1 600 ? -21.359 44.594 8.562 1 94.94 600 MET B C 1
ATOM 11256 O O . MET B 1 600 ? -20.328 45.281 8.672 1 94.94 600 MET B O 1
ATOM 11260 N N . ARG B 1 601 ? -22.547 45.062 8.391 1 93.94 601 ARG B N 1
ATOM 11261 C CA . ARG B 1 601 ? -22.75 46.5 8.195 1 93.94 601 ARG B CA 1
ATOM 11262 C C . ARG B 1 601 ? -22.312 47.281 9.43 1 93.94 601 ARG B C 1
ATOM 11264 O O . ARG B 1 601 ? -21.719 48.375 9.305 1 93.94 601 ARG B O 1
ATOM 11271 N N . ASN B 1 602 ? -22.547 46.781 10.609 1 90.69 602 ASN B N 1
ATOM 11272 C CA . ASN B 1 602 ? -22.281 47.5 11.852 1 90.69 602 ASN B CA 1
ATOM 11273 C C . ASN B 1 602 ? -20.953 47.062 12.477 1 90.69 602 ASN B C 1
ATOM 11275 O O . ASN B 1 602 ? -20.703 47.344 13.656 1 90.69 602 ASN B O 1
ATOM 11279 N N . HIS B 1 603 ? -20.203 46.469 11.734 1 90.5 603 HIS B N 1
ATOM 11280 C CA . HIS B 1 603 ? -18.922 46 12.273 1 90.5 603 HIS B CA 1
ATOM 11281 C C . HIS B 1 603 ? -18.016 47.188 12.586 1 90.5 603 HIS B C 1
ATOM 11283 O O . HIS B 1 603 ? -18.062 48.219 11.906 1 90.5 603 HIS B O 1
ATOM 11289 N N . ILE B 1 604 ? -17.188 47.094 13.539 1 81.75 604 ILE B N 1
ATOM 11290 C CA . ILE B 1 604 ? -16.328 48.156 14.016 1 81.75 604 ILE B CA 1
ATOM 11291 C C . ILE B 1 604 ? -15.234 48.438 12.992 1 81.75 604 ILE B C 1
ATOM 11293 O O . ILE B 1 604 ? -14.875 49.594 12.766 1 81.75 604 ILE B O 1
ATOM 11297 N N . SER B 1 605 ? -14.797 47.406 12.336 1 83.81 605 SER B N 1
ATOM 11298 C CA . SER B 1 605 ? -13.719 47.531 11.359 1 83.81 605 SER B CA 1
ATOM 11299 C C . SER B 1 605 ? -14.281 47.781 9.953 1 83.81 605 SER B C 1
ATOM 11301 O O . SER B 1 605 ? -15.164 47.062 9.5 1 83.81 605 SER B O 1
ATOM 11303 N N . PRO B 1 606 ? -13.711 48.781 9.305 1 82.12 606 PRO B N 1
ATOM 11304 C CA . PRO B 1 606 ? -14.188 49.062 7.953 1 82.12 606 PRO B CA 1
ATOM 11305 C C . PRO B 1 606 ? -13.859 47.969 6.957 1 82.12 606 PRO B C 1
ATOM 11307 O O . PRO B 1 606 ? -14.5 47.844 5.91 1 82.12 606 PRO B O 1
ATOM 11310 N N . THR B 1 607 ? -12.953 47.156 7.344 1 83.12 607 THR B N 1
ATOM 11311 C CA . THR B 1 607 ? -12.555 46.094 6.43 1 83.12 607 THR B CA 1
ATOM 11312 C C . THR B 1 607 ? -13.625 45 6.375 1 83.12 607 THR B C 1
ATOM 11314 O O . THR B 1 607 ? -13.664 44.219 5.426 1 83.12 607 THR B O 1
ATOM 11317 N N . HIS B 1 608 ? -14.508 45.062 7.391 1 88.94 608 HIS B N 1
ATOM 11318 C CA . HIS B 1 608 ? -15.5 44 7.484 1 88.94 608 HIS B CA 1
ATOM 11319 C C . HIS B 1 608 ? -16.891 44.5 7.148 1 88.94 608 HIS B C 1
ATOM 11321 O O . HIS B 1 608 ? -17.844 43.719 7.031 1 88.94 608 HIS B O 1
ATOM 11327 N N . THR B 1 609 ? -17.031 45.719 6.914 1 89.5 609 THR B N 1
ATOM 11328 C CA . THR B 1 609 ? -18.344 46.312 6.699 1 89.5 609 THR B CA 1
ATOM 11329 C C . THR B 1 609 ? -18.906 45.906 5.336 1 89.5 609 THR B C 1
ATOM 11331 O O . THR B 1 609 ? -18.172 45.438 4.477 1 89.5 609 THR B O 1
ATOM 11334 N N . ALA B 1 610 ? -20.172 46.188 5.168 1 92.38 610 ALA B N 1
ATOM 11335 C CA . ALA B 1 610 ? -20.891 45.75 3.971 1 92.38 610 ALA B CA 1
ATOM 11336 C C . ALA B 1 610 ? -20.469 46.562 2.752 1 92.38 610 ALA B C 1
ATOM 11338 O O . ALA B 1 610 ? -20.438 47.781 2.801 1 92.38 610 ALA B O 1
ATOM 11339 N N . THR B 1 611 ? -20.062 45.875 1.748 1 92.88 611 THR B N 1
ATOM 11340 C CA . THR B 1 611 ? -19.734 46.5 0.464 1 92.88 611 THR B CA 1
ATOM 11341 C C . THR B 1 611 ? -20.906 46.344 -0.514 1 92.88 611 THR B C 1
ATOM 11343 O O . THR B 1 611 ? -21.953 45.812 -0.159 1 92.88 611 THR B O 1
ATOM 11346 N N . LYS B 1 612 ? -20.703 46.875 -1.704 1 93.88 612 LYS B N 1
ATOM 11347 C CA . LYS B 1 612 ? -21.719 46.781 -2.75 1 93.88 612 LYS B CA 1
ATOM 11348 C C . LYS B 1 612 ? -22.078 45.312 -3.02 1 93.88 612 LYS B C 1
ATOM 11350 O O . LYS B 1 612 ? -23.25 44.969 -3.186 1 93.88 612 LYS B O 1
ATOM 11355 N N . GLU B 1 613 ? -21.141 44.594 -2.998 1 93.44 613 GLU B N 1
ATOM 11356 C CA . GLU B 1 613 ? -21.344 43.156 -3.271 1 93.44 613 GLU B CA 1
ATOM 11357 C C . GLU B 1 613 ? -22.219 42.531 -2.197 1 93.44 613 GLU B C 1
ATOM 11359 O O . GLU B 1 613 ? -23.062 41.688 -2.498 1 93.44 613 GLU B O 1
ATOM 11364 N N . VAL B 1 614 ? -22 42.906 -0.936 1 96.12 614 VAL B N 1
ATOM 11365 C CA . VAL B 1 614 ? -22.781 42.344 0.174 1 96.12 614 VAL B CA 1
ATOM 11366 C C . VAL B 1 614 ? -24.234 42.781 0.039 1 96.12 614 VAL B C 1
ATOM 11368 O O . VAL B 1 614 ? -25.141 41.969 0.254 1 96.12 614 VAL B O 1
ATOM 11371 N N . TYR B 1 615 ? -24.453 44 -0.329 1 96.81 615 TYR B N 1
ATOM 11372 C CA . TYR B 1 615 ? -25.812 44.5 -0.539 1 96.81 615 TYR B CA 1
ATOM 11373 C C . TYR B 1 615 ? -26.5 43.75 -1.667 1 96.81 615 TYR B C 1
ATOM 11375 O O . TYR B 1 615 ? -27.656 43.344 -1.543 1 96.81 615 TYR B O 1
ATOM 11383 N N . VAL B 1 616 ? -25.797 43.594 -2.754 1 96.12 616 VAL B N 1
ATOM 11384 C CA . VAL B 1 616 ? -26.359 42.875 -3.904 1 96.12 616 VAL B CA 1
ATOM 11385 C C . VAL B 1 616 ? -26.766 41.469 -3.49 1 96.12 616 VAL B C 1
ATOM 11387 O O . VAL B 1 616 ? -27.859 41 -3.838 1 96.12 616 VAL B O 1
ATOM 11390 N N . GLU B 1 617 ? -25.938 40.812 -2.711 1 96 617 GLU B N 1
ATOM 11391 C CA . GLU B 1 617 ? -26.234 39.438 -2.244 1 96 617 GLU B CA 1
ATOM 11392 C C . GLU B 1 617 ? -27.453 39.438 -1.315 1 96 617 GLU B C 1
ATOM 11394 O O . GLU B 1 617 ? -28.266 38.531 -1.366 1 96 617 GLU B O 1
ATOM 11399 N N . ALA B 1 618 ? -27.484 40.375 -0.488 1 97.12 618 ALA B N 1
ATOM 11400 C CA . ALA B 1 618 ? -28.594 40.469 0.467 1 97.12 618 ALA B CA 1
ATOM 11401 C C . ALA B 1 618 ? -29.922 40.688 -0.249 1 97.12 618 ALA B C 1
ATOM 11403 O O . ALA B 1 618 ? -30.906 40 0.016 1 97.12 618 ALA B O 1
ATOM 11404 N N . PHE B 1 619 ? -29.922 41.656 -1.177 1 97.44 619 PHE B N 1
ATOM 11405 C CA . PHE B 1 619 ? -31.156 41.969 -1.89 1 97.44 619 PHE B CA 1
ATOM 11406 C C . PHE B 1 619 ? -31.594 40.812 -2.76 1 97.44 619 PHE B C 1
ATOM 11408 O O . PHE B 1 619 ? -32.781 40.531 -2.865 1 97.44 619 PHE B O 1
ATOM 11415 N N . THR B 1 620 ? -30.625 40.25 -3.412 1 96.12 620 THR B N 1
ATOM 11416 C CA . THR B 1 620 ? -30.953 39.062 -4.199 1 96.12 620 THR B CA 1
ATOM 11417 C C . THR B 1 620 ? -31.531 37.969 -3.314 1 96.12 620 THR B C 1
ATOM 11419 O O . THR B 1 620 ? -32.469 37.25 -3.717 1 96.12 620 THR B O 1
ATOM 11422 N N . GLY B 1 621 ? -30.969 37.75 -2.125 1 96.25 621 GLY B N 1
ATOM 11423 C CA . GLY B 1 621 ? -31.5 36.781 -1.179 1 96.25 621 GLY B CA 1
ATOM 11424 C C . GLY B 1 621 ? -32.906 37.094 -0.703 1 96.25 621 GLY B C 1
ATOM 11425 O O . GLY B 1 621 ? -33.75 36.219 -0.59 1 96.25 621 GLY B O 1
ATOM 11426 N N . PHE B 1 622 ? -33.125 38.375 -0.44 1 96.31 622 PHE B N 1
ATOM 11427 C CA . PHE B 1 622 ? -34.438 38.812 -0.023 1 96.31 622 PHE B CA 1
ATOM 11428 C C . PHE B 1 622 ? -35.469 38.562 -1.128 1 96.31 622 PHE B C 1
ATOM 11430 O O . PHE B 1 622 ? -36.625 38.25 -0.85 1 96.31 622 PHE B O 1
ATOM 11437 N N . ALA B 1 623 ? -35 38.719 -2.402 1 94.81 623 ALA B N 1
ATOM 11438 C CA . ALA B 1 623 ? -35.875 38.438 -3.547 1 94.81 623 ALA B CA 1
ATOM 11439 C C . ALA B 1 623 ? -36.25 36.969 -3.596 1 94.81 623 ALA B C 1
ATOM 11441 O O . ALA B 1 623 ? -37.438 36.656 -3.799 1 94.81 623 ALA B O 1
ATOM 11442 N N . ARG B 1 624 ? -35.344 36.188 -3.371 1 93.12 624 ARG B N 1
ATOM 11443 C CA . ARG B 1 624 ? -35.562 34.75 -3.465 1 93.12 624 ARG B CA 1
ATOM 11444 C C . ARG B 1 624 ? -36.5 34.25 -2.357 1 93.12 624 ARG B C 1
ATOM 11446 O O . ARG B 1 624 ? -37.281 33.312 -2.561 1 93.12 624 ARG B O 1
ATOM 11453 N N . CYS B 1 625 ? -36.406 34.938 -1.188 1 93.81 625 CYS B N 1
ATOM 11454 C CA . CYS B 1 625 ? -37.219 34.531 -0.052 1 93.81 625 CYS B CA 1
ATOM 11455 C C . CYS B 1 625 ? -38.469 35.375 0.05 1 93.81 625 CYS B C 1
ATOM 11457 O O . CYS B 1 625 ? -39.312 35.156 0.939 1 93.81 625 CYS B O 1
ATOM 11459 N N . ALA B 1 626 ? -38.688 36.312 -0.865 1 92.38 626 ALA B N 1
ATOM 11460 C CA . ALA B 1 626 ? -39.812 37.25 -0.884 1 92.38 626 ALA B CA 1
ATOM 11461 C C . ALA B 1 626 ? -40.031 37.875 0.482 1 92.38 626 ALA B C 1
ATOM 11463 O O . ALA B 1 626 ? -41.125 37.875 1.022 1 92.38 626 ALA B O 1
ATOM 11464 N N . ASP B 1 627 ? -38.906 38.344 1.081 1 94.88 627 ASP B N 1
ATOM 11465 C CA . ASP B 1 627 ? -38.938 38.969 2.404 1 94.88 627 ASP B CA 1
ATOM 11466 C C . ASP B 1 627 ? -39 40.5 2.299 1 94.88 627 ASP B C 1
ATOM 11468 O O . ASP B 1 627 ? -37.969 41.156 2.195 1 94.88 627 ASP B O 1
ATOM 11472 N N . ALA B 1 628 ? -40.156 41.031 2.453 1 94.5 628 ALA B N 1
ATOM 11473 C CA . ALA B 1 628 ? -40.375 42.469 2.248 1 94.5 628 ALA B CA 1
ATOM 11474 C C . ALA B 1 628 ? -39.844 43.281 3.43 1 94.5 628 ALA B C 1
ATOM 11476 O O . ALA B 1 628 ? -39.312 44.375 3.25 1 94.5 628 ALA B O 1
ATOM 11477 N N . GLU B 1 629 ? -40 42.75 4.57 1 94.56 629 GLU B N 1
ATOM 11478 C CA . GLU B 1 629 ? -39.625 43.469 5.766 1 94.56 629 GLU B CA 1
ATOM 11479 C C . GLU B 1 629 ? -38.094 43.688 5.805 1 94.56 629 GLU B C 1
ATOM 11481 O O . GLU B 1 629 ? -37.656 44.812 5.996 1 94.56 629 GLU B O 1
ATOM 11486 N N . SER B 1 630 ? -37.344 42.656 5.605 1 96 630 SER B N 1
ATOM 11487 C CA . SER B 1 630 ? -35.906 42.75 5.633 1 96 630 SER B CA 1
ATOM 11488 C C . SER B 1 630 ? -35.375 43.562 4.473 1 96 630 SER B C 1
ATOM 11490 O O . SER B 1 630 ? -34.375 44.281 4.605 1 96 630 SER B O 1
ATOM 11492 N N . LEU B 1 631 ? -36.094 43.5 3.365 1 96.88 631 LEU B N 1
ATOM 11493 C CA . LEU B 1 631 ? -35.719 44.281 2.199 1 96.88 631 LEU B CA 1
ATOM 11494 C C . LEU B 1 631 ? -35.781 45.781 2.521 1 96.88 631 LEU B C 1
ATOM 11496 O O . LEU B 1 631 ? -34.812 46.531 2.25 1 96.88 631 LEU B O 1
ATOM 11500 N N . GLU B 1 632 ? -36.844 46.156 3.162 1 95.44 632 GLU B N 1
ATOM 11501 C CA . GLU B 1 632 ? -37.031 47.562 3.479 1 95.44 632 GLU B CA 1
ATOM 11502 C C . GLU B 1 632 ? -36 48.031 4.484 1 95.44 632 GLU B C 1
ATOM 11504 O O . GLU B 1 632 ? -35.438 49.156 4.359 1 95.44 632 GLU B O 1
ATOM 11509 N N . LEU B 1 633 ? -35.781 47.25 5.453 1 95.12 633 LEU B N 1
ATOM 11510 C CA . LEU B 1 633 ? -34.812 47.594 6.473 1 95.12 633 LEU B CA 1
ATOM 11511 C C . LEU B 1 633 ? -33.406 47.75 5.852 1 95.12 633 LEU B C 1
ATOM 11513 O O . LEU B 1 633 ? -32.688 48.719 6.176 1 95.12 633 LEU B O 1
ATOM 11517 N N . THR B 1 634 ? -33.031 46.875 4.965 1 96 634 THR B N 1
ATOM 11518 C CA . THR B 1 634 ? -31.703 46.875 4.34 1 96 634 THR B CA 1
ATOM 11519 C C . THR B 1 634 ? -31.594 48.031 3.342 1 96 634 THR B C 1
ATOM 11521 O O . THR B 1 634 ? -30.531 48.625 3.207 1 96 634 THR B O 1
ATOM 11524 N N . HIS B 1 635 ? -32.656 48.219 2.633 1 95.69 635 HIS B N 1
ATOM 11525 C CA . HIS B 1 635 ? -32.656 49.344 1.694 1 95.69 635 HIS B CA 1
ATOM 11526 C C . HIS B 1 635 ? -32.469 50.688 2.416 1 95.69 635 HIS B C 1
ATOM 11528 O O . HIS B 1 635 ? -31.781 51.562 1.909 1 95.69 635 HIS B O 1
ATOM 11534 N N . ASN B 1 636 ? -33.094 50.812 3.574 1 94.88 636 ASN B N 1
ATOM 11535 C CA . ASN B 1 636 ? -32.906 52 4.379 1 94.88 636 ASN B CA 1
ATOM 11536 C C . ASN B 1 636 ? -31.438 52.156 4.805 1 94.88 636 ASN B C 1
ATOM 11538 O O . ASN B 1 636 ? -30.922 53.281 4.863 1 94.88 636 ASN B O 1
ATOM 11542 N N . GLN B 1 637 ? -30.844 51.062 5.109 1 94.19 637 GLN B N 1
ATOM 11543 C CA . GLN B 1 637 ? -29.422 51.094 5.465 1 94.19 637 GLN B CA 1
ATOM 11544 C C . GLN B 1 637 ? -28.578 51.562 4.281 1 94.19 637 GLN B C 1
ATOM 11546 O O . GLN B 1 637 ? -27.578 52.25 4.461 1 94.19 637 GLN B O 1
ATOM 11551 N N . LEU B 1 638 ? -28.938 51.125 3.104 1 94.94 638 LEU B N 1
ATOM 11552 C CA . LEU B 1 638 ? -28.203 51.5 1.897 1 94.94 638 LEU B CA 1
ATOM 11553 C C . LEU B 1 638 ? -28.281 53 1.663 1 94.94 638 LEU B C 1
ATOM 11555 O O . LEU B 1 638 ? -27.281 53.625 1.275 1 94.94 638 LEU B O 1
ATOM 11559 N N . LYS B 1 639 ? -29.438 53.562 1.996 1 92.69 639 LYS B N 1
ATOM 11560 C CA . LYS B 1 639 ? -29.641 55 1.808 1 92.69 639 LYS B CA 1
ATOM 11561 C C . LYS B 1 639 ? -28.75 55.812 2.736 1 92.69 639 LYS B C 1
ATOM 11563 O O . LYS B 1 639 ? -28.312 56.906 2.387 1 92.69 639 LYS B O 1
ATOM 11568 N N . LEU B 1 640 ? -28.453 55.156 3.826 1 90.75 640 LEU B N 1
ATOM 11569 C CA . LEU B 1 640 ? -27.656 55.844 4.84 1 90.75 640 LEU B CA 1
ATOM 11570 C C . LEU B 1 640 ? -26.172 55.562 4.648 1 90.75 640 LEU B C 1
ATOM 11572 O O . LEU B 1 640 ? -25.328 56.281 5.219 1 90.75 640 LEU B O 1
ATOM 11576 N N . ASP B 1 641 ? -25.891 54.625 3.82 1 91.75 641 ASP B N 1
ATOM 11577 C CA . ASP B 1 641 ? -24.5 54.219 3.621 1 91.75 641 ASP B CA 1
ATOM 11578 C C . ASP B 1 641 ? -23.828 55.062 2.539 1 91.75 641 ASP B C 1
ATOM 11580 O O . ASP B 1 641 ? -24.031 54.844 1.347 1 91.75 641 ASP B O 1
ATOM 11584 N N . LEU B 1 642 ? -22.953 55.906 2.857 1 88.5 642 LEU B N 1
ATOM 11585 C CA . LEU B 1 642 ? -22.328 56.844 1.932 1 88.5 642 LEU B CA 1
ATOM 11586 C C . LEU B 1 642 ? -21.141 56.188 1.219 1 88.5 642 LEU B C 1
ATOM 11588 O O . LEU B 1 642 ? -20.656 56.719 0.222 1 88.5 642 LEU B O 1
ATOM 11592 N N . SER B 1 643 ? -20.797 55.031 1.663 1 88.44 643 SER B N 1
ATOM 11593 C CA . SER B 1 643 ? -19.594 54.406 1.115 1 88.44 643 SER B CA 1
ATOM 11594 C C . SER B 1 643 ? -19.922 53.562 -0.112 1 88.44 643 SER B C 1
ATOM 11596 O O . SER B 1 643 ? -19.016 53.156 -0.839 1 88.44 643 SER B O 1
ATOM 11598 N N . VAL B 1 644 ? -21.188 53.375 -0.452 1 92.25 644 VAL B N 1
ATOM 11599 C CA . VAL B 1 644 ? -21.562 52.5 -1.537 1 92.25 644 VAL B CA 1
ATOM 11600 C C . VAL B 1 644 ? -22.172 53.281 -2.688 1 92.25 644 VAL B C 1
ATOM 11602 O O . VAL B 1 644 ? -23.094 54.094 -2.482 1 92.25 644 VAL B O 1
ATOM 11605 N N . ASP B 1 645 ? -21.641 53.062 -3.855 1 89.56 645 ASP B N 1
ATOM 11606 C CA . ASP B 1 645 ? -22.172 53.719 -5.047 1 89.56 645 ASP B CA 1
ATOM 11607 C C . ASP B 1 645 ? -23.219 52.875 -5.734 1 89.56 645 ASP B C 1
ATOM 11609 O O . ASP B 1 645 ? -23.062 51.625 -5.82 1 89.56 645 ASP B O 1
ATOM 11613 N N . MET B 1 646 ? -24.266 53.594 -6.16 1 91 646 MET B N 1
ATOM 11614 C CA . MET B 1 646 ? -25.359 52.906 -6.836 1 91 646 MET B CA 1
ATOM 11615 C C . MET B 1 646 ? -25 52.594 -8.289 1 91 646 MET B C 1
ATOM 11617 O O . MET B 1 646 ? -24.812 53.531 -9.094 1 91 646 MET B O 1
ATOM 11621 N N . ASP B 1 647 ? -24.75 51.344 -8.594 1 93.12 647 ASP B N 1
ATOM 11622 C CA . ASP B 1 647 ? -24.516 50.938 -9.977 1 93.12 647 ASP B CA 1
ATOM 11623 C C . ASP B 1 647 ? -25.672 50.094 -10.508 1 93.12 647 ASP B C 1
ATOM 11625 O O . ASP B 1 647 ? -26.672 49.906 -9.812 1 93.12 647 ASP B O 1
ATOM 11629 N N . THR B 1 648 ? -25.578 49.688 -11.711 1 95.56 648 THR B N 1
ATOM 11630 C CA . THR B 1 648 ? -26.672 48.969 -12.359 1 95.56 648 THR B CA 1
ATOM 11631 C C . THR B 1 648 ? -26.938 47.656 -11.656 1 95.56 648 THR B C 1
ATOM 11633 O O . THR B 1 648 ? -28.094 47.25 -11.492 1 95.56 648 THR B O 1
ATOM 11636 N N . LYS B 1 649 ? -25.906 47.031 -11.273 1 95.56 649 LYS B N 1
ATOM 11637 C CA . LYS B 1 649 ? -26.062 45.719 -10.617 1 95.56 649 LYS B CA 1
ATOM 11638 C C . LYS B 1 649 ? -26.828 45.875 -9.305 1 95.56 649 LYS B C 1
ATOM 11640 O O . LYS B 1 649 ? -27.703 45.062 -9 1 95.56 649 LYS B O 1
ATOM 11645 N N . LEU B 1 650 ? -26.469 46.844 -8.508 1 96.38 650 LEU B N 1
ATOM 11646 C CA . LEU B 1 650 ? -27.141 47.125 -7.25 1 96.38 650 LEU B CA 1
ATOM 11647 C C . LEU B 1 650 ? -28.594 47.531 -7.492 1 96.38 650 LEU B C 1
ATOM 11649 O O . LEU B 1 650 ? -29.5 47.062 -6.785 1 96.38 650 LEU B O 1
ATOM 11653 N N . ARG B 1 651 ? -28.844 48.375 -8.461 1 96.81 651 ARG B N 1
ATOM 11654 C CA . ARG B 1 651 ? -30.203 48.781 -8.797 1 96.81 651 ARG B CA 1
ATOM 11655 C C . ARG B 1 651 ? -31.031 47.594 -9.281 1 96.81 651 ARG B C 1
ATOM 11657 O O . ARG B 1 651 ? -32.219 47.469 -8.969 1 96.81 651 ARG B O 1
ATOM 11664 N N . ASN B 1 652 ? -30.312 46.781 -10.094 1 96.62 652 ASN B N 1
ATOM 11665 C CA . ASN B 1 652 ? -30.984 45.562 -10.539 1 96.62 652 ASN B CA 1
ATOM 11666 C C . ASN B 1 652 ? -31.422 44.719 -9.359 1 96.62 652 ASN B C 1
ATOM 11668 O O . ASN B 1 652 ? -32.5 44.125 -9.367 1 96.62 652 ASN B O 1
ATOM 11672 N N . SER B 1 653 ? -30.562 44.562 -8.391 1 97.38 653 SER B N 1
ATOM 11673 C CA . SER B 1 653 ? -30.875 43.75 -7.227 1 97.38 653 SER B CA 1
ATOM 11674 C C . SER B 1 653 ? -32.062 44.312 -6.445 1 97.38 653 SER B C 1
ATOM 11676 O O . SER B 1 653 ? -32.906 43.594 -5.941 1 97.38 653 SER B O 1
ATOM 11678 N N . LEU B 1 654 ? -32.094 45.594 -6.336 1 96.94 654 LEU B N 1
ATOM 11679 C CA . LEU B 1 654 ? -33.219 46.25 -5.68 1 96.94 654 LEU B CA 1
ATOM 11680 C C . LEU B 1 654 ? -34.5 46.094 -6.473 1 96.94 654 LEU B C 1
ATOM 11682 O O . LEU B 1 654 ? -35.562 45.781 -5.902 1 96.94 654 LEU B O 1
ATOM 11686 N N . MET B 1 655 ? -34.375 46.312 -7.805 1 96.94 655 MET B N 1
ATOM 11687 C CA . MET B 1 655 ? -35.531 46.094 -8.688 1 96.94 655 MET B CA 1
ATOM 11688 C C . MET B 1 655 ? -36.094 44.688 -8.539 1 96.94 655 MET B C 1
ATOM 11690 O O . MET B 1 655 ? -37.281 44.469 -8.414 1 96.94 655 MET B O 1
ATOM 11694 N N . LEU B 1 656 ? -35.156 43.812 -8.539 1 96.62 656 LEU B N 1
ATOM 11695 C CA . LEU B 1 656 ? -35.531 42.406 -8.422 1 96.62 656 LEU B CA 1
ATOM 11696 C C . LEU B 1 656 ? -36.188 42.125 -7.078 1 96.62 656 LEU B C 1
ATOM 11698 O O . LEU B 1 656 ? -37.219 41.438 -7.016 1 96.62 656 LEU B O 1
ATOM 11702 N N . ALA B 1 657 ? -35.656 42.562 -5.961 1 97.19 657 ALA B N 1
ATOM 11703 C CA . ALA B 1 657 ? -36.188 42.344 -4.617 1 97.19 657 ALA B CA 1
ATOM 11704 C C . ALA B 1 657 ? -37.594 42.938 -4.461 1 97.19 657 ALA B C 1
ATOM 11706 O O . ALA B 1 657 ? -38.5 42.281 -3.928 1 97.19 657 ALA B O 1
ATOM 11707 N N . TYR B 1 658 ? -37.75 44.094 -4.957 1 96.25 658 TYR B N 1
ATOM 11708 C CA . TYR B 1 658 ? -39.062 44.75 -4.836 1 96.25 658 TYR B CA 1
ATOM 11709 C C . TYR B 1 658 ? -40.094 44.094 -5.75 1 96.25 658 TYR B C 1
ATOM 11711 O O . TYR B 1 658 ? -41.281 44 -5.414 1 96.25 658 TYR B O 1
ATOM 11719 N N . ALA B 1 659 ? -39.688 43.656 -6.922 1 95 659 ALA B N 1
ATOM 11720 C CA . ALA B 1 659 ? -40.594 42.906 -7.801 1 95 659 ALA B CA 1
ATOM 11721 C C . ALA B 1 659 ? -41.062 41.625 -7.141 1 95 659 ALA B C 1
ATOM 11723 O O . ALA B 1 659 ? -42.219 41.25 -7.23 1 95 659 ALA B O 1
ATOM 11724 N N . ALA B 1 660 ? -40.125 40.969 -6.465 1 93.88 660 ALA B N 1
ATOM 11725 C CA . ALA B 1 660 ? -40.406 39.656 -5.852 1 93.88 660 ALA B CA 1
ATOM 11726 C C . ALA B 1 660 ? -41.312 39.812 -4.625 1 93.88 660 ALA B C 1
ATOM 11728 O O . ALA B 1 660 ? -42.062 38.906 -4.262 1 93.88 660 ALA B O 1
ATOM 11729 N N . THR B 1 661 ? -41.312 40.938 -3.932 1 94.38 661 THR B N 1
ATOM 11730 C CA . THR B 1 661 ? -42.094 41.188 -2.723 1 94.38 661 THR B CA 1
ATOM 11731 C C . THR B 1 661 ? -43.438 41.844 -3.061 1 94.38 661 THR B C 1
ATOM 11733 O O . THR B 1 661 ? -44.188 42.219 -2.164 1 94.38 661 THR B O 1
ATOM 11736 N N . GLY B 1 662 ? -43.75 42.094 -4.297 1 90.62 662 GLY B N 1
ATOM 11737 C CA . GLY B 1 662 ? -45.062 42.562 -4.738 1 90.62 662 GLY B CA 1
ATOM 11738 C C . GLY B 1 662 ? -45.094 44.062 -4.922 1 90.62 662 GLY B C 1
ATOM 11739 O O . GLY B 1 662 ? -46.156 44.625 -5.223 1 90.62 662 GLY B O 1
ATOM 11740 N N . GLU B 1 663 ? -44.031 44.719 -4.68 1 94.25 663 GLU B N 1
ATOM 11741 C CA . GLU B 1 663 ? -43.969 46.156 -4.918 1 94.25 663 GLU B CA 1
ATOM 11742 C C . GLU B 1 663 ? -43.438 46.469 -6.316 1 94.25 663 GLU B C 1
ATOM 11744 O O . GLU B 1 663 ? -42.375 47.062 -6.465 1 94.25 663 GLU B O 1
ATOM 11749 N N . ASN B 1 664 ? -44.281 46.25 -7.285 1 94.31 664 ASN B N 1
ATOM 11750 C CA . ASN B 1 664 ? -43.875 46.281 -8.688 1 94.31 664 ASN B CA 1
ATOM 11751 C C . ASN B 1 664 ? -43.719 47.719 -9.172 1 94.31 664 ASN B C 1
ATOM 11753 O O . ASN B 1 664 ? -42.875 48 -10.031 1 94.31 664 ASN B O 1
ATOM 11757 N N . ARG B 1 665 ? -44.531 48.531 -8.57 1 93.06 665 ARG B N 1
ATOM 11758 C CA . ARG B 1 665 ? -44.438 49.938 -8.969 1 93.06 665 ARG B CA 1
ATOM 11759 C C . ARG B 1 665 ? -43.062 50.5 -8.594 1 93.06 665 ARG B C 1
ATOM 11761 O O . ARG B 1 665 ? -42.438 51.188 -9.391 1 93.06 665 ARG B O 1
ATOM 11768 N N . LYS B 1 666 ? -42.75 50.219 -7.41 1 94.62 666 LYS B N 1
ATOM 11769 C CA . LYS B 1 666 ? -41.438 50.656 -6.953 1 94.62 666 LYS B CA 1
ATOM 11770 C C . LYS B 1 666 ? -40.312 50 -7.773 1 94.62 666 LYS B C 1
ATOM 11772 O O . LYS B 1 666 ? -39.281 50.625 -8.039 1 94.62 666 LYS B O 1
ATOM 11777 N N . ALA B 1 667 ? -40.469 48.781 -8.102 1 96.12 667 ALA B N 1
ATOM 11778 C CA . ALA B 1 667 ? -39.5 48.062 -8.938 1 96.12 667 ALA B CA 1
ATOM 11779 C C . ALA B 1 667 ? -39.312 48.75 -10.273 1 96.12 667 ALA B C 1
ATOM 11781 O O . ALA B 1 667 ? -38.156 48.938 -10.727 1 96.12 667 ALA B O 1
ATOM 11782 N N . LEU B 1 668 ? -40.344 49.188 -10.859 1 94.44 668 LEU B N 1
ATOM 11783 C CA . LEU B 1 668 ? -40.25 49.812 -12.164 1 94.44 668 LEU B CA 1
ATOM 11784 C C . LEU B 1 668 ? -39.656 51.219 -12.055 1 94.44 668 LEU B C 1
ATOM 11786 O O . LEU B 1 668 ? -39.156 51.781 -13.039 1 94.44 668 LEU B O 1
ATOM 11790 N N . MET B 1 669 ? -39.844 51.781 -10.852 1 94.75 669 MET B N 1
ATOM 11791 C CA . MET B 1 669 ? -39.156 53.031 -10.641 1 94.75 669 MET B CA 1
ATOM 11792 C C . MET B 1 669 ? -37.625 52.875 -10.75 1 94.75 669 MET B C 1
ATOM 11794 O O . MET B 1 669 ? -36.938 53.75 -11.289 1 94.75 669 MET B O 1
ATOM 11798 N N . PHE B 1 670 ? -37.219 51.812 -10.281 1 96.25 670 PHE B N 1
ATOM 11799 C CA . PHE B 1 670 ? -35.781 51.531 -10.398 1 96.25 670 PHE B CA 1
ATOM 11800 C C . PHE B 1 670 ? -35.406 51.281 -11.844 1 96.25 670 PHE B C 1
ATOM 11802 O O . PHE B 1 670 ? -34.312 51.625 -12.273 1 96.25 670 PHE B O 1
ATOM 11809 N N . TRP B 1 671 ? -36.281 50.625 -12.625 1 95.44 671 TRP B N 1
ATOM 11810 C CA . TRP B 1 671 ? -36.062 50.438 -14.062 1 95.44 671 TRP B CA 1
ATOM 11811 C C . TRP B 1 671 ? -35.844 51.781 -14.758 1 95.44 671 TRP B C 1
ATOM 11813 O O . TRP B 1 671 ? -34.938 51.938 -15.57 1 95.44 671 TRP B O 1
ATOM 11823 N N . ARG B 1 672 ? -36.656 52.719 -14.32 1 94.19 672 ARG B N 1
ATOM 11824 C CA . ARG B 1 672 ? -36.5 54.031 -14.891 1 94.19 672 ARG B CA 1
ATOM 11825 C C . ARG B 1 672 ? -35.156 54.656 -14.523 1 94.19 672 ARG B C 1
ATOM 11827 O O . ARG B 1 672 ? -34.5 55.25 -15.375 1 94.19 672 ARG B O 1
ATOM 11834 N N . ASP B 1 673 ? -34.781 54.5 -13.305 1 94.56 673 ASP B N 1
ATOM 11835 C CA . ASP B 1 673 ? -33.5 55.031 -12.844 1 94.56 673 ASP B CA 1
ATOM 11836 C C . ASP B 1 673 ? -32.344 54.406 -13.625 1 94.56 673 ASP B C 1
ATOM 11838 O O . ASP B 1 673 ? -31.375 55.094 -13.938 1 94.56 673 ASP B O 1
ATOM 11842 N N . ILE B 1 674 ? -32.406 53.125 -13.898 1 95.69 674 ILE B N 1
ATOM 11843 C CA . ILE B 1 674 ? -31.375 52.406 -14.625 1 95.69 674 ILE B CA 1
ATOM 11844 C C . ILE B 1 674 ? -31.25 52.938 -16.047 1 95.69 674 ILE B C 1
ATOM 11846 O O . ILE B 1 674 ? -30.141 53.156 -16.547 1 95.69 674 ILE B O 1
ATOM 11850 N N . CYS B 1 675 ? -32.406 53.188 -16.625 1 92.81 675 CYS B N 1
ATOM 11851 C CA . CYS B 1 675 ? -32.406 53.656 -17.984 1 92.81 675 CYS B CA 1
ATOM 11852 C C . CYS B 1 675 ? -31.828 55.062 -18.078 1 92.81 675 CYS B C 1
ATOM 11854 O O . CYS B 1 675 ? -31.203 55.438 -19.078 1 92.81 675 CYS B O 1
ATOM 11856 N N . GLU B 1 676 ? -32 55.844 -17.016 1 92.44 676 GLU B N 1
ATOM 11857 C CA . GLU B 1 676 ? -31.531 57.219 -17 1 92.44 676 GLU B CA 1
ATOM 11858 C C . GLU B 1 676 ? -30.094 57.312 -16.469 1 92.44 676 GLU B C 1
ATOM 11860 O O . GLU B 1 676 ? -29.453 58.375 -16.578 1 92.44 676 GLU B O 1
ATOM 11865 N N . SER B 1 677 ? -29.656 56.312 -15.992 1 91.69 677 SER B N 1
ATOM 11866 C CA . SER B 1 677 ? -28.312 56.281 -15.43 1 91.69 677 SER B CA 1
ATOM 11867 C C . SER B 1 677 ? -27.266 56.25 -16.531 1 91.69 677 SER B C 1
ATOM 11869 O O . SER B 1 677 ? -27.562 55.938 -17.688 1 91.69 677 SER B O 1
ATOM 11871 N N . ARG B 1 678 ? -25.953 56.531 -16.172 1 89.62 678 ARG B N 1
ATOM 11872 C CA . ARG B 1 678 ? -24.844 56.594 -17.125 1 89.62 678 ARG B CA 1
ATOM 11873 C C . ARG B 1 678 ? -24.469 55.188 -17.625 1 89.62 678 ARG B C 1
ATOM 11875 O O . ARG B 1 678 ? -24.141 55.031 -18.797 1 89.62 678 ARG B O 1
ATOM 11882 N N . GLU B 1 679 ? -24.547 54.219 -16.719 1 91.88 679 GLU B N 1
ATOM 11883 C CA . GLU B 1 679 ? -24.141 52.875 -17.062 1 91.88 679 GLU B CA 1
ATOM 11884 C C . GLU B 1 679 ? -25.172 52.219 -17.984 1 91.88 679 GLU B C 1
ATOM 11886 O O . GLU B 1 679 ? -24.812 51.375 -18.812 1 91.88 679 GLU B O 1
ATOM 11891 N N . GLY B 1 680 ? -26.438 52.469 -17.828 1 90.62 680 GLY B N 1
ATOM 11892 C CA . GLY B 1 680 ? -27.5 51.938 -18.656 1 90.62 680 GLY B CA 1
ATOM 11893 C C . GLY B 1 680 ? -27.938 50.531 -18.234 1 90.62 680 GLY B C 1
ATOM 11894 O O . GLY B 1 680 ? -27.359 49.938 -17.312 1 90.62 680 GLY B O 1
ATOM 11895 N N . PRO B 1 681 ? -28.922 50.062 -18.922 1 93.31 681 PRO B N 1
ATOM 11896 C CA . PRO B 1 681 ? -29.469 48.75 -18.562 1 93.31 681 PRO B CA 1
ATOM 11897 C C . PRO B 1 681 ? -28.641 47.594 -19.109 1 93.31 681 PRO B C 1
ATOM 11899 O O . PRO B 1 681 ? -27.938 47.75 -20.109 1 93.31 681 PRO B O 1
ATOM 11902 N N . SER B 1 682 ? -28.609 46.531 -18.375 1 93.62 682 SER B N 1
ATOM 11903 C CA . SER B 1 682 ? -28.016 45.25 -18.828 1 93.62 682 SER B CA 1
ATOM 11904 C C . SER B 1 682 ? -29.094 44.281 -19.266 1 93.62 682 SER B C 1
ATOM 11906 O O . SER B 1 682 ? -30.297 44.562 -19.125 1 93.62 682 SER B O 1
ATOM 11908 N N . TYR B 1 683 ? -28.703 43.125 -19.844 1 93.38 683 TYR B N 1
ATOM 11909 C CA . TYR B 1 683 ? -29.672 42.094 -20.234 1 93.38 683 TYR B CA 1
ATOM 11910 C C . TYR B 1 683 ? -30.484 41.625 -19.047 1 93.38 683 TYR B C 1
ATOM 11912 O O . TYR B 1 683 ? -31.688 41.406 -19.156 1 93.38 683 TYR B O 1
ATOM 11920 N N . ASN B 1 684 ? -29.844 41.594 -17.922 1 95.06 684 ASN B N 1
ATOM 11921 C CA . ASN B 1 684 ? -30.547 41.188 -16.703 1 95.06 684 ASN B CA 1
ATOM 11922 C C . ASN B 1 684 ? -31.547 42.25 -16.234 1 95.06 684 ASN B C 1
ATOM 11924 O O . ASN B 1 684 ? -32.562 41.906 -15.648 1 95.06 684 ASN B O 1
ATOM 11928 N N . SER B 1 685 ? -31.188 43.438 -16.531 1 95.94 685 SER B N 1
ATOM 11929 C CA . SER B 1 685 ? -32.094 44.531 -16.188 1 95.94 685 SER B CA 1
ATOM 11930 C C . SER B 1 685 ? -33.438 44.344 -16.906 1 95.94 685 SER B C 1
ATOM 11932 O O . SER B 1 685 ? -34.5 44.531 -16.312 1 95.94 685 SER B O 1
ATOM 11934 N N . ILE B 1 686 ? -33.281 43.938 -18.141 1 95.31 686 ILE B N 1
ATOM 11935 C CA . ILE B 1 686 ? -34.469 43.781 -18.969 1 95.31 686 ILE B CA 1
ATOM 11936 C C . ILE B 1 686 ? -35.312 42.625 -18.469 1 95.31 686 ILE B C 1
ATOM 11938 O O . ILE B 1 686 ? -36.531 42.75 -18.359 1 95.31 686 ILE B O 1
ATOM 11942 N N . LEU B 1 687 ? -34.625 41.594 -18.156 1 95.38 687 LEU B N 1
ATOM 11943 C CA . LEU B 1 687 ? -35.344 40.438 -17.641 1 95.38 687 LEU B CA 1
ATOM 11944 C C . LEU B 1 687 ? -36.094 40.781 -16.359 1 95.38 687 LEU B C 1
ATOM 11946 O O . LEU B 1 687 ? -37.25 40.375 -16.188 1 95.38 687 LEU B O 1
ATOM 11950 N N . ILE B 1 688 ? -35.5 41.469 -15.469 1 96.75 688 ILE B N 1
ATOM 11951 C CA . ILE B 1 688 ? -36.094 41.812 -14.18 1 96.75 688 ILE B CA 1
ATOM 11952 C C . ILE B 1 688 ? -37.25 42.781 -14.398 1 96.75 688 ILE B C 1
ATOM 11954 O O . ILE B 1 688 ? -38.25 42.75 -13.688 1 96.75 688 ILE B O 1
ATOM 11958 N N . ALA B 1 689 ? -37.094 43.656 -15.344 1 96 689 ALA B N 1
ATOM 11959 C CA . ALA B 1 689 ? -38.156 44.625 -15.656 1 96 689 ALA B CA 1
ATOM 11960 C C . ALA B 1 689 ? -39.406 43.906 -16.125 1 96 689 ALA B C 1
ATOM 11962 O O . ALA B 1 689 ? -40.531 44.25 -15.727 1 96 689 ALA B O 1
ATOM 11963 N N . PHE B 1 690 ? -39.219 42.938 -17.016 1 96 690 PHE B N 1
ATOM 11964 C CA . PHE B 1 690 ? -40.344 42.156 -17.469 1 96 690 PHE B CA 1
ATOM 11965 C C . PHE B 1 690 ? -41 41.406 -16.312 1 96 690 PHE B C 1
ATOM 11967 O O . PHE B 1 690 ? -42.219 41.281 -16.25 1 96 690 PHE B O 1
ATOM 11974 N N . ARG B 1 691 ? -40.094 40.906 -15.352 1 94.25 691 ARG B N 1
ATOM 11975 C CA . ARG B 1 691 ? -40.594 40.219 -14.156 1 94.25 691 ARG B CA 1
ATOM 11976 C C . ARG B 1 691 ? -41.438 41.188 -13.32 1 94.25 691 ARG B C 1
ATOM 11978 O O . ARG B 1 691 ? -42.5 40.781 -12.781 1 94.25 691 ARG B O 1
ATOM 11985 N N . ALA B 1 692 ? -41.031 42.344 -13.188 1 95.19 692 ALA B N 1
ATOM 11986 C CA . ALA B 1 692 ? -41.781 43.375 -12.438 1 95.19 692 ALA B CA 1
ATOM 11987 C C . ALA B 1 692 ? -43.125 43.656 -13.094 1 95.19 692 ALA B C 1
ATOM 11989 O O . ALA B 1 692 ? -44.125 43.938 -12.406 1 95.19 692 ALA B O 1
ATOM 11990 N N . CYS B 1 693 ? -43.219 43.5 -14.406 1 95.12 693 CYS B N 1
ATOM 11991 C CA . CYS B 1 693 ? -44.438 43.812 -15.148 1 95.12 693 CYS B CA 1
ATOM 11992 C C . CYS B 1 693 ? -45.469 42.688 -14.953 1 95.12 693 CYS B C 1
ATOM 11994 O O . CYS B 1 693 ? -46.656 42.906 -15.141 1 95.12 693 CYS B O 1
ATOM 11996 N N . GLU B 1 694 ? -45.031 41.562 -14.617 1 92.25 694 GLU B N 1
ATOM 11997 C CA . GLU B 1 694 ? -45.938 40.438 -14.406 1 92.25 694 GLU B CA 1
ATOM 11998 C C . GLU B 1 694 ? -46.938 40.719 -13.273 1 92.25 694 GLU B C 1
ATOM 12000 O O . GLU B 1 694 ? -48.094 40.375 -13.367 1 92.25 694 GLU B O 1
ATOM 12005 N N . GLY B 1 695 ? -46.438 41.375 -12.219 1 87.12 695 GLY B N 1
ATOM 12006 C CA . GLY B 1 695 ? -47.281 41.594 -11.039 1 87.12 695 GLY B CA 1
ATOM 12007 C C . GLY B 1 695 ? -47.938 42.938 -11.008 1 87.12 695 GLY B C 1
ATOM 12008 O O . GLY B 1 695 ? -48.75 43.219 -10.125 1 87.12 695 GLY B O 1
ATOM 12009 N N . MET B 1 696 ? -47.75 43.688 -11.977 1 88.94 696 MET B N 1
ATOM 12010 C CA . MET B 1 696 ? -48.281 45.062 -11.992 1 88.94 696 MET B CA 1
ATOM 12011 C C . MET B 1 696 ? -49.656 45.094 -12.633 1 88.94 696 MET B C 1
ATOM 12013 O O . MET B 1 696 ? -49.938 44.344 -13.586 1 88.94 696 MET B O 1
ATOM 12017 N N . HIS B 1 697 ? -50.5 46 -12.094 1 85.69 697 HIS B N 1
ATOM 12018 C CA . HIS B 1 697 ? -51.781 46.25 -12.758 1 85.69 697 HIS B CA 1
ATOM 12019 C C . HIS B 1 697 ? -51.562 46.906 -14.117 1 85.69 697 HIS B C 1
ATOM 12021 O O . HIS B 1 697 ? -50.875 47.906 -14.219 1 85.69 697 HIS B O 1
ATOM 12027 N N . PHE B 1 698 ? -52.031 46.406 -15.164 1 84 698 PHE B N 1
ATOM 12028 C CA . PHE B 1 698 ? -51.875 46.875 -16.531 1 84 698 PHE B CA 1
ATOM 12029 C C . PHE B 1 698 ? -50.406 46.719 -16.984 1 84 698 PHE B C 1
ATOM 12031 O O . PHE B 1 698 ? -49.906 47.562 -17.688 1 84 698 PHE B O 1
ATOM 12038 N N . GLY B 1 699 ? -49.906 45.781 -16.422 1 89.81 699 GLY B N 1
ATOM 12039 C CA . GLY B 1 699 ? -48.5 45.531 -16.688 1 89.81 699 GLY B CA 1
ATOM 12040 C C . GLY B 1 699 ? -48.188 45.188 -18.141 1 89.81 699 GLY B C 1
ATOM 12041 O O . GLY B 1 699 ? -47.094 45.406 -18.625 1 89.81 699 GLY B O 1
ATOM 12042 N N . SER B 1 700 ? -49.125 44.75 -18.891 1 90.88 700 SER B N 1
ATOM 12043 C CA . SER B 1 700 ? -48.938 44.406 -20.297 1 90.88 700 SER B CA 1
ATOM 12044 C C . SER B 1 700 ? -48.562 45.625 -21.125 1 90.88 700 SER B C 1
ATOM 12046 O O . SER B 1 700 ? -47.75 45.531 -22.047 1 90.88 700 SER B O 1
ATOM 12048 N N . ASP B 1 701 ? -49.188 46.75 -20.734 1 92.25 701 ASP B N 1
ATOM 12049 C CA . ASP B 1 701 ? -48.875 47.969 -21.469 1 92.25 701 ASP B CA 1
ATOM 12050 C C . ASP B 1 701 ? -47.406 48.375 -21.25 1 92.25 701 ASP B C 1
ATOM 12052 O O . ASP B 1 701 ? -46.75 48.781 -22.203 1 92.25 701 ASP B O 1
ATOM 12056 N N . HIS B 1 702 ? -47.062 48.25 -20.031 1 92.94 702 HIS B N 1
ATOM 12057 C CA . HIS B 1 702 ? -45.656 48.562 -19.734 1 92.94 702 HIS B CA 1
ATOM 12058 C C . HIS B 1 702 ? -44.719 47.594 -20.438 1 92.94 702 HIS B C 1
ATOM 12060 O O . HIS B 1 702 ? -43.688 48 -20.953 1 92.94 702 HIS B O 1
ATOM 12066 N N . ALA B 1 703 ? -45.062 46.375 -20.438 1 95.56 703 ALA B N 1
ATOM 12067 C CA . ALA B 1 703 ? -44.25 45.344 -21.109 1 95.56 703 ALA B CA 1
ATOM 12068 C C . ALA B 1 703 ? -44.156 45.625 -22.594 1 95.56 703 ALA B C 1
ATOM 12070 O O . ALA B 1 703 ? -43.062 45.469 -23.188 1 95.56 703 ALA B O 1
ATOM 12071 N N . ARG B 1 704 ? -45.25 45.969 -23.172 1 94.69 704 ARG B N 1
ATOM 12072 C CA . ARG B 1 704 ? -45.281 46.281 -24.594 1 94.69 704 ARG B CA 1
ATOM 12073 C C . ARG B 1 704 ? -44.375 47.469 -24.922 1 94.69 704 ARG B C 1
ATOM 12075 O O . ARG B 1 704 ? -43.75 47.5 -25.969 1 94.69 704 ARG B O 1
ATOM 12082 N N . SER B 1 705 ? -44.469 48.406 -24.031 1 93.12 705 SER B N 1
ATOM 12083 C CA . SER B 1 705 ? -43.656 49.594 -24.234 1 93.12 705 SER B CA 1
ATOM 12084 C C . SER B 1 705 ? -42.156 49.25 -24.203 1 93.12 705 SER B C 1
ATOM 12086 O O . SER B 1 705 ? -41.375 49.719 -25.047 1 93.12 705 SER B O 1
ATOM 12088 N N . ILE B 1 706 ? -41.781 48.438 -23.281 1 93.81 706 ILE B N 1
ATOM 12089 C CA . ILE B 1 706 ? -40.375 48 -23.172 1 93.81 706 ILE B CA 1
ATOM 12090 C C . ILE B 1 706 ? -40 47.188 -24.406 1 93.81 706 ILE B C 1
ATOM 12092 O O . ILE B 1 706 ? -38.938 47.375 -24.984 1 93.81 706 ILE B O 1
ATOM 12096 N N . TRP B 1 707 ? -40.875 46.344 -24.797 1 94.25 707 TRP B N 1
ATOM 12097 C CA . TRP B 1 707 ? -40.656 45.469 -25.969 1 94.25 707 TRP B CA 1
ATOM 12098 C C . TRP B 1 707 ? -40.469 46.312 -27.234 1 94.25 707 TRP B C 1
ATOM 12100 O O . TRP B 1 707 ? -39.594 46.031 -28.031 1 94.25 707 TRP B O 1
ATOM 12110 N N . ALA B 1 708 ? -41.281 47.344 -27.328 1 92.75 708 ALA B N 1
ATOM 12111 C CA . ALA B 1 708 ? -41.219 48.219 -28.5 1 92.75 708 ALA B CA 1
ATOM 12112 C C . ALA B 1 708 ? -39.875 48.969 -28.531 1 92.75 708 ALA B C 1
ATOM 12114 O O . ALA B 1 708 ? -39.281 49.156 -29.594 1 92.75 708 ALA B O 1
ATOM 12115 N N . ARG B 1 709 ? -39.469 49.375 -27.469 1 91.75 709 ARG B N 1
ATOM 12116 C CA . ARG B 1 709 ? -38.219 50.062 -27.375 1 91.75 709 ARG B CA 1
ATOM 12117 C C . ARG B 1 709 ? -37.031 49.156 -27.719 1 91.75 709 ARG B C 1
ATOM 12119 O O . ARG B 1 709 ? -36.062 49.594 -28.344 1 91.75 709 ARG B O 1
ATOM 12126 N N . LEU B 1 710 ? -37.094 47.906 -27.266 1 93.38 710 LEU B N 1
ATOM 12127 C CA . LEU B 1 710 ? -36.062 46.938 -27.578 1 93.38 710 LEU B CA 1
ATOM 12128 C C . LEU B 1 710 ? -35.969 46.688 -29.078 1 93.38 710 LEU B C 1
ATOM 12130 O O . LEU B 1 710 ? -34.875 46.625 -29.625 1 93.38 710 LEU B O 1
ATOM 12134 N N . LYS B 1 711 ? -37.062 46.562 -29.625 1 89.38 711 LYS B N 1
ATOM 12135 C CA . LYS B 1 711 ? -37.125 46.344 -31.062 1 89.38 711 LYS B CA 1
ATOM 12136 C C . LYS B 1 711 ? -36.656 47.562 -31.828 1 89.38 711 LYS B C 1
ATOM 12138 O O . LYS B 1 711 ? -35.969 47.438 -32.844 1 89.38 711 LYS B O 1
ATOM 12143 N N . GLN B 1 712 ? -36.969 48.75 -31.375 1 89.56 712 GLN B N 1
ATOM 12144 C CA . GLN B 1 712 ? -36.562 50 -32 1 89.56 712 GLN B CA 1
ATOM 12145 C C . GLN B 1 712 ? -35.062 50.188 -31.953 1 89.56 712 GLN B C 1
ATOM 12147 O O . GLN B 1 712 ? -34.438 50.688 -32.906 1 89.56 712 GLN B O 1
ATOM 12152 N N . GLN B 1 713 ? -34.562 49.844 -30.922 1 89.81 713 GLN B N 1
ATOM 12153 C CA . GLN B 1 713 ? -33.125 50 -30.719 1 89.81 713 GLN B CA 1
ATOM 12154 C C . GLN B 1 713 ? -32.344 48.812 -31.297 1 89.81 713 GLN B C 1
ATOM 12156 O O . GLN B 1 713 ? -31.125 48.75 -31.188 1 89.81 713 GLN B O 1
ATOM 12161 N N . ASP B 1 714 ? -32.938 47.875 -31.875 1 84.62 714 ASP B N 1
ATOM 12162 C CA . ASP B 1 714 ? -32.375 46.719 -32.562 1 84.62 714 ASP B CA 1
ATOM 12163 C C . ASP B 1 714 ? -31.516 45.875 -31.594 1 84.62 714 ASP B C 1
ATOM 12165 O O . ASP B 1 714 ? -30.359 45.562 -31.891 1 84.62 714 ASP B O 1
ATOM 12169 N N . ILE B 1 715 ? -32.031 45.719 -30.375 1 87.88 715 ILE B N 1
ATOM 12170 C CA . ILE B 1 715 ? -31.359 44.875 -29.406 1 87.88 715 ILE B CA 1
ATOM 12171 C C . ILE B 1 715 ? -31.609 43.406 -29.719 1 87.88 715 ILE B C 1
ATOM 12173 O O . ILE B 1 715 ? -32.719 43.031 -30.125 1 87.88 715 ILE B O 1
ATOM 12177 N N . ASP B 1 716 ? -30.625 42.594 -29.578 1 90.38 716 ASP B N 1
ATOM 12178 C CA . ASP B 1 716 ? -30.766 41.156 -29.828 1 90.38 716 ASP B CA 1
ATOM 12179 C C . ASP B 1 716 ? -31.672 40.5 -28.797 1 90.38 716 ASP B C 1
ATOM 12181 O O . ASP B 1 716 ? -31.453 40.625 -27.594 1 90.38 716 ASP B O 1
ATOM 12185 N N . ILE B 1 717 ? -32.719 39.906 -29.203 1 91.62 717 ILE B N 1
ATOM 12186 C CA . ILE B 1 717 ? -33.688 39.25 -28.328 1 91.62 717 ILE B CA 1
ATOM 12187 C C . ILE B 1 717 ? -33.312 37.781 -28.172 1 91.62 717 ILE B C 1
ATOM 12189 O O . ILE B 1 717 ? -33.406 37 -29.141 1 91.62 717 ILE B O 1
ATOM 12193 N N . ASP B 1 718 ? -32.844 37.438 -27.047 1 93.19 718 ASP B N 1
ATOM 12194 C CA . ASP B 1 718 ? -32.531 36.062 -26.781 1 93.19 718 ASP B CA 1
ATOM 12195 C C . ASP B 1 718 ? -33.719 35.312 -26.172 1 93.19 718 ASP B C 1
ATOM 12197 O O . ASP B 1 718 ? -34.75 35.938 -25.906 1 93.19 718 ASP B O 1
ATOM 12201 N N . LYS B 1 719 ? -33.594 34.062 -26 1 93.56 719 LYS B N 1
ATOM 12202 C CA . LYS B 1 719 ? -34.688 33.219 -25.531 1 93.56 719 LYS B CA 1
ATOM 12203 C C . LYS B 1 719 ? -35.188 33.656 -24.172 1 93.56 719 LYS B C 1
ATOM 12205 O O . LYS B 1 719 ? -36.406 33.781 -23.953 1 93.56 719 LYS B O 1
ATOM 12210 N N . PRO B 1 720 ? -34.344 33.969 -23.203 1 94.44 720 PRO B N 1
ATOM 12211 C CA . PRO B 1 720 ? -34.812 34.375 -21.875 1 94.44 720 PRO B CA 1
ATOM 12212 C C . PRO B 1 720 ? -35.625 35.688 -21.938 1 94.44 720 PRO B C 1
ATOM 12214 O O . PRO B 1 720 ? -36.625 35.812 -21.25 1 94.44 720 PRO B O 1
ATOM 12217 N N . ILE B 1 721 ? -35.219 36.594 -22.688 1 94.5 721 ILE B N 1
ATOM 12218 C CA . ILE B 1 721 ? -35.906 37.875 -22.797 1 94.5 721 ILE B CA 1
ATOM 12219 C C . ILE B 1 721 ? -37.281 37.688 -23.422 1 94.5 721 ILE B C 1
ATOM 12221 O O . ILE B 1 721 ? -38.281 38.25 -22.953 1 94.5 721 ILE B O 1
ATOM 12225 N N . TRP B 1 722 ? -37.281 36.875 -24.453 1 95.56 722 TRP B N 1
ATOM 12226 C CA . TRP B 1 722 ? -38.562 36.594 -25.109 1 95.56 722 TRP B CA 1
ATOM 12227 C C . TRP B 1 722 ? -39.5 35.906 -24.141 1 95.56 722 TRP B C 1
ATOM 12229 O O . TRP B 1 722 ? -40.688 36.25 -24.078 1 95.56 722 TRP B O 1
ATOM 12239 N N . THR B 1 723 ? -38.969 34.969 -23.422 1 95.25 723 THR B N 1
ATOM 12240 C CA . THR B 1 723 ? -39.781 34.25 -22.469 1 95.25 723 THR B CA 1
ATOM 12241 C C . THR B 1 723 ? -40.312 35.188 -21.391 1 95.25 723 THR B C 1
ATOM 12243 O O . THR B 1 723 ? -41.469 35.062 -20.953 1 95.25 723 THR B O 1
ATOM 12246 N N . ALA B 1 724 ? -39.5 36.031 -20.938 1 95.38 724 ALA B N 1
ATOM 12247 C CA . ALA B 1 724 ? -39.906 37 -19.922 1 95.38 724 ALA B CA 1
ATOM 12248 C C . ALA B 1 724 ? -41.031 37.906 -20.438 1 95.38 724 ALA B C 1
ATOM 12250 O O . ALA B 1 724 ? -41.969 38.219 -19.703 1 95.38 724 ALA B O 1
ATOM 12251 N N . TYR B 1 725 ? -40.906 38.344 -21.656 1 95.81 725 TYR B N 1
ATOM 12252 C CA . TYR B 1 725 ? -41.938 39.156 -22.281 1 95.81 725 TYR B CA 1
ATOM 12253 C C . TYR B 1 725 ? -43.25 38.375 -22.391 1 95.81 725 TYR B C 1
ATOM 12255 O O . TYR B 1 725 ? -44.281 38.875 -21.969 1 95.81 725 TYR B O 1
ATOM 12263 N N . MET B 1 726 ? -43.156 37.219 -22.906 1 95.38 726 MET B N 1
ATOM 12264 C CA . MET B 1 726 ? -44.344 36.375 -23.031 1 95.38 726 MET B CA 1
ATOM 12265 C C . MET B 1 726 ? -45 36.156 -21.688 1 95.38 726 MET B C 1
ATOM 12267 O O . MET B 1 726 ? -46.25 36.219 -21.578 1 95.38 726 MET B O 1
ATOM 12271 N N . SER B 1 727 ? -44.188 35.938 -20.656 1 95.31 727 SER B N 1
ATOM 12272 C CA . SER B 1 727 ? -44.719 35.688 -19.312 1 95.31 727 SER B CA 1
ATOM 12273 C C . SER B 1 727 ? -45.438 36.938 -18.766 1 95.31 727 SER B C 1
ATOM 12275 O O . SER B 1 727 ? -46.469 36.812 -18.109 1 95.31 727 SER B O 1
ATOM 12277 N N . ALA B 1 728 ? -44.875 38.062 -19 1 95.44 728 ALA B N 1
ATOM 12278 C CA . ALA B 1 728 ? -45.5 39.312 -18.562 1 95.44 728 ALA B CA 1
ATOM 12279 C C . ALA B 1 728 ? -46.875 39.5 -19.234 1 95.44 728 ALA B C 1
ATOM 12281 O O . ALA B 1 728 ? -47.812 39.938 -18.609 1 95.44 728 ALA B O 1
ATOM 12282 N N . ILE B 1 729 ? -46.969 39.062 -20.484 1 95.31 729 ILE B N 1
ATOM 12283 C CA . ILE B 1 729 ? -48.188 39.188 -21.25 1 95.31 729 ILE B CA 1
ATOM 12284 C C . ILE B 1 729 ? -49.219 38.156 -20.75 1 95.31 729 ILE B C 1
ATOM 12286 O O . ILE B 1 729 ? -50.375 38.5 -20.5 1 95.31 729 ILE B O 1
ATOM 12290 N N . ALA B 1 730 ? -48.75 37.031 -20.547 1 94.56 730 ALA B N 1
ATOM 12291 C CA . ALA B 1 730 ? -49.625 35.938 -20.109 1 94.56 730 ALA B CA 1
ATOM 12292 C C . ALA B 1 730 ? -50.188 36.219 -18.703 1 94.56 730 ALA B C 1
ATOM 12294 O O . ALA B 1 730 ? -51.344 36 -18.453 1 94.56 730 ALA B O 1
ATOM 12295 N N . ARG B 1 731 ? -49.344 36.719 -17.781 1 94 731 ARG B N 1
ATOM 12296 C CA . ARG B 1 731 ? -49.75 36.938 -16.391 1 94 731 ARG B CA 1
ATOM 12297 C C . ARG B 1 731 ? -50.75 38.062 -16.281 1 94 731 ARG B C 1
ATOM 12299 O O . ARG B 1 731 ? -51.562 38.094 -15.352 1 94 731 ARG B O 1
ATOM 12306 N N . ASN B 1 732 ? -50.719 38.969 -17.25 1 92.38 732 ASN B N 1
ATOM 12307 C CA . ASN B 1 732 ? -51.656 40.062 -17.281 1 92.38 732 ASN B CA 1
ATOM 12308 C C . ASN B 1 732 ? -52.906 39.719 -18.062 1 92.38 732 ASN B C 1
ATOM 12310 O O . ASN B 1 732 ? -53.562 40.625 -18.609 1 92.38 732 ASN B O 1
ATOM 12314 N N . HIS B 1 733 ? -53.25 38.531 -18.328 1 89.56 733 HIS B N 1
ATOM 12315 C CA . HIS B 1 733 ? -54.5 37.938 -18.781 1 89.56 733 HIS B CA 1
ATOM 12316 C C . HIS B 1 733 ? -54.688 38.188 -20.281 1 89.56 733 HIS B C 1
ATOM 12318 O O . HIS B 1 733 ? -55.812 38.188 -20.766 1 89.56 733 HIS B O 1
ATOM 12324 N N . ASN B 1 734 ? -53.625 38.5 -20.938 1 92.19 734 ASN B N 1
ATOM 12325 C CA . ASN B 1 734 ? -53.688 38.531 -22.391 1 92.19 734 ASN B CA 1
ATOM 12326 C C . ASN B 1 734 ? -53.344 37.188 -23.016 1 92.19 734 ASN B C 1
ATOM 12328 O O . ASN B 1 734 ? -52.312 37.031 -23.656 1 92.19 734 ASN B O 1
ATOM 12332 N N . HIS B 1 735 ? -54.25 36.281 -22.891 1 91.81 735 HIS B N 1
ATOM 12333 C CA . HIS B 1 735 ? -54 34.875 -23.172 1 91.81 735 HIS B CA 1
ATOM 12334 C C . HIS B 1 735 ? -53.906 34.625 -24.688 1 91.81 735 HIS B C 1
ATOM 12336 O O . HIS B 1 735 ? -53.125 33.812 -25.141 1 91.81 735 HIS B O 1
ATOM 12342 N N . ASP B 1 736 ? -54.719 35.344 -25.391 1 90.06 736 ASP B N 1
ATOM 12343 C CA . ASP B 1 736 ? -54.719 35.156 -26.844 1 90.06 736 ASP B CA 1
ATOM 12344 C C . ASP B 1 736 ? -53.406 35.656 -27.453 1 90.06 736 ASP B C 1
ATOM 12346 O O . ASP B 1 736 ? -52.844 35 -28.344 1 90.06 736 ASP B O 1
ATOM 12350 N N . GLU B 1 737 ? -53.062 36.719 -26.906 1 93.5 737 GLU B N 1
ATOM 12351 C CA . GLU B 1 737 ? -51.781 37.25 -27.391 1 93.5 737 GLU B CA 1
ATOM 12352 C C . GLU B 1 737 ? -50.625 36.344 -27.016 1 93.5 737 GLU B C 1
ATOM 12354 O O . GLU B 1 737 ? -49.719 36.125 -27.812 1 93.5 737 GLU B O 1
ATOM 12359 N N . ALA B 1 738 ? -50.625 35.844 -25.812 1 95.06 738 ALA B N 1
ATOM 12360 C CA . ALA B 1 738 ? -49.594 34.938 -25.328 1 95.06 738 ALA B CA 1
ATOM 12361 C C . ALA B 1 738 ? -49.562 33.656 -26.172 1 95.06 738 ALA B C 1
ATOM 12363 O O . ALA B 1 738 ? -48.469 33.156 -26.516 1 95.06 738 ALA B O 1
ATOM 12364 N N . MET B 1 739 ? -50.688 33.156 -26.5 1 93.88 739 MET B N 1
ATOM 12365 C CA . MET B 1 739 ? -50.812 31.938 -27.328 1 93.88 739 MET B CA 1
ATOM 12366 C C . MET B 1 739 ? -50.25 32.188 -28.719 1 93.88 739 MET B C 1
ATOM 12368 O O . MET B 1 739 ? -49.562 31.344 -29.297 1 93.88 739 MET B O 1
ATOM 12372 N N . ALA B 1 740 ? -50.562 33.375 -29.25 1 93.69 740 ALA B N 1
ATOM 12373 C CA . ALA B 1 740 ? -50.062 33.719 -30.562 1 93.69 740 ALA B CA 1
ATOM 12374 C C . ALA B 1 740 ? -48.531 33.781 -30.562 1 93.69 740 ALA B C 1
ATOM 12376 O O . ALA B 1 740 ? -47.875 33.375 -31.531 1 93.69 740 ALA B O 1
ATOM 12377 N N . LEU B 1 741 ? -48 34.344 -29.5 1 95.12 741 LEU B N 1
ATOM 12378 C CA . LEU B 1 741 ? -46.562 34.406 -29.375 1 95.12 741 LEU B CA 1
ATOM 12379 C C . LEU B 1 741 ? -45.938 33.031 -29.344 1 95.12 741 LEU B C 1
ATOM 12381 O O . LEU B 1 741 ? -44.906 32.781 -29.984 1 95.12 741 LEU B O 1
ATOM 12385 N N . ILE B 1 742 ? -46.438 32.094 -28.609 1 95.06 742 ILE B N 1
ATOM 12386 C CA . ILE B 1 742 ? -45.938 30.75 -28.438 1 95.06 742 ILE B CA 1
ATOM 12387 C C . ILE B 1 742 ? -45.969 30.016 -29.781 1 95.06 742 ILE B C 1
ATOM 12389 O O . ILE B 1 742 ? -45.031 29.297 -30.125 1 95.06 742 ILE B O 1
ATOM 12393 N N . GLU B 1 743 ? -47.062 30.25 -30.516 1 92.69 743 GLU B N 1
ATOM 12394 C CA . GLU B 1 743 ? -47.25 29.531 -31.766 1 92.69 743 GLU B CA 1
ATOM 12395 C C . GLU B 1 743 ? -46.312 30.062 -32.844 1 92.69 743 GLU B C 1
ATOM 12397 O O . GLU B 1 743 ? -45.969 29.344 -33.781 1 92.69 743 GLU B O 1
ATOM 12402 N N . THR B 1 744 ? -45.844 31.297 -32.719 1 92.56 744 THR B N 1
ATOM 12403 C CA . THR B 1 744 ? -45.062 31.922 -33.781 1 92.56 744 THR B CA 1
ATOM 12404 C C . THR B 1 744 ? -43.594 32.031 -33.406 1 92.56 744 THR B C 1
ATOM 12406 O O . THR B 1 744 ? -42.75 32.406 -34.219 1 92.56 744 THR B O 1
ATOM 12409 N N . VAL B 1 745 ? -43.219 31.75 -32.219 1 93.88 745 VAL B N 1
ATOM 12410 C CA . VAL B 1 745 ? -41.906 32.031 -31.672 1 93.88 745 VAL B CA 1
ATOM 12411 C C . VAL B 1 745 ? -40.844 31.234 -32.469 1 93.88 745 VAL B C 1
ATOM 12413 O O . VAL B 1 745 ? -39.75 31.734 -32.719 1 93.88 745 VAL B O 1
ATOM 12416 N N . GLU B 1 746 ? -41.031 30.031 -32.812 1 91.19 746 GLU B N 1
ATOM 12417 C CA . GLU B 1 746 ? -40.062 29.203 -33.531 1 91.19 746 GLU B CA 1
ATOM 12418 C C . GLU B 1 746 ? -39.812 29.75 -34.938 1 91.19 746 GLU B C 1
ATOM 12420 O O . GLU B 1 746 ? -38.656 29.719 -35.438 1 91.19 746 GLU B O 1
ATOM 12425 N N . ASP B 1 747 ? -40.844 30.219 -35.531 1 88.31 747 ASP B N 1
ATOM 12426 C CA . ASP B 1 747 ? -40.719 30.734 -36.906 1 88.31 747 ASP B CA 1
ATOM 12427 C C . ASP B 1 747 ? -40.062 32.094 -36.906 1 88.31 747 ASP B C 1
ATOM 12429 O O . ASP B 1 747 ? -39.219 32.406 -37.781 1 88.31 747 ASP B O 1
ATOM 12433 N N . GLU B 1 748 ? -40.406 32.875 -35.969 1 89.94 748 GLU B N 1
ATOM 12434 C CA . GLU B 1 748 ? -39.938 34.25 -35.938 1 89.94 748 GLU B CA 1
ATOM 12435 C C . GLU B 1 748 ? -38.531 34.375 -35.375 1 89.94 748 GLU B C 1
ATOM 12437 O O . GLU B 1 748 ? -37.719 35.125 -35.875 1 89.94 748 GLU B O 1
ATOM 12442 N N . TYR B 1 749 ? -38.219 33.656 -34.25 1 92.62 749 TYR B N 1
ATOM 12443 C CA . TYR B 1 749 ? -36.969 33.844 -33.562 1 92.62 749 TYR B CA 1
ATOM 12444 C C . TYR B 1 749 ? -36.156 32.562 -33.531 1 92.62 749 TYR B C 1
ATOM 12446 O O . TYR B 1 749 ? -34.969 32.562 -33.188 1 92.62 749 TYR B O 1
ATOM 12454 N N . GLY B 1 750 ? -36.75 31.438 -33.938 1 90.94 750 GLY B N 1
ATOM 12455 C CA . GLY B 1 750 ? -36.062 30.156 -34 1 90.94 750 GLY B CA 1
ATOM 12456 C C . GLY B 1 750 ? -35.906 29.5 -32.656 1 90.94 750 GLY B C 1
ATOM 12457 O O . GLY B 1 750 ? -35.062 28.609 -32.469 1 90.94 750 GLY B O 1
ATOM 12458 N N . PHE B 1 751 ? -36.656 29.922 -31.578 1 93.81 751 PHE B N 1
ATOM 12459 C CA . PHE B 1 751 ? -36.562 29.344 -30.25 1 93.81 751 PHE B CA 1
ATOM 12460 C C . PHE B 1 751 ? -37.438 28.094 -30.141 1 93.81 751 PHE B C 1
ATOM 12462 O O . PHE B 1 751 ? -38.625 28.141 -30.391 1 93.81 751 PHE B O 1
ATOM 12469 N N . THR B 1 752 ? -36.844 27.016 -29.828 1 92.94 752 THR B N 1
ATOM 12470 C CA . THR B 1 752 ? -37.562 25.781 -29.625 1 92.94 752 THR B CA 1
ATOM 12471 C C . THR B 1 752 ? -38.312 25.812 -28.297 1 92.94 752 THR B C 1
ATOM 12473 O O . THR B 1 752 ? -37.781 26.281 -27.297 1 92.94 752 THR B O 1
ATOM 12476 N N . LEU B 1 753 ? -39.5 25.359 -28.328 1 93.19 753 LEU B N 1
ATOM 12477 C CA . LEU B 1 753 ? -40.312 25.328 -27.109 1 93.19 753 LEU B CA 1
ATOM 12478 C C . LEU B 1 753 ? -39.812 24.266 -26.141 1 93.19 753 LEU B C 1
ATOM 12480 O O . LEU B 1 753 ? -39.656 23.094 -26.516 1 93.19 753 LEU B O 1
ATOM 12484 N N . ASP B 1 754 ? -39.312 24.672 -25.016 1 93.94 754 ASP B N 1
ATOM 12485 C CA . ASP B 1 754 ? -38.781 23.766 -24.016 1 93.94 754 ASP B CA 1
ATOM 12486 C C . ASP B 1 754 ? -39.531 23.906 -22.688 1 93.94 754 ASP B C 1
ATOM 12488 O O . ASP B 1 754 ? -40.594 24.547 -22.625 1 93.94 754 ASP B O 1
ATOM 12492 N N . LEU B 1 755 ? -39.094 23.234 -21.703 1 93.69 755 LEU B N 1
ATOM 12493 C CA . LEU B 1 755 ? -39.719 23.203 -20.391 1 93.69 755 LEU B CA 1
ATOM 12494 C C . LEU B 1 755 ? -39.812 24.594 -19.797 1 93.69 755 LEU B C 1
ATOM 12496 O O . LEU B 1 755 ? -40.812 24.953 -19.156 1 93.69 755 LEU B O 1
ATOM 12500 N N . GLN B 1 756 ? -38.844 25.375 -20.031 1 93.62 756 GLN B N 1
ATOM 12501 C CA . GLN B 1 756 ? -38.781 26.719 -19.469 1 93.62 756 GLN B CA 1
ATOM 12502 C C . GLN B 1 756 ? -39.875 27.609 -20.062 1 93.62 756 GLN B C 1
ATOM 12504 O O . GLN B 1 756 ? -40.531 28.375 -19.344 1 93.62 756 GLN B O 1
ATOM 12509 N N . ILE B 1 757 ? -40.062 27.547 -21.344 1 94.88 757 ILE B N 1
ATOM 12510 C CA . ILE B 1 757 ? -41 28.406 -22.047 1 94.88 757 ILE B CA 1
ATOM 12511 C C . ILE B 1 757 ? -42.438 27.953 -21.719 1 94.88 757 ILE B C 1
ATOM 12513 O O . ILE B 1 757 ? -43.25 28.75 -21.281 1 94.88 757 ILE B O 1
ATOM 12517 N N . LEU B 1 758 ? -42.625 26.688 -21.906 1 95.12 758 LEU B N 1
ATOM 12518 C CA . LEU B 1 758 ? -43.969 26.172 -21.75 1 95.12 758 LEU B CA 1
ATOM 12519 C C . LEU B 1 758 ? -44.375 26.172 -20.281 1 95.12 758 LEU B C 1
ATOM 12521 O O . LEU B 1 758 ? -45.562 26.422 -19.953 1 95.12 758 LEU B O 1
ATOM 12525 N N . GLY B 1 759 ? -43.438 25.812 -19.469 1 94.44 759 GLY B N 1
ATOM 12526 C CA . GLY B 1 759 ? -43.719 25.859 -18.047 1 94.44 759 GLY B CA 1
ATOM 12527 C C . GLY B 1 759 ? -44.031 27.266 -17.547 1 94.44 759 GLY B C 1
ATOM 12528 O O . GLY B 1 759 ? -44.938 27.453 -16.734 1 94.44 759 GLY B O 1
ATOM 12529 N N . SER B 1 760 ? -43.281 28.266 -18.016 1 94.88 760 SER B N 1
ATOM 12530 C CA . SER B 1 760 ? -43.531 29.656 -17.641 1 94.88 760 SER B CA 1
ATOM 12531 C C . SER B 1 760 ? -44.906 30.125 -18.156 1 94.88 760 SER B C 1
ATOM 12533 O O . SER B 1 760 ? -45.594 30.859 -17.469 1 94.88 760 SER B O 1
ATOM 12535 N N . TRP B 1 761 ? -45.219 29.719 -19.359 1 95.31 761 TRP B N 1
ATOM 12536 C CA . TRP B 1 761 ? -46.531 30.047 -19.938 1 95.31 761 TRP B CA 1
ATOM 12537 C C . TRP B 1 761 ? -47.656 29.5 -19.078 1 95.31 761 TRP B C 1
ATOM 12539 O O . TRP B 1 761 ? -48.594 30.234 -18.734 1 95.31 761 TRP B O 1
ATOM 12549 N N . PHE B 1 762 ? -47.5 28.297 -18.719 1 95.06 762 PHE B N 1
ATOM 12550 C CA . PHE B 1 762 ? -48.531 27.656 -17.891 1 95.06 762 PHE B CA 1
ATOM 12551 C C . PHE B 1 762 ? -48.656 28.375 -16.547 1 95.06 762 PHE B C 1
ATOM 12553 O O . PHE B 1 762 ? -49.781 28.719 -16.141 1 95.06 762 PHE B O 1
ATOM 12560 N N . ASN B 1 763 ? -47.5 28.547 -15.836 1 93.88 763 ASN B N 1
ATOM 12561 C CA . ASN B 1 763 ? -47.5 29.156 -14.508 1 93.88 763 ASN B CA 1
ATOM 12562 C C . ASN B 1 763 ? -48 30.594 -14.547 1 93.88 763 ASN B C 1
ATOM 12564 O O . ASN B 1 763 ? -48.594 31.062 -13.578 1 93.88 763 ASN B O 1
ATOM 12568 N N . CYS B 1 764 ? -47.719 31.297 -15.602 1 93.19 764 CYS B N 1
ATOM 12569 C CA . CYS B 1 764 ? -48.094 32.719 -15.68 1 93.19 764 CYS B CA 1
ATOM 12570 C C . CYS B 1 764 ? -49.531 32.875 -16.141 1 93.19 764 CYS B C 1
ATOM 12572 O O . CYS B 1 764 ? -50.094 33.969 -16.109 1 93.19 764 CYS B O 1
ATOM 12574 N N . THR B 1 765 ? -50.156 31.781 -16.562 1 93.25 765 THR B N 1
ATOM 12575 C CA . THR B 1 765 ? -51.594 31.781 -16.812 1 93.25 765 THR B CA 1
ATOM 12576 C C . THR B 1 765 ? -52.375 31.625 -15.523 1 93.25 765 THR B C 1
ATOM 12578 O O . THR B 1 765 ? -52.719 30.5 -15.133 1 93.25 765 THR B O 1
ATOM 12581 N N . ALA B 1 766 ? -52.688 32.781 -14.852 1 86.88 766 ALA B N 1
ATOM 12582 C CA . ALA B 1 766 ? -53.25 32.781 -13.508 1 86.88 766 ALA B CA 1
ATOM 12583 C C . ALA B 1 766 ? -54.781 32.656 -13.547 1 86.88 766 ALA B C 1
ATOM 12585 O O . ALA B 1 766 ? -55.5 33.5 -13 1 86.88 766 ALA B O 1
ATOM 12586 N N . ASN B 1 767 ? -55.25 31.812 -14.344 1 88.31 767 ASN B N 1
ATOM 12587 C CA . ASN B 1 767 ? -56.688 31.5 -14.453 1 88.31 767 ASN B CA 1
ATOM 12588 C C . ASN B 1 767 ? -56.906 30 -14.641 1 88.31 767 ASN B C 1
ATOM 12590 O O . ASN B 1 767 ? -56.344 29.391 -15.539 1 88.31 767 ASN B O 1
ATOM 12594 N N . GLY B 1 768 ? -57.844 29.5 -13.852 1 86.88 768 GLY B N 1
ATOM 12595 C CA . GLY B 1 768 ? -58.094 28.062 -13.828 1 86.88 768 GLY B CA 1
ATOM 12596 C C . GLY B 1 768 ? -58.625 27.531 -15.141 1 86.88 768 GLY B C 1
ATOM 12597 O O . GLY B 1 768 ? -58.188 26.484 -15.633 1 86.88 768 GLY B O 1
ATOM 12598 N N . GLU B 1 769 ? -59.469 28.234 -15.688 1 87.62 769 GLU B N 1
ATOM 12599 C CA . GLU B 1 769 ? -60.125 27.781 -16.922 1 87.62 769 GLU B CA 1
ATOM 12600 C C . GLU B 1 769 ? -59.156 27.844 -18.094 1 87.62 769 GLU B C 1
ATOM 12602 O O . GLU B 1 769 ? -59.094 26.906 -18.906 1 87.62 769 GLU B O 1
ATOM 12607 N N . LYS B 1 770 ? -58.469 28.922 -18.125 1 92.38 770 LYS B N 1
ATOM 12608 C CA . LYS B 1 770 ? -57.531 29.094 -19.219 1 92.38 770 LYS B CA 1
ATOM 12609 C C . LYS B 1 770 ? -56.344 28.141 -19.078 1 92.38 770 LYS B C 1
ATOM 12611 O O . LYS B 1 770 ? -55.75 27.703 -20.078 1 92.38 770 LYS B O 1
ATOM 12616 N N . GLN B 1 771 ? -56.031 27.875 -17.875 1 92.94 771 GLN B N 1
ATOM 12617 C CA . GLN B 1 771 ? -54.938 26.938 -17.625 1 92.94 771 GLN B CA 1
ATOM 12618 C C . GLN B 1 771 ? -55.25 25.547 -18.141 1 92.94 771 GLN B C 1
ATOM 12620 O O . GLN B 1 771 ? -54.344 24.828 -18.578 1 92.94 771 GLN B O 1
ATOM 12625 N N . GLN B 1 772 ? -56.469 25.219 -18.062 1 91.69 772 GLN B N 1
ATOM 12626 C CA . GLN B 1 772 ? -56.906 23.922 -18.594 1 91.69 772 GLN B CA 1
ATOM 12627 C C . GLN B 1 772 ? -56.719 23.875 -20.109 1 91.69 772 GLN B C 1
ATOM 12629 O O . GLN B 1 772 ? -56.344 22.828 -20.656 1 91.69 772 GLN B O 1
ATOM 12634 N N . ARG B 1 773 ? -57 25 -20.688 1 92.06 773 ARG B N 1
ATOM 12635 C CA . ARG B 1 773 ? -56.812 25.078 -22.141 1 92.06 773 ARG B CA 1
ATOM 12636 C C . ARG B 1 773 ? -55.312 24.969 -22.5 1 92.06 773 ARG B C 1
ATOM 12638 O O . ARG B 1 773 ? -54.969 24.312 -23.469 1 92.06 773 ARG B O 1
ATOM 12645 N N . VAL B 1 774 ? -54.531 25.641 -21.703 1 94.88 774 VAL B N 1
ATOM 12646 C CA . VAL B 1 774 ? -53.094 25.609 -21.922 1 94.88 774 VAL B CA 1
ATOM 12647 C C . VAL B 1 774 ? -52.562 24.188 -21.703 1 94.88 774 VAL B C 1
ATOM 12649 O O . VAL B 1 774 ? -51.719 23.703 -22.453 1 94.88 774 VAL B O 1
ATOM 12652 N N . GLU B 1 775 ? -53.062 23.562 -20.672 1 94.38 775 GLU B N 1
ATOM 12653 C CA . GLU B 1 775 ? -52.719 22.172 -20.375 1 94.38 775 GLU B CA 1
ATOM 12654 C C . GLU B 1 775 ? -53.031 21.25 -21.531 1 94.38 775 GLU B C 1
ATOM 12656 O O . GLU B 1 775 ? -52.219 20.422 -21.938 1 94.38 775 GLU B O 1
ATOM 12661 N N . ALA B 1 776 ? -54.219 21.422 -22.047 1 92.44 776 ALA B N 1
ATOM 12662 C CA . ALA B 1 776 ? -54.656 20.594 -23.172 1 92.44 776 ALA B CA 1
ATOM 12663 C C . ALA B 1 776 ? -53.781 20.828 -24.391 1 92.44 776 ALA B C 1
ATOM 12665 O O . ALA B 1 776 ? -53.438 19.875 -25.125 1 92.44 776 ALA B O 1
ATOM 12666 N N . TRP B 1 777 ? -53.438 22.078 -24.562 1 94.62 777 TRP B N 1
ATOM 12667 C CA . TRP B 1 777 ? -52.594 22.438 -25.688 1 94.62 777 TRP B CA 1
ATOM 12668 C C . TRP B 1 777 ? -51.219 21.812 -25.578 1 94.62 777 TRP B C 1
ATOM 12670 O O . TRP B 1 777 ? -50.688 21.25 -26.547 1 94.62 777 TRP B O 1
ATOM 12680 N N . ILE B 1 778 ? -50.531 21.859 -24.422 1 95.56 778 ILE B N 1
ATOM 12681 C CA . ILE B 1 778 ? -49.188 21.344 -24.203 1 95.56 778 ILE B CA 1
ATOM 12682 C C . ILE B 1 778 ? -49.188 19.812 -24.281 1 95.56 778 ILE B C 1
ATOM 12684 O O . ILE B 1 778 ? -48.312 19.203 -24.875 1 95.56 778 ILE B O 1
ATOM 12688 N N . LYS B 1 779 ? -50.219 19.172 -23.688 1 93.5 779 LYS B N 1
ATOM 12689 C CA . LYS B 1 779 ? -50.344 17.719 -23.672 1 93.5 779 LYS B CA 1
ATOM 12690 C C . LYS B 1 779 ? -50.438 17.172 -25.094 1 93.5 779 LYS B C 1
ATOM 12692 O O . LYS B 1 779 ? -49.906 16.109 -25.406 1 93.5 779 LYS B O 1
ATOM 12697 N N . LYS B 1 780 ? -51.156 17.875 -25.859 1 91.81 780 LYS B N 1
ATOM 12698 C CA . LYS B 1 780 ? -51.406 17.422 -27.219 1 91.81 780 LYS B CA 1
ATOM 12699 C C . LYS B 1 780 ? -50.188 17.625 -28.094 1 91.81 780 LYS B C 1
ATOM 12701 O O . LYS B 1 780 ? -49.812 16.734 -28.875 1 91.81 780 LYS B O 1
ATOM 12706 N N . ARG B 1 781 ? -49.5 18.703 -27.938 1 93.12 781 ARG B N 1
ATOM 12707 C CA . ARG B 1 781 ? -48.469 19.062 -28.875 1 93.12 781 ARG B CA 1
ATOM 12708 C C . ARG B 1 781 ? -47.094 18.641 -28.344 1 93.12 781 ARG B C 1
ATOM 12710 O O . ARG B 1 781 ? -46.188 18.312 -29.125 1 93.12 781 ARG B O 1
ATOM 12717 N N . TYR B 1 782 ? -46.844 18.656 -27.047 1 94.81 782 TYR B N 1
ATOM 12718 C CA . TYR B 1 782 ? -45.562 18.328 -26.453 1 94.81 782 TYR B CA 1
ATOM 12719 C C . TYR B 1 782 ? -45.75 17.469 -25.203 1 94.81 782 TYR B C 1
ATOM 12721 O O . TYR B 1 782 ? -45.406 17.891 -24.094 1 94.81 782 TYR B O 1
ATOM 12729 N N . PRO B 1 783 ? -46.062 16.25 -25.391 1 93.56 783 PRO B N 1
ATOM 12730 C CA . PRO B 1 783 ? -46.375 15.383 -24.25 1 93.56 783 PRO B CA 1
ATOM 12731 C C . PRO B 1 783 ? -45.156 15.109 -23.375 1 93.56 783 PRO B C 1
ATOM 12733 O O . PRO B 1 783 ? -45.25 14.984 -22.156 1 93.56 783 PRO B O 1
ATOM 12736 N N . GLU B 1 784 ? -44 15.039 -24 1 92.12 784 GLU B N 1
ATOM 12737 C CA . GLU B 1 784 ? -42.781 14.766 -23.25 1 92.12 784 GLU B CA 1
ATOM 12738 C C . GLU B 1 784 ? -42.469 15.898 -22.281 1 92.12 784 GLU B C 1
ATOM 12740 O O . GLU B 1 784 ? -42.031 15.648 -21.141 1 92.12 784 GLU B O 1
ATOM 12745 N N . ILE B 1 785 ? -42.625 17.062 -22.688 1 94.38 785 ILE B N 1
ATOM 12746 C CA . ILE B 1 785 ? -42.375 18.234 -21.844 1 94.38 785 ILE B CA 1
ATOM 12747 C C . ILE B 1 785 ? -43.375 18.297 -20.703 1 94.38 785 ILE B C 1
ATOM 12749 O O . ILE B 1 785 ? -43.062 18.688 -19.594 1 94.38 785 ILE B O 1
ATOM 12753 N N . TRP B 1 786 ? -44.531 17.797 -20.969 1 94.31 786 TRP B N 1
ATOM 12754 C CA . TRP B 1 786 ? -45.562 17.797 -19.922 1 94.31 786 TRP B CA 1
ATOM 12755 C C . TRP B 1 786 ? -45.219 16.797 -18.828 1 94.31 786 TRP B C 1
ATOM 12757 O O . TRP B 1 786 ? -45.406 17.078 -17.641 1 94.31 786 TRP B O 1
ATOM 12767 N N . ASP B 1 787 ? -44.625 15.68 -19.297 1 92.88 787 ASP B N 1
ATOM 12768 C CA . ASP B 1 787 ? -44.219 14.68 -18.328 1 92.88 787 ASP B CA 1
ATOM 12769 C C . ASP B 1 787 ? -43.094 15.227 -17.422 1 92.88 787 ASP B C 1
ATOM 12771 O O . ASP B 1 787 ? -43.094 14.93 -16.234 1 92.88 787 ASP B O 1
ATOM 12775 N N . GLU B 1 788 ? -42.281 15.906 -18 1 93.31 788 GLU B N 1
ATOM 12776 C CA . GLU B 1 788 ? -41.219 16.531 -17.219 1 93.31 788 GLU B CA 1
ATOM 12777 C C . GLU B 1 788 ? -41.812 17.547 -16.219 1 93.31 788 GLU B C 1
ATOM 12779 O O . GLU B 1 788 ? -41.312 17.641 -15.094 1 93.31 788 GLU B O 1
ATOM 12784 N N . MET B 1 789 ? -42.812 18.266 -16.656 1 93.38 789 MET B N 1
ATOM 12785 C CA . MET B 1 789 ? -43.469 19.25 -15.797 1 93.38 789 MET B CA 1
ATOM 12786 C C . MET B 1 789 ? -44.188 18.578 -14.633 1 93.38 789 MET B C 1
ATOM 12788 O O . MET B 1 789 ? -44.094 19.047 -13.5 1 93.38 789 MET B O 1
ATOM 12792 N N . GLU B 1 790 ? -44.688 17.438 -14.906 1 91.25 790 GLU B N 1
ATOM 12793 C CA . GLU B 1 790 ? -45.406 16.703 -13.867 1 91.25 790 GLU B CA 1
ATOM 12794 C C . GLU B 1 790 ? -44.438 16.125 -12.836 1 91.25 790 GLU B C 1
ATOM 12796 O O . GLU B 1 790 ? -44.781 16.016 -11.656 1 91.25 790 GLU B O 1
ATOM 12801 N N . ALA B 1 791 ? -43.375 15.812 -13.375 1 91.81 791 ALA B N 1
ATOM 12802 C CA . ALA B 1 791 ? -42.344 15.219 -12.5 1 91.81 791 ALA B CA 1
ATOM 12803 C C . ALA B 1 791 ? -41.844 16.25 -11.5 1 91.81 791 ALA B C 1
ATOM 12805 O O . ALA B 1 791 ? -41.375 15.883 -10.414 1 91.81 791 ALA B O 1
ATOM 12806 N N . LEU B 1 792 ? -41.906 17.5 -11.688 1 91.44 792 LEU B N 1
ATOM 12807 C CA . LEU B 1 792 ? -41.406 18.562 -10.836 1 91.44 792 LEU B CA 1
ATOM 12808 C C . LEU B 1 792 ? -42.344 18.859 -9.688 1 91.44 792 LEU B C 1
ATOM 12810 O O . LEU B 1 792 ? -41.969 19.422 -8.672 1 91.44 792 LEU B O 1
ATOM 12814 N N . GLY B 1 793 ? -43.531 18.359 -9.758 1 90.5 793 GLY B N 1
ATOM 12815 C CA . GLY B 1 793 ? -44.531 18.594 -8.727 1 90.5 793 GLY B CA 1
ATOM 12816 C C . GLY B 1 793 ? -45.156 19.969 -8.812 1 90.5 793 GLY B C 1
ATOM 12817 O O . GLY B 1 793 ? -44.625 20.875 -9.461 1 90.5 793 GLY B O 1
ATOM 12818 N N . HIS B 1 794 ? -46.344 20.109 -8.367 1 89.88 794 HIS B N 1
ATOM 12819 C CA . HIS B 1 794 ? -47.062 21.391 -8.422 1 89.88 794 HIS B CA 1
ATOM 12820 C C . HIS B 1 794 ? -47.781 21.672 -7.113 1 89.88 794 HIS B C 1
ATOM 12822 O O . HIS B 1 794 ? -47.938 20.781 -6.27 1 89.88 794 HIS B O 1
ATOM 12828 N N . TRP B 1 795 ? -47.938 22.922 -6.82 1 90.12 795 TRP B N 1
ATOM 12829 C CA . TRP B 1 795 ? -48.812 23.359 -5.719 1 90.12 795 TRP B CA 1
ATOM 12830 C C . TRP B 1 795 ? -49.969 24.203 -6.223 1 90.12 795 TRP B C 1
ATOM 12832 O O . TRP B 1 795 ? -49.938 24.688 -7.363 1 90.12 795 TRP B O 1
ATOM 12842 N N . VAL B 1 796 ? -51.031 24.266 -5.438 1 88.69 796 VAL B N 1
ATOM 12843 C CA . VAL B 1 796 ? -52.219 25 -5.844 1 88.69 796 VAL B CA 1
ATOM 12844 C C . VAL B 1 796 ? -52.312 26.312 -5.066 1 88.69 796 VAL B C 1
ATOM 12846 O O . VAL B 1 796 ? -52.156 26.328 -3.844 1 88.69 796 VAL B O 1
ATOM 12849 N N . THR B 1 797 ? -52.406 27.422 -5.797 1 86.12 797 THR B N 1
ATOM 12850 C CA . THR B 1 797 ? -52.438 28.75 -5.195 1 86.12 797 THR B CA 1
ATOM 12851 C C . THR B 1 797 ? -53.719 28.953 -4.395 1 86.12 797 THR B C 1
ATOM 12853 O O . THR B 1 797 ? -54.625 28.156 -4.477 1 86.12 797 THR B O 1
ATOM 12856 N N . MET B 1 798 ? -53.75 30.047 -3.604 1 83.81 798 MET B N 1
ATOM 12857 C CA . MET B 1 798 ? -54.875 30.453 -2.799 1 83.81 798 MET B CA 1
ATOM 12858 C C . MET B 1 798 ? -55.312 29.328 -1.856 1 83.81 798 MET B C 1
ATOM 12860 O O . MET B 1 798 ? -56.5 28.953 -1.831 1 83.81 798 MET B O 1
ATOM 12864 N N . ASP B 1 799 ? -54.375 28.734 -1.254 1 80.75 799 ASP B N 1
ATOM 12865 C CA . ASP B 1 799 ? -54.594 27.719 -0.221 1 80.75 799 ASP B CA 1
ATOM 12866 C C . ASP B 1 799 ? -55.344 26.5 -0.773 1 80.75 799 ASP B C 1
ATOM 12868 O O . ASP B 1 799 ? -56.219 25.969 -0.114 1 80.75 799 ASP B O 1
ATOM 12872 N N . GLY B 1 800 ? -55.125 26.281 -2.107 1 76.56 800 GLY B N 1
ATOM 12873 C CA . GLY B 1 800 ? -55.688 25.062 -2.678 1 76.56 800 GLY B CA 1
ATOM 12874 C C . GLY B 1 800 ? -56.875 25.312 -3.57 1 76.56 800 GLY B C 1
ATOM 12875 O O . GLY B 1 800 ? -57.375 24.391 -4.227 1 76.56 800 GLY B O 1
ATOM 12876 N N . PHE B 1 801 ? -57.312 26.609 -3.57 1 80.94 801 PHE B N 1
ATOM 12877 C CA . PHE B 1 801 ? -58.5 26.875 -4.328 1 80.94 801 PHE B CA 1
ATOM 12878 C C . PHE B 1 801 ? -58.219 27.656 -5.598 1 80.94 801 PHE B C 1
ATOM 12880 O O . PHE B 1 801 ? -59.125 28.016 -6.344 1 80.94 801 PHE B O 1
ATOM 12887 N N . GLY B 1 802 ? -56.969 27.828 -5.859 1 85.94 802 GLY B N 1
ATOM 12888 C CA . GLY B 1 802 ? -56.625 28.641 -7.008 1 85.94 802 GLY B CA 1
ATOM 12889 C C . GLY B 1 802 ? -56.094 27.828 -8.172 1 85.94 802 GLY B C 1
ATOM 12890 O O . GLY B 1 802 ? -56.594 26.75 -8.469 1 85.94 802 GLY B O 1
ATOM 12891 N N . TYR B 1 803 ? -55.219 28.406 -8.977 1 90.06 803 TYR B N 1
ATOM 12892 C CA . TYR B 1 803 ? -54.625 27.734 -10.125 1 90.06 803 TYR B CA 1
ATOM 12893 C C . TYR B 1 803 ? -53.344 27.016 -9.727 1 90.06 803 TYR B C 1
ATOM 12895 O O . TYR B 1 803 ? -52.781 27.281 -8.656 1 90.06 803 TYR B O 1
ATOM 12903 N N . ARG B 1 804 ? -52.938 26.047 -10.484 1 90.44 804 ARG B N 1
ATOM 12904 C CA . ARG B 1 804 ? -51.75 25.203 -10.211 1 90.44 804 ARG B CA 1
ATOM 12905 C C . ARG B 1 804 ? -50.469 25.922 -10.602 1 90.44 804 ARG B C 1
ATOM 12907 O O . ARG B 1 804 ? -50.438 26.656 -11.586 1 90.44 804 ARG B O 1
ATOM 12914 N N . GLN B 1 805 ? -49.469 25.75 -9.773 1 91.44 805 GLN B N 1
ATOM 12915 C CA . GLN B 1 805 ? -48.125 26.266 -10.07 1 91.44 805 GLN B CA 1
ATOM 12916 C C . GLN B 1 805 ? -47.094 25.156 -9.977 1 91.44 805 GLN B C 1
ATOM 12918 O O . GLN B 1 805 ? -46.938 24.531 -8.922 1 91.44 805 GLN B O 1
ATOM 12923 N N . TYR B 1 806 ? -46.438 24.891 -11.102 1 92.44 806 TYR B N 1
ATOM 12924 C CA . TYR B 1 806 ? -45.406 23.859 -11.117 1 92.44 806 TYR B CA 1
ATOM 12925 C C . TYR B 1 806 ? -44.062 24.422 -10.641 1 92.44 806 TYR B C 1
ATOM 12927 O O . TYR B 1 806 ? -43.812 25.625 -10.75 1 92.44 806 TYR B O 1
ATOM 12935 N N . ASN B 1 807 ? -43.219 23.578 -10.016 1 90.5 807 ASN B N 1
ATOM 12936 C CA . ASN B 1 807 ? -41.969 23.969 -9.422 1 90.5 807 ASN B CA 1
ATOM 12937 C C . ASN B 1 807 ? -40.875 24.141 -10.484 1 90.5 807 ASN B C 1
ATOM 12939 O O . ASN B 1 807 ? -40 23.312 -10.609 1 90.5 807 ASN B O 1
ATOM 12943 N N . ILE B 1 808 ? -41 25.203 -11.203 1 90.06 808 ILE B N 1
ATOM 12944 C CA . ILE B 1 808 ? -40 25.578 -12.219 1 90.06 808 ILE B CA 1
ATOM 12945 C C . ILE B 1 808 ? -39.125 26.719 -11.703 1 90.06 808 ILE B C 1
ATOM 12947 O O . ILE B 1 808 ? -39.656 27.688 -11.133 1 90.06 808 ILE B O 1
ATOM 12951 N N . ASN B 1 809 ? -37.812 26.562 -11.781 1 88.5 809 ASN B N 1
ATOM 12952 C CA . ASN B 1 809 ? -36.906 27.594 -11.305 1 88.5 809 ASN B CA 1
ATOM 12953 C C . ASN B 1 809 ? -36.938 28.828 -12.203 1 88.5 809 ASN B C 1
ATOM 12955 O O . ASN B 1 809 ? -36.531 28.781 -13.367 1 88.5 809 ASN B O 1
ATOM 12959 N N . ARG B 1 810 ? -37.438 29.859 -11.773 1 87.75 810 ARG B N 1
ATOM 12960 C CA . ARG B 1 810 ? -37.531 31.109 -12.523 1 87.75 810 ARG B CA 1
ATOM 12961 C C . ARG B 1 810 ? -36.719 32.219 -11.852 1 87.75 810 ARG B C 1
ATOM 12963 O O . ARG B 1 810 ? -36.969 33.406 -12.055 1 87.75 810 ARG B O 1
ATOM 12970 N N . ASP B 1 811 ? -35.688 31.797 -11.016 1 88.56 811 ASP B N 1
ATOM 12971 C CA . ASP B 1 811 ? -34.875 32.75 -10.289 1 88.56 811 ASP B CA 1
ATOM 12972 C C . ASP B 1 811 ? -33.969 33.562 -11.242 1 88.56 811 ASP B C 1
ATOM 12974 O O . ASP B 1 811 ? -33.5 33.031 -12.242 1 88.56 811 ASP B O 1
ATOM 12978 N N . LEU B 1 812 ? -33.875 34.844 -10.93 1 91.81 812 LEU B N 1
ATOM 12979 C CA . LEU B 1 812 ? -33.062 35.719 -11.75 1 91.81 812 LEU B CA 1
ATOM 12980 C C . LEU B 1 812 ? -31.875 36.25 -10.961 1 91.81 812 LEU B C 1
ATOM 12982 O O . LEU B 1 812 ? -31.906 36.281 -9.727 1 91.81 812 LEU B O 1
ATOM 12986 N N . ASP B 1 813 ? -30.797 36.625 -11.664 1 91.88 813 ASP B N 1
ATOM 12987 C CA . ASP B 1 813 ? -29.625 37.25 -11.07 1 91.88 813 ASP B CA 1
ATOM 12988 C C . ASP B 1 813 ? -29.484 38.688 -11.508 1 91.88 813 ASP B C 1
ATOM 12990 O O . ASP B 1 813 ? -29.875 39.062 -12.617 1 91.88 813 ASP B O 1
ATOM 12994 N N . PRO B 1 814 ? -28.906 39.469 -10.695 1 92.06 814 PRO B N 1
ATOM 12995 C CA . PRO B 1 814 ? -28.766 40.875 -11.055 1 92.06 814 PRO B CA 1
ATOM 12996 C C . PRO B 1 814 ? -27.656 41.125 -12.086 1 92.06 814 PRO B C 1
ATOM 12998 O O . PRO B 1 814 ? -26.719 40.312 -12.188 1 92.06 814 PRO B O 1
#

Nearest PDB structures (foldseek):
  7zkq-assembly1_C  TM=7.733E-01  e=2.016E-10  Yarrowia lipolytica
  7zkp-assembly1_C  TM=6.676E-01  e=9.927E-07  Yarrowia lipolytica
  4m59-assembly1_B  TM=2.996E-01  e=1.195E-08  Zea mays
  4oe1-assembly1_B  TM=2.996E-01  e=1.195E-08  Zea mays
  7pua-assembly1_F2  TM=2.216E-01  e=1.558E-04  Trypanosoma brucei brucei

Radius of gyration: 47.82 Å; Cα contacts (8 Å, |Δi|>4): 1906; chains: 2; bounding box: 112×130×123 Å